Protein 2K8H (pdb70)

CATH classification: 3.10.20.90

Organism: Trypanosoma brucei brucei (strain 927/4 GUTat10.1) (NCBI:txid185431)

Nearest PDB structures (foldseek):
  2k8h-assembly1_A  TM=7.918E-01  e=1.621E-18  Trypanosoma brucei
  1wm2-assembly1_A  TM=7.786E-01  e=4.007E-08  Homo sapiens
  7k5j-assembly1_N  TM=7.526E-01  e=5.127E-06  Triticum aestivum
  3dbh-assembly2_I  TM=6.581E-01  e=3.694E-06  Homo sapiens
  6bi8-assembly2_D  TM=7.460E-01  e=2.316E-05  Homo sapiens

Solvent-accessible surface area: 7893 Å² total; per-residue (Å²): 243,112,145,157,72,56,144,119,65,108,135,53,48,156,39,76,164,62,113,120,182,145,104,119,42,138,10,34,1,89,0,31,34,86,146,41,63,94,55,142,127,199,42,96,13,29,59,5,3,76,129,5,20,59,47,24,2,160,172,106,62,64,72,175,108,43,34,88,2,42,35,132,63,33,68,50,45,22,7,65,49,4,34,130,102,24,172,100,72,93,6,57,2,58,10,77,102,110,71,102,66,123

Structure (mmCIF, N/CA/C/O backbone):
data_2K8H
#
_entry.id   2K8H
#
loop_
_atom_site.group_PDB
_atom_site.id
_atom_site.type_symbol
_atom_site.label_atom_id
_atom_site.label_alt_id
_atom_site.label_comp_id
_atom_site.label_asym_id
_atom_site.label_entity_id
_atom_site.label_seq_id
_atom_site.pdbx_PDB_ins_code
_atom_site.Cartn_x
_atom_site.Cartn_y
_atom_site.Cartn_z
_atom_site.occupancy
_atom_site.B_iso_or_equiv
_atom_site.auth_seq_id
_atom_site.auth_comp_id
_atom_site.auth_asym_id
_atom_site.auth_atom_id
_atom_site.pdbx_PDB_model_num
ATOM 1 N N . MET A 1 1 ? 1.329 0.000 0.000 1.00 0.00 1 MET A N 1
ATOM 2 C CA . MET A 1 1 ? 2.093 -0.001 -1.242 1.00 52.33 1 MET A CA 1
ATOM 3 C C . MET A 1 1 ? 3.550 0.368 -0.984 1.00 64.45 1 MET A C 1
ATOM 4 O O . MET A 1 1 ? 3.848 1.456 -0.492 1.00 73.02 1 MET A O 1
ATOM 18 N N . SER A 1 2 ? 4.455 -0.546 -1.320 1.00 24.41 2 SER A N 1
ATOM 19 C CA . SER A 1 2 ? 5.882 -0.319 -1.121 1.00 11.24 2 SER A CA 1
ATOM 20 C C . SER A 1 2 ? 6.709 -1.333 -1.905 1.00 54.24 2 SER A C 1
ATOM 21 O O . SER A 1 2 ? 6.269 -2.456 -2.145 1.00 34.44 2 SER A O 1
ATOM 29 N N . ASN A 1 3 ? 7.910 -0.926 -2.303 1.00 71.23 3 ASN A N 1
ATOM 30 C CA . ASN A 1 3 ? 8.799 -1.798 -3.062 1.00 23.21 3 ASN A CA 1
ATOM 31 C C . ASN A 1 3 ? 10.168 -1.150 -3.249 1.00 14.33 3 ASN A C 1
ATOM 32 O O . ASN A 1 3 ? 10.279 -0.065 -3.819 1.00 61.51 3 ASN A O 1
ATOM 43 N N . ASN A 1 4 ? 11.206 -1.823 -2.764 1.00 44.52 4 ASN A N 1
ATOM 44 C CA . ASN A 1 4 ? 12.568 -1.312 -2.878 1.00 32.23 4 ASN A CA 1
ATOM 45 C C . ASN A 1 4 ? 13.563 -2.453 -3.066 1.00 32.45 4 ASN A C 1
ATOM 46 O O . ASN A 1 4 ? 13.182 -3.623 -3.104 1.00 2.30 4 ASN A O 1
ATOM 57 N N . GLY A 1 5 ? 14.841 -2.104 -3.182 1.00 34.54 5 GLY A N 1
ATOM 58 C CA . GLY A 1 5 ? 15.871 -3.110 -3.363 1.00 73.44 5 GLY A CA 1
ATOM 59 C C . GLY A 1 5 ? 17.216 -2.506 -3.712 1.00 42.13 5 GLY A C 1
ATOM 60 O O . GLY A 1 5 ? 17.294 -1.360 -4.153 1.00 63.12 5 GLY A O 1
ATOM 64 N N . GLY A 1 6 ? 18.280 -3.278 -3.513 1.00 21.22 6 GLY A N 1
ATOM 65 C CA . GLY A 1 6 ? 19.615 -2.794 -3.813 1.00 31.22 6 GLY A CA 1
ATOM 66 C C . GLY A 1 6 ? 20.442 -3.810 -4.575 1.00 63.02 6 GLY A C 1
ATOM 67 O O . GLY A 1 6 ? 19.930 -4.847 -4.995 1.00 51.24 6 GLY A O 1
ATOM 71 N N . GLU A 1 7 ? 21.725 -3.511 -4.755 1.00 61.02 7 GLU A N 1
ATOM 72 C CA . GLU A 1 7 ? 22.624 -4.406 -5.475 1.00 14.01 7 GLU A CA 1
ATOM 73 C C . GLU A 1 7 ? 23.552 -5.137 -4.509 1.00 74.32 7 GLU A C 1
ATOM 74 O O . GLU A 1 7 ? 23.755 -4.721 -3.369 1.00 3.43 7 GLU A O 1
ATOM 86 N N . PRO A 1 8 ? 24.128 -6.255 -4.975 1.00 70.13 8 PRO A N 1
ATOM 87 C CA . PRO A 1 8 ? 25.044 -7.069 -4.170 1.00 14.31 8 PRO A CA 1
ATOM 88 C C . PRO A 1 8 ? 26.375 -6.369 -3.922 1.00 3.54 8 PRO A C 1
ATOM 89 O O . PRO A 1 8 ? 26.731 -5.423 -4.625 1.00 63.54 8 PRO A O 1
ATOM 100 N N . SER A 1 9 ? 27.108 -6.839 -2.917 1.00 14.32 9 SER A N 1
ATOM 101 C CA . SER A 1 9 ? 28.399 -6.255 -2.574 1.00 21.12 9 SER A CA 1
ATOM 102 C C . SER A 1 9 ? 29.066 -7.037 -1.446 1.00 64.15 9 SER A C 1
ATOM 103 O O . SER A 1 9 ? 29.362 -6.488 -0.386 1.00 62.11 9 SER A O 1
ATOM 111 N N . ASN A 1 10 ? 29.300 -8.324 -1.685 1.00 1.41 10 ASN A N 1
ATOM 112 C CA . ASN A 1 10 ? 29.932 -9.183 -0.690 1.00 51.12 10 ASN A CA 1
ATOM 113 C C . ASN A 1 10 ? 31.439 -8.948 -0.647 1.00 13.12 10 ASN A C 1
ATOM 114 O O . ASN A 1 10 ? 31.962 -8.082 -1.346 1.00 64.02 10 ASN A O 1
ATOM 125 N N . ASN A 1 11 ? 32.130 -9.726 0.180 1.00 71.23 11 ASN A N 1
ATOM 126 C CA . ASN A 1 11 ? 33.577 -9.603 0.315 1.00 72.23 11 ASN A CA 1
ATOM 127 C C . ASN A 1 11 ? 33.963 -8.199 0.768 1.00 4.32 11 ASN A C 1
ATOM 128 O O . ASN A 1 11 ? 34.562 -7.434 0.013 1.00 23.02 11 ASN A O 1
ATOM 139 N N . GLY A 1 12 ? 33.616 -7.866 2.008 1.00 24.41 12 GLY A N 1
ATOM 140 C CA . GLY A 1 12 ? 33.935 -6.555 2.541 1.00 4.14 12 GLY A CA 1
ATOM 141 C C . GLY A 1 12 ? 35.427 -6.347 2.715 1.00 12.22 12 GLY A C 1
ATOM 142 O O . GLY A 1 12 ? 36.074 -5.718 1.880 1.00 44.43 12 GLY A O 1
ATOM 146 N N . GLY A 1 13 ? 35.974 -6.876 3.806 1.00 54.22 13 GLY A N 1
ATOM 147 C CA . GLY A 1 13 ? 37.394 -6.732 4.068 1.00 73.22 13 GLY A CA 1
ATOM 148 C C . GLY A 1 13 ? 37.770 -7.161 5.472 1.00 4.52 13 GLY A C 1
ATOM 149 O O . GLY A 1 13 ? 38.124 -6.329 6.307 1.00 4.20 13 GLY A O 1
ATOM 153 N N . GLU A 1 14 ? 37.692 -8.462 5.734 1.00 44.35 14 GLU A N 1
ATOM 154 C CA . GLU A 1 14 ? 38.026 -8.997 7.048 1.00 32.41 14 GLU A CA 1
ATOM 155 C C . GLU A 1 14 ? 39.502 -8.777 7.367 1.00 13.32 14 GLU A C 1
ATOM 156 O O . GLU A 1 14 ? 40.243 -8.209 6.566 1.00 11.44 14 GLU A O 1
ATOM 168 N N . GLY A 1 15 ? 39.921 -9.230 8.545 1.00 71.43 15 GLY A N 1
ATOM 169 C CA . GLY A 1 15 ? 41.305 -9.073 8.950 1.00 4.21 15 GLY A CA 1
ATOM 170 C C . GLY A 1 15 ? 41.822 -10.268 9.725 1.00 22.45 15 GLY A C 1
ATOM 171 O O . GLY A 1 15 ? 42.368 -11.205 9.144 1.00 62.25 15 GLY A O 1
ATOM 175 N N . ALA A 1 16 ? 41.651 -10.236 11.043 1.00 23.00 16 ALA A N 1
ATOM 176 C CA . ALA A 1 16 ? 42.104 -11.325 11.899 1.00 22.31 16 ALA A CA 1
ATOM 177 C C . ALA A 1 16 ? 43.604 -11.557 11.746 1.00 54.02 16 ALA A C 1
ATOM 178 O O . ALA A 1 16 ? 44.030 -12.509 11.092 1.00 14.44 16 ALA A O 1
ATOM 185 N N . GLU A 1 17 ? 44.398 -10.680 12.352 1.00 62.31 17 GLU A N 1
ATOM 186 C CA . GLU A 1 17 ? 45.851 -10.790 12.280 1.00 15.03 17 GLU A CA 1
ATOM 187 C C . GLU A 1 17 ? 46.516 -9.894 13.321 1.00 33.13 17 GLU A C 1
ATOM 188 O O . GLU A 1 17 ? 46.720 -8.703 13.091 1.00 3.03 17 GLU A O 1
ATOM 200 N N . GLY A 1 18 ? 46.851 -10.477 14.468 1.00 34.34 18 GLY A N 1
ATOM 201 C CA . GLY A 1 18 ? 47.488 -9.718 15.528 1.00 2.01 18 GLY A CA 1
ATOM 202 C C . GLY A 1 18 ? 47.774 -10.562 16.755 1.00 52.43 18 GLY A C 1
ATOM 203 O O . GLY A 1 18 ? 47.061 -11.526 17.035 1.00 61.14 18 GLY A O 1
ATOM 207 N N . THR A 1 19 ? 48.821 -10.200 17.489 1.00 2.22 19 THR A N 1
ATOM 208 C CA . THR A 1 19 ? 49.201 -10.932 18.691 1.00 45.32 19 THR A CA 1
ATOM 209 C C . THR A 1 19 ? 48.292 -10.576 19.8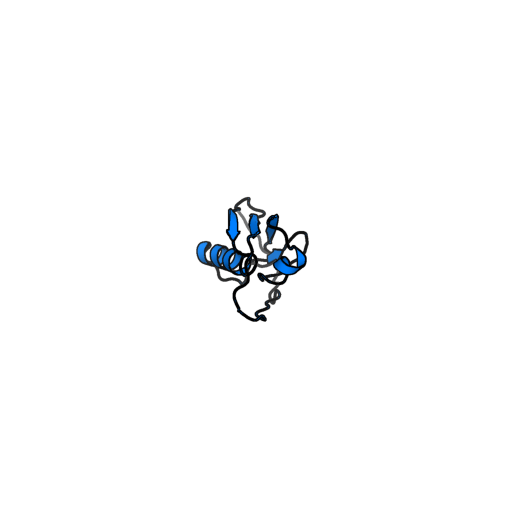62 1.00 64.53 19 THR A C 1
ATOM 210 O O . THR A 1 19 ? 47.326 -9.829 19.705 1.00 2.02 19 THR A O 1
ATOM 221 N N . CYS A 1 20 ? 48.608 -11.116 21.034 1.00 12.40 20 CYS A N 1
ATOM 222 C CA . CYS A 1 20 ? 47.818 -10.855 22.233 1.00 64.14 20 CYS A CA 1
ATOM 223 C C . CYS A 1 20 ? 48.685 -10.943 23.484 1.00 23.04 20 CYS A C 1
ATOM 224 O O . CYS A 1 20 ? 49.106 -12.028 23.887 1.00 43.14 20 CYS A O 1
ATOM 232 N N . LYS A 1 21 ? 48.950 -9.794 24.096 1.00 2.31 21 LYS A N 1
ATOM 233 C CA . LYS A 1 21 ? 49.768 -9.739 25.302 1.00 14.03 21 LYS A CA 1
ATOM 234 C C . LYS A 1 21 ? 48.968 -9.184 26.477 1.00 51.13 21 LYS A C 1
ATOM 235 O O . LYS A 1 21 ? 48.570 -9.926 27.374 1.00 71.34 21 LYS A O 1
ATOM 254 N N . GLU A 1 22 ? 48.736 -7.875 26.463 1.00 73.11 22 GLU A N 1
ATOM 255 C CA . GLU A 1 22 ? 47.983 -7.222 27.527 1.00 34.33 22 GLU A CA 1
ATOM 256 C C . GLU A 1 22 ? 47.814 -5.733 27.240 1.00 4.03 22 GLU A C 1
ATOM 257 O O . GLU A 1 22 ? 46.712 -5.267 26.954 1.00 2.33 22 GLU A O 1
ATOM 269 N N . GLU A 1 23 ? 48.916 -4.993 27.320 1.00 52.24 23 GLU A N 1
ATOM 270 C CA . GLU A 1 23 ? 48.890 -3.556 27.070 1.00 72.51 23 GLU A CA 1
ATOM 271 C C . GLU A 1 23 ? 48.013 -2.842 28.094 1.00 12.11 23 GLU A C 1
ATOM 272 O O . GLU A 1 23 ? 47.208 -3.468 28.785 1.00 62.10 23 GLU A O 1
ATOM 284 N N . THR A 1 24 ? 48.174 -1.526 28.187 1.00 3.42 24 THR A N 1
ATOM 285 C CA . THR A 1 24 ? 47.400 -0.725 29.127 1.00 31.12 24 THR A CA 1
ATOM 286 C C . THR A 1 24 ? 46.998 0.610 28.512 1.00 43.35 24 THR A C 1
ATOM 287 O O . THR A 1 24 ? 47.842 1.475 28.278 1.00 13.50 24 THR A O 1
ATOM 298 N N . ALA A 1 25 ? 45.705 0.772 28.251 1.00 20.44 25 ALA A N 1
ATOM 299 C CA . ALA A 1 25 ? 45.192 2.003 27.665 1.00 14.53 25 ALA A CA 1
ATOM 300 C C . ALA A 1 25 ? 43.669 2.051 27.733 1.00 71.52 25 ALA A C 1
ATOM 301 O O . ALA A 1 25 ? 43.012 1.020 27.883 1.00 73.41 25 ALA A O 1
ATOM 308 N N . LEU A 1 26 ? 43.113 3.252 27.622 1.00 44.12 26 LEU A N 1
ATOM 309 C CA . LEU A 1 26 ? 41.667 3.434 27.671 1.00 73.41 26 LEU A CA 1
ATOM 310 C C . LEU A 1 26 ? 41.197 4.370 26.562 1.00 64.43 26 LEU A C 1
ATOM 311 O O . LEU A 1 26 ? 41.627 5.520 26.483 1.00 44.53 26 LEU A O 1
ATOM 327 N N . VAL A 1 27 ? 40.311 3.869 25.707 1.00 32.33 27 VAL A N 1
ATOM 328 C CA . VAL A 1 27 ? 39.780 4.661 24.604 1.00 20.23 27 VAL A CA 1
ATOM 329 C C . VAL A 1 27 ? 38.271 4.483 24.476 1.00 24.20 27 VAL A C 1
ATOM 330 O O . VAL A 1 27 ? 37.763 3.363 24.516 1.00 73.12 27 VAL A O 1
ATOM 343 N N . ALA A 1 28 ? 37.561 5.595 24.321 1.00 12.24 28 ALA A N 1
ATOM 344 C CA . ALA A 1 28 ? 36.110 5.562 24.185 1.00 40.15 28 ALA A CA 1
ATOM 345 C C . ALA A 1 28 ? 35.698 5.492 22.718 1.00 64.11 28 ALA A C 1
ATOM 346 O O . ALA A 1 28 ? 36.257 6.190 21.872 1.00 65.34 28 ALA A O 1
ATOM 353 N N . VAL A 1 29 ? 34.718 4.644 22.423 1.00 13.32 29 VAL A N 1
ATOM 354 C CA . VAL A 1 29 ? 34.231 4.483 21.058 1.00 11.23 29 VAL A CA 1
ATOM 355 C C . VAL A 1 29 ? 32.735 4.764 20.972 1.00 71.43 29 VAL A C 1
ATOM 356 O O . VAL A 1 29 ? 31.973 4.415 21.874 1.00 41.11 29 VAL A O 1
ATOM 369 N N . LYS A 1 30 ? 32.319 5.396 19.879 1.00 24.43 30 LYS A N 1
ATOM 370 C CA . LYS A 1 30 ? 30.914 5.722 19.672 1.00 54.41 30 LYS A CA 1
ATOM 371 C C . LYS A 1 30 ? 30.452 5.285 18.285 1.00 2.23 30 LYS A C 1
ATOM 372 O O . LYS A 1 30 ? 30.889 5.833 17.273 1.00 2.32 30 LYS A O 1
ATOM 391 N N . VAL A 1 31 ? 29.565 4.296 18.246 1.00 25.32 31 VAL A N 1
ATOM 392 C CA . VAL A 1 31 ? 29.043 3.787 16.984 1.00 72.13 31 VAL A CA 1
ATOM 393 C C . VAL A 1 31 ? 27.697 4.421 16.651 1.00 42.35 31 VAL A C 1
ATOM 394 O O . VAL A 1 31 ? 26.739 4.309 17.415 1.00 21.24 31 VAL A O 1
ATOM 407 N N . VAL A 1 32 ? 27.632 5.089 15.503 1.00 73.33 32 VAL A N 1
ATOM 408 C CA . VAL A 1 32 ? 26.403 5.740 15.066 1.00 14.33 32 VAL A CA 1
ATOM 409 C C . VAL A 1 32 ? 25.833 5.064 13.824 1.00 2.22 32 VAL A C 1
ATOM 410 O O . VAL A 1 32 ? 26.536 4.338 13.123 1.00 4.01 32 VAL A O 1
ATOM 423 N N . ASN A 1 33 ? 24.554 5.309 13.558 1.00 63.23 33 ASN A N 1
ATOM 424 C CA . ASN A 1 33 ? 23.889 4.723 12.399 1.00 4.33 33 ASN A CA 1
ATOM 425 C C . ASN A 1 33 ? 23.078 5.775 11.649 1.00 60.14 33 ASN A C 1
ATOM 426 O O . ASN A 1 33 ? 22.628 6.760 12.233 1.00 44.21 33 ASN A O 1
ATOM 437 N N . ALA A 1 34 ? 22.895 5.557 10.350 1.00 14.35 34 ALA A N 1
ATOM 438 C CA . ALA A 1 34 ? 22.135 6.484 9.520 1.00 4.23 34 ALA A CA 1
ATOM 439 C C . ALA A 1 34 ? 20.692 6.594 10.000 1.00 50.54 34 ALA A C 1
ATOM 440 O O . ALA A 1 34 ? 20.017 7.591 9.742 1.00 52.21 34 ALA A O 1
ATOM 447 N N . ASP A 1 35 ? 20.225 5.565 10.697 1.00 72.21 35 ASP A N 1
ATOM 448 C CA . ASP A 1 35 ? 18.861 5.546 11.213 1.00 51.44 35 ASP A CA 1
ATOM 449 C C . ASP A 1 35 ? 18.759 6.346 12.508 1.00 52.03 35 ASP A C 1
ATOM 450 O O . ASP A 1 35 ? 17.689 6.841 12.861 1.00 45.43 35 ASP A O 1
ATOM 459 N N . GLY A 1 36 ? 19.880 6.467 13.213 1.00 74.40 36 GLY A N 1
ATOM 460 C CA . GLY A 1 36 ? 19.894 7.206 14.462 1.00 63.32 36 GLY A CA 1
ATOM 461 C C . GLY A 1 36 ? 20.442 6.387 15.614 1.00 64.13 36 GLY A C 1
ATOM 462 O O . GLY A 1 36 ? 21.148 6.910 16.475 1.00 2.13 36 GLY A O 1
ATOM 466 N N . ALA A 1 37 ? 20.116 5.099 15.630 1.00 35.22 37 ALA A N 1
ATOM 467 C CA . ALA A 1 37 ? 20.580 4.206 16.685 1.00 42.23 37 ALA A CA 1
ATOM 468 C C . ALA A 1 37 ? 22.092 4.305 16.861 1.00 14.13 37 ALA A C 1
ATOM 469 O O . ALA A 1 37 ? 22.852 4.060 15.925 1.00 12.22 37 ALA A O 1
ATOM 476 N N . GLU A 1 38 ? 22.520 4.666 18.067 1.00 54.20 38 GLU A N 1
ATOM 477 C CA . GLU A 1 38 ? 23.941 4.799 18.364 1.00 20.42 38 GLU A CA 1
ATOM 478 C C . GLU A 1 38 ? 24.227 4.446 19.821 1.00 4.11 38 GLU A C 1
ATOM 479 O O . GLU A 1 38 ? 23.331 4.468 20.664 1.00 53.24 38 GLU A O 1
ATOM 491 N N . MET A 1 39 ? 25.483 4.121 20.109 1.00 23.30 39 MET A N 1
ATOM 492 C CA . MET A 1 39 ? 25.888 3.764 21.464 1.00 65.12 39 MET A CA 1
ATOM 493 C C . MET A 1 39 ? 27.385 3.986 21.660 1.00 13.31 39 MET A C 1
ATOM 494 O O . MET A 1 39 ? 28.190 3.662 20.787 1.00 3.14 39 MET A O 1
ATOM 508 N N . PHE A 1 40 ? 27.750 4.542 22.811 1.00 71.51 40 PHE A N 1
ATOM 509 C CA . PHE A 1 40 ? 29.150 4.808 23.121 1.00 54.42 40 PHE A CA 1
ATOM 510 C C . PHE A 1 40 ? 29.549 4.154 24.440 1.00 61.51 40 PHE A C 1
ATOM 511 O O . PHE A 1 40 ? 28.738 4.036 25.358 1.00 13.04 40 PHE A O 1
ATOM 528 N N . PHE A 1 41 ? 30.805 3.728 24.526 1.00 41.02 41 PHE A N 1
ATOM 529 C CA . PHE A 1 41 ? 31.313 3.083 25.731 1.00 1.31 41 PHE A CA 1
ATOM 530 C C . PHE A 1 41 ? 32.836 3.154 25.785 1.00 64.44 41 PHE A C 1
ATOM 531 O O . PHE A 1 41 ? 33.501 3.239 24.752 1.00 62.30 41 PHE A O 1
ATOM 548 N N . ARG A 1 42 ? 33.382 3.118 26.996 1.00 41.11 42 ARG A N 1
ATOM 549 C CA . ARG A 1 42 ? 34.826 3.180 27.185 1.00 24.43 42 ARG A CA 1
ATOM 550 C C . ARG A 1 42 ? 35.423 1.778 27.274 1.00 2.15 42 ARG A C 1
ATOM 551 O O . ARG A 1 42 ? 35.037 0.982 28.130 1.00 34.43 42 ARG A O 1
ATOM 572 N N . ILE A 1 43 ? 36.366 1.484 26.385 1.00 12.43 43 ILE A N 1
ATOM 573 C CA . ILE A 1 43 ? 37.016 0.180 26.364 1.00 32.14 43 ILE A CA 1
ATOM 574 C C . ILE A 1 43 ? 38.502 0.311 26.052 1.00 45.43 43 ILE A C 1
ATOM 575 O O . ILE A 1 43 ? 38.927 1.256 25.386 1.00 4.01 43 ILE A O 1
ATOM 591 N N . LYS A 1 44 ? 39.290 -0.644 26.535 1.00 53.32 44 LYS A N 1
ATOM 592 C CA . LYS A 1 44 ? 40.730 -0.638 26.305 1.00 34.12 44 LYS A CA 1
ATOM 593 C C . LYS A 1 44 ? 41.043 -0.560 24.814 1.00 15.54 44 LYS A C 1
ATOM 594 O O . LYS A 1 44 ? 40.461 -1.286 24.009 1.00 33.42 44 LYS A O 1
ATOM 613 N N . SER A 1 45 ? 41.966 0.326 24.454 1.00 52.10 45 SER A N 1
ATOM 614 C CA . SER A 1 45 ? 42.354 0.501 23.059 1.00 23.24 45 SER A CA 1
ATOM 615 C C . SER A 1 45 ? 42.714 -0.839 22.424 1.00 52.33 45 SER A C 1
ATOM 616 O O . SER A 1 45 ? 42.495 -1.051 21.231 1.00 44.42 45 SE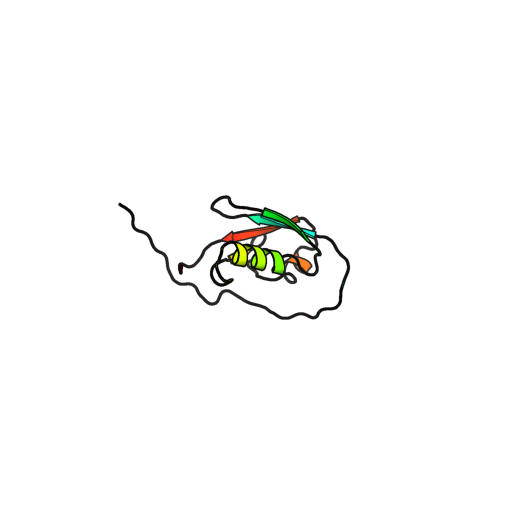R A O 1
ATOM 624 N N . ARG A 1 46 ? 43.267 -1.739 23.229 1.00 35.54 46 ARG A N 1
ATOM 625 C CA . ARG A 1 46 ? 43.658 -3.058 22.747 1.00 60.33 46 ARG A CA 1
ATOM 626 C C . ARG A 1 46 ? 42.506 -3.730 22.005 1.00 12.13 46 ARG A C 1
ATOM 627 O O . ARG A 1 46 ? 42.686 -4.271 20.914 1.00 43.02 46 ARG A O 1
ATOM 648 N N . THR A 1 47 ? 41.320 -3.692 22.606 1.00 63.12 47 THR A N 1
ATOM 649 C CA . THR A 1 47 ? 40.139 -4.298 22.004 1.00 2.02 47 THR A CA 1
ATOM 650 C C . THR A 1 47 ? 38.901 -3.440 22.239 1.00 42.14 47 THR A C 1
ATOM 651 O O . THR A 1 47 ? 38.288 -3.496 23.304 1.00 3.12 47 THR A O 1
ATOM 662 N N . ALA A 1 48 ? 38.538 -2.647 21.236 1.00 42.31 48 ALA A N 1
ATOM 663 C CA . ALA A 1 48 ? 37.371 -1.779 21.333 1.00 42.25 48 ALA A CA 1
ATOM 664 C C . ALA A 1 48 ? 36.430 -1.991 20.152 1.00 40.04 48 ALA A C 1
ATOM 665 O O . ALA A 1 48 ? 35.239 -2.247 20.332 1.00 32.11 48 ALA A O 1
ATOM 672 N N . LEU A 1 49 ? 36.971 -1.882 18.943 1.00 31.32 49 LEU A N 1
ATOM 673 C CA . LEU A 1 49 ? 36.179 -2.062 17.731 1.00 13.24 49 LEU A CA 1
ATOM 674 C C . LEU A 1 49 ? 35.693 -3.502 17.607 1.00 74.20 49 LEU A C 1
ATOM 675 O O . LEU A 1 49 ? 34.628 -3.764 17.047 1.00 13.42 49 LEU A O 1
ATOM 691 N N . LYS A 1 50 ? 36.479 -4.434 18.134 1.00 22.24 50 LYS A N 1
ATOM 692 C CA . LYS A 1 50 ? 36.129 -5.849 18.086 1.00 13.34 50 LYS A CA 1
ATOM 693 C C . LYS A 1 50 ? 34.859 -6.122 18.887 1.00 64.22 50 LYS A C 1
ATOM 694 O O . LYS A 1 50 ? 33.918 -6.738 18.386 1.00 13.54 50 LYS A O 1
ATOM 713 N N . LYS A 1 51 ? 34.840 -5.660 20.132 1.00 32.04 51 LYS A N 1
ATOM 714 C CA . LYS A 1 51 ? 33.685 -5.852 21.002 1.00 3.11 51 LYS A CA 1
ATOM 715 C C . LYS A 1 51 ? 32.522 -4.968 20.565 1.00 52.22 51 LYS A C 1
ATOM 716 O O . LYS A 1 51 ? 31.357 -5.310 20.772 1.00 13.21 51 LYS A O 1
ATOM 735 N N . LEU A 1 52 ? 32.844 -3.831 19.958 1.00 2.11 52 LEU A N 1
ATOM 736 C CA . LEU A 1 52 ? 31.825 -2.898 19.490 1.00 42.13 52 LEU A CA 1
ATOM 737 C C . LEU A 1 52 ? 31.003 -3.511 18.360 1.00 24.04 52 LEU A C 1
ATOM 738 O O . LEU A 1 52 ? 29.774 -3.545 18.422 1.00 20.22 52 LEU A O 1
ATOM 754 N N . ILE A 1 53 ? 31.690 -3.996 17.331 1.00 4.35 53 ILE A N 1
ATOM 755 C CA . ILE A 1 53 ? 31.024 -4.611 16.190 1.00 11.43 53 ILE A CA 1
ATOM 756 C C . ILE A 1 53 ? 30.454 -5.977 16.557 1.00 42.30 53 ILE A C 1
ATOM 757 O O . ILE A 1 53 ? 29.417 -6.388 16.037 1.00 13.02 53 ILE A O 1
ATOM 773 N N . ASP A 1 54 ? 31.139 -6.675 17.456 1.00 14.35 54 ASP A N 1
ATOM 774 C CA . ASP A 1 54 ? 30.700 -7.994 17.896 1.00 74.11 54 ASP A CA 1
ATOM 775 C C . ASP A 1 54 ? 29.446 -7.890 18.759 1.00 21.21 54 ASP A C 1
ATOM 776 O O . ASP A 1 54 ? 28.518 -8.688 18.624 1.00 32.25 54 ASP A O 1
ATOM 785 N N . THR A 1 55 ? 29.426 -6.901 19.648 1.00 72.53 55 THR A N 1
ATOM 786 C CA . THR A 1 55 ? 28.288 -6.694 20.535 1.00 62.23 55 THR A CA 1
ATOM 787 C C . THR A 1 55 ? 27.101 -6.109 19.778 1.00 31.25 55 THR A C 1
ATOM 788 O O . THR A 1 55 ? 25.951 -6.468 20.035 1.00 3.22 55 THR A O 1
ATOM 799 N N . TYR A 1 56 ? 27.386 -5.208 18.845 1.00 11.14 56 TYR A N 1
ATOM 800 C CA . TYR A 1 56 ? 26.341 -4.572 18.053 1.00 55.34 56 TYR A CA 1
ATOM 801 C C . TYR A 1 56 ? 25.683 -5.577 17.112 1.00 53.43 56 TYR A C 1
ATOM 802 O O . TYR A 1 56 ? 24.460 -5.600 16.968 1.00 72.45 56 TYR A O 1
ATOM 820 N N . CYS A 1 57 ? 26.503 -6.405 16.475 1.00 52.35 57 CYS A N 1
ATOM 821 C CA . CYS A 1 57 ? 26.002 -7.413 15.547 1.00 44.24 57 CYS A CA 1
ATOM 822 C C . CYS A 1 57 ? 25.259 -8.516 16.292 1.00 72.31 57 CYS A C 1
ATOM 823 O O . CYS A 1 57 ? 24.157 -8.908 15.906 1.00 22.01 57 CYS A O 1
ATOM 831 N N . LYS A 1 58 ? 25.869 -9.016 17.361 1.00 1.23 58 LYS A N 1
ATOM 832 C CA . LYS A 1 58 ? 25.266 -10.075 18.162 1.00 65.02 58 LYS A CA 1
ATOM 833 C C . LYS A 1 58 ? 23.950 -9.611 18.776 1.00 11.42 58 LYS A C 1
ATOM 834 O O . LYS A 1 58 ? 22.964 -10.348 18.788 1.00 11.11 58 LYS A O 1
ATOM 853 N N . LYS A 1 59 ? 23.940 -8.383 19.285 1.00 61.12 59 LYS A N 1
ATOM 854 C CA . LYS A 1 59 ? 22.744 -7.818 19.899 1.00 62.24 59 LYS A CA 1
ATOM 855 C C . LYS A 1 59 ? 21.641 -7.624 18.863 1.00 1.11 59 LYS A C 1
ATOM 856 O O . LYS A 1 59 ? 20.488 -7.986 19.096 1.00 25.34 59 LYS A O 1
ATOM 875 N N . GLN A 1 60 ? 22.003 -7.052 17.720 1.00 44.45 60 GLN A N 1
ATOM 876 C CA . GLN A 1 60 ? 21.043 -6.811 16.649 1.00 45.42 60 GLN A CA 1
ATOM 877 C C . GLN A 1 60 ? 20.463 -8.123 16.132 1.00 21.15 60 GLN A C 1
ATOM 878 O O . GLN A 1 60 ? 19.405 -8.141 15.506 1.00 74.52 60 GLN A O 1
ATOM 892 N N . GLY A 1 61 ? 21.164 -9.221 16.400 1.00 44.30 61 GLY A N 1
ATOM 893 C CA . GLY A 1 61 ? 20.703 -10.523 15.955 1.00 42.43 61 GLY A CA 1
ATOM 894 C C . GLY A 1 61 ? 21.128 -10.833 14.533 1.00 53.10 61 GLY A C 1
ATOM 895 O O . GLY A 1 61 ? 20.467 -11.603 13.835 1.00 52.40 61 GLY A O 1
ATOM 899 N N . ILE A 1 62 ? 22.232 -10.232 14.102 1.00 32.14 62 ILE A N 1
ATOM 900 C CA . ILE A 1 62 ? 22.742 -10.448 12.754 1.00 25.44 62 ILE A CA 1
ATOM 901 C C . ILE A 1 62 ? 24.258 -10.621 12.762 1.00 54.53 62 ILE A C 1
ATOM 902 O O . ILE A 1 62 ? 24.973 -9.883 13.440 1.00 62.24 62 ILE A O 1
ATOM 918 N N . SER A 1 63 ? 24.740 -11.598 12.001 1.00 23.13 63 SER A N 1
ATOM 919 C CA . SER A 1 63 ? 26.171 -11.869 11.921 1.00 11.13 63 SER A CA 1
ATOM 920 C C . SER A 1 63 ? 26.930 -10.639 11.432 1.00 70.20 63 SER A C 1
ATOM 921 O O . SER A 1 63 ? 26.328 -9.643 11.031 1.00 75.33 63 SER A O 1
ATOM 929 N N . ARG A 1 64 ? 28.256 -10.717 11.469 1.00 42.04 64 ARG A N 1
ATOM 930 C CA . ARG A 1 64 ? 29.099 -9.611 11.030 1.00 12.24 64 ARG A CA 1
ATOM 931 C C . ARG A 1 64 ? 29.342 -9.676 9.525 1.00 3.25 64 ARG A C 1
ATOM 932 O O . ARG A 1 64 ? 30.483 -9.620 9.069 1.00 61.45 64 ARG A O 1
ATOM 953 N N . ASN A 1 65 ? 28.262 -9.794 8.761 1.00 75.20 65 ASN A N 1
ATOM 954 C CA . ASN A 1 65 ? 28.358 -9.868 7.308 1.00 52.04 65 ASN A CA 1
ATOM 955 C C . ASN A 1 65 ? 27.279 -9.015 6.647 1.00 73.40 65 ASN A C 1
ATOM 956 O O . ASN A 1 65 ? 26.593 -9.465 5.729 1.00 31.53 65 ASN A O 1
ATOM 967 N N . SER A 1 66 ? 27.135 -7.782 7.120 1.00 11.42 66 SER A N 1
ATOM 968 C CA . SER A 1 66 ? 26.137 -6.866 6.578 1.00 64.50 66 SER A CA 1
ATOM 969 C C . SER A 1 66 ? 26.199 -5.516 7.284 1.00 12.43 66 SER A C 1
ATOM 970 O O . SER A 1 66 ? 25.175 -4.865 7.496 1.00 71.51 66 SER A O 1
ATOM 978 N N . VAL A 1 67 ? 27.408 -5.099 7.647 1.00 12.03 67 VAL A N 1
ATOM 979 C CA . VAL A 1 67 ? 27.605 -3.825 8.329 1.00 32.30 67 VAL A CA 1
ATOM 980 C C . VAL A 1 67 ? 28.997 -3.267 8.059 1.00 65.01 67 VAL A C 1
ATOM 981 O O . VAL A 1 67 ? 30.004 -3.898 8.383 1.00 52.04 67 VAL A O 1
ATOM 994 N N . ARG A 1 68 ? 29.048 -2.080 7.464 1.00 12.41 68 ARG A N 1
ATOM 995 C CA . ARG A 1 68 ? 30.318 -1.436 7.149 1.00 15.05 68 ARG A CA 1
ATOM 996 C C . ARG A 1 68 ? 30.714 -0.452 8.246 1.00 44.43 68 ARG A C 1
ATOM 997 O O . ARG A 1 68 ? 30.084 0.592 8.416 1.00 53.04 68 ARG A O 1
ATOM 1018 N N . PHE A 1 69 ? 31.763 -0.791 8.988 1.00 63.45 69 PHE A N 1
ATOM 1019 C CA . PHE A 1 69 ? 32.244 0.061 10.069 1.00 54.44 69 PHE A CA 1
ATOM 1020 C C . PHE A 1 69 ? 33.407 0.930 9.600 1.00 50.41 69 PHE A C 1
ATOM 1021 O O . PHE A 1 69 ? 34.531 0.451 9.442 1.00 13.31 69 PHE A O 1
ATOM 1038 N N . LEU A 1 70 ? 33.129 2.210 9.378 1.00 4.53 70 LEU A N 1
ATOM 1039 C CA . LEU A 1 70 ? 34.152 3.148 8.927 1.00 52.11 70 LEU A CA 1
ATOM 1040 C C . LEU A 1 70 ? 34.391 4.236 9.968 1.00 15.55 70 LEU A C 1
ATOM 1041 O O . LEU A 1 70 ? 33.499 4.570 10.749 1.00 55.02 70 LEU A O 1
ATOM 1057 N N . PHE A 1 71 ? 35.599 4.788 9.974 1.00 44.34 71 PHE A N 1
ATOM 1058 C CA . PHE A 1 71 ? 35.955 5.841 10.918 1.00 25.54 71 PHE A CA 1
ATOM 1059 C C . PHE A 1 71 ? 36.536 7.050 10.192 1.00 43.11 71 PHE A C 1
ATOM 1060 O O . PHE A 1 71 ? 37.677 7.022 9.730 1.00 22.51 71 PHE A O 1
ATOM 1077 N N . ASP A 1 72 ? 35.743 8.111 10.094 1.00 12.14 72 ASP A N 1
ATOM 1078 C CA . ASP A 1 72 ? 36.177 9.332 9.425 1.00 60.42 72 ASP A CA 1
ATOM 1079 C C . ASP A 1 72 ? 36.630 9.037 7.998 1.00 1.02 72 ASP A C 1
ATOM 1080 O O . ASP A 1 72 ? 37.519 9.702 7.469 1.00 41.34 72 ASP A O 1
ATOM 1089 N N . GLY A 1 73 ? 36.013 8.034 7.382 1.00 75.24 73 GLY A N 1
ATOM 1090 C CA . GLY A 1 73 ? 36.367 7.668 6.023 1.00 73.23 73 GLY A CA 1
ATOM 1091 C C . GLY A 1 73 ? 37.282 6.461 5.967 1.00 33.41 73 GLY A C 1
ATOM 1092 O O . GLY A 1 73 ? 37.812 6.121 4.909 1.00 40.44 73 GLY A O 1
ATOM 1096 N N . THR A 1 74 ? 37.470 5.809 7.111 1.00 50.42 74 THR A N 1
ATOM 1097 C CA . THR A 1 74 ? 38.329 4.635 7.189 1.00 24.01 74 THR A CA 1
ATOM 1098 C C . THR A 1 74 ? 37.511 3.368 7.408 1.00 14.03 74 THR A C 1
ATOM 1099 O O . THR A 1 74 ? 37.339 2.898 8.533 1.00 33.11 74 THR A O 1
ATOM 1110 N N . PRO A 1 75 ? 36.993 2.800 6.309 1.00 34.33 75 PRO A N 1
ATOM 1111 C CA . PRO A 1 75 ? 36.184 1.578 6.356 1.00 12.01 75 PRO A CA 1
ATOM 1112 C C . PRO A 1 75 ? 37.010 0.349 6.721 1.00 1.51 75 PRO A C 1
ATOM 1113 O O . PRO A 1 75 ? 37.639 -0.266 5.859 1.00 13.42 75 PRO A O 1
ATOM 1124 N N . ILE A 1 76 ? 37.004 -0.002 8.002 1.00 21.53 76 ILE A N 1
ATOM 1125 C CA . ILE A 1 76 ? 37.752 -1.159 8.480 1.00 41.22 76 ILE A CA 1
ATOM 1126 C C . ILE A 1 76 ? 37.048 -1.820 9.660 1.00 41.11 76 ILE A C 1
ATOM 1127 O O . ILE A 1 76 ? 36.340 -1.161 10.422 1.00 61.22 76 ILE A O 1
ATOM 1143 N N . ASP A 1 77 ? 37.249 -3.125 9.806 1.00 52.12 77 ASP A N 1
ATOM 1144 C CA . ASP A 1 77 ? 36.636 -3.876 10.895 1.00 13.33 77 ASP A CA 1
ATOM 1145 C C . ASP A 1 77 ? 37.700 -4.541 11.763 1.00 75.01 77 ASP A C 1
ATOM 1146 O O . ASP A 1 77 ? 38.095 -5.679 11.512 1.00 11.04 77 ASP A O 1
ATOM 1155 N N . GLU A 1 78 ? 38.159 -3.822 12.783 1.00 72.43 78 GLU A N 1
ATOM 1156 C CA . GLU A 1 78 ? 39.178 -4.343 13.686 1.00 64.44 78 GLU A CA 1
ATOM 1157 C C . GLU A 1 78 ? 39.513 -3.326 14.773 1.00 63.41 78 GLU A C 1
ATOM 1158 O O . GLU A 1 78 ? 39.174 -2.148 14.663 1.00 15.35 78 GLU A O 1
ATOM 1170 N N . THR A 1 79 ? 40.182 -3.791 15.824 1.00 40.01 79 THR A N 1
ATOM 1171 C CA . THR A 1 79 ? 40.562 -2.924 16.932 1.00 33.23 79 THR A CA 1
ATOM 1172 C C . THR A 1 79 ? 42.045 -2.578 16.877 1.00 63.44 79 THR A C 1
ATOM 1173 O O . THR A 1 79 ? 42.625 -2.123 17.863 1.00 60.13 79 THR A O 1
ATOM 1184 N N . LYS A 1 80 ? 42.656 -2.797 15.717 1.00 53.33 80 LYS A N 1
ATOM 1185 C CA . LYS A 1 80 ? 44.072 -2.506 15.531 1.00 65.44 80 LYS A CA 1
ATOM 1186 C C . LYS A 1 80 ? 44.270 -1.389 14.511 1.00 34.02 80 LYS A C 1
ATOM 1187 O O . LYS A 1 80 ? 45.103 -0.502 14.699 1.00 21.23 80 LYS A O 1
ATOM 1206 N N . THR A 1 81 ? 43.496 -1.436 13.431 1.00 62.32 81 THR A N 1
ATOM 1207 C CA . THR A 1 81 ? 43.586 -0.428 12.382 1.00 33.31 81 THR A CA 1
ATOM 1208 C C . THR A 1 81 ? 43.226 0.954 12.916 1.00 70.43 81 THR A C 1
ATOM 1209 O O . THR A 1 81 ? 44.034 1.883 12.897 1.00 72.54 81 THR A O 1
ATOM 1220 N N . PRO A 1 82 ? 41.985 1.095 13.405 1.00 40.54 82 PRO A N 1
ATOM 1221 C CA . PRO A 1 82 ? 41.491 2.361 13.954 1.00 13.32 82 PRO A CA 1
ATOM 1222 C C . PRO A 1 82 ? 42.158 2.719 15.278 1.00 64.23 82 PRO A C 1
ATOM 1223 O O . PRO A 1 82 ? 42.144 3.875 15.697 1.00 2.34 82 PRO A O 1
ATOM 1234 N N . GLU A 1 83 ? 42.743 1.718 15.930 1.00 53.43 83 GLU A N 1
ATOM 1235 C CA . GLU A 1 83 ? 43.415 1.929 17.206 1.00 4.12 83 GLU A CA 1
ATOM 1236 C C . GLU A 1 83 ? 44.756 2.630 17.006 1.00 50.04 83 GLU A C 1
ATOM 1237 O O . GLU A 1 83 ? 45.034 3.650 17.634 1.00 1.44 83 GLU A O 1
ATOM 1249 N N . GLU A 1 84 ? 45.582 2.074 16.125 1.00 22.53 84 GLU A N 1
ATOM 1250 C CA . GLU A 1 84 ? 46.894 2.644 15.843 1.00 50.40 84 GLU A CA 1
ATOM 1251 C C . GLU A 1 84 ? 46.771 3.875 14.949 1.00 72.00 84 GLU A C 1
ATOM 1252 O O . GLU A 1 84 ? 47.640 4.748 14.951 1.00 22.32 84 GLU A O 1
ATOM 1264 N N . LEU A 1 85 ? 45.686 3.938 14.185 1.00 32.42 85 LEU A N 1
ATOM 1265 C CA . LEU A 1 85 ? 45.448 5.061 13.285 1.00 74.41 85 LEU A CA 1
ATOM 1266 C C . LEU A 1 85 ? 44.845 6.243 14.037 1.00 60.02 85 LEU A C 1
ATOM 1267 O O . LEU A 1 85 ? 45.119 7.399 13.718 1.00 4.24 85 LEU A O 1
ATOM 1283 N N . GLY A 1 86 ? 44.023 5.944 15.039 1.00 42.25 86 GLY A N 1
ATOM 1284 C CA . GLY A 1 86 ? 43.396 6.993 15.822 1.00 64.13 86 GLY A CA 1
ATOM 1285 C C . GLY A 1 86 ? 44.224 7.389 17.028 1.00 21.23 86 GLY A C 1
ATOM 1286 O O . GLY A 1 86 ? 44.624 8.545 17.162 1.00 22.24 86 GLY A O 1
ATOM 1290 N N . MET A 1 87 ? 44.480 6.428 17.910 1.00 60.54 87 MET A N 1
ATOM 1291 C CA . MET A 1 87 ? 45.265 6.683 19.112 1.00 62.33 87 MET A CA 1
ATOM 1292 C C . MET A 1 87 ? 44.559 7.685 20.019 1.00 4.14 87 MET A C 1
ATOM 1293 O O . MET A 1 87 ? 45.199 8.370 20.817 1.00 33.01 87 MET A O 1
ATOM 1307 N N . GLU A 1 88 ? 43.239 7.765 19.891 1.00 13.23 88 GLU A N 1
ATOM 1308 C CA . GLU A 1 88 ? 42.448 8.685 20.700 1.00 12.42 88 GLU A CA 1
ATOM 1309 C C . GLU A 1 88 ? 41.273 7.963 21.353 1.00 12.55 88 GLU A C 1
ATOM 1310 O O . GLU A 1 88 ? 40.846 6.905 20.891 1.00 53.51 88 GLU A O 1
ATOM 1322 N N . ASP A 1 89 ? 40.756 8.543 22.431 1.00 32.33 89 ASP A N 1
ATOM 1323 C CA . ASP A 1 89 ? 39.630 7.956 23.149 1.00 51.01 89 ASP A CA 1
ATOM 1324 C C . ASP A 1 89 ? 38.304 8.419 22.552 1.00 25.12 89 ASP A C 1
ATOM 1325 O O . ASP A 1 89 ? 37.243 8.221 23.144 1.00 42.00 89 ASP A O 1
ATOM 1334 N N . ASP A 1 90 ? 38.374 9.037 21.378 1.00 32.32 90 ASP A N 1
ATOM 1335 C CA . ASP A 1 90 ? 37.179 9.528 20.701 1.00 4.11 90 ASP A CA 1
ATOM 1336 C C . ASP A 1 90 ? 36.999 8.841 19.351 1.00 51.51 90 ASP A C 1
ATOM 1337 O O . ASP A 1 90 ? 36.673 9.486 18.354 1.00 14.31 90 ASP A O 1
ATOM 1346 N N . ASP A 1 91 ? 37.214 7.531 19.326 1.00 22.10 91 ASP A N 1
ATOM 1347 C CA . ASP A 1 91 ? 37.075 6.756 18.098 1.00 4.33 91 ASP A CA 1
ATOM 1348 C C . ASP A 1 91 ? 35.606 6.587 17.726 1.00 52.45 91 ASP A C 1
ATOM 1349 O O . ASP A 1 91 ? 34.828 5.998 18.476 1.00 71.12 91 ASP A O 1
ATOM 1358 N N . VAL A 1 92 ? 35.232 7.110 16.562 1.00 72.12 92 VAL A N 1
ATOM 1359 C CA . VAL A 1 92 ? 33.856 7.017 16.089 1.00 13.12 92 VAL A CA 1
ATOM 1360 C C . VAL A 1 92 ? 33.739 6.037 14.927 1.00 15.13 92 VAL A C 1
ATOM 1361 O O . VAL A 1 92 ? 34.652 5.916 14.110 1.00 33.32 92 VAL A O 1
ATOM 1374 N N . ILE A 1 93 ? 32.609 5.340 14.860 1.00 41.43 93 ILE A N 1
ATOM 1375 C CA . ILE A 1 93 ? 32.372 4.372 13.797 1.00 60.15 93 ILE A CA 1
ATOM 1376 C C . ILE A 1 93 ? 30.960 4.505 13.236 1.00 1.42 93 ILE A C 1
ATOM 1377 O O . ILE A 1 93 ? 29.978 4.249 13.933 1.00 71.22 93 ILE A O 1
ATOM 1393 N N . ASP A 1 94 ? 30.866 4.907 11.973 1.00 23.53 94 ASP A N 1
ATOM 1394 C CA . ASP A 1 94 ? 29.574 5.071 11.317 1.00 3.33 94 ASP A CA 1
ATOM 1395 C C . ASP A 1 94 ? 29.196 3.815 10.538 1.00 2.34 94 ASP A C 1
ATOM 1396 O O . ASP A 1 94 ? 29.749 3.544 9.473 1.00 52.11 94 ASP A O 1
ATOM 1405 N N . ALA A 1 95 ? 28.252 3.052 11.079 1.00 52.14 95 ALA A N 1
ATOM 1406 C CA . ALA A 1 95 ? 27.799 1.826 10.434 1.00 24.40 95 ALA A CA 1
ATOM 1407 C C . ALA A 1 95 ? 26.905 2.132 9.237 1.00 20.15 95 ALA A C 1
ATOM 1408 O O . ALA A 1 95 ? 25.834 2.720 9.386 1.00 63.04 95 ALA A O 1
ATOM 1415 N N . MET A 1 96 ? 27.352 1.730 8.052 1.00 21.12 96 MET A N 1
ATOM 1416 C CA . MET A 1 96 ? 26.591 1.962 6.830 1.00 31.41 96 MET A CA 1
ATOM 1417 C C . MET A 1 96 ? 26.204 0.641 6.172 1.00 41.01 96 MET A C 1
ATOM 1418 O O . MET A 1 96 ? 26.876 -0.374 6.352 1.00 24.44 96 MET A O 1
ATOM 1432 N N . VAL A 1 97 ? 25.116 0.662 5.408 1.00 22.32 97 VAL A N 1
ATOM 1433 C CA . VAL A 1 97 ? 24.641 -0.534 4.723 1.00 54.14 97 VAL A CA 1
ATOM 1434 C C . VAL A 1 97 ? 24.937 -0.465 3.229 1.00 75.04 97 VAL A C 1
ATOM 1435 O O . VAL A 1 97 ? 24.649 0.537 2.575 1.00 11.00 97 VAL A O 1
ATOM 1448 N N . GLU A 1 98 ? 25.513 -1.538 2.695 1.00 55.32 98 GLU A N 1
ATOM 1449 C CA . GLU A 1 98 ? 25.848 -1.598 1.277 1.00 74.01 98 GLU A CA 1
ATOM 1450 C C . GLU A 1 98 ? 25.481 -2.958 0.689 1.00 42.43 98 GLU A C 1
ATOM 1451 O O . GLU A 1 98 ? 26.085 -3.406 -0.285 1.00 73.15 98 GLU A O 1
ATOM 1463 N N . GLN A 1 99 ? 24.489 -3.607 1.289 1.00 60.44 99 GLN A N 1
ATOM 1464 C CA . GLN A 1 99 ? 24.043 -4.916 0.825 1.00 22.02 99 GLN A CA 1
ATOM 1465 C C . GLN A 1 99 ? 22.787 -5.358 1.569 1.00 62.01 99 GLN A C 1
ATOM 1466 O O . GLN A 1 99 ? 22.623 -5.074 2.756 1.00 73.00 99 GLN A O 1
ATOM 1480 N N . THR A 1 100 ? 21.902 -6.055 0.863 1.00 31.13 100 THR A N 1
ATOM 1481 C CA . THR A 1 100 ? 20.660 -6.535 1.456 1.00 71.12 100 THR A CA 1
ATOM 1482 C C . THR A 1 100 ? 20.665 -8.054 1.589 1.00 41.31 100 THR A C 1
ATOM 1483 O O . THR A 1 100 ? 20.940 -8.770 0.627 1.00 2.12 100 THR A O 1
ATOM 1494 N N . GLY A 1 101 ? 20.358 -8.539 2.788 1.00 23.31 101 GLY A N 1
ATOM 1495 C CA . GLY A 1 101 ? 20.333 -9.971 3.024 1.00 0.14 101 GLY A CA 1
ATOM 1496 C C . GLY A 1 101 ? 19.114 -10.407 3.813 1.00 4.14 101 GLY A C 1
ATOM 1497 O O . GLY A 1 101 ? 18.209 -11.040 3.272 1.00 64.23 101 GLY A O 1
ATOM 1501 N N . GLY A 1 102 ? 19.091 -10.068 5.099 1.00 22.41 102 GLY A N 1
ATOM 1502 C CA . GLY A 1 102 ? 17.971 -10.439 5.944 1.00 52.04 102 GLY A CA 1
ATOM 1503 C C . GLY A 1 102 ? 16.748 -9.579 5.695 1.00 52.31 102 GLY A C 1
ATOM 1504 O O . GLY A 1 102 ? 16.820 -8.578 4.982 1.00 15.53 102 GLY A O 1
ATOM 1508 N N . MET A 1 1 ? 43.290 -34.470 -13.731 1.00 45.14 1 MET A N 2
ATOM 1509 C CA . MET A 1 1 ? 42.031 -34.790 -13.069 1.00 3.41 1 MET A CA 2
ATOM 1510 C C . MET A 1 1 ? 41.582 -33.641 -12.172 1.00 52.50 1 MET A C 2
ATOM 1511 O O . MET A 1 1 ? 41.872 -33.624 -10.976 1.00 45.10 1 MET A O 2
ATOM 1525 N N . SER A 1 2 ? 40.872 -32.681 -12.758 1.00 31.44 2 SER A N 2
ATOM 1526 C CA . SER A 1 2 ? 40.386 -31.526 -12.012 1.00 20.41 2 SER A CA 2
ATOM 1527 C C . SER A 1 2 ? 38.865 -31.434 -12.084 1.00 32.12 2 SER A C 2
ATOM 1528 O O . SER A 1 2 ? 38.277 -31.528 -13.160 1.00 73.31 2 SER A O 2
ATOM 1536 N N . ASN A 1 3 ? 38.234 -31.249 -10.928 1.00 63.15 3 ASN A N 2
ATOM 1537 C CA . ASN A 1 3 ? 36.781 -31.144 -10.859 1.00 23.40 3 ASN A CA 2
ATOM 1538 C C . ASN A 1 3 ? 36.335 -30.686 -9.474 1.00 54.22 3 ASN A C 2
ATOM 1539 O O . ASN A 1 3 ? 36.947 -31.036 -8.466 1.00 53.41 3 ASN A O 2
ATOM 1550 N N . ASN A 1 4 ? 35.263 -29.901 -9.434 1.00 13.11 4 ASN A N 2
ATOM 1551 C CA . ASN A 1 4 ? 34.733 -29.394 -8.173 1.00 64.10 4 ASN A CA 2
ATOM 1552 C C . ASN A 1 4 ? 33.369 -30.007 -7.870 1.00 44.12 4 ASN A C 2
ATOM 1553 O O . ASN A 1 4 ? 32.487 -30.039 -8.727 1.00 43.41 4 ASN A O 2
ATOM 1564 N N . GLY A 1 5 ? 33.204 -30.493 -6.643 1.00 51.45 5 GLY A N 2
ATOM 1565 C CA . GLY A 1 5 ? 31.945 -31.097 -6.249 1.00 22.44 5 GLY A CA 2
ATOM 1566 C C . GLY A 1 5 ? 30.847 -30.072 -6.048 1.00 51.03 5 GLY A C 2
ATOM 1567 O O . GLY A 1 5 ? 31.025 -28.893 -6.352 1.00 64.44 5 GLY A O 2
ATOM 1571 N N . GLY A 1 6 ? 29.705 -30.522 -5.536 1.00 4.11 6 GLY A N 2
ATOM 1572 C CA . GLY A 1 6 ? 28.590 -29.622 -5.306 1.00 70.40 6 GLY A CA 2
ATOM 1573 C C . GLY A 1 6 ? 27.720 -30.062 -4.145 1.00 23.10 6 GLY A C 2
ATOM 1574 O O . GLY A 1 6 ? 26.988 -31.046 -4.248 1.00 4.21 6 GLY A O 2
ATOM 1578 N N . GLU A 1 7 ? 27.802 -29.332 -3.037 1.00 31.22 7 GLU A N 2
ATOM 1579 C CA . GLU A 1 7 ? 27.017 -29.655 -1.851 1.00 22.11 7 GLU A CA 2
ATOM 1580 C C . GLU A 1 7 ? 26.033 -28.534 -1.528 1.00 21.50 7 GLU A C 2
ATOM 1581 O O . GLU A 1 7 ? 26.183 -27.396 -1.971 1.00 10.40 7 GLU A O 2
ATOM 1593 N N . PRO A 1 8 ? 25.001 -28.864 -0.737 1.00 53.25 8 PRO A N 2
ATOM 1594 C CA . PRO A 1 8 ? 23.971 -27.900 -0.337 1.00 63.02 8 PRO A CA 2
ATOM 1595 C C . PRO A 1 8 ? 24.505 -26.850 0.632 1.00 61.54 8 PRO A C 2
ATOM 1596 O O . PRO A 1 8 ? 25.136 -27.182 1.635 1.00 23.20 8 PRO A O 2
ATOM 1607 N N . SER A 1 9 ? 24.247 -25.583 0.325 1.00 63.11 9 SER A N 2
ATOM 1608 C CA . SER A 1 9 ? 24.705 -24.484 1.167 1.00 21.44 9 SER A CA 2
ATOM 1609 C C . SER A 1 9 ? 23.863 -23.234 0.935 1.00 53.13 9 SER A C 2
ATOM 1610 O O . SER A 1 9 ? 24.041 -22.528 -0.057 1.00 4.44 9 SER A O 2
ATOM 1618 N N . ASN A 1 10 ? 22.943 -22.967 1.857 1.00 63.42 10 ASN A N 2
ATOM 1619 C CA . ASN A 1 10 ? 22.072 -21.803 1.753 1.00 53.31 10 ASN A CA 2
ATOM 1620 C C . ASN A 1 10 ? 22.606 -20.647 2.593 1.00 1.21 10 ASN A C 2
ATOM 1621 O O . ASN A 1 10 ? 23.496 -20.829 3.423 1.00 13.10 10 ASN A O 2
ATOM 1632 N N . ASN A 1 11 ? 22.056 -19.457 2.371 1.00 33.44 11 ASN A N 2
ATOM 1633 C CA . ASN A 1 11 ? 22.477 -18.271 3.108 1.00 33.21 11 ASN A CA 2
ATOM 1634 C C . ASN A 1 11 ? 21.417 -17.176 3.027 1.00 23.45 11 ASN A C 2
ATOM 1635 O O . ASN A 1 11 ? 20.963 -16.816 1.942 1.00 31.34 11 ASN A O 2
ATOM 1646 N N . GLY A 1 12 ? 21.028 -16.650 4.185 1.00 25.00 12 GLY A N 2
ATOM 1647 C CA . GLY A 1 12 ? 20.026 -15.601 4.224 1.00 61.34 12 GLY A CA 2
ATOM 1648 C C . GLY A 1 12 ? 20.633 -14.216 4.125 1.00 14.42 12 GLY A C 2
ATOM 1649 O O . GLY A 1 12 ? 20.037 -13.309 3.545 1.00 73.33 12 GLY A O 2
ATOM 1653 N N . GLY A 1 13 ? 21.822 -14.050 4.696 1.00 10.22 13 GLY A N 2
ATOM 1654 C CA . GLY A 1 13 ? 22.489 -12.761 4.661 1.00 73.35 13 GLY A CA 2
ATOM 1655 C C . GLY A 1 13 ? 23.640 -12.677 5.643 1.00 13.32 13 GLY A C 2
ATOM 1656 O O . GLY A 1 13 ? 23.798 -11.674 6.338 1.00 12.51 13 GLY A O 2
ATOM 1660 N N . GLU A 1 14 ? 24.444 -13.733 5.702 1.00 23.35 14 GLU A N 2
ATOM 1661 C CA . GLU A 1 14 ? 25.585 -13.774 6.610 1.00 70.11 14 GLU A CA 2
ATOM 1662 C C . GLU A 1 14 ? 26.801 -13.095 5.986 1.00 11.13 14 GLU A C 2
ATOM 1663 O O . GLU A 1 14 ? 26.889 -12.953 4.767 1.00 25.55 14 GLU A O 2
ATOM 1675 N N . GLY A 1 15 ? 27.736 -12.675 6.833 1.00 24.50 15 GLY A N 2
ATOM 1676 C CA . GLY A 1 15 ? 28.934 -12.015 6.348 1.00 62.54 15 GLY A CA 2
ATOM 1677 C C . GLY A 1 15 ? 30.021 -11.939 7.401 1.00 3.31 15 GLY A C 2
ATOM 1678 O O . GLY A 1 15 ? 29.734 -11.899 8.597 1.00 2.11 15 GLY A O 2
ATOM 1682 N N . ALA A 1 16 ? 31.274 -11.919 6.957 1.00 73.54 16 ALA A N 2
ATOM 1683 C CA . ALA A 1 16 ? 32.407 -11.847 7.870 1.00 44.21 16 ALA A CA 2
ATOM 1684 C C . ALA A 1 16 ? 33.643 -11.295 7.168 1.00 43.52 16 ALA A C 2
ATOM 1685 O O . ALA A 1 16 ? 33.673 -11.181 5.943 1.00 41.20 16 ALA A O 2
ATOM 1692 N N . GLU A 1 17 ? 34.661 -10.952 7.952 1.00 34.43 17 GLU A N 2
ATOM 1693 C CA . GLU A 1 17 ? 35.898 -10.410 7.404 1.00 23.31 17 GLU A CA 2
ATOM 1694 C C . GLU A 1 17 ? 37.070 -11.351 7.671 1.00 74.42 17 GLU A C 2
ATOM 1695 O O . GLU A 1 17 ? 37.999 -11.445 6.871 1.00 64.12 17 GLU A O 2
ATOM 1707 N N . GLY A 1 18 ? 37.017 -12.047 8.803 1.00 54.01 18 GLY A N 2
ATOM 1708 C CA . GLY A 1 18 ? 38.078 -12.971 9.156 1.00 23.02 18 GLY A CA 2
ATOM 1709 C C . GLY A 1 18 ? 39.390 -12.266 9.438 1.00 64.22 18 GLY A C 2
ATOM 1710 O O . GLY A 1 18 ? 40.043 -11.763 8.523 1.00 65.43 18 GLY A O 2
ATOM 1714 N N . THR A 1 19 ? 39.779 -12.227 10.709 1.00 55.12 19 THR A N 2
ATOM 1715 C CA . THR A 1 19 ? 41.019 -11.576 11.109 1.00 5.02 19 THR A CA 2
ATOM 1716 C C . THR A 1 19 ? 41.734 -12.374 12.194 1.00 15.33 19 THR A C 2
ATOM 1717 O O . THR A 1 19 ? 41.115 -13.170 12.902 1.00 54.33 19 THR A O 2
ATOM 1728 N N . CYS A 1 20 ? 43.038 -12.155 12.321 1.00 34.41 20 CYS A N 2
ATOM 1729 C CA . CYS A 1 20 ? 43.836 -12.855 13.321 1.00 3.12 20 CYS A CA 2
ATOM 1730 C C . CYS A 1 20 ? 44.266 -11.906 14.435 1.00 14.32 20 CYS A C 2
ATOM 1731 O O . CYS A 1 20 ? 44.056 -10.695 14.350 1.00 61.51 20 CYS A O 2
ATOM 1739 N N . LYS A 1 21 ? 44.866 -12.463 15.481 1.00 1.14 21 LYS A N 2
ATOM 1740 C CA . LYS A 1 21 ? 45.325 -11.667 16.614 1.00 62.41 21 LYS A CA 2
ATOM 1741 C C . LYS A 1 21 ? 46.733 -12.080 17.033 1.00 14.44 21 LYS A C 2
ATOM 1742 O O . LYS A 1 21 ? 47.131 -13.230 16.854 1.00 41.22 21 LYS A O 2
ATOM 1761 N N . GLU A 1 22 ? 47.479 -11.133 17.594 1.00 62.20 22 GLU A N 2
ATOM 1762 C CA . GLU A 1 22 ? 48.842 -11.400 18.039 1.00 11.03 22 GLU A CA 2
ATOM 1763 C C . GLU A 1 22 ? 49.238 -10.459 19.174 1.00 54.15 22 GLU A C 2
ATOM 1764 O O . GLU A 1 22 ? 49.630 -10.902 20.252 1.00 15.05 22 GLU A O 2
ATOM 1776 N N . GLU A 1 23 ? 49.132 -9.158 18.920 1.00 62.34 23 GLU A N 2
ATOM 1777 C CA . GLU A 1 23 ? 49.480 -8.155 19.919 1.00 44.13 23 GLU A CA 2
ATOM 1778 C C . GLU A 1 23 ? 48.479 -8.163 21.070 1.00 21.21 23 GLU A C 2
ATOM 1779 O O . GLU A 1 23 ? 47.429 -8.801 20.991 1.00 73.31 23 GLU A O 2
ATOM 1791 N N . THR A 1 24 ? 48.812 -7.450 22.142 1.00 42.04 24 THR A N 2
ATOM 1792 C CA . THR A 1 24 ? 47.945 -7.376 23.310 1.00 14.13 24 THR A CA 2
ATOM 1793 C C . THR A 1 24 ? 47.863 -5.951 23.845 1.00 55.54 24 THR A C 2
ATOM 1794 O O . THR A 1 24 ? 48.877 -5.350 24.196 1.00 25.13 24 THR A O 2
ATOM 1805 N N . ALA A 1 25 ? 46.648 -5.415 23.903 1.00 12.43 25 ALA A N 2
ATOM 1806 C CA . ALA A 1 25 ? 46.433 -4.060 24.398 1.00 65.33 25 ALA A CA 2
ATOM 1807 C C . ALA A 1 25 ? 44.958 -3.811 24.693 1.00 44.30 25 ALA A C 2
ATOM 1808 O O . ALA A 1 25 ? 44.083 -4.489 24.154 1.00 62.23 25 ALA A O 2
ATOM 1815 N N . LEU A 1 26 ? 44.689 -2.834 25.553 1.00 60.35 26 LEU A N 2
ATOM 1816 C CA . LEU A 1 26 ? 43.319 -2.495 25.920 1.00 33.34 26 LEU A CA 2
ATOM 1817 C C . LEU A 1 26 ? 43.007 -1.041 25.580 1.00 24.33 26 LEU A C 2
ATOM 1818 O O . LEU A 1 26 ? 43.754 -0.134 25.946 1.00 1.52 26 LEU A O 2
ATOM 1834 N N . VAL A 1 27 ? 41.898 -0.827 24.880 1.00 63.25 27 VAL A N 2
ATOM 1835 C CA . VAL A 1 27 ? 41.486 0.517 24.493 1.00 72.31 27 VAL A CA 2
ATOM 1836 C C . VAL A 1 27 ? 39.993 0.722 24.726 1.00 62.21 27 VAL A C 2
ATOM 1837 O O . VAL A 1 27 ? 39.177 -0.130 24.375 1.00 40.43 27 VAL A O 2
ATOM 1850 N N . ALA A 1 28 ? 39.643 1.858 25.320 1.00 23.23 28 ALA A N 2
ATOM 1851 C CA . ALA A 1 28 ? 38.248 2.177 25.598 1.00 24.51 28 ALA A CA 2
ATOM 1852 C C . ALA A 1 28 ? 37.624 2.959 24.448 1.00 44.14 28 ALA A C 2
ATOM 1853 O O . ALA A 1 28 ? 38.234 3.884 23.910 1.00 71.32 28 ALA A O 2
ATOM 1860 N N . VAL A 1 29 ? 36.406 2.582 24.074 1.00 54.31 29 VAL A N 2
ATOM 1861 C CA . VAL A 1 29 ? 35.699 3.249 22.987 1.00 12.31 29 VAL A CA 2
ATOM 1862 C C . VAL A 1 29 ? 34.406 3.887 23.482 1.00 12.33 29 VAL A C 2
ATOM 1863 O O . VAL A 1 29 ? 33.729 3.347 24.358 1.00 5.51 29 VAL A O 2
ATOM 1876 N N . LYS A 1 30 ? 34.067 5.040 22.916 1.00 54.24 30 LYS A N 2
ATOM 1877 C CA . LYS A 1 30 ? 32.853 5.753 23.297 1.00 2.01 30 LYS A CA 2
ATOM 1878 C C . LYS A 1 30 ? 32.060 6.176 22.065 1.00 62.34 30 LYS A C 2
ATOM 1879 O O . LYS A 1 30 ? 32.481 7.058 21.316 1.00 73.22 30 LYS A O 2
ATOM 1898 N N . VAL A 1 31 ? 30.910 5.542 21.860 1.00 31.43 31 VAL A N 2
ATOM 1899 C CA . VAL A 1 31 ? 30.057 5.854 20.720 1.00 33.10 31 VAL A CA 2
ATOM 1900 C C . VAL A 1 31 ? 28.957 6.836 21.109 1.00 63.12 31 VAL A C 2
ATOM 1901 O O . VAL A 1 31 ? 28.168 6.574 22.016 1.00 20.44 31 VAL A O 2
ATOM 1914 N N . VAL A 1 32 ? 28.911 7.969 20.415 1.00 1.03 32 VAL A N 2
ATOM 1915 C CA . VAL A 1 32 ? 27.907 8.991 20.686 1.00 21.15 32 VAL A CA 2
ATOM 1916 C C . VAL A 1 32 ? 27.005 9.209 19.477 1.00 13.33 32 VAL A C 2
ATOM 1917 O O . VAL A 1 32 ? 27.428 9.038 18.335 1.00 21.51 32 VAL A O 2
ATOM 1930 N N . ASN A 1 33 ? 25.758 9.590 19.737 1.00 20.23 33 ASN A N 2
ATOM 1931 C CA . ASN A 1 33 ? 24.794 9.832 18.670 1.00 65.04 33 ASN A CA 2
ATOM 1932 C C . ASN A 1 33 ? 24.238 11.250 18.750 1.00 4.43 33 ASN A C 2
ATOM 1933 O O . ASN A 1 33 ? 24.188 11.848 19.825 1.00 74.11 33 ASN A O 2
ATOM 1944 N N . ALA A 1 34 ? 23.822 11.783 17.606 1.00 71.20 34 ALA A N 2
ATOM 1945 C CA . ALA A 1 34 ? 23.267 13.129 17.547 1.00 0.32 34 ALA A CA 2
ATOM 1946 C C . ALA A 1 34 ? 21.960 13.219 18.328 1.00 5.33 34 ALA A C 2
ATOM 1947 O O . ALA A 1 34 ? 21.570 14.295 18.782 1.00 5.14 34 ALA A O 2
ATOM 1954 N N . ASP A 1 35 ? 21.288 12.084 18.480 1.00 22.33 35 ASP A N 2
ATOM 1955 C CA . ASP A 1 35 ? 20.025 12.034 19.207 1.00 11.41 35 ASP A CA 2
ATOM 1956 C C . ASP A 1 35 ? 20.265 12.015 20.713 1.00 1.35 35 ASP A C 2
ATOM 1957 O O . ASP A 1 35 ? 19.407 12.424 21.494 1.00 33.24 35 ASP A O 2
ATOM 1966 N N . GLY A 1 36 ? 21.439 11.536 21.115 1.00 51.43 36 GLY A N 2
ATOM 1967 C CA . GLY A 1 36 ? 21.770 11.472 22.526 1.00 24.40 36 GLY A CA 2
ATOM 1968 C C . GLY A 1 36 ? 22.276 10.104 22.941 1.00 74.13 36 GLY A C 2
ATOM 1969 O O . GLY A 1 36 ? 23.168 9.993 23.781 1.00 42.14 36 GLY A O 2
ATOM 1973 N N . ALA A 1 37 ? 21.703 9.059 22.352 1.00 55.53 37 ALA A N 2
ATOM 1974 C CA . ALA A 1 37 ? 22.101 7.693 22.665 1.00 75.44 37 ALA A CA 2
ATOM 1975 C C . ALA A 1 37 ? 23.611 7.520 22.545 1.00 31.35 37 ALA A C 2
ATOM 1976 O O . ALA A 1 37 ? 24.189 7.749 21.484 1.00 53.24 37 ALA A O 2
ATOM 1983 N N . GLU A 1 38 ? 24.244 7.114 23.642 1.00 51.50 38 GLU A N 2
ATOM 1984 C CA . GLU A 1 38 ? 25.688 6.913 23.659 1.00 30.21 38 GLU A CA 2
ATOM 1985 C C . GLU A 1 38 ? 26.082 5.894 24.724 1.00 24.41 38 GLU A C 2
ATOM 1986 O O . GLU A 1 38 ? 25.333 5.645 25.668 1.00 73.33 38 GLU A O 2
ATOM 1998 N N . MET A 1 39 ? 27.264 5.307 24.564 1.00 22.04 39 MET A N 2
ATOM 1999 C CA . MET A 1 39 ? 27.759 4.315 25.512 1.00 11.11 39 MET A CA 2
ATOM 2000 C C . MET A 1 39 ? 29.252 4.071 25.314 1.00 14.22 39 MET A C 2
ATOM 2001 O O . MET A 1 39 ? 29.765 4.172 24.200 1.00 73.15 39 MET A O 2
ATOM 2015 N N . PHE A 1 40 ? 29.944 3.750 26.402 1.00 14.44 40 PHE A N 2
ATOM 2016 C CA . PHE A 1 40 ? 31.378 3.493 26.348 1.00 0.40 40 PHE A CA 2
ATOM 2017 C C . PHE A 1 40 ? 31.717 2.159 27.007 1.00 51.34 40 PHE A C 2
ATOM 2018 O O . PHE A 1 40 ? 31.038 1.723 27.936 1.00 74.30 40 PHE A O 2
ATOM 2035 N N . PHE A 1 41 ? 32.772 1.516 26.518 1.00 40.12 41 PHE A N 2
ATOM 2036 C CA . PHE A 1 41 ? 33.201 0.231 27.057 1.00 62.11 41 PHE A CA 2
ATOM 2037 C C . PHE A 1 41 ? 34.660 -0.046 26.706 1.00 3.15 41 PHE A C 2
ATOM 2038 O O . PHE A 1 41 ? 35.159 0.407 25.676 1.00 71.21 41 PHE A O 2
ATOM 2055 N N . ARG A 1 42 ? 35.339 -0.792 27.572 1.00 41.01 42 ARG A N 2
ATOM 2056 C CA . ARG A 1 42 ? 36.741 -1.128 27.356 1.00 62.14 42 ARG A CA 2
ATOM 2057 C C . ARG A 1 42 ? 36.874 -2.451 26.606 1.00 11.35 42 ARG A C 2
ATOM 2058 O O . ARG A 1 42 ? 36.334 -3.473 27.031 1.00 12.31 42 ARG A O 2
ATOM 2079 N N . ILE A 1 43 ? 37.595 -2.423 25.491 1.00 51.02 43 ILE A N 2
ATOM 2080 C CA . ILE A 1 43 ? 37.799 -3.619 24.683 1.00 34.45 43 ILE A CA 2
ATOM 2081 C C . ILE A 1 43 ? 39.176 -3.613 24.030 1.00 62.53 43 ILE A C 2
ATOM 2082 O O . ILE A 1 43 ? 39.749 -2.555 23.771 1.00 53.40 43 ILE A O 2
ATOM 2098 N N . LYS A 1 44 ? 39.703 -4.804 23.763 1.00 45.51 44 LYS A N 2
ATOM 2099 C CA . LYS A 1 44 ? 41.013 -4.938 23.136 1.00 40.51 44 LYS A CA 2
ATOM 2100 C C . LYS A 1 44 ? 41.081 -4.134 21.841 1.00 70.41 44 LYS A C 2
ATOM 2101 O O . LYS A 1 44 ? 40.171 -4.194 21.014 1.00 41.00 44 LYS A O 2
ATOM 2120 N N . SER A 1 45 ? 42.166 -3.385 21.671 1.00 55.12 45 SER A N 2
ATOM 2121 C CA . SER A 1 45 ? 42.351 -2.568 20.477 1.00 32.21 45 SER A CA 2
ATOM 2122 C C . SER A 1 45 ? 42.225 -3.415 19.214 1.00 23.24 45 SER A C 2
ATOM 2123 O O . SER A 1 45 ? 41.792 -2.930 18.169 1.00 32.41 45 SER A O 2
ATOM 2131 N N . ARG A 1 46 ? 42.608 -4.684 19.320 1.00 40.50 46 ARG A N 2
ATOM 2132 C CA . ARG A 1 46 ? 42.540 -5.599 18.187 1.00 0.22 46 ARG A CA 2
ATOM 2133 C C . ARG A 1 46 ? 41.118 -5.682 17.640 1.00 30.43 46 ARG A C 2
ATOM 2134 O O . ARG A 1 46 ? 40.907 -6.039 16.481 1.00 55.24 46 ARG A O 2
ATOM 2155 N N . THR A 1 47 ? 40.145 -5.352 18.483 1.00 13.25 47 THR A N 2
ATOM 2156 C CA . THR A 1 47 ? 38.743 -5.391 18.086 1.00 41.10 47 THR A CA 2
ATOM 2157 C C . THR A 1 47 ? 37.871 -4.616 19.068 1.00 63.24 47 THR A C 2
ATOM 2158 O O . THR A 1 47 ? 37.453 -5.149 20.095 1.00 5.23 47 THR A O 2
ATOM 2169 N N . ALA A 1 48 ? 37.600 -3.356 18.744 1.00 60.11 48 ALA A N 2
ATOM 2170 C CA . ALA A 1 48 ? 36.775 -2.509 19.596 1.00 3.05 48 ALA A CA 2
ATOM 2171 C C . ALA A 1 48 ? 35.656 -1.850 18.798 1.00 73.44 48 ALA A C 2
ATOM 2172 O O . ALA A 1 48 ? 34.480 -1.963 19.147 1.00 20.45 48 ALA A O 2
ATOM 2179 N N . LEU A 1 49 ? 36.027 -1.162 17.724 1.00 23.10 49 LEU A N 2
ATOM 2180 C CA . LEU A 1 49 ? 35.054 -0.484 16.875 1.00 32.10 49 LEU A CA 2
ATOM 2181 C C . LEU A 1 49 ? 34.151 -1.491 16.170 1.00 31.42 49 LEU A C 2
ATOM 2182 O O . LEU A 1 49 ? 32.993 -1.200 15.869 1.00 43.12 49 LEU A O 2
ATOM 2198 N N . LYS A 1 50 ? 34.687 -2.679 15.912 1.00 63.33 50 LYS A N 2
ATOM 2199 C CA . LYS A 1 50 ? 33.930 -3.733 15.246 1.00 43.53 50 LYS A CA 2
ATOM 2200 C C . LYS A 1 50 ? 32.770 -4.203 16.117 1.00 1.12 50 LYS A C 2
ATOM 2201 O O . LYS A 1 50 ? 31.626 -4.264 15.666 1.00 0.22 50 LYS A O 2
ATOM 2220 N N . LYS A 1 51 ? 33.072 -4.533 17.368 1.00 31.42 51 LYS A N 2
ATOM 2221 C CA . LYS A 1 51 ? 32.054 -4.996 18.305 1.00 44.43 51 LYS A CA 2
ATOM 2222 C C . LYS A 1 51 ? 31.153 -3.845 18.740 1.00 74.00 51 LYS A C 2
ATOM 2223 O O . LYS A 1 51 ? 29.983 -4.049 19.067 1.00 33.12 51 LYS A O 2
ATOM 2242 N N . LEU A 1 52 ? 31.703 -2.636 18.740 1.00 13.14 52 LEU A N 2
ATOM 2243 C CA . LEU A 1 52 ? 30.947 -1.452 19.134 1.00 41.31 52 LEU A CA 2
ATOM 2244 C C . LEU A 1 52 ? 29.844 -1.150 18.125 1.00 12.50 52 LEU A C 2
ATOM 2245 O O . LEU A 1 52 ? 28.679 -0.996 18.492 1.00 14.14 52 LEU A O 2
ATOM 2261 N N . ILE A 1 53 ? 30.219 -1.068 16.853 1.00 54.11 53 ILE A N 2
ATOM 2262 C CA . ILE A 1 53 ? 29.260 -0.788 15.791 1.00 2.21 53 ILE A CA 2
ATOM 2263 C C . ILE A 1 53 ? 28.359 -1.991 15.532 1.00 2.54 53 ILE A C 2
ATOM 2264 O O . ILE A 1 53 ? 27.196 -1.839 15.159 1.00 12.23 53 ILE A O 2
ATOM 2280 N N . ASP A 1 54 ? 28.904 -3.185 15.735 1.00 71.12 54 ASP A N 2
ATOM 2281 C CA . ASP A 1 54 ? 28.149 -4.415 15.527 1.00 73.15 54 ASP A CA 2
ATOM 2282 C C . ASP A 1 54 ? 27.017 -4.537 16.543 1.00 44.24 54 ASP A C 2
ATOM 2283 O O . ASP A 1 54 ? 25.876 -4.829 16.185 1.00 14.14 54 ASP A O 2
ATOM 2292 N N . THR A 1 55 ? 27.342 -4.312 17.812 1.00 21.11 55 THR A N 2
ATOM 2293 C CA . THR A 1 55 ? 26.355 -4.399 18.880 1.00 14.34 55 THR A CA 2
ATOM 2294 C C . THR A 1 55 ? 25.433 -3.184 18.877 1.00 23.24 55 THR A C 2
ATOM 2295 O O . THR A 1 55 ? 24.257 -3.284 19.228 1.00 61.25 55 THR A O 2
ATOM 2306 N N . TYR A 1 56 ? 25.974 -2.038 18.480 1.00 64.24 56 TYR A N 2
ATOM 2307 C CA . TYR A 1 56 ? 25.201 -0.803 18.433 1.00 74.34 56 TYR A CA 2
ATOM 2308 C C . TYR A 1 56 ? 24.091 -0.895 17.389 1.00 1.15 56 TYR A C 2
ATOM 2309 O O . TYR A 1 56 ? 22.927 -0.613 17.678 1.00 24.33 56 TYR A O 2
ATOM 2327 N N . CYS A 1 57 ? 24.460 -1.291 16.177 1.00 61.15 57 CYS A N 2
ATOM 2328 C CA . CYS A 1 57 ? 23.497 -1.420 15.089 1.00 62.45 57 CYS A CA 2
ATOM 2329 C C . CYS A 1 57 ? 22.563 -2.602 15.327 1.00 33.01 57 CYS A C 2
ATOM 2330 O O . CYS A 1 57 ? 21.347 -2.487 15.173 1.00 14.04 57 CYS A O 2
ATOM 2338 N N . LYS A 1 58 ? 23.139 -3.739 15.702 1.00 0.13 58 LYS A N 2
ATOM 2339 C CA . LYS A 1 58 ? 22.359 -4.943 15.962 1.00 22.21 58 LYS A CA 2
ATOM 2340 C C . LYS A 1 58 ? 21.318 -4.693 17.048 1.00 30.44 58 LYS A C 2
ATOM 2341 O O . LYS A 1 58 ? 20.156 -5.077 16.910 1.00 63.23 58 LYS A O 2
ATOM 2360 N N . LYS A 1 59 ? 21.741 -4.047 18.129 1.00 12.43 59 LYS A N 2
ATOM 2361 C CA . LYS A 1 59 ? 20.845 -3.742 19.239 1.00 60.42 59 LYS A CA 2
ATOM 2362 C C . LYS A 1 59 ? 19.773 -2.743 18.815 1.00 64.24 59 LYS A C 2
ATOM 2363 O O . LYS A 1 59 ? 18.589 -2.936 19.089 1.00 24.31 59 LYS A O 2
ATOM 2382 N N . GLN A 1 60 ? 20.197 -1.677 18.144 1.00 62.04 60 GLN A N 2
ATOM 2383 C CA . GLN A 1 60 ? 19.273 -0.649 17.681 1.00 15.34 60 GLN A CA 2
ATOM 2384 C C . GLN A 1 60 ? 18.254 -1.231 16.707 1.00 12.20 60 GLN A C 2
ATOM 2385 O O . GLN A 1 60 ? 17.197 -0.646 16.475 1.00 12.32 60 GLN A O 2
ATOM 2399 N N . GLY A 1 61 ? 18.580 -2.388 16.138 1.00 11.33 61 GLY A N 2
ATOM 2400 C CA . GLY A 1 61 ? 17.683 -3.029 15.195 1.00 61.40 61 GLY A CA 2
ATOM 2401 C C . GLY A 1 61 ? 17.819 -2.470 13.793 1.00 43.22 61 GLY A C 2
ATOM 2402 O O . GLY A 1 61 ? 16.837 -2.376 13.057 1.00 74.02 61 GLY A O 2
ATOM 2406 N N . ILE A 1 62 ? 19.039 -2.096 13.423 1.00 44.32 62 ILE A N 2
ATOM 2407 C CA . ILE A 1 62 ? 19.300 -1.542 12.100 1.00 53.11 62 ILE A CA 2
ATOM 2408 C C . ILE A 1 62 ? 20.653 -2.001 11.568 1.00 3.14 62 ILE A C 2
ATOM 2409 O O . ILE A 1 62 ? 21.651 -1.990 12.289 1.00 10.42 62 ILE A O 2
ATOM 2425 N N . SER A 1 63 ? 20.680 -2.403 10.302 1.00 41.23 63 SER A N 2
ATOM 2426 C CA . SER A 1 63 ? 21.911 -2.868 9.673 1.00 0.32 63 SER A CA 2
ATOM 2427 C C . SER A 1 63 ? 22.986 -1.786 9.717 1.00 54.42 63 SER A C 2
ATOM 2428 O O . SER A 1 63 ? 22.722 -0.649 10.109 1.00 55.34 63 SER A O 2
ATOM 2436 N N . ARG A 1 64 ? 24.198 -2.148 9.312 1.00 63.12 64 ARG A N 2
ATOM 2437 C CA . ARG A 1 64 ? 25.314 -1.210 9.305 1.00 0.34 64 ARG A CA 2
ATOM 2438 C C . ARG A 1 64 ? 25.338 -0.403 8.011 1.00 42.35 64 ARG A C 2
ATOM 2439 O O . ARG A 1 64 ? 26.363 -0.327 7.334 1.00 72.21 64 ARG A O 2
ATOM 2460 N N . ASN A 1 65 ? 24.202 0.198 7.672 1.00 11.25 65 ASN A N 2
ATOM 2461 C CA . ASN A 1 65 ? 24.092 0.999 6.458 1.00 25.43 65 ASN A CA 2
ATOM 2462 C C . ASN A 1 65 ? 23.181 2.202 6.680 1.00 21.22 65 ASN A C 2
ATOM 2463 O O . ASN A 1 65 ? 22.419 2.588 5.794 1.00 32.01 65 ASN A O 2
ATOM 2474 N N . SER A 1 66 ? 23.266 2.790 7.869 1.00 40.40 66 SER A N 2
ATOM 2475 C CA . SER A 1 66 ? 22.447 3.948 8.209 1.00 30.12 66 SER A CA 2
ATOM 2476 C C . SER A 1 66 ? 23.073 4.739 9.353 1.00 3.24 66 SER A C 2
ATOM 2477 O O . SER A 1 66 ? 22.385 5.462 10.074 1.00 35.51 66 SER A O 2
ATOM 2485 N N . VAL A 1 67 ? 24.385 4.597 9.514 1.00 1.22 67 VAL A N 2
ATOM 2486 C CA . VAL A 1 67 ? 25.106 5.299 10.569 1.00 24.35 67 VAL A CA 2
ATOM 2487 C C . VAL A 1 67 ? 26.578 5.469 10.210 1.00 61.31 67 VAL A C 2
ATOM 2488 O O . VAL A 1 67 ? 27.297 4.489 10.016 1.00 25.41 67 VAL A O 2
ATOM 2501 N N . ARG A 1 68 ? 27.020 6.719 10.123 1.00 54.21 68 ARG A N 2
ATOM 2502 C CA . ARG A 1 68 ? 28.406 7.018 9.786 1.00 41.21 68 ARG A CA 2
ATOM 2503 C C . ARG A 1 68 ? 29.200 7.395 11.033 1.00 31.35 68 ARG A C 2
ATOM 2504 O O . ARG A 1 68 ? 28.995 8.461 11.614 1.00 44.11 68 ARG A O 2
ATOM 2525 N N . PHE A 1 69 ? 30.106 6.512 11.441 1.00 72.11 69 PHE A N 2
ATOM 2526 C CA . PHE A 1 69 ? 30.929 6.751 12.620 1.00 24.44 69 PHE A CA 2
ATOM 2527 C C . PHE A 1 69 ? 32.209 7.495 12.249 1.00 15.10 69 PHE A C 2
ATOM 2528 O O . PHE A 1 69 ? 33.065 6.965 11.540 1.00 4.42 69 PHE A O 2
ATOM 2545 N N . LEU A 1 70 ? 32.330 8.727 12.732 1.00 63.40 70 LEU A N 2
ATOM 2546 C CA . LEU A 1 70 ? 33.504 9.546 12.451 1.00 23.12 70 LEU A CA 2
ATOM 2547 C C . LEU A 1 70 ? 34.194 9.970 13.744 1.00 63.41 70 LEU A C 2
ATOM 2548 O O . LEU A 1 70 ? 33.556 10.094 14.789 1.00 34.41 70 LEU A O 2
ATOM 2564 N N . PHE A 1 71 ? 35.502 10.193 13.665 1.00 60.42 71 PHE A N 2
ATOM 2565 C CA . PHE A 1 71 ? 36.279 10.604 14.828 1.00 1.01 71 PHE A CA 2
ATOM 2566 C C . PHE A 1 71 ? 36.937 11.960 14.591 1.00 43.04 71 PHE A C 2
ATOM 2567 O O . PHE A 1 71 ? 37.950 12.058 13.897 1.00 31.42 71 PHE A O 2
ATOM 2584 N N . ASP A 1 72 ? 36.354 13.003 15.170 1.00 3.44 72 ASP A N 2
ATOM 2585 C CA . ASP A 1 72 ? 36.883 14.354 15.023 1.00 3.31 72 ASP A CA 2
ATOM 2586 C C . ASP A 1 72 ? 37.026 14.724 13.550 1.00 0.41 72 ASP A C 2
ATOM 2587 O O . ASP A 1 72 ? 37.859 15.553 13.186 1.00 62.14 72 ASP A O 2
ATOM 2596 N N . GLY A 1 73 ? 36.207 14.103 12.707 1.00 61.13 73 GLY A N 2
ATOM 2597 C CA . GLY A 1 73 ? 36.259 14.379 11.283 1.00 1.20 73 GLY A CA 2
ATOM 2598 C C . GLY A 1 73 ? 36.812 13.214 10.486 1.00 1.41 73 GLY A C 2
ATOM 2599 O O . GLY A 1 73 ? 37.056 13.333 9.285 1.00 54.33 73 GLY A O 2
ATOM 2603 N N . THR A 1 74 ? 37.013 12.084 11.156 1.00 63.43 74 THR A N 2
ATOM 2604 C CA . THR A 1 74 ? 37.544 10.893 10.503 1.00 11.24 74 THR A CA 2
ATOM 2605 C C . THR A 1 74 ? 36.475 9.814 10.374 1.00 12.33 74 THR A C 2
ATOM 2606 O O . THR A 1 74 ? 36.374 8.905 11.198 1.00 34.11 74 THR A O 2
ATOM 2617 N N . PRO A 1 75 ? 35.657 9.914 9.316 1.00 52.21 75 PRO A N 2
ATOM 2618 C CA . PRO A 1 75 ? 34.581 8.954 9.054 1.00 71.25 75 PRO A CA 2
ATOM 2619 C C . PRO A 1 75 ? 35.113 7.587 8.637 1.00 71.20 75 PRO A C 2
ATOM 2620 O O . PRO A 1 75 ? 35.441 7.367 7.471 1.00 43.53 75 PRO A O 2
ATOM 2631 N N . ILE A 1 76 ? 35.195 6.672 9.597 1.00 71.54 76 ILE A N 2
ATOM 2632 C CA . ILE A 1 76 ? 35.686 5.326 9.328 1.00 74.41 76 ILE A CA 2
ATOM 2633 C C . ILE A 1 76 ? 34.995 4.300 10.221 1.00 51.23 76 ILE A C 2
ATOM 2634 O O . ILE A 1 76 ? 34.711 4.569 11.388 1.00 51.50 76 ILE A O 2
ATOM 2650 N N . ASP A 1 77 ? 34.729 3.124 9.665 1.00 62.55 77 ASP A N 2
ATOM 2651 C CA . ASP A 1 77 ? 34.074 2.055 10.411 1.00 43.51 77 ASP A CA 2
ATOM 2652 C C . ASP A 1 77 ? 34.950 0.807 10.455 1.00 50.15 77 ASP A C 2
ATOM 2653 O O . ASP A 1 77 ? 34.876 -0.045 9.570 1.00 33.21 77 ASP A O 2
ATOM 2662 N N . GLU A 1 78 ? 35.779 0.708 11.489 1.00 61.31 78 GLU A N 2
ATOM 2663 C CA . GLU A 1 78 ? 36.670 -0.436 11.646 1.00 42.14 78 GLU A CA 2
ATOM 2664 C C . GLU A 1 78 ? 37.473 -0.327 12.939 1.00 34.10 78 GLU A C 2
ATOM 2665 O O . GLU A 1 78 ? 37.514 0.729 13.571 1.00 4.10 78 GLU A O 2
ATOM 2677 N N . THR A 1 79 ? 38.109 -1.428 13.328 1.00 1.41 79 THR A N 2
ATOM 2678 C CA . THR A 1 79 ? 38.909 -1.458 14.546 1.00 12.31 79 THR A CA 2
ATOM 2679 C C . THR A 1 79 ? 40.398 -1.499 14.225 1.00 64.20 79 THR A C 2
ATOM 2680 O O . THR A 1 79 ? 41.217 -1.863 15.070 1.00 74.21 79 THR A O 2
ATOM 2691 N N . LYS A 1 80 ? 40.745 -1.123 12.999 1.00 62.54 80 LYS A N 2
ATOM 2692 C CA . LYS A 1 80 ? 42.137 -1.115 12.565 1.00 23.42 80 LYS A CA 2
ATOM 2693 C C . LYS A 1 80 ? 42.563 0.283 12.129 1.00 62.34 80 LYS A C 2
ATOM 2694 O O . LYS A 1 80 ? 43.677 0.723 12.417 1.00 72.30 80 LYS A O 2
ATOM 2713 N N . THR A 1 81 ? 41.669 0.978 11.433 1.00 44.55 81 THR A N 2
ATOM 2714 C CA . THR A 1 81 ? 41.953 2.327 10.957 1.00 74.42 81 THR A CA 2
ATOM 2715 C C . THR A 1 81 ? 42.146 3.291 12.121 1.00 10.31 81 THR A C 2
ATOM 2716 O O . THR A 1 81 ? 43.211 3.884 12.297 1.00 14.04 81 THR A O 2
ATOM 2727 N N . PRO A 1 82 ? 41.094 3.454 12.937 1.00 32.20 82 PRO A N 2
ATOM 2728 C CA . PRO A 1 82 ? 41.124 4.345 14.100 1.00 3.42 82 PRO A CA 2
ATOM 2729 C C . PRO A 1 82 ? 42.028 3.820 15.210 1.00 22.41 82 PRO A C 2
ATOM 2730 O O . PRO A 1 82 ? 42.465 4.576 16.077 1.00 33.32 82 PRO A O 2
ATOM 2741 N N . GLU A 1 83 ? 42.305 2.520 15.176 1.00 70.22 83 GLU A N 2
ATOM 2742 C CA . GLU A 1 83 ? 43.157 1.894 16.180 1.00 1.22 83 GLU A CA 2
ATOM 2743 C C . GLU A 1 83 ? 44.625 2.235 15.938 1.00 54.35 83 GLU A C 2
ATOM 2744 O O . GLU A 1 83 ? 45.333 2.656 16.851 1.00 24.22 83 GLU A O 2
ATOM 2756 N N . GLU A 1 84 ? 45.072 2.050 14.700 1.00 43.24 84 GLU A N 2
ATOM 2757 C CA . GLU A 1 84 ? 46.455 2.337 14.337 1.00 23.13 84 GLU A CA 2
ATOM 2758 C C . GLU A 1 84 ? 46.687 3.841 14.221 1.00 33.23 84 GLU A C 2
ATOM 2759 O O . GLU A 1 84 ? 47.768 4.340 14.535 1.00 1.13 84 GLU A O 2
ATOM 2771 N N . LEU A 1 85 ? 45.664 4.557 13.768 1.00 42.33 85 LEU A N 2
ATOM 2772 C CA . LEU A 1 85 ? 45.755 6.005 13.609 1.00 31.41 85 LEU A CA 2
ATOM 2773 C C . LEU A 1 85 ? 45.655 6.708 14.959 1.00 20.30 85 LEU A C 2
ATOM 2774 O O . LEU A 1 85 ? 46.282 7.743 15.179 1.00 12.20 85 LEU A O 2
ATOM 2790 N N . GLY A 1 86 ? 44.863 6.136 15.861 1.00 24.25 86 GLY A N 2
ATOM 2791 C CA . GLY A 1 86 ? 44.698 6.720 17.179 1.00 13.25 86 GLY A CA 2
ATOM 2792 C C . GLY A 1 86 ? 45.709 6.194 18.178 1.00 4.23 86 GLY A C 2
ATOM 2793 O O . GLY A 1 86 ? 46.496 6.959 18.736 1.00 34.14 86 GLY A O 2
ATOM 2797 N N . MET A 1 87 ? 45.689 4.885 18.405 1.00 33.14 87 MET A N 2
ATOM 2798 C CA . MET A 1 87 ? 46.611 4.258 19.345 1.00 64.03 87 MET A CA 2
ATOM 2799 C C . MET A 1 87 ? 46.371 4.765 20.763 1.00 21.12 87 MET A C 2
ATOM 2800 O O . MET A 1 87 ? 47.316 5.015 21.510 1.00 2.32 87 MET A O 2
ATOM 2814 N N . GLU A 1 88 ? 45.101 4.914 21.127 1.00 60.15 88 GLU A N 2
ATOM 2815 C CA . GLU A 1 88 ? 44.738 5.392 22.455 1.00 5.25 88 GLU A CA 2
ATOM 2816 C C . GLU A 1 88 ? 43.493 4.677 22.970 1.00 34.11 88 GLU A C 2
ATOM 2817 O O . GLU A 1 88 ? 42.706 4.139 22.191 1.00 64.45 88 GLU A O 2
ATOM 2829 N N . ASP A 1 89 ? 43.320 4.675 24.287 1.00 4.33 89 ASP A N 2
ATOM 2830 C CA . ASP A 1 89 ? 42.171 4.027 24.907 1.00 14.03 89 ASP A CA 2
ATOM 2831 C C . ASP A 1 89 ? 40.981 4.979 24.975 1.00 51.41 89 ASP A C 2
ATOM 2832 O O . ASP A 1 89 ? 39.986 4.699 25.643 1.00 12.04 89 ASP A O 2
ATOM 2841 N N . ASP A 1 90 ? 41.091 6.106 24.280 1.00 63.04 90 ASP A N 2
ATOM 2842 C CA . ASP A 1 90 ? 40.025 7.100 24.261 1.00 53.44 90 ASP A CA 2
ATOM 2843 C C . ASP A 1 90 ? 39.472 7.277 22.850 1.00 40.42 90 ASP A C 2
ATOM 2844 O O . ASP A 1 90 ? 39.240 8.400 22.400 1.00 60.44 90 ASP A O 2
ATOM 2853 N N . ASP A 1 91 ? 39.265 6.163 22.157 1.00 15.01 91 ASP A N 2
ATOM 2854 C CA . ASP A 1 91 ? 38.739 6.195 20.797 1.00 21.31 91 ASP A CA 2
ATOM 2855 C C . ASP A 1 91 ? 37.243 6.493 20.799 1.00 1.04 91 ASP A C 2
ATOM 2856 O O . ASP A 1 91 ? 36.443 5.707 21.307 1.00 23.31 91 ASP A O 2
ATOM 2865 N N . VAL A 1 92 ? 36.872 7.635 20.229 1.00 34.12 92 VAL A N 2
ATOM 2866 C CA . VAL A 1 92 ? 35.472 8.038 20.165 1.00 32.43 92 VAL A CA 2
ATOM 2867 C C . VAL A 1 92 ? 34.936 7.939 18.741 1.00 30.25 92 VAL A C 2
ATOM 2868 O O . VAL A 1 92 ? 35.681 8.103 17.775 1.00 73.14 92 VAL A O 2
ATOM 2881 N N . ILE A 1 93 ? 33.640 7.670 18.620 1.00 4.21 93 ILE A N 2
ATOM 2882 C CA . ILE A 1 93 ? 33.005 7.551 17.314 1.00 55.21 93 ILE A CA 2
ATOM 2883 C C . ILE A 1 93 ? 31.586 8.109 17.340 1.00 13.53 93 ILE A C 2
ATOM 2884 O O . ILE A 1 93 ? 30.727 7.616 18.072 1.00 41.22 93 ILE A O 2
ATOM 2900 N N . ASP A 1 94 ? 31.346 9.140 16.537 1.00 63.45 94 ASP A N 2
ATOM 2901 C CA . ASP A 1 94 ? 30.030 9.764 16.465 1.00 63.11 94 ASP A CA 2
ATOM 2902 C C . ASP A 1 94 ? 29.264 9.278 15.238 1.00 23.05 94 ASP A C 2
ATOM 2903 O O . ASP A 1 94 ? 29.702 9.471 14.105 1.00 61.54 94 ASP A O 2
ATOM 2912 N N . ALA A 1 95 ? 28.119 8.646 15.474 1.00 1.23 95 ALA A N 2
ATOM 2913 C CA . ALA A 1 95 ? 27.292 8.133 14.389 1.00 10.52 95 ALA A CA 2
ATOM 2914 C C . ALA A 1 95 ? 26.301 9.188 13.909 1.00 43.45 95 ALA A C 2
ATOM 2915 O O . ALA A 1 95 ? 25.378 9.561 14.631 1.00 33.14 95 ALA A O 2
ATOM 2922 N N . MET A 1 96 ? 26.500 9.666 12.684 1.00 4.35 96 MET A N 2
ATOM 2923 C CA . MET A 1 96 ? 25.623 10.679 12.108 1.00 62.53 96 MET A CA 2
ATOM 2924 C C . MET A 1 96 ? 24.876 10.125 10.899 1.00 54.12 96 MET A C 2
ATOM 2925 O O . MET A 1 96 ? 25.343 9.197 10.239 1.00 43.24 96 MET A O 2
ATOM 2939 N N . VAL A 1 97 ? 23.711 10.700 10.614 1.00 4.22 97 VAL A N 2
ATOM 2940 C CA . VAL A 1 97 ? 22.900 10.265 9.484 1.00 34.21 97 VAL A CA 2
ATOM 2941 C C . VAL A 1 97 ? 23.297 10.997 8.207 1.00 0.14 97 VAL A C 2
ATOM 2942 O O . VAL A 1 97 ? 23.372 12.225 8.183 1.00 41.11 97 VAL A O 2
ATOM 2955 N N . GLU A 1 98 ? 23.550 10.234 7.148 1.00 0.44 98 GLU A N 2
ATOM 2956 C CA . GLU A 1 98 ? 23.940 10.812 5.868 1.00 63.04 98 GLU A CA 2
ATOM 2957 C C . GLU A 1 98 ? 22.727 10.990 4.959 1.00 64.42 98 GLU A C 2
ATOM 2958 O O . GLU A 1 98 ? 22.732 10.552 3.809 1.00 43.25 98 GLU A O 2
ATOM 2970 N N . GLN A 1 99 ? 21.691 11.634 5.485 1.00 75.23 99 GLN A N 2
ATOM 2971 C CA . GLN A 1 99 ? 20.470 11.868 4.722 1.00 44.05 99 GLN A CA 2
ATOM 2972 C C . GLN A 1 99 ? 19.883 10.554 4.218 1.00 75.01 99 GLN A C 2
ATOM 2973 O O . GLN A 1 99 ? 19.927 10.258 3.023 1.00 0.32 99 GLN A O 2
ATOM 2987 N N . THR A 1 100 ? 19.331 9.767 5.137 1.00 65.01 100 THR A N 2
ATOM 2988 C CA . THR A 1 100 ? 18.736 8.484 4.787 1.00 62.33 100 THR A CA 2
ATOM 2989 C C . THR A 1 100 ? 17.980 7.888 5.968 1.00 34.34 100 THR A C 2
ATOM 2990 O O . THR A 1 100 ? 17.903 6.669 6.118 1.00 4.13 100 THR A O 2
ATOM 3001 N N . GLY A 1 101 ? 17.420 8.756 6.806 1.00 63.11 101 GLY A N 2
ATOM 3002 C CA . GLY A 1 101 ? 16.676 8.296 7.964 1.00 61.33 101 GLY A CA 2
ATOM 3003 C C . GLY A 1 101 ? 15.179 8.295 7.728 1.00 72.03 101 GLY A C 2
ATOM 3004 O O . GLY A 1 101 ? 14.723 8.196 6.589 1.00 12.14 101 GLY A O 2
ATOM 3008 N N . GLY A 1 102 ? 14.411 8.404 8.808 1.00 52.13 102 GLY A N 2
ATOM 3009 C CA . GLY A 1 102 ? 12.964 8.412 8.692 1.00 63.35 102 GLY A CA 2
ATOM 3010 C C . GLY A 1 102 ? 12.274 8.234 10.029 1.00 22.34 102 GLY A C 2
ATOM 3011 O O . GLY A 1 102 ? 11.426 9.041 10.410 1.00 22.30 102 GLY A O 2
ATOM 3015 N N . MET A 1 1 ? 15.597 0.035 -21.943 1.00 70.51 1 MET A N 3
ATOM 3016 C CA . MET A 1 1 ? 15.927 -0.631 -20.688 1.00 14.21 1 MET A CA 3
ATOM 3017 C C . MET A 1 1 ? 15.806 -2.145 -20.827 1.00 42.03 1 MET A C 3
ATOM 3018 O O . MET A 1 1 ? 14.721 -2.707 -20.682 1.00 14.24 1 MET A O 3
ATOM 3032 N N . SER A 1 2 ? 16.928 -2.800 -21.110 1.00 53.23 2 SER A N 3
ATOM 3033 C CA . SER A 1 2 ? 16.946 -4.249 -21.273 1.00 45.24 2 SER A CA 3
ATOM 3034 C C . SER A 1 2 ? 18.321 -4.816 -20.933 1.00 22.04 2 SER A C 3
ATOM 3035 O O . SER A 1 2 ? 19.027 -5.326 -21.802 1.00 1.33 2 SER A O 3
ATOM 3043 N N . ASN A 1 3 ? 18.694 -4.723 -19.660 1.00 51.12 3 ASN A N 3
ATOM 3044 C CA . ASN A 1 3 ? 19.984 -5.226 -19.203 1.00 42.11 3 ASN A CA 3
ATOM 3045 C C . ASN A 1 3 ? 19.802 -6.390 -18.234 1.00 71.43 3 ASN A C 3
ATOM 3046 O O . ASN A 1 3 ? 18.798 -6.472 -17.528 1.00 2.33 3 ASN A O 3
ATOM 3057 N N . ASN A 1 4 ? 20.780 -7.289 -18.207 1.00 65.34 4 ASN A N 3
ATOM 3058 C CA . ASN A 1 4 ? 20.728 -8.450 -17.325 1.00 43.35 4 ASN A CA 3
ATOM 3059 C C . ASN A 1 4 ? 21.880 -8.425 -16.326 1.00 24.24 4 ASN A C 3
ATOM 3060 O O . ASN A 1 4 ? 22.860 -7.704 -16.509 1.00 62.20 4 ASN A O 3
ATOM 3071 N N . GLY A 1 5 ? 21.755 -9.219 -15.267 1.00 30.54 5 GLY A N 3
ATOM 3072 C CA . GLY A 1 5 ? 22.793 -9.274 -14.253 1.00 74.45 5 GLY A CA 3
ATOM 3073 C C . GLY A 1 5 ? 22.358 -10.040 -13.019 1.00 40.14 5 GLY A C 3
ATOM 3074 O O . GLY A 1 5 ? 21.167 -10.128 -12.722 1.00 65.13 5 GLY A O 3
ATOM 3078 N N . GLY A 1 6 ? 23.327 -10.597 -12.299 1.00 34.22 6 GLY A N 3
ATOM 3079 C CA . GLY A 1 6 ? 23.017 -11.354 -11.100 1.00 4.35 6 GLY A CA 3
ATOM 3080 C C . GLY A 1 6 ? 23.960 -12.523 -10.893 1.00 15.04 6 GLY A C 3
ATOM 3081 O O . GLY A 1 6 ? 23.556 -13.680 -11.003 1.00 33.03 6 GLY A O 3
ATOM 3085 N N . GLU A 1 7 ? 25.219 -12.220 -10.593 1.00 60.55 7 GLU A N 3
ATOM 3086 C CA . GLU A 1 7 ? 26.221 -13.257 -10.374 1.00 2.44 7 GLU A CA 3
ATOM 3087 C C . GLU A 1 7 ? 26.151 -13.787 -8.944 1.00 50.14 7 GLU A C 3
ATOM 3088 O O . GLU A 1 7 ? 25.606 -13.148 -8.044 1.00 53.24 7 GLU A O 3
ATOM 3100 N N . PRO A 1 8 ? 26.715 -14.985 -8.730 1.00 3.42 8 PRO A N 3
ATOM 3101 C CA . PRO A 1 8 ? 26.730 -15.628 -7.413 1.00 21.13 8 PRO A CA 3
ATOM 3102 C C . PRO A 1 8 ? 27.646 -14.911 -6.427 1.00 41.42 8 PRO A C 3
ATOM 3103 O O . PRO A 1 8 ? 28.804 -14.628 -6.734 1.00 41.44 8 PRO A O 3
ATOM 3114 N N . SER A 1 9 ? 27.120 -14.619 -5.242 1.00 22.43 9 SER A N 3
ATOM 3115 C CA . SER A 1 9 ? 27.890 -13.932 -4.212 1.00 1.40 9 SER A CA 3
ATOM 3116 C C . SER A 1 9 ? 27.445 -14.367 -2.819 1.00 63.21 9 SER A C 3
ATOM 3117 O O . SER A 1 9 ? 26.612 -13.716 -2.190 1.00 24.31 9 SER A O 3
ATOM 3125 N N . ASN A 1 10 ? 28.008 -15.474 -2.344 1.00 51.23 10 ASN A N 3
ATOM 3126 C CA . ASN A 1 10 ? 27.670 -15.998 -1.026 1.00 74.22 10 ASN A CA 3
ATOM 3127 C C . ASN A 1 10 ? 28.438 -15.261 0.066 1.00 1.12 10 ASN A C 3
ATOM 3128 O O . ASN A 1 10 ? 27.968 -15.140 1.196 1.00 14.04 10 ASN A O 3
ATOM 3139 N N . ASN A 1 11 ? 29.623 -14.769 -0.281 1.00 23.45 11 ASN A N 3
ATOM 3140 C CA . ASN A 1 11 ? 30.458 -14.044 0.670 1.00 14.53 11 ASN A CA 3
ATOM 3141 C C . ASN A 1 11 ? 30.756 -14.900 1.897 1.00 63.52 11 ASN A C 3
ATOM 3142 O O . ASN A 1 11 ? 29.995 -14.907 2.863 1.00 11.10 11 ASN A O 3
ATOM 3153 N N . GLY A 1 12 ? 31.872 -15.623 1.850 1.00 54.00 12 GLY A N 3
ATOM 3154 C CA . GLY A 1 12 ? 32.252 -16.473 2.963 1.00 70.22 12 GLY A CA 3
ATOM 3155 C C . GLY A 1 12 ? 32.594 -15.680 4.208 1.00 2.42 12 GLY A C 3
ATOM 3156 O O . GLY A 1 12 ? 32.441 -16.169 5.326 1.00 33.04 12 GLY A O 3
ATOM 3160 N N . GLY A 1 13 ? 33.062 -14.450 4.015 1.00 53.12 13 GLY A N 3
ATOM 3161 C CA . GLY A 1 13 ? 33.421 -13.607 5.140 1.00 23.54 13 GLY A CA 3
ATOM 3162 C C . GLY A 1 13 ? 34.719 -12.859 4.913 1.00 45.22 13 GLY A C 3
ATOM 3163 O O . GLY A 1 13 ? 34.903 -11.754 5.423 1.00 41.05 13 GLY A O 3
ATOM 3167 N N . GLU A 1 14 ? 35.623 -13.462 4.146 1.00 34.45 14 GLU A N 3
ATOM 3168 C CA . GLU A 1 14 ? 36.911 -12.846 3.855 1.00 4.54 14 GLU A CA 3
ATOM 3169 C C . GLU A 1 14 ? 37.714 -12.632 5.136 1.00 61.54 14 GLU A C 3
ATOM 3170 O O . GLU A 1 14 ? 38.068 -11.505 5.479 1.00 31.42 14 GLU A O 3
ATOM 3182 N N . GLY A 1 15 ? 37.998 -13.725 5.838 1.00 35.14 15 GLY A N 3
ATOM 3183 C CA . GLY A 1 15 ? 38.755 -13.637 7.073 1.00 64.31 15 GLY A CA 3
ATOM 3184 C C . GLY A 1 15 ? 40.247 -13.785 6.849 1.00 23.21 15 GLY A C 3
ATOM 3185 O O . GLY A 1 15 ? 40.817 -14.847 7.100 1.00 1.41 15 GLY A O 3
ATOM 3189 N N . ALA A 1 16 ? 40.881 -12.718 6.374 1.00 64.21 16 ALA A N 3
ATOM 3190 C CA . ALA A 1 16 ? 42.316 -12.734 6.117 1.00 50.15 16 ALA A CA 3
ATOM 3191 C C . ALA A 1 16 ? 43.079 -12.003 7.216 1.00 20.11 16 ALA A C 3
ATOM 3192 O O . ALA A 1 16 ? 43.634 -10.928 6.989 1.00 32.43 16 ALA A O 3
ATOM 3199 N N . GLU A 1 17 ? 43.102 -12.593 8.407 1.00 34.21 17 GLU A N 3
ATOM 3200 C CA . GLU A 1 17 ? 43.796 -11.996 9.542 1.00 51.22 17 GLU A CA 3
ATOM 3201 C C . GLU A 1 17 ? 44.430 -13.071 10.419 1.00 63.20 17 GLU A C 3
ATOM 3202 O O . GLU A 1 17 ? 44.337 -14.262 10.125 1.00 20.21 17 GLU A O 3
ATOM 3214 N N . GLY A 1 18 ? 45.077 -12.641 11.498 1.00 31.03 18 GLY A N 3
ATOM 3215 C CA . GLY A 1 18 ? 45.718 -13.578 12.402 1.00 62.53 18 GLY A CA 3
ATOM 3216 C C . GLY A 1 18 ? 46.982 -13.015 13.020 1.00 21.14 18 GLY A C 3
ATOM 3217 O O . GLY A 1 18 ? 48.086 -13.472 12.722 1.00 2.01 18 GLY A O 3
ATOM 3221 N N . THR A 1 19 ? 46.822 -12.018 13.885 1.00 44.43 19 THR A N 3
ATOM 3222 C CA . THR A 1 19 ? 47.959 -11.389 14.545 1.00 45.01 19 THR A CA 3
ATOM 3223 C C . THR A 1 19 ? 47.658 -11.112 16.013 1.00 4.04 19 THR A C 3
ATOM 3224 O O . THR A 1 19 ? 46.518 -10.824 16.379 1.00 3.15 19 THR A O 3
ATOM 3235 N N . CYS A 1 20 ? 48.686 -11.200 16.850 1.00 65.11 20 CYS A N 3
ATOM 3236 C CA . CYS A 1 20 ? 48.531 -10.959 18.280 1.00 4.31 20 CYS A CA 3
ATOM 3237 C C . CYS A 1 20 ? 49.827 -10.428 18.885 1.00 13.15 20 CYS A C 3
ATOM 3238 O O . CYS A 1 20 ? 50.374 -11.014 19.820 1.00 43.14 20 CYS A O 3
ATOM 3246 N N . LYS A 1 21 ? 50.313 -9.315 18.346 1.00 23.32 21 LYS A N 3
ATOM 3247 C CA . LYS A 1 21 ? 51.545 -8.704 18.832 1.00 72.22 21 LYS A CA 3
ATOM 3248 C C . LYS A 1 21 ? 51.492 -7.187 18.689 1.00 44.55 21 LYS A C 3
ATOM 3249 O O . LYS A 1 21 ? 51.584 -6.655 17.582 1.00 24.54 21 LYS A O 3
ATOM 3268 N N . GLU A 1 22 ? 51.345 -6.495 19.814 1.00 4.03 22 GLU A N 3
ATOM 3269 C CA . GLU A 1 22 ? 51.282 -5.038 19.812 1.00 33.24 22 GLU A CA 3
ATOM 3270 C C . GLU A 1 22 ? 51.682 -4.474 21.173 1.00 72.32 22 GLU A C 3
ATOM 3271 O O . GLU A 1 22 ? 52.071 -5.217 22.073 1.00 31.13 22 GLU A O 3
ATOM 3283 N N . GLU A 1 23 ? 51.583 -3.156 21.313 1.00 44.04 23 GLU A N 3
ATOM 3284 C CA . GLU A 1 23 ? 51.936 -2.493 22.562 1.00 5.52 23 GLU A CA 3
ATOM 3285 C C . GLU A 1 23 ? 50.731 -2.412 23.495 1.00 63.02 23 GLU A C 3
ATOM 3286 O O . GLU A 1 23 ? 49.656 -2.927 23.186 1.00 63.42 23 GLU A O 3
ATOM 3298 N N . THR A 1 24 ? 50.918 -1.762 24.639 1.00 4.23 24 THR A N 3
ATOM 3299 C CA . THR A 1 24 ? 49.849 -1.615 25.618 1.00 11.33 24 THR A CA 3
ATOM 3300 C C . THR A 1 24 ? 49.377 -0.168 25.704 1.00 4.43 24 THR A C 3
ATOM 3301 O O . THR A 1 24 ? 50.187 0.754 25.808 1.00 34.44 24 THR A O 3
ATOM 3312 N N . ALA A 1 25 ? 48.063 0.025 25.661 1.00 42.24 25 ALA A N 3
ATOM 3313 C CA . ALA A 1 25 ? 47.484 1.361 25.736 1.00 21.33 25 ALA A CA 3
ATOM 3314 C C . ALA A 1 25 ? 45.999 1.297 26.076 1.00 30.35 25 ALA A C 3
ATOM 3315 O O . ALA A 1 25 ? 45.370 0.244 25.963 1.00 63.54 25 ALA A O 3
ATOM 3322 N N . LEU A 1 26 ? 45.443 2.428 26.495 1.00 44.40 26 LEU A N 3
ATOM 3323 C CA . LEU A 1 26 ? 44.031 2.501 26.853 1.00 60.12 26 LEU A CA 3
ATOM 3324 C C . LEU A 1 26 ? 43.317 3.574 26.038 1.00 42.44 26 LEU A C 3
ATOM 3325 O O . LEU A 1 26 ? 43.767 4.718 25.969 1.00 40.32 26 LEU A O 3
ATOM 3341 N N . VAL A 1 27 ? 42.200 3.198 25.423 1.00 43.43 27 VAL A N 3
ATOM 3342 C CA . VAL A 1 27 ? 41.422 4.130 24.615 1.00 73.42 27 VAL A CA 3
ATOM 3343 C C . VAL A 1 27 ? 39.931 3.991 24.901 1.00 54.51 27 VAL A C 3
ATOM 3344 O O . VAL A 1 27 ? 39.401 2.883 24.967 1.00 70.41 27 VAL A O 3
ATOM 3357 N N . ALA A 1 28 ? 39.259 5.126 25.070 1.00 74.54 28 ALA A N 3
ATOM 3358 C CA . ALA A 1 28 ? 37.827 5.132 25.346 1.00 25.51 28 ALA A CA 3
ATOM 3359 C C . ALA A 1 28 ? 37.019 5.220 24.056 1.00 64.31 28 ALA A C 3
ATOM 3360 O O . ALA A 1 28 ? 37.340 6.004 23.163 1.00 42.11 28 ALA A O 3
ATOM 3367 N N . VAL A 1 29 ? 35.970 4.409 23.964 1.00 53.31 29 VAL A N 3
ATOM 3368 C CA . VAL A 1 29 ? 35.115 4.396 22.783 1.00 42.14 29 VAL A CA 3
ATOM 3369 C C . VAL A 1 29 ? 33.690 4.809 23.131 1.00 74.30 29 VAL A C 3
ATOM 3370 O O . VAL A 1 29 ? 33.181 4.481 24.203 1.00 34.20 29 VAL A O 3
ATOM 3383 N N . LYS A 1 30 ? 33.048 5.530 22.218 1.00 45.23 30 LYS A N 3
ATOM 3384 C CA . LYS A 1 30 ? 31.680 5.987 22.426 1.00 54.31 30 LYS A CA 3
ATOM 3385 C C . LYS A 1 30 ? 30.810 5.673 21.213 1.00 65.44 30 LYS A C 3
ATOM 3386 O O . LYS A 1 30 ? 30.917 6.325 20.174 1.00 62.11 30 LYS A O 3
ATOM 3405 N N . VAL A 1 31 ? 29.949 4.670 21.351 1.00 31.14 31 VAL A N 3
ATOM 3406 C CA . VAL A 1 31 ? 29.059 4.271 20.267 1.00 23.35 31 VAL A CA 3
ATOM 3407 C C . VAL A 1 31 ? 27.718 4.989 20.364 1.00 3.32 31 VAL A C 3
ATOM 3408 O O . VAL A 1 31 ? 27.001 4.858 21.356 1.00 22.23 31 VAL A O 3
ATOM 3421 N N . VAL A 1 32 ? 27.385 5.750 19.326 1.00 15.05 32 VAL A N 3
ATOM 3422 C CA . VAL A 1 32 ? 26.128 6.489 19.293 1.00 2.20 32 VAL A CA 3
ATOM 3423 C C . VAL A 1 32 ? 25.248 6.025 18.138 1.00 42.22 32 VAL A C 3
ATOM 3424 O O . VAL A 1 32 ? 25.739 5.475 17.153 1.00 53.33 32 VAL A O 3
ATOM 3437 N N . ASN A 1 33 ? 23.945 6.251 18.266 1.00 12.41 33 ASN A N 3
ATOM 3438 C CA . ASN A 1 33 ? 22.995 5.856 17.232 1.00 1.42 33 ASN A CA 3
ATOM 3439 C C . ASN A 1 33 ? 21.976 6.963 16.979 1.00 75.33 33 ASN A C 3
ATOM 3440 O O . ASN A 1 33 ? 21.683 7.766 17.864 1.00 32.20 33 ASN A O 3
ATOM 3451 N N . ALA A 1 34 ? 21.438 6.997 15.764 1.00 51.32 34 ALA A N 3
ATOM 3452 C CA . ALA A 1 34 ? 20.449 8.003 15.394 1.00 23.33 34 ALA A CA 3
ATOM 3453 C C . ALA A 1 34 ? 19.168 7.836 16.204 1.00 73.15 34 ALA A C 3
ATOM 3454 O O . ALA A 1 34 ? 18.397 8.782 16.366 1.00 40.23 34 ALA A O 3
ATOM 3461 N N . ASP A 1 35 ? 18.946 6.627 16.708 1.00 14.45 35 ASP A N 3
ATOM 3462 C CA . ASP A 1 35 ? 17.757 6.337 17.502 1.00 72.34 35 ASP A CA 3
ATOM 3463 C C . ASP A 1 35 ? 17.886 6.917 18.907 1.00 73.24 35 ASP A C 3
ATOM 3464 O O . ASP A 1 35 ? 16.887 7.196 19.568 1.00 34.31 35 ASP A O 3
ATOM 3473 N N . GLY A 1 36 ? 19.124 7.095 19.357 1.00 62.13 36 GLY A N 3
ATOM 3474 C CA . GLY A 1 36 ? 19.361 7.639 20.681 1.00 50.51 36 GLY A CA 3
ATOM 3475 C C . GLY A 1 36 ? 20.265 6.757 21.518 1.00 65.44 36 GLY A C 3
ATOM 3476 O O . GLY A 1 36 ? 21.019 7.247 22.358 1.00 53.52 36 GLY A O 3
ATOM 3480 N N . ALA A 1 37 ? 20.190 5.450 21.289 1.00 62.51 37 ALA A N 3
ATOM 3481 C CA . ALA A 1 37 ? 21.009 4.496 22.028 1.00 52.41 37 ALA A CA 3
ATOM 3482 C C . ALA A 1 37 ? 22.482 4.889 21.986 1.00 14.20 37 ALA A C 3
ATOM 3483 O O . ALA A 1 37 ? 23.072 5.005 20.912 1.00 15.44 37 ALA A O 3
ATOM 3490 N N . GLU A 1 38 ? 23.069 5.093 23.161 1.00 13.12 38 GLU A N 3
ATOM 3491 C CA . GLU A 1 38 ? 24.473 5.475 23.257 1.00 72.41 38 GLU A CA 3
ATOM 3492 C C . GLU A 1 38 ? 25.145 4.785 24.441 1.00 73.45 38 GLU A C 3
ATOM 3493 O O . GLU A 1 38 ? 24.551 4.644 25.509 1.00 31.02 38 GLU A O 3
ATOM 3505 N N . MET A 1 39 ? 26.387 4.356 24.241 1.00 74.42 39 MET A N 3
ATOM 3506 C CA . MET A 1 39 ? 27.140 3.681 25.291 1.00 31.34 39 MET A CA 3
ATOM 3507 C C . MET A 1 39 ? 28.640 3.784 25.037 1.00 43.13 39 MET A C 3
ATOM 3508 O O . MET A 1 39 ? 29.116 3.485 23.941 1.00 21.02 39 MET A O 3
ATOM 3522 N N . PHE A 1 40 ? 29.381 4.210 26.055 1.00 72.33 40 PHE A N 3
ATOM 3523 C CA . PHE A 1 40 ? 30.827 4.354 25.940 1.00 25.32 40 PHE A CA 3
ATOM 3524 C C . PHE A 1 40 ? 31.538 3.631 27.081 1.00 70.12 40 PHE A C 3
ATOM 3525 O O . PHE A 1 40 ? 30.987 3.474 28.170 1.00 34.04 40 PHE A O 3
ATOM 3542 N N . PHE A 1 41 ? 32.765 3.192 26.822 1.00 43.04 41 PHE A N 3
ATOM 3543 C CA . PHE A 1 41 ? 33.552 2.484 27.825 1.00 12.10 41 PHE A CA 3
ATOM 3544 C C . PHE A 1 41 ? 35.039 2.534 27.485 1.00 14.33 41 PHE A C 3
ATOM 3545 O O . PHE A 1 41 ? 35.416 2.689 26.324 1.00 71.13 41 PHE A O 3
ATOM 3562 N N . ARG A 1 42 ? 35.878 2.403 28.508 1.00 53.04 42 ARG A N 3
ATOM 3563 C CA . ARG A 1 42 ? 37.323 2.435 28.319 1.00 51.14 42 ARG A CA 3
ATOM 3564 C C . ARG A 1 42 ? 37.874 1.029 28.098 1.00 53.20 42 ARG A C 3
ATOM 3565 O O . ARG A 1 42 ? 37.721 0.152 28.948 1.00 22.24 42 ARG A O 3
ATOM 3586 N N . ILE A 1 43 ? 38.513 0.823 26.952 1.00 42.13 43 ILE A N 3
ATOM 3587 C CA . ILE A 1 43 ? 39.087 -0.475 26.620 1.00 34.32 43 ILE A CA 3
ATOM 3588 C C . ILE A 1 43 ? 40.430 -0.319 25.915 1.00 33.21 43 ILE A C 3
ATOM 3589 O O . ILE A 1 43 ? 40.667 0.667 25.218 1.00 53.34 43 ILE A O 3
ATOM 3605 N N . LYS A 1 44 ? 41.306 -1.301 26.100 1.00 2.50 44 LYS A N 3
ATOM 3606 C CA . LYS A 1 44 ? 42.626 -1.276 25.480 1.00 54.52 44 LYS A CA 3
ATOM 3607 C C . LYS A 1 44 ? 42.515 -1.063 23.973 1.00 33.14 44 LYS A C 3
ATOM 3608 O O . LYS A 1 44 ? 41.713 -1.713 23.303 1.00 53.02 44 LYS A O 3
ATOM 3627 N N . SER A 1 45 ? 43.326 -0.151 23.448 1.00 53.43 45 SER A N 3
ATOM 3628 C CA . SER A 1 45 ? 43.317 0.149 22.021 1.00 73.45 45 SER A CA 3
ATOM 3629 C C . SER A 1 45 ? 43.485 -1.125 21.197 1.00 4.24 45 SER A C 3
ATOM 3630 O O . SER A 1 45 ? 42.927 -1.251 20.107 1.00 3.23 45 SER A O 3
ATOM 3638 N N . ARG A 1 46 ? 44.259 -2.066 21.728 1.00 61.35 46 ARG A N 3
ATOM 3639 C CA . ARG A 1 46 ? 44.503 -3.330 21.042 1.00 2.14 46 ARG A CA 3
ATOM 3640 C C . ARG A 1 46 ? 43.190 -3.984 20.624 1.00 33.22 46 ARG A C 3
ATOM 3641 O O . ARG A 1 46 ? 43.136 -4.722 19.640 1.00 63.13 46 ARG A O 3
ATOM 3662 N N . THR A 1 47 ? 42.131 -3.709 21.379 1.00 34.24 47 THR A N 3
ATOM 3663 C CA . THR A 1 47 ? 40.818 -4.272 21.089 1.00 50.32 47 THR A CA 3
ATOM 3664 C C . THR A 1 47 ? 39.714 -3.473 21.772 1.00 51.55 47 THR A C 3
ATOM 3665 O O . THR A 1 47 ? 39.710 -3.320 22.993 1.00 52.44 47 THR A O 3
ATOM 3676 N N . ALA A 1 48 ? 38.778 -2.965 20.976 1.00 63.24 48 ALA A N 3
ATOM 3677 C CA . ALA A 1 48 ? 37.667 -2.184 21.504 1.00 1.13 48 ALA A CA 3
ATOM 3678 C C . ALA A 1 48 ? 36.443 -2.289 20.601 1.00 42.13 48 ALA A C 3
ATOM 3679 O O . ALA A 1 48 ? 35.389 -2.768 21.020 1.00 54.32 48 ALA A O 3
ATOM 3686 N N . LEU A 1 49 ? 36.590 -1.838 19.360 1.00 74.23 49 LEU A N 3
ATOM 3687 C CA . LEU A 1 49 ? 35.495 -1.881 18.396 1.00 1.12 49 LEU A CA 3
ATOM 3688 C C . LEU A 1 49 ? 34.963 -3.302 18.239 1.00 11.32 49 LEU A C 3
ATOM 3689 O O . LEU A 1 49 ? 33.810 -3.506 17.858 1.00 22.20 49 LEU A O 3
ATOM 3705 N N . LYS A 1 50 ? 35.809 -4.281 18.538 1.00 64.43 50 LYS A N 3
ATOM 3706 C CA . LYS A 1 50 ? 35.425 -5.684 18.434 1.00 53.13 50 LYS A CA 3
ATOM 3707 C C . LYS A 1 50 ? 34.314 -6.018 19.425 1.00 63.45 50 LYS A C 3
ATOM 3708 O O . LYS A 1 50 ? 33.240 -6.479 19.037 1.00 23.42 50 LYS A O 3
ATOM 3727 N N . LYS A 1 51 ? 34.579 -5.782 20.705 1.00 62.11 51 LYS A N 3
ATOM 3728 C CA . LYS A 1 51 ? 33.602 -6.055 21.752 1.00 31.30 51 LYS A CA 3
ATOM 3729 C C . LYS A 1 51 ? 32.426 -5.087 21.665 1.00 62.51 51 LYS A C 3
ATOM 3730 O O . LYS A 1 51 ? 31.307 -5.417 22.061 1.00 3.51 51 LYS A O 3
ATOM 3749 N N . LEU A 1 52 ? 32.686 -3.894 21.143 1.00 0.22 52 LEU A N 3
ATOM 3750 C CA . LEU A 1 52 ? 31.648 -2.878 21.002 1.00 5.04 52 LEU A CA 3
ATOM 3751 C C . LEU A 1 52 ? 30.581 -3.324 20.008 1.00 2.01 52 LEU A C 3
ATOM 3752 O O . LEU A 1 52 ? 29.389 -3.312 20.316 1.00 52.25 52 LEU A O 3
ATOM 3768 N N . ILE A 1 53 ? 31.018 -3.719 18.817 1.00 52.21 53 ILE A N 3
ATOM 3769 C CA . ILE A 1 53 ? 30.100 -4.172 17.779 1.00 10.02 53 ILE A CA 3
ATOM 3770 C C . ILE A 1 53 ? 29.522 -5.542 18.116 1.00 23.44 53 ILE A C 3
ATOM 3771 O O . ILE A 1 53 ? 28.387 -5.854 17.757 1.00 71.31 53 ILE A O 3
ATOM 3787 N N . ASP A 1 54 ? 30.311 -6.356 18.810 1.00 34.01 54 ASP A N 3
ATOM 3788 C CA . ASP A 1 54 ? 29.877 -7.693 19.199 1.00 12.22 54 ASP A CA 3
ATOM 3789 C C . ASP A 1 54 ? 28.831 -7.624 20.308 1.00 42.32 54 ASP A C 3
ATOM 3790 O O . ASP A 1 54 ? 27.850 -8.367 20.298 1.00 34.33 54 ASP A O 3
ATOM 3799 N N . THR A 1 55 ? 29.048 -6.726 21.264 1.00 24.13 55 THR A N 3
ATOM 3800 C CA . THR A 1 55 ? 28.127 -6.561 22.381 1.00 32.12 55 THR A CA 3
ATOM 3801 C C . THR A 1 55 ? 26.853 -5.848 21.942 1.00 3.54 55 THR A C 3
ATOM 3802 O O . THR A 1 55 ? 25.757 -6.180 22.394 1.00 50.23 55 THR A O 3
ATOM 3813 N N . TYR A 1 56 ? 27.005 -4.866 21.060 1.00 32.30 56 TYR A N 3
ATOM 3814 C CA . TYR A 1 56 ? 25.866 -4.104 20.561 1.00 21.34 56 TYR A CA 3
ATOM 3815 C C . TYR A 1 56 ? 24.993 -4.963 19.651 1.00 14.55 56 TYR A C 3
ATOM 3816 O O . TYR A 1 56 ? 23.765 -4.928 19.739 1.00 75.53 56 TYR A O 3
ATOM 3834 N N . CYS A 1 57 ? 25.635 -5.731 18.779 1.00 21.55 57 CYS A N 3
ATOM 3835 C CA . CYS A 1 57 ? 24.918 -6.600 17.852 1.00 2.32 57 CYS A CA 3
ATOM 3836 C C . CYS A 1 57 ? 24.263 -7.762 18.591 1.00 1.15 57 CYS A C 3
ATOM 3837 O O . CYS A 1 57 ? 23.107 -8.101 18.338 1.00 12.53 57 CYS A O 3
ATOM 3845 N N . LYS A 1 58 ? 25.010 -8.371 19.506 1.00 44.11 58 LYS A N 3
ATOM 3846 C CA . LYS A 1 58 ? 24.504 -9.496 20.283 1.00 70.02 58 LYS A CA 3
ATOM 3847 C C . LYS A 1 58 ? 23.360 -9.058 21.192 1.00 22.42 58 LYS A C 3
ATOM 3848 O O . LYS A 1 58 ? 22.357 -9.760 21.328 1.00 45.14 58 LYS A O 3
ATOM 3867 N N . LYS A 1 59 ? 23.516 -7.894 21.813 1.00 43.02 59 LYS A N 3
ATOM 3868 C CA . LYS A 1 59 ? 22.496 -7.360 22.707 1.00 31.44 59 LYS A CA 3
ATOM 3869 C C . LYS A 1 59 ? 21.226 -7.012 21.938 1.00 41.52 59 LYS A C 3
ATOM 3870 O O . LYS A 1 59 ? 20.122 -7.361 22.354 1.00 21.03 59 LYS A O 3
ATOM 3889 N N . GLN A 1 60 ? 21.391 -6.322 20.813 1.00 25.35 60 GLN A N 3
ATOM 3890 C CA . GLN A 1 60 ? 20.258 -5.928 19.986 1.00 15.41 60 GLN A CA 3
ATOM 3891 C C . GLN A 1 60 ? 19.525 -7.152 19.446 1.00 3.23 60 GLN A C 3
ATOM 3892 O O . GLN A 1 60 ? 18.369 -7.065 19.036 1.00 14.04 60 GLN A O 3
ATOM 3906 N N . GLY A 1 61 ? 20.208 -8.293 19.449 1.00 1.20 61 GLY A N 3
ATOM 3907 C CA . GLY A 1 61 ? 19.607 -9.518 18.957 1.00 74.32 61 GLY A CA 3
ATOM 3908 C C . GLY A 1 61 ? 19.707 -9.649 17.450 1.00 50.21 61 GLY A C 3
ATOM 3909 O O . GLY A 1 61 ? 18.848 -10.261 16.815 1.00 60.41 61 GLY A O 3
ATOM 3913 N N . ILE A 1 62 ? 20.757 -9.071 16.876 1.00 12.32 62 ILE A N 3
ATOM 3914 C CA . ILE A 1 62 ? 20.965 -9.125 15.435 1.00 62.24 62 ILE A CA 3
ATOM 3915 C C . ILE A 1 62 ? 22.443 -9.291 15.099 1.00 43.23 62 ILE A C 3
ATOM 3916 O O . ILE A 1 62 ? 23.303 -8.642 15.695 1.00 34.04 62 ILE A O 3
ATOM 3932 N N . SER A 1 63 ? 22.732 -10.163 14.138 1.00 2.20 63 SER A N 3
ATOM 3933 C CA . SER A 1 63 ? 24.107 -10.416 13.723 1.00 1.42 63 SER A CA 3
ATOM 3934 C C . SER A 1 63 ? 24.774 -9.131 13.242 1.00 4.33 63 SER A C 3
ATOM 3935 O O . SER A 1 63 ? 24.125 -8.093 13.111 1.00 44.21 63 SER A O 3
ATOM 3943 N N . ARG A 1 64 ? 26.075 -9.209 12.982 1.00 42.25 64 ARG A N 3
ATOM 3944 C CA . ARG A 1 64 ? 26.832 -8.053 12.516 1.00 10.44 64 ARG A CA 3
ATOM 3945 C C . ARG A 1 64 ? 26.719 -7.902 11.002 1.00 30.22 64 ARG A C 3
ATOM 3946 O O . ARG A 1 64 ? 27.725 -7.789 10.303 1.00 12.52 64 ARG A O 3
ATOM 3967 N N . ASN A 1 65 ? 25.487 -7.903 10.503 1.00 62.21 65 ASN A N 3
ATOM 3968 C CA . ASN A 1 65 ? 25.243 -7.768 9.072 1.00 54.05 65 ASN A CA 3
ATOM 3969 C C . ASN A 1 65 ? 24.084 -6.812 8.806 1.00 73.04 65 ASN A C 3
ATOM 3970 O O . ASN A 1 65 ? 23.224 -7.081 7.966 1.00 0.45 65 ASN A O 3
ATOM 3981 N N . SER A 1 66 ? 24.068 -5.695 9.526 1.00 71.11 66 SER A N 3
ATOM 3982 C CA . SER A 1 66 ? 23.013 -4.700 9.370 1.00 22.14 66 SER A CA 3
ATOM 3983 C C . SER A 1 66 ? 23.303 -3.464 10.217 1.00 62.31 66 SER A C 3
ATOM 3984 O O . SER A 1 66 ? 22.390 -2.836 10.753 1.00 71.50 66 SER A O 3
ATOM 3992 N N . VAL A 1 67 ? 24.582 -3.121 10.332 1.00 1.34 67 VAL A N 3
ATOM 3993 C CA . VAL A 1 67 ? 24.994 -1.960 11.112 1.00 3.23 67 VAL A CA 3
ATOM 3994 C C . VAL A 1 67 ? 26.309 -1.388 10.594 1.00 61.22 67 VAL A C 3
ATOM 3995 O O . VAL A 1 67 ? 27.334 -2.070 10.586 1.00 71.34 67 VAL A O 3
ATOM 4008 N N . ARG A 1 68 ? 26.272 -0.132 10.162 1.00 4.21 68 ARG A N 3
ATOM 4009 C CA . ARG A 1 68 ? 27.461 0.532 9.641 1.00 2.10 68 ARG A CA 3
ATOM 4010 C C . ARG A 1 68 ? 28.144 1.356 10.728 1.00 4.14 68 ARG A C 3
ATOM 4011 O O . ARG A 1 68 ? 27.627 2.388 11.158 1.00 70.52 68 ARG A O 3
ATOM 4032 N N . PHE A 1 69 ? 29.309 0.894 11.170 1.00 23.40 69 PHE A N 3
ATOM 4033 C CA . PHE A 1 69 ? 30.063 1.587 12.208 1.00 30.44 69 PHE A CA 3
ATOM 4034 C C . PHE A 1 69 ? 31.165 2.448 11.598 1.00 73.12 69 PHE A C 3
ATOM 4035 O O . PHE A 1 69 ? 32.194 1.937 11.155 1.00 43.12 69 PHE A O 3
ATOM 4052 N N . LEU A 1 70 ? 30.941 3.757 11.577 1.00 13.12 70 LEU A N 3
ATOM 4053 C CA . LEU A 1 70 ? 31.913 4.691 11.021 1.00 43.13 70 LEU A CA 3
ATOM 4054 C C . LEU A 1 70 ? 32.461 5.616 12.103 1.00 53.33 70 LEU A C 3
ATOM 4055 O O . LEU A 1 70 ? 31.816 5.839 13.128 1.00 44.42 70 LEU A O 3
ATOM 4071 N N . PHE A 1 71 ? 33.653 6.154 11.867 1.00 52.14 71 PHE A N 3
ATOM 4072 C CA . PHE A 1 71 ? 34.287 7.057 12.820 1.00 32.24 71 PHE A CA 3
ATOM 4073 C C . PHE A 1 71 ? 34.797 8.314 12.123 1.00 52.42 71 PHE A C 3
ATOM 4074 O O . PHE A 1 71 ? 35.807 8.281 11.420 1.00 1.01 71 PHE A O 3
ATOM 4091 N N . ASP A 1 72 ? 34.090 9.422 12.322 1.00 63.41 72 ASP A N 3
ATOM 4092 C CA . ASP A 1 72 ? 34.470 10.691 11.713 1.00 5.00 72 ASP A CA 3
ATOM 4093 C C . ASP A 1 72 ? 34.525 10.570 10.193 1.00 1.03 72 ASP A C 3
ATOM 4094 O O . ASP A 1 72 ? 35.227 11.327 9.525 1.00 44.31 72 ASP A O 3
ATOM 4103 N N . GLY A 1 73 ? 33.779 9.611 9.654 1.00 61.33 73 GLY A N 3
ATOM 4104 C CA . GLY A 1 73 ? 33.758 9.407 8.217 1.00 51.10 73 GLY A CA 3
ATOM 4105 C C . GLY A 1 73 ? 34.513 8.162 7.797 1.00 71.33 73 GLY A C 3
ATOM 4106 O O . GLY A 1 73 ? 34.702 7.913 6.605 1.00 25.05 73 GLY A O 3
ATOM 4110 N N . THR A 1 74 ? 34.948 7.376 8.777 1.00 73.10 74 THR A N 3
ATOM 4111 C CA . THR A 1 74 ? 35.689 6.151 8.503 1.00 11.31 74 THR A CA 3
ATOM 4112 C C . THR A 1 74 ? 34.844 4.918 8.804 1.00 42.53 74 THR A C 3
ATOM 4113 O O . THR A 1 74 ? 34.869 4.373 9.907 1.00 0.33 74 THR A O 3
ATOM 4124 N N . PRO A 1 75 ? 34.078 4.466 7.800 1.00 10.10 75 PRO A N 3
ATOM 4125 C CA . PRO A 1 75 ? 33.212 3.291 7.933 1.00 13.01 75 PRO A CA 3
ATOM 4126 C C . PRO A 1 75 ? 34.007 1.994 8.041 1.00 15.23 75 PRO A C 3
ATOM 4127 O O . PRO A 1 75 ? 34.320 1.362 7.032 1.00 23.24 75 PRO A O 3
ATOM 4138 N N . ILE A 1 76 ? 34.328 1.604 9.270 1.00 65.22 76 ILE A N 3
ATOM 4139 C CA . ILE A 1 76 ? 35.085 0.381 9.509 1.00 43.14 76 ILE A CA 3
ATOM 4140 C C . ILE A 1 76 ? 34.735 -0.226 10.863 1.00 63.53 76 ILE A C 3
ATOM 4141 O O . ILE A 1 76 ? 34.608 0.485 11.860 1.00 63.34 76 ILE A O 3
ATOM 4157 N N . ASP A 1 77 ? 34.582 -1.546 10.891 1.00 4.31 77 ASP A N 3
ATOM 4158 C CA . ASP A 1 77 ? 34.250 -2.251 12.124 1.00 50.43 77 ASP A CA 3
ATOM 4159 C C . ASP A 1 77 ? 35.447 -3.046 12.634 1.00 20.53 77 ASP A C 3
ATOM 4160 O O . ASP A 1 77 ? 35.611 -4.220 12.302 1.00 42.33 77 ASP A O 3
ATOM 4169 N N . GLU A 1 78 ? 36.280 -2.399 13.443 1.00 23.20 78 GLU A N 3
ATOM 4170 C CA . GLU A 1 78 ? 37.463 -3.047 13.997 1.00 22.04 78 GLU A CA 3
ATOM 4171 C C . GLU A 1 78 ? 38.238 -2.088 14.896 1.00 11.34 78 GLU A C 3
ATOM 4172 O O . GLU A 1 78 ? 37.928 -0.898 14.968 1.00 31.05 78 GLU A O 3
ATOM 4184 N N . THR A 1 79 ? 39.248 -2.614 15.582 1.00 43.11 79 THR A N 3
ATOM 4185 C CA . THR A 1 79 ? 40.067 -1.807 16.478 1.00 53.44 79 THR A CA 3
ATOM 4186 C C . THR A 1 79 ? 41.518 -1.768 16.012 1.00 73.40 79 THR A C 3
ATOM 4187 O O . THR A 1 79 ? 42.441 -1.720 16.825 1.00 12.42 79 THR A O 3
ATOM 4198 N N . LYS A 1 80 ? 41.713 -1.790 14.698 1.00 62.21 80 LYS A N 3
ATOM 4199 C CA . LYS A 1 80 ? 43.052 -1.756 14.122 1.00 5.15 80 LYS A CA 3
ATOM 4200 C C . LYS A 1 80 ? 43.218 -0.552 13.201 1.00 2.42 80 LYS A C 3
ATOM 4201 O O . LYS A 1 80 ? 44.163 0.226 13.342 1.00 70.14 80 LYS A O 3
ATOM 4220 N N . THR A 1 81 ? 42.293 -0.401 12.258 1.00 31.54 81 THR A N 3
ATOM 4221 C CA . THR A 1 81 ? 42.336 0.708 11.315 1.00 45.25 81 THR A CA 3
ATOM 4222 C C . THR A 1 81 ? 42.185 2.045 12.031 1.00 51.34 81 THR A C 3
ATOM 4223 O O . THR A 1 81 ? 43.063 2.907 11.979 1.00 15.35 81 THR A O 3
ATOM 4234 N N . PRO A 1 82 ? 41.046 2.225 12.716 1.00 72.23 82 PRO A N 3
ATOM 4235 C CA . PRO A 1 82 ? 40.753 3.455 13.457 1.00 43.32 82 PRO A CA 3
ATOM 4236 C C . PRO A 1 82 ? 41.635 3.612 14.691 1.00 42.31 82 PRO A C 3
ATOM 4237 O O . PRO A 1 82 ? 41.795 4.714 15.214 1.00 13.51 82 PRO A O 3
ATOM 4248 N N . GLU A 1 83 ? 42.206 2.503 15.150 1.00 33.20 83 GLU A N 3
ATOM 4249 C CA . GLU A 1 83 ? 43.071 2.519 16.323 1.00 4.13 83 GLU A CA 3
ATOM 4250 C C . GLU A 1 83 ? 44.437 3.109 15.984 1.00 63.54 83 GLU A C 3
ATOM 4251 O O . GLU A 1 83 ? 44.933 3.993 16.680 1.00 0.34 83 GLU A O 3
ATOM 4263 N N . GLU A 1 84 ? 45.039 2.610 14.908 1.00 5.41 84 GLU A N 3
ATOM 4264 C CA . GLU A 1 84 ? 46.348 3.087 14.477 1.00 65.30 84 GLU A CA 3
ATOM 4265 C C . GLU A 1 84 ? 46.236 4.452 13.805 1.00 4.44 84 GLU A C 3
ATOM 4266 O O . GLU A 1 84 ? 47.138 5.285 13.912 1.00 53.21 84 GLU A O 3
ATOM 4278 N N . LEU A 1 85 ? 45.125 4.675 13.113 1.00 14.13 85 LEU A N 3
ATOM 4279 C CA . LEU A 1 85 ? 44.893 5.939 12.423 1.00 4.41 85 LEU A CA 3
ATOM 4280 C C . LEU A 1 85 ? 44.504 7.035 13.410 1.00 54.20 85 LEU A C 3
ATOM 4281 O O . LEU A 1 85 ? 44.850 8.201 13.227 1.00 3.33 85 LEU A O 3
ATOM 4297 N N . GLY A 1 86 ? 43.781 6.651 14.458 1.00 5.14 86 GLY A N 3
ATOM 4298 C CA . GLY A 1 86 ? 43.358 7.612 15.460 1.00 44.31 86 GLY A CA 3
ATOM 4299 C C . GLY A 1 86 ? 44.362 7.754 16.587 1.00 15.44 86 GLY A C 3
ATOM 4300 O O . GLY A 1 86 ? 44.891 8.840 16.822 1.00 1.15 86 GLY A O 3
ATOM 4304 N N . MET A 1 87 ? 44.622 6.655 17.288 1.00 40.34 87 MET A N 3
ATOM 4305 C CA . MET A 1 87 ? 45.568 6.663 18.397 1.00 23.12 87 MET A CA 3
ATOM 4306 C C . MET A 1 87 ? 45.090 7.586 19.513 1.00 1.42 87 MET A C 3
ATOM 4307 O O . MET A 1 87 ? 45.897 8.169 20.236 1.00 0.15 87 MET A O 3
ATOM 4321 N N . GLU A 1 88 ? 43.774 7.715 19.646 1.00 75.40 88 GLU A N 3
ATOM 4322 C CA . GLU A 1 88 ? 43.190 8.569 20.674 1.00 73.44 88 GLU A CA 3
ATOM 4323 C C . GLU A 1 88 ? 42.187 7.792 21.521 1.00 34.34 88 GLU A C 3
ATOM 4324 O O . GLU A 1 88 ? 41.594 6.816 21.062 1.00 74.43 88 GLU A O 3
ATOM 4336 N N . ASP A 1 89 ? 42.003 8.232 22.761 1.00 31.33 89 ASP A N 3
ATOM 4337 C CA . ASP A 1 89 ? 41.072 7.579 23.674 1.00 32.12 89 ASP A CA 3
ATOM 4338 C C . ASP A 1 89 ? 39.660 8.130 23.496 1.00 23.44 89 ASP A C 3
ATOM 4339 O O . ASP A 1 89 ? 38.769 7.850 24.298 1.00 75.43 89 ASP A O 3
ATOM 4348 N N . ASP A 1 90 ? 39.466 8.915 22.443 1.00 74.55 90 ASP A N 3
ATOM 4349 C CA . ASP A 1 90 ? 38.163 9.505 22.159 1.00 34.03 90 ASP A CA 3
ATOM 4350 C C . ASP A 1 90 ? 37.601 8.977 20.843 1.00 63.13 90 ASP A C 3
ATOM 4351 O O . ASP A 1 90 ? 37.064 9.736 20.036 1.00 3.53 90 ASP A O 3
ATOM 4360 N N . ASP A 1 91 ? 37.730 7.672 20.632 1.00 64.32 91 ASP A N 3
ATOM 4361 C CA . ASP A 1 91 ? 37.236 7.042 19.413 1.00 61.40 91 ASP A CA 3
ATOM 4362 C C . ASP A 1 91 ? 35.717 6.905 19.449 1.00 22.04 91 ASP A C 3
ATOM 4363 O O . ASP A 1 91 ? 35.166 6.217 20.308 1.00 33.33 91 ASP A O 3
ATOM 4372 N N . VAL A 1 92 ? 35.046 7.566 18.512 1.00 51.23 92 VAL A N 3
ATOM 4373 C CA . VAL A 1 92 ? 33.591 7.519 18.436 1.00 33.23 92 VAL A CA 3
ATOM 4374 C C . VAL A 1 92 ? 33.129 6.695 17.239 1.00 20.04 92 VAL A C 3
ATOM 4375 O O . VAL A 1 92 ? 33.808 6.638 16.214 1.00 71.34 92 VAL A O 3
ATOM 4388 N N . ILE A 1 93 ? 31.971 6.059 17.377 1.00 14.04 93 ILE A N 3
ATOM 4389 C CA . ILE A 1 93 ? 31.417 5.239 16.306 1.00 3.55 93 ILE A CA 3
ATOM 4390 C C . ILE A 1 93 ? 29.927 5.504 16.126 1.00 55.43 93 ILE A C 3
ATOM 4391 O O . ILE A 1 93 ? 29.117 5.175 16.993 1.00 24.12 93 ILE A O 3
ATOM 4407 N N . ASP A 1 94 ? 29.570 6.100 14.993 1.00 62.31 94 ASP A N 3
ATOM 4408 C CA . ASP A 1 94 ? 28.176 6.406 14.696 1.00 12.51 94 ASP A CA 3
ATOM 4409 C C . ASP A 1 94 ? 27.534 5.287 13.882 1.00 24.23 94 ASP A C 3
ATOM 4410 O O . ASP A 1 94 ? 27.757 5.177 12.677 1.00 73.40 94 ASP A O 3
ATOM 4419 N N . ALA A 1 95 ? 26.739 4.458 14.550 1.00 32.11 95 ALA A N 3
ATOM 4420 C CA . ALA A 1 95 ? 26.065 3.348 13.889 1.00 74.51 95 ALA A CA 3
ATOM 4421 C C . ALA A 1 95 ? 24.894 3.840 13.045 1.00 50.10 95 ALA A C 3
ATOM 4422 O O . ALA A 1 95 ? 23.952 4.439 13.563 1.00 2.41 95 ALA A O 3
ATOM 4429 N N . MET A 1 96 ? 24.960 3.584 11.743 1.00 44.14 96 MET A N 3
ATOM 4430 C CA . MET A 1 96 ? 23.905 4.002 10.827 1.00 33.33 96 MET A CA 3
ATOM 4431 C C . MET A 1 96 ? 23.339 2.806 10.068 1.00 62.13 96 MET A C 3
ATOM 4432 O O . MET A 1 96 ? 24.022 1.799 9.878 1.00 13.01 96 MET A O 3
ATOM 4446 N N . VAL A 1 97 ? 22.088 2.923 9.635 1.00 13.11 97 VAL A N 3
ATOM 4447 C CA . VAL A 1 97 ? 21.431 1.852 8.896 1.00 71.15 97 VAL A CA 3
ATOM 4448 C C . VAL A 1 97 ? 21.451 2.127 7.396 1.00 30.21 97 VAL A C 3
ATOM 4449 O O . VAL A 1 97 ? 21.188 3.246 6.957 1.00 24.03 97 VAL A O 3
ATOM 4462 N N . GLU A 1 98 ? 21.764 1.097 6.615 1.00 0.43 98 GLU A N 3
ATOM 4463 C CA . GLU A 1 98 ? 21.818 1.229 5.164 1.00 4.11 98 GLU A CA 3
ATOM 4464 C C . GLU A 1 98 ? 20.984 0.145 4.488 1.00 52.32 98 GLU A C 3
ATOM 4465 O O . GLU A 1 98 ? 21.286 -1.043 4.596 1.00 3.42 98 GLU A O 3
ATOM 4477 N N . GLN A 1 99 ? 19.933 0.565 3.791 1.00 34.21 99 GLN A N 3
ATOM 4478 C CA . GLN A 1 99 ? 19.053 -0.370 3.098 1.00 5.14 99 GLN A CA 3
ATOM 4479 C C . GLN A 1 99 ? 18.396 -1.331 4.083 1.00 2.15 99 GLN A C 3
ATOM 4480 O O . GLN A 1 99 ? 18.772 -1.390 5.255 1.00 54.01 99 GLN A O 3
ATOM 4494 N N . THR A 1 100 ? 17.412 -2.083 3.601 1.00 32.34 100 THR A N 3
ATOM 4495 C CA . THR A 1 100 ? 16.701 -3.041 4.439 1.00 11.43 100 THR A CA 3
ATOM 4496 C C . THR A 1 100 ? 17.666 -4.024 5.092 1.00 43.43 100 THR A C 3
ATOM 4497 O O . THR A 1 100 ? 18.800 -4.185 4.643 1.00 24.12 100 THR A O 3
ATOM 4508 N N . GLY A 1 101 ? 17.208 -4.679 6.154 1.00 63.52 101 GLY A N 3
ATOM 4509 C CA . GLY A 1 101 ? 18.045 -5.639 6.850 1.00 34.34 101 GLY A CA 3
ATOM 4510 C C . GLY A 1 101 ? 17.254 -6.512 7.805 1.00 1.22 101 GLY A C 3
ATOM 4511 O O . GLY A 1 101 ? 16.645 -6.015 8.752 1.00 40.05 101 GLY A O 3
ATOM 4515 N N . GLY A 1 102 ? 17.262 -7.818 7.556 1.00 40.14 102 GLY A N 3
ATOM 4516 C CA . GLY A 1 102 ? 16.535 -8.740 8.408 1.00 22.42 102 GLY A CA 3
ATOM 4517 C C . GLY A 1 102 ? 17.451 -9.527 9.325 1.00 41.21 102 GLY A C 3
ATOM 4518 O O . GLY A 1 102 ? 17.423 -9.349 10.543 1.00 42.24 102 GLY A O 3
ATOM 4522 N N . MET A 1 1 ? 12.074 -32.345 -30.721 1.00 25.44 1 MET A N 4
ATOM 4523 C CA . MET A 1 1 ? 11.248 -32.629 -29.553 1.00 52.41 1 MET A CA 4
ATOM 4524 C C . MET A 1 1 ? 12.107 -33.074 -28.374 1.00 11.22 1 MET A C 4
ATOM 4525 O O . MET A 1 1 ? 12.141 -34.255 -28.030 1.00 65.20 1 MET A O 4
ATOM 4539 N N . SER A 1 2 ? 12.799 -32.120 -27.758 1.00 70.43 2 SER A N 4
ATOM 4540 C CA . SER A 1 2 ? 13.661 -32.416 -26.620 1.00 42.50 2 SER A CA 4
ATOM 4541 C C . SER A 1 2 ? 14.166 -31.129 -25.973 1.00 63.32 2 SER A C 4
ATOM 4542 O O . SER A 1 2 ? 14.373 -30.122 -26.648 1.00 64.14 2 SER A O 4
ATOM 4550 N N . ASN A 1 3 ? 14.362 -31.173 -24.659 1.00 42.54 3 ASN A N 4
ATOM 4551 C CA . ASN A 1 3 ? 14.842 -30.011 -23.920 1.00 25.04 3 ASN A CA 4
ATOM 4552 C C . ASN A 1 3 ? 16.062 -30.370 -23.076 1.00 11.42 3 ASN A C 4
ATOM 4553 O O . ASN A 1 3 ? 16.464 -31.530 -23.009 1.00 75.52 3 ASN A O 4
ATOM 4564 N N . ASN A 1 4 ? 16.646 -29.364 -22.432 1.00 51.13 4 ASN A N 4
ATOM 4565 C CA . ASN A 1 4 ? 17.820 -29.573 -21.592 1.00 54.13 4 ASN A CA 4
ATOM 4566 C C . ASN A 1 4 ? 17.627 -28.934 -20.220 1.00 63.02 4 ASN A C 4
ATOM 4567 O O . ASN A 1 4 ? 17.413 -29.626 -19.226 1.00 75.31 4 ASN A O 4
ATOM 4578 N N . GLY A 1 5 ? 17.706 -27.607 -20.175 1.00 35.43 5 GLY A N 4
ATOM 4579 C CA . GLY A 1 5 ? 17.537 -26.897 -18.920 1.00 64.14 5 GLY A CA 4
ATOM 4580 C C . GLY A 1 5 ? 18.828 -26.272 -18.431 1.00 5.33 5 GLY A C 4
ATOM 4581 O O . GLY A 1 5 ? 19.908 -26.586 -18.931 1.00 34.54 5 GLY A O 4
ATOM 4585 N N . GLY A 1 6 ? 18.718 -25.381 -17.450 1.00 1.31 6 GLY A N 4
ATOM 4586 C CA . GLY A 1 6 ? 19.893 -24.722 -16.910 1.00 63.12 6 GLY A CA 4
ATOM 4587 C C . GLY A 1 6 ? 19.646 -24.128 -15.538 1.00 23.44 6 GLY A C 4
ATOM 4588 O O . GLY A 1 6 ? 18.702 -23.363 -15.347 1.00 0.21 6 GLY A O 4
ATOM 4592 N N . GLU A 1 7 ? 20.496 -24.484 -14.579 1.00 43.51 7 GLU A N 4
ATOM 4593 C CA . GLU A 1 7 ? 20.363 -23.982 -13.216 1.00 50.35 7 GLU A CA 4
ATOM 4594 C C . GLU A 1 7 ? 21.056 -22.631 -13.064 1.00 2.11 7 GLU A C 4
ATOM 4595 O O . GLU A 1 7 ? 21.914 -22.251 -13.862 1.00 32.25 7 GLU A O 4
ATOM 4607 N N . PRO A 1 8 ? 20.676 -21.887 -12.015 1.00 4.44 8 PRO A N 4
ATOM 4608 C CA . PRO A 1 8 ? 21.248 -20.567 -11.732 1.00 2.21 8 PRO A CA 4
ATOM 4609 C C . PRO A 1 8 ? 22.700 -20.650 -11.272 1.00 73.31 8 PRO A C 4
ATOM 4610 O O . PRO A 1 8 ? 23.309 -21.720 -11.298 1.00 54.24 8 PRO A O 4
ATOM 4621 N N . SER A 1 9 ? 23.248 -19.515 -10.851 1.00 23.35 9 SER A N 4
ATOM 4622 C CA . SER A 1 9 ? 24.630 -19.460 -10.388 1.00 1.13 9 SER A CA 4
ATOM 4623 C C . SER A 1 9 ? 24.866 -18.221 -9.529 1.00 61.02 9 SER A C 4
ATOM 4624 O O . SER A 1 9 ? 25.549 -17.286 -9.944 1.00 51.25 9 SER A O 4
ATOM 4632 N N . ASN A 1 10 ? 24.295 -18.223 -8.329 1.00 24.21 10 ASN A N 4
ATOM 4633 C CA . ASN A 1 10 ? 24.442 -17.100 -7.411 1.00 5.43 10 ASN A CA 4
ATOM 4634 C C . ASN A 1 10 ? 25.500 -17.397 -6.352 1.00 61.11 10 ASN A C 4
ATOM 4635 O O . ASN A 1 10 ? 25.645 -18.535 -5.908 1.00 0.04 10 ASN A O 4
ATOM 4646 N N . ASN A 1 11 ? 26.236 -16.365 -5.953 1.00 22.14 11 ASN A N 4
ATOM 4647 C CA . ASN A 1 11 ? 27.281 -16.515 -4.946 1.00 72.50 11 ASN A CA 4
ATOM 4648 C C . ASN A 1 11 ? 27.418 -15.246 -4.111 1.00 22.12 11 ASN A C 4
ATOM 4649 O O . ASN A 1 11 ? 27.526 -15.305 -2.887 1.00 2.43 11 ASN A O 4
ATOM 4660 N N . GLY A 1 12 ? 27.413 -14.099 -4.782 1.00 55.54 12 GLY A N 4
ATOM 4661 C CA . GLY A 1 12 ? 27.537 -12.831 -4.087 1.00 34.15 12 GLY A CA 4
ATOM 4662 C C . GLY A 1 12 ? 28.978 -12.479 -3.776 1.00 51.33 12 GLY A C 4
ATOM 4663 O O . GLY A 1 12 ? 29.678 -11.907 -4.611 1.00 21.30 12 GLY A O 4
ATOM 4667 N N . GLY A 1 13 ? 29.423 -12.819 -2.570 1.00 75.02 13 GLY A N 4
ATOM 4668 C CA . GLY A 1 13 ? 30.787 -12.525 -2.173 1.00 31.35 13 GLY A CA 4
ATOM 4669 C C . GLY A 1 13 ? 31.082 -12.959 -0.750 1.00 43.43 13 GLY A C 4
ATOM 4670 O O . GLY A 1 13 ? 31.329 -12.125 0.120 1.00 14.33 13 GLY A O 4
ATOM 4674 N N . GLU A 1 14 ? 31.056 -14.267 -0.514 1.00 51.41 14 GLU A N 4
ATOM 4675 C CA . GLU A 1 14 ? 31.321 -14.808 0.814 1.00 54.22 14 GLU A CA 4
ATOM 4676 C C . GLU A 1 14 ? 32.819 -14.841 1.099 1.00 3.31 14 GLU A C 4
ATOM 4677 O O . GLU A 1 14 ? 33.638 -14.691 0.193 1.00 22.51 14 GLU A O 4
ATOM 4689 N N . GLY A 1 15 ? 33.171 -15.037 2.366 1.00 14.14 15 GLY A N 4
ATOM 4690 C CA . GLY A 1 15 ? 34.570 -15.085 2.750 1.00 75.15 15 GLY A CA 4
ATOM 4691 C C . GLY A 1 15 ? 34.840 -14.354 4.049 1.00 2.24 15 GLY A C 4
ATOM 4692 O O . GLY A 1 15 ? 34.375 -13.232 4.247 1.00 55.03 15 GLY A O 4
ATOM 4696 N N . ALA A 1 16 ? 35.594 -14.991 4.939 1.00 21.12 16 ALA A N 4
ATOM 4697 C CA . ALA A 1 16 ? 35.926 -14.394 6.227 1.00 42.24 16 ALA A CA 4
ATOM 4698 C C . ALA A 1 16 ? 36.841 -15.307 7.036 1.00 44.44 16 ALA A C 4
ATOM 4699 O O . ALA A 1 16 ? 36.674 -16.526 7.036 1.00 51.35 16 ALA A O 4
ATOM 4706 N N . GLU A 1 17 ? 37.809 -14.708 7.723 1.00 20.22 17 GLU A N 4
ATOM 4707 C CA . GLU A 1 17 ? 38.751 -15.469 8.535 1.00 24.20 17 GLU A CA 4
ATOM 4708 C C . GLU A 1 17 ? 39.597 -14.540 9.401 1.00 23.32 17 GLU A C 4
ATOM 4709 O O . GLU A 1 17 ? 39.400 -13.326 9.404 1.00 2.01 17 GLU A O 4
ATOM 4721 N N . GLY A 1 18 ? 40.540 -15.122 10.136 1.00 3.24 18 GLY A N 4
ATOM 4722 C CA . GLY A 1 18 ? 41.402 -14.333 10.997 1.00 12.43 18 GLY A CA 4
ATOM 4723 C C . GLY A 1 18 ? 41.037 -14.466 12.462 1.00 32.34 18 GLY A C 4
ATOM 4724 O O . GLY A 1 18 ? 39.925 -14.125 12.867 1.00 31.24 18 GLY A O 4
ATOM 4728 N N . THR A 1 19 ? 41.975 -14.966 13.261 1.00 12.03 19 THR A N 4
ATOM 4729 C CA . THR A 1 19 ? 41.746 -15.147 14.689 1.00 14.11 19 THR A CA 4
ATOM 4730 C C . THR A 1 19 ? 43.063 -15.262 15.447 1.00 2.01 19 THR A C 4
ATOM 4731 O O . THR A 1 19 ? 43.692 -16.321 15.461 1.00 72.01 19 THR A O 4
ATOM 4742 N N . CYS A 1 20 ? 43.475 -14.167 16.077 1.00 64.52 20 CYS A N 4
ATOM 4743 C CA . CYS A 1 20 ? 44.720 -14.146 16.838 1.00 54.02 20 CYS A CA 4
ATOM 4744 C C . CYS A 1 20 ? 44.625 -13.172 18.008 1.00 53.25 20 CYS A C 4
ATOM 4745 O O . CYS A 1 20 ? 43.800 -12.258 18.003 1.00 10.43 20 CYS A O 4
ATOM 4753 N N . LYS A 1 21 ? 45.473 -13.374 19.010 1.00 64.34 21 LYS A N 4
ATOM 4754 C CA . LYS A 1 21 ? 45.486 -12.515 20.187 1.00 23.05 21 LYS A CA 4
ATOM 4755 C C . LYS A 1 21 ? 46.802 -12.652 20.947 1.00 62.05 21 LYS A C 4
ATOM 4756 O O . LYS A 1 21 ? 47.237 -13.760 21.258 1.00 75.43 21 LYS A O 4
ATOM 4775 N N . GLU A 1 22 ? 47.431 -11.518 21.242 1.00 34.42 22 GLU A N 4
ATOM 4776 C CA . GLU A 1 22 ? 48.697 -11.514 21.966 1.00 54.24 22 GLU A CA 4
ATOM 4777 C C . GLU A 1 22 ? 49.161 -10.086 22.241 1.00 34.42 22 GLU A C 4
ATOM 4778 O O . GLU A 1 22 ? 48.420 -9.129 22.021 1.00 35.11 22 GLU A O 4
ATOM 4790 N N . GLU A 1 23 ? 50.392 -9.953 22.725 1.00 71.54 23 GLU A N 4
ATOM 4791 C CA . GLU A 1 23 ? 50.954 -8.643 23.032 1.00 70.54 23 GLU A CA 4
ATOM 4792 C C . GLU A 1 23 ? 50.145 -7.946 24.121 1.00 32.03 23 GLU A C 4
ATOM 4793 O O . GLU A 1 23 ? 49.083 -8.423 24.525 1.00 44.13 23 GLU A O 4
ATOM 4805 N N . THR A 1 24 ? 50.654 -6.813 24.595 1.00 61.00 24 THR A N 4
ATOM 4806 C CA . THR A 1 24 ? 49.981 -6.050 25.639 1.00 63.13 24 THR A CA 4
ATOM 4807 C C . THR A 1 24 ? 49.498 -4.704 25.111 1.00 4.10 24 THR A C 4
ATOM 4808 O O . THR A 1 24 ? 50.257 -3.964 24.485 1.00 13.34 24 THR A O 4
ATOM 4819 N N . ALA A 1 25 ? 48.232 -4.393 25.368 1.00 3.52 25 ALA A N 4
ATOM 4820 C CA . ALA A 1 25 ? 47.649 -3.134 24.921 1.00 3.42 25 ALA A CA 4
ATOM 4821 C C . ALA A 1 25 ? 46.486 -2.719 25.816 1.00 70.03 25 ALA A C 4
ATOM 4822 O O . ALA A 1 25 ? 45.621 -3.533 26.144 1.00 42.50 25 ALA A O 4
ATOM 4829 N N . LEU A 1 26 ? 46.471 -1.450 26.208 1.00 55.11 26 LEU A N 4
ATOM 4830 C CA . LEU A 1 26 ? 45.413 -0.927 27.066 1.00 71.11 26 LEU A CA 4
ATOM 4831 C C . LEU A 1 26 ? 44.987 0.467 26.617 1.00 74.12 26 LEU A C 4
ATOM 4832 O O . LEU A 1 26 ? 45.761 1.420 26.696 1.00 3.35 26 LEU A O 4
ATOM 4848 N N . VAL A 1 27 ? 43.748 0.579 26.146 1.00 24.43 27 VAL A N 4
ATOM 4849 C CA . VAL A 1 27 ? 43.217 1.857 25.688 1.00 62.44 27 VAL A CA 4
ATOM 4850 C C . VAL A 1 27 ? 41.725 1.968 25.980 1.00 41.32 27 VAL A C 4
ATOM 4851 O O . VAL A 1 27 ? 40.989 0.987 25.885 1.00 14.01 27 VAL A O 4
ATOM 4864 N N . ALA A 1 28 ? 41.286 3.171 26.335 1.00 52.21 28 ALA A N 4
ATOM 4865 C CA . ALA A 1 28 ? 39.881 3.412 26.639 1.00 53.34 28 ALA A CA 4
ATOM 4866 C C . ALA A 1 28 ? 39.167 4.058 25.456 1.00 15.42 28 ALA A C 4
ATOM 4867 O O . ALA A 1 28 ? 39.709 4.949 24.802 1.00 54.12 28 ALA A O 4
ATOM 4874 N N . VAL A 1 29 ? 37.947 3.603 25.187 1.00 51.41 29 VAL A N 4
ATOM 4875 C CA . VAL A 1 29 ? 37.158 4.138 24.083 1.00 21.51 29 VAL A CA 4
ATOM 4876 C C . VAL A 1 29 ? 35.846 4.731 24.582 1.00 34.04 29 VAL A C 4
ATOM 4877 O O . VAL A 1 29 ? 35.243 4.226 25.530 1.00 61.43 29 VAL A O 4
ATOM 4890 N N . LYS A 1 30 ? 35.406 5.807 23.938 1.00 4.04 30 LYS A N 4
ATOM 4891 C CA . LYS A 1 30 ? 34.164 6.470 24.315 1.00 54.34 30 LYS A CA 4
ATOM 4892 C C . LYS A 1 30 ? 33.284 6.712 23.092 1.00 61.31 30 LYS A C 4
ATOM 4893 O O . LYS A 1 30 ? 33.628 7.504 22.214 1.00 35.23 30 LYS A O 4
ATOM 4912 N N . VAL A 1 31 ? 32.147 6.025 23.041 1.00 21.24 31 VAL A N 4
ATOM 4913 C CA . VAL A 1 31 ? 31.217 6.167 21.928 1.00 60.24 31 VAL A CA 4
ATOM 4914 C C . VAL A 1 31 ? 30.109 7.160 22.260 1.00 62.01 31 VAL A C 4
ATOM 4915 O O . VAL A 1 31 ? 29.385 6.993 23.241 1.00 13.12 31 VAL A O 4
ATOM 4928 N N . VAL A 1 32 ? 29.982 8.195 21.435 1.00 24.31 32 VAL A N 4
ATOM 4929 C CA . VAL A 1 32 ? 28.961 9.215 21.640 1.00 4.10 32 VAL A CA 4
ATOM 4930 C C . VAL A 1 32 ? 27.972 9.243 20.481 1.00 74.32 32 VAL A C 4
ATOM 4931 O O . VAL A 1 32 ? 28.274 8.780 19.382 1.00 63.01 32 VAL A O 4
ATOM 4944 N N . ASN A 1 33 ? 26.787 9.789 20.734 1.00 11.23 33 ASN A N 4
ATOM 4945 C CA . ASN A 1 33 ? 25.751 9.877 19.711 1.00 2.43 33 ASN A CA 4
ATOM 4946 C C . ASN A 1 33 ? 25.134 11.272 19.681 1.00 41.42 33 ASN A C 4
ATOM 4947 O O . ASN A 1 33 ? 25.117 11.977 20.690 1.00 63.23 33 ASN A O 4
ATOM 4958 N N . ALA A 1 34 ? 24.628 11.664 18.516 1.00 15.02 34 ALA A N 4
ATOM 4959 C CA . ALA A 1 34 ? 24.007 12.973 18.355 1.00 40.04 34 ALA A CA 4
ATOM 4960 C C . ALA A 1 34 ? 22.786 13.117 19.256 1.00 34.42 34 ALA A C 4
ATOM 4961 O O . ALA A 1 34 ? 22.386 14.228 19.603 1.00 12.14 34 ALA A O 4
ATOM 4968 N N . ASP A 1 35 ? 22.197 11.986 19.631 1.00 12.41 35 ASP A N 4
ATOM 4969 C CA . ASP A 1 35 ? 21.020 11.986 20.493 1.00 4.50 35 ASP A CA 4
ATOM 4970 C C . ASP A 1 35 ? 21.411 12.242 21.945 1.00 11.14 35 ASP A C 4
ATOM 4971 O O . ASP A 1 35 ? 20.605 12.725 22.740 1.00 70.32 35 ASP A O 4
ATOM 4980 N N . GLY A 1 36 ? 22.654 11.914 22.286 1.00 73.34 36 GLY A N 4
ATOM 4981 C CA . GLY A 1 36 ? 23.129 12.114 23.642 1.00 31.21 36 GLY A CA 4
ATOM 4982 C C . GLY A 1 36 ? 23.683 10.843 24.256 1.00 53.23 36 GLY A C 4
ATOM 4983 O O . GLY A 1 36 ? 24.674 10.879 24.985 1.00 74.35 36 GLY A O 4
ATOM 4987 N N . ALA A 1 37 ? 23.040 9.717 23.962 1.00 45.41 37 ALA A N 4
ATOM 4988 C CA . ALA A 1 37 ? 23.475 8.430 24.490 1.00 40.03 37 ALA A CA 4
ATOM 4989 C C . ALA A 1 37 ? 24.959 8.199 24.222 1.00 15.52 37 ALA A C 4
ATOM 4990 O O . ALA A 1 37 ? 25.399 8.207 23.073 1.00 22.24 37 ALA A O 4
ATOM 4997 N N . GLU A 1 38 ? 25.723 7.996 25.290 1.00 22.04 38 GLU A N 4
ATOM 4998 C CA . GLU A 1 38 ? 27.158 7.765 25.169 1.00 11.02 38 GLU A CA 4
ATOM 4999 C C . GLU A 1 38 ? 27.660 6.861 26.291 1.00 21.40 38 GLU A C 4
ATOM 5000 O O . GLU A 1 38 ? 27.047 6.775 27.354 1.00 32.55 38 GLU A O 4
ATOM 5012 N N . MET A 1 39 ? 28.779 6.188 26.044 1.00 24.15 39 MET A N 4
ATOM 5013 C CA . MET A 1 39 ? 29.365 5.290 27.034 1.00 53.33 39 MET A CA 4
ATOM 5014 C C . MET A 1 39 ? 30.841 5.044 26.738 1.00 12.13 39 MET A C 4
ATOM 5015 O O . MET A 1 39 ? 31.228 4.837 25.588 1.00 53.31 39 MET A O 4
ATOM 5029 N N . PHE A 1 40 ? 31.661 5.068 27.784 1.00 71.13 40 PHE A N 4
ATOM 5030 C CA . PHE A 1 40 ? 33.095 4.848 27.636 1.00 51.54 40 PHE A CA 4
ATOM 5031 C C . PHE A 1 40 ? 33.581 3.763 28.592 1.00 13.30 40 PHE A C 4
ATOM 5032 O O . PHE A 1 40 ? 33.056 3.613 29.696 1.00 62.54 40 PHE A O 4
ATOM 5049 N N . PHE A 1 41 ? 34.586 3.009 28.160 1.00 1.32 41 PHE A N 4
ATOM 5050 C CA . PHE A 1 41 ? 35.143 1.937 28.976 1.00 34.54 41 PHE A CA 4
ATOM 5051 C C . PHE A 1 41 ? 36.551 1.576 28.514 1.00 62.13 41 PHE A C 4
ATOM 5052 O O . PHE A 1 41 ? 36.951 1.902 27.396 1.00 63.31 41 PHE A O 4
ATOM 5069 N N . ARG A 1 42 ? 37.298 0.902 29.382 1.00 63.21 42 ARG A N 4
ATOM 5070 C CA . ARG A 1 42 ? 38.663 0.498 29.064 1.00 53.21 42 ARG A CA 4
ATOM 5071 C C . ARG A 1 42 ? 38.689 -0.905 28.464 1.00 12.34 42 ARG A C 4
ATOM 5072 O O . ARG A 1 42 ? 37.967 -1.796 28.913 1.00 12.42 42 ARG A O 4
ATOM 5093 N N . ILE A 1 43 ? 39.525 -1.093 27.449 1.00 54.13 43 ILE A N 4
ATOM 5094 C CA . ILE A 1 43 ? 39.645 -2.387 26.789 1.00 53.03 43 ILE A CA 4
ATOM 5095 C C . ILE A 1 43 ? 40.957 -2.492 26.019 1.00 52.43 43 ILE A C 4
ATOM 5096 O O . ILE A 1 43 ? 41.580 -1.481 25.691 1.00 30.44 43 ILE A O 4
ATOM 5112 N N . LYS A 1 44 ? 41.371 -3.721 25.730 1.00 13.22 44 LYS A N 4
ATOM 5113 C CA . LYS A 1 44 ? 42.607 -3.960 24.995 1.00 2.53 44 LYS A CA 4
ATOM 5114 C C . LYS A 1 44 ? 42.591 -3.235 23.653 1.00 72.41 44 LYS A C 4
ATOM 5115 O O . LYS A 1 44 ? 41.615 -3.313 22.907 1.00 14.11 44 LYS A O 4
ATOM 5134 N N . SER A 1 45 ? 43.678 -2.533 23.351 1.00 22.11 45 SER A N 4
ATOM 5135 C CA . SER A 1 45 ? 43.787 -1.793 22.099 1.00 24.42 45 SER A CA 4
ATOM 5136 C C . SER A 1 45 ? 43.485 -2.696 20.907 1.00 52.22 45 SER A C 4
ATOM 5137 O O . SER A 1 45 ? 42.786 -2.298 19.975 1.00 42.34 45 SER A O 4
ATOM 5145 N N . ARG A 1 46 ? 44.016 -3.913 20.945 1.00 61.55 46 ARG A N 4
ATOM 5146 C CA . ARG A 1 46 ? 43.805 -4.873 19.867 1.00 13.14 46 ARG A CA 4
ATOM 5147 C C . ARG A 1 46 ? 42.320 -5.003 19.538 1.00 4.43 46 ARG A C 4
ATOM 5148 O O . ARG A 1 46 ? 41.947 -5.265 18.394 1.00 11.44 46 ARG A O 4
ATOM 5169 N N . THR A 1 47 ? 41.477 -4.818 20.549 1.00 11.13 47 THR A N 4
ATOM 5170 C CA . THR A 1 47 ? 40.034 -4.916 20.368 1.00 1.25 47 THR A CA 4
ATOM 5171 C C . THR A 1 47 ? 39.304 -3.861 21.192 1.00 50.12 47 THR A C 4
ATOM 5172 O O . THR A 1 47 ? 39.158 -3.999 22.406 1.00 45.10 47 THR A O 4
ATOM 5183 N N . ALA A 1 48 ? 38.846 -2.808 20.523 1.00 10.42 48 ALA A N 4
ATOM 5184 C CA . ALA A 1 48 ? 38.128 -1.730 21.193 1.00 22.54 48 ALA A CA 4
ATOM 5185 C C . ALA A 1 48 ? 36.928 -1.276 20.370 1.00 13.55 48 ALA A C 4
ATOM 5186 O O . ALA A 1 48 ? 35.780 -1.424 20.793 1.00 62.21 48 ALA A O 4
ATOM 5193 N N . LEU A 1 49 ? 37.199 -0.720 19.195 1.00 72.34 49 LEU A N 4
ATOM 5194 C CA . LEU A 1 49 ? 36.140 -0.242 18.312 1.00 61.52 49 LEU A CA 4
ATOM 5195 C C . LEU A 1 49 ? 35.285 -1.402 17.811 1.00 55.43 49 LEU A C 4
ATOM 5196 O O . LEU A 1 49 ? 34.121 -1.219 17.451 1.00 43.11 49 LEU A O 4
ATOM 5212 N N . LYS A 1 50 ? 35.867 -2.595 17.792 1.00 64.43 50 LYS A N 4
ATOM 5213 C CA . LYS A 1 50 ? 35.159 -3.786 17.338 1.00 33.35 50 LYS A CA 4
ATOM 5214 C C . LYS A 1 50 ? 34.044 -4.159 18.310 1.00 14.33 50 LYS A C 4
ATOM 5215 O O . LYS A 1 50 ? 32.889 -4.318 17.915 1.00 74.42 50 LYS A O 4
ATOM 5234 N N . LYS A 1 51 ? 34.396 -4.294 19.584 1.00 20.23 51 LYS A N 4
ATOM 5235 C CA . LYS A 1 51 ? 33.425 -4.645 20.614 1.00 2.21 51 LYS A CA 4
ATOM 5236 C C . LYS A 1 51 ? 32.493 -3.473 20.904 1.00 11.05 51 LYS A C 4
ATOM 5237 O O . LYS A 1 51 ? 31.343 -3.665 21.303 1.00 23.00 51 LYS A O 4
ATOM 5256 N N . LEU A 1 52 ? 32.994 -2.260 20.701 1.00 2.33 52 LEU A N 4
ATOM 5257 C CA . LEU A 1 52 ? 32.205 -1.056 20.940 1.00 63.11 52 LEU A CA 4
ATOM 5258 C C . LEU A 1 52 ? 31.070 -0.940 19.928 1.00 14.13 52 LEU A C 4
ATOM 5259 O O . LEU A 1 52 ? 29.909 -0.765 20.301 1.00 41.22 52 LEU A O 4
ATOM 5275 N N . ILE A 1 53 ? 31.412 -1.041 18.648 1.00 12.34 53 ILE A N 4
ATOM 5276 C CA . ILE A 1 53 ? 30.420 -0.950 17.584 1.00 63.33 53 ILE A CA 4
ATOM 5277 C C . ILE A 1 53 ? 29.552 -2.203 17.533 1.00 24.00 53 ILE A C 4
ATOM 5278 O O . ILE A 1 53 ? 28.378 -2.143 17.168 1.00 41.20 53 ILE A O 4
ATOM 5294 N N . ASP A 1 54 ? 30.137 -3.337 17.903 1.00 5.32 54 ASP A N 4
ATOM 5295 C CA . ASP A 1 54 ? 29.417 -4.605 17.903 1.00 10.40 54 ASP A CA 4
ATOM 5296 C C . ASP A 1 54 ? 28.423 -4.665 19.059 1.00 23.10 54 ASP A C 4
ATOM 5297 O O . ASP A 1 54 ? 27.260 -5.026 18.875 1.00 65.52 54 ASP A O 4
ATOM 5306 N N . THR A 1 55 ? 28.889 -4.310 20.252 1.00 2.15 55 THR A N 4
ATOM 5307 C CA . THR A 1 55 ? 28.043 -4.326 21.439 1.00 50.11 55 THR A CA 4
ATOM 5308 C C . THR A 1 55 ? 26.985 -3.231 21.374 1.00 13.43 55 THR A C 4
ATOM 5309 O O . THR A 1 55 ? 25.842 -3.432 21.787 1.00 25.43 55 THR A O 4
ATOM 5320 N N . TYR A 1 56 ? 27.371 -2.071 20.853 1.00 20.42 56 TYR A N 4
ATOM 5321 C CA . TYR A 1 56 ? 26.455 -0.943 20.736 1.00 21.01 56 TYR A CA 4
ATOM 5322 C C . TYR A 1 56 ? 25.388 -1.215 19.681 1.00 73.05 56 TYR A C 4
ATOM 5323 O O . TYR A 1 56 ? 24.190 -1.131 19.956 1.00 23.04 56 TYR A O 4
ATOM 5341 N N . CYS A 1 57 ? 25.831 -1.542 18.472 1.00 54.34 57 CYS A N 4
ATOM 5342 C CA . CYS A 1 57 ? 24.915 -1.827 17.373 1.00 55.42 57 CYS A CA 4
ATOM 5343 C C . CYS A 1 57 ? 23.980 -2.978 17.729 1.00 63.54 57 CYS A C 4
ATOM 5344 O O . CYS A 1 57 ? 22.763 -2.874 17.578 1.00 72.20 57 CYS A O 4
ATOM 5352 N N . LYS A 1 58 ? 24.558 -4.078 18.200 1.00 23.00 58 LYS A N 4
ATOM 5353 C CA . LYS A 1 58 ? 23.779 -5.251 18.577 1.00 32.13 58 LYS A CA 4
ATOM 5354 C C . LYS A 1 58 ? 22.805 -4.918 19.703 1.00 22.34 58 LYS A C 4
ATOM 5355 O O . LYS A 1 58 ? 21.734 -5.516 19.809 1.00 20.11 58 LYS A O 4
ATOM 5374 N N . LYS A 1 59 ? 23.183 -3.960 20.542 1.00 3.13 59 LYS A N 4
ATOM 5375 C CA . LYS A 1 59 ? 22.343 -3.545 21.659 1.00 1.33 59 LYS A CA 4
ATOM 5376 C C . LYS A 1 59 ? 21.112 -2.792 21.164 1.00 63.00 59 LYS A C 4
ATOM 5377 O O . LYS A 1 59 ? 19.993 -3.064 21.596 1.00 14.12 59 LYS A O 4
ATOM 5396 N N . GLN A 1 60 ? 21.328 -1.847 20.255 1.00 44.12 60 GLN A N 4
ATOM 5397 C CA . GLN A 1 60 ? 20.236 -1.056 19.701 1.00 75.41 60 GLN A CA 4
ATOM 5398 C C . GLN A 1 60 ? 19.224 -1.949 18.990 1.00 71.12 60 GLN A C 4
ATOM 5399 O O . GLN A 1 60 ? 18.082 -1.552 18.764 1.00 74.22 60 GLN A O 4
ATOM 5413 N N . GLY A 1 61 ? 19.652 -3.158 18.639 1.00 43.13 61 GLY A N 4
ATOM 5414 C CA . GLY A 1 61 ? 18.772 -4.088 17.956 1.00 13.22 61 GLY A CA 4
ATOM 5415 C C . GLY A 1 61 ? 18.652 -3.792 16.474 1.00 25.13 61 GLY A C 4
ATOM 5416 O O . GLY A 1 61 ? 17.633 -4.096 15.854 1.00 22.40 61 GLY A O 4
ATOM 5420 N N . ILE A 1 62 ? 19.695 -3.196 15.906 1.00 61.12 62 ILE A N 4
ATOM 5421 C CA . ILE A 1 62 ? 19.702 -2.859 14.488 1.00 40.22 62 ILE A CA 4
ATOM 5422 C C . ILE A 1 62 ? 20.933 -3.430 13.793 1.00 43.01 62 ILE A C 4
ATOM 5423 O O . ILE A 1 62 ? 22.007 -3.524 14.388 1.00 72.22 62 ILE A O 4
ATOM 5439 N N . SER A 1 63 ? 20.771 -3.808 12.529 1.00 34.41 63 SER A N 4
ATOM 5440 C CA . SER A 1 63 ? 21.869 -4.372 11.753 1.00 74.43 63 SER A CA 4
ATOM 5441 C C . SER A 1 63 ? 23.042 -3.400 11.685 1.00 51.40 63 SER A C 4
ATOM 5442 O O . SER A 1 63 ? 22.925 -2.240 12.083 1.00 60.43 63 SER A O 4
ATOM 5450 N N . ARG A 1 64 ? 24.173 -3.880 11.178 1.00 35.43 64 ARG A N 4
ATOM 5451 C CA . ARG A 1 64 ? 25.368 -3.055 11.059 1.00 3.11 64 ARG A CA 4
ATOM 5452 C C . ARG A 1 64 ? 25.358 -2.268 9.751 1.00 32.55 64 ARG A C 4
ATOM 5453 O O . ARG A 1 64 ? 26.323 -2.300 8.989 1.00 33.30 64 ARG A O 4
ATOM 5474 N N . ASN A 1 65 ? 24.259 -1.564 9.499 1.00 4.25 65 ASN A N 4
ATOM 5475 C CA . ASN A 1 65 ? 24.123 -0.770 8.284 1.00 72.03 65 ASN A CA 4
ATOM 5476 C C . ASN A 1 65 ? 23.279 0.475 8.539 1.00 73.11 65 ASN A C 4
ATOM 5477 O O . ASN A 1 65 ? 22.290 0.720 7.847 1.00 23.12 65 ASN A O 4
ATOM 5488 N N . SER A 1 66 ? 23.676 1.258 9.536 1.00 0.44 66 SER A N 4
ATOM 5489 C CA . SER A 1 66 ? 22.955 2.477 9.885 1.00 33.34 66 SER A CA 4
ATOM 5490 C C . SER A 1 66 ? 23.664 3.224 11.011 1.00 54.33 66 SER A C 4
ATOM 5491 O O . SER A 1 66 ? 23.025 3.867 11.844 1.00 55.02 66 SER A O 4
ATOM 5499 N N . VAL A 1 67 ? 24.990 3.135 11.028 1.00 12.04 67 VAL A N 4
ATOM 5500 C CA . VAL A 1 67 ? 25.787 3.803 12.050 1.00 45.02 67 VAL A CA 4
ATOM 5501 C C . VAL A 1 67 ? 27.194 4.100 11.542 1.00 71.22 67 VAL A C 4
ATOM 5502 O O . VAL A 1 67 ? 27.945 3.188 11.195 1.00 31.01 67 VAL A O 4
ATOM 5515 N N . ARG A 1 68 ? 27.544 5.381 11.501 1.00 42.21 68 ARG A N 4
ATOM 5516 C CA . ARG A 1 68 ? 28.861 5.799 11.035 1.00 71.35 68 ARG A CA 4
ATOM 5517 C C . ARG A 1 68 ? 29.689 6.369 12.183 1.00 72.44 68 ARG A C 4
ATOM 5518 O O . ARG A 1 68 ? 29.414 7.462 12.677 1.00 50.21 68 ARG A O 4
ATOM 5539 N N . PHE A 1 69 ? 30.703 5.620 12.602 1.00 21.35 69 PHE A N 4
ATOM 5540 C CA . PHE A 1 69 ? 31.570 6.049 13.693 1.00 4.33 69 PHE A CA 4
ATOM 5541 C C . PHE A 1 69 ? 32.780 6.810 13.159 1.00 42.12 69 PHE A C 4
ATOM 5542 O O . PHE A 1 69 ? 33.610 6.253 12.439 1.00 24.14 69 PHE A O 4
ATOM 5559 N N . LEU A 1 70 ? 32.873 8.087 13.515 1.00 23.50 70 LEU A N 4
ATOM 5560 C CA . LEU A 1 70 ? 33.981 8.926 13.072 1.00 60.24 70 LEU A CA 4
ATOM 5561 C C . LEU A 1 70 ? 34.729 9.515 14.263 1.00 30.34 70 LEU A C 4
ATOM 5562 O O . LEU A 1 70 ? 34.149 9.734 15.327 1.00 30.10 70 LEU A O 4
ATOM 5578 N N . PHE A 1 71 ? 36.020 9.771 14.077 1.00 33.25 71 PHE A N 4
ATOM 5579 C CA . PHE A 1 71 ? 36.847 10.336 15.137 1.00 63.12 71 PHE A CA 4
ATOM 5580 C C . PHE A 1 71 ? 37.451 11.669 14.703 1.00 31.51 71 PHE A C 4
ATOM 5581 O O . PHE A 1 71 ? 38.405 11.706 13.926 1.00 1.52 71 PHE A O 4
ATOM 5598 N N . ASP A 1 72 ? 36.887 12.759 15.210 1.00 2.23 72 ASP A N 4
ATOM 5599 C CA . ASP A 1 72 ? 37.369 14.095 14.877 1.00 70.44 72 ASP A CA 4
ATOM 5600 C C . ASP A 1 72 ? 37.383 14.305 13.366 1.00 43.33 72 ASP A C 4
ATOM 5601 O O . ASP A 1 72 ? 38.193 15.070 12.843 1.00 14.31 72 ASP A O 4
ATOM 5610 N N . GLY A 1 73 ? 36.482 13.620 12.669 1.00 72.21 73 GLY A N 4
ATOM 5611 C CA . GLY A 1 73 ? 36.409 13.745 11.225 1.00 72.31 73 GLY A CA 4
ATOM 5612 C C . GLY A 1 73 ? 36.965 12.530 10.509 1.00 22.00 73 GLY A C 4
ATOM 5613 O O . GLY A 1 73 ? 37.117 12.535 9.287 1.00 72.32 73 GLY A O 4
ATOM 5617 N N . THR A 1 74 ? 37.273 11.485 11.271 1.00 32.02 74 THR A N 4
ATOM 5618 C CA . THR A 1 74 ? 37.818 10.259 10.703 1.00 64.20 74 THR A CA 4
ATOM 5619 C C . THR A 1 74 ? 36.800 9.126 10.760 1.00 60.15 74 THR A C 4
ATOM 5620 O O . THR A 1 74 ? 36.795 8.309 11.680 1.00 23.52 74 THR A O 4
ATOM 5631 N N . PRO A 1 75 ? 35.916 9.073 9.752 1.00 12.23 75 PRO A N 4
ATOM 5632 C CA . PRO A 1 75 ? 34.877 8.043 9.664 1.00 15.15 75 PRO A CA 4
ATOM 5633 C C . PRO A 1 75 ? 35.452 6.664 9.362 1.00 74.32 75 PRO A C 4
ATOM 5634 O O . PRO A 1 75 ? 35.734 6.338 8.208 1.00 12.22 75 PRO A O 4
ATOM 5645 N N . ILE A 1 76 ? 35.622 5.857 10.404 1.00 44.31 76 ILE A N 4
ATOM 5646 C CA . ILE A 1 76 ? 36.162 4.512 10.248 1.00 4.42 76 ILE A CA 4
ATOM 5647 C C . ILE A 1 76 ? 35.576 3.561 11.286 1.00 70.15 76 ILE A C 4
ATOM 5648 O O . ILE A 1 76 ? 35.403 3.925 12.449 1.00 61.31 76 ILE A O 4
ATOM 5664 N N . ASP A 1 77 ? 35.273 2.341 10.857 1.00 65.44 77 ASP A N 4
ATOM 5665 C CA . ASP A 1 77 ? 34.709 1.335 11.749 1.00 70.42 77 ASP A CA 4
ATOM 5666 C C . ASP A 1 77 ? 35.664 0.157 11.913 1.00 22.32 77 ASP A C 4
ATOM 5667 O O . ASP A 1 77 ? 35.591 -0.822 11.170 1.00 2.53 77 ASP A O 4
ATOM 5676 N N . GLU A 1 78 ? 36.560 0.259 12.891 1.00 54.25 78 GLU A N 4
ATOM 5677 C CA . GLU A 1 78 ? 37.530 -0.798 13.150 1.00 3.52 78 GLU A CA 4
ATOM 5678 C C . GLU A 1 78 ? 38.446 -0.421 14.311 1.00 23.53 78 GLU A C 4
ATOM 5679 O O . GLU A 1 78 ? 38.432 0.715 14.787 1.00 71.45 78 GLU A O 4
ATOM 5691 N N . THR A 1 79 ? 39.243 -1.384 14.765 1.00 61.43 79 THR A N 4
ATOM 5692 C CA . THR A 1 79 ? 40.165 -1.156 15.871 1.00 75.44 79 THR A CA 4
ATOM 5693 C C . THR A 1 79 ? 41.612 -1.182 15.394 1.00 23.22 79 THR A C 4
ATOM 5694 O O . THR A 1 79 ? 42.512 -1.587 16.131 1.00 43.52 79 THR A O 4
ATOM 5705 N N . LYS A 1 80 ? 41.831 -0.748 14.158 1.00 42.42 80 LYS A N 4
ATOM 5706 C CA . LYS A 1 80 ? 43.171 -0.719 13.582 1.00 13.45 80 LYS A CA 4
ATOM 5707 C C . LYS A 1 80 ? 43.562 0.702 13.187 1.00 62.42 80 LYS A C 4
ATOM 5708 O O . LYS A 1 80 ? 44.576 1.229 13.646 1.00 30.43 80 LYS A O 4
ATOM 5727 N N . THR A 1 81 ? 42.751 1.318 12.332 1.00 24.03 81 THR A N 4
ATOM 5728 C CA . THR A 1 81 ? 43.013 2.677 11.875 1.00 32.13 81 THR A CA 4
ATOM 5729 C C . THR A 1 81 ? 43.047 3.653 13.045 1.00 10.44 81 THR A C 4
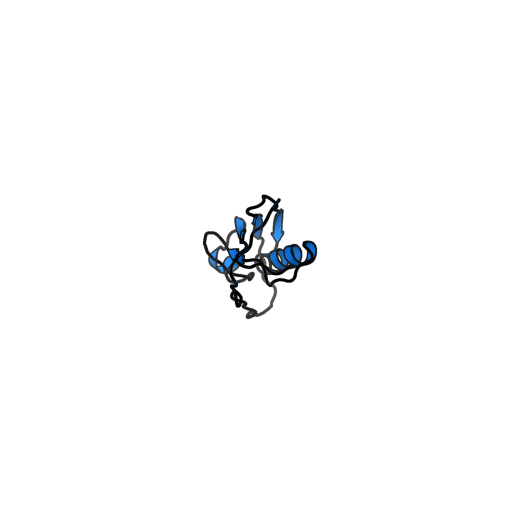ATOM 5730 O O . THR A 1 81 ? 44.049 4.322 13.298 1.00 43.42 81 THR A O 4
ATOM 5741 N N . PRO A 1 82 ? 41.927 3.739 13.779 1.00 62.13 82 PRO A N 4
ATOM 5742 C CA . PRO A 1 82 ? 41.805 4.631 14.936 1.00 72.42 82 PRO A CA 4
ATOM 5743 C C . PRO A 1 82 ? 42.658 4.173 16.114 1.00 61.55 82 PRO A C 4
ATOM 5744 O O . PRO A 1 82 ? 42.963 4.956 17.012 1.00 11.00 82 PRO A O 4
ATOM 5755 N N . GLU A 1 83 ? 43.041 2.899 16.102 1.00 54.43 83 GLU A N 4
ATOM 5756 C CA . GLU A 1 83 ? 43.859 2.338 17.170 1.00 11.32 83 GLU A CA 4
ATOM 5757 C C . GLU A 1 83 ? 45.303 2.820 17.060 1.00 14.21 83 GLU A C 4
ATOM 5758 O O . GLU A 1 83 ? 45.878 3.314 18.029 1.00 10.02 83 GLU A O 4
ATOM 5770 N N . GLU A 1 84 ? 45.881 2.672 15.872 1.00 31.23 84 GLU A N 4
ATOM 5771 C CA . GLU A 1 84 ? 47.258 3.090 15.636 1.00 14.41 84 GLU A CA 4
ATOM 5772 C C . GLU A 1 84 ? 47.344 4.604 15.464 1.00 50.20 84 GLU A C 4
ATOM 5773 O O . GLU A 1 84 ? 48.396 5.207 15.684 1.00 72.54 84 GLU A O 4
ATOM 5785 N N . LEU A 1 85 ? 46.231 5.213 15.069 1.00 3.12 85 LEU A N 4
ATOM 5786 C CA . LEU A 1 85 ? 46.180 6.657 14.866 1.00 32.15 85 LEU A CA 4
ATOM 5787 C C . LEU A 1 85 ? 45.966 7.385 16.190 1.00 50.25 85 LEU A C 4
ATOM 5788 O O . LEU A 1 85 ? 46.474 8.487 16.392 1.00 12.23 85 LEU A O 4
ATOM 5804 N N . GLY A 1 86 ? 45.212 6.760 17.089 1.00 72.25 86 GLY A N 4
ATOM 5805 C CA . GLY A 1 86 ? 44.946 7.362 18.382 1.00 51.23 86 GLY A CA 4
ATOM 5806 C C . GLY A 1 86 ? 46.202 7.525 19.215 1.00 52.34 86 GLY A C 4
ATOM 5807 O O . GLY A 1 86 ? 46.469 8.605 19.741 1.00 22.24 86 GLY A O 4
ATOM 5811 N N . MET A 1 87 ? 46.974 6.450 19.335 1.00 14.14 87 MET A N 4
ATOM 5812 C CA . MET A 1 87 ? 48.208 6.479 20.111 1.00 2.31 87 MET A CA 4
ATOM 5813 C C . MET A 1 87 ? 47.934 6.890 21.554 1.00 11.42 87 MET A C 4
ATOM 5814 O O . MET A 1 87 ? 48.824 7.380 22.249 1.00 70.51 87 MET A O 4
ATOM 5828 N N . GLU A 1 88 ? 46.697 6.689 21.998 1.00 71.35 88 GLU A N 4
ATOM 5829 C CA . GLU A 1 88 ? 46.307 7.040 23.358 1.00 50.21 88 GLU A CA 4
ATOM 5830 C C . GLU A 1 88 ? 45.157 6.160 23.839 1.00 24.41 88 GLU A C 4
ATOM 5831 O O . GLU A 1 88 ? 44.639 5.333 23.089 1.00 73.42 88 GLU A O 4
ATOM 5843 N N . ASP A 1 89 ? 44.765 6.343 25.095 1.00 42.11 89 ASP A N 4
ATOM 5844 C CA . ASP A 1 89 ? 43.677 5.566 25.677 1.00 11.53 89 ASP A CA 4
ATOM 5845 C C . ASP A 1 89 ? 42.395 6.391 25.743 1.00 3.32 89 ASP A C 4
ATOM 5846 O O . ASP A 1 89 ? 41.483 6.080 26.509 1.00 24.54 89 ASP A O 4
ATOM 5855 N N . ASP A 1 90 ? 42.334 7.445 24.936 1.00 31.24 90 ASP A N 4
ATOM 5856 C CA . ASP A 1 90 ? 41.164 8.315 24.903 1.00 61.02 90 ASP A CA 4
ATOM 5857 C C . ASP A 1 90 ? 40.553 8.350 23.506 1.00 72.14 90 ASP A C 4
ATOM 5858 O O . ASP A 1 90 ? 40.179 9.412 23.007 1.00 32.23 90 ASP A O 4
ATOM 5867 N N . ASP A 1 91 ? 40.455 7.183 22.879 1.00 64.22 91 ASP A N 4
ATOM 5868 C CA . ASP A 1 91 ? 39.890 7.079 21.539 1.00 55.43 91 ASP A CA 4
ATOM 5869 C C . ASP A 1 91 ? 38.378 7.281 21.570 1.00 33.43 91 ASP A C 4
ATOM 5870 O O . ASP A 1 91 ? 37.652 6.514 22.203 1.00 32.41 91 ASP A O 4
ATOM 5879 N N . VAL A 1 92 ? 37.909 8.318 20.884 1.00 43.12 92 VAL A N 4
ATOM 5880 C CA . VAL A 1 92 ? 36.484 8.621 20.833 1.00 31.40 92 VAL A CA 4
ATOM 5881 C C . VAL A 1 92 ? 35.903 8.299 19.461 1.00 54.52 92 VAL A C 4
ATOM 5882 O O . VAL A 1 92 ? 36.610 8.329 18.453 1.00 23.35 92 VAL A O 4
ATOM 5895 N N . ILE A 1 93 ? 34.610 7.994 19.429 1.00 71.22 93 ILE A N 4
ATOM 5896 C CA . ILE A 1 93 ? 33.933 7.669 18.179 1.00 30.25 93 ILE A CA 4
ATOM 5897 C C . ILE A 1 93 ? 32.469 8.095 18.220 1.00 24.13 93 ILE A C 4
ATOM 5898 O O . ILE A 1 93 ? 31.698 7.623 19.056 1.00 10.40 93 ILE A O 4
ATOM 5914 N N . ASP A 1 94 ? 32.093 8.988 17.312 1.00 65.15 94 ASP A N 4
ATOM 5915 C CA . ASP A 1 94 ? 30.721 9.476 17.241 1.00 1.02 94 ASP A CA 4
ATOM 5916 C C . ASP A 1 94 ? 29.936 8.736 16.163 1.00 52.02 94 ASP A C 4
ATOM 5917 O O . ASP A 1 94 ? 30.283 8.787 14.983 1.00 13.22 94 ASP A O 4
ATOM 5926 N N . ALA A 1 95 ? 28.877 8.048 16.576 1.00 32.33 95 ALA A N 4
ATOM 5927 C CA . ALA A 1 95 ? 28.042 7.298 15.646 1.00 40.11 95 ALA A CA 4
ATOM 5928 C C . ALA A 1 95 ? 26.872 8.144 15.154 1.00 64.21 95 ALA A C 4
ATOM 5929 O O . ALA A 1 95 ? 25.926 8.402 15.896 1.00 14.14 95 ALA A O 4
ATOM 5936 N N . MET A 1 96 ? 26.945 8.573 13.898 1.00 23.41 96 MET A N 4
ATOM 5937 C CA . MET A 1 96 ? 25.891 9.389 13.307 1.00 2.35 96 MET A CA 4
ATOM 5938 C C . MET A 1 96 ? 25.090 8.587 12.287 1.00 15.42 96 MET A C 4
ATOM 5939 O O . MET A 1 96 ? 25.593 7.628 11.703 1.00 71.21 96 MET A O 4
ATOM 5953 N N . VAL A 1 97 ? 23.839 8.987 12.078 1.00 61.34 97 VAL A N 4
ATOM 5954 C CA . VAL A 1 97 ? 22.968 8.306 11.127 1.00 21.42 97 VAL A CA 4
ATOM 5955 C C . VAL A 1 97 ? 23.029 8.967 9.755 1.00 72.42 97 VAL A C 4
ATOM 5956 O O . VAL A 1 97 ? 22.730 10.152 9.613 1.00 62.23 97 VAL A O 4
ATOM 5969 N N . GLU A 1 98 ? 23.417 8.191 8.747 1.00 1.31 98 GLU A N 4
ATOM 5970 C CA . GLU A 1 98 ? 23.517 8.703 7.385 1.00 21.23 98 GLU A CA 4
ATOM 5971 C C . GLU A 1 98 ? 23.271 7.592 6.368 1.00 44.53 98 GLU A C 4
ATOM 5972 O O . GLU A 1 98 ? 23.914 6.544 6.411 1.00 21.15 98 GLU A O 4
ATOM 5984 N N . GLN A 1 99 ? 22.337 7.832 5.454 1.00 74.23 99 GLN A N 4
ATOM 5985 C CA . GLN A 1 99 ? 22.005 6.852 4.426 1.00 31.11 99 GLN A CA 4
ATOM 5986 C C . GLN A 1 99 ? 21.555 5.536 5.053 1.00 2.53 99 GLN A C 4
ATOM 5987 O O . GLN A 1 99 ? 22.377 4.683 5.390 1.00 40.12 99 GLN A O 4
ATOM 6001 N N . THR A 1 100 ? 20.244 5.378 5.209 1.00 44.13 100 THR A N 4
ATOM 6002 C CA . THR A 1 100 ? 19.685 4.168 5.797 1.00 61.41 100 THR A CA 4
ATOM 6003 C C . THR A 1 100 ? 19.053 3.280 4.731 1.00 23.30 100 THR A C 4
ATOM 6004 O O . THR A 1 100 ? 18.327 3.758 3.861 1.00 44.42 100 THR A O 4
ATOM 6015 N N . GLY A 1 101 ? 19.334 1.982 4.806 1.00 50.04 101 GLY A N 4
ATOM 6016 C CA . GLY A 1 101 ? 18.784 1.048 3.841 1.00 62.40 101 GLY A CA 4
ATOM 6017 C C . GLY A 1 101 ? 19.223 -0.380 4.101 1.00 3.31 101 GLY A C 4
ATOM 6018 O O . GLY A 1 101 ? 20.289 -0.615 4.670 1.00 73.04 101 GLY A O 4
ATOM 6022 N N . GLY A 1 102 ? 18.399 -1.336 3.685 1.00 32.41 102 GLY A N 4
ATOM 6023 C CA . GLY A 1 102 ? 18.725 -2.736 3.887 1.00 74.00 102 GLY A CA 4
ATOM 6024 C C . GLY A 1 102 ? 17.531 -3.646 3.674 1.00 11.31 102 GLY A C 4
ATOM 6025 O O . GLY A 1 102 ? 16.849 -4.019 4.628 1.00 15.22 102 GLY A O 4
ATOM 6029 N N . MET A 1 1 ? 3.156 11.762 -3.478 1.00 11.13 1 MET A N 5
ATOM 6030 C CA . MET A 1 1 ? 4.049 12.259 -4.518 1.00 52.20 1 MET A CA 5
ATOM 6031 C C . MET A 1 1 ? 5.248 12.978 -3.908 1.00 31.24 1 MET A C 5
ATOM 6032 O O . MET A 1 1 ? 5.160 14.149 -3.538 1.00 74.33 1 MET A O 5
ATOM 6046 N N . SER A 1 2 ? 6.367 12.269 -3.804 1.00 65.24 2 SER A N 5
ATOM 6047 C CA . SER A 1 2 ? 7.583 12.838 -3.235 1.00 1.32 2 SER A CA 5
ATOM 6048 C C . SER A 1 2 ? 8.761 11.883 -3.402 1.00 33.20 2 SER A C 5
ATOM 6049 O O . SER A 1 2 ? 8.577 10.677 -3.566 1.00 45.40 2 SER A O 5
ATOM 6057 N N . ASN A 1 3 ? 9.970 12.431 -3.359 1.00 45.50 3 ASN A N 5
ATOM 6058 C CA . ASN A 1 3 ? 11.179 11.629 -3.506 1.00 43.02 3 ASN A CA 5
ATOM 6059 C C . ASN A 1 3 ? 12.427 12.497 -3.376 1.00 25.31 3 ASN A C 5
ATOM 6060 O O . ASN A 1 3 ? 12.532 13.549 -4.004 1.00 44.14 3 ASN A O 5
ATOM 6071 N N . ASN A 1 4 ? 13.371 12.047 -2.556 1.00 25.43 4 ASN A N 5
ATOM 6072 C CA . ASN A 1 4 ? 14.613 12.782 -2.343 1.00 30.43 4 ASN A CA 5
ATOM 6073 C C . ASN A 1 4 ? 15.563 11.996 -1.444 1.00 62.54 4 ASN A C 5
ATOM 6074 O O . ASN A 1 4 ? 15.170 11.014 -0.815 1.00 42.04 4 ASN A O 5
ATOM 6085 N N . GLY A 1 5 ? 16.817 12.435 -1.389 1.00 52.45 5 GLY A N 5
ATOM 6086 C CA . GLY A 1 5 ? 17.804 11.762 -0.566 1.00 13.25 5 GLY A CA 5
ATOM 6087 C C . GLY A 1 5 ? 19.225 12.075 -0.991 1.00 13.25 5 GLY A C 5
ATOM 6088 O O . GLY A 1 5 ? 19.446 12.725 -2.011 1.00 72.05 5 GLY A O 5
ATOM 6092 N N . GLY A 1 6 ? 20.192 11.613 -0.204 1.00 33.32 6 GLY A N 5
ATOM 6093 C CA . GLY A 1 6 ? 21.587 11.859 -0.520 1.00 34.21 6 GLY A CA 5
ATOM 6094 C C . GLY A 1 6 ? 22.406 12.210 0.706 1.00 32.42 6 GLY A C 5
ATOM 6095 O O . GLY A 1 6 ? 22.153 13.221 1.360 1.00 44.01 6 GLY A O 5
ATOM 6099 N N . GLU A 1 7 ? 23.389 11.371 1.019 1.00 35.14 7 GLU A N 5
ATOM 6100 C CA . GLU A 1 7 ? 24.245 11.597 2.177 1.00 4.53 7 GLU A CA 5
ATOM 6101 C C . GLU A 1 7 ? 25.713 11.664 1.764 1.00 53.34 7 GLU A C 5
ATOM 6102 O O . GLU A 1 7 ? 26.104 11.200 0.692 1.00 14.14 7 GLU A O 5
ATOM 6114 N N . PRO A 1 8 ? 26.546 12.256 2.632 1.00 15.45 8 PRO A N 5
ATOM 6115 C CA . PRO A 1 8 ? 27.983 12.399 2.380 1.00 35.31 8 PRO A CA 5
ATOM 6116 C C . PRO A 1 8 ? 28.716 11.063 2.437 1.00 40.04 8 PRO A C 5
ATOM 6117 O O . PRO A 1 8 ? 28.101 10.014 2.630 1.00 4.23 8 PRO A O 5
ATOM 6128 N N . SER A 1 9 ? 30.034 11.109 2.267 1.00 75.12 9 SER A N 5
ATOM 6129 C CA . SER A 1 9 ? 30.850 9.901 2.295 1.00 5.42 9 SER A CA 5
ATOM 6130 C C . SER A 1 9 ? 32.238 10.197 2.857 1.00 51.34 9 SER A C 5
ATOM 6131 O O . SER A 1 9 ? 33.087 10.767 2.173 1.00 65.51 9 SER A O 5
ATOM 6139 N N . ASN A 1 10 ? 32.459 9.806 4.107 1.00 20.14 10 ASN A N 5
ATOM 6140 C CA . ASN A 1 10 ? 33.743 10.029 4.762 1.00 12.25 10 ASN A CA 5
ATOM 6141 C C . ASN A 1 10 ? 34.844 9.210 4.095 1.00 14.14 10 ASN A C 5
ATOM 6142 O O . ASN A 1 10 ? 34.584 8.152 3.524 1.00 41.35 10 ASN A O 5
ATOM 6153 N N . ASN A 1 11 ? 36.074 9.707 4.174 1.00 53.31 11 ASN A N 5
ATOM 6154 C CA . ASN A 1 11 ? 37.215 9.022 3.578 1.00 73.21 11 ASN A CA 5
ATOM 6155 C C . ASN A 1 11 ? 38.518 9.459 4.240 1.00 61.43 11 ASN A C 5
ATOM 6156 O O . ASN A 1 11 ? 39.530 9.661 3.569 1.00 15.12 11 ASN A O 5
ATOM 6167 N N . GLY A 1 12 ? 38.486 9.601 5.561 1.00 12.43 12 GLY A N 5
ATOM 6168 C CA . GLY A 1 12 ? 39.670 10.013 6.292 1.00 22.31 12 GLY A CA 5
ATOM 6169 C C . GLY A 1 12 ? 40.338 8.858 7.012 1.00 72.54 12 GLY A C 5
ATOM 6170 O O . GLY A 1 12 ? 40.878 9.026 8.104 1.00 44.43 12 GLY A O 5
ATOM 6174 N N . GLY A 1 13 ? 40.299 7.678 6.398 1.00 11.34 13 GLY A N 5
ATOM 6175 C CA . GLY A 1 13 ? 40.907 6.507 7.003 1.00 14.41 13 GLY A CA 5
ATOM 6176 C C . GLY A 1 13 ? 42.414 6.490 6.846 1.00 2.45 13 GLY A C 5
ATOM 6177 O O . GLY A 1 13 ? 43.144 6.354 7.827 1.00 25.23 13 GLY A O 5
ATOM 6181 N N . GLU A 1 14 ? 42.881 6.628 5.609 1.00 32.12 14 GLU A N 5
ATOM 6182 C CA . GLU A 1 14 ? 44.312 6.625 5.328 1.00 13.14 14 GLU A CA 5
ATOM 6183 C C . GLU A 1 14 ? 44.958 5.330 5.812 1.00 44.23 14 GLU A C 5
ATOM 6184 O O . GLU A 1 14 ? 44.293 4.467 6.382 1.00 24.34 14 GLU A O 5
ATOM 6196 N N . GLY A 1 15 ? 46.261 5.203 5.578 1.00 61.22 15 GLY A N 5
ATOM 6197 C CA . GLY A 1 15 ? 46.977 4.011 5.994 1.00 34.15 15 GLY A CA 5
ATOM 6198 C C . GLY A 1 15 ? 47.889 4.266 7.177 1.00 2.34 15 GLY A C 5
ATOM 6199 O O . GLY A 1 15 ? 48.496 5.332 7.283 1.00 20.31 15 GLY A O 5
ATOM 6203 N N . ALA A 1 16 ? 47.986 3.287 8.071 1.00 53.13 16 ALA A N 5
ATOM 6204 C CA . ALA A 1 16 ? 48.831 3.411 9.252 1.00 71.12 16 ALA A CA 5
ATOM 6205 C C . ALA A 1 16 ? 49.597 2.119 9.517 1.00 54.13 16 ALA A C 5
ATOM 6206 O O . ALA A 1 16 ? 49.420 1.127 8.811 1.00 71.21 16 ALA A O 5
ATOM 6213 N N . GLU A 1 17 ? 50.448 2.140 10.538 1.00 73.32 17 GLU A N 5
ATOM 6214 C CA . GLU A 1 17 ? 51.241 0.969 10.894 1.00 42.33 17 GLU A CA 5
ATOM 6215 C C . GLU A 1 17 ? 50.768 0.373 12.217 1.00 45.34 17 GLU A C 5
ATOM 6216 O O . GLU A 1 17 ? 49.861 0.901 12.859 1.00 62.34 17 GLU A O 5
ATOM 6228 N N . GLY A 1 18 ? 51.391 -0.731 12.618 1.00 70.25 18 GLY A N 5
ATOM 6229 C CA . GLY A 1 18 ? 51.020 -1.382 13.861 1.00 45.23 18 GLY A CA 5
ATOM 6230 C C . GLY A 1 18 ? 52.114 -1.297 14.908 1.00 75.25 18 GLY A C 5
ATOM 6231 O O . GLY A 1 18 ? 53.292 -1.487 14.603 1.00 12.14 18 GLY A O 5
ATOM 6235 N N . THR A 1 19 ? 51.724 -1.010 16.146 1.00 42.32 19 THR A N 5
ATOM 6236 C CA . THR A 1 19 ? 52.679 -0.897 17.241 1.00 64.33 19 THR A CA 5
ATOM 6237 C C . THR A 1 19 ? 52.093 -1.439 18.540 1.00 42.44 19 THR A C 5
ATOM 6238 O O . THR A 1 19 ? 50.874 -1.505 18.701 1.00 21.40 19 THR A O 5
ATOM 6249 N N . CYS A 1 20 ? 52.968 -1.823 19.463 1.00 74.04 20 CYS A N 5
ATOM 6250 C CA . CYS A 1 20 ? 52.536 -2.359 20.749 1.00 52.03 20 CYS A CA 5
ATOM 6251 C C . CYS A 1 20 ? 52.586 -1.285 21.830 1.00 1.50 20 CYS A C 5
ATOM 6252 O O . CYS A 1 20 ? 53.113 -0.193 21.612 1.00 30.25 20 CYS A O 5
ATOM 6260 N N . LYS A 1 21 ? 52.033 -1.600 22.996 1.00 1.03 21 LYS A N 5
ATOM 6261 C CA . LYS A 1 21 ? 52.014 -0.663 24.113 1.00 53.51 21 LYS A CA 5
ATOM 6262 C C . LYS A 1 21 ? 51.723 -1.385 25.425 1.00 44.34 21 LYS A C 5
ATOM 6263 O O . LYS A 1 21 ? 51.411 -2.575 25.432 1.00 50.12 21 LYS A O 5
ATOM 6282 N N . GLU A 1 22 ? 51.827 -0.656 26.532 1.00 65.32 22 GLU A N 5
ATOM 6283 C CA . GLU A 1 22 ? 51.575 -1.229 27.849 1.00 61.02 22 GLU A CA 5
ATOM 6284 C C . GLU A 1 22 ? 50.080 -1.435 28.075 1.00 21.11 22 GLU A C 5
ATOM 6285 O O . GLU A 1 22 ? 49.279 -1.306 27.150 1.00 11.12 22 GLU A O 5
ATOM 6297 N N . GLU A 1 23 ? 49.713 -1.757 29.312 1.00 45.13 23 GLU A N 5
ATOM 6298 C CA . GLU A 1 23 ? 48.315 -1.982 29.659 1.00 63.30 23 GLU A CA 5
ATOM 6299 C C . GLU A 1 23 ? 47.574 -0.658 29.817 1.00 33.05 23 GLU A C 5
ATOM 6300 O O . GLU A 1 23 ? 47.131 -0.307 30.912 1.00 22.50 23 GLU A O 5
ATOM 6312 N N . THR A 1 24 ? 47.442 0.075 28.716 1.00 11.23 24 THR A N 5
ATOM 6313 C CA . THR A 1 24 ? 46.756 1.361 28.732 1.00 43.20 24 THR A CA 5
ATOM 6314 C C . THR A 1 24 ? 46.368 1.795 27.323 1.00 62.41 24 THR A C 5
ATOM 6315 O O . THR A 1 24 ? 47.207 1.838 26.424 1.00 41.13 24 THR A O 5
ATOM 6326 N N . ALA A 1 25 ? 45.092 2.115 27.138 1.00 52.01 25 ALA A N 5
ATOM 6327 C CA . ALA A 1 25 ? 44.594 2.548 25.838 1.00 35.13 25 ALA A CA 5
ATOM 6328 C C . ALA A 1 25 ? 43.180 3.109 25.951 1.00 21.13 25 ALA A C 5
ATOM 6329 O O . ALA A 1 25 ? 42.369 2.623 26.741 1.00 63.41 25 ALA A O 5
ATOM 6336 N N . LEU A 1 26 ? 42.891 4.135 25.159 1.00 73.35 26 LEU A N 5
ATOM 6337 C CA . LEU A 1 26 ? 41.574 4.763 25.170 1.00 22.00 26 LEU A CA 5
ATOM 6338 C C . LEU A 1 26 ? 41.119 5.100 23.754 1.00 44.43 26 LEU A C 5
ATOM 6339 O O . LEU A 1 26 ? 41.702 5.959 23.091 1.00 23.11 26 LEU A O 5
ATOM 6355 N N . VAL A 1 27 ? 40.073 4.420 23.296 1.00 50.42 27 VAL A N 5
ATOM 6356 C CA . VAL A 1 27 ? 39.537 4.650 21.959 1.00 3.24 27 VAL A CA 5
ATOM 6357 C C . VAL A 1 27 ? 38.025 4.461 21.934 1.00 72.04 27 VAL A C 5
ATOM 6358 O O . VAL A 1 27 ? 37.491 3.555 22.573 1.00 24.01 27 VAL A O 5
ATOM 6371 N N . ALA A 1 28 ? 37.339 5.322 21.189 1.00 11.33 28 ALA A N 5
ATOM 6372 C CA . ALA A 1 28 ? 35.887 5.249 21.078 1.00 64.33 28 ALA A CA 5
ATOM 6373 C C . ALA A 1 28 ? 35.471 4.544 19.791 1.00 32.43 28 ALA A C 5
ATOM 6374 O O . ALA A 1 28 ? 36.045 4.780 18.728 1.00 31.42 28 ALA A O 5
ATOM 6381 N N . VAL A 1 29 ? 34.469 3.676 19.895 1.00 13.31 29 VAL A N 5
ATOM 6382 C CA . VAL A 1 29 ? 33.975 2.937 18.740 1.00 71.14 29 VAL A CA 5
ATOM 6383 C C . VAL A 1 29 ? 32.465 3.090 18.594 1.00 61.43 29 VAL A C 5
ATOM 6384 O O . VAL A 1 29 ? 31.725 3.018 19.575 1.00 73.23 29 VAL A O 5
ATOM 6397 N N . LYS A 1 30 ? 32.014 3.300 17.362 1.00 53.41 30 LYS A N 5
ATOM 6398 C CA . LYS A 1 30 ? 30.591 3.462 17.085 1.00 63.30 30 LYS A CA 5
ATOM 6399 C C . LYS A 1 30 ? 30.126 2.464 16.029 1.00 32.24 30 LYS A C 5
ATOM 6400 O O . LYS A 1 30 ? 30.654 2.429 14.918 1.00 55.53 30 LYS A O 5
ATOM 6419 N N . VAL A 1 31 ? 29.133 1.654 16.384 1.00 24.31 31 VAL A N 5
ATOM 6420 C CA . VAL A 1 31 ? 28.595 0.657 15.466 1.00 21.24 31 VAL A CA 5
ATOM 6421 C C . VAL A 1 31 ? 27.279 1.126 14.856 1.00 61.40 31 VAL A C 5
ATOM 6422 O O . VAL A 1 31 ? 26.334 1.458 15.571 1.00 0.33 31 VAL A O 5
ATOM 6435 N N . VAL A 1 32 ? 27.224 1.149 13.528 1.00 2.20 32 VAL A N 5
ATOM 6436 C CA . VAL A 1 32 ? 26.023 1.576 12.820 1.00 61.20 32 VAL A CA 5
ATOM 6437 C C . VAL A 1 32 ? 25.410 0.422 12.034 1.00 15.43 32 VAL A C 5
ATOM 6438 O O . VAL A 1 32 ? 26.111 -0.494 11.608 1.00 31.01 32 VAL A O 5
ATOM 6451 N N . ASN A 1 33 ? 24.095 0.475 11.846 1.00 11.11 33 ASN A N 5
ATOM 6452 C CA . ASN A 1 33 ? 23.386 -0.566 11.111 1.00 13.01 33 ASN A CA 5
ATOM 6453 C C . ASN A 1 33 ? 22.562 0.035 9.976 1.00 61.52 33 ASN A C 5
ATOM 6454 O O . ASN A 1 33 ? 22.143 1.190 10.043 1.00 22.30 33 ASN A O 5
ATOM 6465 N N . ALA A 1 34 ? 22.334 -0.759 8.934 1.00 14.42 34 ALA A N 5
ATOM 6466 C CA . ALA A 1 34 ? 21.558 -0.307 7.786 1.00 41.23 34 ALA A CA 5
ATOM 6467 C C . ALA A 1 34 ? 20.202 0.239 8.219 1.00 31.04 34 ALA A C 5
ATOM 6468 O O . ALA A 1 34 ? 19.725 1.240 7.685 1.00 42.33 34 ALA A O 5
ATOM 6475 N N . ASP A 1 35 ? 19.585 -0.426 9.190 1.00 1.52 35 ASP A N 5
ATOM 6476 C CA . ASP A 1 35 ? 18.283 -0.007 9.696 1.00 0.51 35 ASP A CA 5
ATOM 6477 C C . ASP A 1 35 ? 18.382 1.345 10.398 1.00 72.54 35 ASP A C 5
ATOM 6478 O O . ASP A 1 35 ? 17.401 2.082 10.488 1.00 61.23 35 ASP A O 5
ATOM 6487 N N . GLY A 1 36 ? 19.574 1.662 10.895 1.00 55.15 36 GLY A N 5
ATOM 6488 C CA . GLY A 1 36 ? 19.778 2.923 11.583 1.00 41.32 36 GLY A CA 5
ATOM 6489 C C . GLY A 1 36 ? 20.253 2.735 13.010 1.00 64.42 36 GLY A C 5
ATOM 6490 O O . GLY A 1 36 ? 21.030 3.539 13.524 1.00 64.43 36 GLY A O 5
ATOM 6494 N N . ALA A 1 37 ? 19.784 1.670 13.652 1.00 24.21 37 ALA A N 5
ATOM 6495 C CA . ALA A 1 37 ? 20.167 1.378 15.028 1.00 13.01 37 ALA A CA 5
ATOM 6496 C C . ALA A 1 37 ? 21.683 1.385 15.190 1.00 51.40 37 ALA A C 5
ATOM 6497 O O . ALA A 1 37 ? 22.379 0.537 14.634 1.00 62.11 37 ALA A O 5
ATOM 6504 N N . GLU A 1 38 ? 22.187 2.349 15.954 1.00 3.22 38 GLU A N 5
ATOM 6505 C CA . GLU A 1 38 ? 23.622 2.467 16.187 1.00 70.41 38 GLU A CA 5
ATOM 6506 C C . GLU A 1 38 ? 23.912 2.780 17.652 1.00 54.50 38 GLU A C 5
ATOM 6507 O O . GLU A 1 38 ? 23.024 3.197 18.396 1.00 72.34 38 GLU A O 5
ATOM 6519 N N . MET A 1 39 ? 25.160 2.577 18.059 1.00 63.01 39 MET A N 5
ATOM 6520 C CA . MET A 1 39 ? 25.568 2.839 19.435 1.00 74.35 39 MET A CA 5
ATOM 6521 C C . MET A 1 39 ? 27.085 2.961 19.539 1.00 75.45 39 MET A C 5
ATOM 6522 O O . MET A 1 39 ? 27.822 2.126 19.013 1.00 13.12 39 MET A O 5
ATOM 6536 N N . PHE A 1 40 ? 27.544 4.005 20.219 1.00 5.20 40 PHE A N 5
ATOM 6537 C CA . PHE A 1 40 ? 28.974 4.237 20.391 1.00 60.45 40 PHE A CA 5
ATOM 6538 C C . PHE A 1 40 ? 29.344 4.282 21.870 1.00 20.52 40 PHE A C 5
ATOM 6539 O O . PHE A 1 40 ? 28.519 4.624 22.718 1.00 63.12 40 PHE A O 5
ATOM 6556 N N . PHE A 1 41 ? 30.590 3.933 22.173 1.00 20.32 41 PHE A N 5
ATOM 6557 C CA . PHE A 1 41 ? 31.070 3.931 23.550 1.00 2.21 41 PHE A CA 5
ATOM 6558 C C . PHE A 1 41 ? 32.594 4.003 23.595 1.00 73.21 41 PHE A C 5
ATOM 6559 O O . PHE A 1 41 ? 33.270 3.678 22.619 1.00 50.12 41 PHE A O 5
ATOM 6576 N N . ARG A 1 42 ? 33.127 4.431 24.735 1.00 73.04 42 ARG A N 5
ATOM 6577 C CA . ARG A 1 42 ? 34.570 4.547 24.907 1.00 53.31 42 ARG A CA 5
ATOM 6578 C C . ARG A 1 42 ? 35.126 3.343 25.662 1.00 50.54 42 ARG A C 5
ATOM 6579 O O . ARG A 1 42 ? 34.601 2.957 26.707 1.00 45.33 42 ARG A O 5
ATOM 6600 N N . ILE A 1 43 ? 36.190 2.755 25.125 1.00 54.21 43 ILE A N 5
ATOM 6601 C CA . ILE A 1 43 ? 36.817 1.596 25.748 1.00 54.10 43 ILE A CA 5
ATOM 6602 C C . ILE A 1 43 ? 38.241 1.402 25.240 1.00 3.51 43 ILE A C 5
ATOM 6603 O O . ILE A 1 43 ? 38.620 1.939 24.199 1.00 54.24 43 ILE A O 5
ATOM 6619 N N . LYS A 1 44 ? 39.028 0.630 25.982 1.00 41.32 44 LYS A N 5
ATOM 6620 C CA . LYS A 1 44 ? 40.411 0.362 25.607 1.00 62.35 44 LYS A CA 5
ATOM 6621 C C . LYS A 1 44 ? 40.484 -0.293 24.231 1.00 63.12 44 LYS A C 5
ATOM 6622 O O . LYS A 1 44 ? 39.751 -1.239 23.943 1.00 14.23 44 LYS A O 5
ATOM 6641 N N . SER A 1 45 ? 41.375 0.215 23.385 1.00 12.10 45 SER A N 5
ATOM 6642 C CA . SER A 1 45 ? 41.542 -0.319 22.039 1.00 71.24 45 SER A CA 5
ATOM 6643 C C . SER A 1 45 ? 41.763 -1.828 22.077 1.00 62.34 45 SER A C 5
ATOM 6644 O O . SER A 1 45 ? 41.411 -2.542 21.138 1.00 74.23 45 SER A O 5
ATOM 6652 N N . ARG A 1 46 ? 42.350 -2.307 23.169 1.00 51.40 46 ARG A N 5
ATOM 6653 C CA . ARG A 1 46 ? 42.620 -3.730 23.330 1.00 30.11 46 ARG A CA 5
ATOM 6654 C C . ARG A 1 46 ? 41.339 -4.546 23.187 1.00 73.34 46 ARG A C 5
ATOM 6655 O O . ARG A 1 46 ? 41.377 -5.728 22.841 1.00 10.21 46 ARG A O 5
ATOM 6676 N N . THR A 1 47 ? 40.203 -3.908 23.455 1.00 65.33 47 THR A N 5
ATOM 6677 C CA . THR A 1 47 ? 38.911 -4.575 23.357 1.00 10.43 47 THR A CA 5
ATOM 6678 C C . THR A 1 47 ? 37.791 -3.569 23.113 1.00 23.41 47 THR A C 5
ATOM 6679 O O . THR A 1 47 ? 37.441 -2.789 23.998 1.00 72.31 47 THR A O 5
ATOM 6690 N N . ALA A 1 48 ? 37.233 -3.594 21.907 1.00 31.03 48 ALA A N 5
ATOM 6691 C CA . ALA A 1 48 ? 36.150 -2.686 21.548 1.00 25.30 48 ALA A CA 5
ATOM 6692 C C . ALA A 1 48 ? 35.214 -3.325 20.528 1.00 62.02 48 ALA A C 5
ATOM 6693 O O . ALA A 1 48 ? 34.025 -3.509 20.791 1.00 50.10 48 ALA A O 5
ATOM 6700 N N . LEU A 1 49 ? 35.757 -3.661 19.363 1.00 50.12 49 LEU A N 5
ATOM 6701 C CA . LEU A 1 49 ? 34.969 -4.279 18.302 1.00 64.03 49 LEU A CA 5
ATOM 6702 C C . LEU A 1 49 ? 34.487 -5.665 18.719 1.00 53.45 49 LEU A C 5
ATOM 6703 O O . LEU A 1 49 ? 33.459 -6.146 18.241 1.00 41.13 49 LEU A O 5
ATOM 6719 N N . LYS A 1 50 ? 35.234 -6.301 19.614 1.00 13.03 50 LYS A N 5
ATOM 6720 C CA . LYS A 1 50 ? 34.881 -7.630 20.099 1.00 24.15 50 LYS A CA 5
ATOM 6721 C C . LYS A 1 50 ? 33.631 -7.577 20.971 1.00 33.21 50 LYS A C 5
ATOM 6722 O O . LYS A 1 50 ? 32.690 -8.346 20.772 1.00 32.15 50 LYS A O 5
ATOM 6741 N N . LYS A 1 51 ? 33.626 -6.664 21.936 1.00 21.35 51 LYS A N 5
ATOM 6742 C CA . LYS A 1 51 ? 32.490 -6.508 22.837 1.00 22.43 51 LYS A CA 5
ATOM 6743 C C . LYS A 1 51 ? 31.305 -5.878 22.114 1.00 53.50 51 LYS A C 5
ATOM 6744 O O . LYS A 1 51 ? 30.149 -6.120 22.466 1.00 43.33 51 LYS A O 5
ATOM 6763 N N . LEU A 1 52 ? 31.598 -5.069 21.101 1.00 35.14 52 LEU A N 5
ATOM 6764 C CA . LEU A 1 52 ? 30.555 -4.404 20.327 1.00 62.42 52 LEU A CA 5
ATOM 6765 C C . LEU A 1 52 ? 29.794 -5.407 19.465 1.00 2.11 52 LEU A C 5
ATOM 6766 O O . LEU A 1 52 ? 28.565 -5.465 19.503 1.00 53.04 52 LEU A O 5
ATOM 6782 N N . ILE A 1 53 ? 30.533 -6.195 18.692 1.00 70.24 53 ILE A N 5
ATOM 6783 C CA . ILE A 1 53 ? 29.928 -7.197 17.824 1.00 74.45 53 ILE A CA 5
ATOM 6784 C C . ILE A 1 53 ? 29.332 -8.342 18.637 1.00 45.12 53 ILE A C 5
ATOM 6785 O O . ILE A 1 53 ? 28.334 -8.945 18.241 1.00 5.43 53 ILE A O 5
ATOM 6801 N N . ASP A 1 54 ? 29.950 -8.635 19.776 1.00 45.24 54 ASP A N 5
ATOM 6802 C CA . ASP A 1 54 ? 29.480 -9.705 20.647 1.00 24.32 54 ASP A CA 5
ATOM 6803 C C . ASP A 1 54 ? 28.145 -9.338 21.287 1.00 22.13 54 ASP A C 5
ATOM 6804 O O . ASP A 1 54 ? 27.216 -10.146 21.319 1.00 10.40 54 ASP A O 5
ATOM 6813 N N . THR A 1 55 ? 28.056 -8.114 21.798 1.00 3.22 55 THR A N 5
ATOM 6814 C CA . THR A 1 55 ? 26.836 -7.640 22.440 1.00 64.14 55 THR A CA 5
ATOM 6815 C C . THR A 1 55 ? 25.739 -7.385 21.413 1.00 32.20 55 THR A C 5
ATOM 6816 O O . THR A 1 55 ? 24.563 -7.644 21.670 1.00 12.32 55 THR A O 5
ATOM 6827 N N . TYR A 1 56 ? 26.130 -6.878 20.250 1.00 51.45 56 TYR A N 5
ATOM 6828 C CA . TYR A 1 56 ? 25.178 -6.586 19.184 1.00 21.12 56 TYR A CA 5
ATOM 6829 C C . TYR A 1 56 ? 24.550 -7.869 18.649 1.00 71.23 56 TYR A C 5
ATOM 6830 O O . TYR A 1 56 ? 23.336 -7.946 18.458 1.00 73.44 56 TYR A O 5
ATOM 6848 N N . CYS A 1 57 ? 25.385 -8.874 18.410 1.00 44.24 57 CYS A N 5
ATOM 6849 C CA . CYS A 1 57 ? 24.914 -10.155 17.896 1.00 54.11 57 CYS A CA 5
ATOM 6850 C C . CYS A 1 57 ? 24.112 -10.903 18.956 1.00 74.45 57 CYS A C 5
ATOM 6851 O O . CYS A 1 57 ? 23.077 -11.502 18.659 1.00 24.33 57 CYS A O 5
ATOM 6859 N N . LYS A 1 58 ? 24.596 -10.867 20.192 1.00 0.32 58 LYS A N 5
ATOM 6860 C CA . LYS A 1 58 ? 23.926 -11.541 21.297 1.00 33.44 58 LYS A CA 5
ATOM 6861 C C . LYS A 1 58 ? 22.593 -10.871 21.616 1.00 21.12 58 LYS A C 5
ATOM 6862 O O . LYS A 1 58 ? 21.595 -11.543 21.876 1.00 74.03 58 LYS A O 5
ATOM 6881 N N . LYS A 1 59 ? 22.584 -9.543 21.594 1.00 50.44 59 LYS A N 5
ATOM 6882 C CA . LYS A 1 59 ? 21.374 -8.780 21.877 1.00 32.42 59 LYS A CA 5
ATOM 6883 C C . LYS A 1 59 ? 20.327 -8.998 20.790 1.00 54.54 59 LYS A C 5
ATOM 6884 O O . LYS A 1 59 ? 19.156 -9.241 21.083 1.00 44.32 59 LYS A O 5
ATOM 6903 N N . GLN A 1 60 ? 20.756 -8.909 19.535 1.00 60.31 60 GLN A N 5
ATOM 6904 C CA . GLN A 1 60 ? 19.854 -9.097 18.404 1.00 24.24 60 GLN A CA 5
ATOM 6905 C C . GLN A 1 60 ? 19.272 -10.507 18.401 1.00 41.31 60 GLN A C 5
ATOM 6906 O O . GLN A 1 60 ? 18.247 -10.764 17.771 1.00 63.30 60 GLN A O 5
ATOM 6920 N N . GLY A 1 61 ? 19.934 -11.417 19.109 1.00 33.12 61 GLY A N 5
ATOM 6921 C CA . GLY A 1 61 ? 19.467 -12.790 19.174 1.00 50.42 61 GLY A CA 5
ATOM 6922 C C . GLY A 1 61 ? 19.934 -13.617 17.993 1.00 51.04 61 GLY A C 5
ATOM 6923 O O . GLY A 1 61 ? 19.271 -14.577 17.598 1.00 23.02 61 GLY A O 5
ATOM 6927 N N . ILE A 1 62 ? 21.076 -13.244 17.426 1.00 63.02 62 ILE A N 5
ATOM 6928 C CA . ILE A 1 62 ? 21.630 -13.958 16.282 1.00 22.54 62 ILE A CA 5
ATOM 6929 C C . ILE A 1 62 ? 23.149 -14.054 16.377 1.00 41.32 62 ILE A C 5
ATOM 6930 O O . ILE A 1 62 ? 23.823 -13.078 16.708 1.00 21.41 62 ILE A O 5
ATOM 6946 N N . SER A 1 63 ? 23.682 -15.235 16.082 1.00 60.12 63 SER A N 5
ATOM 6947 C CA . SER A 1 63 ? 25.122 -15.459 16.135 1.00 10.02 63 SER A CA 5
ATOM 6948 C C . SER A 1 63 ? 25.856 -14.501 15.202 1.00 13.40 63 SER A C 5
ATOM 6949 O O . SER A 1 63 ? 25.234 -13.774 14.426 1.00 30.33 63 SER A O 5
ATOM 6957 N N . ARG A 1 64 ? 27.182 -14.505 15.284 1.00 42.24 64 ARG A N 5
ATOM 6958 C CA . ARG A 1 64 ? 28.002 -13.635 14.448 1.00 32.51 64 ARG A CA 5
ATOM 6959 C C . ARG A 1 64 ? 28.285 -14.288 13.098 1.00 21.23 64 ARG A C 5
ATOM 6960 O O . ARG A 1 64 ? 29.435 -14.377 12.670 1.00 52.33 64 ARG A O 5
ATOM 6981 N N . ASN A 1 65 ? 27.228 -14.744 12.434 1.00 62.22 65 ASN A N 5
ATOM 6982 C CA . ASN A 1 65 ? 27.363 -15.390 11.133 1.00 3.12 65 ASN A CA 5
ATOM 6983 C C . ASN A 1 65 ? 26.371 -14.808 10.131 1.00 32.02 65 ASN A C 5
ATOM 6984 O O . ASN A 1 65 ? 25.920 -15.497 9.216 1.00 25.41 65 ASN A O 5
ATOM 6995 N N . SER A 1 66 ? 26.035 -13.535 10.311 1.00 52.42 66 SER A N 5
ATOM 6996 C CA . SER A 1 66 ? 25.093 -12.860 9.425 1.00 63.23 66 SER A CA 5
ATOM 6997 C C . SER A 1 66 ? 25.228 -11.345 9.541 1.00 42.13 66 SER A C 5
ATOM 6998 O O . SER A 1 66 ? 24.255 -10.609 9.376 1.00 42.14 66 SER A O 5
ATOM 7006 N N . VAL A 1 67 ? 26.442 -10.885 9.826 1.00 24.31 67 VAL A N 5
ATOM 7007 C CA . VAL A 1 67 ? 26.707 -9.458 9.963 1.00 31.15 67 VAL A CA 5
ATOM 7008 C C . VAL A 1 67 ? 28.167 -9.138 9.663 1.00 31.31 67 VAL A C 5
ATOM 7009 O O . VAL A 1 67 ? 29.072 -9.622 10.344 1.00 54.30 67 VAL A O 5
ATOM 7022 N N . ARG A 1 68 ? 28.389 -8.320 8.640 1.00 63.34 68 ARG A N 5
ATOM 7023 C CA . ARG A 1 68 ? 29.740 -7.936 8.248 1.00 21.02 68 ARG A CA 5
ATOM 7024 C C . ARG A 1 68 ? 30.058 -6.518 8.713 1.00 41.21 68 ARG A C 5
ATOM 7025 O O . ARG A 1 68 ? 29.503 -5.546 8.200 1.00 70.03 68 ARG A O 5
ATOM 7046 N N . PHE A 1 69 ? 30.954 -6.407 9.688 1.00 64.13 69 PHE A N 5
ATOM 7047 C CA . PHE A 1 69 ? 31.345 -5.108 10.223 1.00 63.20 69 PHE A CA 5
ATOM 7048 C C . PHE A 1 69 ? 32.559 -4.557 9.481 1.00 64.11 69 PHE A C 5
ATOM 7049 O O . PHE A 1 69 ? 33.672 -5.067 9.622 1.00 11.55 69 PHE A O 5
ATOM 7066 N N . LEU A 1 70 ? 32.338 -3.514 8.689 1.00 54.10 70 LEU A N 5
ATOM 7067 C CA . LEU A 1 70 ? 33.413 -2.893 7.923 1.00 15.40 70 LEU A CA 5
ATOM 7068 C C . LEU A 1 70 ? 33.683 -1.475 8.416 1.00 40.42 70 LEU A C 5
ATOM 7069 O O . LEU A 1 70 ? 32.784 -0.797 8.914 1.00 53.03 70 LEU A O 5
ATOM 7085 N N . PHE A 1 71 ? 34.927 -1.031 8.272 1.00 64.02 71 PHE A N 5
ATOM 7086 C CA . PHE A 1 71 ? 35.316 0.307 8.701 1.00 5.20 71 PHE A CA 5
ATOM 7087 C C . PHE A 1 71 ? 35.971 1.077 7.557 1.00 35.31 71 PHE A C 5
ATOM 7088 O O . PHE A 1 71 ? 37.103 0.789 7.169 1.00 72.14 71 PHE A O 5
ATOM 7105 N N . ASP A 1 72 ? 35.249 2.055 7.022 1.00 1.40 72 ASP A N 5
ATOM 7106 C CA . ASP A 1 72 ? 35.758 2.867 5.923 1.00 41.41 72 ASP A CA 5
ATOM 7107 C C . ASP A 1 72 ? 36.106 1.997 4.720 1.00 60.43 72 ASP A C 5
ATOM 7108 O O . ASP A 1 72 ? 36.898 2.389 3.865 1.00 45.54 72 ASP A O 5
ATOM 7117 N N . GLY A 1 73 ? 35.508 0.810 4.661 1.00 1.41 73 GLY A N 5
ATOM 7118 C CA . GLY A 1 73 ? 35.768 -0.098 3.560 1.00 64.12 73 GLY A CA 5
ATOM 7119 C C . GLY A 1 73 ? 36.608 -1.289 3.977 1.00 74.51 73 GLY A C 5
ATOM 7120 O O . GLY A 1 73 ? 37.042 -2.078 3.137 1.00 42.14 73 GLY A O 5
ATOM 7124 N N . THR A 1 74 ? 36.839 -1.422 5.280 1.00 54.25 74 THR A N 5
ATOM 7125 C CA . THR A 1 74 ? 37.634 -2.524 5.807 1.00 53.43 74 THR A CA 5
ATOM 7126 C C . THR A 1 74 ? 36.759 -3.526 6.551 1.00 70.13 74 THR A C 5
ATOM 7127 O O . THR A 1 74 ? 36.574 -3.444 7.765 1.00 12.41 74 THR A O 5
ATOM 7138 N N . PRO A 1 75 ? 36.208 -4.497 5.808 1.00 74.31 75 PRO A N 5
ATOM 7139 C CA . PRO A 1 75 ? 35.344 -5.536 6.377 1.00 12.25 75 PRO A CA 5
ATOM 7140 C C . PRO A 1 75 ? 36.115 -6.513 7.258 1.00 2.43 75 PRO A C 5
ATOM 7141 O O . PRO A 1 75 ? 36.725 -7.461 6.763 1.00 51.11 75 PRO A O 5
ATOM 7152 N N . ILE A 1 76 ? 36.084 -6.275 8.565 1.00 31.32 76 ILE A N 5
ATOM 7153 C CA . ILE A 1 76 ? 36.779 -7.136 9.514 1.00 1.23 76 ILE A CA 5
ATOM 7154 C C . ILE A 1 76 ? 36.067 -7.155 10.863 1.00 62.14 76 ILE A C 5
ATOM 7155 O O . ILE A 1 76 ? 35.509 -6.147 11.296 1.00 73.02 76 ILE A O 5
ATOM 7171 N N . ASP A 1 77 ? 36.093 -8.308 11.522 1.00 13.23 77 ASP A N 5
ATOM 7172 C CA . ASP A 1 77 ? 35.452 -8.458 12.824 1.00 62.32 77 ASP A CA 5
ATOM 7173 C C . ASP A 1 77 ? 36.488 -8.728 13.911 1.00 34.30 77 ASP A C 5
ATOM 7174 O O . ASP A 1 77 ? 36.818 -9.879 14.194 1.00 61.30 77 ASP A O 5
ATOM 7183 N N . GLU A 1 78 ? 36.996 -7.659 14.516 1.00 61.04 78 GLU A N 5
ATOM 7184 C CA . GLU A 1 78 ? 37.996 -7.782 15.570 1.00 15.33 78 GLU A CA 5
ATOM 7185 C C . GLU A 1 78 ? 38.376 -6.411 16.121 1.00 2.43 78 GLU A C 5
ATOM 7186 O O . GLU A 1 78 ? 38.061 -5.379 15.526 1.00 20.52 78 GLU A O 5
ATOM 7198 N N . THR A 1 79 ? 39.056 -6.406 17.264 1.00 61.32 79 THR A N 5
ATOM 7199 C CA . THR A 1 79 ? 39.479 -5.164 17.897 1.00 14.51 79 THR A CA 5
ATOM 7200 C C . THR A 1 79 ? 40.993 -5.003 17.836 1.00 3.34 79 THR A C 5
ATOM 7201 O O . THR A 1 79 ? 41.609 -4.466 18.758 1.00 32.40 79 THR A O 5
ATOM 7212 N N . LYS A 1 80 ? 41.590 -5.470 16.745 1.00 51.01 80 LYS A N 5
ATOM 7213 C CA . LYS A 1 80 ? 43.033 -5.377 16.562 1.00 44.40 80 LYS A CA 5
ATOM 7214 C C . LYS A 1 80 ? 43.375 -4.958 15.136 1.00 41.34 80 LYS A C 5
ATOM 7215 O O . LYS A 1 80 ? 44.283 -4.156 14.913 1.00 22.20 80 LYS A O 5
ATOM 7234 N N . THR A 1 81 ? 42.641 -5.504 14.171 1.00 11.22 81 THR A N 5
ATOM 7235 C CA . THR A 1 81 ? 42.866 -5.187 12.767 1.00 51.44 81 THR A CA 5
ATOM 7236 C C . THR A 1 81 ? 42.458 -3.751 12.455 1.00 61.31 81 THR A C 5
ATOM 7237 O O . THR A 1 81 ? 43.259 -2.940 11.989 1.00 33.21 81 THR A O 5
ATOM 7248 N N . PRO A 1 82 ? 41.183 -3.427 12.718 1.00 63.14 82 PRO A N 5
ATOM 7249 C CA . PRO A 1 82 ? 40.641 -2.087 12.474 1.00 72.33 82 PRO A CA 5
ATOM 7250 C C . PRO A 1 82 ? 41.206 -1.049 13.437 1.00 50.13 82 PRO A C 5
ATOM 7251 O O . PRO A 1 82 ? 41.303 0.131 13.103 1.00 45.41 82 PRO A O 5
ATOM 7262 N N . GLU A 1 83 ? 41.577 -1.497 14.632 1.00 1.10 83 GLU A N 5
ATOM 7263 C CA . GLU A 1 83 ? 42.132 -0.605 15.643 1.00 43.31 83 GLU A CA 5
ATOM 7264 C C . GLU A 1 83 ? 43.572 -0.228 15.305 1.00 71.05 83 GLU A C 5
ATOM 7265 O O . GLU A 1 83 ? 43.990 0.911 15.509 1.00 23.25 83 GLU A O 5
ATOM 7277 N N . GLU A 1 84 ? 44.324 -1.194 14.786 1.00 51.10 84 GLU A N 5
ATOM 7278 C CA . GLU A 1 84 ? 45.717 -0.964 14.421 1.00 53.12 84 GLU A CA 5
ATOM 7279 C C . GLU A 1 84 ? 45.816 -0.259 13.071 1.00 70.21 84 GLU A C 5
ATOM 7280 O O . GLU A 1 84 ? 46.799 0.425 12.786 1.00 45.51 84 GLU A O 5
ATOM 7292 N N . LEU A 1 85 ? 44.791 -0.432 12.243 1.00 24.23 85 LEU A N 5
ATOM 7293 C CA . LEU A 1 85 ? 44.762 0.186 10.922 1.00 11.24 85 LEU A CA 5
ATOM 7294 C C . LEU A 1 85 ? 44.260 1.624 11.005 1.00 3.34 85 LEU A C 5
ATOM 7295 O O . LEU A 1 85 ? 44.695 2.489 10.246 1.00 4.24 85 LEU A O 5
ATOM 7311 N N . GLY A 1 86 ? 43.343 1.873 11.935 1.00 13.01 86 GLY A N 5
ATOM 7312 C CA . GLY A 1 86 ? 42.799 3.208 12.102 1.00 74.00 86 GLY A CA 5
ATOM 7313 C C . GLY A 1 86 ? 43.666 4.081 12.986 1.00 2.44 86 GLY A C 5
ATOM 7314 O O . GLY A 1 86 ? 43.996 5.210 12.623 1.00 14.14 86 GLY A O 5
ATOM 7318 N N . MET A 1 87 ? 44.036 3.559 14.151 1.00 32.02 87 MET A N 5
ATOM 7319 C CA . MET A 1 87 ? 44.870 4.300 15.090 1.00 21.21 87 MET A CA 5
ATOM 7320 C C . MET A 1 87 ? 44.183 5.590 15.527 1.00 30.44 87 MET A C 5
ATOM 7321 O O . MET A 1 87 ? 44.784 6.663 15.501 1.00 61.14 87 MET A O 5
ATOM 7335 N N . GLU A 1 88 ? 42.921 5.476 15.929 1.00 32.21 88 GLU A N 5
ATOM 7336 C CA . GLU A 1 88 ? 42.153 6.634 16.371 1.00 41.13 88 GLU A CA 5
ATOM 7337 C C . GLU A 1 88 ? 41.036 6.216 17.323 1.00 61.24 88 GLU A C 5
ATOM 7338 O O . GLU A 1 88 ? 40.700 5.036 17.422 1.00 71.44 88 GLU A O 5
ATOM 7350 N N . ASP A 1 89 ? 40.466 7.191 18.021 1.00 52.42 89 ASP A N 5
ATOM 7351 C CA . ASP A 1 89 ? 39.386 6.926 18.965 1.00 64.12 89 ASP A CA 5
ATOM 7352 C C . ASP A 1 89 ? 38.026 7.078 18.291 1.00 30.34 89 ASP A C 5
ATOM 7353 O O . ASP A 1 89 ? 36.998 7.174 18.962 1.00 72.24 89 ASP A O 5
ATOM 7362 N N . ASP A 1 90 ? 38.028 7.100 16.963 1.00 24.42 90 ASP A N 5
ATOM 7363 C CA . ASP A 1 90 ? 36.795 7.240 16.199 1.00 75.24 90 ASP A CA 5
ATOM 7364 C C . ASP A 1 90 ? 36.586 6.040 15.279 1.00 15.44 90 ASP A C 5
ATOM 7365 O O . ASP A 1 90 ? 36.199 6.194 14.121 1.00 61.34 90 ASP A O 5
ATOM 7374 N N . ASP A 1 91 ? 36.844 4.848 15.804 1.00 64.33 91 ASP A N 5
ATOM 7375 C CA . ASP A 1 91 ? 36.685 3.622 15.031 1.00 72.45 91 ASP A CA 5
ATOM 7376 C C . ASP A 1 91 ? 35.209 3.311 14.803 1.00 73.01 91 ASP A C 5
ATOM 7377 O O . ASP A 1 91 ? 34.479 2.990 15.741 1.00 21.11 91 ASP A O 5
ATOM 7386 N N . VAL A 1 92 ? 34.775 3.410 13.550 1.00 34.13 92 VAL A N 5
ATOM 7387 C CA . VAL A 1 92 ? 33.386 3.140 13.199 1.00 74.30 92 VAL A CA 5
ATOM 7388 C C . VAL A 1 92 ? 33.258 1.828 12.433 1.00 71.04 92 VAL A C 5
ATOM 7389 O O . VAL A 1 92 ? 34.107 1.496 11.604 1.00 15.24 92 VAL A O 5
ATOM 7402 N N . ILE A 1 93 ? 32.192 1.086 12.714 1.00 0.21 93 ILE A N 5
ATOM 7403 C CA . ILE A 1 93 ? 31.952 -0.189 12.050 1.00 44.12 93 ILE A CA 5
ATOM 7404 C C . ILE A 1 93 ? 30.485 -0.341 11.664 1.00 11.41 93 ILE A C 5
ATOM 7405 O O . ILE A 1 93 ? 29.602 -0.317 12.521 1.00 35.43 93 ILE A O 5
ATOM 7421 N N . ASP A 1 94 ? 30.232 -0.497 10.369 1.00 25.43 94 ASP A N 5
ATOM 7422 C CA . ASP A 1 94 ? 28.872 -0.656 9.869 1.00 32.23 94 ASP A CA 5
ATOM 7423 C C . ASP A 1 94 ? 28.580 -2.117 9.542 1.00 21.54 94 ASP A C 5
ATOM 7424 O O . ASP A 1 94 ? 29.264 -2.729 8.722 1.00 41.40 94 ASP A O 5
ATOM 7433 N N . ALA A 1 95 ? 27.561 -2.672 10.191 1.00 52.54 95 ALA A N 5
ATOM 7434 C CA . ALA A 1 95 ? 27.178 -4.060 9.968 1.00 22.32 95 ALA A CA 5
ATOM 7435 C C . ALA A 1 95 ? 26.205 -4.181 8.800 1.00 21.33 95 ALA A C 5
ATOM 7436 O O . ALA A 1 95 ? 25.081 -3.684 8.863 1.00 43.53 95 ALA A O 5
ATOM 7443 N N . MET A 1 96 ? 26.645 -4.845 7.736 1.00 13.11 96 MET A N 5
ATOM 7444 C CA . MET A 1 96 ? 25.811 -5.031 6.554 1.00 22.11 96 MET A CA 5
ATOM 7445 C C . MET A 1 96 ? 25.520 -6.510 6.321 1.00 24.45 96 MET A C 5
ATOM 7446 O O . MET A 1 96 ? 26.292 -7.377 6.733 1.00 72.12 96 MET A O 5
ATOM 7460 N N . VAL A 1 97 ? 24.402 -6.792 5.660 1.00 65.32 97 VAL A N 5
ATOM 7461 C CA . VAL A 1 97 ? 24.010 -8.167 5.372 1.00 45.21 97 VAL A CA 5
ATOM 7462 C C . VAL A 1 97 ? 24.375 -8.555 3.943 1.00 2.34 97 VAL A C 5
ATOM 7463 O O . VAL A 1 97 ? 24.156 -7.787 3.007 1.00 71.32 97 VAL A O 5
ATOM 7476 N N . GLU A 1 98 ? 24.933 -9.751 3.785 1.00 73.03 98 GLU A N 5
ATOM 7477 C CA . GLU A 1 98 ? 25.328 -10.240 2.469 1.00 21.32 98 GLU A CA 5
ATOM 7478 C C . GLU A 1 98 ? 24.181 -10.993 1.801 1.00 21.34 98 GLU A C 5
ATOM 7479 O O . GLU A 1 98 ? 24.181 -12.223 1.747 1.00 44.31 98 GLU A O 5
ATOM 7491 N N . GLN A 1 99 ? 23.205 -10.246 1.296 1.00 44.33 99 GLN A N 5
ATOM 7492 C CA . GLN A 1 99 ? 22.052 -10.842 0.633 1.00 71.42 99 GLN A CA 5
ATOM 7493 C C . GLN A 1 99 ? 21.252 -11.705 1.603 1.00 24.45 99 GLN A C 5
ATOM 7494 O O . GLN A 1 99 ? 21.588 -11.806 2.784 1.00 2.51 99 GLN A O 5
ATOM 7508 N N . THR A 1 100 ? 20.192 -12.328 1.099 1.00 54.23 100 THR A N 5
ATOM 7509 C CA . THR A 1 100 ? 19.343 -13.181 1.921 1.00 61.01 100 THR A CA 5
ATOM 7510 C C . THR A 1 100 ? 20.025 -14.512 2.218 1.00 11.42 100 THR A C 5
ATOM 7511 O O . THR A 1 100 ? 20.809 -15.012 1.413 1.00 31.11 100 THR A O 5
ATOM 7522 N N . GLY A 1 101 ? 19.720 -15.081 3.381 1.00 41.14 101 GLY A N 5
ATOM 7523 C CA . GLY A 1 101 ? 20.312 -16.349 3.763 1.00 23.41 101 GLY A CA 5
ATOM 7524 C C . GLY A 1 101 ? 20.313 -16.560 5.264 1.00 1.43 101 GLY A C 5
ATOM 7525 O O . GLY A 1 101 ? 21.319 -16.973 5.840 1.00 51.03 101 GLY A O 5
ATOM 7529 N N . GLY A 1 102 ? 19.182 -16.273 5.901 1.00 12.54 102 GLY A N 5
ATOM 7530 C CA . GLY A 1 102 ? 19.078 -16.437 7.339 1.00 21.15 102 GLY A CA 5
ATOM 7531 C C . GLY A 1 102 ? 18.224 -15.364 7.986 1.00 71.54 102 GLY A C 5
ATOM 7532 O O . GLY A 1 102 ? 17.366 -14.769 7.334 1.00 35.34 102 GLY A O 5
ATOM 7536 N N . MET A 1 1 ? 20.184 -40.470 12.568 1.00 63.22 1 MET A N 6
ATOM 7537 C CA . MET A 1 1 ? 20.230 -39.149 11.952 1.00 60.12 1 MET A CA 6
ATOM 7538 C C . MET A 1 1 ? 20.045 -38.055 12.998 1.00 12.32 1 MET A C 6
ATOM 7539 O O . MET A 1 1 ? 19.075 -38.065 13.756 1.00 20.52 1 MET A O 6
ATOM 7553 N N . SER A 1 2 ? 20.981 -37.112 13.034 1.00 52.32 2 SER A N 6
ATOM 7554 C CA . SER A 1 2 ? 20.922 -36.012 13.990 1.00 24.52 2 SER A CA 6
ATOM 7555 C C . SER A 1 2 ? 22.099 -35.061 13.796 1.00 12.44 2 SER A C 6
ATOM 7556 O O . SER A 1 2 ? 23.221 -35.352 14.207 1.00 63.33 2 SER A O 6
ATOM 7564 N N . ASN A 1 3 ? 21.832 -33.921 13.167 1.00 10.55 3 ASN A N 6
ATOM 7565 C CA . ASN A 1 3 ? 22.868 -32.925 12.918 1.00 51.32 3 ASN A CA 6
ATOM 7566 C C . ASN A 1 3 ? 22.798 -31.798 13.944 1.00 54.33 3 ASN A C 6
ATOM 7567 O O . ASN A 1 3 ? 21.919 -30.939 13.879 1.00 73.45 3 ASN A O 6
ATOM 7578 N N . ASN A 1 4 ? 23.731 -31.807 14.890 1.00 33.42 4 ASN A N 6
ATOM 7579 C CA . ASN A 1 4 ? 23.775 -30.786 15.930 1.00 31.03 4 ASN A CA 6
ATOM 7580 C C . ASN A 1 4 ? 24.442 -29.514 15.416 1.00 71.03 4 ASN A C 6
ATOM 7581 O O . ASN A 1 4 ? 25.203 -29.547 14.450 1.00 4.11 4 ASN A O 6
ATOM 7592 N N . GLY A 1 5 ? 24.150 -28.393 16.069 1.00 70.22 5 GLY A N 6
ATOM 7593 C CA . GLY A 1 5 ? 24.730 -27.126 15.664 1.00 73.05 5 GLY A CA 6
ATOM 7594 C C . GLY A 1 5 ? 25.982 -26.785 16.446 1.00 2.21 5 GLY A C 6
ATOM 7595 O O . GLY A 1 5 ? 26.375 -27.518 17.353 1.00 43.34 5 GLY A O 6
ATOM 7599 N N . GLY A 1 6 ? 26.613 -25.668 16.094 1.00 74.20 6 GLY A N 6
ATOM 7600 C CA . GLY A 1 6 ? 27.823 -25.252 16.779 1.00 55.04 6 GLY A CA 6
ATOM 7601 C C . GLY A 1 6 ? 27.533 -24.438 18.024 1.00 41.52 6 GLY A C 6
ATOM 7602 O O . GLY A 1 6 ? 26.397 -24.023 18.251 1.00 21.14 6 GLY A O 6
ATOM 7606 N N . GLU A 1 7 ? 28.563 -24.209 18.833 1.00 63.25 7 GLU A N 6
ATOM 7607 C CA . GLU A 1 7 ? 28.412 -23.441 20.063 1.00 42.03 7 GLU A CA 6
ATOM 7608 C C . GLU A 1 7 ? 29.286 -22.190 20.034 1.00 71.21 7 GLU A C 6
ATOM 7609 O O . GLU A 1 7 ? 30.243 -22.089 19.266 1.00 3.44 7 GLU A O 6
ATOM 7621 N N . PRO A 1 8 ? 28.949 -21.214 20.890 1.00 42.12 8 PRO A N 6
ATOM 7622 C CA . PRO A 1 8 ? 29.690 -19.952 20.982 1.00 34.13 8 PRO A CA 6
ATOM 7623 C C . PRO A 1 8 ? 31.077 -20.137 21.586 1.00 24.24 8 PRO A C 6
ATOM 7624 O O . PRO A 1 8 ? 31.398 -21.202 22.114 1.00 62.23 8 PRO A O 6
ATOM 7635 N N . SER A 1 9 ? 31.897 -19.094 21.506 1.00 13.43 9 SER A N 6
ATOM 7636 C CA . SER A 1 9 ? 33.252 -19.143 22.042 1.00 11.25 9 SER A CA 6
ATOM 7637 C C . SER A 1 9 ? 33.640 -17.803 22.661 1.00 22.32 9 SER A C 6
ATOM 7638 O O . SER A 1 9 ? 34.430 -17.051 22.093 1.00 51.51 9 SER A O 6
ATOM 7646 N N . ASN A 1 10 ? 33.078 -17.514 23.830 1.00 2.43 10 ASN A N 6
ATOM 7647 C CA . ASN A 1 10 ? 33.364 -16.265 24.527 1.00 3.13 10 ASN A CA 6
ATOM 7648 C C . ASN A 1 10 ? 34.495 -16.451 25.534 1.00 1.14 10 ASN A C 6
ATOM 7649 O O . ASN A 1 10 ? 34.939 -17.570 25.784 1.00 25.51 10 ASN A O 6
ATOM 7660 N N . ASN A 1 11 ? 34.955 -15.345 26.110 1.00 4.20 11 ASN A N 6
ATOM 7661 C CA . ASN A 1 11 ? 36.034 -15.386 27.090 1.00 4.44 11 ASN A CA 6
ATOM 7662 C C . ASN A 1 11 ? 37.288 -16.019 26.494 1.00 52.42 11 ASN A C 6
ATOM 7663 O O . ASN A 1 11 ? 37.519 -17.218 26.639 1.00 63.12 11 ASN A O 6
ATOM 7674 N N . GLY A 1 12 ? 38.094 -15.202 25.822 1.00 23.30 12 GLY A N 6
ATOM 7675 C CA . GLY A 1 12 ? 39.314 -15.700 25.214 1.00 44.11 12 GLY A CA 6
ATOM 7676 C C . GLY A 1 12 ? 40.541 -15.415 26.058 1.00 32.42 12 GLY A C 6
ATOM 7677 O O . GLY A 1 12 ? 41.506 -16.178 26.041 1.00 72.34 12 GLY A O 6
ATOM 7681 N N . GLY A 1 13 ? 40.505 -14.312 26.799 1.00 15.12 13 GLY A N 6
ATOM 7682 C CA . GLY A 1 13 ? 41.628 -13.947 27.642 1.00 62.10 13 GLY A CA 6
ATOM 7683 C C . GLY A 1 13 ? 41.761 -12.447 27.813 1.00 3.14 13 GLY A C 6
ATOM 7684 O O . GLY A 1 13 ? 42.566 -11.808 27.136 1.00 11.14 13 GLY A O 6
ATOM 7688 N N . GLU A 1 14 ? 40.969 -11.884 28.720 1.00 12.31 14 GLU A N 6
ATOM 7689 C CA . GLU A 1 14 ? 41.001 -10.448 28.976 1.00 72.44 14 GLU A CA 6
ATOM 7690 C C . GLU A 1 14 ? 42.404 -9.997 29.370 1.00 22.21 14 GLU A C 6
ATOM 7691 O O . GLU A 1 14 ? 42.984 -10.503 30.330 1.00 71.31 14 GLU A O 6
ATOM 7703 N N . GLY A 1 15 ? 42.945 -9.041 28.621 1.00 73.03 15 GLY A N 6
ATOM 7704 C CA . GLY A 1 15 ? 44.276 -8.538 28.907 1.00 55.34 15 GLY A CA 6
ATOM 7705 C C . GLY A 1 15 ? 44.552 -7.211 28.227 1.00 30.13 15 GLY A C 6
ATOM 7706 O O . GLY A 1 15 ? 43.635 -6.428 27.984 1.00 54.22 15 GLY A O 6
ATOM 7710 N N . ALA A 1 16 ? 45.820 -6.957 27.922 1.00 23.41 16 ALA A N 6
ATOM 7711 C CA . ALA A 1 16 ? 46.215 -5.717 27.267 1.00 52.42 16 ALA A CA 6
ATOM 7712 C C . ALA A 1 16 ? 47.441 -5.927 26.385 1.00 22.14 16 ALA A C 6
ATOM 7713 O O . ALA A 1 16 ? 48.265 -5.027 26.228 1.00 51.42 16 ALA A O 6
ATOM 7720 N N . GLU A 1 17 ? 47.556 -7.122 25.814 1.00 12.01 17 GLU A N 6
ATOM 7721 C CA . GLU A 1 17 ? 48.684 -7.450 24.950 1.00 55.22 17 GLU A CA 6
ATOM 7722 C C . GLU A 1 17 ? 48.237 -7.570 23.495 1.00 25.14 17 GLU A C 6
ATOM 7723 O O . GLU A 1 17 ? 47.141 -8.049 23.209 1.00 41.35 17 GLU A O 6
ATOM 7735 N N . GLY A 1 18 ? 49.097 -7.131 22.581 1.00 53.24 18 GLY A N 6
ATOM 7736 C CA . GLY A 1 18 ? 48.774 -7.197 21.167 1.00 13.13 18 GLY A CA 6
ATOM 7737 C C . GLY A 1 18 ? 49.998 -7.056 20.285 1.00 5.45 18 GLY A C 6
ATOM 7738 O O . GLY A 1 18 ? 50.268 -5.979 19.751 1.00 23.24 18 GLY A O 6
ATOM 7742 N N . THR A 1 19 ? 50.745 -8.145 20.132 1.00 33.25 19 THR A N 6
ATOM 7743 C CA . THR A 1 19 ? 51.949 -8.138 19.312 1.00 41.31 19 THR A CA 6
ATOM 7744 C C . THR A 1 19 ? 51.795 -9.050 18.100 1.00 13.23 19 THR A C 6
ATOM 7745 O O . THR A 1 19 ? 52.355 -10.146 18.061 1.00 4.31 19 THR A O 6
ATOM 7756 N N . CYS A 1 20 ? 51.033 -8.591 17.114 1.00 74.11 20 CYS A N 6
ATOM 7757 C CA . CYS A 1 20 ? 50.805 -9.367 15.900 1.00 54.22 20 CYS A CA 6
ATOM 7758 C C . CYS A 1 20 ? 50.189 -10.723 16.229 1.00 54.34 20 CYS A C 6
ATOM 7759 O O . CYS A 1 20 ? 49.888 -11.016 17.386 1.00 60.31 20 CYS A O 6
ATOM 7767 N N . LYS A 1 21 ? 50.001 -11.546 15.203 1.00 63.03 21 LYS A N 6
ATOM 7768 C CA . LYS A 1 21 ? 49.421 -12.872 15.381 1.00 55.51 21 LYS A CA 6
ATOM 7769 C C . LYS A 1 21 ? 48.060 -12.782 16.064 1.00 12.14 21 LYS A C 6
ATOM 7770 O O . LYS A 1 21 ? 47.544 -11.690 16.298 1.00 11.41 21 LYS A O 6
ATOM 7789 N N . GLU A 1 22 ? 47.485 -13.938 16.383 1.00 5.43 22 GLU A N 6
ATOM 7790 C CA . GLU A 1 22 ? 46.185 -13.988 17.041 1.00 51.31 22 GLU A CA 6
ATOM 7791 C C . GLU A 1 22 ? 46.320 -13.711 18.536 1.00 70.35 22 GLU A C 6
ATOM 7792 O O . GLU A 1 22 ? 47.291 -14.125 19.168 1.00 60.01 22 GLU A O 6
ATOM 7804 N N . GLU A 1 23 ? 45.339 -13.008 19.092 1.00 35.55 23 GLU A N 6
ATOM 7805 C CA . GLU A 1 23 ? 45.349 -12.675 20.512 1.00 32.51 23 GLU A CA 6
ATOM 7806 C C . GLU A 1 23 ? 43.992 -12.135 20.954 1.00 72.00 23 GLU A C 6
ATOM 7807 O O . GLU A 1 23 ? 43.105 -11.903 20.132 1.00 52.22 23 GLU A O 6
ATOM 7819 N N . THR A 1 24 ? 43.837 -11.937 22.259 1.00 33.25 24 THR A N 6
ATOM 7820 C CA . THR A 1 24 ? 42.589 -11.426 22.812 1.00 33.21 24 THR A CA 6
ATOM 7821 C C . THR A 1 24 ? 42.757 -10.000 23.324 1.00 22.31 24 THR A C 6
ATOM 7822 O O . THR A 1 24 ? 43.785 -9.658 23.908 1.00 51.32 24 THR A O 6
ATOM 7833 N N . ALA A 1 25 ? 41.741 -9.173 23.102 1.00 1.11 25 ALA A N 6
ATOM 7834 C CA . ALA A 1 25 ? 41.776 -7.784 23.544 1.00 62.32 25 ALA A CA 6
ATOM 7835 C C . ALA A 1 25 ? 40.379 -7.173 23.546 1.00 31.52 25 ALA A C 6
ATOM 7836 O O . ALA A 1 25 ? 39.450 -7.721 22.951 1.00 51.23 25 ALA A O 6
ATOM 7843 N N . LEU A 1 26 ? 40.236 -6.037 24.220 1.00 62.52 26 LEU A N 6
ATOM 7844 C CA . LEU A 1 26 ? 38.951 -5.352 24.300 1.00 0.03 26 LEU A CA 6
ATOM 7845 C C . LEU A 1 26 ? 39.098 -3.876 23.945 1.00 72.04 26 LEU A C 6
ATOM 7846 O O . LEU A 1 26 ? 39.953 -3.177 24.489 1.00 61.51 26 LEU A O 6
ATOM 7862 N N . VAL A 1 27 ? 38.256 -3.407 23.029 1.00 43.41 27 VAL A N 6
ATOM 7863 C CA . VAL A 1 27 ? 38.290 -2.013 22.603 1.00 51.32 27 VAL A CA 6
ATOM 7864 C C . VAL A 1 27 ? 36.890 -1.410 22.585 1.00 11.41 27 VAL A C 6
ATOM 7865 O O . VAL A 1 27 ? 35.951 -2.011 22.064 1.00 14.54 27 VAL A O 6
ATOM 7878 N N . ALA A 1 28 ? 36.758 -0.217 23.157 1.00 31.43 28 ALA A N 6
ATOM 7879 C CA . ALA A 1 28 ? 35.473 0.469 23.205 1.00 32.02 28 ALA A CA 6
ATOM 7880 C C . ALA A 1 28 ? 35.263 1.329 21.964 1.00 42.05 28 ALA A C 6
ATOM 7881 O O . ALA A 1 28 ? 36.173 2.031 21.522 1.00 52.15 28 ALA A O 6
ATOM 7888 N N . VAL A 1 29 ? 34.059 1.269 21.404 1.00 11.11 29 VAL A N 6
ATOM 7889 C CA . VAL A 1 29 ? 33.730 2.043 20.213 1.00 32.01 29 VAL A CA 6
ATOM 7890 C C . VAL A 1 29 ? 32.614 3.042 20.498 1.00 43.41 29 VAL A C 6
ATOM 7891 O O . VAL A 1 29 ? 31.698 2.764 21.272 1.00 62.31 29 VAL A O 6
ATOM 7904 N N . LYS A 1 30 ? 32.697 4.209 19.867 1.00 61.32 30 LYS A N 6
ATOM 7905 C CA . LYS A 1 30 ? 31.694 5.251 20.050 1.00 41.12 30 LYS A CA 6
ATOM 7906 C C . LYS A 1 30 ? 31.351 5.916 18.720 1.00 22.53 30 LYS A C 6
ATOM 7907 O O . LYS A 1 30 ? 32.169 6.632 18.144 1.00 45.04 30 LYS A O 6
ATOM 7926 N N . VAL A 1 31 ? 30.136 5.674 18.239 1.00 14.24 31 VAL A N 6
ATOM 7927 C CA . VAL A 1 31 ? 29.684 6.251 16.979 1.00 14.52 31 VAL A CA 6
ATOM 7928 C C . VAL A 1 31 ? 28.737 7.422 17.219 1.00 34.21 31 VAL A C 6
ATOM 7929 O O . VAL A 1 31 ? 27.773 7.309 17.977 1.00 53.44 31 VAL A O 6
ATOM 7942 N N . VAL A 1 32 ? 29.017 8.546 16.568 1.00 3.20 32 VAL A N 6
ATOM 7943 C CA . VAL A 1 32 ? 28.190 9.738 16.709 1.00 54.31 32 VAL A CA 6
ATOM 7944 C C . VAL A 1 32 ? 27.727 10.250 15.349 1.00 21.13 32 VAL A C 6
ATOM 7945 O O . VAL A 1 32 ? 28.357 9.982 14.327 1.00 33.10 32 VAL A O 6
ATOM 7958 N N . ASN A 1 33 ? 26.622 10.989 15.346 1.00 64.12 33 ASN A N 6
ATOM 7959 C CA . ASN A 1 33 ? 26.075 11.539 14.111 1.00 33.01 33 ASN A CA 6
ATOM 7960 C C . ASN A 1 33 ? 25.778 13.028 14.263 1.00 20.24 33 ASN A C 6
ATOM 7961 O O . ASN A 1 33 ? 25.521 13.510 15.366 1.00 54.11 33 ASN A O 6
ATOM 7972 N N . ALA A 1 34 ? 25.816 13.750 13.148 1.00 13.15 34 ALA A N 6
ATOM 7973 C CA . ALA A 1 34 ? 25.548 15.183 13.157 1.00 24.12 34 ALA A CA 6
ATOM 7974 C C . ALA A 1 34 ? 24.125 15.473 13.622 1.00 5.15 34 ALA A C 6
ATOM 7975 O O . ALA A 1 34 ? 23.834 16.562 14.119 1.00 63.43 34 ALA A O 6
ATOM 7982 N N . ASP A 1 35 ? 23.243 14.494 13.458 1.00 22.34 35 ASP A N 6
ATOM 7983 C CA . ASP A 1 35 ? 21.850 14.644 13.862 1.00 11.11 35 ASP A CA 6
ATOM 7984 C C . ASP A 1 35 ? 21.695 14.441 15.366 1.00 1.21 35 ASP A C 6
ATOM 7985 O O . ASP A 1 35 ? 20.755 14.948 15.978 1.00 65.24 35 ASP A O 6
ATOM 7994 N N . GLY A 1 36 ? 22.624 13.695 15.956 1.00 0.04 36 GLY A N 6
ATOM 7995 C CA . GLY A 1 36 ? 22.572 13.437 17.384 1.00 52.14 36 GLY A CA 6
ATOM 7996 C C . GLY A 1 36 ? 22.648 11.959 17.709 1.00 63.53 36 GLY A C 6
ATOM 7997 O O . GLY A 1 36 ? 23.228 11.568 18.722 1.00 40.15 36 GLY A O 6
ATOM 8001 N N . ALA A 1 37 ? 22.060 11.134 16.848 1.00 24.22 37 ALA A N 6
ATOM 8002 C CA . ALA A 1 37 ? 22.065 9.690 17.049 1.00 51.11 37 ALA A CA 6
ATOM 8003 C C . ALA A 1 37 ? 23.479 9.174 17.293 1.00 40.21 37 ALA A C 6
ATOM 8004 O O . ALA A 1 37 ? 24.369 9.361 16.464 1.00 74.35 37 ALA A O 6
ATOM 8011 N N . GLU A 1 38 ? 23.678 8.526 18.436 1.00 25.31 38 GLU A N 6
ATOM 8012 C CA . GLU A 1 38 ? 24.986 7.985 18.789 1.00 71.34 38 GLU A CA 6
ATOM 8013 C C . GLU A 1 38 ? 24.846 6.803 19.745 1.00 42.54 38 GLU A C 6
ATOM 8014 O O . GLU A 1 38 ? 23.791 6.598 20.343 1.00 20.24 38 GLU A O 6
ATOM 8026 N N . MET A 1 39 ? 25.919 6.030 19.881 1.00 14.42 39 MET A N 6
ATOM 8027 C CA . MET A 1 39 ? 25.916 4.870 20.764 1.00 1.05 39 MET A CA 6
ATOM 8028 C C . MET A 1 39 ? 27.328 4.321 20.945 1.00 72.15 39 MET A C 6
ATOM 8029 O O . MET A 1 39 ? 28.132 4.332 20.013 1.00 44.13 39 MET A O 6
ATOM 8043 N N . PHE A 1 40 ? 27.622 3.841 22.148 1.00 2.13 40 PHE A N 6
ATOM 8044 C CA . PHE A 1 40 ? 28.938 3.289 22.450 1.00 34.24 40 PHE A CA 6
ATOM 8045 C C . PHE A 1 40 ? 28.815 1.900 23.072 1.00 51.53 40 PHE A C 6
ATOM 8046 O O . PHE A 1 40 ? 27.862 1.615 23.798 1.00 64.24 40 PHE A O 6
ATOM 8063 N N . PHE A 1 41 ? 29.785 1.041 22.781 1.00 65.35 41 PHE A N 6
ATOM 8064 C CA . PHE A 1 41 ? 29.786 -0.319 23.309 1.00 45.45 41 PHE A CA 6
ATOM 8065 C C . PHE A 1 41 ? 31.189 -0.917 23.267 1.00 65.21 41 PHE A C 6
ATOM 8066 O O . PHE A 1 41 ? 31.982 -0.607 22.377 1.00 31.32 41 PHE A O 6
ATOM 8083 N N . ARG A 1 42 ? 31.489 -1.776 24.236 1.00 11.21 42 ARG A N 6
ATOM 8084 C CA . A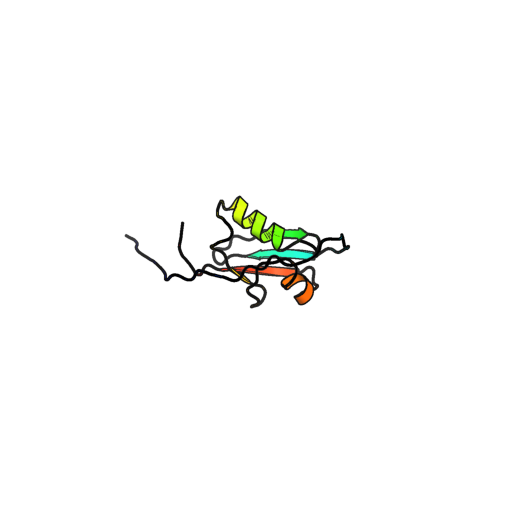RG A 1 42 ? 32.796 -2.417 24.312 1.00 42.20 42 ARG A CA 6
ATOM 8085 C C . ARG A 1 42 ? 32.796 -3.743 23.558 1.00 32.52 42 ARG A C 6
ATOM 8086 O O . ARG A 1 42 ? 32.027 -4.650 23.878 1.00 33.25 42 ARG A O 6
ATOM 8107 N N . ILE A 1 43 ? 33.662 -3.849 22.556 1.00 11.21 43 ILE A N 6
ATOM 8108 C CA . ILE A 1 43 ? 33.761 -5.064 21.758 1.00 64.33 43 ILE A CA 6
ATOM 8109 C C . ILE A 1 43 ? 35.213 -5.376 21.410 1.00 70.13 43 ILE A C 6
ATOM 8110 O O . ILE A 1 43 ? 36.055 -4.480 21.349 1.00 1.12 43 ILE A O 6
ATOM 8126 N N . LYS A 1 44 ? 35.499 -6.653 21.180 1.00 63.03 44 LYS A N 6
ATOM 8127 C CA . LYS A 1 44 ? 36.848 -7.085 20.834 1.00 3.10 44 LYS A CA 6
ATOM 8128 C C . LYS A 1 44 ? 37.366 -6.329 19.615 1.00 50.15 44 LYS A C 6
ATOM 8129 O O . LYS A 1 44 ? 36.665 -6.196 18.611 1.00 10.45 44 LYS A O 6
ATOM 8148 N N . SER A 1 45 ? 38.597 -5.837 19.707 1.00 24.24 45 SER A N 6
ATOM 8149 C CA . SER A 1 45 ? 39.208 -5.093 18.612 1.00 12.42 45 SER A CA 6
ATOM 8150 C C . SER A 1 45 ? 39.094 -5.864 17.301 1.00 54.01 45 SER A C 6
ATOM 8151 O O . SER A 1 45 ? 38.993 -5.272 16.226 1.00 12.44 45 SER A O 6
ATOM 8159 N N . ARG A 1 46 ? 39.110 -7.189 17.398 1.00 63.31 46 ARG A N 6
ATOM 8160 C CA . ARG A 1 46 ? 39.010 -8.043 16.220 1.00 10.13 46 ARG A CA 6
ATOM 8161 C C . ARG A 1 46 ? 37.805 -7.654 15.368 1.00 25.20 46 ARG A C 6
ATOM 8162 O O . ARG A 1 46 ? 37.818 -7.812 14.147 1.00 74.43 46 ARG A O 6
ATOM 8183 N N . THR A 1 47 ? 36.765 -7.145 16.020 1.00 10.13 47 THR A N 6
ATOM 8184 C CA . THR A 1 47 ? 35.552 -6.735 15.324 1.00 62.24 47 THR A CA 6
ATOM 8185 C C . THR A 1 47 ? 34.780 -5.696 16.129 1.00 70.33 47 THR A C 6
ATOM 8186 O O . THR A 1 47 ? 34.459 -5.915 17.296 1.00 22.14 47 THR A O 6
ATOM 8197 N N . ALA A 1 48 ? 34.484 -4.565 15.497 1.00 73.33 48 ALA A N 6
ATOM 8198 C CA . ALA A 1 48 ? 33.746 -3.494 16.154 1.00 43.51 48 ALA A CA 6
ATOM 8199 C C . ALA A 1 48 ? 33.120 -2.551 15.132 1.00 41.02 48 ALA A C 6
ATOM 8200 O O . ALA A 1 48 ? 31.904 -2.353 15.118 1.00 44.32 48 ALA A O 6
ATOM 8207 N N . LEU A 1 49 ? 33.957 -1.972 14.278 1.00 13.50 49 LEU A N 6
ATOM 8208 C CA . LEU A 1 49 ? 33.485 -1.048 13.252 1.00 71.32 49 LEU A CA 6
ATOM 8209 C C . LEU A 1 49 ? 32.557 -1.755 12.269 1.00 42.14 49 LEU A C 6
ATOM 8210 O O . LEU A 1 49 ? 31.671 -1.136 11.679 1.00 3.41 49 LEU A O 6
ATOM 8226 N N . LYS A 1 50 ? 32.765 -3.056 12.098 1.00 61.13 50 LYS A N 6
ATOM 8227 C CA . LYS A 1 50 ? 31.946 -3.849 11.189 1.00 20.51 50 LYS A CA 6
ATOM 8228 C C . LYS A 1 50 ? 30.497 -3.898 11.664 1.00 24.12 50 LYS A C 6
ATOM 8229 O O . LYS A 1 50 ? 29.581 -3.513 10.937 1.00 23.13 50 LYS A O 6
ATOM 8248 N N . LYS A 1 51 ? 30.297 -4.372 12.889 1.00 31.31 51 LYS A N 6
ATOM 8249 C CA . LYS A 1 51 ? 28.960 -4.469 13.463 1.00 2.14 51 LYS A CA 6
ATOM 8250 C C . LYS A 1 51 ? 28.380 -3.083 13.726 1.00 34.13 51 LYS A C 6
ATOM 8251 O O . LYS A 1 51 ? 27.163 -2.894 13.702 1.00 53.33 51 LYS A O 6
ATOM 8270 N N . LEU A 1 52 ? 29.256 -2.117 13.976 1.00 25.03 52 LEU A N 6
ATOM 8271 C CA . LEU A 1 52 ? 28.831 -0.747 14.242 1.00 33.31 52 LEU A CA 6
ATOM 8272 C C . LEU A 1 52 ? 28.186 -0.128 13.006 1.00 3.22 52 LEU A C 6
ATOM 8273 O O . LEU A 1 52 ? 27.074 0.397 13.071 1.00 30.50 52 LEU A O 6
ATOM 8289 N N . ILE A 1 53 ? 28.891 -0.194 11.882 1.00 42.22 53 ILE A N 6
ATOM 8290 C CA . ILE A 1 53 ? 28.386 0.358 10.631 1.00 61.33 53 ILE A CA 6
ATOM 8291 C C . ILE A 1 53 ? 27.234 -0.480 10.086 1.00 10.12 53 ILE A C 6
ATOM 8292 O O . ILE A 1 53 ? 26.322 0.042 9.445 1.00 43.55 53 ILE A O 6
ATOM 8308 N N . ASP A 1 54 ? 27.281 -1.781 10.348 1.00 71.41 54 ASP A N 6
ATOM 8309 C CA . ASP A 1 54 ? 26.239 -2.692 9.887 1.00 64.12 54 ASP A CA 6
ATOM 8310 C C . ASP A 1 54 ? 24.949 -2.484 10.673 1.00 33.41 54 ASP A C 6
ATOM 8311 O O . ASP A 1 54 ? 23.864 -2.396 10.096 1.00 3.42 54 ASP A O 6
ATOM 8320 N N . THR A 1 55 ? 25.072 -2.409 11.995 1.00 44.43 55 THR A N 6
ATOM 8321 C CA . THR A 1 55 ? 23.916 -2.214 12.861 1.00 45.24 55 THR A CA 6
ATOM 8322 C C . THR A 1 55 ? 23.340 -0.812 12.701 1.00 52.22 55 THR A C 6
ATOM 8323 O O . THR A 1 55 ? 22.123 -0.625 12.720 1.00 50.33 55 THR A O 6
ATOM 8334 N N . TYR A 1 56 ? 24.220 0.170 12.543 1.00 41.32 56 TYR A N 6
ATOM 8335 C CA . TYR A 1 56 ? 23.798 1.556 12.381 1.00 12.53 56 TYR A CA 6
ATOM 8336 C C . TYR A 1 56 ? 23.058 1.750 11.061 1.00 45.41 56 TYR A C 6
ATOM 8337 O O . TYR A 1 56 ? 21.953 2.292 11.030 1.00 74.25 56 TYR A O 6
ATOM 8355 N N . CYS A 1 57 ? 23.677 1.304 9.973 1.00 12.13 57 CYS A N 6
ATOM 8356 C CA . CYS A 1 57 ? 23.079 1.428 8.649 1.00 72.23 57 CYS A CA 6
ATOM 8357 C C . CYS A 1 57 ? 21.779 0.634 8.563 1.00 50.52 57 CYS A C 6
ATOM 8358 O O . CYS A 1 57 ? 20.792 1.098 7.991 1.00 43.23 57 CYS A O 6
ATOM 8366 N N . LYS A 1 58 ? 21.785 -0.565 9.134 1.00 64.34 58 LYS A N 6
ATOM 8367 C CA . LYS A 1 58 ? 20.608 -1.425 9.122 1.00 13.01 58 LYS A CA 6
ATOM 8368 C C . LYS A 1 58 ? 19.502 -0.845 9.998 1.00 51.41 58 LYS A C 6
ATOM 8369 O O . LYS A 1 58 ? 18.326 -0.877 9.634 1.00 1.21 58 LYS A O 6
ATOM 8388 N N . LYS A 1 59 ? 19.886 -0.313 11.153 1.00 2.13 59 LYS A N 6
ATOM 8389 C CA . LYS A 1 59 ? 18.928 0.278 12.080 1.00 23.35 59 LYS A CA 6
ATOM 8390 C C . LYS A 1 59 ? 18.221 1.471 11.446 1.00 61.24 59 LYS A C 6
ATOM 8391 O O . LYS A 1 59 ? 16.999 1.592 11.524 1.00 70.04 59 LYS A O 6
ATOM 8410 N N . GLN A 1 60 ? 18.998 2.347 10.817 1.00 54.31 60 GLN A N 6
ATOM 8411 C CA . GLN A 1 60 ? 18.444 3.530 10.168 1.00 30.11 60 GLN A CA 6
ATOM 8412 C C . GLN A 1 60 ? 17.554 3.140 8.992 1.00 22.35 60 GLN A C 6
ATOM 8413 O O . GLN A 1 60 ? 16.726 3.928 8.539 1.00 0.42 60 GLN A O 6
ATOM 8427 N N . GLY A 1 61 ? 17.732 1.916 8.503 1.00 53.34 61 GLY A N 6
ATOM 8428 C CA . GLY A 1 61 ? 16.938 1.443 7.384 1.00 62.05 61 GLY A CA 6
ATOM 8429 C C . GLY A 1 61 ? 17.524 1.847 6.045 1.00 23.22 61 GLY A C 6
ATOM 8430 O O . GLY A 1 61 ? 16.794 2.034 5.072 1.00 61.14 61 GLY A O 6
ATOM 8434 N N . ILE A 1 62 ? 18.845 1.983 5.996 1.00 21.05 62 ILE A N 6
ATOM 8435 C CA . ILE A 1 62 ? 19.528 2.368 4.768 1.00 60.13 62 ILE A CA 6
ATOM 8436 C C . ILE A 1 62 ? 20.820 1.578 4.586 1.00 74.10 62 ILE A C 6
ATOM 8437 O O . ILE A 1 62 ? 21.581 1.388 5.534 1.00 65.51 62 ILE A O 6
ATOM 8453 N N . SER A 1 63 ? 21.060 1.122 3.361 1.00 65.40 63 SER A N 6
ATOM 8454 C CA . SER A 1 63 ? 22.259 0.350 3.055 1.00 45.34 63 SER A CA 6
ATOM 8455 C C . SER A 1 63 ? 23.517 1.145 3.392 1.00 25.33 63 SER A C 6
ATOM 8456 O O . SER A 1 63 ? 23.446 2.325 3.734 1.00 3.21 63 SER A O 6
ATOM 8464 N N . ARG A 1 64 ? 24.669 0.488 3.294 1.00 74.22 64 ARG A N 6
ATOM 8465 C CA . ARG A 1 64 ? 25.943 1.131 3.590 1.00 40.13 64 ARG A CA 6
ATOM 8466 C C . ARG A 1 64 ? 26.452 1.911 2.381 1.00 62.52 64 ARG A C 6
ATOM 8467 O O . ARG A 1 64 ? 27.591 1.733 1.950 1.00 32.11 64 ARG A O 6
ATOM 8488 N N . ASN A 1 65 ? 25.600 2.774 1.838 1.00 31.10 65 ASN A N 6
ATOM 8489 C CA . ASN A 1 65 ? 25.963 3.580 0.678 1.00 20.20 65 ASN A CA 6
ATOM 8490 C C . ASN A 1 65 ? 25.480 5.018 0.842 1.00 70.32 65 ASN A C 6
ATOM 8491 O O . ASN A 1 65 ? 25.252 5.723 -0.141 1.00 64.32 65 ASN A O 6
ATOM 8502 N N . SER A 1 66 ? 25.326 5.446 2.091 1.00 63.13 66 SER A N 6
ATOM 8503 C CA . SER A 1 66 ? 24.867 6.799 2.384 1.00 24.40 66 SER A CA 6
ATOM 8504 C C . SER A 1 66 ? 25.353 7.251 3.758 1.00 41.23 66 SER A C 6
ATOM 8505 O O . SER A 1 66 ? 24.760 8.133 4.379 1.00 33.44 66 SER A O 6
ATOM 8513 N N . VAL A 1 67 ? 26.437 6.641 4.226 1.00 62.13 67 VAL A N 6
ATOM 8514 C CA . VAL A 1 67 ? 27.005 6.980 5.525 1.00 12.51 67 VAL A CA 6
ATOM 8515 C C . VAL A 1 67 ? 28.525 6.873 5.506 1.00 64.43 67 VAL A C 6
ATOM 8516 O O . VAL A 1 67 ? 29.079 5.813 5.212 1.00 60.01 67 VAL A O 6
ATOM 8529 N N . ARG A 1 68 ? 29.195 7.976 5.821 1.00 4.21 68 ARG A N 6
ATOM 8530 C CA . ARG A 1 68 ? 30.653 8.006 5.839 1.00 11.14 68 ARG A CA 6
ATOM 8531 C C . ARG A 1 68 ? 31.180 7.970 7.271 1.00 14.00 68 ARG A C 6
ATOM 8532 O O . ARG A 1 68 ? 31.051 8.942 8.016 1.00 44.25 68 ARG A O 6
ATOM 8553 N N . PHE A 1 69 ? 31.772 6.842 7.650 1.00 50.42 69 PHE A N 6
ATOM 8554 C CA . PHE A 1 69 ? 32.317 6.679 8.993 1.00 72.45 69 PHE A CA 6
ATOM 8555 C C . PHE A 1 69 ? 33.801 7.031 9.024 1.00 10.50 69 PHE A C 6
ATOM 8556 O O . PHE A 1 69 ? 34.641 6.279 8.528 1.00 55.25 69 PHE A O 6
ATOM 8573 N N . LEU A 1 70 ? 34.117 8.181 9.610 1.00 22.23 70 LEU A N 6
ATOM 8574 C CA . LEU A 1 70 ? 35.500 8.635 9.707 1.00 0.30 70 LEU A CA 6
ATOM 8575 C C . LEU A 1 70 ? 35.927 8.775 11.165 1.00 54.22 70 LEU A C 6
ATOM 8576 O O . LEU A 1 70 ? 35.118 9.112 12.030 1.00 73.33 70 LEU A O 6
ATOM 8592 N N . PHE A 1 71 ? 37.203 8.517 11.430 1.00 71.42 71 PHE A N 6
ATOM 8593 C CA . PHE A 1 71 ? 37.738 8.615 12.783 1.00 71.22 71 PHE A CA 6
ATOM 8594 C C . PHE A 1 71 ? 38.812 9.695 12.866 1.00 43.12 71 PHE A C 6
ATOM 8595 O O . PHE A 1 71 ? 39.936 9.505 12.399 1.00 12.45 71 PHE A O 6
ATOM 8612 N N . ASP A 1 72 ? 38.458 10.828 13.462 1.00 44.31 72 ASP A N 6
ATOM 8613 C CA . ASP A 1 72 ? 39.391 11.940 13.607 1.00 24.31 72 ASP A CA 6
ATOM 8614 C C . ASP A 1 72 ? 39.941 12.369 12.250 1.00 33.21 72 ASP A C 6
ATOM 8615 O O . ASP A 1 72 ? 41.028 12.938 12.161 1.00 71.41 72 ASP A O 6
ATOM 8624 N N . GLY A 1 73 ? 39.181 12.091 11.195 1.00 70.12 73 GLY A N 6
ATOM 8625 C CA . GLY A 1 73 ? 39.609 12.454 9.857 1.00 72.05 73 GLY A CA 6
ATOM 8626 C C . GLY A 1 73 ? 40.003 11.248 9.027 1.00 52.23 73 GLY A C 6
ATOM 8627 O O . GLY A 1 73 ? 40.539 11.389 7.927 1.00 1.40 73 GLY A O 6
ATOM 8631 N N . THR A 1 74 ? 39.738 10.057 9.554 1.00 63.31 74 THR A N 6
ATOM 8632 C CA . THR A 1 74 ? 40.071 8.821 8.856 1.00 2.32 74 THR A CA 6
ATOM 8633 C C . THR A 1 74 ? 38.815 8.112 8.364 1.00 52.33 74 THR A C 6
ATOM 8634 O O . THR A 1 74 ? 38.286 7.211 9.015 1.00 61.25 74 THR A O 6
ATOM 8645 N N . PRO A 1 75 ? 38.324 8.526 7.186 1.00 12.42 75 PRO A N 6
ATOM 8646 C CA . PRO A 1 75 ? 37.124 7.943 6.580 1.00 73.34 75 PRO A CA 6
ATOM 8647 C C . PRO A 1 75 ? 37.355 6.516 6.093 1.00 44.44 75 PRO A C 6
ATOM 8648 O O . PRO A 1 75 ? 37.872 6.302 4.996 1.00 72.45 75 PRO A O 6
ATOM 8659 N N . ILE A 1 76 ? 36.970 5.546 6.914 1.00 24.31 76 ILE A N 6
ATOM 8660 C CA . ILE A 1 76 ? 37.135 4.140 6.565 1.00 2.13 76 ILE A CA 6
ATOM 8661 C C . ILE A 1 76 ? 36.032 3.287 7.183 1.00 40.43 76 ILE A C 6
ATOM 8662 O O . ILE A 1 76 ? 35.595 3.538 8.306 1.00 23.43 76 ILE A O 6
ATOM 8678 N N . ASP A 1 77 ? 35.587 2.279 6.442 1.00 70.33 77 ASP A N 6
ATOM 8679 C CA . ASP A 1 77 ? 34.536 1.386 6.917 1.00 4.12 77 ASP A CA 6
ATOM 8680 C C . ASP A 1 77 ? 35.067 -0.033 7.093 1.00 64.25 77 ASP A C 6
ATOM 8681 O O . ASP A 1 77 ? 35.014 -0.844 6.169 1.00 74.24 77 ASP A O 6
ATOM 8690 N N . GLU A 1 78 ? 35.581 -0.325 8.284 1.00 55.23 78 GLU A N 6
ATOM 8691 C CA . GLU A 1 78 ? 36.123 -1.646 8.578 1.00 10.14 78 GLU A CA 6
ATOM 8692 C C . GLU A 1 78 ? 36.630 -1.718 10.016 1.00 14.31 78 GLU A C 6
ATOM 8693 O O . GLU A 1 78 ? 36.863 -0.692 10.657 1.00 63.23 78 GLU A O 6
ATOM 8705 N N . THR A 1 79 ? 36.797 -2.937 10.518 1.00 30.32 79 THR A N 6
ATOM 8706 C CA . THR A 1 79 ? 37.274 -3.144 11.880 1.00 73.43 79 THR A CA 6
ATOM 8707 C C . THR A 1 79 ? 38.730 -3.596 11.890 1.00 53.13 79 THR A C 6
ATOM 8708 O O . THR A 1 79 ? 39.226 -4.106 12.895 1.00 53.14 79 THR A O 6
ATOM 8719 N N . LYS A 1 80 ? 39.411 -3.405 10.765 1.00 2.12 80 LYS A N 6
ATOM 8720 C CA . LYS A 1 80 ? 40.812 -3.791 10.644 1.00 1.52 80 LYS A CA 6
ATOM 8721 C C . LYS A 1 80 ? 41.686 -2.578 10.339 1.00 12.12 80 LYS A C 6
ATOM 8722 O O . LYS A 1 80 ? 42.820 -2.483 10.808 1.00 4.25 80 LYS A O 6
ATOM 8741 N N . THR A 1 81 ? 41.150 -1.651 9.551 1.00 71.11 81 THR A N 6
ATOM 8742 C CA . THR A 1 81 ? 41.880 -0.445 9.184 1.00 43.42 81 THR A CA 6
ATOM 8743 C C . THR A 1 81 ? 42.108 0.450 10.397 1.00 43.55 81 THR A C 6
ATOM 8744 O O . THR A 1 81 ? 43.242 0.729 10.788 1.00 13.23 81 THR A O 6
ATOM 8755 N N . PRO A 1 82 ? 41.007 0.913 11.007 1.00 21.53 82 PRO A N 6
ATOM 8756 C CA . PRO A 1 82 ? 41.062 1.782 12.186 1.00 13.40 82 PRO A CA 6
ATOM 8757 C C . PRO A 1 82 ? 41.560 1.048 13.426 1.00 42.01 82 PRO A C 6
ATOM 8758 O O . PRO A 1 82 ? 42.041 1.668 14.374 1.00 52.22 82 PRO A O 6
ATOM 8769 N N . GLU A 1 83 ? 41.443 -0.276 13.411 1.00 34.12 83 GLU A N 6
ATOM 8770 C CA . GLU A 1 83 ? 41.882 -1.094 14.536 1.00 53.21 83 GLU A CA 6
ATOM 8771 C C . GLU A 1 83 ? 43.401 -1.234 14.546 1.00 62.10 83 GLU A C 6
ATOM 8772 O O . GLU A 1 83 ? 44.044 -1.059 15.581 1.00 54.23 83 GLU A O 6
ATOM 8784 N N . GLU A 1 84 ? 43.968 -1.552 13.386 1.00 21.03 84 GLU A N 6
ATOM 8785 C CA . GLU A 1 84 ? 45.412 -1.717 13.262 1.00 34.43 84 GLU A CA 6
ATOM 8786 C C . GLU A 1 84 ? 46.118 -0.365 13.287 1.00 22.11 84 GLU A C 6
ATOM 8787 O O . GLU A 1 84 ? 47.219 -0.237 13.825 1.00 41.34 84 GLU A O 6
ATOM 8799 N N . LEU A 1 85 ? 45.478 0.641 12.701 1.00 22.14 85 LEU A N 6
ATOM 8800 C CA . LEU A 1 85 ? 46.044 1.985 12.655 1.00 24.51 85 LEU A CA 6
ATOM 8801 C C . LEU A 1 85 ? 45.877 2.693 13.996 1.00 72.43 85 LEU A C 6
ATOM 8802 O O . LEU A 1 85 ? 46.730 3.478 14.406 1.00 65.15 85 LEU A O 6
ATOM 8818 N N . GLY A 1 86 ? 44.770 2.407 14.676 1.00 45.11 86 GLY A N 6
ATOM 8819 C CA . GLY A 1 86 ? 44.512 3.023 15.964 1.00 0.22 86 GLY A CA 6
ATOM 8820 C C . GLY A 1 86 ? 45.065 2.210 17.117 1.00 30.44 86 GLY A C 6
ATOM 8821 O O . GLY A 1 86 ? 45.957 2.663 17.834 1.00 71.11 86 GLY A O 6
ATOM 8825 N N . MET A 1 87 ? 44.533 1.005 17.298 1.00 3.12 87 MET A N 6
ATOM 8826 C CA . MET A 1 87 ? 44.980 0.127 18.373 1.00 35.25 87 MET A CA 6
ATOM 8827 C C . MET A 1 87 ? 44.664 0.733 19.737 1.00 12.21 87 MET A C 6
ATOM 8828 O O . MET A 1 87 ? 45.529 0.806 20.609 1.00 43.24 87 MET A O 6
ATOM 8842 N N . GLU A 1 88 ? 43.419 1.167 19.913 1.00 25.44 88 GLU A N 6
ATOM 8843 C CA . GLU A 1 88 ? 42.992 1.768 21.171 1.00 33.42 88 GLU A CA 6
ATOM 8844 C C . GLU A 1 88 ? 41.537 1.418 21.474 1.00 5.13 88 GLU A C 6
ATOM 8845 O O . GLU A 1 88 ? 40.773 1.065 20.577 1.00 73.25 88 GLU A O 6
ATOM 8857 N N . ASP A 1 89 ? 41.164 1.519 22.745 1.00 34.10 89 ASP A N 6
ATOM 8858 C CA . ASP A 1 89 ? 39.802 1.214 23.168 1.00 54.32 89 ASP A CA 6
ATOM 8859 C C . ASP A 1 89 ? 38.901 2.437 23.021 1.00 73.44 89 ASP A C 6
ATOM 8860 O O . ASP A 1 89 ? 37.773 2.452 23.514 1.00 21.03 89 ASP A O 6
ATOM 8869 N N . ASP A 1 90 ? 39.406 3.459 22.340 1.00 43.13 90 ASP A N 6
ATOM 8870 C CA . ASP A 1 90 ? 38.648 4.686 22.127 1.00 15.24 90 ASP A CA 6
ATOM 8871 C C . ASP A 1 90 ? 38.379 4.909 20.642 1.00 31.13 90 ASP A C 6
ATOM 8872 O O . ASP A 1 90 ? 38.510 6.024 20.138 1.00 13.41 90 ASP A O 6
ATOM 8881 N N . ASP A 1 91 ? 38.004 3.841 19.948 1.00 71.54 91 ASP A N 6
ATOM 8882 C CA . ASP A 1 91 ? 37.717 3.919 18.520 1.00 72.10 91 ASP A CA 6
ATOM 8883 C C . ASP A 1 91 ? 36.380 4.611 18.272 1.00 71.53 91 ASP A C 6
ATOM 8884 O O . ASP A 1 91 ? 35.318 4.024 18.478 1.00 34.40 91 ASP A O 6
ATOM 8893 N N . VAL A 1 92 ? 36.440 5.862 17.829 1.00 42.35 92 VAL A N 6
ATOM 8894 C CA . VAL A 1 92 ? 35.235 6.634 17.552 1.00 13.41 92 VAL A CA 6
ATOM 8895 C C . VAL A 1 92 ? 35.032 6.818 16.052 1.00 13.23 92 VAL A C 6
ATOM 8896 O O . VAL A 1 92 ? 35.991 6.814 15.281 1.00 45.41 92 VAL A O 6
ATOM 8909 N N . ILE A 1 93 ? 33.777 6.979 15.646 1.00 11.52 93 ILE A N 6
ATOM 8910 C CA . ILE A 1 93 ? 33.448 7.167 14.238 1.00 22.45 93 ILE A CA 6
ATOM 8911 C C . ILE A 1 93 ? 32.274 8.125 14.071 1.00 71.22 93 ILE A C 6
ATOM 8912 O O . ILE A 1 93 ? 31.187 7.890 14.600 1.00 63.23 93 ILE A O 6
ATOM 8928 N N . ASP A 1 94 ? 32.500 9.204 13.330 1.00 13.33 94 ASP A N 6
ATOM 8929 C CA . ASP A 1 94 ? 31.459 10.198 13.090 1.00 64.33 94 ASP A CA 6
ATOM 8930 C C . ASP A 1 94 ? 30.827 10.000 11.716 1.00 53.02 94 ASP A C 6
ATOM 8931 O O . ASP A 1 94 ? 31.443 10.290 10.691 1.00 75.45 94 ASP A O 6
ATOM 8940 N N . ALA A 1 95 ? 29.594 9.504 11.704 1.00 53.14 95 ALA A N 6
ATOM 8941 C CA . ALA A 1 95 ? 28.877 9.269 10.456 1.00 24.42 95 ALA A CA 6
ATOM 8942 C C . ALA A 1 95 ? 28.393 10.579 9.846 1.00 53.14 95 ALA A C 6
ATOM 8943 O O . ALA A 1 95 ? 27.575 11.284 10.436 1.00 51.44 95 ALA A O 6
ATOM 8950 N N . MET A 1 96 ? 28.903 10.899 8.661 1.00 2.20 96 MET A N 6
ATOM 8951 C CA . MET A 1 96 ? 28.521 12.126 7.971 1.00 62.42 96 MET A CA 6
ATOM 8952 C C . MET A 1 96 ? 27.881 11.813 6.622 1.00 42.52 96 MET A C 6
ATOM 8953 O O . MET A 1 96 ? 28.147 10.771 6.024 1.00 65.05 96 MET A O 6
ATOM 8967 N N . VAL A 1 97 ? 27.036 12.723 6.148 1.00 13.31 97 VAL A N 6
ATOM 8968 C CA . VAL A 1 97 ? 26.358 12.545 4.869 1.00 5.13 97 VAL A CA 6
ATOM 8969 C C . VAL A 1 97 ? 27.080 13.296 3.756 1.00 64.52 97 VAL A C 6
ATOM 8970 O O . VAL A 1 97 ? 27.169 14.523 3.778 1.00 71.44 97 VAL A O 6
ATOM 8983 N N . GLU A 1 98 ? 27.595 12.549 2.783 1.00 14.22 98 GLU A N 6
ATOM 8984 C CA . GLU A 1 98 ? 28.309 13.145 1.661 1.00 64.04 98 GLU A CA 6
ATOM 8985 C C . GLU A 1 98 ? 28.119 12.317 0.393 1.00 32.01 98 GLU A C 6
ATOM 8986 O O . GLU A 1 98 ? 28.978 12.306 -0.488 1.00 2.13 98 GLU A O 6
ATOM 8998 N N . GLN A 1 99 ? 26.987 11.625 0.310 1.00 41.00 99 GLN A N 6
ATOM 8999 C CA . GLN A 1 99 ? 26.684 10.793 -0.849 1.00 3.23 99 GLN A CA 6
ATOM 9000 C C . GLN A 1 99 ? 25.182 10.748 -1.109 1.00 21.14 99 GLN A C 6
ATOM 9001 O O . GLN A 1 99 ? 24.380 11.111 -0.247 1.00 44.22 99 GLN A O 6
ATOM 9015 N N . THR A 1 100 ? 24.806 10.300 -2.303 1.00 22.35 100 THR A N 6
ATOM 9016 C CA . THR A 1 100 ? 23.401 10.208 -2.677 1.00 13.42 100 THR A CA 6
ATOM 9017 C C . THR A 1 100 ? 23.109 8.900 -3.403 1.00 41.43 100 THR A C 6
ATOM 9018 O O . THR A 1 100 ? 23.456 8.738 -4.572 1.00 60.53 100 THR A O 6
ATOM 9029 N N . GLY A 1 101 ? 22.468 7.970 -2.703 1.00 21.53 101 GLY A N 6
ATOM 9030 C CA . GLY A 1 101 ? 22.140 6.687 -3.298 1.00 41.52 101 GLY A CA 6
ATOM 9031 C C . GLY A 1 101 ? 20.797 6.159 -2.834 1.00 4.02 101 GLY A C 6
ATOM 9032 O O . GLY A 1 101 ? 19.779 6.367 -3.492 1.00 1.30 101 GLY A O 6
ATOM 9036 N N . GLY A 1 102 ? 20.795 5.471 -1.696 1.00 61.31 102 GLY A N 6
ATOM 9037 C CA . GLY A 1 102 ? 19.562 4.920 -1.165 1.00 21.21 102 GLY A CA 6
ATOM 9038 C C . GLY A 1 102 ? 19.390 5.204 0.314 1.00 21.11 102 GLY A C 6
ATOM 9039 O O . GLY A 1 102 ? 18.339 5.681 0.743 1.00 25.52 102 GLY A O 6
ATOM 9043 N N . MET A 1 1 ? 11.882 27.358 30.265 1.00 34.52 1 MET A N 7
ATOM 9044 C CA . MET A 1 1 ? 11.217 26.987 29.021 1.00 10.11 1 MET A CA 7
ATOM 9045 C C . MET A 1 1 ? 12.140 27.204 27.826 1.00 20.12 1 MET A C 7
ATOM 9046 O O . MET A 1 1 ? 12.101 28.252 27.182 1.00 51.11 1 MET A O 7
ATOM 9060 N N . SER A 1 2 ? 12.970 26.207 27.536 1.00 33.23 2 SER A N 7
ATOM 9061 C CA . SER A 1 2 ? 13.906 26.291 26.421 1.00 35.31 2 SER A CA 7
ATOM 9062 C C . SER A 1 2 ? 13.765 25.081 25.502 1.00 43.10 2 SER A C 7
ATOM 9063 O O . SER A 1 2 ? 13.704 23.942 25.962 1.00 32.04 2 SER A O 7
ATOM 9071 N N . ASN A 1 3 ? 13.715 25.339 24.199 1.00 22.50 3 ASN A N 7
ATOM 9072 C CA . ASN A 1 3 ? 13.582 24.272 23.214 1.00 74.43 3 ASN A CA 7
ATOM 9073 C C . ASN A 1 3 ? 14.863 23.447 23.127 1.00 14.43 3 ASN A C 7
ATOM 9074 O O . ASN A 1 3 ? 15.954 23.993 22.969 1.00 31.33 3 ASN A O 7
ATOM 9085 N N . ASN A 1 4 ? 14.720 22.130 23.231 1.00 3.15 4 ASN A N 7
ATOM 9086 C CA . ASN A 1 4 ? 15.866 21.230 23.165 1.00 31.00 4 ASN A CA 7
ATOM 9087 C C . ASN A 1 4 ? 16.212 20.896 21.717 1.00 1.21 4 ASN A C 7
ATOM 9088 O O . ASN A 1 4 ? 15.454 20.215 21.028 1.00 42.22 4 ASN A O 7
ATOM 9099 N N . GLY A 1 5 ? 17.364 21.381 21.263 1.00 71.12 5 GLY A N 7
ATOM 9100 C CA . GLY A 1 5 ? 17.791 21.123 19.900 1.00 41.30 5 GLY A CA 7
ATOM 9101 C C . GLY A 1 5 ? 19.261 21.425 19.686 1.00 0.22 5 GLY A C 7
ATOM 9102 O O . GLY A 1 5 ? 19.862 22.188 20.442 1.00 33.41 5 GLY A O 7
ATOM 9106 N N . GLY A 1 6 ? 19.843 20.824 18.653 1.00 22.21 6 GLY A N 7
ATOM 9107 C CA . GLY A 1 6 ? 21.248 21.044 18.362 1.00 72.32 6 GLY A CA 7
ATOM 9108 C C . GLY A 1 6 ? 21.502 21.293 16.889 1.00 43.35 6 GLY A C 7
ATOM 9109 O O . GLY A 1 6 ? 20.592 21.184 16.068 1.00 31.51 6 GLY A O 7
ATOM 9113 N N . GLU A 1 7 ? 22.743 21.632 16.553 1.00 63.31 7 GLU A N 7
ATOM 9114 C CA . GLU A 1 7 ? 23.113 21.900 15.168 1.00 1.11 7 GLU A CA 7
ATOM 9115 C C . GLU A 1 7 ? 23.656 20.642 14.496 1.00 11.03 7 GLU A C 7
ATOM 9116 O O . GLU A 1 7 ? 24.074 19.688 15.153 1.00 1.30 7 GLU A O 7
ATOM 9128 N N . PRO A 1 8 ? 23.649 20.638 13.155 1.00 1.20 8 PRO A N 7
ATOM 9129 C CA . PRO A 1 8 ? 24.137 19.504 12.364 1.00 0.52 8 PRO A CA 7
ATOM 9130 C C . PRO A 1 8 ? 25.651 19.343 12.455 1.00 53.24 8 PRO A C 7
ATOM 9131 O O . PRO A 1 8 ? 26.364 20.279 12.816 1.00 53.31 8 PRO A O 7
ATOM 9142 N N . SER A 1 9 ? 26.135 18.150 12.124 1.00 50.53 9 SER A N 7
ATOM 9143 C CA . SER A 1 9 ? 27.564 17.866 12.171 1.00 64.11 9 SER A CA 7
ATOM 9144 C C . SER A 1 9 ? 27.882 16.560 11.449 1.00 44.11 9 SER A C 7
ATOM 9145 O O . SER A 1 9 ? 27.401 15.494 11.830 1.00 53.30 9 SER A O 7
ATOM 9153 N N . ASN A 1 10 ? 28.698 16.653 10.403 1.00 33.23 10 ASN A N 7
ATOM 9154 C CA . ASN A 1 10 ? 29.081 15.480 9.626 1.00 33.53 10 ASN A CA 7
ATOM 9155 C C . ASN A 1 10 ? 30.294 14.791 10.243 1.00 21.35 10 ASN A C 7
ATOM 9156 O O . ASN A 1 10 ? 30.185 13.697 10.795 1.00 23.43 10 ASN A O 7
ATOM 9167 N N . ASN A 1 11 ? 31.450 15.440 10.146 1.00 15.31 11 ASN A N 7
ATOM 9168 C CA . ASN A 1 11 ? 32.684 14.891 10.695 1.00 70.43 11 ASN A CA 7
ATOM 9169 C C . ASN A 1 11 ? 33.003 13.537 10.067 1.00 51.10 11 ASN A C 7
ATOM 9170 O O . ASN A 1 11 ? 32.501 12.503 10.506 1.00 10.44 11 ASN A O 7
ATOM 9181 N N . GLY A 1 12 ? 33.842 13.552 9.036 1.00 64.01 12 GLY A N 7
ATOM 9182 C CA . GLY A 1 12 ? 34.215 12.320 8.365 1.00 53.44 12 GLY A CA 7
ATOM 9183 C C . GLY A 1 12 ? 35.680 12.292 7.976 1.00 34.20 12 GLY A C 7
ATOM 9184 O O . GLY A 1 12 ? 36.014 12.242 6.793 1.00 4.13 12 GLY A O 7
ATOM 9188 N N . GLY A 1 13 ? 36.556 12.325 8.975 1.00 23.12 13 GLY A N 7
ATOM 9189 C CA . GLY A 1 13 ? 37.983 12.304 8.711 1.00 21.41 13 GLY A CA 7
ATOM 9190 C C . GLY A 1 13 ? 38.808 12.536 9.962 1.00 53.34 13 GLY A C 7
ATOM 9191 O O . GLY A 1 13 ? 39.298 11.588 10.574 1.00 11.52 13 GLY A O 7
ATOM 9195 N N . GLU A 1 14 ? 38.962 13.801 10.340 1.00 41.41 14 GLU A N 7
ATOM 9196 C CA . GLU A 1 14 ? 39.736 14.155 11.524 1.00 32.33 14 GLU A CA 7
ATOM 9197 C C . GLU A 1 14 ? 41.173 13.656 11.404 1.00 0.11 14 GLU A C 7
ATOM 9198 O O . GLU A 1 14 ? 41.558 13.079 10.388 1.00 24.35 14 GLU A O 7
ATOM 9210 N N . GLY A 1 15 ? 41.962 13.885 12.450 1.00 61.33 15 GLY A N 7
ATOM 9211 C CA . GLY A 1 15 ? 43.348 13.454 12.442 1.00 73.44 15 GLY A CA 7
ATOM 9212 C C . GLY A 1 15 ? 43.587 12.255 13.338 1.00 3.01 15 GLY A C 7
ATOM 9213 O O . GLY A 1 15 ? 42.960 12.122 14.388 1.00 32.33 15 GLY A O 7
ATOM 9217 N N . ALA A 1 16 ? 44.497 11.380 12.923 1.00 72.44 16 ALA A N 7
ATOM 9218 C CA . ALA A 1 16 ? 44.818 10.186 13.696 1.00 53.33 16 ALA A CA 7
ATOM 9219 C C . ALA A 1 16 ? 46.289 10.172 14.097 1.00 33.44 16 ALA A C 7
ATOM 9220 O O . ALA A 1 16 ? 47.136 9.664 13.364 1.00 42.55 16 ALA A O 7
ATOM 9227 N N . GLU A 1 17 ? 46.584 10.732 15.266 1.00 31.43 17 GLU A N 7
ATOM 9228 C CA . GLU A 1 17 ? 47.954 10.783 15.764 1.00 53.45 17 GLU A CA 7
ATOM 9229 C C . GLU A 1 17 ? 48.000 10.492 17.261 1.00 45.52 17 GLU A C 7
ATOM 9230 O O . GLU A 1 17 ? 47.118 10.905 18.012 1.00 30.22 17 GLU A O 7
ATOM 9242 N N . GLY A 1 18 ? 49.038 9.778 17.687 1.00 73.21 18 GLY A N 7
ATOM 9243 C CA . GLY A 1 18 ? 49.181 9.443 19.092 1.00 73.24 18 GLY A CA 7
ATOM 9244 C C . GLY A 1 18 ? 48.825 7.998 19.382 1.00 5.12 18 GLY A C 7
ATOM 9245 O O . GLY A 1 18 ? 48.128 7.352 18.599 1.00 64.10 18 GLY A O 7
ATOM 9249 N N . THR A 1 19 ? 49.307 7.487 20.511 1.00 12.33 19 THR A N 7
ATOM 9250 C CA . THR A 1 19 ? 49.039 6.109 20.902 1.00 13.11 19 THR A CA 7
ATOM 9251 C C . THR A 1 19 ? 48.599 6.026 22.359 1.00 4.45 19 THR A C 7
ATOM 9252 O O . THR A 1 19 ? 47.451 5.691 22.653 1.00 3.35 19 THR A O 7
ATOM 9263 N N . CYS A 1 20 ? 49.519 6.334 23.268 1.00 55.12 20 CYS A N 7
ATOM 9264 C CA . CYS A 1 20 ? 49.225 6.294 24.696 1.00 3.41 20 CYS A CA 7
ATOM 9265 C C . CYS A 1 20 ? 48.693 4.924 25.104 1.00 5.30 20 CYS A C 7
ATOM 9266 O O . CYS A 1 20 ? 47.483 4.702 25.144 1.00 41.44 20 CYS A O 7
ATOM 9274 N N . LYS A 1 21 ? 49.606 4.007 25.405 1.00 22.03 21 LYS A N 7
ATOM 9275 C CA . LYS A 1 21 ? 49.231 2.657 25.810 1.00 12.40 21 LYS A CA 7
ATOM 9276 C C . LYS A 1 21 ? 48.778 2.632 27.266 1.00 0.34 21 LYS A C 7
ATOM 9277 O O . LYS A 1 21 ? 49.246 3.423 28.084 1.00 1.34 21 LYS A O 7
ATOM 9296 N N . GLU A 1 22 ? 47.866 1.718 27.582 1.00 23.24 22 GLU A N 7
ATOM 9297 C CA . GLU A 1 22 ? 47.352 1.591 28.941 1.00 60.51 22 GLU A CA 7
ATOM 9298 C C . GLU A 1 22 ? 46.675 2.882 29.390 1.00 43.52 22 GLU A C 7
ATOM 9299 O O . GLU A 1 22 ? 47.218 3.629 30.203 1.00 25.14 22 GLU A O 7
ATOM 9311 N N . GLU A 1 23 ? 45.487 3.139 28.852 1.00 33.23 23 GLU A N 7
ATOM 9312 C CA . GLU A 1 23 ? 44.737 4.341 29.196 1.00 34.05 23 GLU A CA 7
ATOM 9313 C C . GLU A 1 23 ? 43.263 4.187 28.830 1.00 65.24 23 GLU A C 7
ATOM 9314 O O . GLU A 1 23 ? 42.814 3.103 28.456 1.00 23.41 23 GLU A O 7
ATOM 9326 N N . THR A 1 24 ? 42.515 5.280 28.939 1.00 33.13 24 THR A N 7
ATOM 9327 C CA . THR A 1 24 ? 41.092 5.267 28.621 1.00 5.34 24 THR A CA 7
ATOM 9328 C C . THR A 1 24 ? 40.809 6.037 27.337 1.00 43.52 24 THR A C 7
ATOM 9329 O O . THR A 1 24 ? 41.172 7.207 27.210 1.00 22.51 24 THR A O 7
ATOM 9340 N N . ALA A 1 25 ? 40.158 5.375 26.386 1.00 24.13 25 ALA A N 7
ATOM 9341 C CA . ALA A 1 25 ? 39.824 5.999 25.112 1.00 22.21 25 ALA A CA 7
ATOM 9342 C C . ALA A 1 25 ? 38.459 5.536 24.615 1.00 32.35 25 ALA A C 7
ATOM 9343 O O . ALA A 1 25 ? 37.915 4.541 25.099 1.00 44.52 25 ALA A O 7
ATOM 9350 N N . LEU A 1 26 ? 37.909 6.262 23.649 1.00 73.02 26 LEU A N 7
ATOM 9351 C CA . LEU A 1 26 ? 36.605 5.926 23.087 1.00 62.34 26 LEU A CA 7
ATOM 9352 C C . LEU A 1 26 ? 36.645 5.957 21.562 1.00 1.01 26 LEU A C 7
ATOM 9353 O O . LEU A 1 26 ? 37.138 6.913 20.963 1.00 60.10 26 LEU A O 7
ATOM 9369 N N . VAL A 1 27 ? 36.121 4.906 20.940 1.00 60.22 27 VAL A N 7
ATOM 9370 C CA . VAL A 1 27 ? 36.094 4.814 19.485 1.00 54.11 27 VAL A CA 7
ATOM 9371 C C . VAL A 1 27 ? 34.714 4.397 18.986 1.00 4.45 27 VAL A C 7
ATOM 9372 O O . VAL A 1 27 ? 34.111 3.460 19.509 1.00 45.33 27 VAL A O 7
ATOM 9385 N N . ALA A 1 28 ? 34.221 5.100 17.972 1.00 13.12 28 ALA A N 7
ATOM 9386 C CA . ALA A 1 28 ? 32.913 4.802 17.401 1.00 63.41 28 ALA A CA 7
ATOM 9387 C C . ALA A 1 28 ? 33.032 3.813 16.246 1.00 74.10 28 ALA A C 7
ATOM 9388 O O . ALA A 1 28 ? 33.945 3.907 15.426 1.00 54.55 28 ALA A O 7
ATOM 9395 N N . VAL A 1 29 ? 32.103 2.864 16.188 1.00 31.41 29 VAL A N 7
ATOM 9396 C CA . VAL A 1 29 ? 32.103 1.857 15.133 1.00 1.21 29 VAL A CA 7
ATOM 9397 C C . VAL A 1 29 ? 30.828 1.933 14.301 1.00 11.20 29 VAL A C 7
ATOM 9398 O O . VAL A 1 29 ? 29.752 2.234 14.819 1.00 42.43 29 VAL A O 7
ATOM 9411 N N . LYS A 1 30 ? 30.955 1.657 13.007 1.00 11.54 30 LYS A N 7
ATOM 9412 C CA . LYS A 1 30 ? 29.813 1.692 12.102 1.00 50.35 30 LYS A CA 7
ATOM 9413 C C . LYS A 1 30 ? 29.766 0.437 11.237 1.00 61.43 30 LYS A C 7
ATOM 9414 O O . LYS A 1 30 ? 30.610 0.241 10.362 1.00 50.31 30 LYS A O 7
ATOM 9433 N N . VAL A 1 31 ? 28.773 -0.412 11.486 1.00 4.42 31 VAL A N 7
ATOM 9434 C CA . VAL A 1 31 ? 28.615 -1.647 10.729 1.00 61.25 31 VAL A CA 7
ATOM 9435 C C . VAL A 1 31 ? 27.621 -1.468 9.587 1.00 73.12 31 VAL A C 7
ATOM 9436 O O . VAL A 1 31 ? 26.458 -1.129 9.809 1.00 44.41 31 VAL A O 7
ATOM 9449 N N . VAL A 1 32 ? 28.085 -1.699 8.363 1.00 63.30 32 VAL A N 7
ATOM 9450 C CA . VAL A 1 32 ? 27.236 -1.565 7.185 1.00 25.21 32 VAL A CA 7
ATOM 9451 C C . VAL A 1 32 ? 27.018 -2.914 6.509 1.00 50.01 32 VAL A C 7
ATOM 9452 O O . VAL A 1 32 ? 27.778 -3.857 6.722 1.00 24.14 32 VAL A O 7
ATOM 9465 N N . ASN A 1 33 ? 25.973 -2.998 5.691 1.00 3.44 33 ASN A N 7
ATOM 9466 C CA . ASN A 1 33 ? 25.654 -4.232 4.983 1.00 41.31 33 ASN A CA 7
ATOM 9467 C C . ASN A 1 33 ? 25.043 -3.933 3.617 1.00 0.54 33 ASN A C 7
ATOM 9468 O O . ASN A 1 33 ? 24.451 -2.874 3.409 1.00 2.24 33 ASN A O 7
ATOM 9479 N N . ALA A 1 34 ? 25.191 -4.873 2.690 1.00 34.22 34 ALA A N 7
ATOM 9480 C CA . ALA A 1 34 ? 24.651 -4.712 1.346 1.00 44.13 34 ALA A CA 7
ATOM 9481 C C . ALA A 1 34 ? 23.129 -4.620 1.372 1.00 64.10 34 ALA A C 7
ATOM 9482 O O . ALA A 1 34 ? 22.505 -4.226 0.387 1.00 13.11 34 ALA A O 7
ATOM 9489 N N . ASP A 1 35 ? 22.539 -4.987 2.504 1.00 51.01 35 ASP A N 7
ATOM 9490 C CA . ASP A 1 35 ? 21.089 -4.946 2.658 1.00 4.44 35 ASP A CA 7
ATOM 9491 C C . ASP A 1 35 ? 20.576 -3.511 2.584 1.00 74.22 35 ASP A C 7
ATOM 9492 O O . ASP A 1 35 ? 19.418 -3.273 2.242 1.00 1.51 35 ASP A O 7
ATOM 9501 N N . GLY A 1 36 ? 21.445 -2.559 2.907 1.00 3.33 36 GLY A N 7
ATOM 9502 C CA . GLY A 1 36 ? 21.061 -1.160 2.872 1.00 54.22 36 GLY A CA 7
ATOM 9503 C C . GLY A 1 36 ? 20.869 -0.576 4.257 1.00 1.24 36 GLY A C 7
ATOM 9504 O O . GLY A 1 36 ? 20.381 0.544 4.404 1.00 12.21 36 GLY A O 7
ATOM 9508 N N . ALA A 1 37 ? 21.253 -1.337 5.277 1.00 42.01 37 ALA A N 7
ATOM 9509 C CA . ALA A 1 37 ? 21.121 -0.888 6.657 1.00 24.24 37 ALA A CA 7
ATOM 9510 C C . ALA A 1 37 ? 22.486 -0.604 7.275 1.00 44.32 37 ALA A C 7
ATOM 9511 O O . ALA A 1 37 ? 23.519 -0.962 6.711 1.00 64.45 37 ALA A O 7
ATOM 9518 N N . GLU A 1 38 ? 22.482 0.044 8.436 1.00 24.40 38 GLU A N 7
ATOM 9519 C CA . GLU A 1 38 ? 23.722 0.377 9.128 1.00 13.12 38 GLU A CA 7
ATOM 9520 C C . GLU A 1 38 ? 23.458 0.682 10.600 1.00 31.51 38 GLU A C 7
ATOM 9521 O O . GLU A 1 38 ? 22.439 1.278 10.948 1.00 5.13 38 GLU A O 7
ATOM 9533 N N . MET A 1 39 ? 24.383 0.266 11.459 1.00 1.42 39 MET A N 7
ATOM 9534 C CA . MET A 1 39 ? 24.251 0.495 12.893 1.00 1.04 39 MET A CA 7
ATOM 9535 C C . MET A 1 39 ? 25.554 1.026 13.481 1.00 5.34 39 MET A C 7
ATOM 9536 O O . MET A 1 39 ? 26.607 0.403 13.347 1.00 64.42 39 MET A O 7
ATOM 9550 N N . PHE A 1 40 ? 25.477 2.182 14.133 1.00 33.22 40 PHE A N 7
ATOM 9551 C CA . PHE A 1 40 ? 26.651 2.797 14.741 1.00 51.44 40 PHE A CA 7
ATOM 9552 C C . PHE A 1 40 ? 26.536 2.803 16.262 1.00 24.22 40 PHE A C 7
ATOM 9553 O O . PHE A 1 40 ? 25.442 2.928 16.813 1.00 5.03 40 PHE A O 7
ATOM 9570 N N . PHE A 1 41 ? 27.674 2.665 16.936 1.00 53.54 41 PHE A N 7
ATOM 9571 C CA . PHE A 1 41 ? 27.702 2.653 18.394 1.00 62.24 41 PHE A CA 7
ATOM 9572 C C . PHE A 1 41 ? 29.095 2.997 18.913 1.00 11.33 41 PHE A C 7
ATOM 9573 O O . PHE A 1 41 ? 30.102 2.554 18.361 1.00 2.25 41 PHE A O 7
ATOM 9590 N N . ARG A 1 42 ? 29.143 3.791 19.978 1.00 12.12 42 ARG A N 7
ATOM 9591 C CA . ARG A 1 42 ? 30.411 4.197 20.572 1.00 51.11 42 ARG A CA 7
ATOM 9592 C C . ARG A 1 42 ? 30.836 3.222 21.666 1.00 62.34 42 ARG A C 7
ATOM 9593 O O . ARG A 1 42 ? 30.030 2.832 22.511 1.00 2.31 42 ARG A O 7
ATOM 9614 N N . ILE A 1 43 ? 32.106 2.831 21.642 1.00 50.23 43 ILE A N 7
ATOM 9615 C CA . ILE A 1 43 ? 32.638 1.902 22.631 1.00 13.21 43 ILE A CA 7
ATOM 9616 C C . ILE A 1 43 ? 34.159 1.980 22.696 1.00 22.22 43 ILE A C 7
ATOM 9617 O O . ILE A 1 43 ? 34.817 2.332 21.717 1.00 53.43 43 ILE A O 7
ATOM 9633 N N . LYS A 1 44 ? 34.714 1.646 23.856 1.00 0.25 44 LYS A N 7
ATOM 9634 C CA . LYS A 1 44 ? 36.159 1.674 24.050 1.00 11.44 44 LYS A CA 7
ATOM 9635 C C . LYS A 1 44 ? 36.872 0.914 22.937 1.00 22.32 44 LYS A C 7
ATOM 9636 O O . LYS A 1 44 ? 36.477 -0.196 22.579 1.00 5.11 44 LYS A O 7
ATOM 9655 N N . SER A 1 45 ? 37.925 1.517 22.395 1.00 41.11 45 SER A N 7
ATOM 9656 C CA . SER A 1 45 ? 38.692 0.897 21.321 1.00 41.23 45 SER A CA 7
ATOM 9657 C C . SER A 1 45 ? 39.133 -0.510 21.711 1.00 64.23 45 SER A C 7
ATOM 9658 O O . SER A 1 45 ? 39.271 -1.388 20.858 1.00 33.05 45 SER A O 7
ATOM 9666 N N . ARG A 1 46 ? 39.354 -0.717 23.005 1.00 42.02 46 ARG A N 7
ATOM 9667 C CA . ARG A 1 46 ? 39.781 -2.017 23.509 1.00 43.40 46 ARG A CA 7
ATOM 9668 C C . ARG A 1 46 ? 38.862 -3.125 23.003 1.00 44.30 46 ARG A C 7
ATOM 9669 O O . ARG A 1 46 ? 39.285 -4.269 22.834 1.00 3.02 46 ARG A O 7
ATOM 9690 N N . THR A 1 47 ? 37.602 -2.778 22.763 1.00 53.32 47 THR A N 7
ATOM 9691 C CA . THR A 1 47 ? 36.622 -3.742 22.278 1.00 25.21 47 THR A CA 7
ATOM 9692 C C . THR A 1 47 ? 35.496 -3.049 21.520 1.00 3.31 47 THR A C 7
ATOM 9693 O O . THR A 1 47 ? 34.845 -2.147 22.046 1.00 34.11 47 THR A O 7
ATOM 9704 N N . ALA A 1 48 ? 35.272 -3.476 20.282 1.00 42.33 48 ALA A N 7
ATOM 9705 C CA . ALA A 1 48 ? 34.222 -2.897 19.452 1.00 24.23 48 ALA A CA 7
ATOM 9706 C C . ALA A 1 48 ? 33.741 -3.893 18.402 1.00 3.41 48 ALA A C 7
ATOM 9707 O O . ALA A 1 48 ? 32.559 -4.236 18.353 1.00 64.13 48 ALA A O 7
ATOM 9714 N N . LEU A 1 49 ? 34.663 -4.352 17.563 1.00 22.44 49 LEU A N 7
ATOM 9715 C CA . LEU A 1 49 ? 34.333 -5.309 16.513 1.00 52.24 49 LEU A CA 7
ATOM 9716 C C . LEU A 1 49 ? 33.893 -6.642 17.109 1.00 60.25 49 LEU A C 7
ATOM 9717 O O . LEU A 1 49 ? 33.101 -7.371 16.511 1.00 52.12 49 LEU A O 7
ATOM 9733 N N . LYS A 1 50 ? 34.411 -6.955 18.292 1.00 73.04 50 LYS A N 7
ATOM 9734 C CA . LYS A 1 50 ? 34.070 -8.199 18.972 1.00 53.13 50 LYS A CA 7
ATOM 9735 C C . LYS A 1 50 ? 32.614 -8.189 19.427 1.00 52.15 50 LYS A C 7
ATOM 9736 O O . LYS A 1 50 ? 31.868 -9.136 19.176 1.00 55.52 50 LYS A O 7
ATOM 9755 N N . LYS A 1 51 ? 32.215 -7.112 20.095 1.00 30.23 51 LYS A N 7
ATOM 9756 C CA . LYS A 1 51 ? 30.848 -6.977 20.583 1.00 54.20 51 LYS A CA 7
ATOM 9757 C C . LYS A 1 51 ? 29.881 -6.729 19.430 1.00 53.33 51 LYS A C 7
ATOM 9758 O O . LYS A 1 51 ? 28.705 -7.091 19.503 1.00 45.55 51 LYS A O 7
ATOM 9777 N N . LEU A 1 52 ? 30.382 -6.111 18.366 1.00 62.22 52 LEU A N 7
ATOM 9778 C CA . LEU A 1 52 ? 29.563 -5.816 17.195 1.00 32.24 52 LEU A CA 7
ATOM 9779 C C . LEU A 1 52 ? 29.206 -7.095 16.444 1.00 1.20 52 LEU A C 7
ATOM 9780 O O . LEU A 1 52 ? 28.035 -7.360 16.172 1.00 31.31 52 LEU A O 7
ATOM 9796 N N . ILE A 1 53 ? 30.223 -7.884 16.114 1.00 51.25 53 ILE A N 7
ATOM 9797 C CA . ILE A 1 53 ? 30.016 -9.136 15.397 1.00 72.01 53 ILE A CA 7
ATOM 9798 C C . ILE A 1 53 ? 29.324 -10.168 16.281 1.00 13.43 53 ILE A C 7
ATOM 9799 O O . ILE A 1 53 ? 28.559 -11.003 15.797 1.00 4.52 53 ILE A O 7
ATOM 9815 N N . ASP A 1 54 ? 29.595 -10.103 17.580 1.00 44.30 54 ASP A N 7
ATOM 9816 C CA . ASP A 1 54 ? 28.997 -11.029 18.534 1.00 75.33 54 ASP A CA 7
ATOM 9817 C C . ASP A 1 54 ? 27.522 -10.706 18.752 1.00 33.42 54 ASP A C 7
ATOM 9818 O O . ASP A 1 54 ? 26.677 -11.602 18.784 1.00 14.31 54 ASP A O 7
ATOM 9827 N N . THR A 1 55 ? 27.219 -9.421 18.904 1.00 55.14 55 THR A N 7
ATOM 9828 C CA . THR A 1 55 ? 25.847 -8.980 19.122 1.00 53.45 55 THR A CA 7
ATOM 9829 C C . THR A 1 55 ? 25.000 -9.178 17.870 1.00 71.13 55 THR A C 7
ATOM 9830 O O . THR A 1 55 ? 23.841 -9.586 17.951 1.00 60.14 55 THR A O 7
ATOM 9841 N N . TYR A 1 56 ? 25.585 -8.888 16.713 1.00 2.12 56 TYR A N 7
ATOM 9842 C CA . TYR A 1 56 ? 24.883 -9.033 15.444 1.00 61.15 56 TYR A CA 7
ATOM 9843 C C . TYR A 1 56 ? 24.632 -10.504 15.125 1.00 42.22 56 TYR A C 7
ATOM 9844 O O . TYR A 1 56 ? 23.497 -10.912 14.875 1.00 2.41 56 TYR A O 7
ATOM 9862 N N . CYS A 1 57 ? 25.699 -11.295 15.136 1.00 42.10 57 CYS A N 7
ATOM 9863 C CA . CYS A 1 57 ? 25.597 -12.721 14.848 1.00 33.21 57 CYS A CA 7
ATOM 9864 C C . CYS A 1 57 ? 24.644 -13.405 15.823 1.00 73.42 57 CYS A C 7
ATOM 9865 O O . CYS A 1 57 ? 23.840 -14.252 15.432 1.00 60.05 57 CYS A O 7
ATOM 9873 N N . LYS A 1 58 ? 24.740 -13.034 17.095 1.00 71.11 58 LYS A N 7
ATOM 9874 C CA . LYS A 1 58 ? 23.887 -13.611 18.127 1.00 24.44 58 LYS A CA 7
ATOM 9875 C C . LYS A 1 58 ? 22.455 -13.103 17.997 1.00 21.14 58 LYS A C 7
ATOM 9876 O O . LYS A 1 58 ? 21.503 -13.801 18.348 1.00 3.24 58 LYS A O 7
ATOM 9895 N N . LYS A 1 59 ? 22.309 -11.884 17.489 1.00 34.14 59 LYS A N 7
ATOM 9896 C CA . LYS A 1 59 ? 20.993 -11.283 17.310 1.00 55.32 59 LYS A CA 7
ATOM 9897 C C . LYS A 1 59 ? 20.208 -12.006 16.220 1.00 32.21 59 LYS A C 7
ATOM 9898 O O . LYS A 1 59 ? 19.037 -12.337 16.403 1.00 54.12 59 LYS A O 7
ATOM 9917 N N . GLN A 1 60 ? 20.862 -12.249 15.089 1.00 75.42 60 GLN A N 7
ATOM 9918 C CA . GLN A 1 60 ? 20.224 -12.935 13.971 1.00 51.32 60 GLN A CA 7
ATOM 9919 C C . GLN A 1 60 ? 19.976 -14.403 14.302 1.00 44.21 60 GLN A C 7
ATOM 9920 O O . GLN A 1 60 ? 19.154 -15.062 13.668 1.00 72.31 60 GLN A O 7
ATOM 9934 N N . GLY A 1 61 ? 20.695 -14.909 15.300 1.00 51.23 61 GLY A N 7
ATOM 9935 C CA . GLY A 1 61 ? 20.539 -16.296 15.697 1.00 11.21 61 GLY A CA 7
ATOM 9936 C C . GLY A 1 61 ? 21.445 -17.228 14.917 1.00 1.24 61 GLY A C 7
ATOM 9937 O O . GLY A 1 61 ? 21.105 -18.390 14.692 1.00 4.32 61 GLY A O 7
ATOM 9941 N N . ILE A 1 62 ? 22.600 -16.718 14.503 1.00 10.21 62 ILE A N 7
ATOM 9942 C CA . ILE A 1 62 ? 23.557 -17.513 13.744 1.00 52.14 62 ILE A CA 7
ATOM 9943 C C . ILE A 1 62 ? 24.982 -17.272 14.231 1.00 55.53 62 ILE A C 7
ATOM 9944 O O . ILE A 1 62 ? 25.370 -16.137 14.507 1.00 0.33 62 ILE A O 7
ATOM 9960 N N . SER A 1 63 ? 25.757 -18.347 14.332 1.00 53.53 63 SER A N 7
ATOM 9961 C CA . SER A 1 63 ? 27.139 -18.252 14.787 1.00 33.33 63 SER A CA 7
ATOM 9962 C C . SER A 1 63 ? 27.945 -17.320 13.888 1.00 71.32 63 SER A C 7
ATOM 9963 O O . SER A 1 63 ? 27.460 -16.867 12.851 1.00 33.30 63 SER A O 7
ATOM 9971 N N . ARG A 1 64 ? 29.179 -17.038 14.293 1.00 71.41 64 ARG A N 7
ATOM 9972 C CA . ARG A 1 64 ? 30.053 -16.160 13.525 1.00 10.44 64 ARG A CA 7
ATOM 9973 C C . ARG A 1 64 ? 30.774 -16.935 12.427 1.00 44.23 64 ARG A C 7
ATOM 9974 O O . ARG A 1 64 ? 31.997 -16.872 12.310 1.00 44.11 64 ARG A O 7
ATOM 9995 N N . ASN A 1 65 ? 30.008 -17.666 11.624 1.00 15.32 65 ASN A N 7
ATOM 9996 C CA . ASN A 1 65 ? 30.574 -18.454 10.536 1.00 74.24 65 ASN A CA 7
ATOM 9997 C C . ASN A 1 65 ? 29.733 -18.317 9.270 1.00 52.40 65 ASN A C 7
ATOM 9998 O O . ASN A 1 65 ? 29.458 -19.302 8.585 1.00 51.30 65 ASN A O 7
ATOM 10009 N N . SER A 1 66 ? 29.328 -17.088 8.966 1.00 41.34 66 SER A N 7
ATOM 10010 C CA . SER A 1 66 ? 28.516 -16.821 7.784 1.00 10.02 66 SER A CA 7
ATOM 10011 C C . SER A 1 66 ? 28.527 -15.334 7.442 1.00 62.34 66 SER A C 7
ATOM 10012 O O . SER A 1 66 ? 27.571 -14.810 6.871 1.00 14.53 66 SER A O 7
ATOM 10020 N N . VAL A 1 67 ? 29.617 -14.660 7.794 1.00 24.41 67 VAL A N 7
ATOM 10021 C CA . VAL A 1 67 ? 29.755 -13.234 7.524 1.00 65.32 67 VAL A CA 7
ATOM 10022 C C . VAL A 1 67 ? 31.201 -12.780 7.692 1.00 21.54 67 VAL A C 7
ATOM 10023 O O . VAL A 1 67 ? 31.844 -13.082 8.698 1.00 13.12 67 VAL A O 7
ATOM 10036 N N . ARG A 1 68 ? 31.707 -12.054 6.701 1.00 13.43 68 ARG A N 7
ATOM 10037 C CA . ARG A 1 68 ? 33.077 -11.558 6.739 1.00 23.23 68 ARG A CA 7
ATOM 10038 C C . ARG A 1 68 ? 33.104 -10.033 6.731 1.00 4.43 68 ARG A C 7
ATOM 10039 O O . ARG A 1 68 ? 32.762 -9.400 5.732 1.00 75.40 68 ARG A O 7
ATOM 10060 N N . PHE A 1 69 ? 33.514 -9.447 7.852 1.00 73.30 69 PHE A N 7
ATOM 10061 C CA . PHE A 1 69 ? 33.584 -7.996 7.975 1.00 41.12 69 PHE A CA 7
ATOM 10062 C C . PHE A 1 69 ? 34.915 -7.469 7.446 1.00 71.33 69 PHE A C 7
ATOM 10063 O O . PHE A 1 69 ? 35.980 -7.987 7.785 1.00 12.01 69 PHE A O 7
ATOM 10080 N N . LEU A 1 70 ? 34.846 -6.437 6.612 1.00 62.41 70 LEU A N 7
ATOM 10081 C CA . LEU A 1 70 ? 36.045 -5.839 6.034 1.00 31.52 70 LEU A CA 7
ATOM 10082 C C . LEU A 1 70 ? 36.015 -4.320 6.169 1.00 22.54 70 LEU A C 7
ATOM 10083 O O . LEU A 1 70 ? 34.991 -3.684 5.919 1.00 22.41 70 LEU A O 7
ATOM 10099 N N . PHE A 1 71 ? 37.146 -3.745 6.565 1.00 14.40 71 PHE A N 7
ATOM 10100 C CA . PHE A 1 71 ? 37.250 -2.300 6.732 1.00 13.33 71 PHE A CA 7
ATOM 10101 C C . PHE A 1 71 ? 38.287 -1.715 5.779 1.00 64.15 71 PHE A C 7
ATOM 10102 O O . PHE A 1 71 ? 39.420 -2.192 5.708 1.00 22.33 71 PHE A O 7
ATOM 10119 N N . ASP A 1 72 ? 37.892 -0.680 5.046 1.00 51.10 72 ASP A N 7
ATOM 10120 C CA . ASP A 1 72 ? 38.787 -0.029 4.096 1.00 13.12 72 ASP A CA 7
ATOM 10121 C C . ASP A 1 72 ? 39.209 -0.998 2.996 1.00 4.31 72 ASP A C 7
ATOM 10122 O O . ASP A 1 72 ? 40.190 -0.763 2.291 1.00 10.22 72 ASP A O 7
ATOM 10131 N N . GLY A 1 73 ? 38.462 -2.089 2.856 1.00 45.20 73 GLY A N 7
ATOM 10132 C CA . GLY A 1 73 ? 38.776 -3.077 1.841 1.00 64.30 73 GLY A CA 7
ATOM 10133 C C . GLY A 1 73 ? 39.648 -4.198 2.373 1.00 40.33 73 GLY A C 7
ATOM 10134 O O . GLY A 1 73 ? 40.221 -4.969 1.602 1.00 10.31 73 GLY A O 7
ATOM 10138 N N . THR A 1 74 ? 39.751 -4.289 3.695 1.00 2.41 74 THR A N 7
ATOM 10139 C CA . THR A 1 74 ? 40.561 -5.321 4.329 1.00 5.43 74 THR A CA 7
ATOM 10140 C C . THR A 1 74 ? 39.702 -6.249 5.179 1.00 20.53 74 THR A C 7
ATOM 10141 O O . THR A 1 74 ? 39.123 -5.848 6.189 1.00 25.22 74 THR A O 7
ATOM 10152 N N . PRO A 1 75 ? 39.615 -7.522 4.764 1.00 43.22 75 PRO A N 7
ATOM 10153 C CA . PRO A 1 75 ? 38.829 -8.535 5.474 1.00 1.33 75 PRO A CA 7
ATOM 10154 C C . PRO A 1 75 ? 39.447 -8.912 6.816 1.00 22.22 75 PRO A C 7
ATOM 10155 O O . PRO A 1 75 ? 40.436 -9.644 6.871 1.00 73.44 75 PRO A O 7
ATOM 10166 N N . ILE A 1 76 ? 38.859 -8.409 7.896 1.00 52.42 76 ILE A N 7
ATOM 10167 C CA . ILE A 1 76 ? 39.352 -8.695 9.237 1.00 14.14 76 ILE A CA 7
ATOM 10168 C C . ILE A 1 76 ? 38.217 -8.675 10.256 1.00 72.12 76 ILE A C 7
ATOM 10169 O O . ILE A 1 76 ? 37.379 -7.773 10.249 1.00 33.31 76 ILE A O 7
ATOM 10185 N N . ASP A 1 77 ? 38.197 -9.674 11.131 1.00 63.41 77 ASP A N 7
ATOM 10186 C CA . ASP A 1 77 ? 37.167 -9.771 12.158 1.00 10.24 77 ASP A CA 7
ATOM 10187 C C . ASP A 1 77 ? 37.788 -9.783 13.552 1.00 44.04 77 ASP A C 7
ATOM 10188 O O . ASP A 1 77 ? 38.140 -10.840 14.075 1.00 14.31 77 ASP A O 7
ATOM 10197 N N . GLU A 1 78 ? 37.922 -8.601 14.145 1.00 15.11 78 GLU A N 7
ATOM 10198 C CA . GLU A 1 78 ? 38.503 -8.477 15.477 1.00 54.43 78 GLU A CA 7
ATOM 10199 C C . GLU A 1 78 ? 38.522 -7.019 15.928 1.00 35.12 78 GLU A C 7
ATOM 10200 O O . GLU A 1 78 ? 38.334 -6.105 15.124 1.00 21.04 78 GLU A O 7
ATOM 10212 N N . THR A 1 79 ? 38.749 -6.809 17.221 1.00 32.02 79 THR A N 7
ATOM 10213 C CA . THR A 1 79 ? 38.791 -5.464 17.781 1.00 34.22 79 THR A CA 7
ATOM 10214 C C . THR A 1 79 ? 40.219 -5.052 18.117 1.00 65.53 79 THR A C 7
ATOM 10215 O O . THR A 1 79 ? 40.443 -4.116 18.884 1.00 21.35 79 THR A O 7
ATOM 10226 N N . LYS A 1 80 ? 41.185 -5.757 17.536 1.00 31.03 80 LYS A N 7
ATOM 10227 C CA . LYS A 1 80 ? 42.594 -5.464 17.772 1.00 72.14 80 LYS A CA 7
ATOM 10228 C C . LYS A 1 80 ? 43.300 -5.105 16.468 1.00 11.11 80 LYS A C 7
ATOM 10229 O O . LYS A 1 80 ? 44.145 -4.209 16.433 1.00 33.43 80 LYS A O 7
ATOM 10248 N N . THR A 1 81 ? 42.948 -5.808 15.396 1.00 33.01 81 THR A N 7
ATOM 10249 C CA . THR A 1 81 ? 43.547 -5.563 14.091 1.00 62.05 81 THR A CA 7
ATOM 10250 C C . THR A 1 81 ? 43.203 -4.168 13.580 1.00 32.53 81 THR A C 7
ATOM 10251 O O . THR A 1 81 ? 44.077 -3.333 13.346 1.00 33.43 81 THR A O 7
ATOM 10262 N N . PRO A 1 82 ? 41.899 -3.907 13.404 1.00 61.55 82 PRO A N 7
ATOM 10263 C CA . PRO A 1 82 ? 41.409 -2.613 12.920 1.00 23.12 82 PRO A CA 7
ATOM 10264 C C . PRO A 1 82 ? 41.592 -1.503 13.949 1.00 4.04 82 PRO A C 7
ATOM 10265 O O . PRO A 1 82 ? 41.593 -0.321 13.607 1.00 63.23 82 PRO A O 7
ATOM 10276 N N . GLU A 1 83 ? 41.748 -1.892 15.211 1.00 14.32 83 GLU A N 7
ATOM 10277 C CA . GLU A 1 83 ? 41.931 -0.928 16.290 1.00 43.43 83 GLU A CA 7
ATOM 10278 C C . GLU A 1 83 ? 43.345 -0.354 16.272 1.00 62.02 83 GLU A C 7
ATOM 10279 O O . GLU A 1 83 ? 43.534 0.861 16.329 1.00 75.44 83 GLU A O 7
ATOM 10291 N N . GLU A 1 84 ? 44.335 -1.238 16.193 1.00 2.12 84 GLU A N 7
ATOM 10292 C CA . GLU A 1 84 ? 45.732 -0.819 16.169 1.00 32.44 84 GLU A CA 7
ATOM 10293 C C . GLU A 1 84 ? 46.104 -0.244 14.806 1.00 3.00 84 GLU A C 7
ATOM 10294 O O . GLU A 1 84 ? 46.916 0.677 14.709 1.00 10.40 84 GLU A O 7
ATOM 10306 N N . LEU A 1 85 ? 45.506 -0.794 13.755 1.00 1.01 85 LEU A N 7
ATOM 10307 C CA . LEU A 1 85 ? 45.774 -0.337 12.396 1.00 4.30 85 LEU A CA 7
ATOM 10308 C C . LEU A 1 85 ? 45.063 0.983 12.115 1.00 5.33 85 LEU A C 7
ATOM 10309 O O . LEU A 1 85 ? 45.572 1.830 11.382 1.00 53.21 85 LEU A O 7
ATOM 10325 N N . GLY A 1 86 ? 43.884 1.152 12.706 1.00 3.13 86 GLY A N 7
ATOM 10326 C CA . GLY A 1 86 ? 43.124 2.372 12.509 1.00 13.12 86 GLY A CA 7
ATOM 10327 C C . GLY A 1 86 ? 43.452 3.433 13.541 1.00 52.10 86 GLY A C 7
ATOM 10328 O O . GLY A 1 86 ? 43.918 4.519 13.197 1.00 15.15 86 GLY A O 7
ATOM 10332 N N . MET A 1 87 ? 43.207 3.119 14.809 1.00 71.01 87 MET A N 7
ATOM 10333 C CA . MET A 1 87 ? 43.479 4.055 15.894 1.00 63.41 87 MET A CA 7
ATOM 10334 C C . MET A 1 87 ? 42.609 5.301 15.768 1.00 33.25 87 MET A C 7
ATOM 10335 O O . MET A 1 87 ? 43.073 6.418 15.996 1.00 75.41 87 MET A O 7
ATOM 10349 N N . GLU A 1 88 ? 41.346 5.101 15.405 1.00 34.11 88 GLU A N 7
ATOM 10350 C CA . GLU A 1 88 ? 40.412 6.210 15.249 1.00 71.01 88 GLU A CA 7
ATOM 10351 C C . GLU A 1 88 ? 39.022 5.826 15.749 1.00 23.21 88 GLU A C 7
ATOM 10352 O O . GLU A 1 88 ? 38.708 4.644 15.896 1.00 44.42 88 GLU A O 7
ATOM 10364 N N . ASP A 1 89 ? 38.195 6.832 16.010 1.00 71.15 89 ASP A N 7
ATOM 10365 C CA . ASP A 1 89 ? 36.839 6.601 16.493 1.00 75.21 89 ASP A CA 7
ATOM 10366 C C . ASP A 1 89 ? 35.866 6.445 15.328 1.00 13.12 89 ASP A C 7
ATOM 10367 O O . ASP A 1 89 ? 34.652 6.557 15.501 1.00 11.10 89 ASP A O 7
ATOM 10376 N N . ASP A 1 90 ? 36.407 6.188 14.143 1.00 72.44 90 ASP A N 7
ATOM 10377 C CA . ASP A 1 90 ? 35.587 6.017 12.949 1.00 71.52 90 ASP A CA 7
ATOM 10378 C C . ASP A 1 90 ? 35.829 4.650 12.315 1.00 51.45 90 ASP A C 7
ATOM 10379 O O . ASP A 1 90 ? 35.949 4.534 11.095 1.00 70.22 90 ASP A O 7
ATOM 10388 N N . ASP A 1 91 ? 35.900 3.620 13.150 1.00 3.32 91 ASP A N 7
ATOM 10389 C CA . ASP A 1 91 ? 36.128 2.262 12.672 1.00 61.35 91 ASP A CA 7
ATOM 10390 C C . ASP A 1 91 ? 34.876 1.705 12.000 1.00 4.04 91 ASP A C 7
ATOM 10391 O O . ASP A 1 91 ? 33.866 1.456 12.657 1.00 33.54 91 ASP A O 7
ATOM 10400 N N . VAL A 1 92 ? 34.951 1.513 10.687 1.00 13.50 92 VAL A N 7
ATOM 10401 C CA . VAL A 1 92 ? 33.824 0.986 9.926 1.00 10.44 92 VAL A CA 7
ATOM 10402 C C . VAL A 1 92 ? 34.082 -0.450 9.486 1.00 44.04 92 VAL A C 7
ATOM 10403 O O . VAL A 1 92 ? 35.231 -0.867 9.336 1.00 44.45 92 VAL A O 7
ATOM 10416 N N . ILE A 1 93 ? 33.007 -1.202 9.279 1.00 33.23 93 ILE A N 7
ATOM 10417 C CA . ILE A 1 93 ? 33.117 -2.592 8.854 1.00 42.01 93 ILE A CA 7
ATOM 10418 C C . ILE A 1 93 ? 31.913 -3.008 8.015 1.00 3.44 93 ILE A C 7
ATOM 10419 O O . ILE A 1 93 ? 30.777 -2.990 8.490 1.00 25.21 93 ILE A O 7
ATOM 10435 N N . ASP A 1 94 ? 32.170 -3.383 6.767 1.00 11.32 94 ASP A N 7
ATOM 10436 C CA . ASP A 1 94 ? 31.108 -3.806 5.862 1.00 35.34 94 ASP A CA 7
ATOM 10437 C C . ASP A 1 94 ? 31.021 -5.328 5.800 1.00 21.04 94 ASP A C 7
ATOM 10438 O O . ASP A 1 94 ? 31.939 -5.993 5.322 1.00 45.34 94 ASP A O 7
ATOM 10447 N N . ALA A 1 95 ? 29.912 -5.873 6.289 1.00 72.01 95 ALA A N 7
ATOM 10448 C CA . ALA A 1 95 ? 29.705 -7.316 6.288 1.00 2.11 95 ALA A CA 7
ATOM 10449 C C . ALA A 1 95 ? 29.376 -7.823 4.888 1.00 44.31 95 ALA A C 7
ATOM 10450 O O . ALA A 1 95 ? 28.416 -7.372 4.264 1.00 2.32 95 ALA A O 7
ATOM 10457 N N . MET A 1 96 ? 30.180 -8.762 4.400 1.00 40.13 96 MET A N 7
ATOM 10458 C CA . MET A 1 96 ? 29.973 -9.330 3.073 1.00 42.14 96 MET A CA 7
ATOM 10459 C C . MET A 1 96 ? 29.885 -10.851 3.140 1.00 23.20 96 MET A C 7
ATOM 10460 O O . MET A 1 96 ? 30.429 -11.475 4.052 1.00 50.42 96 MET A O 7
ATOM 10474 N N . VAL A 1 97 ? 29.197 -11.443 2.169 1.00 31.52 97 VAL A N 7
ATOM 10475 C CA . VAL A 1 97 ? 29.039 -12.892 2.118 1.00 13.03 97 VAL A CA 7
ATOM 10476 C C . VAL A 1 97 ? 30.272 -13.559 1.520 1.00 40.24 97 VAL A C 7
ATOM 10477 O O . VAL A 1 97 ? 30.467 -13.548 0.305 1.00 51.12 97 VAL A O 7
ATOM 10490 N N . GLU A 1 98 ? 31.101 -14.139 2.381 1.00 24.14 98 GLU A N 7
ATOM 10491 C CA . GLU A 1 98 ? 32.317 -14.811 1.937 1.00 72.04 98 GLU A CA 7
ATOM 10492 C C . GLU A 1 98 ? 31.987 -16.129 1.243 1.00 73.45 98 GLU A C 7
ATOM 10493 O O . GLU A 1 98 ? 31.240 -16.951 1.773 1.00 30.21 98 GLU A O 7
ATOM 10505 N N . GLN A 1 99 ? 32.548 -16.322 0.054 1.00 64.25 99 GLN A N 7
ATOM 10506 C CA . GLN A 1 99 ? 32.313 -17.539 -0.714 1.00 32.53 99 GLN A CA 7
ATOM 10507 C C . GLN A 1 99 ? 33.367 -18.595 -0.396 1.00 74.45 99 GLN A C 7
ATOM 10508 O O . GLN A 1 99 ? 34.559 -18.297 -0.324 1.00 41.42 99 GLN A O 7
ATOM 10522 N N . THR A 1 100 ? 32.919 -19.833 -0.207 1.00 40.11 100 THR A N 7
ATOM 10523 C CA . THR A 1 100 ? 33.823 -20.933 0.104 1.00 33.21 100 THR A CA 7
ATOM 10524 C C . THR A 1 100 ? 33.490 -22.169 -0.724 1.00 41.14 100 THR A C 7
ATOM 10525 O O . THR A 1 100 ? 32.370 -22.319 -1.211 1.00 21.34 100 THR A O 7
ATOM 10536 N N . GLY A 1 101 ? 34.471 -23.053 -0.881 1.00 2.41 101 GLY A N 7
ATOM 10537 C CA . GLY A 1 101 ? 34.262 -24.265 -1.651 1.00 51.30 101 GLY A CA 7
ATOM 10538 C C . GLY A 1 101 ? 35.515 -24.716 -2.374 1.00 44.01 101 GLY A C 7
ATOM 10539 O O . GLY A 1 101 ? 36.276 -25.536 -1.861 1.00 14.34 101 GLY A O 7
ATOM 10543 N N . GLY A 1 102 ? 35.731 -24.180 -3.572 1.00 24.32 102 GLY A N 7
ATOM 10544 C CA . GLY A 1 102 ? 36.902 -24.546 -4.348 1.00 33.40 102 GLY A CA 7
ATOM 10545 C C . GLY A 1 102 ? 37.285 -23.482 -5.356 1.00 51.54 102 GLY A C 7
ATOM 10546 O O . GLY A 1 102 ? 38.301 -22.805 -5.199 1.00 22.21 102 GLY A O 7
ATOM 10550 N N . MET A 1 1 ? 6.020 0.988 -18.666 1.00 72.53 1 MET A N 8
ATOM 10551 C CA . MET A 1 1 ? 7.467 1.158 -18.601 1.00 54.02 1 MET A CA 8
ATOM 10552 C C . MET A 1 1 ? 7.887 1.720 -17.247 1.00 25.21 1 MET A C 8
ATOM 10553 O O . MET A 1 1 ? 7.140 2.467 -16.615 1.00 25.31 1 MET A O 8
ATOM 10567 N N . SER A 1 2 ? 9.088 1.355 -16.807 1.00 54.30 2 SER A N 8
ATOM 10568 C CA . SER A 1 2 ? 9.606 1.820 -15.526 1.00 33.15 2 SER A CA 8
ATOM 10569 C C . SER A 1 2 ? 11.090 1.496 -15.390 1.00 64.11 2 SER A C 8
ATOM 10570 O O . SER A 1 2 ? 11.580 0.525 -15.966 1.00 50.42 2 SER A O 8
ATOM 10578 N N . ASN A 1 3 ? 11.801 2.317 -14.624 1.00 22.22 3 ASN A N 8
ATOM 10579 C CA . ASN A 1 3 ? 13.231 2.119 -14.412 1.00 54.12 3 ASN A CA 8
ATOM 10580 C C . ASN A 1 3 ? 13.521 1.762 -12.958 1.00 32.34 3 ASN A C 8
ATOM 10581 O O . ASN A 1 3 ? 12.618 1.736 -12.122 1.00 70.54 3 ASN A O 8
ATOM 10592 N N . ASN A 1 4 ? 14.787 1.488 -12.663 1.00 25.42 4 ASN A N 8
ATOM 10593 C CA . ASN A 1 4 ? 15.197 1.132 -11.309 1.00 63.21 4 ASN A CA 8
ATOM 10594 C C . ASN A 1 4 ? 16.707 0.923 -11.235 1.00 12.00 4 ASN A C 8
ATOM 10595 O O . ASN A 1 4 ? 17.401 0.970 -12.249 1.00 61.35 4 ASN A O 8
ATOM 10606 N N . GLY A 1 5 ? 17.208 0.692 -10.025 1.00 63.23 5 GLY A N 8
ATOM 10607 C CA . GLY A 1 5 ? 18.632 0.479 -9.841 1.00 32.22 5 GLY A CA 8
ATOM 10608 C C . GLY A 1 5 ? 18.939 -0.357 -8.614 1.00 13.32 5 GLY A C 8
ATOM 10609 O O . GLY A 1 5 ? 18.055 -0.627 -7.801 1.00 45.22 5 GLY A O 8
ATOM 10613 N N . GLY A 1 6 ? 20.196 -0.769 -8.480 1.00 33.24 6 GLY A N 8
ATOM 10614 C CA . GLY A 1 6 ? 20.594 -1.576 -7.341 1.00 60.53 6 GLY A CA 8
ATOM 10615 C C . GLY A 1 6 ? 21.535 -0.840 -6.409 1.00 1.31 6 GLY A C 8
ATOM 10616 O O . GLY A 1 6 ? 22.061 0.217 -6.756 1.00 62.14 6 GLY A O 8
ATOM 10620 N N . GLU A 1 7 ? 21.746 -1.398 -5.221 1.00 10.10 7 GLU A N 8
ATOM 10621 C CA . GLU A 1 7 ? 22.628 -0.784 -4.235 1.00 62.43 7 GLU A CA 8
ATOM 10622 C C . GLU A 1 7 ? 23.917 -1.588 -4.083 1.00 74.05 7 GLU A C 8
ATOM 10623 O O . GLU A 1 7 ? 23.992 -2.762 -4.445 1.00 73.52 7 GLU A O 8
ATOM 10635 N N . PRO A 1 8 ? 24.956 -0.941 -3.536 1.00 0.21 8 PRO A N 8
ATOM 10636 C CA . PRO A 1 8 ? 26.260 -1.575 -3.323 1.00 44.04 8 PRO A CA 8
ATOM 10637 C C . PRO A 1 8 ? 26.218 -2.635 -2.228 1.00 70.45 8 PRO A C 8
ATOM 10638 O O . PRO A 1 8 ? 25.180 -2.855 -1.604 1.00 4.24 8 PRO A O 8
ATOM 10649 N N . SER A 1 9 ? 27.352 -3.290 -2.001 1.00 21.30 9 SER A N 8
ATOM 10650 C CA . SER A 1 9 ? 27.443 -4.331 -0.983 1.00 41.51 9 SER A CA 8
ATOM 10651 C C . SER A 1 9 ? 28.619 -4.073 -0.046 1.00 43.53 9 SER A C 8
ATOM 10652 O O . SER A 1 9 ? 28.458 -4.031 1.173 1.00 64.34 9 SER A O 8
ATOM 10660 N N . ASN A 1 10 ? 29.803 -3.899 -0.626 1.00 74.53 10 ASN A N 8
ATOM 10661 C CA . ASN A 1 10 ? 31.007 -3.646 0.156 1.00 42.13 10 ASN A CA 8
ATOM 10662 C C . ASN A 1 10 ? 31.278 -4.793 1.125 1.00 40.31 10 ASN A C 8
ATOM 10663 O O . ASN A 1 10 ? 30.536 -5.773 1.165 1.00 60.11 10 ASN A O 8
ATOM 10674 N N . ASN A 1 11 ? 32.346 -4.661 1.905 1.00 61.31 11 ASN A N 8
ATOM 10675 C CA . ASN A 1 11 ? 32.715 -5.686 2.874 1.00 23.44 11 ASN A CA 8
ATOM 10676 C C . ASN A 1 11 ? 32.851 -7.049 2.201 1.00 53.42 11 ASN A C 8
ATOM 10677 O O . ASN A 1 11 ? 31.902 -7.832 2.164 1.00 45.52 11 ASN A O 8
ATOM 10688 N N . GLY A 1 12 ? 34.038 -7.325 1.669 1.00 12.33 12 GLY A N 8
ATOM 10689 C CA . GLY A 1 12 ? 34.276 -8.593 1.005 1.00 43.53 12 GLY A CA 8
ATOM 10690 C C . GLY A 1 12 ? 34.780 -9.660 1.956 1.00 44.13 12 GLY A C 8
ATOM 10691 O O . GLY A 1 12 ? 34.228 -10.757 2.017 1.00 21.42 12 GLY A O 8
ATOM 10695 N N . GLY A 1 13 ? 35.835 -9.338 2.699 1.00 12.01 13 GLY A N 8
ATOM 10696 C CA . GLY A 1 13 ? 36.397 -10.289 3.640 1.00 10.12 13 GLY A CA 8
ATOM 10697 C C . GLY A 1 13 ? 37.821 -9.946 4.030 1.00 11.35 13 GLY A C 8
ATOM 10698 O O . GLY A 1 13 ? 38.772 -10.501 3.482 1.00 60.21 13 GLY A O 8
ATOM 10702 N N . GLU A 1 14 ? 37.968 -9.027 4.980 1.00 53.43 14 GLU A N 8
ATOM 10703 C CA . GLU A 1 14 ? 39.287 -8.609 5.440 1.00 13.21 14 GLU A CA 8
ATOM 10704 C C . GLU A 1 14 ? 39.666 -9.330 6.730 1.00 1.45 14 GLU A C 8
ATOM 10705 O O . GLU A 1 14 ? 38.814 -9.606 7.574 1.00 50.52 14 GLU A O 8
ATOM 10717 N N . GLY A 1 15 ? 40.953 -9.633 6.876 1.00 14.52 15 GLY A N 8
ATOM 10718 C CA . GLY A 1 15 ? 41.423 -10.319 8.065 1.00 20.10 15 GLY A CA 8
ATOM 10719 C C . GLY A 1 15 ? 42.639 -9.652 8.676 1.00 24.54 15 GLY A C 8
ATOM 10720 O O . GLY A 1 15 ? 42.595 -8.477 9.038 1.00 21.23 15 GLY A O 8
ATOM 10724 N N . ALA A 1 16 ? 43.729 -10.405 8.793 1.00 35.14 16 ALA A N 8
ATOM 10725 C CA . ALA A 1 16 ? 44.962 -9.880 9.365 1.00 42.11 16 ALA A CA 8
ATOM 10726 C C . ALA A 1 16 ? 44.731 -9.349 10.776 1.00 42.35 16 ALA A C 8
ATOM 10727 O O . ALA A 1 16 ? 44.449 -8.166 10.964 1.00 1.11 16 ALA A O 8
ATOM 10734 N N . GLU A 1 17 ? 44.852 -10.231 11.763 1.00 61.15 17 GLU A N 8
ATOM 10735 C CA . GLU A 1 17 ? 44.654 -9.849 13.156 1.00 64.41 17 GLU A CA 8
ATOM 10736 C C . GLU A 1 17 ? 45.954 -9.981 13.946 1.00 53.35 17 GLU A C 8
ATOM 10737 O O . GLU A 1 17 ? 46.662 -10.981 13.835 1.00 14.21 17 GLU A O 8
ATOM 10749 N N . GLY A 1 18 ? 46.261 -8.962 14.743 1.00 54.44 18 GLY A N 8
ATOM 10750 C CA . GLY A 1 18 ? 47.474 -8.982 15.539 1.00 51.35 18 GLY A CA 8
ATOM 10751 C C . GLY A 1 18 ? 47.237 -9.496 16.944 1.00 34.34 18 GLY A C 8
ATOM 10752 O O . GLY A 1 18 ? 46.130 -9.918 17.282 1.00 55.44 18 GLY A O 8
ATOM 10756 N N . THR A 1 19 ? 48.279 -9.464 17.769 1.00 63.53 19 THR A N 8
ATOM 10757 C CA . THR A 1 19 ? 48.180 -9.934 19.145 1.00 43.31 19 THR A CA 8
ATOM 10758 C C . THR A 1 19 ? 49.397 -9.509 19.959 1.00 33.05 19 THR A C 8
ATOM 10759 O O . THR A 1 19 ? 49.815 -10.212 20.881 1.00 53.53 19 THR A O 8
ATOM 10770 N N . CYS A 1 20 ? 49.960 -8.356 19.615 1.00 22.42 20 CYS A N 8
ATOM 10771 C CA . CYS A 1 20 ? 51.130 -7.838 20.315 1.00 20.05 20 CYS A CA 8
ATOM 10772 C C . CYS A 1 20 ? 50.724 -6.804 21.360 1.00 1.33 20 CYS A C 8
ATOM 10773 O O . CYS A 1 20 ? 49.637 -6.230 21.293 1.00 72.14 20 CYS A O 8
ATOM 10781 N N . LYS A 1 21 ? 51.605 -6.571 22.328 1.00 54.11 21 LYS A N 8
ATOM 10782 C CA . LYS A 1 21 ? 51.339 -5.606 23.389 1.00 63.25 21 LYS A CA 8
ATOM 10783 C C . LYS A 1 21 ? 52.584 -4.780 23.696 1.00 21.14 21 LYS A C 8
ATOM 10784 O O . LYS A 1 21 ? 53.704 -5.287 23.645 1.00 21.11 21 LYS A O 8
ATOM 10803 N N . GLU A 1 22 ? 52.379 -3.506 24.017 1.00 22.44 22 GLU A N 8
ATOM 10804 C CA . GLU A 1 22 ? 53.486 -2.612 24.334 1.00 1.41 22 GLU A CA 8
ATOM 10805 C C . GLU A 1 22 ? 52.978 -1.325 24.978 1.00 42.42 22 GLU A C 8
ATOM 10806 O O . GLU A 1 22 ? 51.972 -0.760 24.550 1.00 71.41 22 GLU A O 8
ATOM 10818 N N . GLU A 1 23 ? 53.682 -0.867 26.009 1.00 62.54 23 GLU A N 8
ATOM 10819 C CA . GLU A 1 23 ? 53.302 0.352 26.712 1.00 32.21 23 GLU A CA 8
ATOM 10820 C C . GLU A 1 23 ? 51.892 0.232 27.284 1.00 2.45 23 GLU A C 8
ATOM 10821 O O . GLU A 1 23 ? 51.239 -0.802 27.147 1.00 72.41 23 GLU A O 8
ATOM 10833 N N . THR A 1 24 ? 51.429 1.299 27.928 1.00 11.24 24 THR A N 8
ATOM 10834 C CA . THR A 1 24 ? 50.099 1.315 28.524 1.00 74.34 24 THR A CA 8
ATOM 10835 C C . THR A 1 24 ? 49.325 2.561 28.109 1.00 42.13 24 THR A C 8
ATOM 10836 O O . THR A 1 24 ? 49.840 3.676 28.185 1.00 14.44 24 THR A O 8
ATOM 10847 N N . ALA A 1 25 ? 48.086 2.364 27.670 1.00 43.32 25 ALA A N 8
ATOM 10848 C CA . ALA A 1 25 ? 47.241 3.473 27.245 1.00 10.35 25 ALA A CA 8
ATOM 10849 C C . ALA A 1 25 ? 45.779 3.048 27.160 1.00 1.05 25 ALA A C 8
ATOM 10850 O O . ALA A 1 25 ? 45.471 1.857 27.088 1.00 3.52 25 ALA A O 8
ATOM 10857 N N . LEU A 1 26 ? 44.881 4.027 27.170 1.00 5.33 26 LEU A N 8
ATOM 10858 C CA . LEU A 1 26 ? 43.450 3.754 27.095 1.00 44.21 26 LEU A CA 8
ATOM 10859 C C . LEU A 1 26 ? 42.811 4.516 25.939 1.00 51.04 26 LEU A C 8
ATOM 10860 O O . LEU A 1 26 ? 43.160 5.666 25.670 1.00 63.52 26 LEU A O 8
ATOM 10876 N N . VAL A 1 27 ? 41.870 3.868 25.258 1.00 3.41 27 VAL A N 8
ATOM 10877 C CA . VAL A 1 27 ? 41.179 4.486 24.133 1.00 60.34 27 VAL A CA 8
ATOM 10878 C C . VAL A 1 27 ? 39.668 4.451 24.330 1.00 73.11 27 VAL A C 8
ATOM 10879 O O . VAL A 1 27 ? 39.106 3.429 24.725 1.00 45.50 27 VAL A O 8
ATOM 10892 N N . ALA A 1 28 ? 39.014 5.574 24.052 1.00 42.15 28 ALA A N 8
ATOM 10893 C CA . ALA A 1 28 ? 37.567 5.672 24.196 1.00 60.31 28 ALA A CA 8
ATOM 10894 C C . ALA A 1 28 ? 36.869 5.515 22.849 1.00 22.11 28 ALA A C 8
ATOM 10895 O O . ALA A 1 28 ? 37.270 6.123 21.856 1.00 21.43 28 ALA A O 8
ATOM 10902 N N . VAL A 1 29 ? 35.823 4.695 22.822 1.00 50.34 29 VAL A N 8
ATOM 10903 C CA . VAL A 1 29 ? 35.069 4.459 21.596 1.00 31.14 29 VAL A CA 8
ATOM 10904 C C . VAL A 1 29 ? 33.597 4.809 21.781 1.00 34.41 29 VAL A C 8
ATOM 10905 O O . VAL A 1 29 ? 33.049 4.681 22.876 1.00 20.24 29 VAL A O 8
ATOM 10918 N N . LYS A 1 30 ? 32.959 5.251 20.702 1.00 23.51 30 LYS A N 8
ATOM 10919 C CA . LYS A 1 30 ? 31.549 5.618 20.743 1.00 72.32 30 LYS A CA 8
ATOM 10920 C C . LYS A 1 30 ? 30.821 5.122 19.497 1.00 24.32 30 LYS A C 8
ATOM 10921 O O . LYS A 1 30 ? 31.044 5.623 18.395 1.00 11.11 30 LYS A O 8
ATOM 10940 N N . VAL A 1 31 ? 29.950 4.135 19.680 1.00 71.30 31 VAL A N 8
ATOM 10941 C CA . VAL A 1 31 ? 29.188 3.573 18.571 1.00 34.13 31 VAL A CA 8
ATOM 10942 C C . VAL A 1 31 ? 27.816 4.230 18.459 1.00 65.35 31 VAL A C 8
ATOM 10943 O O . VAL A 1 31 ? 27.028 4.213 19.404 1.00 23.20 31 VAL A O 8
ATOM 10956 N N . VAL A 1 32 ? 27.537 4.808 17.295 1.00 44.23 32 VAL A N 8
ATOM 10957 C CA . VAL A 1 32 ? 26.260 5.470 17.057 1.00 62.13 32 VAL A CA 8
ATOM 10958 C C . VAL A 1 32 ? 25.493 4.793 15.926 1.00 11.24 32 VAL A C 8
ATOM 10959 O O . VAL A 1 32 ? 26.084 4.152 15.059 1.00 73.33 32 VAL A O 8
ATOM 10972 N N . ASN A 1 33 ? 24.172 4.942 15.943 1.00 22.42 33 ASN A N 8
ATOM 10973 C CA . ASN A 1 33 ? 23.323 4.344 14.919 1.00 11.51 33 ASN A CA 8
ATOM 10974 C C . ASN A 1 33 ? 22.368 5.380 14.333 1.00 35.31 33 ASN A C 8
ATOM 10975 O O . ASN A 1 33 ? 22.010 6.354 14.995 1.00 73.43 33 ASN A O 8
ATOM 10986 N N . ALA A 1 34 ? 21.958 5.161 13.088 1.00 70.11 34 ALA A N 8
ATOM 10987 C CA . ALA A 1 34 ? 21.042 6.073 12.414 1.00 63.35 34 ALA A CA 8
ATOM 10988 C C . ALA A 1 34 ? 19.714 6.167 13.157 1.00 24.23 34 ALA A C 8
ATOM 10989 O O . ALA A 1 34 ? 18.985 7.149 13.023 1.00 51.34 34 ALA A O 8
ATOM 10996 N N . ASP A 1 35 ? 19.407 5.139 13.941 1.00 53.30 35 ASP A N 8
ATOM 10997 C CA . ASP A 1 35 ? 18.166 5.106 14.707 1.00 50.43 35 ASP A CA 8
ATOM 10998 C C . ASP A 1 35 ? 18.290 5.940 15.979 1.00 61.54 35 ASP A C 8
ATOM 10999 O O . ASP A 1 35 ? 17.294 6.421 16.517 1.00 23.01 35 ASP A O 8
ATOM 11008 N N . GLY A 1 36 ? 19.521 6.104 16.454 1.00 13.54 36 GLY A N 8
ATOM 11009 C CA . GLY A 1 36 ? 19.752 6.878 17.660 1.00 44.51 36 GLY A CA 8
ATOM 11010 C C . GLY A 1 36 ? 20.510 6.096 18.714 1.00 12.35 36 GLY A C 8
ATOM 11011 O O . GLY A 1 36 ? 21.360 6.647 19.414 1.00 70.53 36 GLY A O 8
ATOM 11015 N N . ALA A 1 37 ? 20.200 4.809 18.831 1.00 50.14 37 ALA A N 8
ATOM 11016 C CA . ALA A 1 37 ? 20.858 3.950 19.807 1.00 11.13 37 ALA A CA 8
ATOM 11017 C C . ALA A 1 37 ? 22.375 4.056 19.698 1.00 62.04 37 ALA A C 8
ATOM 11018 O O . ALA A 1 37 ? 22.950 3.786 18.644 1.00 62.22 37 ALA A O 8
ATOM 11025 N N . GLU A 1 38 ? 23.017 4.451 20.793 1.00 41.35 38 GLU A N 8
ATOM 11026 C CA . GLU A 1 38 ? 24.468 4.594 20.817 1.00 20.01 38 GLU A CA 8
ATOM 11027 C C . GLU A 1 38 ? 25.018 4.317 22.213 1.00 4.42 38 GLU A C 8
ATOM 11028 O O . GLU A 1 38 ? 24.282 4.343 23.199 1.00 55.25 38 GLU A O 8
ATOM 11040 N N . MET A 1 39 ? 26.319 4.052 22.289 1.00 54.55 39 MET A N 8
ATOM 11041 C CA . MET A 1 39 ? 26.968 3.772 23.564 1.00 62.44 39 MET A CA 8
ATOM 11042 C C . MET A 1 39 ? 28.474 3.997 23.468 1.00 72.01 39 MET A C 8
ATOM 11043 O O . MET A 1 39 ? 29.101 3.648 22.468 1.00 64.22 39 MET A O 8
ATOM 11057 N N . PHE A 1 40 ? 29.048 4.583 24.514 1.00 74.24 40 PHE A N 8
ATOM 11058 C CA . PHE A 1 40 ? 30.480 4.856 24.546 1.00 33.14 40 PHE A CA 8
ATOM 11059 C C . PHE A 1 40 ? 31.129 4.210 25.767 1.00 72.53 40 PHE A C 8
ATOM 11060 O O . PHE A 1 40 ? 30.517 4.111 26.831 1.00 52.35 40 PHE A O 8
ATOM 11077 N N . PHE A 1 41 ? 32.372 3.770 25.605 1.00 62.54 41 PHE A N 8
ATOM 11078 C CA . PHE A 1 41 ? 33.105 3.131 26.692 1.00 60.14 41 PHE A CA 8
ATOM 11079 C C . PHE A 1 41 ? 34.609 3.182 26.438 1.00 52.32 41 PHE A C 8
ATOM 11080 O O . PHE A 1 41 ? 35.055 3.201 25.291 1.00 61.14 41 PHE A O 8
ATOM 11097 N N . ARG A 1 42 ? 35.384 3.206 27.517 1.00 65.33 42 ARG A N 8
ATOM 11098 C CA . ARG A 1 42 ? 36.838 3.257 27.412 1.00 73.12 42 ARG A CA 8
ATOM 11099 C C . ARG A 1 42 ? 37.452 1.891 27.704 1.00 3.24 42 ARG A C 8
ATOM 11100 O O . ARG A 1 42 ? 37.071 1.221 28.665 1.00 44.23 42 ARG A O 8
ATOM 11121 N N . ILE A 1 43 ? 38.404 1.486 26.870 1.00 32.53 43 ILE A N 8
ATOM 11122 C CA . ILE A 1 43 ? 39.071 0.201 27.040 1.00 31.31 43 ILE A CA 8
ATOM 11123 C C . ILE A 1 43 ? 40.400 0.168 26.293 1.00 0.53 43 ILE A C 8
ATOM 11124 O O . ILE A 1 43 ? 40.741 1.104 25.569 1.00 3.15 43 ILE A O 8
ATOM 11140 N N . LYS A 1 44 ? 41.147 -0.916 26.472 1.00 12.25 44 LYS A N 8
ATOM 11141 C CA . LYS A 1 44 ? 42.438 -1.073 25.814 1.00 60.52 44 LYS A CA 8
ATOM 11142 C C . LYS A 1 44 ? 42.280 -1.061 24.297 1.00 60.33 44 LYS A C 8
ATOM 11143 O O . LYS A 1 44 ? 41.354 -1.665 23.755 1.00 64.23 44 LYS A O 8
ATOM 11162 N N . SER A 1 45 ? 43.190 -0.371 23.617 1.00 61.01 45 SER A N 8
ATOM 11163 C CA . SER A 1 45 ? 43.150 -0.279 22.162 1.00 10.32 45 SER A CA 8
ATOM 11164 C C . SER A 1 45 ? 43.431 -1.636 21.524 1.00 55.32 45 SER A C 8
ATOM 11165 O O . SER A 1 45 ? 43.220 -1.826 20.326 1.00 53.11 45 SER A O 8
ATOM 11173 N N . ARG A 1 46 ? 43.907 -2.576 22.333 1.00 4.10 46 ARG A N 8
ATOM 11174 C CA . ARG A 1 46 ? 44.218 -3.915 21.848 1.00 25.23 46 ARG A CA 8
ATOM 11175 C C . ARG A 1 46 ? 42.962 -4.779 21.793 1.00 53.13 46 ARG A C 8
ATOM 11176 O O . ARG A 1 46 ? 43.023 -5.963 21.460 1.00 75.00 46 ARG A O 8
ATOM 11197 N N . THR A 1 47 ? 41.822 -4.178 22.122 1.00 61.44 47 THR A N 8
ATOM 11198 C CA . THR A 1 47 ? 40.551 -4.892 22.111 1.00 4.01 47 THR A CA 8
ATOM 11199 C C . THR A 1 47 ? 39.399 -3.967 22.485 1.00 35.50 47 THR A C 8
ATOM 11200 O O . THR A 1 47 ? 39.220 -3.623 23.653 1.00 22.50 47 THR A O 8
ATOM 11211 N N . ALA A 1 48 ? 38.618 -3.569 21.486 1.00 12.11 48 ALA A N 8
ATOM 11212 C CA . ALA A 1 48 ? 37.480 -2.686 21.711 1.00 31.23 48 ALA A CA 8
ATOM 11213 C C . ALA A 1 48 ? 36.386 -2.926 20.676 1.00 10.22 48 ALA A C 8
ATOM 11214 O O . ALA A 1 48 ? 35.323 -3.461 20.994 1.00 70.02 48 ALA A O 8
ATOM 11221 N N . LEU A 1 49 ? 36.652 -2.526 19.438 1.00 63.03 49 LEU A N 8
ATOM 11222 C CA . LEU A 1 49 ? 35.690 -2.697 18.355 1.00 14.20 49 LEU A CA 8
ATOM 11223 C C . LEU A 1 49 ? 35.225 -4.147 18.263 1.00 44.23 49 LEU A C 8
ATOM 11224 O O . LEU A 1 49 ? 34.092 -4.424 17.869 1.00 43.34 49 LEU A O 8
ATOM 11240 N N . LYS A 1 50 ? 36.108 -5.070 18.631 1.00 53.42 50 LYS A N 8
ATOM 11241 C CA . LYS A 1 50 ? 35.789 -6.492 18.594 1.00 53.15 50 LYS A CA 8
ATOM 11242 C C . LYS A 1 50 ? 34.645 -6.818 19.548 1.00 31.14 50 LYS A C 8
ATOM 11243 O O . LYS A 1 50 ? 33.673 -7.472 19.169 1.00 10.02 50 LYS A O 8
ATOM 11262 N N . LYS A 1 51 ? 34.766 -6.358 20.789 1.00 41.52 51 LYS A N 8
ATOM 11263 C CA . LYS A 1 51 ? 33.742 -6.597 21.798 1.00 34.51 51 LYS A CA 8
ATOM 11264 C C . LYS A 1 51 ? 32.493 -5.769 21.514 1.00 51.23 51 LYS A C 8
ATOM 11265 O O . LYS A 1 51 ? 31.381 -6.162 21.868 1.00 55.03 51 LYS A O 8
ATOM 11284 N N . LEU A 1 52 ? 32.683 -4.622 20.872 1.00 45.44 52 LEU A N 8
ATOM 11285 C CA . LEU A 1 52 ? 31.572 -3.738 20.538 1.00 51.22 52 LEU A CA 8
ATOM 11286 C C . LEU A 1 52 ? 30.652 -4.385 19.507 1.00 44.20 52 LEU A C 8
ATOM 11287 O O . LEU A 1 52 ? 29.446 -4.502 19.724 1.00 51.32 52 LEU A O 8
ATOM 11303 N N . ILE A 1 53 ? 31.231 -4.805 18.387 1.00 32.10 53 ILE A N 8
ATOM 11304 C CA . ILE A 1 53 ? 30.464 -5.443 17.325 1.00 73.34 53 ILE A CA 8
ATOM 11305 C C . ILE A 1 53 ? 29.993 -6.832 17.744 1.00 2.23 53 ILE A C 8
ATOM 11306 O O . ILE A 1 53 ? 28.932 -7.292 17.324 1.00 74.21 53 ILE A O 8
ATOM 11322 N N . ASP A 1 54 ? 30.789 -7.493 18.577 1.00 63.51 54 ASP A N 8
ATOM 11323 C CA . ASP A 1 54 ? 30.453 -8.829 19.057 1.00 43.03 54 ASP A CA 8
ATOM 11324 C C . ASP A 1 54 ? 29.248 -8.784 19.991 1.00 51.44 54 ASP A C 8
ATOM 11325 O O . ASP A 1 54 ? 28.358 -9.631 19.915 1.00 35.12 54 ASP A O 8
ATOM 11334 N N . THR A 1 55 ? 29.226 -7.789 20.873 1.00 70.04 55 THR A N 8
ATOM 11335 C CA . THR A 1 55 ? 28.132 -7.634 21.823 1.00 71.12 55 THR A CA 8
ATOM 11336 C C . THR A 1 55 ? 26.872 -7.124 21.132 1.00 20.44 55 THR A C 8
ATOM 11337 O O . THR A 1 55 ? 25.762 -7.556 21.447 1.00 44.51 55 THR A O 8
ATOM 11348 N N . TYR A 1 56 ? 27.050 -6.205 20.190 1.00 62.51 56 TYR A N 8
ATOM 11349 C CA . TYR A 1 56 ? 25.927 -5.636 19.456 1.00 53.32 56 TYR A CA 8
ATOM 11350 C C . TYR A 1 56 ? 25.243 -6.696 18.597 1.00 1.34 56 TYR A C 8
ATOM 11351 O O . TYR A 1 56 ? 24.015 -6.784 18.561 1.00 42.20 56 TYR A O 8
ATOM 11369 N N . CYS A 1 57 ? 26.047 -7.498 17.909 1.00 71.32 57 CYS A N 8
ATOM 11370 C CA . CYS A 1 57 ? 25.521 -8.553 17.050 1.00 61.32 57 CYS A CA 8
ATOM 11371 C C . CYS A 1 57 ? 24.904 -9.674 17.880 1.00 11.34 57 CYS A C 8
ATOM 11372 O O . CYS A 1 57 ? 23.826 -10.176 17.562 1.00 70.30 57 CYS A O 8
ATOM 11380 N N . LYS A 1 58 ? 25.595 -10.062 18.946 1.00 22.45 58 LYS A N 8
ATOM 11381 C CA . LYS A 1 58 ? 25.117 -11.124 19.824 1.00 54.00 58 LYS A CA 8
ATOM 11382 C C . LYS A 1 58 ? 23.846 -10.697 20.552 1.00 4.44 58 LYS A C 8
ATOM 11383 O O . LYS A 1 58 ? 22.905 -11.478 20.691 1.00 1.14 58 LYS A O 8
ATOM 11402 N N . LYS A 1 59 ? 23.826 -9.451 21.015 1.00 74.03 59 LYS A N 8
ATOM 11403 C CA . LYS A 1 59 ? 22.670 -8.918 21.726 1.00 2.24 59 LYS A CA 8
ATOM 11404 C C . LYS A 1 59 ? 21.462 -8.815 20.802 1.00 55.33 59 LYS A C 8
ATOM 11405 O O . LYS A 1 59 ? 20.359 -9.228 21.159 1.00 12.45 59 LYS A O 8
ATOM 11424 N N . GLN A 1 60 ? 21.678 -8.263 19.612 1.00 14.10 60 GLN A N 8
ATOM 11425 C CA . GLN A 1 60 ? 20.605 -8.107 18.637 1.00 61.14 60 GLN A CA 8
ATOM 11426 C C . GLN A 1 60 ? 20.050 -9.464 18.216 1.00 23.12 60 GLN A C 8
ATOM 11427 O O . GLN A 1 60 ? 18.942 -9.557 17.691 1.00 51.04 60 GLN A O 8
ATOM 11441 N N . GLY A 1 61 ? 20.830 -10.515 18.451 1.00 33.52 61 GLY A N 8
ATOM 11442 C CA . GLY A 1 61 ? 20.399 -11.854 18.090 1.00 2.52 61 GLY A CA 8
ATOM 11443 C C . GLY A 1 61 ? 20.660 -12.173 16.632 1.00 41.35 61 GLY A C 8
ATOM 11444 O O . GLY A 1 61 ? 19.926 -12.947 16.018 1.00 74.50 61 GLY A O 8
ATOM 11448 N N . ILE A 1 62 ? 21.707 -11.573 16.075 1.00 61.55 62 ILE A N 8
ATOM 11449 C CA . ILE A 1 62 ? 22.062 -11.798 14.679 1.00 71.13 62 ILE A CA 8
ATOM 11450 C C . ILE A 1 62 ? 23.575 -11.798 14.489 1.00 10.02 62 ILE A C 8
ATOM 11451 O O . ILE A 1 62 ? 24.282 -10.966 15.058 1.00 21.53 62 ILE A O 8
ATOM 11467 N N . SER A 1 63 ? 24.065 -12.735 13.684 1.00 21.33 63 SER A N 8
ATOM 11468 C CA . SER A 1 63 ? 25.495 -12.845 13.421 1.00 61.14 63 SER A CA 8
ATOM 11469 C C . SER A 1 63 ? 26.040 -11.547 12.834 1.00 45.34 63 SER A C 8
ATOM 11470 O O . SER A 1 63 ? 25.283 -10.629 12.518 1.00 0.13 63 SER A O 8
ATOM 11478 N N . ARG A 1 64 ? 27.360 -11.478 12.690 1.00 11.11 64 ARG A N 8
ATOM 11479 C CA . ARG A 1 64 ? 28.008 -10.292 12.142 1.00 21.45 64 ARG A CA 8
ATOM 11480 C C . ARG A 1 64 ? 27.992 -10.320 10.617 1.00 50.31 64 ARG A C 8
ATOM 11481 O O . ARG A 1 64 ? 29.028 -10.162 9.973 1.00 51.34 64 ARG A O 8
ATOM 11502 N N . ASN A 1 65 ? 26.809 -10.522 10.046 1.00 13.13 65 ASN A N 8
ATOM 11503 C CA . ASN A 1 65 ? 26.658 -10.571 8.597 1.00 73.04 65 ASN A CA 8
ATOM 11504 C C . ASN A 1 65 ? 25.480 -9.714 8.143 1.00 41.31 65 ASN A C 8
ATOM 11505 O O . ASN A 1 65 ? 24.888 -9.960 7.092 1.00 1.02 65 ASN A O 8
ATOM 11516 N N . SER A 1 66 ? 25.146 -8.706 8.942 1.00 5.44 66 SER A N 8
ATOM 11517 C CA . SER A 1 66 ? 24.038 -7.813 8.625 1.00 32.12 66 SER A CA 8
ATOM 11518 C C . SER A 1 66 ? 24.230 -6.452 9.287 1.00 14.02 66 SER A C 8
ATOM 11519 O O . SER A 1 66 ? 23.261 -5.760 9.602 1.00 44.43 66 SER A O 8
ATOM 11527 N N . VAL A 1 67 ? 25.487 -6.074 9.496 1.00 31.41 67 VAL A N 8
ATOM 11528 C CA . VAL A 1 67 ? 25.808 -4.796 10.120 1.00 73.14 67 VAL A CA 8
ATOM 11529 C C . VAL A 1 67 ? 27.156 -4.273 9.638 1.00 41.31 67 VAL A C 8
ATOM 11530 O O . VAL A 1 67 ? 28.190 -4.909 9.843 1.00 73.41 67 VAL A O 8
ATOM 11543 N N . ARG A 1 68 ? 27.138 -3.109 8.997 1.00 42.31 68 ARG A N 8
ATOM 11544 C CA . ARG A 1 68 ? 28.360 -2.499 8.485 1.00 32.40 68 ARG A CA 8
ATOM 11545 C C . ARG A 1 68 ? 28.913 -1.478 9.474 1.00 44.41 68 ARG A C 8
ATOM 11546 O O . ARG A 1 68 ? 28.253 -0.491 9.798 1.00 14.40 68 ARG A O 8
ATOM 11567 N N . PHE A 1 69 ? 30.130 -1.722 9.950 1.00 13.32 69 PHE A N 8
ATOM 11568 C CA . PHE A 1 69 ? 30.772 -0.824 10.903 1.00 31.13 69 PHE A CA 8
ATOM 11569 C C . PHE A 1 69 ? 31.812 0.051 10.210 1.00 10.22 69 PHE A C 8
ATOM 11570 O O . PHE A 1 69 ? 32.905 -0.409 9.876 1.00 33.15 69 PHE A O 8
ATOM 11587 N N . LEU A 1 70 ? 31.464 1.315 9.996 1.00 4.42 70 LEU A N 8
ATOM 11588 C CA . LEU A 1 70 ? 32.367 2.257 9.342 1.00 32.23 70 LEU A CA 8
ATOM 11589 C C . LEU A 1 70 ? 32.641 3.460 10.239 1.00 42.25 70 LEU A C 8
ATOM 11590 O O . LEU A 1 70 ? 31.762 3.917 10.969 1.00 74.01 70 LEU A O 8
ATOM 11606 N N . PHE A 1 71 ? 33.867 3.971 10.176 1.00 35.31 71 PHE A N 8
ATOM 11607 C CA . PHE A 1 71 ? 34.257 5.122 10.981 1.00 12.31 71 PHE A CA 8
ATOM 11608 C C . PHE A 1 71 ? 34.887 6.206 10.111 1.00 73.12 71 PHE A C 8
ATOM 11609 O O . PHE A 1 71 ? 35.828 5.946 9.361 1.00 23.14 71 PHE A O 8
ATOM 11626 N N . ASP A 1 72 ? 34.360 7.421 10.215 1.00 32.25 72 ASP A N 8
ATOM 11627 C CA . ASP A 1 72 ? 34.870 8.545 9.439 1.00 33.10 72 ASP A CA 8
ATOM 11628 C C . ASP A 1 72 ? 34.911 8.205 7.953 1.00 75.45 72 ASP A C 8
ATOM 11629 O O . ASP A 1 72 ? 35.753 8.711 7.212 1.00 33.23 72 ASP A O 8
ATOM 11638 N N . GLY A 1 73 ? 33.995 7.342 7.523 1.00 74.15 73 GLY A N 8
ATOM 11639 C CA . GLY A 1 73 ? 33.944 6.948 6.127 1.00 63.42 73 GLY A CA 8
ATOM 11640 C C . GLY A 1 73 ? 34.884 5.800 5.814 1.00 5.42 73 GLY A C 8
ATOM 11641 O O . GLY A 1 73 ? 35.329 5.644 4.676 1.00 22.25 73 GLY A O 8
ATOM 11645 N N . THR A 1 74 ? 35.191 4.995 6.827 1.00 54.31 74 THR A N 8
ATOM 11646 C CA . THR A 1 74 ? 36.086 3.858 6.656 1.00 43.44 74 THR A CA 8
ATOM 11647 C C . THR A 1 74 ? 35.447 2.573 7.167 1.00 31.32 74 THR A C 8
ATOM 11648 O O . THR A 1 74 ? 35.532 2.236 8.348 1.00 12.04 74 THR A O 8
ATOM 11659 N N . PRO A 1 75 ? 34.791 1.835 6.259 1.00 21.11 75 PRO A N 8
ATOM 11660 C CA . PRO A 1 75 ? 34.125 0.573 6.596 1.00 44.12 75 PRO A CA 8
ATOM 11661 C C . PRO A 1 75 ? 35.118 -0.537 6.924 1.00 3.45 75 PRO A C 8
ATOM 11662 O O . PRO A 1 75 ? 35.761 -1.091 6.033 1.00 70.25 75 PRO A O 8
ATOM 11673 N N . ILE A 1 76 ? 35.238 -0.856 8.209 1.00 42.53 76 ILE A N 8
ATOM 11674 C CA . ILE A 1 76 ? 36.152 -1.900 8.654 1.00 60.32 76 ILE A CA 8
ATOM 11675 C C . ILE A 1 76 ? 35.636 -2.581 9.917 1.00 54.12 76 ILE A C 8
ATOM 11676 O O . ILE A 1 76 ? 35.013 -1.944 10.767 1.00 74.52 76 ILE A O 8
ATOM 11692 N N . ASP A 1 77 ? 35.900 -3.877 10.034 1.00 62.41 77 ASP A N 8
ATOM 11693 C CA . ASP A 1 77 ? 35.465 -4.645 11.195 1.00 51.10 77 ASP A CA 8
ATOM 11694 C C . ASP A 1 77 ? 36.663 -5.154 11.990 1.00 61.20 77 ASP A C 8
ATOM 11695 O O . ASP A 1 77 ? 37.159 -6.254 11.747 1.00 53.13 77 ASP A O 8
ATOM 11704 N N . GLU A 1 78 ? 37.124 -4.346 12.940 1.00 74.12 78 GLU A N 8
ATOM 11705 C CA . GLU A 1 78 ? 38.265 -4.715 13.769 1.00 60.23 78 GLU A CA 8
ATOM 11706 C C . GLU A 1 78 ? 38.576 -3.620 14.785 1.00 32.44 78 GLU A C 8
ATOM 11707 O O . GLU A 1 78 ? 38.016 -2.525 14.727 1.00 31.11 78 GLU A O 8
ATOM 11719 N N . THR A 1 79 ? 39.473 -3.925 15.718 1.00 13.35 79 THR A N 8
ATOM 11720 C CA . THR A 1 79 ? 39.857 -2.969 16.749 1.00 3.03 79 THR A CA 8
ATOM 11721 C C . THR A 1 79 ? 41.368 -2.767 16.776 1.00 40.04 79 THR A C 8
ATOM 11722 O O . THR A 1 79 ? 41.907 -2.153 17.697 1.00 61.31 79 THR A O 8
ATOM 11733 N N . LYS A 1 80 ? 42.047 -3.286 15.759 1.00 65.33 80 LYS A N 8
ATOM 11734 C CA . LYS A 1 80 ? 43.497 -3.162 15.663 1.00 0.42 80 LYS A CA 8
ATOM 11735 C C . LYS A 1 80 ? 43.902 -2.521 14.339 1.00 20.42 80 LYS A C 8
ATOM 11736 O O . LYS A 1 80 ? 44.676 -1.564 14.311 1.00 24.21 80 LYS A O 8
ATOM 11755 N N . THR A 1 81 ? 43.373 -3.055 13.243 1.00 55.15 81 THR A N 8
ATOM 11756 C CA . THR A 1 81 ? 43.679 -2.536 11.916 1.00 55.44 81 THR A CA 8
ATOM 11757 C C . THR A 1 81 ? 43.099 -1.139 11.725 1.00 53.23 81 THR A C 8
ATOM 11758 O O . THR A 1 81 ? 43.820 -0.165 11.509 1.00 4.11 81 THR A O 8
ATOM 11769 N N . PRO A 1 82 ? 41.764 -1.035 11.806 1.00 72.23 82 PRO A N 8
ATOM 11770 C CA . PRO A 1 82 ? 41.058 0.239 11.646 1.00 54.42 82 PRO A CA 8
ATOM 11771 C C . PRO A 1 82 ? 41.300 1.187 12.815 1.00 2.34 82 PRO A C 8
ATOM 11772 O O . PRO A 1 82 ? 41.128 2.399 12.689 1.00 11.13 82 PRO A O 8
ATOM 11783 N N . GLU A 1 83 ? 41.701 0.627 13.952 1.00 24.22 83 GLU A N 8
ATOM 11784 C CA . GLU A 1 83 ? 41.967 1.424 15.144 1.00 61.11 83 GLU A CA 8
ATOM 11785 C C . GLU A 1 83 ? 43.315 2.131 15.036 1.00 1.01 83 GLU A C 8
ATOM 11786 O O . GLU A 1 83 ? 43.410 3.341 15.238 1.00 51.25 83 GLU A O 8
ATOM 11798 N N . GLU A 1 84 ? 44.354 1.366 14.718 1.00 64.24 84 GLU A N 8
ATOM 11799 C CA . GLU A 1 84 ? 45.697 1.919 14.585 1.00 61.15 84 GLU A CA 8
ATOM 11800 C C . GLU A 1 84 ? 45.826 2.730 13.298 1.00 4.05 84 GLU A C 8
ATOM 11801 O O . GLU A 1 84 ? 46.518 3.749 13.260 1.00 33.23 84 GLU A O 8
ATOM 11813 N N . LEU A 1 85 ? 45.157 2.271 12.247 1.00 62.12 85 LEU A N 8
ATOM 11814 C CA . LEU A 1 85 ? 45.197 2.953 10.958 1.00 73.54 85 LEU A CA 8
ATOM 11815 C C . LEU A 1 85 ? 44.275 4.168 10.956 1.00 73.44 85 LEU A C 8
ATOM 11816 O O . LEU A 1 85 ? 44.564 5.178 10.316 1.00 11.02 85 LEU A O 8
ATOM 11832 N N . GLY A 1 86 ? 43.163 4.062 11.678 1.00 4.31 86 GLY A N 8
ATOM 11833 C CA . GLY A 1 86 ? 42.217 5.160 11.748 1.00 50.23 86 GLY A CA 8
ATOM 11834 C C . GLY A 1 86 ? 42.604 6.194 12.786 1.00 1.41 86 GLY A C 8
ATOM 11835 O O . GLY A 1 86 ? 43.128 7.256 12.449 1.00 32.22 86 GLY A O 8
ATOM 11839 N N . MET A 1 87 ? 42.344 5.885 14.052 1.00 4.33 87 MET A N 8
ATOM 11840 C CA . MET A 1 87 ? 42.669 6.797 15.143 1.00 1.01 87 MET A CA 8
ATOM 11841 C C . MET A 1 87 ? 42.316 6.178 16.492 1.00 1.40 87 MET A C 8
ATOM 11842 O O . MET A 1 87 ? 41.929 5.013 16.567 1.00 34.04 87 MET A O 8
ATOM 11856 N N . GLU A 1 88 ? 42.453 6.966 17.554 1.00 44.52 88 GLU A N 8
ATOM 11857 C CA . GLU A 1 88 ? 42.150 6.494 18.899 1.00 34.14 88 GLU A CA 8
ATOM 11858 C C . GLU A 1 88 ? 41.601 7.626 19.763 1.00 41.32 88 GLU A C 8
ATOM 11859 O O . GLU A 1 88 ? 41.255 8.695 19.258 1.00 61.51 88 GLU A O 8
ATOM 11871 N N . ASP A 1 89 ? 41.524 7.384 21.067 1.00 44.03 89 ASP A N 8
ATOM 11872 C CA . ASP A 1 89 ? 41.019 8.383 22.001 1.00 34.45 89 ASP A CA 8
ATOM 11873 C C . ASP A 1 89 ? 39.510 8.550 21.854 1.00 54.12 89 ASP A C 8
ATOM 11874 O O . ASP A 1 89 ? 38.742 8.157 22.733 1.00 64.54 89 ASP A O 8
ATOM 11883 N N . ASP A 1 90 ? 39.091 9.137 20.738 1.00 1.20 90 ASP A N 8
ATOM 11884 C CA . ASP A 1 90 ? 37.674 9.357 20.475 1.00 53.10 90 ASP A CA 8
ATOM 11885 C C . ASP A 1 90 ? 37.219 8.567 19.252 1.00 30.40 90 ASP A C 8
ATOM 11886 O O . ASP A 1 90 ? 36.491 9.082 18.403 1.00 31.43 90 ASP A O 8
ATOM 11895 N N . ASP A 1 91 ? 37.654 7.314 19.168 1.00 11.33 91 ASP A N 8
ATOM 11896 C CA . ASP A 1 91 ? 37.292 6.452 18.049 1.00 13.31 91 ASP A CA 8
ATOM 11897 C C . ASP A 1 91 ? 35.777 6.305 17.945 1.00 50.03 91 ASP A C 8
ATOM 11898 O O . ASP A 1 91 ? 35.116 5.886 18.895 1.00 4.34 91 ASP A O 8
ATOM 11907 N N . VAL A 1 92 ? 35.232 6.653 16.783 1.00 3.32 92 VAL A N 8
ATOM 11908 C CA . VAL A 1 92 ? 33.795 6.560 16.554 1.00 4.01 92 VAL A CA 8
ATOM 11909 C C . VAL A 1 92 ? 33.462 5.406 15.615 1.00 4.02 92 VAL A C 8
ATOM 11910 O O . VAL A 1 92 ? 34.282 5.011 14.786 1.00 64.01 92 VAL A O 8
ATOM 11923 N N . ILE A 1 93 ? 32.254 4.870 15.751 1.00 62.10 93 ILE A N 8
ATOM 11924 C CA . ILE A 1 93 ? 31.812 3.762 14.913 1.00 22.14 93 ILE A CA 8
ATOM 11925 C C . ILE A 1 93 ? 30.335 3.895 14.560 1.00 51.53 93 ILE A C 8
ATOM 11926 O O . ILE A 1 93 ? 29.463 3.680 15.401 1.00 34.43 93 ILE A O 8
ATOM 11942 N N . ASP A 1 94 ? 30.061 4.251 13.309 1.00 25.13 94 ASP A N 8
ATOM 11943 C CA . ASP A 1 94 ? 28.689 4.410 12.842 1.00 2.54 94 ASP A CA 8
ATOM 11944 C C . ASP A 1 94 ? 28.185 3.128 12.188 1.00 21.24 94 ASP A C 8
ATOM 11945 O O . ASP A 1 94 ? 28.692 2.709 11.148 1.00 22.03 94 ASP A O 8
ATOM 11954 N N . ALA A 1 95 ? 27.185 2.508 12.806 1.00 14.31 95 ALA A N 8
ATOM 11955 C CA . ALA A 1 95 ? 26.612 1.274 12.284 1.00 55.13 95 ALA A CA 8
ATOM 11956 C C . ALA A 1 95 ? 25.560 1.565 11.219 1.00 74.03 95 ALA A C 8
ATOM 11957 O O . ALA A 1 95 ? 24.708 2.435 11.396 1.00 51.41 95 ALA A O 8
ATOM 11964 N N . MET A 1 96 ? 25.625 0.831 10.113 1.00 45.45 96 MET A N 8
ATOM 11965 C CA . MET A 1 96 ? 24.677 1.011 9.019 1.00 5.21 96 MET A CA 8
ATOM 11966 C C . MET A 1 96 ? 24.095 -0.328 8.579 1.00 14.10 96 MET A C 8
ATOM 11967 O O . MET A 1 96 ? 24.727 -1.373 8.735 1.00 51.32 96 MET A O 8
ATOM 11981 N N . VAL A 1 97 ? 22.885 -0.290 8.029 1.00 41.10 97 VAL A N 8
ATOM 11982 C CA . VAL A 1 97 ? 22.217 -1.500 7.566 1.00 65.53 97 VAL A CA 8
ATOM 11983 C C . VAL A 1 97 ? 22.061 -1.496 6.049 1.00 11.33 97 VAL A C 8
ATOM 11984 O O . VAL A 1 97 ? 21.982 -0.437 5.427 1.00 14.15 97 VAL A O 8
ATOM 11997 N N . GLU A 1 98 ? 22.017 -2.687 5.461 1.00 54.24 98 GLU A N 8
ATOM 11998 C CA . GLU A 1 98 ? 21.870 -2.819 4.016 1.00 74.11 98 GLU A CA 8
ATOM 11999 C C . GLU A 1 98 ? 21.382 -4.217 3.644 1.00 0.43 98 GLU A C 8
ATOM 12000 O O . GLU A 1 98 ? 22.162 -5.167 3.608 1.00 24.42 98 GLU A O 8
ATOM 12012 N N . GLN A 1 99 ? 20.087 -4.331 3.370 1.00 73.32 99 GLN A N 8
ATOM 12013 C CA . GLN A 1 99 ? 19.495 -5.612 3.002 1.00 33.24 99 GLN A CA 8
ATOM 12014 C C . GLN A 1 99 ? 19.628 -6.620 4.140 1.00 41.34 99 GLN A C 8
ATOM 12015 O O . GLN A 1 99 ? 20.381 -6.404 5.090 1.00 65.33 99 GLN A O 8
ATOM 12029 N N . THR A 1 100 ? 18.891 -7.722 4.037 1.00 2.42 100 THR A N 8
ATOM 12030 C CA . THR A 1 100 ? 18.926 -8.762 5.057 1.00 12.33 100 THR A CA 8
ATOM 12031 C C . THR A 1 100 ? 19.465 -10.070 4.490 1.00 34.24 100 THR A C 8
ATOM 12032 O O . THR A 1 100 ? 19.300 -10.360 3.306 1.00 14.51 100 THR A O 8
ATOM 12043 N N . GLY A 1 101 ? 20.110 -10.859 5.345 1.00 73.03 101 GLY A N 8
ATOM 12044 C CA . GLY A 1 101 ? 20.662 -12.128 4.910 1.00 65.43 101 GLY A CA 8
ATOM 12045 C C . GLY A 1 101 ? 19.926 -13.314 5.501 1.00 64.42 101 GLY A C 8
ATOM 12046 O O . GLY A 1 101 ? 18.765 -13.559 5.175 1.00 44.51 101 GLY A O 8
ATOM 12050 N N . GLY A 1 102 ? 20.604 -14.055 6.372 1.00 21.43 102 GLY A N 8
ATOM 12051 C CA . GLY A 1 102 ? 19.992 -15.215 6.995 1.00 53.44 102 GLY A CA 8
ATOM 12052 C C . GLY A 1 102 ? 20.949 -16.384 7.109 1.00 32.53 102 GLY A C 8
ATOM 12053 O O . GLY A 1 102 ? 20.529 -17.518 7.340 1.00 33.23 102 GLY A O 8
ATOM 12057 N N . MET A 1 1 ? -6.765 20.190 13.534 1.00 2.01 1 MET A N 9
ATOM 12058 C CA . MET A 1 1 ? -6.014 20.114 12.286 1.00 2.14 1 MET A CA 9
ATOM 12059 C C . MET A 1 1 ? -4.579 20.592 12.485 1.00 11.43 1 MET A C 9
ATOM 12060 O O . MET A 1 1 ? -4.249 21.738 12.179 1.00 64.23 1 MET A O 9
ATOM 12074 N N . SER A 1 2 ? -3.731 19.708 13.001 1.00 51.04 2 SER A N 9
ATOM 12075 C CA . SER A 1 2 ? -2.333 20.042 13.244 1.00 23.12 2 SER A CA 9
ATOM 12076 C C . SER A 1 2 ? -1.455 18.796 13.167 1.00 14.12 2 SER A C 9
ATOM 12077 O O . SER A 1 2 ? -1.949 17.671 13.230 1.00 12.13 2 SER A O 9
ATOM 12085 N N . ASN A 1 3 ? -0.150 19.007 13.030 1.00 33.31 3 ASN A N 9
ATOM 12086 C CA . ASN A 1 3 ? 0.797 17.902 12.944 1.00 64.54 3 ASN A CA 9
ATOM 12087 C C . ASN A 1 3 ? 2.233 18.417 12.918 1.00 22.20 3 ASN A C 9
ATOM 12088 O O . ASN A 1 3 ? 2.575 19.291 12.123 1.00 4.12 3 ASN A O 9
ATOM 12099 N N . ASN A 1 4 ? 3.069 17.867 13.793 1.00 11.55 4 ASN A N 9
ATOM 12100 C CA . ASN A 1 4 ? 4.468 18.271 13.872 1.00 41.35 4 ASN A CA 9
ATOM 12101 C C . ASN A 1 4 ? 5.331 17.139 14.419 1.00 65.45 4 ASN A C 9
ATOM 12102 O O . ASN A 1 4 ? 4.862 16.015 14.595 1.00 54.41 4 ASN A O 9
ATOM 12113 N N . GLY A 1 5 ? 6.598 17.443 14.686 1.00 70.13 5 GLY A N 9
ATOM 12114 C CA . GLY A 1 5 ? 7.507 16.441 15.210 1.00 30.33 5 GLY A CA 9
ATOM 12115 C C . GLY A 1 5 ? 8.958 16.757 14.904 1.00 34.34 5 GLY A C 9
ATOM 12116 O O . GLY A 1 5 ? 9.278 17.851 14.442 1.00 73.33 5 GLY A O 9
ATOM 12120 N N . GLY A 1 6 ? 9.839 15.796 15.165 1.00 31.30 6 GLY A N 9
ATOM 12121 C CA . GLY A 1 6 ? 11.253 15.997 14.910 1.00 2.31 6 GLY A CA 9
ATOM 12122 C C . GLY A 1 6 ? 12.092 14.802 15.317 1.00 72.11 6 GLY A C 9
ATOM 12123 O O . GLY A 1 6 ? 11.840 14.183 16.350 1.00 24.21 6 GLY A O 9
ATOM 12127 N N . GLU A 1 7 ? 13.090 14.476 14.501 1.00 31.15 7 GLU A N 9
ATOM 12128 C CA . GLU A 1 7 ? 13.966 13.345 14.782 1.00 61.41 7 GLU A CA 9
ATOM 12129 C C . GLU A 1 7 ? 15.268 13.811 15.427 1.00 12.42 7 GLU A C 9
ATOM 12130 O O . GLU A 1 7 ? 15.649 14.979 15.341 1.00 63.23 7 GLU A O 9
ATOM 12142 N N . PRO A 1 8 ? 15.966 12.878 16.091 1.00 44.50 8 PRO A N 9
ATOM 12143 C CA . PRO A 1 8 ? 17.236 13.170 16.764 1.00 34.22 8 PRO A CA 9
ATOM 12144 C C . PRO A 1 8 ? 18.363 13.453 15.778 1.00 64.02 8 PRO A C 9
ATOM 12145 O O . PRO A 1 8 ? 18.177 13.363 14.564 1.00 12.14 8 PRO A O 9
ATOM 12156 N N . SER A 1 9 ? 19.534 13.795 16.307 1.00 60.05 9 SER A N 9
ATOM 12157 C CA . SER A 1 9 ? 20.692 14.095 15.472 1.00 75.42 9 SER A CA 9
ATOM 12158 C C . SER A 1 9 ? 21.978 14.048 16.290 1.00 2.44 9 SER A C 9
ATOM 12159 O O . SER A 1 9 ? 22.411 15.058 16.843 1.00 5.40 9 SER A O 9
ATOM 12167 N N . ASN A 1 10 ? 22.584 12.868 16.363 1.00 71.42 10 ASN A N 9
ATOM 12168 C CA . ASN A 1 10 ? 23.821 12.688 17.114 1.00 31.02 10 ASN A CA 9
ATOM 12169 C C . ASN A 1 10 ? 25.037 12.871 16.211 1.00 21.14 10 ASN A C 9
ATOM 12170 O O . ASN A 1 10 ? 24.909 13.266 15.053 1.00 22.23 10 ASN A O 9
ATOM 12181 N N . ASN A 1 11 ? 26.217 12.580 16.751 1.00 54.24 11 ASN A N 9
ATOM 12182 C CA . ASN A 1 11 ? 27.456 12.713 15.994 1.00 24.50 11 ASN A CA 9
ATOM 12183 C C . ASN A 1 11 ? 27.684 14.161 15.572 1.00 23.13 11 ASN A C 9
ATOM 12184 O O . ASN A 1 11 ? 27.107 14.632 14.593 1.00 31.42 11 ASN A O 9
ATOM 12195 N N . GLY A 1 12 ? 28.532 14.863 16.319 1.00 74.20 12 GLY A N 9
ATOM 12196 C CA . GLY A 1 12 ? 28.822 16.250 16.007 1.00 53.03 12 GLY A CA 9
ATOM 12197 C C . GLY A 1 12 ? 30.247 16.452 15.533 1.00 62.34 12 GLY A C 9
ATOM 12198 O O . GLY A 1 12 ? 30.488 17.141 14.542 1.00 32.41 12 GLY A O 9
ATOM 12202 N N . GLY A 1 13 ? 31.197 15.850 16.243 1.00 14.01 13 GLY A N 9
ATOM 12203 C CA . GLY A 1 13 ? 32.594 15.981 15.875 1.00 62.12 13 GLY A CA 9
ATOM 12204 C C . GLY A 1 13 ? 33.514 15.973 17.079 1.00 3.13 13 GLY A C 9
ATOM 12205 O O . GLY A 1 13 ? 33.992 17.022 17.509 1.00 4.23 13 GLY A O 9
ATOM 12209 N N . GLU A 1 14 ? 33.761 14.787 17.626 1.00 65.32 14 GLU A N 9
ATOM 12210 C CA . GLU A 1 14 ? 34.629 14.648 18.790 1.00 54.31 14 GLU A CA 9
ATOM 12211 C C . GLU A 1 14 ? 35.824 13.753 18.475 1.00 52.43 14 GLU A C 9
ATOM 12212 O O . GLU A 1 14 ? 35.936 13.214 17.375 1.00 61.40 14 GLU A O 9
ATOM 12224 N N . GLY A 1 15 ? 36.715 13.602 19.449 1.00 25.44 15 GLY A N 9
ATOM 12225 C CA . GLY A 1 15 ? 37.891 12.773 19.257 1.00 71.51 15 GLY A CA 9
ATOM 12226 C C . GLY A 1 15 ? 38.968 13.046 20.287 1.00 4.23 15 GLY A C 9
ATOM 12227 O O . GLY A 1 15 ? 39.302 14.200 20.554 1.00 5.04 15 GLY A O 9
ATOM 12231 N N . ALA A 1 16 ? 39.513 11.982 20.869 1.00 53.31 16 ALA A N 9
ATOM 12232 C CA . ALA A 1 16 ? 40.559 12.113 21.876 1.00 53.45 16 ALA A CA 9
ATOM 12233 C C . ALA A 1 16 ? 41.907 11.657 21.329 1.00 60.31 16 ALA A C 9
ATOM 12234 O O . ALA A 1 16 ? 42.002 11.198 20.191 1.00 31.11 16 ALA A O 9
ATOM 12241 N N . GLU A 1 17 ? 42.947 11.787 22.147 1.00 72.51 17 GLU A N 9
ATOM 12242 C CA . GLU A 1 17 ? 44.290 11.388 21.743 1.00 1.00 17 GLU A CA 9
ATOM 12243 C C . GLU A 1 17 ? 45.075 10.840 22.931 1.00 4.22 17 GLU A C 9
ATOM 12244 O O . GLU A 1 17 ? 44.857 11.243 24.073 1.00 53.12 17 GLU A O 9
ATOM 12256 N N . GLY A 1 18 ? 45.992 9.917 22.653 1.00 55.41 18 GLY A N 9
ATOM 12257 C CA . GLY A 1 18 ? 46.795 9.328 23.708 1.00 42.21 18 GLY A CA 9
ATOM 12258 C C . GLY A 1 18 ? 47.232 7.914 23.383 1.00 61.34 18 GLY A C 9
ATOM 12259 O O . GLY A 1 18 ? 46.403 7.051 23.091 1.00 63.31 18 GLY A O 9
ATOM 12263 N N . THR A 1 19 ? 48.539 7.674 23.431 1.00 72.53 19 THR A N 9
ATOM 12264 C CA . THR A 1 19 ? 49.085 6.355 23.136 1.00 30.10 19 THR A CA 9
ATOM 12265 C C . THR A 1 19 ? 50.354 6.093 23.939 1.00 12.23 19 THR A C 9
ATOM 12266 O O . THR A 1 19 ? 51.265 5.409 23.473 1.00 61.43 19 THR A O 9
ATOM 12277 N N . CYS A 1 20 ? 50.406 6.641 25.148 1.00 4.12 20 CYS A N 9
ATOM 12278 C CA . CYS A 1 20 ? 51.565 6.467 26.017 1.00 20.40 20 CYS A CA 9
ATOM 12279 C C . CYS A 1 20 ? 51.390 5.249 26.919 1.00 13.20 20 CYS A C 9
ATOM 12280 O O . CYS A 1 20 ? 50.422 4.499 26.787 1.00 1.35 20 CYS A O 9
ATOM 12288 N N . LYS A 1 21 ? 52.333 5.057 27.835 1.00 41.22 21 LYS A N 9
ATOM 12289 C CA . LYS A 1 21 ? 52.285 3.931 28.759 1.00 33.24 21 LYS A CA 9
ATOM 12290 C C . LYS A 1 21 ? 51.232 4.159 29.840 1.00 65.31 21 LYS A C 9
ATOM 12291 O O . LYS A 1 21 ? 51.488 4.838 30.833 1.00 12.43 21 LYS A O 9
ATOM 12310 N N . GLU A 1 22 ? 50.050 3.585 29.639 1.00 63.30 22 GLU A N 9
ATOM 12311 C CA . GLU A 1 22 ? 48.961 3.726 30.598 1.00 74.24 22 GLU A CA 9
ATOM 12312 C C . GLU A 1 22 ? 48.159 2.431 30.705 1.00 44.51 22 GLU A C 9
ATOM 12313 O O . GLU A 1 22 ? 48.369 1.495 29.935 1.00 73.12 22 GLU A O 9
ATOM 12325 N N . GLU A 1 23 ? 47.242 2.388 31.666 1.00 50.20 23 GLU A N 9
ATOM 12326 C CA . GLU A 1 23 ? 46.411 1.209 31.875 1.00 74.41 23 GLU A CA 9
ATOM 12327 C C . GLU A 1 23 ? 44.950 1.507 31.547 1.00 3.24 23 GLU A C 9
ATOM 12328 O O . GLU A 1 23 ? 44.047 1.164 32.311 1.00 24.03 23 GLU A O 9
ATOM 12340 N N . THR A 1 24 ? 44.725 2.150 30.406 1.00 44.14 24 THR A N 9
ATOM 12341 C CA . THR A 1 24 ? 43.377 2.497 29.977 1.00 55.22 24 THR A CA 9
ATOM 12342 C C . THR A 1 24 ? 43.206 2.289 28.476 1.00 10.14 24 THR A C 9
ATOM 12343 O O . THR A 1 24 ? 44.186 2.191 27.739 1.00 71.45 24 THR A O 9
ATOM 12354 N N . ALA A 1 25 ? 41.955 2.224 28.031 1.00 25.31 25 ALA A N 9
ATOM 12355 C CA . ALA A 1 25 ? 41.657 2.030 26.618 1.00 40.24 25 ALA A CA 9
ATOM 12356 C C . ALA A 1 25 ? 40.199 2.358 26.314 1.00 31.04 25 ALA A C 9
ATOM 12357 O O . ALA A 1 25 ? 39.287 1.685 26.798 1.00 42.51 25 ALA A O 9
ATOM 12364 N N . LEU A 1 26 ? 39.985 3.395 25.512 1.00 1.03 26 LEU A N 9
ATOM 12365 C CA . LEU A 1 26 ? 38.637 3.813 25.145 1.00 74.11 26 LEU A CA 9
ATOM 12366 C C . LEU A 1 26 ? 38.570 4.205 23.672 1.00 3.55 26 LEU A C 9
ATOM 12367 O O . LEU A 1 26 ? 39.179 5.190 23.254 1.00 42.04 26 LEU A O 9
ATOM 12383 N N . VAL A 1 27 ? 37.825 3.430 22.891 1.00 31.14 27 VAL A N 9
ATOM 12384 C CA . VAL A 1 27 ? 37.676 3.698 21.466 1.00 12.31 27 VAL A CA 9
ATOM 12385 C C . VAL A 1 27 ? 36.278 3.330 20.981 1.00 64.33 27 VAL A C 9
ATOM 12386 O O . VAL A 1 27 ? 35.687 2.355 21.443 1.00 71.41 27 VAL A O 9
ATOM 12399 N N . ALA A 1 28 ? 35.756 4.116 20.045 1.00 3.23 28 ALA A N 9
ATOM 12400 C CA . ALA A 1 28 ? 34.429 3.871 19.495 1.00 41.22 28 ALA A CA 9
ATOM 12401 C C . ALA A 1 28 ? 34.517 3.277 18.093 1.00 22.54 28 ALA A C 9
ATOM 12402 O O . ALA A 1 28 ? 35.386 3.648 17.304 1.00 73.01 28 ALA A O 9
ATOM 12409 N N . VAL A 1 29 ? 33.613 2.350 17.791 1.00 50.45 29 VAL A N 9
ATOM 12410 C CA . VAL A 1 29 ? 33.588 1.704 16.484 1.00 45.33 29 VAL A CA 9
ATOM 12411 C C . VAL A 1 29 ? 32.222 1.852 15.823 1.00 24.23 29 VAL A C 9
ATOM 12412 O O . VAL A 1 29 ? 31.193 1.875 16.498 1.00 20.03 29 VAL A O 9
ATOM 12425 N N . LYS A 1 30 ? 32.220 1.951 14.498 1.00 34.13 30 LYS A N 9
ATOM 12426 C CA . LYS A 1 30 ? 30.980 2.094 13.744 1.00 42.42 30 LYS A CA 9
ATOM 12427 C C . LYS A 1 30 ? 30.969 1.165 12.534 1.00 33.14 30 LYS A C 9
ATOM 12428 O O . LYS A 1 30 ? 31.731 1.354 11.587 1.00 63.44 30 LYS A O 9
ATOM 12447 N N . VAL A 1 31 ? 30.098 0.162 12.573 1.00 34.40 31 VAL A N 9
ATOM 12448 C CA . VAL A 1 31 ? 29.985 -0.796 11.479 1.00 0.40 31 VAL A CA 9
ATOM 12449 C C . VAL A 1 31 ? 28.885 -0.390 10.504 1.00 2.55 31 VAL A C 9
ATOM 12450 O O . VAL A 1 31 ? 27.732 -0.205 10.894 1.00 2.04 31 VAL A O 9
ATOM 12463 N N . VAL A 1 32 ? 29.249 -0.252 9.233 1.00 24.24 32 VAL A N 9
ATOM 12464 C CA . VAL A 1 32 ? 28.293 0.131 8.201 1.00 24.43 32 VAL A CA 9
ATOM 12465 C C . VAL A 1 32 ? 28.141 -0.970 7.158 1.00 61.33 32 VAL A C 9
ATOM 12466 O O . VAL A 1 32 ? 29.036 -1.795 6.976 1.00 53.24 32 VAL A O 9
ATOM 12479 N N . ASN A 1 33 ? 27.001 -0.977 6.474 1.00 2.52 33 ASN A N 9
ATOM 12480 C CA . ASN A 1 33 ? 26.731 -1.977 5.448 1.00 41.32 33 ASN A CA 9
ATOM 12481 C C . ASN A 1 33 ? 26.202 -1.321 4.176 1.00 60.44 33 ASN A C 9
ATOM 12482 O O . ASN A 1 33 ? 25.597 -0.251 4.222 1.00 10.12 33 ASN A O 9
ATOM 12493 N N . ALA A 1 34 ? 26.434 -1.972 3.041 1.00 63.55 34 ALA A N 9
ATOM 12494 C CA . ALA A 1 34 ? 25.979 -1.455 1.756 1.00 22.02 34 ALA A CA 9
ATOM 12495 C C . ALA A 1 34 ? 24.456 -1.412 1.690 1.00 23.30 34 ALA A C 9
ATOM 12496 O O . ALA A 1 34 ? 23.880 -0.650 0.913 1.00 23.42 34 ALA A O 9
ATOM 12503 N N . ASP A 1 35 ? 23.810 -2.235 2.509 1.00 60.14 35 ASP A N 9
ATOM 12504 C CA . ASP A 1 35 ? 22.353 -2.291 2.543 1.00 2.12 35 ASP A CA 9
ATOM 12505 C C . ASP A 1 35 ? 21.786 -1.163 3.399 1.00 3.42 35 ASP A C 9
ATOM 12506 O O . ASP A 1 35 ? 20.645 -0.742 3.213 1.00 3.14 35 ASP A O 9
ATOM 12515 N N . GLY A 1 36 ? 22.592 -0.677 4.339 1.00 20.42 36 GLY A N 9
ATOM 12516 C CA . GLY A 1 36 ? 22.153 0.397 5.211 1.00 73.43 36 GLY A CA 9
ATOM 12517 C C . GLY A 1 36 ? 22.326 0.060 6.678 1.00 23.15 36 GLY A C 9
ATOM 12518 O O . GLY A 1 36 ? 22.656 0.928 7.486 1.00 35.24 36 GLY A O 9
ATOM 12522 N N . ALA A 1 37 ? 22.103 -1.204 7.025 1.00 52.44 37 ALA A N 9
ATOM 12523 C CA . ALA A 1 37 ? 22.237 -1.653 8.405 1.00 52.32 37 ALA A CA 9
ATOM 12524 C C . ALA A 1 37 ? 23.584 -1.241 8.988 1.00 64.03 37 ALA A C 9
ATOM 12525 O O . ALA A 1 37 ? 24.630 -1.730 8.562 1.00 60.05 37 ALA A O 9
ATOM 12532 N N . GLU A 1 38 ? 23.551 -0.339 9.964 1.00 43.14 38 GLU A N 9
ATOM 12533 C CA . GLU A 1 38 ? 24.772 0.139 10.603 1.00 73.10 38 GLU A CA 9
ATOM 12534 C C . GLU A 1 38 ? 24.533 0.428 12.082 1.00 4.32 38 GLU A C 9
ATOM 12535 O O . GLU A 1 38 ? 23.395 0.600 12.516 1.00 12.51 38 GLU A O 9
ATOM 12547 N N . MET A 1 39 ? 25.616 0.479 12.851 1.00 43.40 39 MET A N 9
ATOM 12548 C CA . MET A 1 39 ? 25.526 0.748 14.281 1.00 14.44 39 MET A CA 9
ATOM 12549 C C . MET A 1 39 ? 26.897 1.080 14.860 1.00 24.44 39 MET A C 9
ATOM 12550 O O . MET A 1 39 ? 27.892 0.429 14.538 1.00 52.33 39 MET A O 9
ATOM 12564 N N . PHE A 1 40 ? 26.944 2.095 15.717 1.00 71.14 40 PHE A N 9
ATOM 12565 C CA . PHE A 1 40 ? 28.194 2.513 16.339 1.00 24.05 40 PHE A CA 9
ATOM 12566 C C . PHE A 1 40 ? 28.045 2.596 17.856 1.00 45.32 40 PHE A C 9
ATOM 12567 O O . PHE A 1 40 ? 26.977 2.931 18.369 1.00 44.15 40 PHE A O 9
ATOM 12584 N N . PHE A 1 41 ? 29.124 2.289 18.568 1.00 24.30 41 PHE A N 9
ATOM 12585 C CA . PHE A 1 41 ? 29.115 2.327 20.026 1.00 73.03 41 PHE A CA 9
ATOM 12586 C C . PHE A 1 41 ? 30.533 2.438 20.576 1.00 24.54 41 PHE A C 9
ATOM 12587 O O . PHE A 1 41 ? 31.506 2.145 19.880 1.00 54.42 41 PHE A O 9
ATOM 12604 N N . ARG A 1 42 ? 30.643 2.862 21.831 1.00 23.00 42 ARG A N 9
ATOM 12605 C CA . ARG A 1 42 ? 31.942 3.013 22.475 1.00 4.33 42 ARG A CA 9
ATOM 12606 C C . ARG A 1 42 ? 32.278 1.785 23.316 1.00 5.23 42 ARG A C 9
ATOM 12607 O O . ARG A 1 42 ? 31.410 1.220 23.982 1.00 61.14 42 ARG A O 9
ATOM 12628 N N . ILE A 1 43 ? 33.543 1.378 23.281 1.00 52.23 43 ILE A N 9
ATOM 12629 C CA . ILE A 1 43 ? 33.993 0.218 24.040 1.00 51.03 43 ILE A CA 9
ATOM 12630 C C . ILE A 1 43 ? 35.506 0.239 24.229 1.00 31.44 43 ILE A C 9
ATOM 12631 O O . ILE A 1 43 ? 36.224 0.933 23.510 1.00 71.14 43 ILE A O 9
ATOM 12647 N N . LYS A 1 44 ? 35.985 -0.529 25.202 1.00 10.15 44 LYS A N 9
ATOM 12648 C CA . LYS A 1 44 ? 37.413 -0.603 25.486 1.00 2.35 44 LYS A CA 9
ATOM 12649 C C . LYS A 1 44 ? 38.195 -1.011 24.242 1.00 41.21 44 LYS A C 9
ATOM 12650 O O . LYS A 1 44 ? 37.827 -1.960 23.550 1.00 25.20 44 LYS A O 9
ATOM 12669 N N . SER A 1 45 ? 39.276 -0.288 23.964 1.00 75.20 45 SER A N 9
ATOM 12670 C CA . SER A 1 45 ? 40.108 -0.574 22.801 1.00 30.13 45 SER A CA 9
ATOM 12671 C C . SER A 1 45 ? 40.629 -2.008 22.845 1.00 15.51 45 SER A C 9
ATOM 12672 O O . SER A 1 45 ? 40.966 -2.589 21.814 1.00 43.43 45 SER A O 9
ATOM 12680 N N . ARG A 1 46 ? 40.690 -2.571 24.047 1.00 64.40 46 ARG A N 9
ATOM 12681 C CA . ARG A 1 46 ? 41.171 -3.936 24.227 1.00 73.12 46 ARG A CA 9
ATOM 12682 C C . ARG A 1 46 ? 40.249 -4.933 23.531 1.00 60.15 46 ARG A C 9
ATOM 12683 O O . ARG A 1 46 ? 40.643 -6.064 23.242 1.00 0.32 46 ARG A O 9
ATOM 12704 N N . THR A 1 47 ? 39.018 -4.507 23.263 1.00 45.30 47 THR A N 9
ATOM 12705 C CA . THR A 1 47 ? 38.040 -5.361 22.603 1.00 61.55 47 THR A CA 9
ATOM 12706 C C . THR A 1 47 ? 36.900 -4.539 22.014 1.00 52.22 47 THR A C 9
ATOM 12707 O O . THR A 1 47 ? 36.214 -3.810 22.730 1.00 51.24 47 THR A O 9
ATOM 12718 N N . ALA A 1 48 ? 36.702 -4.661 20.705 1.00 23.22 48 ALA A N 9
ATOM 12719 C CA . ALA A 1 48 ? 35.643 -3.931 20.021 1.00 13.40 48 ALA A CA 9
ATOM 12720 C C . ALA A 1 48 ? 35.156 -4.692 18.792 1.00 2.44 48 ALA A C 9
ATOM 12721 O O . ALA A 1 48 ? 33.978 -5.035 18.688 1.00 12.22 48 ALA A O 9
ATOM 12728 N N . LEU A 1 49 ? 36.070 -4.952 17.864 1.00 74.13 49 LEU A N 9
ATOM 12729 C CA . LEU A 1 49 ? 35.733 -5.673 16.641 1.00 43.44 49 LEU A CA 9
ATOM 12730 C C . LEU A 1 49 ? 35.271 -7.092 16.954 1.00 1.03 49 LEU A C 9
ATOM 12731 O O . LEU A 1 49 ? 34.538 -7.704 16.177 1.00 23.21 49 LEU A O 9
ATOM 12747 N N . LYS A 1 50 ? 35.703 -7.610 18.099 1.00 13.44 50 LYS A N 9
ATOM 12748 C CA . LYS A 1 50 ? 35.331 -8.956 18.519 1.00 2.43 50 LYS A CA 9
ATOM 12749 C C . LYS A 1 50 ? 33.833 -9.048 18.788 1.00 14.52 50 LYS A C 9
ATOM 12750 O O . LYS A 1 50 ? 33.135 -9.875 18.201 1.00 64.20 50 LYS A O 9
ATOM 12769 N N . LYS A 1 51 ? 33.342 -8.192 19.678 1.00 3.44 51 LYS A N 9
ATOM 12770 C CA . LYS A 1 51 ? 31.926 -8.174 20.024 1.00 52.44 51 LYS A CA 9
ATOM 12771 C C . LYS A 1 51 ? 31.094 -7.608 18.877 1.00 15.13 51 LYS A C 9
ATOM 12772 O O . LYS A 1 51 ? 29.922 -7.953 18.718 1.00 32.00 51 LYS A O 9
ATOM 12791 N N . LEU A 1 52 ? 31.706 -6.739 18.081 1.00 53.04 52 LEU A N 9
ATOM 12792 C CA . LEU A 1 52 ? 31.021 -6.126 16.947 1.00 24.51 52 LEU A CA 9
ATOM 12793 C C . LEU A 1 52 ? 30.670 -7.172 15.894 1.00 75.03 52 LEU A C 9
ATOM 12794 O O . LEU A 1 52 ? 29.515 -7.288 15.482 1.00 32.43 52 LEU A O 9
ATOM 12810 N N . ILE A 1 53 ? 31.671 -7.931 15.463 1.00 25.24 53 ILE A N 9
ATOM 12811 C CA . ILE A 1 53 ? 31.467 -8.969 14.461 1.00 73.22 53 ILE A CA 9
ATOM 12812 C C . ILE A 1 53 ? 30.722 -10.162 15.049 1.00 34.51 53 ILE A C 9
ATOM 12813 O O . ILE A 1 53 ? 29.961 -10.837 14.354 1.00 4.21 53 ILE A O 9
ATOM 12829 N N . ASP A 1 54 ? 30.944 -10.416 16.334 1.00 34.30 54 ASP A N 9
ATOM 12830 C CA . ASP A 1 54 ? 30.291 -11.527 17.018 1.00 50.21 54 ASP A CA 9
ATOM 12831 C C . ASP A 1 54 ? 28.808 -11.239 17.228 1.00 33.13 54 ASP A C 9
ATOM 12832 O O . ASP A 1 54 ? 27.961 -12.113 17.037 1.00 10.24 54 ASP A O 9
ATOM 12841 N N . THR A 1 55 ? 28.499 -10.008 17.624 1.00 20.01 55 THR A N 9
ATOM 12842 C CA . THR A 1 55 ? 27.119 -9.605 17.863 1.00 72.51 55 THR A CA 9
ATOM 12843 C C . THR A 1 55 ? 26.362 -9.430 16.551 1.00 23.51 55 THR A C 9
ATOM 12844 O O . THR A 1 55 ? 25.187 -9.784 16.449 1.00 2.50 55 THR A O 9
ATOM 12855 N N . TYR A 1 56 ? 27.043 -8.884 15.550 1.00 71.44 56 TYR A N 9
ATOM 12856 C CA . TYR A 1 56 ? 26.434 -8.661 14.244 1.00 71.13 56 TYR A CA 9
ATOM 12857 C C . TYR A 1 56 ? 26.156 -9.985 13.538 1.00 25.24 56 TYR A C 9
ATOM 12858 O O . TYR A 1 56 ? 25.090 -10.178 12.954 1.00 34.51 56 TYR A O 9
ATOM 12876 N N . CYS A 1 57 ? 27.124 -10.894 13.598 1.00 12.52 57 CYS A N 9
ATOM 12877 C CA . CYS A 1 57 ? 26.986 -12.200 12.965 1.00 35.55 57 CYS A CA 9
ATOM 12878 C C . CYS A 1 57 ? 25.959 -13.055 13.702 1.00 61.11 57 CYS A C 9
ATOM 12879 O O . CYS A 1 57 ? 25.139 -13.732 13.082 1.00 70.34 57 CYS A O 9
ATOM 12887 N N . LYS A 1 58 ? 26.011 -13.020 15.029 1.00 21.51 58 LYS A N 9
ATOM 12888 C CA . LYS A 1 58 ? 25.087 -13.792 15.852 1.00 52.41 58 LYS A CA 9
ATOM 12889 C C . LYS A 1 58 ? 23.664 -13.258 15.718 1.00 61.10 58 LYS A C 9
ATOM 12890 O O . LYS A 1 58 ? 22.706 -14.027 15.636 1.00 64.44 58 LYS A O 9
ATOM 12909 N N . LYS A 1 59 ? 23.533 -11.936 15.695 1.00 34.15 59 LYS A N 9
ATOM 12910 C CA . LYS A 1 59 ? 22.227 -11.299 15.569 1.00 44.44 59 LYS A CA 9
ATOM 12911 C C . LYS A 1 59 ? 21.613 -11.585 14.202 1.00 14.13 59 LYS A C 9
ATOM 12912 O O . LYS A 1 59 ? 20.439 -11.943 14.103 1.00 3.20 59 LYS A O 9
ATOM 12931 N N . GLN A 1 60 ? 22.413 -11.426 13.153 1.00 20.12 60 GLN A N 9
ATOM 12932 C CA . GLN A 1 60 ? 21.946 -11.669 11.793 1.00 4.32 60 GLN A CA 9
ATOM 12933 C C . GLN A 1 60 ? 21.543 -13.128 11.608 1.00 13.24 60 GLN A C 9
ATOM 12934 O O . GLN A 1 60 ? 20.804 -13.466 10.684 1.00 5.21 60 GLN A O 9
ATOM 12948 N N . GLY A 1 61 ? 22.033 -13.989 12.495 1.00 72.43 61 GLY A N 9
ATOM 12949 C CA . GLY A 1 61 ? 21.712 -15.402 12.411 1.00 25.32 61 GLY A CA 9
ATOM 12950 C C . GLY A 1 61 ? 22.625 -16.148 11.458 1.00 72.32 61 GLY A C 9
ATOM 12951 O O . GLY A 1 61 ? 22.224 -17.146 10.858 1.00 21.53 61 GLY A O 9
ATOM 12955 N N . ILE A 1 62 ? 23.854 -15.663 11.316 1.00 75.02 62 ILE A N 9
ATOM 12956 C CA . ILE A 1 62 ? 24.824 -16.291 10.428 1.00 43.41 62 ILE A CA 9
ATOM 12957 C C . ILE A 1 62 ? 26.225 -16.254 11.031 1.00 75.34 62 ILE A C 9
ATOM 12958 O O . ILE A 1 62 ? 26.651 -15.236 11.575 1.00 50.12 62 ILE A O 9
ATOM 12974 N N . SER A 1 63 ? 26.936 -17.372 10.928 1.00 22.32 63 SER A N 9
ATOM 12975 C CA . SER A 1 63 ? 28.288 -17.469 11.465 1.00 65.51 63 SER A CA 9
ATOM 12976 C C . SER A 1 63 ? 29.198 -16.416 10.840 1.00 10.22 63 SER A C 9
ATOM 12977 O O . SER A 1 63 ? 28.806 -15.718 9.905 1.00 42.31 63 SER A O 9
ATOM 12985 N N . ARG A 1 64 ? 30.414 -16.307 11.365 1.00 63.24 64 ARG A N 9
ATOM 12986 C CA . ARG A 1 64 ? 31.380 -15.338 10.860 1.00 20.51 64 ARG A CA 9
ATOM 12987 C C . ARG A 1 64 ? 32.150 -15.907 9.672 1.00 42.22 64 ARG A C 9
ATOM 12988 O O . ARG A 1 64 ? 33.380 -15.887 9.650 1.00 40.53 64 ARG A O 9
ATOM 13009 N N . ASN A 1 65 ? 31.417 -16.414 8.686 1.00 41.21 65 ASN A N 9
ATOM 13010 C CA . ASN A 1 65 ? 32.031 -16.989 7.495 1.00 42.14 65 ASN A CA 9
ATOM 13011 C C . ASN A 1 65 ? 31.353 -16.472 6.229 1.00 2.25 65 ASN A C 9
ATOM 13012 O O . ASN A 1 65 ? 31.264 -17.180 5.227 1.00 73.31 65 ASN A O 9
ATOM 13023 N N . SER A 1 66 ? 30.878 -15.232 6.284 1.00 12.31 66 SER A N 9
ATOM 13024 C CA . SER A 1 66 ? 30.205 -14.620 5.144 1.00 30.10 66 SER A CA 9
ATOM 13025 C C . SER A 1 66 ? 30.117 -13.106 5.313 1.00 33.53 66 SER A C 9
ATOM 13026 O O . SER A 1 66 ? 29.154 -12.476 4.876 1.00 34.34 66 SER A O 9
ATOM 13034 N N . VAL A 1 67 ? 31.130 -12.529 5.951 1.00 13.43 67 VAL A N 9
ATOM 13035 C CA . VAL A 1 67 ? 31.169 -11.089 6.178 1.00 14.13 67 VAL A CA 9
ATOM 13036 C C . VAL A 1 67 ? 32.605 -10.588 6.283 1.00 14.34 67 VAL A C 9
ATOM 13037 O O . VAL A 1 67 ? 33.351 -10.993 7.175 1.00 15.10 67 VAL A O 9
ATOM 13050 N N . ARG A 1 68 ? 32.985 -9.704 5.367 1.00 4.41 68 ARG A N 9
ATOM 13051 C CA . ARG A 1 68 ? 34.333 -9.147 5.356 1.00 31.11 68 ARG A CA 9
ATOM 13052 C C . ARG A 1 68 ? 34.370 -7.798 6.069 1.00 71.40 68 ARG A C 9
ATOM 13053 O O . ARG A 1 68 ? 33.731 -6.838 5.637 1.00 23.42 68 ARG A O 9
ATOM 13074 N N . PHE A 1 69 ? 35.121 -7.734 7.163 1.00 4.21 69 PHE A N 9
ATOM 13075 C CA . PHE A 1 69 ? 35.241 -6.504 7.937 1.00 13.40 69 PHE A CA 9
ATOM 13076 C C . PHE A 1 69 ? 36.522 -5.757 7.577 1.00 13.23 69 PHE A C 9
ATOM 13077 O O . PHE A 1 69 ? 37.617 -6.150 7.980 1.00 3.24 69 PHE A O 9
ATOM 13094 N N . LEU A 1 70 ? 36.376 -4.678 6.816 1.00 63.13 70 LEU A N 9
ATOM 13095 C CA . LEU A 1 70 ? 37.521 -3.875 6.400 1.00 1.01 70 LEU A CA 9
ATOM 13096 C C . LEU A 1 70 ? 37.417 -2.455 6.946 1.00 1.35 70 LEU A C 9
ATOM 13097 O O . LEU A 1 70 ? 36.327 -1.980 7.267 1.00 43.11 70 LEU A O 9
ATOM 13113 N N . PHE A 1 71 ? 38.558 -1.780 7.048 1.00 33.42 71 PHE A N 9
ATOM 13114 C CA . PHE A 1 71 ? 38.595 -0.413 7.555 1.00 61.45 71 PHE A CA 9
ATOM 13115 C C . PHE A 1 71 ? 39.427 0.482 6.641 1.00 1.33 71 PHE A C 9
ATOM 13116 O O . PHE A 1 71 ? 40.656 0.409 6.634 1.00 0.22 71 PHE A O 9
ATOM 13133 N N . ASP A 1 72 ? 38.748 1.326 5.872 1.00 1.22 72 ASP A N 9
ATOM 13134 C CA . ASP A 1 72 ? 39.423 2.237 4.955 1.00 63.11 72 ASP A CA 9
ATOM 13135 C C . ASP A 1 72 ? 40.247 1.464 3.930 1.00 61.12 72 ASP A C 9
ATOM 13136 O O . ASP A 1 72 ? 41.171 2.006 3.324 1.00 14.02 72 ASP A O 9
ATOM 13145 N N . GLY A 1 73 ? 39.906 0.192 3.741 1.00 5.44 73 GLY A N 9
ATOM 13146 C CA . GLY A 1 73 ? 40.625 -0.635 2.790 1.00 1.01 73 GLY A CA 9
ATOM 13147 C C . GLY A 1 73 ? 41.488 -1.681 3.467 1.00 32.33 73 GLY A C 9
ATOM 13148 O O . GLY A 1 73 ? 42.239 -2.401 2.807 1.00 13.44 73 GLY A O 9
ATOM 13152 N N . THR A 1 74 ? 41.383 -1.767 4.790 1.00 40.11 74 THR A N 9
ATOM 13153 C CA . THR A 1 74 ? 42.162 -2.731 5.557 1.00 14.45 74 THR A CA 9
ATOM 13154 C C . THR A 1 74 ? 41.293 -3.893 6.023 1.00 33.23 74 THR A C 9
ATOM 13155 O O . THR A 1 74 ? 40.608 -3.818 7.044 1.00 61.11 74 THR A O 9
ATOM 13166 N N . PRO A 1 75 ? 41.319 -4.996 5.260 1.00 41.32 75 PRO A N 9
ATOM 13167 C CA . PRO A 1 75 ? 40.540 -6.196 5.576 1.00 73.31 75 PRO A CA 9
ATOM 13168 C C . PRO A 1 75 ? 41.065 -6.920 6.811 1.00 64.22 75 PRO A C 9
ATOM 13169 O O . PRO A 1 75 ? 41.995 -7.723 6.722 1.00 31.03 75 PRO A O 9
ATOM 13180 N N . ILE A 1 76 ? 40.465 -6.631 7.960 1.00 20.54 76 ILE A N 9
ATOM 13181 C CA . ILE A 1 76 ? 40.872 -7.257 9.213 1.00 45.35 76 ILE A CA 9
ATOM 13182 C C . ILE A 1 76 ? 39.695 -7.381 10.174 1.00 41.43 76 ILE A C 9
ATOM 13183 O O . ILE A 1 76 ? 38.868 -6.475 10.278 1.00 13.01 76 ILE A O 9
ATOM 13199 N N . ASP A 1 77 ? 39.627 -8.507 10.875 1.00 4.32 77 ASP A N 9
ATOM 13200 C CA . ASP A 1 77 ? 38.553 -8.749 11.831 1.00 11.40 77 ASP A CA 9
ATOM 13201 C C . ASP A 1 77 ? 39.114 -9.008 13.226 1.00 43.34 77 ASP A C 9
ATOM 13202 O O . ASP A 1 77 ? 39.355 -10.153 13.605 1.00 62.35 77 ASP A O 9
ATOM 13211 N N . GLU A 1 78 ? 39.321 -7.935 13.984 1.00 71.24 78 GLU A N 9
ATOM 13212 C CA . GLU A 1 78 ? 39.856 -8.048 15.335 1.00 11.34 78 GLU A CA 9
ATOM 13213 C C . GLU A 1 78 ? 40.017 -6.671 15.973 1.00 15.33 78 GLU A C 9
ATOM 13214 O O . GLU A 1 78 ? 39.814 -5.645 15.323 1.00 10.52 78 GLU A O 9
ATOM 13226 N N . THR A 1 79 ? 40.382 -6.656 17.252 1.00 53.05 79 THR A N 9
ATOM 13227 C CA . THR A 1 79 ? 40.568 -5.407 17.979 1.00 50.22 79 THR A CA 9
ATOM 13228 C C . THR A 1 79 ? 42.021 -5.229 18.403 1.00 22.34 79 THR A C 9
ATOM 13229 O O . THR A 1 79 ? 42.304 -4.729 19.492 1.00 24.23 79 THR A O 9
ATOM 13240 N N . LYS A 1 80 ? 42.940 -5.641 17.537 1.00 64.40 80 LYS A N 9
ATOM 13241 C CA . LYS A 1 80 ? 44.366 -5.526 17.821 1.00 60.44 80 LYS A CA 9
ATOM 13242 C C . LYS A 1 80 ? 45.097 -4.844 16.669 1.00 55.43 80 LYS A C 9
ATOM 13243 O O . LYS A 1 80 ? 45.818 -3.866 16.869 1.00 14.43 80 LYS A O 9
ATOM 13262 N N . THR A 1 81 ? 44.905 -5.364 15.461 1.00 74.15 81 THR A N 9
ATOM 13263 C CA . THR A 1 81 ? 45.545 -4.805 14.277 1.00 53.42 81 THR A CA 9
ATOM 13264 C C . THR A 1 81 ? 45.009 -3.411 13.968 1.00 34.44 81 THR A C 9
ATOM 13265 O O . THR A 1 81 ? 45.749 -2.428 13.936 1.00 71.22 81 THR A O 9
ATOM 13276 N N . PRO A 1 82 ? 43.690 -3.322 13.737 1.00 4.50 82 PRO A N 9
ATOM 13277 C CA . PRO A 1 82 ? 43.026 -2.052 13.428 1.00 34.04 82 PRO A CA 9
ATOM 13278 C C . PRO A 1 82 ? 42.978 -1.115 14.631 1.00 73.43 82 PRO A C 9
ATOM 13279 O O . PRO A 1 82 ? 42.853 0.099 14.478 1.00 40.14 82 PRO A O 9
ATOM 13290 N N . GLU A 1 83 ? 43.078 -1.689 15.826 1.00 0.50 83 GLU A N 9
ATOM 13291 C CA . GLU A 1 83 ? 43.046 -0.903 17.054 1.00 34.12 83 GLU A CA 9
ATOM 13292 C C . GLU A 1 83 ? 44.374 -0.186 17.277 1.00 23.50 83 GLU A C 9
ATOM 13293 O O . GLU A 1 83 ? 44.405 1.007 17.574 1.00 14.20 83 GLU A O 9
ATOM 13305 N N . GLU A 1 84 ? 45.470 -0.925 17.132 1.00 60.13 84 GLU A N 9
ATOM 13306 C CA . GLU A 1 84 ? 46.801 -0.360 17.319 1.00 64.55 84 GLU A CA 9
ATOM 13307 C C . GLU A 1 84 ? 47.183 0.533 16.142 1.00 3.31 84 GLU A C 9
ATOM 13308 O O . GLU A 1 84 ? 47.867 1.544 16.312 1.00 71.14 84 GLU A O 9
ATOM 13320 N N . LEU A 1 85 ? 46.738 0.154 14.950 1.00 72.34 85 LEU A N 9
ATOM 13321 C CA . LEU A 1 85 ? 47.033 0.920 13.743 1.00 35.44 85 LEU A CA 9
ATOM 13322 C C . LEU A 1 85 ? 46.160 2.168 13.665 1.00 44.53 85 LEU A C 9
ATOM 13323 O O . LEU A 1 85 ? 46.590 3.208 13.166 1.00 61.20 85 LEU A O 9
ATOM 13339 N N . GLY A 1 86 ? 44.932 2.059 14.163 1.00 44.10 86 GLY A N 9
ATOM 13340 C CA . GLY A 1 86 ? 44.020 3.187 14.141 1.00 12.32 86 GLY A CA 9
ATOM 13341 C C . GLY A 1 86 ? 44.440 4.291 15.092 1.00 74.03 86 GLY A C 9
ATOM 13342 O O . GLY A 1 86 ? 44.619 5.437 14.682 1.00 53.34 86 GLY A O 9
ATOM 13346 N N . MET A 1 87 ? 44.595 3.945 16.365 1.00 3.34 87 MET A N 9
ATOM 13347 C CA . MET A 1 87 ? 44.996 4.916 17.377 1.00 42.51 87 MET A CA 9
ATOM 13348 C C . MET A 1 87 ? 43.939 6.005 17.534 1.00 3.04 87 MET A C 9
ATOM 13349 O O . MET A 1 87 ? 44.240 7.115 17.971 1.00 42.42 87 MET A O 9
ATOM 13363 N N . GLU A 1 88 ? 42.702 5.678 17.176 1.00 55.42 88 GLU A N 9
ATOM 13364 C CA . GLU A 1 88 ? 41.601 6.630 17.277 1.00 44.10 88 GLU A CA 9
ATOM 13365 C C . GLU A 1 88 ? 40.331 5.943 17.771 1.00 4.20 88 GLU A C 9
ATOM 13366 O O . GLU A 1 88 ? 40.220 4.718 17.730 1.00 33.23 88 GLU A O 9
ATOM 13378 N N . ASP A 1 89 ? 39.378 6.741 18.238 1.00 53.43 89 ASP A N 9
ATOM 13379 C CA . ASP A 1 89 ? 38.115 6.212 18.740 1.00 60.34 89 ASP A CA 9
ATOM 13380 C C . ASP A 1 89 ? 37.035 6.271 17.664 1.00 51.40 89 ASP A C 9
ATOM 13381 O O . ASP A 1 89 ? 35.848 6.118 17.953 1.00 60.41 89 ASP A O 9
ATOM 13390 N N . ASP A 1 90 ? 37.454 6.497 16.424 1.00 61.42 90 ASP A N 9
ATOM 13391 C CA . ASP A 1 90 ? 36.523 6.577 15.305 1.00 73.15 90 ASP A CA 9
ATOM 13392 C C . ASP A 1 90 ? 36.788 5.464 14.296 1.00 70.51 90 ASP A C 9
ATOM 13393 O O . ASP A 1 90 ? 36.771 5.691 13.086 1.00 1.32 90 ASP A O 9
ATOM 13402 N N . ASP A 1 91 ? 37.034 4.260 14.802 1.00 14.11 91 ASP A N 9
ATOM 13403 C CA . ASP A 1 91 ? 37.303 3.111 13.946 1.00 73.23 91 ASP A CA 9
ATOM 13404 C C . ASP A 1 91 ? 36.038 2.668 13.217 1.00 52.44 91 ASP A C 9
ATOM 13405 O O . ASP A 1 91 ? 35.044 2.301 13.843 1.00 13.42 91 ASP A O 9
ATOM 13414 N N . VAL A 1 92 ? 36.082 2.707 11.889 1.00 61.14 92 VAL A N 9
ATOM 13415 C CA . VAL A 1 92 ? 34.940 2.310 11.074 1.00 50.12 92 VAL A CA 9
ATOM 13416 C C . VAL A 1 92 ? 35.194 0.974 10.384 1.00 4.52 92 VAL A C 9
ATOM 13417 O O . VAL A 1 92 ? 36.326 0.663 10.011 1.00 53.14 92 VAL A O 9
ATOM 13430 N N . ILE A 1 93 ? 34.135 0.189 10.218 1.00 4.42 93 ILE A N 9
ATOM 13431 C CA . ILE A 1 93 ? 34.244 -1.112 9.572 1.00 60.52 93 ILE A CA 9
ATOM 13432 C C . ILE A 1 93 ? 33.112 -1.326 8.573 1.00 61.24 93 ILE A C 9
ATOM 13433 O O . ILE A 1 93 ? 31.945 -1.424 8.952 1.00 1.54 93 ILE A O 9
ATOM 13449 N N . ASP A 1 94 ? 33.465 -1.400 7.294 1.00 22.11 94 ASP A N 9
ATOM 13450 C CA . ASP A 1 94 ? 32.479 -1.606 6.239 1.00 5.32 94 ASP A CA 9
ATOM 13451 C C . ASP A 1 94 ? 32.341 -3.088 5.907 1.00 55.03 94 ASP A C 9
ATOM 13452 O O . ASP A 1 94 ? 33.220 -3.679 5.281 1.00 3.03 94 ASP A O 9
ATOM 13461 N N . ALA A 1 95 ? 31.230 -3.683 6.330 1.00 0.33 95 ALA A N 9
ATOM 13462 C CA . ALA A 1 95 ? 30.976 -5.095 6.077 1.00 74.32 95 ALA A CA 9
ATOM 13463 C C . ALA A 1 95 ? 30.582 -5.330 4.622 1.00 14.34 95 ALA A C 9
ATOM 13464 O O . ALA A 1 95 ? 29.550 -4.841 4.163 1.00 42.45 95 ALA A O 9
ATOM 13471 N N . MET A 1 96 ? 31.410 -6.080 3.903 1.00 32.24 96 MET A N 9
ATOM 13472 C CA . MET A 1 96 ? 31.147 -6.379 2.501 1.00 74.44 96 MET A CA 9
ATOM 13473 C C . MET A 1 96 ? 30.883 -7.869 2.302 1.00 2.25 96 MET A C 9
ATOM 13474 O O . MET A 1 96 ? 31.348 -8.701 3.082 1.00 14.43 96 MET A O 9
ATOM 13488 N N . VAL A 1 97 ? 30.135 -8.199 1.254 1.00 10.35 97 VAL A N 9
ATOM 13489 C CA . VAL A 1 97 ? 29.811 -9.588 0.954 1.00 54.02 97 VAL A CA 9
ATOM 13490 C C . VAL A 1 97 ? 30.567 -10.075 -0.277 1.00 50.21 97 VAL A C 9
ATOM 13491 O O . VAL A 1 97 ? 30.711 -9.345 -1.257 1.00 62.23 97 VAL A O 9
ATOM 13504 N N . GLU A 1 98 ? 31.047 -11.313 -0.218 1.00 44.04 98 GLU A N 9
ATOM 13505 C CA . GLU A 1 98 ? 31.790 -11.897 -1.329 1.00 73.14 98 GLU A CA 9
ATOM 13506 C C . GLU A 1 98 ? 31.202 -13.248 -1.726 1.00 31.42 98 GLU A C 9
ATOM 13507 O O . GLU A 1 98 ? 31.312 -14.225 -0.985 1.00 71.13 98 GLU A O 9
ATOM 13519 N N . GLN A 1 99 ? 30.578 -13.294 -2.898 1.00 75.52 99 GLN A N 9
ATOM 13520 C CA . GLN A 1 99 ? 29.971 -14.525 -3.392 1.00 62.04 99 GLN A CA 9
ATOM 13521 C C . GLN A 1 99 ? 30.517 -14.886 -4.770 1.00 4.11 99 GLN A C 9
ATOM 13522 O O . GLN A 1 99 ? 30.671 -14.023 -5.635 1.00 2.12 99 GLN A O 9
ATOM 13536 N N . THR A 1 100 ? 30.810 -16.168 -4.968 1.00 52.40 100 THR A N 9
ATOM 13537 C CA . THR A 1 100 ? 31.340 -16.643 -6.240 1.00 3.25 100 THR A CA 9
ATOM 13538 C C . THR A 1 100 ? 30.217 -16.977 -7.214 1.00 35.13 100 THR A C 9
ATOM 13539 O O . THR A 1 100 ? 29.669 -18.079 -7.191 1.00 2.40 100 THR A O 9
ATOM 13550 N N . GLY A 1 101 ? 29.877 -16.018 -8.070 1.00 61.33 101 GLY A N 9
ATOM 13551 C CA . GLY A 1 101 ? 28.820 -16.231 -9.041 1.00 71.44 101 GLY A CA 9
ATOM 13552 C C . GLY A 1 101 ? 29.272 -17.080 -10.213 1.00 53.24 101 GLY A C 9
ATOM 13553 O O . GLY A 1 101 ? 29.982 -16.603 -11.097 1.00 5.41 101 GLY A O 9
ATOM 13557 N N . GLY A 1 102 ? 28.859 -18.344 -10.221 1.00 3.11 102 GLY A N 9
ATOM 13558 C CA . GLY A 1 102 ? 29.237 -19.241 -11.297 1.00 64.20 102 GLY A CA 9
ATOM 13559 C C . GLY A 1 102 ? 28.058 -20.023 -11.841 1.00 24.51 102 GLY A C 9
ATOM 13560 O O . GLY A 1 102 ? 27.445 -20.814 -11.124 1.00 4.15 102 GLY A O 9
ATOM 13564 N N . MET A 1 1 ? 43.271 -33.167 -2.499 1.00 33.35 1 MET A N 10
ATOM 13565 C CA . MET A 1 1 ? 42.150 -32.406 -3.037 1.00 51.43 1 MET A CA 10
ATOM 13566 C C . MET A 1 1 ? 41.111 -32.128 -1.955 1.00 43.33 1 MET A C 10
ATOM 13567 O O . MET A 1 1 ? 40.242 -32.957 -1.689 1.00 31.44 1 MET A O 10
ATOM 13581 N N . SER A 1 2 ? 41.208 -30.956 -1.335 1.00 60.02 2 SER A N 10
ATOM 13582 C CA . SER A 1 2 ? 40.279 -30.571 -0.279 1.00 61.02 2 SER A CA 10
ATOM 13583 C C . SER A 1 2 ? 40.166 -29.053 -0.182 1.00 53.43 2 SER A C 10
ATOM 13584 O O . SER A 1 2 ? 40.858 -28.321 -0.889 1.00 70.40 2 SER A O 10
ATOM 13592 N N . ASN A 1 3 ? 39.287 -28.586 0.699 1.00 73.22 3 ASN A N 10
ATOM 13593 C CA . ASN A 1 3 ? 39.081 -27.155 0.889 1.00 40.02 3 ASN A CA 10
ATOM 13594 C C . ASN A 1 3 ? 38.455 -26.872 2.251 1.00 52.51 3 ASN A C 10
ATOM 13595 O O . ASN A 1 3 ? 37.402 -27.413 2.586 1.00 41.31 3 ASN A O 10
ATOM 13606 N N . ASN A 1 4 ? 39.110 -26.019 3.032 1.00 44.35 4 ASN A N 10
ATOM 13607 C CA . ASN A 1 4 ? 38.618 -25.663 4.357 1.00 1.24 4 ASN A CA 10
ATOM 13608 C C . ASN A 1 4 ? 39.035 -24.243 4.730 1.00 64.33 4 ASN A C 10
ATOM 13609 O O . ASN A 1 4 ? 40.060 -23.744 4.266 1.00 74.33 4 ASN A O 10
ATOM 13620 N N . GLY A 1 5 ? 38.234 -23.598 5.572 1.00 72.11 5 GLY A N 10
ATOM 13621 C CA . GLY A 1 5 ? 38.537 -22.243 5.993 1.00 54.20 5 GLY A CA 10
ATOM 13622 C C . GLY A 1 5 ? 37.758 -21.832 7.227 1.00 4.51 5 GLY A C 10
ATOM 13623 O O . GLY A 1 5 ? 36.742 -21.146 7.129 1.00 53.14 5 GLY A O 10
ATOM 13627 N N . GLY A 1 6 ? 38.236 -22.253 8.394 1.00 4.02 6 GLY A N 10
ATOM 13628 C CA . GLY A 1 6 ? 37.565 -21.916 9.636 1.00 61.11 6 GLY A CA 10
ATOM 13629 C C . GLY A 1 6 ? 38.06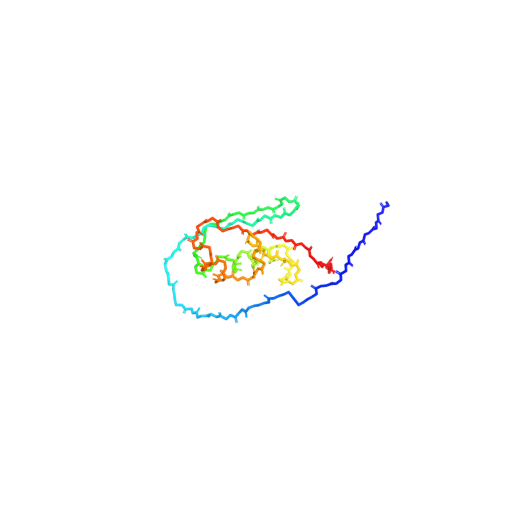8 -22.736 10.808 1.00 51.33 6 GLY A C 10
ATOM 13630 O O . GLY A 1 6 ? 38.748 -23.744 10.621 1.00 74.30 6 GLY A O 10
ATOM 13634 N N . GLU A 1 7 ? 37.735 -22.301 12.019 1.00 55.52 7 GLU A N 10
ATOM 13635 C CA . GLU A 1 7 ? 38.160 -23.001 13.225 1.00 12.41 7 GLU A CA 10
ATOM 13636 C C . GLU A 1 7 ? 36.961 -23.584 13.967 1.00 15.10 7 GLU A C 10
ATOM 13637 O O . GLU A 1 7 ? 35.825 -23.135 13.812 1.00 75.30 7 GLU A O 10
ATOM 13649 N N . PRO A 1 8 ? 37.218 -24.609 14.793 1.00 73.12 8 PRO A N 10
ATOM 13650 C CA . PRO A 1 8 ? 36.173 -25.276 15.575 1.00 21.44 8 PRO A CA 10
ATOM 13651 C C . PRO A 1 8 ? 35.627 -24.389 16.689 1.00 73.04 8 PRO A C 10
ATOM 13652 O O . PRO A 1 8 ? 34.483 -24.546 17.115 1.00 13.23 8 PRO A O 10
ATOM 13663 N N . SER A 1 9 ? 36.451 -23.457 17.155 1.00 45.34 9 SER A N 10
ATOM 13664 C CA . SER A 1 9 ? 36.051 -22.546 18.221 1.00 25.11 9 SER A CA 10
ATOM 13665 C C . SER A 1 9 ? 36.516 -21.124 17.924 1.00 43.33 9 SER A C 10
ATOM 13666 O O . SER A 1 9 ? 37.633 -20.739 18.269 1.00 73.25 9 SER A O 10
ATOM 13674 N N . ASN A 1 10 ? 35.650 -20.347 17.281 1.00 62.23 10 ASN A N 10
ATOM 13675 C CA . ASN A 1 10 ? 35.971 -18.967 16.936 1.00 70.04 10 ASN A CA 10
ATOM 13676 C C . ASN A 1 10 ? 36.020 -18.091 18.184 1.00 74.31 10 ASN A C 10
ATOM 13677 O O . ASN A 1 10 ? 35.141 -18.167 19.042 1.00 51.54 10 ASN A O 10
ATOM 13688 N N . ASN A 1 11 ? 37.053 -17.261 18.278 1.00 51.34 11 ASN A N 10
ATOM 13689 C CA . ASN A 1 11 ? 37.216 -16.370 19.421 1.00 65.12 11 ASN A CA 10
ATOM 13690 C C . ASN A 1 11 ? 37.385 -17.167 20.711 1.00 1.41 11 ASN A C 10
ATOM 13691 O O . ASN A 1 11 ? 37.239 -18.388 20.723 1.00 71.14 11 ASN A O 10
ATOM 13702 N N . GLY A 1 12 ? 37.694 -16.465 21.798 1.00 55.24 12 GLY A N 10
ATOM 13703 C CA . GLY A 1 12 ? 37.876 -17.122 23.078 1.00 25.53 12 GLY A CA 10
ATOM 13704 C C . GLY A 1 12 ? 39.059 -16.571 23.850 1.00 51.34 12 GLY A C 10
ATOM 13705 O O . GLY A 1 12 ? 39.032 -16.505 25.078 1.00 53.32 12 GLY A O 10
ATOM 13709 N N . GLY A 1 13 ? 40.102 -16.174 23.127 1.00 63.21 13 GLY A N 10
ATOM 13710 C CA . GLY A 1 13 ? 41.286 -15.632 23.768 1.00 20.43 13 GLY A CA 10
ATOM 13711 C C . GLY A 1 13 ? 40.966 -14.477 24.696 1.00 55.04 13 GLY A C 10
ATOM 13712 O O . GLY A 1 13 ? 40.933 -14.642 25.914 1.00 31.45 13 GLY A O 10
ATOM 13716 N N . GLU A 1 14 ? 40.730 -13.304 24.117 1.00 11.50 14 GLU A N 10
ATOM 13717 C CA . GLU A 1 14 ? 40.413 -12.116 24.901 1.00 1.24 14 GLU A CA 10
ATOM 13718 C C . GLU A 1 14 ? 41.518 -11.820 25.911 1.00 4.21 14 GLU A C 10
ATOM 13719 O O . GLU A 1 14 ? 41.333 -11.981 27.116 1.00 33.34 14 GLU A O 10
ATOM 13731 N N . GLY A 1 15 ? 42.670 -11.386 25.409 1.00 43.55 15 GLY A N 10
ATOM 13732 C CA . GLY A 1 15 ? 43.789 -11.074 26.279 1.00 61.50 15 GLY A CA 10
ATOM 13733 C C . GLY A 1 15 ? 44.832 -10.212 25.597 1.00 63.14 15 GLY A C 10
ATOM 13734 O O . GLY A 1 15 ? 44.862 -10.115 24.370 1.00 32.52 15 GLY A O 10
ATOM 13738 N N . ALA A 1 16 ? 45.690 -9.582 26.393 1.00 71.21 16 ALA A N 10
ATOM 13739 C CA . ALA A 1 16 ? 46.740 -8.724 25.858 1.00 14.32 16 ALA A CA 10
ATOM 13740 C C . ALA A 1 16 ? 48.041 -9.497 25.674 1.00 74.34 16 ALA A C 10
ATOM 13741 O O . ALA A 1 16 ? 48.284 -10.491 26.358 1.00 44.35 16 ALA A O 10
ATOM 13748 N N . GLU A 1 17 ? 48.872 -9.035 24.745 1.00 73.45 17 GLU A N 10
ATOM 13749 C CA . GLU A 1 17 ? 50.147 -9.686 24.470 1.00 63.41 17 GLU A CA 10
ATOM 13750 C C . GLU A 1 17 ? 51.138 -8.704 23.852 1.00 53.23 17 GLU A C 10
ATOM 13751 O O . GLU A 1 17 ? 50.746 -7.747 23.185 1.00 15.25 17 GLU A O 10
ATOM 13763 N N . GLY A 1 18 ? 52.425 -8.948 24.079 1.00 71.13 18 GLY A N 10
ATOM 13764 C CA . GLY A 1 18 ? 53.452 -8.077 23.538 1.00 11.44 18 GLY A CA 10
ATOM 13765 C C . GLY A 1 18 ? 54.765 -8.799 23.310 1.00 35.52 18 GLY A C 10
ATOM 13766 O O . GLY A 1 18 ? 55.725 -8.610 24.057 1.00 3.30 18 GLY A O 10
ATOM 13770 N N . THR A 1 19 ? 54.807 -9.633 22.276 1.00 62.34 19 THR A N 10
ATOM 13771 C CA . THR A 1 19 ? 56.010 -10.390 21.953 1.00 44.43 19 THR A CA 10
ATOM 13772 C C . THR A 1 19 ? 55.929 -10.979 20.549 1.00 3.11 19 THR A C 10
ATOM 13773 O O . THR A 1 19 ? 54.998 -11.718 20.229 1.00 55.11 19 THR A O 10
ATOM 13784 N N . CYS A 1 20 ? 56.910 -10.648 19.716 1.00 31.33 20 CYS A N 10
ATOM 13785 C CA . CYS A 1 20 ? 56.949 -11.145 18.346 1.00 61.54 20 CYS A CA 10
ATOM 13786 C C . CYS A 1 20 ? 55.692 -10.738 17.583 1.00 23.34 20 CYS A C 10
ATOM 13787 O O . CYS A 1 20 ? 54.824 -10.048 18.119 1.00 64.23 20 CYS A O 10
ATOM 13795 N N . LYS A 1 21 ? 55.602 -11.169 16.330 1.00 54.44 21 LYS A N 10
ATOM 13796 C CA . LYS A 1 21 ? 54.452 -10.849 15.492 1.00 73.41 21 LYS A CA 10
ATOM 13797 C C . LYS A 1 21 ? 53.178 -11.468 16.058 1.00 34.20 21 LYS A C 10
ATOM 13798 O O . LYS A 1 21 ? 52.921 -12.658 15.876 1.00 4.12 21 LYS A O 10
ATOM 13817 N N . GLU A 1 22 ? 52.383 -10.652 16.743 1.00 35.32 22 GLU A N 10
ATOM 13818 C CA . GLU A 1 22 ? 51.135 -11.121 17.335 1.00 71.23 22 GLU A CA 10
ATOM 13819 C C . GLU A 1 22 ? 49.963 -10.896 16.383 1.00 3.32 22 GLU A C 10
ATOM 13820 O O . GLU A 1 22 ? 50.120 -10.295 15.321 1.00 5.31 22 GLU A O 10
ATOM 13832 N N . GLU A 1 23 ? 48.790 -11.383 16.773 1.00 34.12 23 GLU A N 10
ATOM 13833 C CA . GLU A 1 23 ? 47.592 -11.236 15.954 1.00 30.04 23 GLU A CA 10
ATOM 13834 C C . GLU A 1 23 ? 46.355 -11.048 16.828 1.00 2.02 23 GLU A C 10
ATOM 13835 O O . GLU A 1 23 ? 45.280 -11.567 16.524 1.00 44.31 23 GLU A O 10
ATOM 13847 N N . THR A 1 24 ? 46.515 -10.302 17.917 1.00 31.32 24 THR A N 10
ATOM 13848 C CA . THR A 1 24 ? 45.413 -10.047 18.837 1.00 45.53 24 THR A CA 10
ATOM 13849 C C . THR A 1 24 ? 45.527 -8.660 19.459 1.00 43.52 24 THR A C 10
ATOM 13850 O O . THR A 1 24 ? 46.627 -8.183 19.739 1.00 33.12 24 THR A O 10
ATOM 13861 N N . ALA A 1 25 ? 44.384 -8.016 19.673 1.00 61.44 25 ALA A N 10
ATOM 13862 C CA . ALA A 1 25 ? 44.356 -6.685 20.264 1.00 0.44 25 ALA A CA 10
ATOM 13863 C C . ALA A 1 25 ? 42.940 -6.295 20.674 1.00 75.45 25 ALA A C 10
ATOM 13864 O O . ALA A 1 25 ? 41.966 -6.915 20.244 1.00 73.14 25 ALA A O 10
ATOM 13871 N N . LEU A 1 26 ? 42.831 -5.267 21.507 1.00 41.53 26 LEU A N 10
ATOM 13872 C CA . LEU A 1 26 ? 41.532 -4.795 21.975 1.00 45.31 26 LEU A CA 10
ATOM 13873 C C . LEU A 1 26 ? 41.392 -3.290 21.766 1.00 71.32 26 LEU A C 10
ATOM 13874 O O . LEU A 1 26 ? 42.304 -2.522 22.071 1.00 25.53 26 LEU A O 10
ATOM 13890 N N . VAL A 1 27 ? 40.242 -2.875 21.245 1.00 75.31 27 VAL A N 10
ATOM 13891 C CA . VAL A 1 27 ? 39.980 -1.462 20.998 1.00 34.41 27 VAL A CA 10
ATOM 13892 C C . VAL A 1 27 ? 38.565 -1.083 21.423 1.00 63.44 27 VAL A C 10
ATOM 13893 O O . VAL A 1 27 ? 37.603 -1.784 21.109 1.00 43.34 27 VAL A O 10
ATOM 13906 N N . ALA A 1 28 ? 38.447 0.030 22.138 1.00 14.22 28 ALA A N 10
ATOM 13907 C CA . ALA A 1 28 ? 37.149 0.504 22.604 1.00 43.41 28 ALA A CA 10
ATOM 13908 C C . ALA A 1 28 ? 36.513 1.447 21.589 1.00 54.34 28 ALA A C 10
ATOM 13909 O O . ALA A 1 28 ? 37.161 2.366 21.088 1.00 41.13 28 ALA A O 10
ATOM 13916 N N . VAL A 1 29 ? 35.239 1.214 21.288 1.00 30.52 29 VAL A N 10
ATOM 13917 C CA . VAL A 1 29 ? 34.514 2.043 20.332 1.00 23.55 29 VAL A CA 10
ATOM 13918 C C . VAL A 1 29 ? 33.288 2.680 20.977 1.00 62.25 29 VAL A C 10
ATOM 13919 O O . VAL A 1 29 ? 32.546 2.024 21.708 1.00 54.32 29 VAL A O 10
ATOM 13932 N N . LYS A 1 30 ? 33.081 3.963 20.700 1.00 71.32 30 LYS A N 10
ATOM 13933 C CA . LYS A 1 30 ? 31.944 4.690 21.250 1.00 15.50 30 LYS A CA 10
ATOM 13934 C C . LYS A 1 30 ? 31.112 5.322 20.138 1.00 71.40 30 LYS A C 10
ATOM 13935 O O . LYS A 1 30 ? 31.601 6.163 19.384 1.00 24.20 30 LYS A O 10
ATOM 13954 N N . VAL A 1 31 ? 29.851 4.911 20.042 1.00 1.33 31 VAL A N 10
ATOM 13955 C CA . VAL A 1 31 ? 28.951 5.439 19.024 1.00 33.40 31 VAL A CA 10
ATOM 13956 C C . VAL A 1 31 ? 28.035 6.511 19.603 1.00 52.35 31 VAL A C 10
ATOM 13957 O O . VAL A 1 31 ? 27.295 6.264 20.555 1.00 71.32 31 VAL A O 10
ATOM 13970 N N . VAL A 1 32 ? 28.089 7.705 19.020 1.00 2.02 32 VAL A N 10
ATOM 13971 C CA . VAL A 1 32 ? 27.263 8.817 19.477 1.00 62.55 32 VAL A CA 10
ATOM 13972 C C . VAL A 1 32 ? 26.252 9.223 18.411 1.00 50.43 32 VAL A C 10
ATOM 13973 O O . VAL A 1 32 ? 26.510 9.095 17.215 1.00 73.52 32 VAL A O 10
ATOM 13986 N N . ASN A 1 33 ? 25.100 9.716 18.853 1.00 13.15 33 ASN A N 10
ATOM 13987 C CA . ASN A 1 33 ? 24.048 10.142 17.937 1.00 3.52 33 ASN A CA 10
ATOM 13988 C C . ASN A 1 33 ? 23.725 11.621 18.130 1.00 30.03 33 ASN A C 10
ATOM 13989 O O . ASN A 1 33 ? 23.910 12.170 19.216 1.00 54.52 33 ASN A O 10
ATOM 14000 N N . ALA A 1 34 ? 23.241 12.259 17.070 1.00 71.45 34 ALA A N 10
ATOM 14001 C CA . ALA A 1 34 ? 22.889 13.672 17.123 1.00 42.23 34 ALA A CA 10
ATOM 14002 C C . ALA A 1 34 ? 21.799 13.928 18.158 1.00 42.11 34 ALA A C 10
ATOM 14003 O O . ALA A 1 34 ? 21.682 15.032 18.690 1.00 52.33 34 ALA A O 10
ATOM 14010 N N . ASP A 1 35 ? 21.004 12.902 18.439 1.00 72.14 35 ASP A N 10
ATOM 14011 C CA . ASP A 1 35 ? 19.923 13.016 19.411 1.00 71.21 35 ASP A CA 10
ATOM 14012 C C . ASP A 1 35 ? 20.458 12.902 20.835 1.00 65.13 35 ASP A C 10
ATOM 14013 O O . ASP A 1 35 ? 19.851 13.404 21.779 1.00 2.43 35 ASP A O 10
ATOM 14022 N N . GLY A 1 36 ? 21.600 12.236 20.981 1.00 43.31 36 GLY A N 10
ATOM 14023 C CA . GLY A 1 36 ? 22.198 12.067 22.293 1.00 53.25 36 GLY A CA 10
ATOM 14024 C C . GLY A 1 36 ? 22.491 10.615 22.613 1.00 3.11 36 GLY A C 10
ATOM 14025 O O . GLY A 1 36 ? 23.508 10.302 23.231 1.00 4.42 36 GLY A O 10
ATOM 14029 N N . ALA A 1 37 ? 21.597 9.726 22.193 1.00 25.33 37 ALA A N 10
ATOM 14030 C CA . ALA A 1 37 ? 21.766 8.299 22.439 1.00 21.21 37 ALA A CA 10
ATOM 14031 C C . ALA A 1 37 ? 23.144 7.824 21.991 1.00 20.41 37 ALA A C 10
ATOM 14032 O O . ALA A 1 37 ? 23.501 7.944 20.820 1.00 40.13 37 ALA A O 10
ATOM 14039 N N . GLU A 1 38 ? 23.914 7.284 22.931 1.00 14.33 38 GLU A N 10
ATOM 14040 C CA . GLU A 1 38 ? 25.253 6.793 22.632 1.00 64.32 38 GLU A CA 10
ATOM 14041 C C . GLU A 1 38 ? 25.596 5.584 23.498 1.00 74.21 38 GLU A C 10
ATOM 14042 O O . GLU A 1 38 ? 24.947 5.331 24.513 1.00 62.33 38 GLU A O 10
ATOM 14054 N N . MET A 1 39 ? 26.619 4.841 23.088 1.00 35.45 39 MET A N 10
ATOM 14055 C CA . MET A 1 39 ? 27.048 3.659 23.827 1.00 74.51 39 MET A CA 10
ATOM 14056 C C . MET A 1 39 ? 28.457 3.244 23.418 1.00 44.02 39 MET A C 10
ATOM 14057 O O . MET A 1 39 ? 28.786 3.213 22.232 1.00 64.02 39 MET A O 10
ATOM 14071 N N . PHE A 1 40 ? 29.286 2.927 24.407 1.00 65.43 40 PHE A N 10
ATOM 14072 C CA . PHE A 1 40 ? 30.662 2.515 24.149 1.00 14.21 40 PHE A CA 10
ATOM 14073 C C . PHE A 1 40 ? 30.937 1.136 24.742 1.00 51.32 40 PHE A C 10
ATOM 14074 O O . PHE A 1 40 ? 30.340 0.750 25.747 1.00 72.32 40 PHE A O 10
ATOM 14091 N N . PHE A 1 41 ? 31.845 0.399 24.112 1.00 71.43 41 PHE A N 10
ATOM 14092 C CA . PHE A 1 41 ? 32.199 -0.938 24.575 1.00 61.13 41 PHE A CA 10
ATOM 14093 C C . PHE A 1 41 ? 33.564 -1.356 24.036 1.00 60.41 41 PHE A C 10
ATOM 14094 O O . PHE A 1 41 ? 34.005 -0.876 22.991 1.00 33.34 41 PHE A O 10
ATOM 14111 N N . ARG A 1 42 ? 34.228 -2.254 24.757 1.00 43.13 42 ARG A N 10
ATOM 14112 C CA . ARG A 1 42 ? 35.544 -2.736 24.353 1.00 54.00 42 ARG A CA 10
ATOM 14113 C C . ARG A 1 42 ? 35.424 -4.010 23.522 1.00 22.33 42 ARG A C 10
ATOM 14114 O O . ARG A 1 42 ? 34.921 -5.028 23.998 1.00 30.35 42 ARG A O 10
ATOM 14135 N N . ILE A 1 43 ? 35.889 -3.946 22.279 1.00 3.13 43 ILE A N 10
ATOM 14136 C CA . ILE A 1 43 ? 35.835 -5.094 21.383 1.00 31.34 43 ILE A CA 10
ATOM 14137 C C . ILE A 1 43 ? 37.098 -5.190 20.535 1.00 44.12 43 ILE A C 10
ATOM 14138 O O . ILE A 1 43 ? 37.761 -4.186 20.272 1.00 54.23 43 ILE A O 10
ATOM 14154 N N . LYS A 1 44 ? 37.427 -6.404 20.107 1.00 33.32 44 LYS A N 10
ATOM 14155 C CA . LYS A 1 44 ? 38.609 -6.633 19.285 1.00 0.30 44 LYS A CA 10
ATOM 14156 C C . LYS A 1 44 ? 38.604 -5.724 18.060 1.00 11.31 44 LYS A C 10
ATOM 14157 O O . LYS A 1 44 ? 37.591 -5.600 17.372 1.00 50.42 44 LYS A O 10
ATOM 14176 N N . SER A 1 45 ? 39.742 -5.091 17.793 1.00 21.34 45 SER A N 10
ATOM 14177 C CA . SER A 1 45 ? 39.868 -4.192 16.652 1.00 14.14 45 SER A CA 10
ATOM 14178 C C . SER A 1 45 ? 39.491 -4.903 15.356 1.00 24.01 45 SER A C 10
ATOM 14179 O O . SER A 1 45 ? 38.898 -4.306 14.457 1.00 23.15 45 SER A O 10
ATOM 14187 N N . ARG A 1 46 ? 39.841 -6.182 15.267 1.00 32.25 46 ARG A N 10
ATOM 14188 C CA . ARG A 1 46 ? 39.542 -6.975 14.081 1.00 34.55 46 ARG A CA 10
ATOM 14189 C C . ARG A 1 46 ? 38.065 -6.867 13.713 1.00 51.41 46 ARG A C 10
ATOM 14190 O O . ARG A 1 46 ? 37.702 -6.909 12.537 1.00 40.02 46 ARG A O 10
ATOM 14211 N N . THR A 1 47 ? 37.216 -6.726 14.726 1.00 31.44 47 THR A N 10
ATOM 14212 C CA . THR A 1 47 ? 35.779 -6.613 14.510 1.00 62.32 47 THR A CA 10
ATOM 14213 C C . THR A 1 47 ? 35.112 -5.839 15.641 1.00 71.21 47 THR A C 10
ATOM 14214 O O . THR A 1 47 ? 35.149 -6.257 16.798 1.00 74.33 47 THR A O 10
ATOM 14225 N N . ALA A 1 48 ? 34.502 -4.709 15.299 1.00 60.00 48 ALA A N 10
ATOM 14226 C CA . ALA A 1 48 ? 33.824 -3.878 16.286 1.00 71.10 48 ALA A CA 10
ATOM 14227 C C . ALA A 1 48 ? 32.702 -3.069 15.644 1.00 11.25 48 ALA A C 10
ATOM 14228 O O . ALA A 1 48 ? 31.523 -3.302 15.913 1.00 75.13 48 ALA A O 10
ATOM 14235 N N . LEU A 1 49 ? 33.076 -2.117 14.797 1.00 53.41 49 LEU A N 10
ATOM 14236 C CA . LEU A 1 49 ? 32.100 -1.271 14.117 1.00 22.40 49 LEU A CA 10
ATOM 14237 C C . LEU A 1 49 ? 31.111 -2.115 13.319 1.00 32.05 49 LEU A C 10
ATOM 14238 O O . LEU A 1 49 ? 29.994 -1.680 13.036 1.00 65.02 49 LEU A O 10
ATOM 14254 N N . LYS A 1 50 ? 31.527 -3.325 12.962 1.00 73.21 50 LYS A N 10
ATOM 14255 C CA . LYS A 1 50 ? 30.677 -4.233 12.200 1.00 0.22 50 LYS A CA 10
ATOM 14256 C C . LYS A 1 50 ? 29.457 -4.649 13.016 1.00 51.15 50 LYS A C 10
ATOM 14257 O O . LYS A 1 50 ? 28.318 -4.455 12.591 1.00 73.23 50 LYS A O 10
ATOM 14276 N N . LYS A 1 51 ? 29.702 -5.221 14.190 1.00 45.54 51 LYS A N 10
ATOM 14277 C CA . LYS A 1 51 ? 28.625 -5.662 15.067 1.00 55.34 51 LYS A CA 10
ATOM 14278 C C . LYS A 1 51 ? 27.907 -4.469 15.689 1.00 13.53 51 LYS A C 10
ATOM 14279 O O . LYS A 1 51 ? 26.722 -4.546 16.018 1.00 41.12 51 LYS A O 10
ATOM 14298 N N . LEU A 1 52 ? 28.630 -3.366 15.848 1.00 42.33 52 LEU A N 10
ATOM 14299 C CA . LEU A 1 52 ? 28.062 -2.155 16.430 1.00 53.23 52 LEU A CA 10
ATOM 14300 C C . LEU A 1 52 ? 26.976 -1.575 15.529 1.00 70.45 52 LEU A C 10
ATOM 14301 O O . LEU A 1 52 ? 25.851 -1.339 15.969 1.00 34.42 52 LEU A O 10
ATOM 14317 N N . ILE A 1 53 ? 27.321 -1.351 14.265 1.00 14.31 53 ILE A N 10
ATOM 14318 C CA . ILE A 1 53 ? 26.374 -0.802 13.302 1.00 62.54 53 ILE A CA 10
ATOM 14319 C C . ILE A 1 53 ? 25.322 -1.836 12.915 1.00 62.51 53 ILE A C 10
ATOM 14320 O O . ILE A 1 53 ? 24.175 -1.493 12.627 1.00 5.24 53 ILE A O 10
ATOM 14336 N N . ASP A 1 54 ? 25.720 -3.104 12.912 1.00 52.03 54 ASP A N 10
ATOM 14337 C CA . ASP A 1 54 ? 24.811 -4.190 12.563 1.00 14.43 54 ASP A CA 10
ATOM 14338 C C . ASP A 1 54 ? 23.776 -4.406 13.663 1.00 12.11 54 ASP A C 10
ATOM 14339 O O . ASP A 1 54 ? 22.600 -4.645 13.387 1.00 71.45 54 ASP A O 10
ATOM 14348 N N . THR A 1 55 ? 24.221 -4.321 14.913 1.00 63.01 55 THR A N 10
ATOM 14349 C CA . THR A 1 55 ? 23.335 -4.510 16.055 1.00 42.54 55 THR A CA 10
ATOM 14350 C C . THR A 1 55 ? 22.437 -3.295 16.260 1.00 61.11 55 THR A C 10
ATOM 14351 O O . THR A 1 55 ? 21.261 -3.431 16.597 1.00 54.24 55 THR A O 10
ATOM 14362 N N . TYR A 1 56 ? 22.998 -2.109 16.055 1.00 43.24 56 TYR A N 10
ATOM 14363 C CA . TYR A 1 56 ? 22.248 -0.870 16.219 1.00 12.41 56 TYR A CA 10
ATOM 14364 C C . TYR A 1 56 ? 21.177 -0.734 15.141 1.00 32.01 56 TYR A C 10
ATOM 14365 O O . TYR A 1 56 ? 20.035 -0.371 15.427 1.00 61.03 56 TYR A O 10
ATOM 14383 N N . CYS A 1 57 ? 21.554 -1.029 13.902 1.00 53.10 57 CYS A N 10
ATOM 14384 C CA . CYS A 1 57 ? 20.627 -0.940 12.779 1.00 33.43 57 CYS A CA 10
ATOM 14385 C C . CYS A 1 57 ? 19.571 -2.039 12.858 1.00 45.23 57 CYS A C 10
ATOM 14386 O O . CYS A 1 57 ? 18.387 -1.795 12.624 1.00 23.35 57 CYS A O 10
ATOM 14394 N N . LYS A 1 58 ? 20.009 -3.250 13.186 1.00 52.30 58 LYS A N 10
ATOM 14395 C CA . LYS A 1 58 ? 19.103 -4.387 13.295 1.00 23.30 58 LYS A CA 10
ATOM 14396 C C . LYS A 1 58 ? 18.132 -4.200 14.456 1.00 21.22 58 LYS A C 10
ATOM 14397 O O . LYS A 1 58 ? 16.943 -4.496 14.338 1.00 13.14 58 LYS A O 10
ATOM 14416 N N . LYS A 1 59 ? 18.646 -3.706 15.578 1.00 71.34 59 LYS A N 10
ATOM 14417 C CA . LYS A 1 59 ? 17.824 -3.477 16.760 1.00 3.40 59 LYS A CA 10
ATOM 14418 C C . LYS A 1 59 ? 16.802 -2.374 16.506 1.00 14.31 59 LYS A C 10
ATOM 14419 O O . LYS A 1 59 ? 15.622 -2.524 16.824 1.00 62.33 59 LYS A O 10
ATOM 14438 N N . GLN A 1 60 ? 17.262 -1.267 15.931 1.00 33.31 60 GLN A N 10
ATOM 14439 C CA . GLN A 1 60 ? 16.386 -0.140 15.634 1.00 35.23 60 GLN A CA 10
ATOM 14440 C C . GLN A 1 60 ? 15.305 -0.539 14.635 1.00 70.14 60 GLN A C 10
ATOM 14441 O O . GLN A 1 60 ? 14.277 0.127 14.518 1.00 60.42 60 GLN A O 10
ATOM 14455 N N . GLY A 1 61 ? 15.546 -1.631 13.914 1.00 14.35 61 GLY A N 10
ATOM 14456 C CA . GLY A 1 61 ? 14.584 -2.099 12.934 1.00 61.14 61 GLY A CA 10
ATOM 14457 C C . GLY A 1 61 ? 14.716 -1.383 11.604 1.00 0.43 61 GLY A C 10
ATOM 14458 O O . GLY A 1 61 ? 13.727 -1.184 10.898 1.00 0.32 61 GLY A O 10
ATOM 14462 N N . ILE A 1 62 ? 15.940 -0.993 11.263 1.00 14.31 62 ILE A N 10
ATOM 14463 C CA . ILE A 1 62 ? 16.196 -0.294 10.010 1.00 4.41 62 ILE A CA 10
ATOM 14464 C C . ILE A 1 62 ? 17.553 -0.682 9.432 1.00 10.10 62 ILE A C 10
ATOM 14465 O O . ILE A 1 62 ? 18.551 -0.740 10.150 1.00 45.44 62 ILE A O 10
ATOM 14481 N N . SER A 1 63 ? 17.582 -0.946 8.130 1.00 55.24 63 SER A N 10
ATOM 14482 C CA . SER A 1 63 ? 18.815 -1.331 7.454 1.00 4.45 63 SER A CA 10
ATOM 14483 C C . SER A 1 63 ? 19.883 -0.253 7.617 1.00 13.53 63 SER A C 10
ATOM 14484 O O . SER A 1 63 ? 19.610 0.834 8.129 1.00 63.33 63 SER A O 10
ATOM 14492 N N . ARG A 1 64 ? 21.099 -0.561 7.179 1.00 75.55 64 ARG A N 10
ATOM 14493 C CA . ARG A 1 64 ? 22.208 0.379 7.276 1.00 11.32 64 ARG A CA 10
ATOM 14494 C C . ARG A 1 64 ? 22.233 1.317 6.073 1.00 41.12 64 ARG A C 10
ATOM 14495 O O . ARG A 1 64 ? 23.261 1.471 5.415 1.00 60.34 64 ARG A O 10
ATOM 14516 N N . ASN A 1 65 ? 21.094 1.941 5.791 1.00 12.25 65 ASN A N 10
ATOM 14517 C CA . ASN A 1 65 ? 20.985 2.863 4.667 1.00 51.04 65 ASN A CA 10
ATOM 14518 C C . ASN A 1 65 ? 20.284 4.152 5.085 1.00 33.33 65 ASN A C 10
ATOM 14519 O O . ASN A 1 65 ? 19.522 4.735 4.314 1.00 33.31 65 ASN A O 10
ATOM 14530 N N . SER A 1 66 ? 20.547 4.591 6.312 1.00 63.21 66 SER A N 10
ATOM 14531 C CA . SER A 1 66 ? 19.939 5.809 6.835 1.00 65.31 66 SER A CA 10
ATOM 14532 C C . SER A 1 66 ? 20.740 6.352 8.015 1.00 74.31 66 SER A C 10
ATOM 14533 O O . SER A 1 66 ? 20.204 7.053 8.873 1.00 34.55 66 SER A O 10
ATOM 14541 N N . VAL A 1 67 ? 22.027 6.022 8.051 1.00 50.55 67 VAL A N 10
ATOM 14542 C CA . VAL A 1 67 ? 22.903 6.477 9.124 1.00 50.12 67 VAL A CA 10
ATOM 14543 C C . VAL A 1 67 ? 24.354 6.537 8.660 1.00 1.34 67 VAL A C 10
ATOM 14544 O O . VAL A 1 67 ? 24.939 5.521 8.284 1.00 11.40 67 VAL A O 10
ATOM 14557 N N . ARG A 1 68 ? 24.930 7.735 8.691 1.00 61.40 68 ARG A N 10
ATOM 14558 C CA . ARG A 1 68 ? 26.313 7.928 8.273 1.00 25.23 68 ARG A CA 10
ATOM 14559 C C . ARG A 1 68 ? 27.246 7.960 9.480 1.00 3.24 68 ARG A C 10
ATOM 14560 O O . ARG A 1 68 ? 27.243 8.917 10.256 1.00 74.34 68 ARG A O 10
ATOM 14581 N N . PHE A 1 69 ? 28.044 6.908 9.634 1.00 40.44 69 PHE A N 10
ATOM 14582 C CA . PHE A 1 69 ? 28.981 6.815 10.747 1.00 42.41 69 PHE A CA 10
ATOM 14583 C C . PHE A 1 69 ? 30.347 7.372 10.356 1.00 0.41 69 PHE A C 10
ATOM 14584 O O . PHE A 1 69 ? 31.072 6.771 9.562 1.00 33.33 69 PHE A O 10
ATOM 14601 N N . LEU A 1 70 ? 30.692 8.525 10.918 1.00 12.55 70 LEU A N 10
ATOM 14602 C CA . LEU A 1 70 ? 31.970 9.166 10.629 1.00 24.44 70 LEU A CA 10
ATOM 14603 C C . LEU A 1 70 ? 32.842 9.229 11.879 1.00 4.23 70 LEU A C 10
ATOM 14604 O O . LEU A 1 70 ? 32.336 9.322 12.998 1.00 45.21 70 LEU A O 10
ATOM 14620 N N . PHE A 1 71 ? 34.156 9.181 11.681 1.00 34.44 71 PHE A N 10
ATOM 14621 C CA . PHE A 1 71 ? 35.099 9.234 12.792 1.00 34.04 71 PHE A CA 10
ATOM 14622 C C . PHE A 1 71 ? 36.100 10.369 12.602 1.00 40.43 71 PHE A C 10
ATOM 14623 O O . PHE A 1 71 ? 37.003 10.282 11.770 1.00 62.43 71 PHE A O 10
ATOM 14640 N N . ASP A 1 72 ? 35.932 11.434 13.378 1.00 44.42 72 ASP A N 10
ATOM 14641 C CA . ASP A 1 72 ? 36.821 12.588 13.296 1.00 61.33 72 ASP A CA 10
ATOM 14642 C C . ASP A 1 72 ? 36.874 13.133 11.872 1.00 60.32 72 ASP A C 10
ATOM 14643 O O . ASP A 1 72 ? 37.901 13.646 11.431 1.00 42.23 72 ASP A O 10
ATOM 14652 N N . GLY A 1 73 ? 35.759 13.016 11.157 1.00 60.12 73 GLY A N 10
ATOM 14653 C CA . GLY A 1 73 ? 35.700 13.500 9.790 1.00 2.00 73 GLY A CA 10
ATOM 14654 C C . GLY A 1 73 ? 35.893 12.392 8.774 1.00 52.13 73 GLY A C 10
ATOM 14655 O O . GLY A 1 73 ? 36.046 12.653 7.580 1.00 45.20 73 GLY A O 10
ATOM 14659 N N . THR A 1 74 ? 35.887 11.150 9.247 1.00 74.55 74 THR A N 10
ATOM 14660 C CA . THR A 1 74 ? 36.065 9.998 8.371 1.00 32.24 74 THR A CA 10
ATOM 14661 C C . THR A 1 74 ? 34.768 9.208 8.231 1.00 44.44 74 THR A C 10
ATOM 14662 O O . THR A 1 74 ? 34.540 8.215 8.921 1.00 0.13 74 THR A O 10
ATOM 14673 N N . PRO A 1 75 ? 33.898 9.658 7.315 1.00 74.33 75 PRO A N 10
ATOM 14674 C CA . PRO A 1 75 ? 32.609 9.006 7.061 1.00 0.31 75 PRO A CA 10
ATOM 14675 C C . PRO A 1 75 ? 32.769 7.648 6.386 1.00 13.41 75 PRO A C 10
ATOM 14676 O O . PRO A 1 75 ? 32.920 7.565 5.167 1.00 74.11 75 PRO A O 10
ATOM 14687 N N . ILE A 1 76 ? 32.734 6.588 7.186 1.00 62.33 76 ILE A N 10
ATOM 14688 C CA . ILE A 1 76 ? 32.874 5.234 6.664 1.00 34.22 76 ILE A CA 10
ATOM 14689 C C . ILE A 1 76 ? 32.116 4.231 7.528 1.00 2.22 76 ILE A C 10
ATOM 14690 O O . ILE A 1 76 ? 32.031 4.386 8.747 1.00 63.33 76 ILE A O 10
ATOM 14706 N N . ASP A 1 77 ? 31.569 3.203 6.890 1.00 71.04 77 ASP A N 10
ATOM 14707 C CA . ASP A 1 77 ? 30.821 2.172 7.600 1.00 54.32 77 ASP A CA 10
ATOM 14708 C C . ASP A 1 77 ? 31.594 0.858 7.623 1.00 25.24 77 ASP A C 10
ATOM 14709 O O . ASP A 1 77 ? 31.446 0.024 6.731 1.00 33.53 77 ASP A O 10
ATOM 14718 N N . GLU A 1 78 ? 32.421 0.682 8.649 1.00 23.04 78 GLU A N 10
ATOM 14719 C CA . GLU A 1 78 ? 33.220 -0.530 8.787 1.00 33.41 78 GLU A CA 10
ATOM 14720 C C . GLU A 1 78 ? 34.065 -0.484 10.056 1.00 3.25 78 GLU A C 10
ATOM 14721 O O . GLU A 1 78 ? 34.117 0.536 10.745 1.00 23.22 78 GLU A O 10
ATOM 14733 N N . THR A 1 79 ? 34.727 -1.596 10.361 1.00 10.01 79 THR A N 10
ATOM 14734 C CA . THR A 1 79 ? 35.569 -1.684 11.548 1.00 53.15 79 THR A CA 10
ATOM 14735 C C . THR A 1 79 ? 37.029 -1.907 11.171 1.00 72.25 79 THR A C 10
ATOM 14736 O O . THR A 1 79 ? 37.860 -2.222 12.023 1.00 51.04 79 THR A O 10
ATOM 14747 N N . LYS A 1 80 ? 37.336 -1.742 9.888 1.00 12.14 80 LYS A N 10
ATOM 14748 C CA . LYS A 1 80 ? 38.697 -1.923 9.398 1.00 72.35 80 LYS A CA 10
ATOM 14749 C C . LYS A 1 80 ? 39.272 -0.605 8.889 1.00 71.21 80 LYS A C 10
ATOM 14750 O O . LYS A 1 80 ? 40.475 -0.360 8.990 1.00 55.00 80 LYS A O 10
ATOM 14769 N N . THR A 1 81 ? 38.405 0.242 8.343 1.00 41.13 81 THR A N 10
ATOM 14770 C CA . THR A 1 81 ? 38.827 1.535 7.819 1.00 52.10 81 THR A CA 10
ATOM 14771 C C . THR A 1 81 ? 39.262 2.468 8.943 1.00 10.20 81 THR A C 10
ATOM 14772 O O . THR A 1 81 ? 40.387 2.968 8.967 1.00 51.10 81 THR A O 10
ATOM 14783 N N . PRO A 1 82 ? 38.352 2.710 9.898 1.00 30.24 82 PRO A N 10
ATOM 14784 C CA . PRO A 1 82 ? 38.620 3.584 11.044 1.00 22.23 82 PRO A CA 10
ATOM 14785 C C . PRO A 1 82 ? 39.623 2.973 12.017 1.00 61.00 82 PRO A C 10
ATOM 14786 O O . PRO A 1 82 ? 40.338 3.690 12.716 1.00 23.10 82 PRO A O 10
ATOM 14797 N N . GLU A 1 83 ? 39.670 1.645 12.056 1.00 72.04 83 GLU A N 10
ATOM 14798 C CA . GLU A 1 83 ? 40.586 0.939 12.944 1.00 52.02 83 GLU A CA 10
ATOM 14799 C C . GLU A 1 83 ? 42.010 0.973 12.396 1.00 54.41 83 GLU A C 10
ATOM 14800 O O . GLU A 1 83 ? 42.974 1.070 13.154 1.00 64.15 83 GLU A O 10
ATOM 14812 N N . GLU A 1 84 ? 42.131 0.893 11.075 1.00 61.05 84 GLU A N 10
ATOM 14813 C CA . GLU A 1 84 ? 43.437 0.913 10.426 1.00 53.45 84 GLU A CA 10
ATOM 14814 C C . GLU A 1 84 ? 43.973 2.339 10.326 1.00 32.35 84 GLU A C 10
ATOM 14815 O O . GLU A 1 84 ? 45.184 2.557 10.286 1.00 4.14 84 GLU A O 10
ATOM 14827 N N . LEU A 1 85 ? 43.062 3.305 10.287 1.00 45.32 85 LEU A N 10
ATOM 14828 C CA . LEU A 1 85 ? 43.442 4.711 10.192 1.00 63.41 85 LEU A CA 10
ATOM 14829 C C . LEU A 1 85 ? 43.732 5.291 11.572 1.00 21.25 85 LEU A C 10
ATOM 14830 O O . LEU A 1 85 ? 44.599 6.150 11.727 1.00 51.15 85 LEU A O 10
ATOM 14846 N N . GLY A 1 86 ? 43.001 4.813 12.575 1.00 21.02 86 GLY A N 10
ATOM 14847 C CA . GLY A 1 86 ? 43.196 5.294 13.930 1.00 1.14 86 GLY A CA 10
ATOM 14848 C C . GLY A 1 86 ? 44.218 4.476 14.695 1.00 74.32 86 GLY A C 10
ATOM 14849 O O . GLY A 1 86 ? 45.182 5.020 15.232 1.00 33.33 86 GLY A O 10
ATOM 14853 N N . MET A 1 87 ? 44.006 3.165 14.745 1.00 75.31 87 MET A N 10
ATOM 14854 C CA . MET A 1 87 ? 44.916 2.270 15.450 1.00 1.11 87 MET A CA 10
ATOM 14855 C C . MET A 1 87 ? 44.940 2.585 16.942 1.00 23.15 87 MET A C 10
ATOM 14856 O O . MET A 1 87 ? 46.003 2.611 17.563 1.00 53.14 87 MET A O 10
ATOM 14870 N N . GLU A 1 88 ? 43.763 2.823 17.512 1.00 51.43 88 GLU A N 10
ATOM 14871 C CA . GLU A 1 88 ? 43.651 3.138 18.931 1.00 21.43 88 GLU A CA 10
ATOM 14872 C C . GLU A 1 88 ? 42.393 2.515 19.529 1.00 54.01 88 GLU A C 10
ATOM 14873 O O . GLU A 1 88 ? 41.478 2.121 18.805 1.00 62.01 88 GLU A O 10
ATOM 14885 N N . ASP A 1 89 ? 42.354 2.430 20.854 1.00 21.40 89 ASP A N 10
ATOM 14886 C CA . ASP A 1 89 ? 41.208 1.856 21.550 1.00 25.42 89 ASP A CA 10
ATOM 14887 C C . ASP A 1 89 ? 40.177 2.931 21.877 1.00 73.32 89 ASP A C 10
ATOM 14888 O O . ASP A 1 89 ? 39.337 2.751 22.759 1.00 12.50 89 ASP A O 10
ATOM 14897 N N . ASP A 1 90 ? 40.247 4.047 21.161 1.00 53.42 90 ASP A N 10
ATOM 14898 C CA . ASP A 1 90 ? 39.319 5.152 21.374 1.00 33.03 90 ASP A CA 10
ATOM 14899 C C . ASP A 1 90 ? 38.637 5.549 20.069 1.00 43.34 90 ASP A C 10
ATOM 14900 O O . ASP A 1 90 ? 38.504 6.734 19.762 1.00 41.21 90 ASP A O 10
ATOM 14909 N N . ASP A 1 91 ? 38.209 4.551 19.303 1.00 11.54 91 ASP A N 10
ATOM 14910 C CA . ASP A 1 91 ? 37.541 4.796 18.030 1.00 2.43 91 ASP A CA 10
ATOM 14911 C C . ASP A 1 91 ? 36.111 5.278 18.251 1.00 53.31 91 ASP A C 10
ATOM 14912 O O . ASP A 1 91 ? 35.270 4.544 18.771 1.00 5.21 91 ASP A O 10
ATOM 14921 N N . VAL A 1 92 ? 35.841 6.517 17.853 1.00 51.45 92 VAL A N 10
ATOM 14922 C CA . VAL A 1 92 ? 34.512 7.098 18.006 1.00 23.25 92 VAL A CA 10
ATOM 14923 C C . VAL A 1 92 ? 33.816 7.241 16.658 1.00 13.40 92 VAL A C 10
ATOM 14924 O O . VAL A 1 92 ? 34.448 7.567 15.653 1.00 63.41 92 VAL A O 10
ATOM 14937 N N . ILE A 1 93 ? 32.510 6.997 16.644 1.00 13.41 93 ILE A N 10
ATOM 14938 C CA . ILE A 1 93 ? 31.727 7.101 15.419 1.00 13.30 93 ILE A CA 10
ATOM 14939 C C . ILE A 1 93 ? 30.398 7.805 15.674 1.00 42.23 93 ILE A C 10
ATOM 14940 O O . ILE A 1 93 ? 29.583 7.344 16.473 1.00 50.31 93 ILE A O 10
ATOM 14956 N N . ASP A 1 94 ? 30.186 8.923 14.988 1.00 63.12 94 ASP A N 10
ATOM 14957 C CA . ASP A 1 94 ? 28.955 9.690 15.137 1.00 31.21 94 ASP A CA 10
ATOM 14958 C C . ASP A 1 94 ? 28.021 9.454 13.954 1.00 21.11 94 ASP A C 10
ATOM 14959 O O . ASP A 1 94 ? 28.390 9.686 12.803 1.00 1.54 94 ASP A O 10
ATOM 14968 N N . ALA A 1 95 ? 26.810 8.990 14.246 1.00 64.42 95 ALA A N 10
ATOM 14969 C CA . ALA A 1 95 ? 25.824 8.723 13.207 1.00 54.13 95 ALA A CA 10
ATOM 14970 C C . ALA A 1 95 ? 25.006 9.972 12.892 1.00 24.44 95 ALA A C 10
ATOM 14971 O O . ALA A 1 95 ? 24.284 10.483 13.747 1.00 0.22 95 ALA A O 10
ATOM 14978 N N . MET A 1 96 ? 25.126 10.457 11.661 1.00 4.21 96 MET A N 10
ATOM 14979 C CA . MET A 1 96 ? 24.398 11.646 11.235 1.00 53.33 96 MET A CA 10
ATOM 14980 C C . MET A 1 96 ? 23.446 11.319 10.088 1.00 23.22 96 MET A C 10
ATOM 14981 O O . MET A 1 96 ? 23.669 10.370 9.335 1.00 12.44 96 MET A O 10
ATOM 14995 N N . VAL A 1 97 ? 22.385 12.109 9.961 1.00 2.42 97 VAL A N 10
ATOM 14996 C CA . VAL A 1 97 ? 21.400 11.904 8.906 1.00 65.31 97 VAL A CA 10
ATOM 14997 C C . VAL A 1 97 ? 21.788 12.657 7.639 1.00 54.45 97 VAL A C 10
ATOM 14998 O O . VAL A 1 97 ? 22.104 13.846 7.684 1.00 75.20 97 VAL A O 10
ATOM 15011 N N . GLU A 1 98 ? 21.760 11.958 6.509 1.00 71.35 98 GLU A N 10
ATOM 15012 C CA . GLU A 1 98 ? 22.109 12.562 5.228 1.00 34.20 98 GLU A CA 10
ATOM 15013 C C . GLU A 1 98 ? 21.011 12.320 4.196 1.00 50.43 98 GLU A C 10
ATOM 15014 O O . GLU A 1 98 ? 21.272 12.289 2.994 1.00 63.14 98 GLU A O 10
ATOM 15026 N N . GLN A 1 99 ? 19.783 12.150 4.675 1.00 1.31 99 GLN A N 10
ATOM 15027 C CA . GLN A 1 99 ? 18.646 11.910 3.794 1.00 1.42 99 GLN A CA 10
ATOM 15028 C C . GLN A 1 99 ? 17.337 12.283 4.482 1.00 52.54 99 GLN A C 10
ATOM 15029 O O . GLN A 1 99 ? 17.309 12.557 5.682 1.00 34.10 99 GLN A O 10
ATOM 15043 N N . THR A 1 100 ? 16.252 12.293 3.713 1.00 42.54 100 THR A N 10
ATOM 15044 C CA . THR A 1 100 ? 14.940 12.634 4.247 1.00 52.53 100 THR A CA 10
ATOM 15045 C C . THR A 1 100 ? 13.877 11.656 3.759 1.00 11.55 100 THR A C 10
ATOM 15046 O O . THR A 1 100 ? 14.026 11.036 2.707 1.00 14.25 100 THR A O 10
ATOM 15057 N N . GLY A 1 101 ? 12.803 11.524 4.532 1.00 74.32 101 GLY A N 10
ATOM 15058 C CA . GLY A 1 101 ? 11.730 10.619 4.161 1.00 12.42 101 GLY A CA 10
ATOM 15059 C C . GLY A 1 101 ? 12.003 9.190 4.586 1.00 4.31 101 GLY A C 10
ATOM 15060 O O . GLY A 1 101 ? 11.869 8.848 5.760 1.00 74.30 101 GLY A O 10
ATOM 15064 N N . GLY A 1 102 ? 12.388 8.353 3.628 1.00 73.43 102 GLY A N 10
ATOM 15065 C CA . GLY A 1 102 ? 12.673 6.962 3.928 1.00 31.25 102 GLY A CA 10
ATOM 15066 C C . GLY A 1 102 ? 12.340 6.039 2.773 1.00 23.20 102 GLY A C 10
ATOM 15067 O O . GLY A 1 102 ? 11.202 6.004 2.305 1.00 2.14 102 GLY A O 10
ATOM 15071 N N . MET A 1 1 ? 9.779 -11.672 -8.820 1.00 70.21 1 MET A N 11
ATOM 15072 C CA . MET A 1 1 ? 11.119 -11.268 -8.411 1.00 20.25 1 MET A CA 11
ATOM 15073 C C . MET A 1 1 ? 11.167 -9.775 -8.104 1.00 52.44 1 MET A C 11
ATOM 15074 O O . MET A 1 1 ? 10.523 -8.972 -8.780 1.00 63.04 1 MET A O 11
ATOM 15088 N N . SER A 1 2 ? 11.933 -9.409 -7.081 1.00 53.14 2 SER A N 11
ATOM 15089 C CA . SER A 1 2 ? 12.061 -8.012 -6.684 1.00 13.15 2 SER A CA 11
ATOM 15090 C C . SER A 1 2 ? 13.473 -7.499 -6.949 1.00 53.41 2 SER A C 11
ATOM 15091 O O . SER A 1 2 ? 14.452 -8.069 -6.472 1.00 23.25 2 SER A O 11
ATOM 15099 N N . ASN A 1 3 ? 13.568 -6.417 -7.715 1.00 52.42 3 ASN A N 11
ATOM 15100 C CA . ASN A 1 3 ? 14.859 -5.825 -8.046 1.00 24.42 3 ASN A CA 11
ATOM 15101 C C . ASN A 1 3 ? 14.866 -4.330 -7.746 1.00 12.45 3 ASN A C 11
ATOM 15102 O O . ASN A 1 3 ? 14.846 -3.503 -8.657 1.00 31.43 3 ASN A O 11
ATOM 15113 N N . ASN A 1 4 ? 14.894 -3.990 -6.461 1.00 4.40 4 ASN A N 11
ATOM 15114 C CA . ASN A 1 4 ? 14.904 -2.593 -6.040 1.00 34.30 4 ASN A CA 11
ATOM 15115 C C . ASN A 1 4 ? 16.247 -2.221 -5.419 1.00 72.24 4 ASN A C 11
ATOM 15116 O O . ASN A 1 4 ? 16.346 -2.003 -4.213 1.00 31.23 4 ASN A O 11
ATOM 15127 N N . GLY A 1 5 ? 17.279 -2.150 -6.255 1.00 1.35 5 GLY A N 11
ATOM 15128 C CA . GLY A 1 5 ? 18.602 -1.803 -5.770 1.00 65.31 5 GLY A CA 11
ATOM 15129 C C . GLY A 1 5 ? 19.625 -1.719 -6.886 1.00 73.22 5 GLY A C 11
ATOM 15130 O O . GLY A 1 5 ? 19.360 -2.136 -8.013 1.00 54.30 5 GLY A O 11
ATOM 15134 N N . GLY A 1 6 ? 20.798 -1.177 -6.573 1.00 13.10 6 GLY A N 11
ATOM 15135 C CA . GLY A 1 6 ? 21.845 -1.048 -7.569 1.00 51.53 6 GLY A CA 11
ATOM 15136 C C . GLY A 1 6 ? 23.110 -0.432 -7.005 1.00 14.34 6 GLY A C 11
ATOM 15137 O O . GLY A 1 6 ? 23.655 0.512 -7.575 1.00 2.55 6 GLY A O 11
ATOM 15141 N N . GLU A 1 7 ? 23.575 -0.967 -5.880 1.00 45.52 7 GLU A N 11
ATOM 15142 C CA . GLU A 1 7 ? 24.783 -0.461 -5.237 1.00 53.24 7 GLU A CA 11
ATOM 15143 C C . GLU A 1 7 ? 25.791 -1.584 -5.014 1.00 44.10 7 GLU A C 11
ATOM 15144 O O . GLU A 1 7 ? 25.452 -2.767 -5.017 1.00 73.34 7 GLU A O 11
ATOM 15156 N N . PRO A 1 8 ? 27.063 -1.206 -4.816 1.00 11.34 8 PRO A N 11
ATOM 15157 C CA . PRO A 1 8 ? 28.148 -2.165 -4.587 1.00 15.01 8 PRO A CA 11
ATOM 15158 C C . PRO A 1 8 ? 28.037 -2.852 -3.230 1.00 62.22 8 PRO A C 11
ATOM 15159 O O . PRO A 1 8 ? 27.351 -2.366 -2.331 1.00 42.23 8 PRO A O 11
ATOM 15170 N N . SER A 1 9 ? 28.717 -3.985 -3.089 1.00 23.51 9 SER A N 11
ATOM 15171 C CA . SER A 1 9 ? 28.693 -4.741 -1.842 1.00 73.42 9 SER A CA 11
ATOM 15172 C C . SER A 1 9 ? 29.906 -5.661 -1.740 1.00 41.33 9 SER A C 11
ATOM 15173 O O . SER A 1 9 ? 29.835 -6.738 -1.150 1.00 15.41 9 SER A O 11
ATOM 15181 N N . ASN A 1 10 ? 31.020 -5.226 -2.321 1.00 20.42 10 ASN A N 11
ATOM 15182 C CA . ASN A 1 10 ? 32.250 -6.010 -2.297 1.00 10.35 10 ASN A CA 11
ATOM 15183 C C . ASN A 1 10 ? 33.260 -5.407 -1.324 1.00 74.23 10 ASN A C 11
ATOM 15184 O O . ASN A 1 10 ? 33.155 -4.240 -0.949 1.00 33.42 10 ASN A O 11
ATOM 15195 N N . ASN A 1 11 ? 34.238 -6.212 -0.921 1.00 54.12 11 ASN A N 11
ATOM 15196 C CA . ASN A 1 11 ? 35.267 -5.758 0.007 1.00 33.44 11 ASN A CA 11
ATOM 15197 C C . ASN A 1 11 ? 34.650 -5.325 1.334 1.00 72.31 11 ASN A C 11
ATOM 15198 O O . ASN A 1 11 ? 33.438 -5.417 1.526 1.00 1.52 11 ASN A O 11
ATOM 15209 N N . GLY A 1 12 ? 35.493 -4.853 2.247 1.00 45.24 12 GLY A N 11
ATOM 15210 C CA . GLY A 1 12 ? 35.013 -4.412 3.543 1.00 21.12 12 GLY A CA 11
ATOM 15211 C C . GLY A 1 12 ? 35.474 -5.315 4.670 1.00 71.42 12 GLY A C 11
ATOM 15212 O O . GLY A 1 12 ? 35.859 -4.841 5.738 1.00 53.24 12 GLY A O 11
ATOM 15216 N N . GLY A 1 13 ? 35.433 -6.623 4.432 1.00 23.14 13 GLY A N 11
ATOM 15217 C CA . GLY A 1 13 ? 35.851 -7.574 5.446 1.00 70.33 13 GLY A CA 11
ATOM 15218 C C . GLY A 1 13 ? 37.359 -7.671 5.564 1.00 61.14 13 GLY A C 11
ATOM 15219 O O . GLY A 1 13 ? 37.958 -7.069 6.454 1.00 52.41 13 GLY A O 11
ATOM 15223 N N . GLU A 1 14 ? 37.974 -8.433 4.664 1.00 11.21 14 GLU A N 11
ATOM 15224 C CA . GLU A 1 14 ? 39.421 -8.608 4.674 1.00 45.11 14 GLU A CA 11
ATOM 15225 C C . GLU A 1 14 ? 39.881 -9.266 5.972 1.00 42.32 14 GLU A C 11
ATOM 15226 O O . GLU A 1 14 ? 39.092 -9.461 6.895 1.00 0.32 14 GLU A O 11
ATOM 15238 N N . GLY A 1 15 ? 41.165 -9.606 6.034 1.00 61.35 15 GLY A N 11
ATOM 15239 C CA . GLY A 1 15 ? 41.708 -10.239 7.221 1.00 24.21 15 GLY A CA 11
ATOM 15240 C C . GLY A 1 15 ? 43.200 -10.011 7.369 1.00 73.53 15 GLY A C 11
ATOM 15241 O O . GLY A 1 15 ? 44.005 -10.721 6.767 1.00 22.45 15 GLY A O 11
ATOM 15245 N N . ALA A 1 16 ? 43.568 -9.017 8.170 1.00 65.23 16 ALA A N 11
ATOM 15246 C CA . ALA A 1 16 ? 44.973 -8.698 8.394 1.00 31.04 16 ALA A CA 11
ATOM 15247 C C . ALA A 1 16 ? 45.314 -8.738 9.880 1.00 20.01 16 ALA A C 11
ATOM 15248 O O . ALA A 1 16 ? 44.425 -8.790 10.729 1.00 75.02 16 ALA A O 11
ATOM 15255 N N . GLU A 1 17 ? 46.607 -8.714 10.187 1.00 64.14 17 GLU A N 11
ATOM 15256 C CA . GLU A 1 17 ? 47.065 -8.749 11.571 1.00 75.32 17 GLU A CA 11
ATOM 15257 C C . GLU A 1 17 ? 46.626 -10.041 12.256 1.00 43.52 17 GLU A C 11
ATOM 15258 O O . GLU A 1 17 ? 45.853 -10.820 11.700 1.00 43.41 17 GLU A O 11
ATOM 15270 N N . GLY A 1 18 ? 47.127 -10.260 13.468 1.00 62.22 18 GLY A N 11
ATOM 15271 C CA . GLY A 1 18 ? 46.777 -11.458 14.209 1.00 4.22 18 GLY A CA 11
ATOM 15272 C C . GLY A 1 18 ? 46.707 -11.215 15.704 1.00 51.43 18 GLY A C 11
ATOM 15273 O O . GLY A 1 18 ? 46.480 -10.089 16.148 1.00 53.42 18 GLY A O 11
ATOM 15277 N N . THR A 1 19 ? 46.901 -12.274 16.484 1.00 54.51 19 THR A N 11
ATOM 15278 C CA . THR A 1 19 ? 46.855 -12.171 17.937 1.00 41.20 19 THR A CA 11
ATOM 15279 C C . THR A 1 19 ? 48.180 -11.663 18.494 1.00 0.00 19 THR A C 11
ATOM 15280 O O . THR A 1 19 ? 49.181 -12.381 18.492 1.00 40.53 19 THR A O 11
ATOM 15291 N N . CYS A 1 20 ? 48.179 -10.423 18.971 1.00 24.31 20 CYS A N 11
ATOM 15292 C CA . CYS A 1 20 ? 49.383 -9.819 19.532 1.00 72.21 20 CYS A CA 11
ATOM 15293 C C . CYS A 1 20 ? 49.028 -8.799 20.608 1.00 12.24 20 CYS A C 11
ATOM 15294 O O . CYS A 1 20 ? 48.609 -7.681 20.306 1.00 21.12 20 CYS A O 11
ATOM 15302 N N . LYS A 1 21 ? 49.196 -9.191 21.867 1.00 63.13 21 LYS A N 11
ATOM 15303 C CA . LYS A 1 21 ? 48.894 -8.312 22.990 1.00 52.22 21 LYS A CA 11
ATOM 15304 C C . LYS A 1 21 ? 50.155 -7.994 23.787 1.00 51.43 21 LYS A C 11
ATOM 15305 O O . LYS A 1 21 ? 51.012 -8.855 23.978 1.00 63.20 21 LYS A O 11
ATOM 15324 N N . GLU A 1 22 ? 50.259 -6.752 24.250 1.00 44.12 22 GLU A N 11
ATOM 15325 C CA . GLU A 1 22 ? 51.416 -6.322 25.027 1.00 40.13 22 GLU A CA 11
ATOM 15326 C C . GLU A 1 22 ? 51.115 -5.030 25.782 1.00 73.43 22 GLU A C 11
ATOM 15327 O O . GLU A 1 22 ? 50.652 -4.052 25.197 1.00 50.31 22 GLU A O 11
ATOM 15339 N N . GLU A 1 23 ? 51.381 -5.037 27.084 1.00 35.52 23 GLU A N 11
ATOM 15340 C CA . GLU A 1 23 ? 51.136 -3.867 27.919 1.00 24.33 23 GLU A CA 11
ATOM 15341 C C . GLU A 1 23 ? 49.651 -3.520 27.948 1.00 52.52 23 GLU A C 11
ATOM 15342 O O . GLU A 1 23 ? 48.820 -4.245 27.399 1.00 4.12 23 GLU A O 11
ATOM 15354 N N . THR A 1 24 ? 49.322 -2.404 28.592 1.00 23.14 24 THR A N 11
ATOM 15355 C CA . THR A 1 24 ? 47.938 -1.960 28.695 1.00 60.02 24 THR A CA 11
ATOM 15356 C C . THR A 1 24 ? 47.699 -0.708 27.858 1.00 33.51 24 THR A C 11
ATOM 15357 O O . THR A 1 24 ? 48.644 -0.043 27.435 1.00 34.04 24 THR A O 11
ATOM 15368 N N . ALA A 1 25 ? 46.429 -0.393 27.623 1.00 22.21 25 ALA A N 11
ATOM 15369 C CA . ALA A 1 25 ? 46.066 0.781 26.839 1.00 61.40 25 ALA A CA 11
ATOM 15370 C C . ALA A 1 25 ? 44.700 1.317 27.253 1.00 21.35 25 ALA A C 11
ATOM 15371 O O . ALA A 1 25 ? 43.893 0.598 27.845 1.00 3.33 25 ALA A O 11
ATOM 15378 N N . LEU A 1 26 ? 44.447 2.582 26.940 1.00 14.52 26 LEU A N 11
ATOM 15379 C CA . LEU A 1 26 ? 43.177 3.216 27.281 1.00 63.41 26 LEU A CA 11
ATOM 15380 C C . LEU A 1 26 ? 42.691 4.107 26.143 1.00 75.13 26 LEU A C 11
ATOM 15381 O O . LEU A 1 26 ? 43.309 5.124 25.828 1.00 23.41 26 LEU A O 11
ATOM 15397 N N . VAL A 1 27 ? 41.576 3.720 25.530 1.00 64.33 27 VAL A N 11
ATOM 15398 C CA . VAL A 1 27 ? 41.004 4.485 24.429 1.00 40.13 27 VAL A CA 11
ATOM 15399 C C . VAL A 1 27 ? 39.481 4.427 24.452 1.00 32.31 27 VAL A C 11
ATOM 15400 O O . VAL A 1 27 ? 38.894 3.382 24.731 1.00 72.44 27 VAL A O 11
ATOM 15413 N N . ALA A 1 28 ? 38.846 5.557 24.157 1.00 22.43 28 ALA A N 11
ATOM 15414 C CA . ALA A 1 28 ? 37.391 5.634 24.142 1.00 73.40 28 ALA A CA 11
ATOM 15415 C C . ALA A 1 28 ? 36.848 5.486 22.724 1.00 1.55 28 ALA A C 11
ATOM 15416 O O . ALA A 1 28 ? 37.397 6.050 21.777 1.00 14.13 28 ALA A O 11
ATOM 15423 N N . VAL A 1 29 ? 35.768 4.725 22.585 1.00 34.24 29 VAL A N 11
ATOM 15424 C CA . VAL A 1 29 ? 35.150 4.504 21.283 1.00 25.21 29 VAL A CA 11
ATOM 15425 C C . VAL A 1 29 ? 33.656 4.802 21.325 1.00 1.34 29 VAL A C 11
ATOM 15426 O O . VAL A 1 29 ? 32.966 4.442 22.280 1.00 42.45 29 VAL A O 11
ATOM 15439 N N . LYS A 1 30 ? 33.161 5.463 20.284 1.00 34.33 30 LYS A N 11
ATOM 15440 C CA . LYS A 1 30 ? 31.747 5.809 20.200 1.00 52.23 30 LYS A CA 11
ATOM 15441 C C . LYS A 1 30 ? 31.128 5.262 18.918 1.00 61.54 30 LYS A C 11
ATOM 15442 O O . LYS A 1 30 ? 31.545 5.615 17.815 1.00 43.53 30 LYS A O 11
ATOM 15461 N N . VAL A 1 31 ? 30.130 4.397 19.070 1.00 52.12 31 VAL A N 11
ATOM 15462 C CA . VAL A 1 31 ? 29.452 3.803 17.924 1.00 72.20 31 VAL A CA 11
ATOM 15463 C C . VAL A 1 31 ? 28.079 4.431 17.711 1.00 42.21 31 VAL A C 11
ATOM 15464 O O . VAL A 1 31 ? 27.198 4.328 18.564 1.00 10.14 31 VAL A O 11
ATOM 15477 N N . VAL A 1 32 ? 27.904 5.083 16.566 1.00 60.34 32 VAL A N 11
ATOM 15478 C CA . VAL A 1 32 ? 26.638 5.727 16.239 1.00 53.14 32 VAL A CA 11
ATOM 15479 C C . VAL A 1 32 ? 25.919 4.988 15.115 1.00 11.15 32 VAL A C 11
ATOM 15480 O O . VAL A 1 32 ? 26.551 4.354 14.272 1.00 22.21 32 VAL A O 11
ATOM 15493 N N . ASN A 1 33 ? 24.593 5.075 15.111 1.00 13.30 33 ASN A N 11
ATOM 15494 C CA . ASN A 1 33 ? 23.787 4.414 14.091 1.00 53.51 33 ASN A CA 11
ATOM 15495 C C . ASN A 1 33 ? 23.112 5.438 13.183 1.00 0.30 33 ASN A C 11
ATOM 15496 O O . ASN A 1 33 ? 22.851 6.569 13.592 1.00 1.12 33 ASN A O 11
ATOM 15507 N N . ALA A 1 34 ? 22.832 5.033 11.949 1.00 60.23 34 ALA A N 11
ATOM 15508 C CA . ALA A 1 34 ? 22.186 5.913 10.984 1.00 55.33 34 ALA A CA 11
ATOM 15509 C C . ALA A 1 34 ? 20.850 6.424 11.515 1.00 64.12 34 ALA A C 11
ATOM 15510 O O . ALA A 1 34 ? 20.364 7.473 11.093 1.00 40.23 34 ALA A O 11
ATOM 15517 N N . ASP A 1 35 ? 20.263 5.676 12.442 1.00 74.54 35 ASP A N 11
ATOM 15518 C CA . ASP A 1 35 ? 18.983 6.053 13.031 1.00 61.02 35 ASP A CA 11
ATOM 15519 C C . ASP A 1 35 ? 19.175 7.106 14.117 1.00 11.44 35 ASP A C 11
ATOM 15520 O O . ASP A 1 35 ? 18.265 7.879 14.415 1.00 72.13 35 ASP A O 11
ATOM 15529 N N . GLY A 1 36 ? 20.366 7.130 14.708 1.00 50.30 36 GLY A N 11
ATOM 15530 C CA . GLY A 1 36 ? 20.655 8.092 15.756 1.00 61.31 36 GLY A CA 11
ATOM 15531 C C . GLY A 1 36 ? 21.220 7.439 17.002 1.00 73.20 36 GLY A C 11
ATOM 15532 O O . GLY A 1 36 ? 22.035 8.032 17.707 1.00 44.54 36 GLY A O 11
ATOM 15536 N N . ALA A 1 37 ? 20.784 6.214 17.275 1.00 34.55 37 ALA A N 11
ATOM 15537 C CA . ALA A 1 37 ? 21.251 5.480 18.445 1.00 61.42 37 ALA A CA 11
ATOM 15538 C C . ALA A 1 37 ? 22.775 5.443 18.497 1.00 14.11 37 ALA A C 11
ATOM 15539 O O . ALA A 1 37 ? 23.419 4.830 17.647 1.00 72.31 37 ALA A O 11
ATOM 15546 N N . GLU A 1 38 ? 23.344 6.104 19.500 1.00 11.40 38 GLU A N 11
ATOM 15547 C CA . GLU A 1 38 ? 24.793 6.148 19.661 1.00 75.13 38 GLU A CA 11
ATOM 15548 C C . GLU A 1 38 ? 25.189 5.853 21.105 1.00 52.43 38 GLU A C 11
ATOM 15549 O O . GLU A 1 38 ? 24.479 6.219 22.041 1.00 73.31 38 GLU A O 11
ATOM 15561 N N . MET A 1 39 ? 26.327 5.190 21.276 1.00 65.31 39 MET A N 11
ATOM 15562 C CA . MET A 1 39 ? 26.819 4.846 22.605 1.00 11.43 39 MET A CA 11
ATOM 15563 C C . MET A 1 39 ? 28.342 4.773 22.620 1.00 45.34 39 MET A C 11
ATOM 15564 O O . MET A 1 39 ? 28.950 4.105 21.782 1.00 14.15 39 MET A O 11
ATOM 15578 N N . PHE A 1 40 ? 28.955 5.465 23.575 1.00 33.42 40 PHE A N 11
ATOM 15579 C CA . PHE A 1 40 ? 30.408 5.479 23.697 1.00 33.22 40 PHE A CA 11
ATOM 15580 C C . PHE A 1 40 ? 30.844 4.951 25.061 1.00 62.03 40 PHE A C 11
ATOM 15581 O O . PHE A 1 40 ? 30.105 5.045 26.041 1.00 43.20 40 PHE A O 11
ATOM 15598 N N . PHE A 1 41 ? 32.050 4.395 25.115 1.00 71.32 41 PHE A N 11
ATOM 15599 C CA . PHE A 1 41 ? 32.585 3.850 26.357 1.00 64.10 41 PHE A CA 11
ATOM 15600 C C . PHE A 1 41 ? 34.107 3.751 26.296 1.00 71.40 41 PHE A C 11
ATOM 15601 O O . PHE A 1 41 ? 34.702 3.831 25.221 1.00 22.33 41 PHE A O 11
ATOM 15618 N N . ARG A 1 42 ? 34.729 3.576 27.457 1.00 5.41 42 ARG A N 11
ATOM 15619 C CA . ARG A 1 42 ? 36.181 3.468 27.537 1.00 42.01 42 ARG A CA 11
ATOM 15620 C C . ARG A 1 42 ? 36.616 2.006 27.580 1.00 33.10 42 ARG A C 11
ATOM 15621 O O . ARG A 1 42 ? 36.035 1.197 28.305 1.00 45.12 42 ARG A O 11
ATOM 15642 N N . ILE A 1 43 ? 37.639 1.675 26.799 1.00 35.23 43 ILE A N 11
ATOM 15643 C CA . ILE A 1 43 ? 38.150 0.311 26.749 1.00 4.01 43 ILE A CA 11
ATOM 15644 C C . ILE A 1 43 ? 39.567 0.276 26.186 1.00 22.12 43 ILE A C 11
ATOM 15645 O O . ILE A 1 43 ? 39.975 1.170 25.444 1.00 31.22 43 ILE A O 11
ATOM 15661 N N . LYS A 1 44 ? 40.314 -0.764 26.542 1.00 11.35 44 LYS A N 11
ATOM 15662 C CA . LYS A 1 44 ? 41.685 -0.919 26.071 1.00 11.02 44 LYS A CA 11
ATOM 15663 C C . LYS A 1 44 ? 41.739 -0.926 24.547 1.00 51.31 44 LYS A C 11
ATOM 15664 O O . LYS A 1 44 ? 40.952 -1.609 23.892 1.00 40.25 44 LYS A O 11
ATOM 15683 N N . SER A 1 45 ? 42.673 -0.162 23.989 1.00 71.21 45 SER A N 11
ATOM 15684 C CA . SER A 1 45 ? 42.828 -0.079 22.541 1.00 13.33 45 SER A CA 11
ATOM 15685 C C . SER A 1 45 ? 42.921 -1.471 21.924 1.00 52.32 45 SER A C 11
ATOM 15686 O O . SER A 1 45 ? 42.457 -1.698 20.806 1.00 32.34 45 SER A O 11
ATOM 15694 N N . ARG A 1 46 ? 43.524 -2.398 22.660 1.00 61.43 46 ARG A N 11
ATOM 15695 C CA . ARG A 1 46 ? 43.680 -3.768 22.185 1.00 30.10 46 ARG A CA 11
ATOM 15696 C C . ARG A 1 46 ? 42.344 -4.336 21.715 1.00 31.03 46 ARG A C 11
ATOM 15697 O O . ARG A 1 46 ? 42.284 -5.093 20.746 1.00 65.12 46 ARG A O 11
ATOM 15718 N N . THR A 1 47 ? 41.272 -3.966 22.410 1.00 43.23 47 THR A N 11
ATOM 15719 C CA . THR A 1 47 ? 39.938 -4.439 22.066 1.00 75.05 47 THR A CA 11
ATOM 15720 C C . THR A 1 47 ? 38.895 -3.349 22.283 1.00 15.20 47 THR A C 11
ATOM 15721 O O . THR A 1 47 ? 38.725 -2.852 23.396 1.00 32.31 47 THR A O 11
ATOM 15732 N N . ALA A 1 48 ? 38.198 -2.981 21.213 1.00 74.12 48 ALA A N 11
ATOM 15733 C CA . ALA A 1 48 ? 37.169 -1.951 21.288 1.00 71.21 48 ALA A CA 11
ATOM 15734 C C . ALA A 1 48 ? 36.066 -2.202 20.265 1.00 13.44 48 ALA A C 11
ATOM 15735 O O . ALA A 1 48 ? 34.929 -2.508 20.626 1.00 34.41 48 ALA A O 11
ATOM 15742 N N . LEU A 1 49 ? 36.408 -2.068 18.989 1.00 74.33 49 LEU A N 11
ATOM 15743 C CA . LEU A 1 49 ? 35.445 -2.280 17.913 1.00 43.42 49 LEU A CA 11
ATOM 15744 C C . LEU A 1 49 ? 34.964 -3.727 17.889 1.00 10.22 49 LEU A C 11
ATOM 15745 O O . LEU A 1 49 ? 33.867 -4.020 17.413 1.00 62.31 49 LEU A O 11
ATOM 15761 N N . LYS A 1 50 ? 35.790 -4.628 18.409 1.00 64.34 50 LYS A N 11
ATOM 15762 C CA . LYS A 1 50 ? 35.449 -6.045 18.451 1.00 21.21 50 LYS A CA 11
ATOM 15763 C C . LYS A 1 50 ? 34.259 -6.291 19.373 1.00 2.34 50 LYS A C 11
ATOM 15764 O O . LYS A 1 50 ? 33.258 -6.882 18.969 1.00 61.25 50 LYS A O 11
ATOM 15783 N N . LYS A 1 51 ? 34.374 -5.832 20.615 1.00 41.51 51 LYS A N 11
ATOM 15784 C CA . LYS A 1 51 ? 33.307 -5.998 21.595 1.00 63.33 51 LYS A CA 11
ATOM 15785 C C . LYS A 1 51 ? 32.125 -5.090 21.272 1.00 60.23 51 LYS A C 11
ATOM 15786 O O . LYS A 1 51 ? 30.980 -5.405 21.598 1.00 72.31 51 LYS A O 11
ATOM 15805 N N . LEU A 1 52 ? 32.409 -3.963 20.628 1.00 21.41 52 LEU A N 11
ATOM 15806 C CA . LEU A 1 52 ? 31.368 -3.010 20.259 1.00 5.11 52 LEU A CA 11
ATOM 15807 C C . LEU A 1 52 ? 30.426 -3.608 19.220 1.00 54.22 52 LEU A C 11
ATOM 15808 O O . LEU A 1 52 ? 29.208 -3.619 19.405 1.00 3.14 52 LEU A O 11
ATOM 15824 N N . ILE A 1 53 ? 30.996 -4.106 18.128 1.00 41.40 53 ILE A N 11
ATOM 15825 C CA . ILE A 1 53 ? 30.207 -4.708 17.061 1.00 35.32 53 ILE A CA 11
ATOM 15826 C C . ILE A 1 53 ? 29.647 -6.061 17.489 1.00 55.33 53 ILE A C 11
ATOM 15827 O O . ILE A 1 53 ? 28.563 -6.458 17.061 1.00 34.53 53 ILE A O 11
ATOM 15843 N N . ASP A 1 54 ? 30.391 -6.762 18.336 1.00 65.22 54 ASP A N 11
ATOM 15844 C CA . ASP A 1 54 ? 29.968 -8.069 18.824 1.00 24.54 54 ASP A CA 11
ATOM 15845 C C . ASP A 1 54 ? 28.810 -7.933 19.808 1.00 61.33 54 ASP A C 11
ATOM 15846 O O . ASP A 1 54 ? 27.863 -8.720 19.781 1.00 12.24 54 ASP A O 11
ATOM 15855 N N . THR A 1 55 ? 28.893 -6.930 20.676 1.00 35.23 55 THR A N 11
ATOM 15856 C CA . THR A 1 55 ? 27.853 -6.692 21.670 1.00 61.03 55 THR A CA 11
ATOM 15857 C C . THR A 1 55 ? 26.604 -6.100 21.027 1.00 31.03 55 THR A C 11
ATOM 15858 O O . THR A 1 55 ? 25.481 -6.450 21.392 1.00 2.33 55 THR A O 11
ATOM 15869 N N . TYR A 1 56 ? 26.806 -5.203 20.069 1.00 12.30 56 TYR A N 11
ATOM 15870 C CA . TYR A 1 56 ? 25.695 -4.561 19.377 1.00 52.33 56 TYR A CA 11
ATOM 15871 C C . TYR A 1 56 ? 24.955 -5.559 18.491 1.00 42.42 56 TYR A C 11
ATOM 15872 O O . TYR A 1 56 ? 23.725 -5.571 18.444 1.00 55.12 56 TYR A O 11
ATOM 15890 N N . CYS A 1 57 ? 25.714 -6.394 17.791 1.00 45.13 57 CYS A N 11
ATOM 15891 C CA . CYS A 1 57 ? 25.133 -7.397 16.905 1.00 13.44 57 CYS A CA 11
ATOM 15892 C C . CYS A 1 57 ? 24.443 -8.496 17.707 1.00 2.43 57 CYS A C 11
ATOM 15893 O O . CYS A 1 57 ? 23.347 -8.936 17.362 1.00 34.44 57 CYS A O 11
ATOM 15901 N N . LYS A 1 58 ? 25.094 -8.936 18.779 1.00 50.31 58 LYS A N 11
ATOM 15902 C CA . LYS A 1 58 ? 24.545 -9.984 19.631 1.00 41.10 58 LYS A CA 11
ATOM 15903 C C . LYS A 1 58 ? 23.312 -9.487 20.379 1.00 3.12 58 LYS A C 11
ATOM 15904 O O . LYS A 1 58 ? 22.325 -10.209 20.520 1.00 63.43 58 LYS A O 11
ATOM 15923 N N . LYS A 1 59 ? 23.375 -8.249 20.857 1.00 51.42 59 LYS A N 11
ATOM 15924 C CA . LYS A 1 59 ? 22.263 -7.653 21.588 1.00 21.03 59 LYS A CA 11
ATOM 15925 C C . LYS A 1 59 ? 21.058 -7.450 20.676 1.00 73.51 59 LYS A C 11
ATOM 15926 O O . LYS A 1 59 ? 19.933 -7.798 21.034 1.00 54.51 59 LYS A O 11
ATOM 15945 N N . GLN A 1 60 ? 21.302 -6.889 19.496 1.00 12.55 60 GLN A N 11
ATOM 15946 C CA . GLN A 1 60 ? 20.235 -6.641 18.533 1.00 23.33 60 GLN A CA 11
ATOM 15947 C C . GLN A 1 60 ? 19.582 -7.949 18.097 1.00 11.51 60 GLN A C 11
ATOM 15948 O O . GLN A 1 60 ? 18.466 -7.954 17.580 1.00 13.10 60 GLN A O 11
ATOM 15962 N N . GLY A 1 61 ? 20.286 -9.056 18.309 1.00 22.32 61 GLY A N 11
ATOM 15963 C CA . GLY A 1 61 ? 19.759 -10.354 17.932 1.00 73.45 61 GLY A CA 11
ATOM 15964 C C . GLY A 1 61 ? 19.955 -10.654 16.459 1.00 44.03 61 GLY A C 11
ATOM 15965 O O . GLY A 1 61 ? 19.146 -11.352 15.847 1.00 12.40 61 GLY A O 11
ATOM 15969 N N . ILE A 1 62 ? 21.032 -10.125 15.888 1.00 40.34 62 ILE A N 11
ATOM 15970 C CA . ILE A 1 62 ? 21.331 -10.339 14.477 1.00 25.23 62 ILE A CA 11
ATOM 15971 C C . ILE A 1 62 ? 22.824 -10.568 14.261 1.00 55.33 62 ILE A C 11
ATOM 15972 O O . ILE A 1 62 ? 23.658 -9.857 14.820 1.00 25.33 62 ILE A O 11
ATOM 15988 N N . SER A 1 63 ? 23.152 -11.563 13.443 1.00 34.21 63 SER A N 11
ATOM 15989 C CA . SER A 1 63 ? 24.543 -11.887 13.153 1.00 25.14 63 SER A CA 11
ATOM 15990 C C . SER A 1 63 ? 25.265 -10.688 12.545 1.00 71.53 63 SER A C 11
ATOM 15991 O O . SER A 1 63 ? 24.646 -9.672 12.230 1.00 10.21 63 SER A O 11
ATOM 15999 N N . ARG A 1 64 ? 26.578 -10.816 12.382 1.00 73.21 64 ARG A N 11
ATOM 16000 C CA . ARG A 1 64 ? 27.385 -9.744 11.812 1.00 13.13 64 ARG A CA 11
ATOM 16001 C C . ARG A 1 64 ? 27.402 -9.827 10.289 1.00 54.33 64 ARG A C 11
ATOM 16002 O O . ARG A 1 64 ? 28.464 -9.810 9.668 1.00 33.43 64 ARG A O 11
ATOM 16023 N N . ASN A 1 65 ? 26.217 -9.916 9.693 1.00 71.10 65 ASN A N 11
ATOM 16024 C CA . ASN A 1 65 ? 26.096 -10.003 8.242 1.00 14.32 65 ASN A CA 11
ATOM 16025 C C . ASN A 1 65 ? 25.000 -9.072 7.731 1.00 1.34 65 ASN A C 11
ATOM 16026 O O . ASN A 1 65 ? 24.184 -9.457 6.894 1.00 21.23 65 ASN A O 11
ATOM 16037 N N . SER A 1 66 ? 24.989 -7.844 8.241 1.00 62.10 66 SER A N 11
ATOM 16038 C CA . SER A 1 66 ? 23.993 -6.859 7.839 1.00 15.51 66 SER A CA 11
ATOM 16039 C C . SER A 1 66 ? 24.264 -5.511 8.501 1.00 51.35 66 SER A C 11
ATOM 16040 O O . SER A 1 66 ? 23.338 -4.764 8.817 1.00 51.54 66 SER A O 11
ATOM 16048 N N . VAL A 1 67 ? 25.541 -5.206 8.707 1.00 23.51 67 VAL A N 11
ATOM 16049 C CA . VAL A 1 67 ? 25.937 -3.949 9.330 1.00 53.22 67 VAL A CA 11
ATOM 16050 C C . VAL A 1 67 ? 27.355 -3.559 8.929 1.00 22.55 67 VAL A C 11
ATOM 16051 O O . VAL A 1 67 ? 28.301 -4.319 9.139 1.00 30.23 67 VAL A O 11
ATOM 16064 N N . ARG A 1 68 ? 27.496 -2.371 8.352 1.00 1.44 68 ARG A N 11
ATOM 16065 C CA . ARG A 1 68 ? 28.800 -1.880 7.922 1.00 73.03 68 ARG A CA 11
ATOM 16066 C C . ARG A 1 68 ? 29.353 -0.862 8.915 1.00 73.12 68 ARG A C 11
ATOM 16067 O O . ARG A 1 68 ? 28.760 0.195 9.131 1.00 42.31 68 ARG A O 11
ATOM 16088 N N . PHE A 1 69 ? 30.492 -1.189 9.517 1.00 54.33 69 PHE A N 11
ATOM 16089 C CA . PHE A 1 69 ? 31.124 -0.304 10.488 1.00 1.01 69 PHE A CA 11
ATOM 16090 C C . PHE A 1 69 ? 32.296 0.444 9.860 1.00 43.20 69 PHE A C 11
ATOM 16091 O O . PHE A 1 69 ? 33.340 -0.143 9.571 1.00 32.35 69 PHE A O 11
ATOM 16108 N N . LEU A 1 70 ? 32.117 1.744 9.650 1.00 34.41 70 LEU A N 11
ATOM 16109 C CA . LEU A 1 70 ? 33.158 2.574 9.055 1.00 24.25 70 LEU A CA 11
ATOM 16110 C C . LEU A 1 70 ? 33.625 3.646 10.034 1.00 12.55 70 LEU A C 11
ATOM 16111 O O . LEU A 1 70 ? 32.888 4.038 10.940 1.00 24.33 70 LEU A O 11
ATOM 16127 N N . PHE A 1 71 ? 34.852 4.120 9.845 1.00 70.11 71 PHE A N 11
ATOM 16128 C CA . PHE A 1 71 ? 35.417 5.149 10.710 1.00 34.24 71 PHE A CA 11
ATOM 16129 C C . PHE A 1 71 ? 35.945 6.321 9.889 1.00 63.24 71 PHE A C 11
ATOM 16130 O O . PHE A 1 71 ? 37.018 6.239 9.290 1.00 1.31 71 PHE A O 11
ATOM 16147 N N . ASP A 1 72 ? 35.184 7.409 9.865 1.00 43.45 72 ASP A N 11
ATOM 16148 C CA . ASP A 1 72 ? 35.575 8.599 9.117 1.00 1.01 72 ASP A CA 11
ATOM 16149 C C . ASP A 1 72 ? 35.846 8.258 7.655 1.00 21.42 72 ASP A C 11
ATOM 16150 O O . ASP A 1 72 ? 36.636 8.924 6.988 1.00 70.04 72 ASP A O 11
ATOM 16159 N N . GLY A 1 73 ? 35.185 7.213 7.164 1.00 5.31 73 GLY A N 11
ATOM 16160 C CA . GLY A 1 73 ? 35.370 6.801 5.785 1.00 73.20 73 GLY A CA 11
ATOM 16161 C C . GLY A 1 73 ? 36.167 5.517 5.665 1.00 12.04 73 GLY A C 11
ATOM 16162 O O . GLY A 1 73 ? 36.538 5.107 4.565 1.00 52.21 73 GLY A O 11
ATOM 16166 N N . THR A 1 74 ? 36.433 4.880 6.801 1.00 23.42 74 THR A N 11
ATOM 16167 C CA . THR A 1 74 ? 37.194 3.637 6.820 1.00 60.43 74 THR A CA 11
ATOM 16168 C C . THR A 1 74 ? 36.302 2.451 7.171 1.00 40.34 74 THR A C 11
ATOM 16169 O O . THR A 1 74 ? 36.216 2.028 8.324 1.00 52.34 74 THR A O 11
ATOM 16180 N N . PRO A 1 75 ? 35.622 1.900 6.154 1.00 11.23 75 PRO A N 11
ATOM 16181 C CA . PRO A 1 75 ? 34.725 0.754 6.331 1.00 11.42 75 PRO A CA 11
ATOM 16182 C C . PRO A 1 75 ? 35.482 -0.530 6.650 1.00 34.42 75 PRO A C 11
ATOM 16183 O O . PRO A 1 75 ? 35.926 -1.240 5.748 1.00 61.24 75 PRO A O 11
ATOM 16194 N N . ILE A 1 76 ? 35.624 -0.823 7.938 1.00 32.44 76 ILE A N 11
ATOM 16195 C CA . ILE A 1 76 ? 36.326 -2.024 8.375 1.00 15.03 76 ILE A CA 11
ATOM 16196 C C . ILE A 1 76 ? 35.741 -2.559 9.678 1.00 4.44 76 ILE A C 11
ATOM 16197 O O . ILE A 1 76 ? 35.316 -1.790 10.541 1.00 33.42 76 ILE A O 11
ATOM 16213 N N . ASP A 1 77 ? 35.726 -3.880 9.815 1.00 11.11 77 ASP A N 11
ATOM 16214 C CA . ASP A 1 77 ? 35.197 -4.518 11.015 1.00 72.43 77 ASP A CA 11
ATOM 16215 C C . ASP A 1 77 ? 36.325 -5.085 11.871 1.00 32.12 77 ASP A C 11
ATOM 16216 O O . ASP A 1 77 ? 36.708 -6.245 11.721 1.00 40.44 77 ASP A O 11
ATOM 16225 N N . GLU A 1 78 ? 36.852 -4.258 12.769 1.00 62.43 78 GLU A N 11
ATOM 16226 C CA . GLU A 1 78 ? 37.938 -4.678 13.647 1.00 12.34 78 GLU A CA 11
ATOM 16227 C C . GLU A 1 78 ? 38.352 -3.543 14.580 1.00 42.12 78 GLU A C 11
ATOM 16228 O O . GLU A 1 78 ? 37.935 -2.397 14.407 1.00 71.22 78 GLU A O 11
ATOM 16240 N N . THR A 1 79 ? 39.176 -3.870 15.570 1.00 4.24 79 THR A N 11
ATOM 16241 C CA . THR A 1 79 ? 39.647 -2.880 16.532 1.00 75.34 79 THR A CA 11
ATOM 16242 C C . THR A 1 79 ? 41.159 -2.708 16.448 1.00 52.20 79 THR A C 11
ATOM 16243 O O . THR A 1 79 ? 41.792 -2.222 17.386 1.00 53.13 79 THR A O 11
ATOM 16254 N N . LYS A 1 80 ? 41.734 -3.108 15.319 1.00 53.01 80 LYS A N 11
ATOM 16255 C CA . LYS A 1 80 ? 43.173 -2.996 15.111 1.00 74.10 80 LYS A CA 11
ATOM 16256 C C . LYS A 1 80 ? 43.488 -1.969 14.028 1.00 15.34 80 LYS A C 11
ATOM 16257 O O . LYS A 1 80 ? 44.410 -1.165 14.169 1.00 23.33 80 LYS A O 11
ATOM 16276 N N . THR A 1 81 ? 42.714 -1.998 12.947 1.00 22.44 81 THR A N 11
ATOM 16277 C CA . THR A 1 81 ? 42.911 -1.070 11.841 1.00 15.14 81 THR A CA 11
ATOM 16278 C C . THR A 1 81 ? 42.737 0.374 12.298 1.00 31.02 81 THR A C 11
ATOM 16279 O O . THR A 1 81 ? 43.647 1.197 12.194 1.00 33.14 81 THR A O 11
ATOM 16290 N N . PRO A 1 82 ? 41.542 0.692 12.817 1.00 34.42 82 PRO A N 11
ATOM 16291 C CA . PRO A 1 82 ? 41.221 2.038 13.302 1.00 64.52 82 PRO A CA 11
ATOM 16292 C C . PRO A 1 82 ? 41.978 2.390 14.578 1.00 64.33 82 PRO A C 11
ATOM 16293 O O . PRO A 1 82 ? 42.144 3.564 14.908 1.00 72.55 82 PRO A O 11
ATOM 16304 N N . GLU A 1 83 ? 42.436 1.365 15.291 1.00 41.33 83 GLU A N 11
ATOM 16305 C CA . GLU A 1 83 ? 43.176 1.568 16.531 1.00 54.50 83 GLU A CA 11
ATOM 16306 C C . GLU A 1 83 ? 44.576 2.104 16.248 1.00 40.41 83 GLU A C 11
ATOM 16307 O O . GLU A 1 83 ? 44.986 3.122 16.806 1.00 63.35 83 GLU A O 11
ATOM 16319 N N . GLU A 1 84 ? 45.304 1.411 15.378 1.00 50.20 84 GLU A N 11
ATOM 16320 C CA . GLU A 1 84 ? 46.659 1.817 15.022 1.00 33.31 84 GLU A CA 11
ATOM 16321 C C . GLU A 1 84 ? 46.637 3.000 14.058 1.00 21.52 84 GLU A C 11
ATOM 16322 O O . GLU A 1 84 ? 47.599 3.765 13.975 1.00 72.35 84 GLU A O 11
ATOM 16334 N N . LEU A 1 85 ? 45.534 3.143 13.332 1.00 61.22 85 LEU A N 11
ATOM 16335 C CA . LEU A 1 85 ? 45.386 4.232 12.372 1.00 31.25 85 LEU A CA 11
ATOM 16336 C C . LEU A 1 85 ? 45.014 5.532 13.078 1.00 75.01 85 LEU A C 11
ATOM 16337 O O . LEU A 1 85 ? 45.417 6.616 12.658 1.00 71.42 85 LEU A O 11
ATOM 16353 N N . GLY A 1 86 ? 44.242 5.415 14.155 1.00 42.33 86 GLY A N 11
ATOM 16354 C CA . GLY A 1 86 ? 43.830 6.589 14.903 1.00 61.34 86 GLY A CA 11
ATOM 16355 C C . GLY A 1 86 ? 44.811 6.951 16.000 1.00 31.53 86 GLY A C 11
ATOM 16356 O O . GLY A 1 86 ? 45.198 8.111 16.138 1.00 32.53 86 GLY A O 11
ATOM 16360 N N . MET A 1 87 ? 45.213 5.955 16.784 1.00 13.43 87 MET A N 11
ATOM 16361 C CA . MET A 1 87 ? 46.154 6.176 17.876 1.00 21.50 87 MET A CA 11
ATOM 16362 C C . MET A 1 87 ? 45.612 7.205 18.862 1.00 0.40 87 MET A C 11
ATOM 16363 O O . MET A 1 87 ? 46.377 7.921 19.508 1.00 14.00 87 MET A O 11
ATOM 16377 N N . GLU A 1 88 ? 44.289 7.274 18.972 1.00 51.24 88 GLU A N 11
ATOM 16378 C CA . GLU A 1 88 ? 43.646 8.218 19.879 1.00 43.04 88 GLU A CA 11
ATOM 16379 C C . GLU A 1 88 ? 42.556 7.531 20.696 1.00 24.22 88 GLU A C 11
ATOM 16380 O O . GLU A 1 88 ? 42.230 6.367 20.462 1.00 64.12 88 GLU A O 11
ATOM 16392 N N . ASP A 1 89 ? 41.998 8.259 21.656 1.00 14.13 89 ASP A N 11
ATOM 16393 C CA . ASP A 1 89 ? 40.944 7.721 22.509 1.00 0.11 89 ASP A CA 11
ATOM 16394 C C . ASP A 1 89 ? 39.573 8.212 22.054 1.00 21.23 89 ASP A C 11
ATOM 16395 O O . ASP A 1 89 ? 38.594 8.123 22.795 1.00 73.51 89 ASP A O 11
ATOM 16404 N N . ASP A 1 90 ? 39.512 8.731 20.833 1.00 35.21 90 ASP A N 11
ATOM 16405 C CA . ASP A 1 90 ? 38.261 9.236 20.279 1.00 13.11 90 ASP A CA 11
ATOM 16406 C C . ASP A 1 90 ? 37.890 8.488 19.003 1.00 61.53 90 ASP A C 11
ATOM 16407 O O . ASP A 1 90 ? 37.467 9.092 18.017 1.00 3.31 90 ASP A O 11
ATOM 16416 N N . ASP A 1 91 ? 38.052 7.169 19.028 1.00 44.32 91 ASP A N 11
ATOM 16417 C CA . ASP A 1 91 ? 37.735 6.338 17.873 1.00 70.33 91 ASP A CA 11
ATOM 16418 C C . ASP A 1 91 ? 36.226 6.236 17.675 1.00 52.15 91 ASP A C 11
ATOM 16419 O O . ASP A 1 91 ? 35.509 5.728 18.537 1.00 73.04 91 ASP A O 11
ATOM 16428 N N . VAL A 1 92 ? 35.750 6.724 16.533 1.00 13.14 92 VAL A N 11
ATOM 16429 C CA . VAL A 1 92 ? 34.326 6.688 16.222 1.00 52.43 92 VAL A CA 11
ATOM 16430 C C . VAL A 1 92 ? 34.026 5.661 15.136 1.00 25.53 92 VAL A C 11
ATOM 16431 O O . VAL A 1 92 ? 34.885 5.346 14.312 1.00 62.51 92 VAL A O 11
ATOM 16444 N N . ILE A 1 93 ? 32.803 5.141 15.142 1.00 43.51 93 ILE A N 11
ATOM 16445 C CA . ILE A 1 93 ? 32.390 4.150 14.157 1.00 42.15 93 ILE A CA 11
ATOM 16446 C C . ILE A 1 93 ? 30.893 4.238 13.883 1.00 53.14 93 ILE A C 11
ATOM 16447 O O . ILE A 1 93 ? 30.087 4.339 14.808 1.00 72.11 93 ILE A O 11
ATOM 16463 N N . ASP A 1 94 ? 30.527 4.198 12.606 1.00 21.31 94 ASP A N 11
ATOM 16464 C CA . ASP A 1 94 ? 29.126 4.270 12.210 1.00 74.15 94 ASP A CA 11
ATOM 16465 C C . ASP A 1 94 ? 28.655 2.939 11.631 1.00 22.13 94 ASP A C 11
ATOM 16466 O O . ASP A 1 94 ? 29.258 2.409 10.698 1.00 34.23 94 ASP A O 11
ATOM 16475 N N . ALA A 1 95 ? 27.576 2.404 12.193 1.00 51.12 95 ALA A N 11
ATOM 16476 C CA . ALA A 1 95 ? 27.024 1.136 11.732 1.00 23.25 95 ALA A CA 11
ATOM 16477 C C . ALA A 1 95 ? 25.809 1.358 10.839 1.00 33.20 95 ALA A C 11
ATOM 16478 O O . ALA A 1 95 ? 24.710 1.623 11.325 1.00 33.22 95 ALA A O 11
ATOM 16485 N N . MET A 1 96 ? 26.014 1.249 9.531 1.00 60.45 96 MET A N 11
ATOM 16486 C CA . MET A 1 96 ? 24.933 1.437 8.569 1.00 5.25 96 MET A CA 11
ATOM 16487 C C . MET A 1 96 ? 24.261 0.108 8.239 1.00 4.34 96 MET A C 11
ATOM 16488 O O . MET A 1 96 ? 24.879 -0.952 8.338 1.00 35.34 96 MET A O 11
ATOM 16502 N N . VAL A 1 97 ? 22.993 0.173 7.847 1.00 70.00 97 VAL A N 11
ATOM 16503 C CA . VAL A 1 97 ? 22.238 -1.025 7.502 1.00 75.34 97 VAL A CA 11
ATOM 16504 C C . VAL A 1 97 ? 21.694 -0.942 6.080 1.00 45.35 97 VAL A C 11
ATOM 16505 O O . VAL A 1 97 ? 21.220 0.108 5.647 1.00 11.01 97 VAL A O 11
ATOM 16518 N N . GLU A 1 98 ? 21.768 -2.056 5.357 1.00 14.55 98 GLU A N 11
ATOM 16519 C CA . GLU A 1 98 ? 21.283 -2.107 3.983 1.00 21.31 98 GLU A CA 11
ATOM 16520 C C . GLU A 1 98 ? 20.134 -3.103 3.848 1.00 4.23 98 GLU A C 11
ATOM 16521 O O . GLU A 1 98 ? 20.195 -4.029 3.040 1.00 54.20 98 GLU A O 11
ATOM 16533 N N . GLN A 1 99 ? 19.090 -2.904 4.646 1.00 23.24 99 GLN A N 11
ATOM 16534 C CA . GLN A 1 99 ? 17.929 -3.785 4.617 1.00 33.01 99 GLN A CA 11
ATOM 16535 C C . GLN A 1 99 ? 16.984 -3.403 3.482 1.00 24.10 99 GLN A C 11
ATOM 16536 O O . GLN A 1 99 ? 16.864 -2.230 3.128 1.00 42.24 99 GLN A O 11
ATOM 16550 N N . THR A 1 100 ? 16.315 -4.402 2.914 1.00 43.41 100 THR A N 11
ATOM 16551 C CA . THR A 1 100 ? 15.383 -4.171 1.818 1.00 51.11 100 THR A CA 11
ATOM 16552 C C . THR A 1 100 ? 16.065 -3.455 0.658 1.00 54.14 100 THR A C 11
ATOM 16553 O O . THR A 1 100 ? 15.450 -2.639 -0.028 1.00 61.25 100 THR A O 11
ATOM 16564 N N . GLY A 1 101 ? 17.339 -3.766 0.443 1.00 64.02 101 GLY A N 11
ATOM 16565 C CA . GLY A 1 101 ? 18.083 -3.143 -0.636 1.00 64.34 101 GLY A CA 11
ATOM 16566 C C . GLY A 1 101 ? 19.033 -4.108 -1.318 1.00 70.22 101 GLY A C 11
ATOM 16567 O O . GLY A 1 101 ? 19.989 -3.692 -1.972 1.00 34.12 101 GLY A O 11
ATOM 16571 N N . GLY A 1 102 ? 18.771 -5.403 -1.164 1.00 53.43 102 GLY A N 11
ATOM 16572 C CA . GLY A 1 102 ? 19.620 -6.409 -1.775 1.00 34.24 102 GLY A CA 11
ATOM 16573 C C . GLY A 1 102 ? 20.958 -6.540 -1.075 1.00 61.24 102 GLY A C 11
ATOM 16574 O O . GLY A 1 102 ? 21.841 -5.700 -1.247 1.00 54.54 102 GLY A O 11
ATOM 16578 N N . MET A 1 1 ? 14.157 15.125 2.135 1.00 74.04 1 MET A N 12
ATOM 16579 C CA . MET A 1 1 ? 15.260 15.865 1.534 1.00 3.53 1 MET A CA 12
ATOM 16580 C C . MET A 1 1 ? 16.580 15.525 2.220 1.00 52.33 1 MET A C 12
ATOM 16581 O O . MET A 1 1 ? 17.205 16.383 2.843 1.00 23.32 1 MET A O 12
ATOM 16595 N N . SER A 1 2 ? 16.997 14.269 2.100 1.00 30.13 2 SER A N 12
ATOM 16596 C CA . SER A 1 2 ? 18.240 13.815 2.712 1.00 23.21 2 SER A CA 12
ATOM 16597 C C . SER A 1 2 ? 18.553 12.378 2.305 1.00 42.22 2 SER A C 12
ATOM 16598 O O . SER A 1 2 ? 18.343 11.443 3.076 1.00 2.21 2 SER A O 12
ATOM 16606 N N . ASN A 1 3 ? 19.057 12.212 1.086 1.00 20.22 3 ASN A N 12
ATOM 16607 C CA . ASN A 1 3 ? 19.399 10.890 0.575 1.00 71.54 3 ASN A CA 12
ATOM 16608 C C . ASN A 1 3 ? 20.650 10.950 -0.296 1.00 43.01 3 ASN A C 12
ATOM 16609 O O . ASN A 1 3 ? 20.575 10.829 -1.518 1.00 11.40 3 ASN A O 12
ATOM 16620 N N . ASN A 1 4 ? 21.801 11.137 0.343 1.00 54.21 4 ASN A N 12
ATOM 16621 C CA . ASN A 1 4 ? 23.069 11.214 -0.373 1.00 71.40 4 ASN A CA 12
ATOM 16622 C C . ASN A 1 4 ? 24.146 10.401 0.340 1.00 52.41 4 ASN A C 12
ATOM 16623 O O . ASN A 1 4 ? 24.178 10.336 1.568 1.00 33.10 4 ASN A O 12
ATOM 16634 N N . GLY A 1 5 ? 25.028 9.784 -0.440 1.00 73.24 5 GLY A N 12
ATOM 16635 C CA . GLY A 1 5 ? 26.094 8.984 0.134 1.00 43.55 5 GLY A CA 12
ATOM 16636 C C . GLY A 1 5 ? 25.890 7.499 -0.089 1.00 51.11 5 GLY A C 12
ATOM 16637 O O . GLY A 1 5 ? 25.170 7.094 -1.001 1.00 1.21 5 GLY A O 12
ATOM 16641 N N . GLY A 1 6 ? 26.527 6.684 0.746 1.00 33.32 6 GLY A N 12
ATOM 16642 C CA . GLY A 1 6 ? 26.400 5.244 0.618 1.00 34.22 6 GLY A CA 12
ATOM 16643 C C . GLY A 1 6 ? 27.238 4.686 -0.515 1.00 1.13 6 GLY A C 12
ATOM 16644 O O . GLY A 1 6 ? 26.910 3.645 -1.083 1.00 44.22 6 GLY A O 12
ATOM 16648 N N . GLU A 1 7 ? 28.322 5.381 -0.844 1.00 43.34 7 GLU A N 12
ATOM 16649 C CA . GLU A 1 7 ? 29.208 4.950 -1.919 1.00 62.32 7 GLU A CA 12
ATOM 16650 C C . GLU A 1 7 ? 30.492 4.346 -1.357 1.00 33.43 7 GLU A C 12
ATOM 16651 O O . GLU A 1 7 ? 30.859 4.569 -0.203 1.00 62.11 7 GLU A O 12
ATOM 16663 N N . PRO A 1 8 ? 31.191 3.561 -2.190 1.00 75.13 8 PRO A N 12
ATOM 16664 C CA . PRO A 1 8 ? 32.443 2.908 -1.799 1.00 44.01 8 PRO A CA 12
ATOM 16665 C C . PRO A 1 8 ? 33.585 3.903 -1.622 1.00 10.31 8 PRO A C 12
ATOM 16666 O O . PRO A 1 8 ? 33.441 5.088 -1.926 1.00 24.54 8 PRO A O 12
ATOM 16677 N N . SER A 1 9 ? 34.719 3.415 -1.129 1.00 73.11 9 SER A N 12
ATOM 16678 C CA . SER A 1 9 ? 35.884 4.263 -0.908 1.00 63.14 9 SER A CA 12
ATOM 16679 C C . SER A 1 9 ? 37.152 3.590 -1.427 1.00 54.11 9 SER A C 12
ATOM 16680 O O . SER A 1 9 ? 37.704 3.989 -2.451 1.00 62.34 9 SER A O 12
ATOM 16688 N N . ASN A 1 10 ? 37.606 2.567 -0.711 1.00 61.31 10 ASN A N 12
ATOM 16689 C CA . ASN A 1 10 ? 38.809 1.838 -1.098 1.00 34.23 10 ASN A CA 12
ATOM 16690 C C . ASN A 1 10 ? 38.891 0.499 -0.370 1.00 54.14 10 ASN A C 12
ATOM 16691 O O . ASN A 1 10 ? 39.564 0.377 0.652 1.00 62.13 10 ASN A O 12
ATOM 16702 N N . ASN A 1 11 ? 38.200 -0.502 -0.906 1.00 62.40 11 ASN A N 12
ATOM 16703 C CA . ASN A 1 11 ? 38.195 -1.833 -0.308 1.00 52.33 11 ASN A CA 12
ATOM 16704 C C . ASN A 1 11 ? 38.474 -2.903 -1.360 1.00 13.44 11 ASN A C 12
ATOM 16705 O O . ASN A 1 11 ? 37.585 -3.666 -1.734 1.00 71.22 11 ASN A O 12
ATOM 16716 N N . GLY A 1 12 ? 39.716 -2.952 -1.831 1.00 52.55 12 GLY A N 12
ATOM 16717 C CA . GLY A 1 12 ? 40.090 -3.931 -2.834 1.00 62.25 12 GLY A CA 12
ATOM 16718 C C . GLY A 1 12 ? 40.896 -5.076 -2.254 1.00 63.31 12 GLY A C 12
ATOM 16719 O O . GLY A 1 12 ? 40.990 -6.146 -2.855 1.00 3.31 12 GLY A O 12
ATOM 16723 N N . GLY A 1 13 ? 41.482 -4.852 -1.081 1.00 54.55 13 GLY A N 12
ATOM 16724 C CA . GLY A 1 13 ? 42.278 -5.882 -0.440 1.00 52.53 13 GLY A CA 12
ATOM 16725 C C . GLY A 1 13 ? 41.472 -6.711 0.539 1.00 21.45 13 GLY A C 12
ATOM 16726 O O . GLY A 1 13 ? 40.717 -7.597 0.138 1.00 4.43 13 GLY A O 12
ATOM 16730 N N . GLU A 1 14 ? 41.634 -6.426 1.828 1.00 53.33 14 GLU A N 12
ATOM 16731 C CA . GLU A 1 14 ? 40.917 -7.155 2.867 1.00 55.10 14 GLU A CA 12
ATOM 16732 C C . GLU A 1 14 ? 41.203 -6.562 4.244 1.00 71.42 14 GLU A C 12
ATOM 16733 O O . GLU A 1 14 ? 40.299 -6.077 4.923 1.00 43.32 14 GLU A O 12
ATOM 16745 N N . GLY A 1 15 ? 42.468 -6.607 4.649 1.00 24.24 15 GLY A N 12
ATOM 16746 C CA . GLY A 1 15 ? 42.852 -6.073 5.943 1.00 42.31 15 GLY A CA 12
ATOM 16747 C C . GLY A 1 15 ? 43.288 -7.155 6.911 1.00 13.42 15 GLY A C 12
ATOM 16748 O O . GLY A 1 15 ? 42.669 -8.216 6.986 1.00 43.14 15 GLY A O 12
ATOM 16752 N N . ALA A 1 16 ? 44.356 -6.886 7.654 1.00 25.22 16 ALA A N 12
ATOM 16753 C CA . ALA A 1 16 ? 44.874 -7.845 8.623 1.00 51.14 16 ALA A CA 12
ATOM 16754 C C . ALA A 1 16 ? 46.042 -7.257 9.407 1.00 62.04 16 ALA A C 12
ATOM 16755 O O . ALA A 1 16 ? 46.857 -6.515 8.860 1.00 41.14 16 ALA A O 12
ATOM 16762 N N . GLU A 1 17 ? 46.116 -7.593 10.691 1.00 63.54 17 GLU A N 12
ATOM 16763 C CA . GLU A 1 17 ? 47.185 -7.097 11.549 1.00 10.43 17 GLU A CA 12
ATOM 16764 C C . GLU A 1 17 ? 47.146 -7.776 12.915 1.00 15.43 17 GLU A C 12
ATOM 16765 O O . GLU A 1 17 ? 46.222 -8.529 13.220 1.00 54.41 17 GLU A O 12
ATOM 16777 N N . GLY A 1 18 ? 48.157 -7.503 13.735 1.00 72.44 18 GLY A N 12
ATOM 16778 C CA . GLY A 1 18 ? 48.220 -8.096 15.058 1.00 54.11 18 GLY A CA 12
ATOM 16779 C C . GLY A 1 18 ? 49.497 -7.741 15.792 1.00 4.11 18 GLY A C 12
ATOM 16780 O O . GLY A 1 18 ? 50.539 -7.524 15.172 1.00 3.25 18 GLY A O 12
ATOM 16784 N N . THR A 1 19 ? 49.419 -7.680 17.118 1.00 51.42 19 THR A N 12
ATOM 16785 C CA . THR A 1 19 ? 50.577 -7.346 17.937 1.00 11.53 19 THR A CA 12
ATOM 16786 C C . THR A 1 19 ? 50.375 -7.790 19.381 1.00 22.14 19 THR A C 12
ATOM 16787 O O . THR A 1 19 ? 49.284 -8.215 19.763 1.00 10.45 19 THR A O 12
ATOM 16798 N N . CYS A 1 20 ? 51.432 -7.689 20.179 1.00 22.45 20 CYS A N 12
ATOM 16799 C CA . CYS A 1 20 ? 51.371 -8.082 21.583 1.00 13.31 20 CYS A CA 12
ATOM 16800 C C . CYS A 1 20 ? 52.106 -7.075 22.462 1.00 53.33 20 CYS A C 12
ATOM 16801 O O . CYS A 1 20 ? 53.217 -6.651 22.143 1.00 21.24 20 CYS A O 12
ATOM 16809 N N . LYS A 1 21 ? 51.477 -6.694 23.569 1.00 43.45 21 LYS A N 12
ATOM 16810 C CA . LYS A 1 21 ? 52.070 -5.736 24.494 1.00 1.24 21 LYS A CA 12
ATOM 16811 C C . LYS A 1 21 ? 52.480 -4.459 23.768 1.00 52.33 21 LYS A C 12
ATOM 16812 O O . LYS A 1 21 ? 53.618 -4.328 23.319 1.00 1.33 21 LYS A O 12
ATOM 16831 N N . GLU A 1 22 ? 51.545 -3.520 23.657 1.00 72.20 22 GLU A N 12
ATOM 16832 C CA . GLU A 1 22 ? 51.811 -2.254 22.985 1.00 13.42 22 GLU A CA 12
ATOM 16833 C C . GLU A 1 22 ? 51.779 -1.094 23.977 1.00 22.42 22 GLU A C 12
ATOM 16834 O O . GLU A 1 22 ? 52.819 -0.545 24.338 1.00 44.24 22 GLU A O 12
ATOM 16846 N N . GLU A 1 23 ? 50.578 -0.729 24.413 1.00 13.13 23 GLU A N 12
ATOM 16847 C CA . GLU A 1 23 ? 50.411 0.366 25.362 1.00 33.42 23 GLU A CA 12
ATOM 16848 C C . GLU A 1 23 ? 48.948 0.511 25.773 1.00 23.23 23 GLU A C 12
ATOM 16849 O O . GLU A 1 23 ? 48.109 -0.323 25.431 1.00 11.04 23 GLU A O 12
ATOM 16861 N N . THR A 1 24 ? 48.650 1.576 26.510 1.00 12.25 24 THR A N 12
ATOM 16862 C CA . THR A 1 24 ? 47.291 1.831 26.970 1.00 14.03 24 THR A CA 12
ATOM 16863 C C . THR A 1 24 ? 46.703 3.063 26.292 1.00 14.10 24 THR A C 12
ATOM 16864 O O . THR A 1 24 ? 47.416 4.022 25.999 1.00 62.34 24 THR A O 12
ATOM 16875 N N . ALA A 1 25 ? 45.397 3.031 26.046 1.00 11.02 25 ALA A N 12
ATOM 16876 C CA . ALA A 1 25 ? 44.713 4.147 25.405 1.00 73.11 25 ALA A CA 12
ATOM 16877 C C . ALA A 1 25 ? 43.199 4.005 25.526 1.00 42.44 25 ALA A C 12
ATOM 16878 O O . ALA A 1 25 ? 42.687 2.922 25.813 1.00 45.41 25 ALA A O 12
ATOM 16885 N N . LEU A 1 26 ? 42.488 5.105 25.305 1.00 15.34 26 LEU A N 12
ATOM 16886 C CA . LEU A 1 26 ? 41.031 5.104 25.390 1.00 2.02 26 LEU A CA 12
ATOM 16887 C C . LEU A 1 26 ? 40.411 5.658 24.112 1.00 52.52 26 LEU A C 12
ATOM 16888 O O . LEU A 1 26 ? 40.760 6.750 23.663 1.00 52.33 26 LEU A O 12
ATOM 16904 N N . VAL A 1 27 ? 39.487 4.899 23.531 1.00 50.41 27 VAL A N 12
ATOM 16905 C CA . VAL A 1 27 ? 38.815 5.316 22.306 1.00 51.11 27 VAL A CA 12
ATOM 16906 C C . VAL A 1 27 ? 37.311 5.083 22.398 1.00 61.25 27 VAL A C 12
ATOM 16907 O O . VAL A 1 27 ? 36.863 4.017 22.819 1.00 55.13 27 VAL A O 12
ATOM 16920 N N . ALA A 1 28 ? 36.537 6.087 22.000 1.00 72.14 28 ALA A N 12
ATOM 16921 C CA . ALA A 1 28 ? 35.083 5.991 22.034 1.00 32.52 28 ALA A CA 12
ATOM 16922 C C . ALA A 1 28 ? 34.538 5.442 20.720 1.00 55.21 28 ALA A C 12
ATOM 16923 O O . ALA A 1 28 ? 34.972 5.843 19.640 1.00 5.12 28 ALA A O 12
ATOM 16930 N N . VAL A 1 29 ? 33.583 4.522 20.818 1.00 12.53 29 VAL A N 12
ATOM 16931 C CA . VAL A 1 29 ? 32.978 3.919 19.637 1.00 53.21 29 VAL A CA 12
ATOM 16932 C C . VAL A 1 29 ? 31.480 4.201 19.582 1.00 64.31 29 VAL A C 12
ATOM 16933 O O . VAL A 1 29 ? 30.797 4.188 20.606 1.00 74.53 29 VAL A O 12
ATOM 16946 N N . LYS A 1 30 ? 30.976 4.455 18.379 1.00 34.14 30 LYS A N 12
ATOM 16947 C CA . LYS A 1 30 ? 29.558 4.738 18.188 1.00 2.24 30 LYS A CA 12
ATOM 16948 C C . LYS A 1 30 ? 28.959 3.824 17.124 1.00 22.25 30 LYS A C 12
ATOM 16949 O O . LYS A 1 30 ? 29.235 3.976 15.934 1.00 31.23 30 LYS A O 12
ATOM 16968 N N . VAL A 1 31 ? 28.137 2.875 17.561 1.00 60.22 31 VAL A N 12
ATOM 16969 C CA . VAL A 1 31 ? 27.497 1.938 16.646 1.00 71.35 31 VAL A CA 12
ATOM 16970 C C . VAL A 1 31 ? 26.093 2.402 16.277 1.00 54.34 31 VAL A C 12
ATOM 16971 O O . VAL A 1 31 ? 25.219 2.518 17.136 1.00 2.25 31 VAL A O 12
ATOM 16984 N N . VAL A 1 32 ? 25.881 2.667 14.991 1.00 4.21 32 VAL A N 12
ATOM 16985 C CA . VAL A 1 32 ? 24.582 3.118 14.507 1.00 62.02 32 VAL A CA 12
ATOM 16986 C C . VAL A 1 32 ? 23.930 2.063 13.620 1.00 42.33 32 VAL A C 12
ATOM 16987 O O . VAL A 1 32 ? 24.602 1.173 13.101 1.00 71.11 32 VAL A O 12
ATOM 17000 N N . ASN A 1 33 ? 22.616 2.171 13.450 1.00 44.03 33 ASN A N 12
ATOM 17001 C CA . ASN A 1 33 ? 21.873 1.226 12.625 1.00 55.02 33 ASN A CA 12
ATOM 17002 C C . ASN A 1 33 ? 20.926 1.958 11.678 1.00 1.01 33 ASN A C 12
ATOM 17003 O O . ASN A 1 33 ? 20.480 3.068 11.966 1.00 35.11 33 ASN A O 12
ATOM 17014 N N . ALA A 1 34 ? 20.624 1.328 10.548 1.00 65.24 34 ALA A N 12
ATOM 17015 C CA . ALA A 1 34 ? 19.729 1.917 9.560 1.00 44.33 34 ALA A CA 12
ATOM 17016 C C . ALA A 1 34 ? 18.334 2.127 10.139 1.00 63.33 34 ALA A C 12
ATOM 17017 O O . ALA A 1 34 ? 17.576 2.974 9.666 1.00 5.22 34 ALA A O 12
ATOM 17024 N N . ASP A 1 35 ? 18.001 1.349 11.163 1.00 3.31 35 ASP A N 12
ATOM 17025 C CA . ASP A 1 35 ? 16.697 1.450 11.807 1.00 33.00 35 ASP A CA 12
ATOM 17026 C C . ASP A 1 35 ? 16.636 2.667 12.724 1.00 11.52 35 ASP A C 12
ATOM 17027 O O . ASP A 1 35 ? 15.560 3.199 12.997 1.00 44.15 35 ASP A O 12
ATOM 17036 N N . GLY A 1 36 ? 17.799 3.104 13.199 1.00 70.53 36 GLY A N 12
ATOM 17037 C CA . GLY A 1 36 ? 17.856 4.254 14.081 1.00 14.22 36 GLY A CA 12
ATOM 17038 C C . GLY A 1 36 ? 18.549 3.945 15.393 1.00 2.11 36 GLY A C 12
ATOM 17039 O O . GLY A 1 36 ? 19.345 4.744 15.886 1.00 52.45 36 GLY A O 12
ATOM 17043 N N . ALA A 1 37 ? 18.246 2.783 15.961 1.00 30.35 37 ALA A N 12
ATOM 17044 C CA . ALA A 1 37 ? 18.846 2.370 17.224 1.00 3.10 37 ALA A CA 12
ATOM 17045 C C . ALA A 1 37 ? 20.366 2.478 17.170 1.00 5.13 37 ALA A C 12
ATOM 17046 O O . ALA A 1 37 ? 21.012 1.856 16.327 1.00 0.14 37 ALA A O 12
ATOM 17053 N N . GLU A 1 38 ? 20.931 3.272 18.075 1.00 62.12 38 GLU A N 12
ATOM 17054 C CA . GLU A 1 38 ? 22.376 3.462 18.128 1.00 70.40 38 GLU A CA 12
ATOM 17055 C C . GLU A 1 38 ? 22.856 3.585 19.571 1.00 32.44 38 GLU A C 12
ATOM 17056 O O . GLU A 1 38 ? 22.097 3.977 20.457 1.00 2.13 38 GLU A O 12
ATOM 17068 N N . MET A 1 39 ? 24.120 3.245 19.799 1.00 5.42 39 MET A N 12
ATOM 17069 C CA . MET A 1 39 ? 24.702 3.318 21.134 1.00 1.35 39 MET A CA 12
ATOM 17070 C C . MET A 1 39 ? 26.221 3.436 21.060 1.00 21.01 39 MET A C 12
ATOM 17071 O O . MET A 1 39 ? 26.867 2.764 20.256 1.00 21.51 39 MET A O 12
ATOM 17085 N N . PHE A 1 40 ? 26.786 4.295 21.903 1.00 74.51 40 PHE A N 12
ATOM 17086 C CA . PHE A 1 40 ? 28.229 4.501 21.931 1.00 31.03 40 PHE A CA 12
ATOM 17087 C C . PHE A 1 40 ? 28.771 4.360 23.351 1.00 73.52 40 PHE A C 12
ATOM 17088 O O . PHE A 1 40 ? 28.041 4.537 24.326 1.00 1.44 40 PHE A O 12
ATOM 17105 N N . PHE A 1 41 ? 30.056 4.038 23.458 1.00 74.31 41 PHE A N 12
ATOM 17106 C CA . PHE A 1 41 ? 30.696 3.870 24.757 1.00 0.43 41 PHE A CA 12
ATOM 17107 C C . PHE A 1 41 ? 32.211 4.007 24.638 1.00 1.35 41 PHE A C 12
ATOM 17108 O O . PHE A 1 41 ? 32.787 3.749 23.582 1.00 44.14 41 PHE A O 12
ATOM 17125 N N . ARG A 1 42 ? 32.850 4.416 25.730 1.00 33.31 42 ARG A N 12
ATOM 17126 C CA . ARG A 1 42 ? 34.297 4.589 25.749 1.00 62.04 42 ARG A CA 12
ATOM 17127 C C . ARG A 1 42 ? 34.993 3.307 26.197 1.00 75.33 42 ARG A C 12
ATOM 17128 O O . ARG A 1 42 ? 34.780 2.832 27.313 1.00 65.42 42 ARG A O 12
ATOM 17149 N N . ILE A 1 43 ? 35.822 2.752 25.319 1.00 1.24 43 ILE A N 12
ATOM 17150 C CA . ILE A 1 43 ? 36.548 1.526 25.625 1.00 24.01 43 ILE A CA 12
ATOM 17151 C C . ILE A 1 43 ? 37.970 1.578 25.076 1.00 70.53 43 ILE A C 12
ATOM 17152 O O . ILE A 1 43 ? 38.244 2.269 24.094 1.00 33.42 43 ILE A O 12
ATOM 17168 N N . LYS A 1 44 ? 38.872 0.840 25.714 1.00 2.22 44 LYS A N 12
ATOM 17169 C CA . LYS A 1 44 ? 40.266 0.798 25.289 1.00 43.11 44 LYS A CA 12
ATOM 17170 C C . LYS A 1 44 ? 40.372 0.476 23.802 1.00 51.13 44 LYS A C 12
ATOM 17171 O O . LYS A 1 44 ? 39.695 -0.422 23.302 1.00 61.51 44 LYS A O 12
ATOM 17190 N N . SER A 1 45 ? 41.226 1.214 23.100 1.00 10.42 45 SER A N 12
ATOM 17191 C CA . SER A 1 45 ? 41.418 1.009 21.669 1.00 23.44 45 SER A CA 12
ATOM 17192 C C . SER A 1 45 ? 41.825 -0.433 21.378 1.00 41.42 45 SER A C 12
ATOM 17193 O O . SER A 1 45 ? 41.439 -1.004 20.358 1.00 14.00 45 SER A O 12
ATOM 17201 N N . ARG A 1 46 ? 42.608 -1.014 22.281 1.00 73.22 46 ARG A N 12
ATOM 17202 C CA . ARG A 1 46 ? 43.069 -2.388 22.121 1.00 74.10 46 ARG A CA 12
ATOM 17203 C C . ARG A 1 46 ? 41.897 -3.325 21.842 1.00 24.50 46 ARG A C 12
ATOM 17204 O O . ARG A 1 46 ? 42.048 -4.339 21.159 1.00 31.55 46 ARG A O 12
ATOM 17225 N N . THR A 1 47 ? 40.730 -2.980 22.375 1.00 35.13 47 THR A N 12
ATOM 17226 C CA . THR A 1 47 ? 39.533 -3.791 22.186 1.00 42.43 47 THR A CA 12
ATOM 17227 C C . THR A 1 47 ? 38.270 -2.969 22.418 1.00 62.41 47 THR A C 12
ATOM 17228 O O . THR A 1 47 ? 38.063 -2.425 23.502 1.00 42.21 47 THR A O 12
ATOM 17239 N N . ALA A 1 48 ? 37.428 -2.885 21.393 1.00 1.12 48 ALA A N 12
ATOM 17240 C CA . ALA A 1 48 ? 36.184 -2.132 21.487 1.00 35.03 48 ALA A CA 12
ATOM 17241 C C . ALA A 1 48 ? 35.128 -2.695 20.541 1.00 24.34 48 ALA A C 12
ATOM 17242 O O . ALA A 1 48 ? 34.020 -3.031 20.960 1.00 32.05 48 ALA A O 12
ATOM 17249 N N . LEU A 1 49 ? 35.479 -2.796 19.264 1.00 10.30 49 LEU A N 12
ATOM 17250 C CA . LEU A 1 49 ? 34.561 -3.318 18.258 1.00 62.25 49 LEU A CA 12
ATOM 17251 C C . LEU A 1 49 ? 34.253 -4.790 18.513 1.00 13.15 49 LEU A C 12
ATOM 17252 O O . LEU A 1 49 ? 33.173 -5.277 18.178 1.00 13.31 49 LEU A O 12
ATOM 17268 N N . LYS A 1 50 ? 35.208 -5.494 19.112 1.00 53.22 50 LYS A N 12
ATOM 17269 C CA . LYS A 1 50 ? 35.038 -6.909 19.417 1.00 61.50 50 LYS A CA 12
ATOM 17270 C C . LYS A 1 50 ? 34.027 -7.106 20.542 1.00 25.33 50 LYS A C 12
ATOM 17271 O O . LYS A 1 50 ? 33.105 -7.914 20.429 1.00 42.15 50 LYS A O 12
ATOM 17290 N N . LYS A 1 51 ? 34.206 -6.362 21.629 1.00 60.15 51 LYS A N 12
ATOM 17291 C CA . LYS A 1 51 ? 33.309 -6.452 22.774 1.00 34.02 51 LYS A CA 12
ATOM 17292 C C . LYS A 1 51 ? 31.938 -5.873 22.438 1.00 32.43 51 LYS A C 12
ATOM 17293 O O . LYS A 1 51 ? 30.924 -6.285 23.003 1.00 14.24 51 LYS A O 12
ATOM 17312 N N . LEU A 1 52 ? 31.914 -4.919 21.515 1.00 51.21 52 LEU A N 12
ATOM 17313 C CA . LEU A 1 52 ? 30.667 -4.285 21.102 1.00 13.52 52 LEU A CA 12
ATOM 17314 C C . LEU A 1 52 ? 29.840 -5.225 20.231 1.00 13.13 52 LEU A C 12
ATOM 17315 O O . LEU A 1 52 ? 28.675 -5.495 20.525 1.00 53.31 52 LEU A O 12
ATOM 17331 N N . ILE A 1 53 ? 30.450 -5.722 19.161 1.00 4.10 53 ILE A N 12
ATOM 17332 C CA . ILE A 1 53 ? 29.771 -6.635 18.250 1.00 44.22 53 ILE A CA 12
ATOM 17333 C C . ILE A 1 53 ? 29.445 -7.956 18.938 1.00 55.14 53 ILE A C 12
ATOM 17334 O O . ILE A 1 53 ? 28.483 -8.634 18.576 1.00 33.24 53 ILE A O 12
ATOM 17350 N N . ASP A 1 54 ? 30.250 -8.314 19.931 1.00 20.32 54 ASP A N 12
ATOM 17351 C CA . ASP A 1 54 ? 30.045 -9.553 20.673 1.00 62.34 54 ASP A CA 12
ATOM 17352 C C . ASP A 1 54 ? 28.822 -9.449 21.578 1.00 53.12 54 ASP A C 12
ATOM 17353 O O . ASP A 1 54 ? 27.987 -10.354 21.620 1.00 5.11 54 ASP A O 12
ATOM 17362 N N . THR A 1 55 ? 28.721 -8.339 22.303 1.00 51.14 55 THR A N 12
ATOM 17363 C CA . THR A 1 55 ? 27.601 -8.117 23.209 1.00 44.21 55 THR A CA 12
ATOM 17364 C C . THR A 1 55 ? 26.320 -7.821 22.438 1.00 42.13 55 THR A C 12
ATOM 17365 O O . THR A 1 55 ? 25.226 -8.180 22.872 1.00 35.12 55 THR A O 12
ATOM 17376 N N . TYR A 1 56 ? 26.463 -7.165 21.292 1.00 43.04 56 TYR A N 12
ATOM 17377 C CA . TYR A 1 56 ? 25.316 -6.819 20.460 1.00 24.34 56 TYR A CA 12
ATOM 17378 C C . TYR A 1 56 ? 24.768 -8.052 19.748 1.00 22.23 56 TYR A C 12
ATOM 17379 O O . TYR A 1 56 ? 23.556 -8.263 19.692 1.00 40.51 56 TYR A O 12
ATOM 17397 N N . CYS A 1 57 ? 25.670 -8.864 19.207 1.00 55.10 57 CYS A N 12
ATOM 17398 C CA . CYS A 1 57 ? 25.278 -10.077 18.498 1.00 50.12 57 CYS A CA 12
ATOM 17399 C C . CYS A 1 57 ? 24.740 -11.124 19.468 1.00 52.14 57 CYS A C 12
ATOM 17400 O O . CYS A 1 57 ? 23.784 -11.837 19.161 1.00 11.13 57 CYS A O 12
ATOM 17408 N N . LYS A 1 58 ? 25.361 -11.213 20.639 1.00 50.42 58 LYS A N 12
ATOM 17409 C CA . LYS A 1 58 ? 24.946 -12.172 21.655 1.00 71.52 58 LYS A CA 12
ATOM 17410 C C . LYS A 1 58 ? 23.608 -11.772 22.267 1.00 14.03 58 LYS A C 12
ATOM 17411 O O . LYS A 1 58 ? 22.748 -12.618 22.515 1.00 24.25 58 LYS A O 12
ATOM 17430 N N . LYS A 1 59 ? 23.436 -10.477 22.508 1.00 42.52 59 LYS A N 12
ATOM 17431 C CA . LYS A 1 59 ? 22.202 -9.962 23.089 1.00 74.44 59 LYS A CA 12
ATOM 17432 C C . LYS A 1 59 ? 21.039 -10.108 22.112 1.00 70.10 59 LYS A C 12
ATOM 17433 O O . LYS A 1 59 ? 19.961 -10.572 22.482 1.00 30.21 59 LYS A O 12
ATOM 17452 N N . GLN A 1 60 ? 21.267 -9.710 20.864 1.00 34.15 60 GLN A N 12
ATOM 17453 C CA . GLN A 1 60 ? 20.237 -9.798 19.835 1.00 3.34 60 GLN A CA 12
ATOM 17454 C C . GLN A 1 60 ? 19.839 -11.249 19.586 1.00 12.42 60 GLN A C 12
ATOM 17455 O O . GLN A 1 60 ? 18.774 -11.525 19.036 1.00 14.41 60 GLN A O 12
ATOM 17469 N N . GLY A 1 61 ? 20.703 -12.173 19.995 1.00 74.20 61 GLY A N 12
ATOM 17470 C CA . GLY A 1 61 ? 20.423 -13.585 19.807 1.00 53.33 61 GLY A CA 12
ATOM 17471 C C . GLY A 1 61 ? 20.772 -14.064 18.412 1.00 52.14 61 GLY A C 12
ATOM 17472 O O . GLY A 1 61 ? 20.132 -14.974 17.883 1.00 44.32 61 GLY A O 12
ATOM 17476 N N . ILE A 1 62 ? 21.787 -13.450 17.814 1.00 41.13 62 ILE A N 12
ATOM 17477 C CA . ILE A 1 62 ? 22.219 -13.819 16.471 1.00 31.34 62 ILE A CA 12
ATOM 17478 C C . ILE A 1 62 ? 23.736 -13.735 16.339 1.00 13.12 62 ILE A C 12
ATOM 17479 O O . ILE A 1 62 ? 24.356 -12.774 16.794 1.00 42.35 62 ILE A O 12
ATOM 17495 N N . SER A 1 63 ? 24.327 -14.747 15.712 1.00 11.12 63 SER A N 12
ATOM 17496 C CA . SER A 1 63 ? 25.772 -14.789 15.521 1.00 11.53 63 SER A CA 12
ATOM 17497 C C . SER A 1 63 ? 26.253 -13.567 14.744 1.00 13.44 63 SER A C 12
ATOM 17498 O O . SER A 1 63 ? 25.449 -12.777 14.249 1.00 52.14 63 SER A O 12
ATOM 17506 N N . ARG A 1 64 ? 27.569 -13.418 14.643 1.00 25.21 64 ARG A N 12
ATOM 17507 C CA . ARG A 1 64 ? 28.159 -12.292 13.928 1.00 34.51 64 ARG A CA 12
ATOM 17508 C C . ARG A 1 64 ? 28.265 -12.592 12.436 1.00 41.03 64 ARG A C 12
ATOM 17509 O O . ARG A 1 64 ? 29.331 -12.449 11.839 1.00 40.35 64 ARG A O 12
ATOM 17530 N N . ASN A 1 65 ? 27.153 -13.009 11.840 1.00 35.12 65 ASN A N 12
ATOM 17531 C CA . ASN A 1 65 ? 27.121 -13.330 10.418 1.00 60.01 65 ASN A CA 12
ATOM 17532 C C . ASN A 1 65 ? 25.867 -12.763 9.760 1.00 51.31 65 ASN A C 12
ATOM 17533 O O . ASN A 1 65 ? 25.353 -13.324 8.792 1.00 44.40 65 ASN A O 12
ATOM 17544 N N . SER A 1 66 ? 25.379 -11.646 10.292 1.00 64.40 66 SER A N 12
ATOM 17545 C CA . SER A 1 66 ? 24.184 -11.004 9.759 1.00 73.22 66 SER A CA 12
ATOM 17546 C C . SER A 1 66 ? 24.213 -9.501 10.018 1.00 31.01 66 SER A C 12
ATOM 17547 O O . SER A 1 66 ? 23.169 -8.853 10.100 1.00 24.14 66 SER A O 12
ATOM 17555 N N . VAL A 1 67 ? 25.417 -8.952 10.146 1.00 32.21 67 VAL A N 12
ATOM 17556 C CA . VAL A 1 67 ? 25.584 -7.525 10.395 1.00 61.40 67 VAL A CA 12
ATOM 17557 C C . VAL A 1 67 ? 26.931 -7.032 9.880 1.00 5.11 67 VAL A C 12
ATOM 17558 O O . VAL A 1 67 ? 27.984 -7.487 10.329 1.00 14.35 67 VAL A O 12
ATOM 17571 N N . ARG A 1 68 ? 26.892 -6.098 8.935 1.00 33.31 68 ARG A N 12
ATOM 17572 C CA . ARG A 1 68 ? 28.110 -5.543 8.358 1.00 30.00 68 ARG A CA 12
ATOM 17573 C C . ARG A 1 68 ? 28.426 -4.179 8.964 1.00 11.22 68 ARG A C 12
ATOM 17574 O O . ARG A 1 68 ? 27.737 -3.194 8.696 1.00 24.10 68 ARG A O 12
ATOM 17595 N N . PHE A 1 69 ? 29.471 -4.129 9.783 1.00 3.22 69 PHE A N 12
ATOM 17596 C CA . PHE A 1 69 ? 29.878 -2.886 10.429 1.00 72.20 69 PHE A CA 12
ATOM 17597 C C . PHE A 1 69 ? 30.928 -2.158 9.595 1.00 24.43 69 PHE A C 12
ATOM 17598 O O . PHE A 1 69 ? 32.082 -2.583 9.521 1.00 3.15 69 PHE A O 12
ATOM 17615 N N . LEU A 1 70 ? 30.521 -1.060 8.968 1.00 33.45 70 LEU A N 12
ATOM 17616 C CA . LEU A 1 70 ? 31.426 -0.272 8.139 1.00 75.42 70 LEU A CA 12
ATOM 17617 C C . LEU A 1 70 ? 31.692 1.092 8.767 1.00 32.33 70 LEU A C 12
ATOM 17618 O O . LEU A 1 70 ? 30.834 1.650 9.451 1.00 33.25 70 LEU A O 12
ATOM 17634 N N . PHE A 1 71 ? 32.886 1.624 8.529 1.00 53.41 71 PHE A N 12
ATOM 17635 C CA . PHE A 1 71 ? 33.265 2.924 9.071 1.00 51.15 71 PHE A CA 12
ATOM 17636 C C . PHE A 1 71 ? 33.676 3.880 7.954 1.00 31.41 71 PHE A C 12
ATOM 17637 O O . PHE A 1 71 ? 34.745 3.734 7.360 1.00 14.42 71 PHE A O 12
ATOM 17654 N N . ASP A 1 72 ? 32.820 4.856 7.674 1.00 34.21 72 ASP A N 12
ATOM 17655 C CA . ASP A 1 72 ? 33.093 5.836 6.630 1.00 54.24 72 ASP A CA 12
ATOM 17656 C C . ASP A 1 72 ? 33.288 5.152 5.280 1.00 4.31 72 ASP A C 12
ATOM 17657 O O . ASP A 1 72 ? 33.899 5.713 4.371 1.00 13.31 72 ASP A O 12
ATOM 17666 N N . GLY A 1 73 ? 32.767 3.935 5.158 1.00 54.44 73 GLY A N 12
ATOM 17667 C CA . GLY A 1 73 ? 32.896 3.194 3.917 1.00 52.34 73 GLY A CA 12
ATOM 17668 C C . GLY A 1 73 ? 33.852 2.024 4.037 1.00 53.11 73 GLY A C 12
ATOM 17669 O O . GLY A 1 73 ? 34.185 1.379 3.042 1.00 12.10 73 GLY A O 12
ATOM 17673 N N . THR A 1 74 ? 34.297 1.749 5.259 1.00 70.30 74 THR A N 12
ATOM 17674 C CA . THR A 1 74 ? 35.223 0.650 5.506 1.00 54.43 74 THR A CA 12
ATOM 17675 C C . THR A 1 74 ? 34.532 -0.498 6.232 1.00 70.21 74 THR A C 12
ATOM 17676 O O . THR A 1 74 ? 34.541 -0.582 7.460 1.00 35.52 74 THR A O 12
ATOM 17687 N N . PRO A 1 75 ? 33.919 -1.406 5.457 1.00 1.34 75 PRO A N 12
ATOM 17688 C CA . PRO A 1 75 ? 33.213 -2.567 6.006 1.00 30.23 75 PRO A CA 12
ATOM 17689 C C . PRO A 1 75 ? 34.165 -3.589 6.618 1.00 5.45 75 PRO A C 12
ATOM 17690 O O . PRO A 1 75 ? 34.737 -4.420 5.912 1.00 53.31 75 PRO A O 12
ATOM 17701 N N . ILE A 1 76 ? 34.331 -3.521 7.935 1.00 25.00 76 ILE A N 12
ATOM 17702 C CA . ILE A 1 76 ? 35.214 -4.441 8.641 1.00 33.55 76 ILE A CA 12
ATOM 17703 C C . ILE A 1 76 ? 34.689 -4.740 10.042 1.00 43.11 76 ILE A C 12
ATOM 17704 O O . ILE A 1 76 ? 34.118 -3.870 10.700 1.00 22.44 76 ILE A O 12
ATOM 17720 N N . ASP A 1 77 ? 34.888 -5.974 10.492 1.00 45.14 77 ASP A N 12
ATOM 17721 C CA . ASP A 1 77 ? 34.438 -6.387 11.816 1.00 64.13 77 ASP A CA 12
ATOM 17722 C C . ASP A 1 77 ? 35.622 -6.777 12.695 1.00 4.00 77 ASP A C 12
ATOM 17723 O O . ASP A 1 77 ? 36.066 -7.924 12.681 1.00 64.53 77 ASP A O 12
ATOM 17732 N N . GLU A 1 78 ? 36.129 -5.813 13.458 1.00 30.51 78 GLU A N 12
ATOM 17733 C CA . GLU A 1 78 ? 37.263 -6.057 14.342 1.00 11.30 78 GLU A CA 12
ATOM 17734 C C . GLU A 1 78 ? 37.626 -4.796 15.120 1.00 3.55 78 GLU A C 12
ATOM 17735 O O . GLU A 1 78 ? 37.143 -3.704 14.818 1.00 14.05 78 GLU A O 12
ATOM 17747 N N . THR A 1 79 ? 38.482 -4.953 16.126 1.00 61.44 79 THR A N 12
ATOM 17748 C CA . THR A 1 79 ? 38.910 -3.830 16.949 1.00 13.51 79 THR A CA 12
ATOM 17749 C C . THR A 1 79 ? 40.358 -3.453 16.657 1.00 74.14 79 THR A C 12
ATOM 17750 O O . THR A 1 79 ? 40.978 -2.700 17.407 1.00 40.40 79 THR A O 12
ATOM 17761 N N . LYS A 1 80 ? 40.892 -3.982 15.561 1.00 53.32 80 LYS A N 12
ATOM 17762 C CA . LYS A 1 80 ? 42.267 -3.700 15.167 1.00 70.11 80 LYS A CA 12
ATOM 17763 C C . LYS A 1 80 ? 42.313 -3.014 13.806 1.00 43.45 80 LYS A C 12
ATOM 17764 O O . LYS A 1 80 ? 43.166 -2.160 13.557 1.00 71.40 80 LYS A O 12
ATOM 17783 N N . THR A 1 81 ? 41.390 -3.390 12.926 1.00 11.11 81 THR A N 12
ATOM 17784 C CA . THR A 1 81 ? 41.325 -2.810 11.590 1.00 24.54 81 THR A CA 12
ATOM 17785 C C . THR A 1 81 ? 40.933 -1.339 11.648 1.00 1.40 81 THR A C 12
ATOM 17786 O O . THR A 1 81 ? 41.679 -0.455 11.224 1.00 72.53 81 THR A O 12
ATOM 17797 N N . PRO A 1 82 ? 39.735 -1.065 12.186 1.00 62.22 82 PRO A N 12
ATOM 17798 C CA . PRO A 1 82 ? 39.217 0.300 12.313 1.00 45.43 82 PRO A CA 12
ATOM 17799 C C . PRO A 1 82 ? 39.979 1.115 13.353 1.00 64.14 82 PRO A C 12
ATOM 17800 O O . PRO A 1 82 ? 39.993 2.344 13.302 1.00 11.23 82 PRO A O 12
ATOM 17811 N N . GLU A 1 83 ? 40.612 0.421 14.293 1.00 4.14 83 GLU A N 12
ATOM 17812 C CA . GLU A 1 83 ? 41.376 1.082 15.345 1.00 22.12 83 GLU A CA 12
ATOM 17813 C C . GLU A 1 83 ? 42.705 1.605 14.806 1.00 32.53 83 GLU A C 12
ATOM 17814 O O . GLU A 1 83 ? 43.070 2.756 15.039 1.00 51.43 83 GLU A O 12
ATOM 17826 N N . GLU A 1 84 ? 43.423 0.748 14.086 1.00 14.21 84 GLU A N 12
ATOM 17827 C CA . GLU A 1 84 ? 44.711 1.123 13.516 1.00 41.24 84 GLU A CA 12
ATOM 17828 C C . GLU A 1 84 ? 44.528 2.069 12.333 1.00 54.45 84 GLU A C 12
ATOM 17829 O O . GLU A 1 84 ? 45.340 2.968 12.110 1.00 40.13 84 GLU A O 12
ATOM 17841 N N . LEU A 1 85 ? 43.455 1.861 11.577 1.00 64.44 85 LEU A N 12
ATOM 17842 C CA . LEU A 1 85 ? 43.164 2.694 10.415 1.00 30.12 85 LEU A CA 12
ATOM 17843 C C . LEU A 1 85 ? 42.620 4.053 10.843 1.00 54.11 85 LEU A C 12
ATOM 17844 O O . LEU A 1 85 ? 42.876 5.068 10.196 1.00 70.51 85 LEU A O 12
ATOM 17860 N N . GLY A 1 86 ? 41.868 4.065 11.940 1.00 53.44 86 GLY A N 12
ATOM 17861 C CA . GLY A 1 86 ? 41.301 5.305 12.436 1.00 12.54 86 GLY A CA 12
ATOM 17862 C C . GLY A 1 86 ? 42.250 6.050 13.354 1.00 12.14 86 GLY A C 12
ATOM 17863 O O . GLY A 1 86 ? 42.601 7.200 13.094 1.00 44.25 86 GLY A O 12
ATOM 17867 N N . MET A 1 87 ? 42.664 5.394 14.433 1.00 21.41 87 MET A N 12
ATOM 17868 C CA . MET A 1 87 ? 43.578 6.002 15.393 1.00 31.32 87 MET A CA 12
ATOM 17869 C C . MET A 1 87 ? 42.938 7.216 16.059 1.00 60.20 87 MET A C 12
ATOM 17870 O O . MET A 1 87 ? 43.546 8.283 16.139 1.00 70.41 87 MET A O 12
ATOM 17884 N N . GLU A 1 88 ? 41.708 7.045 16.535 1.00 44.15 88 GLU A N 12
ATOM 17885 C CA . GLU A 1 88 ? 40.987 8.128 17.192 1.00 2.51 88 GLU A CA 12
ATOM 17886 C C . GLU A 1 88 ? 39.927 7.579 18.142 1.00 60.50 88 GLU A C 12
ATOM 17887 O O . GLU A 1 88 ? 39.545 6.411 18.054 1.00 2.43 88 GLU A O 12
ATOM 17899 N N . ASP A 1 89 ? 39.457 8.427 19.049 1.00 14.31 89 ASP A N 12
ATOM 17900 C CA . ASP A 1 89 ? 38.440 8.028 20.016 1.00 63.24 89 ASP A CA 12
ATOM 17901 C C . ASP A 1 89 ? 37.039 8.280 19.467 1.00 65.12 89 ASP A C 12
ATOM 17902 O O . ASP A 1 89 ? 36.073 8.373 20.224 1.00 40.42 89 ASP A O 12
ATOM 17911 N N . ASP A 1 90 ? 36.938 8.390 18.147 1.00 52.11 90 ASP A N 12
ATOM 17912 C CA . ASP A 1 90 ? 35.655 8.632 17.496 1.00 22.33 90 ASP A CA 12
ATOM 17913 C C . ASP A 1 90 ? 35.384 7.582 16.423 1.00 30.23 90 ASP A C 12
ATOM 17914 O O . ASP A 1 90 ? 34.930 7.905 15.325 1.00 25.03 90 ASP A O 12
ATOM 17923 N N . ASP A 1 91 ? 35.666 6.325 16.748 1.00 35.11 91 ASP A N 12
ATOM 17924 C CA . ASP A 1 91 ? 35.452 5.227 15.812 1.00 1.12 91 ASP A CA 12
ATOM 17925 C C . ASP A 1 91 ? 33.968 4.893 15.696 1.00 41.12 91 ASP A C 12
ATOM 17926 O O . ASP A 1 91 ? 33.359 4.388 16.639 1.00 70.43 91 ASP A O 12
ATOM 17935 N N . VAL A 1 92 ? 33.392 5.180 14.533 1.00 55.10 92 VAL A N 12
ATOM 17936 C CA . VAL A 1 92 ? 31.979 4.910 14.293 1.00 50.31 92 VAL A CA 12
ATOM 17937 C C . VAL A 1 92 ? 31.798 3.734 13.340 1.00 3.01 92 VAL A C 12
ATOM 17938 O O . VAL A 1 92 ? 32.633 3.496 12.467 1.00 61.03 92 VAL A O 12
ATOM 17951 N N . ILE A 1 93 ? 30.703 3.002 13.514 1.00 62.12 93 ILE A N 12
ATOM 17952 C CA . ILE A 1 93 ? 30.412 1.851 12.668 1.00 63.00 93 ILE A CA 12
ATOM 17953 C C . ILE A 1 93 ? 28.910 1.680 12.470 1.00 50.23 93 ILE A C 12
ATOM 17954 O O . ILE A 1 93 ? 28.156 1.555 13.435 1.00 3.52 93 ILE A O 12
ATOM 17970 N N . ASP A 1 94 ? 28.482 1.674 11.212 1.00 31.12 94 ASP A N 12
ATOM 17971 C CA . ASP A 1 94 ? 27.069 1.515 10.886 1.00 3.32 94 ASP A CA 12
ATOM 17972 C C . ASP A 1 94 ? 26.773 0.088 10.435 1.00 14.53 94 ASP A C 12
ATOM 17973 O O . ASP A 1 94 ? 27.220 -0.343 9.373 1.00 12.20 94 ASP A O 12
ATOM 17982 N N . ALA A 1 95 ? 26.017 -0.639 11.251 1.00 74.32 95 ALA A N 12
ATOM 17983 C CA . ALA A 1 95 ? 25.660 -2.017 10.935 1.00 14.23 95 ALA A CA 12
ATOM 17984 C C . ALA A 1 95 ? 24.531 -2.071 9.911 1.00 45.23 95 ALA A C 12
ATOM 17985 O O . ALA A 1 95 ? 23.427 -1.590 10.164 1.00 44.24 95 ALA A O 12
ATOM 17992 N N . MET A 1 96 ? 24.817 -2.658 8.753 1.00 21.55 96 MET A N 12
ATOM 17993 C CA . MET A 1 96 ? 23.825 -2.775 7.691 1.00 62.22 96 MET A CA 12
ATOM 17994 C C . MET A 1 96 ? 23.588 -4.237 7.326 1.00 23.33 96 MET A C 12
ATOM 17995 O O . MET A 1 96 ? 24.462 -5.084 7.514 1.00 2.35 96 MET A O 12
ATOM 18009 N N . VAL A 1 97 ? 22.401 -4.528 6.804 1.00 12.42 97 VAL A N 12
ATOM 18010 C CA . VAL A 1 97 ? 22.050 -5.887 6.413 1.00 74.53 97 VAL A CA 12
ATOM 18011 C C . VAL A 1 97 ? 22.573 -6.210 5.018 1.00 62.42 97 VAL A C 12
ATOM 18012 O O . VAL A 1 97 ? 22.060 -5.705 4.020 1.00 63.31 97 VAL A O 12
ATOM 18025 N N . GLU A 1 98 ? 23.597 -7.056 4.957 1.00 44.30 98 GLU A N 12
ATOM 18026 C CA . GLU A 1 98 ? 24.191 -7.446 3.683 1.00 14.42 98 GLU A CA 12
ATOM 18027 C C . GLU A 1 98 ? 24.410 -8.955 3.624 1.00 15.33 98 GLU A C 12
ATOM 18028 O O . GLU A 1 98 ? 25.463 -9.422 3.193 1.00 71.30 98 GLU A O 12
ATOM 18040 N N . GLN A 1 99 ? 23.407 -9.710 4.062 1.00 52.44 99 GLN A N 12
ATOM 18041 C CA . GLN A 1 99 ? 23.490 -11.165 4.060 1.00 62.32 99 GLN A CA 12
ATOM 18042 C C . GLN A 1 99 ? 22.828 -11.747 2.815 1.00 23.01 99 GLN A C 12
ATOM 18043 O O . GLN A 1 99 ? 22.188 -12.798 2.872 1.00 3.30 99 GLN A O 12
ATOM 18057 N N . THR A 1 100 ? 22.986 -11.057 1.690 1.00 72.04 100 THR A N 12
ATOM 18058 C CA . THR A 1 100 ? 22.402 -11.504 0.431 1.00 4.11 100 THR A CA 12
ATOM 18059 C C . THR A 1 100 ? 23.125 -12.735 -0.104 1.00 5.33 100 THR A C 12
ATOM 18060 O O . THR A 1 100 ? 24.353 -12.804 -0.080 1.00 65.33 100 THR A O 12
ATOM 18071 N N . GLY A 1 101 ? 22.355 -13.705 -0.587 1.00 1.12 101 GLY A N 12
ATOM 18072 C CA . GLY A 1 101 ? 22.941 -14.920 -1.121 1.00 73.35 101 GLY A CA 12
ATOM 18073 C C . GLY A 1 101 ? 22.251 -15.388 -2.387 1.00 74.14 101 GLY A C 12
ATOM 18074 O O . GLY A 1 101 ? 22.347 -14.743 -3.430 1.00 45.33 101 GLY A O 12
ATOM 18078 N N . GLY A 1 102 ? 21.552 -16.516 -2.297 1.00 64.11 102 GLY A N 12
ATOM 18079 C CA . GLY A 1 102 ? 20.855 -17.052 -3.452 1.00 3.52 102 GLY A CA 12
ATOM 18080 C C . GLY A 1 102 ? 19.494 -17.615 -3.097 1.00 74.21 102 GLY A C 12
ATOM 18081 O O . GLY A 1 102 ? 18.792 -17.071 -2.244 1.00 42.04 102 GLY A O 12
ATOM 18085 N N . MET A 1 1 ? 7.055 -8.900 -14.266 1.00 74.25 1 MET A N 13
ATOM 18086 C CA . MET A 1 1 ? 8.317 -8.175 -14.353 1.00 20.31 1 MET A CA 13
ATOM 18087 C C . MET A 1 1 ? 8.913 -7.953 -12.966 1.00 74.43 1 MET A C 13
ATOM 18088 O O . MET A 1 1 ? 8.219 -8.074 -11.956 1.00 43.22 1 MET A O 13
ATOM 18102 N N . SER A 1 2 ? 10.201 -7.629 -12.925 1.00 70.33 2 SER A N 13
ATOM 18103 C CA . SER A 1 2 ? 10.890 -7.395 -11.662 1.00 4.30 2 SER A CA 13
ATOM 18104 C C . SER A 1 2 ? 12.227 -6.697 -11.894 1.00 63.10 2 SER A C 13
ATOM 18105 O O . SER A 1 2 ? 12.652 -6.509 -13.033 1.00 51.11 2 SER A O 13
ATOM 18113 N N . ASN A 1 3 ? 12.886 -6.316 -10.804 1.00 55.32 3 ASN A N 13
ATOM 18114 C CA . ASN A 1 3 ? 14.174 -5.638 -10.888 1.00 22.14 3 ASN A CA 13
ATOM 18115 C C . ASN A 1 3 ? 14.776 -5.441 -9.500 1.00 10.25 3 ASN A C 13
ATOM 18116 O O . ASN A 1 3 ? 14.308 -4.611 -8.721 1.00 52.14 3 ASN A O 13
ATOM 18127 N N . ASN A 1 4 ? 15.817 -6.210 -9.197 1.00 41.42 4 ASN A N 13
ATOM 18128 C CA . ASN A 1 4 ? 16.483 -6.120 -7.903 1.00 45.50 4 ASN A CA 13
ATOM 18129 C C . ASN A 1 4 ? 17.908 -6.660 -7.986 1.00 11.21 4 ASN A C 13
ATOM 18130 O O . ASN A 1 4 ? 18.232 -7.451 -8.870 1.00 23.41 4 ASN A O 13
ATOM 18141 N N . GLY A 1 5 ? 18.755 -6.226 -7.057 1.00 53.21 5 GLY A N 13
ATOM 18142 C CA . GLY A 1 5 ? 20.134 -6.676 -7.042 1.00 62.43 5 GLY A CA 13
ATOM 18143 C C . GLY A 1 5 ? 21.048 -5.722 -6.299 1.00 72.03 5 GLY A C 13
ATOM 18144 O O . GLY A 1 5 ? 20.657 -4.600 -5.979 1.00 21.42 5 GLY A O 13
ATOM 18148 N N . GLY A 1 6 ? 22.269 -6.169 -6.023 1.00 3.13 6 GLY A N 13
ATOM 18149 C CA . GLY A 1 6 ? 23.221 -5.335 -5.313 1.00 3.31 6 GLY A CA 13
ATOM 18150 C C . GLY A 1 6 ? 24.658 -5.740 -5.577 1.00 73.52 6 GLY A C 13
ATOM 18151 O O . GLY A 1 6 ? 24.957 -6.925 -5.727 1.00 53.44 6 GLY A O 13
ATOM 18155 N N . GLU A 1 7 ? 25.548 -4.755 -5.636 1.00 23.23 7 GLU A N 13
ATOM 18156 C CA . GLU A 1 7 ? 26.961 -5.017 -5.887 1.00 14.04 7 GLU A CA 13
ATOM 18157 C C . GLU A 1 7 ? 27.751 -5.034 -4.581 1.00 41.34 7 GLU A C 13
ATOM 18158 O O . GLU A 1 7 ? 27.314 -4.512 -3.555 1.00 64.41 7 GLU A O 13
ATOM 18170 N N . PRO A 1 8 ? 28.943 -5.648 -4.620 1.00 10.42 8 PRO A N 13
ATOM 18171 C CA . PRO A 1 8 ? 29.820 -5.748 -3.449 1.00 50.24 8 PRO A CA 13
ATOM 18172 C C . PRO A 1 8 ? 30.417 -4.401 -3.055 1.00 54.02 8 PRO A C 13
ATOM 18173 O O . PRO A 1 8 ? 30.224 -3.400 -3.745 1.00 72.03 8 PRO A O 13
ATOM 18184 N N . SER A 1 9 ? 31.142 -4.384 -1.942 1.00 3.53 9 SER A N 13
ATOM 18185 C CA . SER A 1 9 ? 31.765 -3.158 -1.454 1.00 74.20 9 SER A CA 13
ATOM 18186 C C . SER A 1 9 ? 32.921 -3.475 -0.510 1.00 54.40 9 SER A C 13
ATOM 18187 O O . SER A 1 9 ? 32.721 -3.680 0.686 1.00 12.23 9 SER A O 13
ATOM 18195 N N . ASN A 1 10 ? 34.131 -3.512 -1.058 1.00 73.14 10 ASN A N 13
ATOM 18196 C CA . ASN A 1 10 ? 35.320 -3.804 -0.266 1.00 60.03 10 ASN A CA 13
ATOM 18197 C C . ASN A 1 10 ? 36.178 -2.555 -0.093 1.00 3.40 10 ASN A C 13
ATOM 18198 O O . ASN A 1 10 ? 36.271 -1.723 -0.995 1.00 24.30 10 ASN A O 13
ATOM 18209 N N . ASN A 1 11 ? 36.804 -2.430 1.073 1.00 61.40 11 ASN A N 13
ATOM 18210 C CA . ASN A 1 11 ? 37.655 -1.283 1.365 1.00 2.41 11 ASN A CA 13
ATOM 18211 C C . ASN A 1 11 ? 38.777 -1.668 2.325 1.00 42.45 11 ASN A C 13
ATOM 18212 O O . ASN A 1 11 ? 38.874 -2.816 2.754 1.00 31.23 11 ASN A O 13
ATOM 18223 N N . GLY A 1 12 ? 39.624 -0.697 2.657 1.00 74.43 12 GLY A N 13
ATOM 18224 C CA . GLY A 1 12 ? 40.727 -0.954 3.563 1.00 24.03 12 GLY A CA 13
ATOM 18225 C C . GLY A 1 12 ? 42.042 -0.405 3.046 1.00 1.42 12 GLY A C 13
ATOM 18226 O O . GLY A 1 12 ? 42.885 0.041 3.823 1.00 3.13 12 GLY A O 13
ATOM 18230 N N . GLY A 1 13 ? 42.219 -0.438 1.729 1.00 55.43 13 GLY A N 13
ATOM 18231 C CA . GLY A 1 13 ? 43.443 0.062 1.131 1.00 1.25 13 GLY A CA 13
ATOM 18232 C C . GLY A 1 13 ? 44.448 -1.040 0.861 1.00 2.23 13 GLY A C 13
ATOM 18233 O O . GLY A 1 13 ? 45.627 -0.907 1.188 1.00 11.34 13 GLY A O 13
ATOM 18237 N N . GLU A 1 14 ? 43.981 -2.132 0.264 1.00 12.30 14 GLU A N 13
ATOM 18238 C CA . GLU A 1 14 ? 44.848 -3.262 -0.047 1.00 51.00 14 GLU A CA 13
ATOM 18239 C C . GLU A 1 14 ? 45.296 -3.971 1.228 1.00 73.22 14 GLU A C 13
ATOM 18240 O O . GLU A 1 14 ? 44.801 -5.048 1.558 1.00 25.22 14 GLU A O 13
ATOM 18252 N N . GLY A 1 15 ? 46.236 -3.358 1.940 1.00 24.10 15 GLY A N 13
ATOM 18253 C CA . GLY A 1 15 ? 46.736 -3.945 3.170 1.00 41.32 15 GLY A CA 13
ATOM 18254 C C . GLY A 1 15 ? 47.350 -2.914 4.096 1.00 3.01 15 GLY A C 13
ATOM 18255 O O . GLY A 1 15 ? 47.784 -1.851 3.652 1.00 31.25 15 GLY A O 13
ATOM 18259 N N . ALA A 1 16 ? 47.386 -3.228 5.387 1.00 0.50 16 ALA A N 13
ATOM 18260 C CA . ALA A 1 16 ? 47.952 -2.321 6.378 1.00 13.41 16 ALA A CA 13
ATOM 18261 C C . ALA A 1 16 ? 48.881 -3.062 7.333 1.00 44.40 16 ALA A C 13
ATOM 18262 O O . ALA A 1 16 ? 48.444 -3.922 8.096 1.00 70.32 16 ALA A O 13
ATOM 18269 N N . GLU A 1 17 ? 50.166 -2.722 7.284 1.00 13.53 17 GLU A N 13
ATOM 18270 C CA . GLU A 1 17 ? 51.157 -3.357 8.145 1.00 54.01 17 GLU A CA 13
ATOM 18271 C C . GLU A 1 17 ? 51.111 -2.770 9.553 1.00 73.22 17 GLU A C 13
ATOM 18272 O O . GLU A 1 17 ? 50.612 -1.665 9.760 1.00 4.34 17 GLU A O 13
ATOM 18284 N N . GLY A 1 18 ? 51.634 -3.520 10.518 1.00 64.32 18 GLY A N 13
ATOM 18285 C CA . GLY A 1 18 ? 51.643 -3.059 11.894 1.00 72.32 18 GLY A CA 13
ATOM 18286 C C . GLY A 1 18 ? 51.776 -4.198 12.886 1.00 54.42 18 GLY A C 13
ATOM 18287 O O . GLY A 1 18 ? 52.842 -4.800 13.013 1.00 2.00 18 GLY A O 13
ATOM 18291 N N . THR A 1 19 ? 50.690 -4.494 13.594 1.00 53.35 19 THR A N 13
ATOM 18292 C CA . THR A 1 19 ? 50.690 -5.565 14.581 1.00 31.15 19 THR A CA 13
ATOM 18293 C C . THR A 1 19 ? 51.644 -5.255 15.729 1.00 2.40 19 THR A C 13
ATOM 18294 O O . THR A 1 19 ? 52.864 -5.326 15.571 1.00 34.24 19 THR A O 13
ATOM 18305 N N . CYS A 1 20 ? 51.083 -4.911 16.883 1.00 55.35 20 CYS A N 13
ATOM 18306 C CA . CYS A 1 20 ? 51.885 -4.589 18.058 1.00 74.14 20 CYS A CA 13
ATOM 18307 C C . CYS A 1 20 ? 51.476 -5.452 19.247 1.00 2.44 20 CYS A C 13
ATOM 18308 O O . CYS A 1 20 ? 50.290 -5.603 19.540 1.00 31.42 20 CYS A O 13
ATOM 18316 N N . LYS A 1 21 ? 52.467 -6.016 19.930 1.00 74.54 21 LYS A N 13
ATOM 18317 C CA . LYS A 1 21 ? 52.212 -6.865 21.088 1.00 50.21 21 LYS A CA 13
ATOM 18318 C C . LYS A 1 21 ? 52.432 -6.094 22.386 1.00 61.23 21 LYS A C 13
ATOM 18319 O O . LYS A 1 21 ? 53.388 -5.329 22.509 1.00 61.33 21 LYS A O 13
ATOM 18338 N N . GLU A 1 22 ? 51.542 -6.303 23.351 1.00 51.52 22 GLU A N 13
ATOM 18339 C CA . GLU A 1 22 ? 51.641 -5.627 24.639 1.00 10.02 22 GLU A CA 13
ATOM 18340 C C . GLU A 1 22 ? 50.521 -6.073 25.575 1.00 24.41 22 GLU A C 13
ATOM 18341 O O . GLU A 1 22 ? 49.422 -6.401 25.131 1.00 74.10 22 GLU A O 13
ATOM 18353 N N . GLU A 1 23 ? 50.811 -6.084 26.872 1.00 2.45 23 GLU A N 13
ATOM 18354 C CA . GLU A 1 23 ? 49.829 -6.491 27.871 1.00 64.14 23 GLU A CA 13
ATOM 18355 C C . GLU A 1 23 ? 49.146 -5.275 28.489 1.00 33.34 23 GLU A C 13
ATOM 18356 O O . GLU A 1 23 ? 48.673 -5.325 29.626 1.00 44.33 23 GLU A O 13
ATOM 18368 N N . THR A 1 24 ? 49.097 -4.183 27.734 1.00 52.45 24 THR A N 13
ATOM 18369 C CA . THR A 1 24 ? 48.473 -2.953 28.207 1.00 62.33 24 THR A CA 13
ATOM 18370 C C . THR A 1 24 ? 47.986 -2.100 27.041 1.00 2.12 24 THR A C 13
ATOM 18371 O O . THR A 1 24 ? 48.676 -1.960 26.032 1.00 54.15 24 THR A O 13
ATOM 18382 N N . ALA A 1 25 ? 46.794 -1.531 27.188 1.00 2.11 25 ALA A N 13
ATOM 18383 C CA . ALA A 1 25 ? 46.216 -0.689 26.148 1.00 4.31 25 ALA A CA 13
ATOM 18384 C C . ALA A 1 25 ? 44.996 0.064 26.667 1.00 51.25 25 ALA A C 13
ATOM 18385 O O . ALA A 1 25 ? 44.185 -0.486 27.413 1.00 2.12 25 ALA A O 13
ATOM 18392 N N . LEU A 1 26 ? 44.871 1.325 26.267 1.00 33.01 26 LEU A N 13
ATOM 18393 C CA . LEU A 1 26 ? 43.748 2.154 26.692 1.00 4.41 26 LEU A CA 13
ATOM 18394 C C . LEU A 1 26 ? 43.234 3.008 25.537 1.00 3.35 26 LEU A C 13
ATOM 18395 O O . LEU A 1 26 ? 43.927 3.908 25.060 1.00 35.44 26 LEU A O 13
ATOM 18411 N N . VAL A 1 27 ? 42.014 2.722 25.094 1.00 64.12 27 VAL A N 13
ATOM 18412 C CA . VAL A 1 27 ? 41.406 3.465 23.997 1.00 14.53 27 VAL A CA 13
ATOM 18413 C C . VAL A 1 27 ? 39.895 3.568 24.175 1.00 10.30 27 VAL A C 13
ATOM 18414 O O . VAL A 1 27 ? 39.243 2.613 24.594 1.00 33.31 27 VAL A O 13
ATOM 18427 N N . ALA A 1 28 ? 39.345 4.734 23.853 1.00 52.41 28 ALA A N 13
ATOM 18428 C CA . ALA A 1 28 ? 37.910 4.962 23.974 1.00 22.34 28 ALA A CA 13
ATOM 18429 C C . ALA A 1 28 ? 37.213 4.801 22.628 1.00 71.02 28 ALA A C 13
ATOM 18430 O O . ALA A 1 28 ? 37.717 5.251 21.599 1.00 53.42 28 ALA A O 13
ATOM 18437 N N . VAL A 1 29 ? 36.051 4.155 22.641 1.00 10.45 29 VAL A N 13
ATOM 18438 C CA . VAL A 1 29 ? 35.284 3.936 21.421 1.00 21.41 29 VAL A CA 13
ATOM 18439 C C . VAL A 1 29 ? 33.855 4.445 21.571 1.00 70.12 29 VAL A C 13
ATOM 18440 O O . VAL A 1 29 ? 33.222 4.256 22.610 1.00 42.21 29 VAL A O 13
ATOM 18453 N N . LYS A 1 30 ? 33.351 5.092 20.525 1.00 32.34 30 LYS A N 13
ATOM 18454 C CA . LYS A 1 30 ? 31.995 5.628 20.538 1.00 71.21 30 LYS A CA 13
ATOM 18455 C C . LYS A 1 30 ? 31.187 5.093 19.359 1.00 5.14 30 LYS A C 13
ATOM 18456 O O . LYS A 1 30 ? 31.547 5.304 18.201 1.00 13.30 30 LYS A O 13
ATOM 18475 N N . VAL A 1 31 ? 30.094 4.401 19.663 1.00 71.24 31 VAL A N 13
ATOM 18476 C CA . VAL A 1 31 ? 29.234 3.838 18.628 1.00 0.22 31 VAL A CA 13
ATOM 18477 C C . VAL A 1 31 ? 28.017 4.723 18.384 1.00 12.22 31 VAL A C 13
ATOM 18478 O O . VAL A 1 31 ? 27.262 5.028 19.308 1.00 44.31 31 VAL A O 13
ATOM 18491 N N . VAL A 1 32 ? 27.831 5.133 17.133 1.00 32.52 32 VAL A N 13
ATOM 18492 C CA . VAL A 1 32 ? 26.704 5.982 16.766 1.00 32.43 32 VAL A CA 13
ATOM 18493 C C . VAL A 1 32 ? 25.787 5.278 15.772 1.00 51.52 32 VAL A C 13
ATOM 18494 O O . VAL A 1 32 ? 26.249 4.555 14.891 1.00 72.32 32 VAL A O 13
ATOM 18507 N N . ASN A 1 33 ? 24.484 5.497 15.919 1.00 2.34 33 ASN A N 13
ATOM 18508 C CA . ASN A 1 33 ? 23.501 4.884 15.034 1.00 41.33 33 ASN A CA 13
ATOM 18509 C C . ASN A 1 33 ? 22.738 5.947 14.249 1.00 2.31 33 ASN A C 13
ATOM 18510 O O . ASN A 1 33 ? 22.586 7.080 14.705 1.00 44.20 33 ASN A O 13
ATOM 18521 N N . ALA A 1 34 ? 22.260 5.573 13.067 1.00 33.11 34 ALA A N 13
ATOM 18522 C CA . ALA A 1 34 ? 21.510 6.493 12.220 1.00 23.42 34 ALA A CA 13
ATOM 18523 C C . ALA A 1 34 ? 20.331 7.096 12.975 1.00 53.33 34 ALA A C 13
ATOM 18524 O O . ALA A 1 34 ? 20.004 8.270 12.799 1.00 41.24 34 ALA A O 13
ATOM 18531 N N . ASP A 1 35 ? 19.695 6.287 13.814 1.00 31.24 35 ASP A N 13
ATOM 18532 C CA . ASP A 1 35 ? 18.551 6.742 14.596 1.00 20.44 35 ASP A CA 13
ATOM 18533 C C . ASP A 1 35 ? 18.977 7.781 15.628 1.00 10.41 35 ASP A C 13
ATOM 18534 O O . ASP A 1 35 ? 18.174 8.608 16.060 1.00 61.43 35 ASP A O 13
ATOM 18543 N N . GLY A 1 36 ? 20.247 7.733 16.020 1.00 14.42 36 GLY A N 13
ATOM 18544 C CA . GLY A 1 36 ? 20.757 8.675 16.999 1.00 12.51 36 GLY A CA 13
ATOM 18545 C C . GLY A 1 36 ? 21.336 7.987 18.219 1.00 1.21 36 GLY A C 13
ATOM 18546 O O . GLY A 1 36 ? 22.315 8.457 18.799 1.00 74.00 36 GLY A O 13
ATOM 18550 N N . ALA A 1 37 ? 20.730 6.871 18.611 1.00 53.42 37 ALA A N 13
ATOM 18551 C CA . ALA A 1 37 ? 21.191 6.117 19.770 1.00 45.34 37 ALA A CA 13
ATOM 18552 C C . ALA A 1 37 ? 22.685 5.826 19.675 1.00 4.44 37 ALA A C 13
ATOM 18553 O O . ALA A 1 37 ? 23.129 5.091 18.794 1.00 40.41 37 ALA A O 13
ATOM 18560 N N . GLU A 1 38 ? 23.456 6.409 20.589 1.00 32.42 38 GLU A N 13
ATOM 18561 C CA . GLU A 1 38 ? 24.901 6.212 20.607 1.00 74.03 38 GLU A CA 13
ATOM 18562 C C . GLU A 1 38 ? 25.410 6.045 22.036 1.00 74.24 38 GLU A C 13
ATOM 18563 O O . GLU A 1 38 ? 24.710 6.364 22.996 1.00 11.41 38 GLU A O 13
ATOM 18575 N N . MET A 1 39 ? 26.632 5.541 22.167 1.00 44.23 39 MET A N 13
ATOM 18576 C CA . MET A 1 39 ? 27.236 5.332 23.478 1.00 72.13 39 MET A CA 13
ATOM 18577 C C . MET A 1 39 ? 28.742 5.122 23.356 1.00 52.51 39 MET A C 13
ATOM 18578 O O . MET A 1 39 ? 29.207 4.374 22.496 1.00 31.44 39 MET A O 13
ATOM 18592 N N . PHE A 1 40 ? 29.499 5.789 24.221 1.00 22.41 40 PHE A N 13
ATOM 18593 C CA . PHE A 1 40 ? 30.953 5.676 24.209 1.00 1.21 40 PHE A CA 13
ATOM 18594 C C . PHE A 1 40 ? 31.470 5.163 25.550 1.00 10.10 40 PHE A C 13
ATOM 18595 O O . PHE A 1 40 ? 30.849 5.378 26.591 1.00 74.10 40 PHE A O 13
ATOM 18612 N N . PHE A 1 41 ? 32.611 4.483 25.516 1.00 2.04 41 PHE A N 13
ATOM 18613 C CA . PHE A 1 41 ? 33.212 3.937 26.728 1.00 51.21 41 PHE A CA 13
ATOM 18614 C C . PHE A 1 41 ? 34.701 3.672 26.525 1.00 73.33 41 PHE A C 13
ATOM 18615 O O . PHE A 1 41 ? 35.160 3.478 25.399 1.00 54.52 41 PHE A O 13
ATOM 18632 N N . ARG A 1 42 ? 35.450 3.665 27.623 1.00 75.53 42 ARG A N 13
ATOM 18633 C CA . ARG A 1 42 ? 36.886 3.425 27.566 1.00 65.12 42 ARG A CA 13
ATOM 18634 C C . ARG A 1 42 ? 37.205 1.961 27.856 1.00 44.12 42 ARG A C 13
ATOM 18635 O O . ARG A 1 42 ? 36.700 1.385 28.819 1.00 31.24 42 ARG A O 13
ATOM 18656 N N . ILE A 1 43 ? 38.046 1.366 27.016 1.00 52.52 43 ILE A N 13
ATOM 18657 C CA . ILE A 1 43 ? 38.432 -0.029 27.183 1.00 60.14 43 ILE A CA 13
ATOM 18658 C C . ILE A 1 43 ? 39.719 -0.338 26.426 1.00 43.55 43 ILE A C 13
ATOM 18659 O O . ILE A 1 43 ? 40.127 0.414 25.539 1.00 31.42 43 ILE A O 13
ATOM 18675 N N . LYS A 1 44 ? 40.355 -1.449 26.779 1.00 24.14 44 LYS A N 13
ATOM 18676 C CA . LYS A 1 44 ? 41.595 -1.861 26.132 1.00 5.42 44 LYS A CA 13
ATOM 18677 C C . LYS A 1 44 ? 41.381 -2.087 24.639 1.00 33.42 44 LYS A C 13
ATOM 18678 O O . LYS A 1 44 ? 40.426 -2.750 24.233 1.00 21.35 44 LYS A O 13
ATOM 18697 N N . SER A 1 45 ? 42.275 -1.534 23.826 1.00 22.25 45 SER A N 13
ATOM 18698 C CA . SER A 1 45 ? 42.182 -1.675 22.378 1.00 11.50 45 SER A CA 13
ATOM 18699 C C . SER A 1 45 ? 42.048 -3.142 21.982 1.00 54.31 45 SER A C 13
ATOM 18700 O O . SER A 1 45 ? 41.451 -3.467 20.955 1.00 12.24 45 SER A O 13
ATOM 18708 N N . ARG A 1 46 ? 42.607 -4.024 22.804 1.00 43.52 46 ARG A N 13
ATOM 18709 C CA . ARG A 1 46 ? 42.552 -5.456 22.540 1.00 71.32 46 ARG A CA 13
ATOM 18710 C C . ARG A 1 46 ? 41.110 -5.920 22.355 1.00 51.31 46 ARG A C 13
ATOM 18711 O O . ARG A 1 46 ? 40.848 -6.922 21.689 1.00 24.32 46 ARG A O 13
ATOM 18732 N N . THR A 1 47 ? 40.176 -5.183 22.949 1.00 21.23 47 THR A N 13
ATOM 18733 C CA . THR A 1 47 ? 38.761 -5.519 22.852 1.00 3.10 47 THR A CA 13
ATOM 18734 C C . THR A 1 47 ? 37.888 -4.287 23.063 1.00 22.31 47 THR A C 13
ATOM 18735 O O . THR A 1 47 ? 37.872 -3.704 24.147 1.00 63.43 47 THR A O 13
ATOM 18746 N N . ALA A 1 48 ? 37.162 -3.897 22.021 1.00 43.44 48 ALA A N 13
ATOM 18747 C CA . ALA A 1 48 ? 36.284 -2.735 22.093 1.00 22.43 48 ALA A CA 13
ATOM 18748 C C . ALA A 1 48 ? 35.165 -2.828 21.061 1.00 4.34 48 ALA A C 13
ATOM 18749 O O . ALA A 1 48 ? 33.985 -2.872 21.412 1.00 4.31 48 ALA A O 13
ATOM 18756 N N . LEU A 1 49 ? 35.542 -2.856 19.788 1.00 44.01 49 LEU A N 13
ATOM 18757 C CA . LEU A 1 49 ? 34.570 -2.942 18.704 1.00 61.42 49 LEU A CA 13
ATOM 18758 C C . LEU A 1 49 ? 33.833 -4.278 18.738 1.00 4.42 49 LEU A C 13
ATOM 18759 O O . LEU A 1 49 ? 32.672 -4.369 18.341 1.00 53.30 49 LEU A O 13
ATOM 18775 N N . LYS A 1 50 ? 34.516 -5.312 19.218 1.00 41.24 50 LYS A N 13
ATOM 18776 C CA . LYS A 1 50 ? 33.927 -6.642 19.308 1.00 32.41 50 LYS A CA 13
ATOM 18777 C C . LYS A 1 50 ? 32.750 -6.651 20.278 1.00 31.44 50 LYS A C 13
ATOM 18778 O O . LYS A 1 50 ? 31.658 -7.110 19.942 1.00 53.42 50 LYS A O 13
ATOM 18797 N N . LYS A 1 51 ? 32.979 -6.141 21.484 1.00 73.23 51 LYS A N 13
ATOM 18798 C CA . LYS A 1 51 ? 31.937 -6.087 22.503 1.00 62.53 51 LYS A CA 13
ATOM 18799 C C . LYS A 1 51 ? 30.894 -5.029 22.159 1.00 73.42 51 LYS A C 13
ATOM 18800 O O . LYS A 1 51 ? 29.726 -5.149 22.533 1.00 24.24 51 LYS A O 13
ATOM 18819 N N . LEU A 1 52 ? 31.321 -3.995 21.443 1.00 15.22 52 LEU A N 13
ATOM 18820 C CA . LEU A 1 52 ? 30.422 -2.916 21.047 1.00 2.21 52 LEU A CA 13
ATOM 18821 C C . LEU A 1 52 ? 29.361 -3.420 20.074 1.00 63.00 52 LEU A C 13
ATOM 18822 O O . LEU A 1 52 ? 28.164 -3.231 20.293 1.00 24.30 52 LEU A O 13
ATOM 18838 N N . ILE A 1 53 ? 29.808 -4.063 19.001 1.00 63.23 53 ILE A N 13
ATOM 18839 C CA . ILE A 1 53 ? 28.897 -4.597 17.996 1.00 21.53 53 ILE A CA 13
ATOM 18840 C C . ILE A 1 53 ? 28.152 -5.819 18.524 1.00 1.21 53 ILE A C 13
ATOM 18841 O O . ILE A 1 53 ? 27.001 -6.062 18.161 1.00 41.44 53 ILE A O 13
ATOM 18857 N N . ASP A 1 54 ? 28.815 -6.583 19.384 1.00 24.34 54 ASP A N 13
ATOM 18858 C CA . ASP A 1 54 ? 28.215 -7.779 19.966 1.00 43.45 54 ASP A CA 13
ATOM 18859 C C . ASP A 1 54 ? 27.127 -7.408 20.968 1.00 53.21 54 ASP A C 13
ATOM 18860 O O . ASP A 1 54 ? 26.069 -8.037 21.014 1.00 0.01 54 ASP A O 13
ATOM 18869 N N . THR A 1 55 ? 27.393 -6.382 21.771 1.00 60.12 55 THR A N 13
ATOM 18870 C CA . THR A 1 55 ? 26.438 -5.929 22.774 1.00 51.31 55 THR A CA 13
ATOM 18871 C C . THR A 1 55 ? 25.278 -5.178 22.129 1.00 5.24 55 THR A C 13
ATOM 18872 O O . THR A 1 55 ? 24.129 -5.315 22.548 1.00 55.44 55 THR A O 13
ATOM 18883 N N . TYR A 1 56 ? 25.587 -4.385 21.109 1.00 24.31 56 TYR A N 13
ATOM 18884 C CA . TYR A 1 56 ? 24.570 -3.611 20.408 1.00 44.04 56 TYR A CA 13
ATOM 18885 C C . TYR A 1 56 ? 23.637 -4.525 19.619 1.00 3.12 56 TYR A C 13
ATOM 18886 O O . TYR A 1 56 ? 22.419 -4.341 19.625 1.00 24.40 56 TYR A O 13
ATOM 18904 N N . CYS A 1 57 ? 24.218 -5.510 18.942 1.00 15.35 57 CYS A N 13
ATOM 18905 C CA . CYS A 1 57 ? 23.439 -6.454 18.148 1.00 3.22 57 CYS A CA 13
ATOM 18906 C C . CYS A 1 57 ? 22.620 -7.374 19.047 1.00 74.12 57 CYS A C 13
ATOM 18907 O O . CYS A 1 57 ? 21.431 -7.592 18.812 1.00 71.35 57 CYS A O 13
ATOM 18915 N N . LYS A 1 58 ? 23.263 -7.913 20.077 1.00 71.22 58 LYS A N 13
ATOM 18916 C CA . LYS A 1 58 ? 22.595 -8.811 21.012 1.00 50.04 58 LYS A CA 13
ATOM 18917 C C . LYS A 1 58 ? 21.482 -8.086 21.762 1.00 43.23 58 LYS A C 13
ATOM 18918 O O . LYS A 1 58 ? 20.395 -8.630 21.959 1.00 5.42 58 LYS A O 13
ATOM 18937 N N . LYS A 1 59 ? 21.760 -6.854 22.177 1.00 73.45 59 LYS A N 13
ATOM 18938 C CA . LYS A 1 59 ? 20.782 -6.053 22.902 1.00 11.55 59 LYS A CA 13
ATOM 18939 C C . LYS A 1 59 ? 19.588 -5.715 22.015 1.00 63.02 59 LYS A C 13
ATOM 18940 O O . LYS A 1 59 ? 18.438 -5.852 22.429 1.00 34.40 59 LYS A O 13
ATOM 18959 N N . GLN A 1 60 ? 19.871 -5.275 20.793 1.00 10.30 60 GLN A N 13
ATOM 18960 C CA . GLN A 1 60 ? 18.820 -4.919 19.848 1.00 55.24 60 GLN A CA 13
ATOM 18961 C C . GLN A 1 60 ? 17.985 -6.140 19.476 1.00 21.23 60 GLN A C 13
ATOM 18962 O O . GLN A 1 60 ? 16.863 -6.013 18.988 1.00 42.23 60 GLN A O 13
ATOM 18976 N N . GLY A 1 61 ? 18.541 -7.325 19.711 1.00 4.24 61 GLY A N 13
ATOM 18977 C CA . GLY A 1 61 ? 17.835 -8.552 19.395 1.00 34.22 61 GLY A CA 13
ATOM 18978 C C . GLY A 1 61 ? 18.010 -8.966 17.948 1.00 44.15 61 GLY A C 13
ATOM 18979 O O . GLY A 1 61 ? 17.159 -9.655 17.384 1.00 1.33 61 GLY A O 13
ATOM 18983 N N . ILE A 1 62 ? 19.116 -8.544 17.343 1.00 21.14 62 ILE A N 13
ATOM 18984 C CA . ILE A 1 62 ? 19.400 -8.875 15.952 1.00 13.25 62 ILE A CA 13
ATOM 18985 C C . ILE A 1 62 ? 20.804 -9.448 15.799 1.00 24.11 62 ILE A C 13
ATOM 18986 O O . ILE A 1 62 ? 21.737 -9.024 16.482 1.00 50.15 62 ILE A O 13
ATOM 19002 N N . SER A 1 63 ? 20.948 -10.414 14.897 1.00 4.32 63 SER A N 13
ATOM 19003 C CA . SER A 1 63 ? 22.239 -11.047 14.655 1.00 63.11 63 SER A CA 13
ATOM 19004 C C . SER A 1 63 ? 23.282 -10.014 14.239 1.00 11.22 63 SER A C 13
ATOM 19005 O O . SER A 1 63 ? 22.959 -8.849 14.005 1.00 34.23 63 SER A O 13
ATOM 19013 N N . ARG A 1 64 ? 24.534 -10.449 14.150 1.00 64.33 64 ARG A N 13
ATOM 19014 C CA . ARG A 1 64 ? 25.626 -9.563 13.764 1.00 54.13 64 ARG A CA 13
ATOM 19015 C C . ARG A 1 64 ? 25.792 -9.534 12.247 1.00 23.22 64 ARG A C 13
ATOM 19016 O O . ARG A 1 64 ? 26.891 -9.729 11.730 1.00 23.40 64 ARG A O 13
ATOM 19037 N N . ASN A 1 65 ? 24.693 -9.290 11.541 1.00 43.02 65 ASN A N 13
ATOM 19038 C CA . ASN A 1 65 ? 24.717 -9.237 10.084 1.00 44.14 65 ASN A CA 13
ATOM 19039 C C . ASN A 1 65 ? 23.608 -8.334 9.554 1.00 53.14 65 ASN A C 13
ATOM 19040 O O . ASN A 1 65 ? 22.896 -8.693 8.616 1.00 50.03 65 ASN A O 13
ATOM 19051 N N . SER A 1 66 ? 23.467 -7.160 10.161 1.00 50.12 66 SER A N 13
ATOM 19052 C CA . SER A 1 66 ? 22.442 -6.206 9.753 1.00 61.24 66 SER A CA 13
ATOM 19053 C C . SER A 1 66 ? 22.849 -4.782 10.119 1.00 73.02 66 SER A C 13
ATOM 19054 O O . SER A 1 66 ? 22.005 -3.892 10.230 1.00 61.25 66 SER A O 13
ATOM 19062 N N . VAL A 1 67 ? 24.148 -4.574 10.306 1.00 42.22 67 VAL A N 13
ATOM 19063 C CA . VAL A 1 67 ? 24.669 -3.258 10.659 1.00 74.35 67 VAL A CA 13
ATOM 19064 C C . VAL A 1 67 ? 26.129 -3.116 10.244 1.00 53.34 67 VAL A C 13
ATOM 19065 O O . VAL A 1 67 ? 26.990 -3.868 10.699 1.00 43.03 67 VAL A O 13
ATOM 19078 N N . ARG A 1 68 ? 26.400 -2.145 9.377 1.00 34.11 68 ARG A N 13
ATOM 19079 C CA . ARG A 1 68 ? 27.756 -1.904 8.900 1.00 51.23 68 ARG A CA 13
ATOM 19080 C C . ARG A 1 68 ? 28.428 -0.799 9.709 1.00 44.42 68 ARG A C 13
ATOM 19081 O O . ARG A 1 68 ? 28.077 0.375 9.588 1.00 43.32 68 ARG A O 13
ATOM 19102 N N . PHE A 1 69 ? 29.397 -1.182 10.534 1.00 34.23 69 PHE A N 13
ATOM 19103 C CA . PHE A 1 69 ? 30.118 -0.224 11.365 1.00 75.54 69 PHE A CA 13
ATOM 19104 C C . PHE A 1 69 ? 31.362 0.289 10.647 1.00 50.54 69 PHE A C 13
ATOM 19105 O O . PHE A 1 69 ? 32.324 -0.451 10.441 1.00 64.34 69 PHE A O 13
ATOM 19122 N N . LEU A 1 70 ? 31.335 1.562 10.267 1.00 3.33 70 LEU A N 13
ATOM 19123 C CA . LEU A 1 70 ? 32.461 2.177 9.571 1.00 35.04 70 LEU A CA 13
ATOM 19124 C C . LEU A 1 70 ? 33.060 3.310 10.399 1.00 74.40 70 LEU A C 13
ATOM 19125 O O . LEU A 1 70 ? 32.360 3.966 11.171 1.00 30.30 70 LEU A O 13
ATOM 19141 N N . PHE A 1 71 ? 34.358 3.535 10.231 1.00 4.21 71 PHE A N 13
ATOM 19142 C CA . PHE A 1 71 ? 35.052 4.590 10.962 1.00 72.25 71 PHE A CA 13
ATOM 19143 C C . PHE A 1 71 ? 35.710 5.575 10.000 1.00 11.11 71 PHE A C 13
ATOM 19144 O O . PHE A 1 71 ? 36.719 5.262 9.368 1.00 52.23 71 PHE A O 13
ATOM 19161 N N . ASP A 1 72 ? 35.131 6.766 9.895 1.00 11.12 72 ASP A N 13
ATOM 19162 C CA . ASP A 1 72 ? 35.660 7.799 9.012 1.00 62.53 72 ASP A CA 13
ATOM 19163 C C . ASP A 1 72 ? 35.694 7.312 7.566 1.00 23.34 72 ASP A C 13
ATOM 19164 O O . ASP A 1 72 ? 36.434 7.843 6.739 1.00 30.31 72 ASP A O 13
ATOM 19173 N N . GLY A 1 73 ? 34.888 6.296 7.270 1.00 45.42 73 GLY A N 13
ATOM 19174 C CA . GLY A 1 73 ? 34.843 5.754 5.925 1.00 53.15 73 GLY A CA 13
ATOM 19175 C C . GLY A 1 73 ? 35.466 4.376 5.834 1.00 64.54 73 GLY A C 13
ATOM 19176 O O . GLY A 1 73 ? 35.630 3.830 4.742 1.00 74.32 73 GLY A O 13
ATOM 19180 N N . THR A 1 74 ? 35.819 3.810 6.984 1.00 35.21 74 THR A N 13
ATOM 19181 C CA . THR A 1 74 ? 36.431 2.488 7.030 1.00 74.00 74 THR A CA 13
ATOM 19182 C C . THR A 1 74 ? 35.464 1.454 7.595 1.00 31.32 74 THR A C 13
ATOM 19183 O O . THR A 1 74 ? 35.432 1.190 8.797 1.00 24.24 74 THR A O 13
ATOM 19194 N N . PRO A 1 75 ? 34.656 0.852 6.710 1.00 54.11 75 PRO A N 13
ATOM 19195 C CA . PRO A 1 75 ? 33.673 -0.164 7.098 1.00 23.52 75 PRO A CA 13
ATOM 19196 C C . PRO A 1 75 ? 34.331 -1.470 7.533 1.00 51.22 75 PRO A C 13
ATOM 19197 O O . PRO A 1 75 ? 34.730 -2.283 6.698 1.00 14.41 75 PRO A O 13
ATOM 19208 N N . ILE A 1 76 ? 34.441 -1.664 8.843 1.00 74.24 76 ILE A N 13
ATOM 19209 C CA . ILE A 1 76 ? 35.049 -2.872 9.387 1.00 74.02 76 ILE A CA 13
ATOM 19210 C C . ILE A 1 76 ? 34.449 -3.226 10.744 1.00 42.15 76 ILE A C 13
ATOM 19211 O O . ILE A 1 76 ? 34.106 -2.344 11.531 1.00 25.03 76 ILE A O 13
ATOM 19227 N N . ASP A 1 77 ? 34.327 -4.521 11.010 1.00 21.53 77 ASP A N 13
ATOM 19228 C CA . ASP A 1 77 ? 33.772 -4.993 12.274 1.00 52.03 77 ASP A CA 13
ATOM 19229 C C . ASP A 1 77 ? 34.805 -5.801 13.053 1.00 15.24 77 ASP A C 13
ATOM 19230 O O . ASP A 1 77 ? 34.897 -7.018 12.901 1.00 23.20 77 ASP A O 13
ATOM 19239 N N . GLU A 1 78 ? 35.579 -5.114 13.888 1.00 52.23 78 GLU A N 13
ATOM 19240 C CA . GLU A 1 78 ? 36.606 -5.768 14.689 1.00 20.34 78 GLU A CA 13
ATOM 19241 C C . GLU A 1 78 ? 37.332 -4.758 15.573 1.00 64.11 78 GLU A C 13
ATOM 19242 O O . GLU A 1 78 ? 37.219 -3.548 15.376 1.00 53.33 78 GLU A O 13
ATOM 19254 N N . THR A 1 79 ? 38.080 -5.264 16.549 1.00 15.03 79 THR A N 13
ATOM 19255 C CA . THR A 1 79 ? 38.823 -4.408 17.465 1.00 41.33 79 THR A CA 13
ATOM 19256 C C . THR A 1 79 ? 40.326 -4.555 17.257 1.00 21.20 79 THR A C 13
ATOM 19257 O O . THR A 1 79 ? 41.101 -4.533 18.214 1.00 72.43 79 THR A O 13
ATOM 19268 N N . LYS A 1 80 ? 40.733 -4.705 16.001 1.00 3.12 80 LYS A N 13
ATOM 19269 C CA . LYS A 1 80 ? 42.145 -4.854 15.666 1.00 35.15 80 LYS A CA 13
ATOM 19270 C C . LYS A 1 80 ? 42.485 -4.091 14.391 1.00 52.44 80 LYS A C 13
ATOM 19271 O O . LYS A 1 80 ? 43.528 -3.442 14.302 1.00 61.34 80 LYS A O 13
ATOM 19290 N N . THR A 1 81 ? 41.597 -4.170 13.404 1.00 62.20 81 THR A N 13
ATOM 19291 C CA . THR A 1 81 ? 41.803 -3.487 12.133 1.00 4.24 81 THR A CA 13
ATOM 19292 C C . THR A 1 81 ? 41.681 -1.976 12.296 1.00 44.04 81 THR A C 13
ATOM 19293 O O . THR A 1 81 ? 42.607 -1.219 12.001 1.00 75.03 81 THR A O 13
ATOM 19304 N N . PRO A 1 82 ? 40.514 -1.524 12.776 1.00 34.04 82 PRO A N 13
ATOM 19305 C CA . PRO A 1 82 ? 40.244 -0.099 12.990 1.00 73.11 82 PRO A CA 13
ATOM 19306 C C . PRO A 1 82 ? 41.055 0.478 14.145 1.00 33.32 82 PRO A C 13
ATOM 19307 O O . PRO A 1 82 ? 41.368 1.668 14.162 1.00 74.41 82 PRO A O 13
ATOM 19318 N N . GLU A 1 83 ? 41.392 -0.374 15.109 1.00 51.22 83 GLU A N 13
ATOM 19319 C CA . GLU A 1 83 ? 42.167 0.053 16.268 1.00 14.30 83 GLU A CA 13
ATOM 19320 C C . GLU A 1 83 ? 43.634 0.253 15.898 1.00 34.05 83 GLU A C 13
ATOM 19321 O O . GLU A 1 83 ? 44.283 1.182 16.376 1.00 1.52 83 GLU A O 13
ATOM 19333 N N . GLU A 1 84 ? 44.148 -0.627 15.045 1.00 20.12 84 GLU A N 13
ATOM 19334 C CA . GLU A 1 84 ? 45.538 -0.548 14.613 1.00 64.21 84 GLU A CA 13
ATOM 19335 C C . GLU A 1 84 ? 45.710 0.503 13.520 1.00 14.33 84 GLU A C 13
ATOM 19336 O O . GLU A 1 84 ? 46.795 1.058 13.341 1.00 73.11 84 GLU A O 13
ATOM 19348 N N . LEU A 1 85 ? 44.631 0.772 12.792 1.00 4.13 85 LEU A N 13
ATOM 19349 C CA . LEU A 1 85 ? 44.661 1.757 11.716 1.00 32.41 85 LEU A CA 13
ATOM 19350 C C . LEU A 1 85 ? 44.456 3.166 12.262 1.00 43.21 85 LEU A C 13
ATOM 19351 O O . LEU A 1 85 ? 45.016 4.131 11.743 1.00 53.12 85 LEU A O 13
ATOM 19367 N N . GLY A 1 86 ? 43.652 3.277 13.315 1.00 74.23 86 GLY A N 13
ATOM 19368 C CA . GLY A 1 86 ? 43.389 4.572 13.915 1.00 63.21 86 GLY A CA 13
ATOM 19369 C C . GLY A 1 86 ? 44.518 5.033 14.816 1.00 71.42 86 GLY A C 13
ATOM 19370 O O . GLY A 1 86 ? 44.997 6.160 14.694 1.00 21.42 86 GLY A O 13
ATOM 19374 N N . MET A 1 87 ? 44.942 4.160 15.724 1.00 64.34 87 MET A N 13
ATOM 19375 C CA . MET A 1 87 ? 46.022 4.484 16.649 1.00 13.11 87 MET A CA 13
ATOM 19376 C C . MET A 1 87 ? 45.636 5.658 17.544 1.00 61.31 87 MET A C 13
ATOM 19377 O O . MET A 1 87 ? 46.405 6.605 17.705 1.00 30.35 87 MET A O 13
ATOM 19391 N N . GLU A 1 88 ? 44.441 5.588 18.122 1.00 21.22 88 GLU A N 13
ATOM 19392 C CA . GLU A 1 88 ? 43.955 6.646 19.000 1.00 53.04 88 GLU A CA 13
ATOM 19393 C C . GLU A 1 88 ? 42.893 6.114 19.958 1.00 71.55 88 GLU A C 13
ATOM 19394 O O . GLU A 1 88 ? 42.454 4.969 19.841 1.00 50.24 88 GLU A O 13
ATOM 19406 N N . ASP A 1 89 ? 42.485 6.951 20.904 1.00 4.34 89 ASP A N 13
ATOM 19407 C CA . ASP A 1 89 ? 41.475 6.566 21.883 1.00 50.31 89 ASP A CA 13
ATOM 19408 C C . ASP A 1 89 ? 40.118 7.165 21.526 1.00 34.55 89 ASP A C 13
ATOM 19409 O O . ASP A 1 89 ? 39.217 7.228 22.364 1.00 42.34 89 ASP A O 13
ATOM 19418 N N . ASP A 1 90 ? 39.979 7.602 20.280 1.00 51.30 90 ASP A N 13
ATOM 19419 C CA . ASP A 1 90 ? 38.731 8.196 19.812 1.00 25.44 90 ASP A CA 13
ATOM 19420 C C . ASP A 1 90 ? 38.166 7.412 18.632 1.00 34.44 90 ASP A C 13
ATOM 19421 O O . ASP A 1 90 ? 37.704 7.995 17.651 1.00 34.44 90 ASP A O 13
ATOM 19430 N N . ASP A 1 91 ? 38.206 6.088 18.734 1.00 22.24 91 ASP A N 13
ATOM 19431 C CA . ASP A 1 91 ? 37.698 5.223 17.676 1.00 54.43 91 ASP A CA 13
ATOM 19432 C C . ASP A 1 91 ? 36.174 5.268 17.623 1.00 33.20 91 ASP A C 13
ATOM 19433 O O . ASP A 1 91 ? 35.496 4.772 18.524 1.00 41.25 91 ASP A O 13
ATOM 19442 N N . VAL A 1 92 ? 35.640 5.866 16.562 1.00 24.04 92 VAL A N 13
ATOM 19443 C CA . VAL A 1 92 ? 34.197 5.975 16.392 1.00 55.51 92 VAL A CA 13
ATOM 19444 C C . VAL A 1 92 ? 33.702 5.048 15.288 1.00 54.12 92 VAL A C 13
ATOM 19445 O O . VAL A 1 92 ? 34.368 4.870 14.268 1.00 41.12 92 VAL A O 13
ATOM 19458 N N . ILE A 1 93 ? 32.529 4.460 15.498 1.00 31.12 93 ILE A N 13
ATOM 19459 C CA . ILE A 1 93 ? 31.944 3.552 14.520 1.00 72.23 93 ILE A CA 13
ATOM 19460 C C . ILE A 1 93 ? 30.468 3.863 14.295 1.00 70.43 93 ILE A C 13
ATOM 19461 O O . ILE A 1 93 ? 29.651 3.739 15.207 1.00 11.24 93 ILE A O 13
ATOM 19477 N N . ASP A 1 94 ? 30.133 4.265 13.074 1.00 63.33 94 ASP A N 13
ATOM 19478 C CA . ASP A 1 94 ? 28.755 4.591 12.727 1.00 72.40 94 ASP A CA 13
ATOM 19479 C C . ASP A 1 94 ? 28.087 3.427 12.001 1.00 23.41 94 ASP A C 13
ATOM 19480 O O . ASP A 1 94 ? 28.454 3.092 10.875 1.00 24.02 94 ASP A O 13
ATOM 19489 N N . ALA A 1 95 ? 27.106 2.813 12.654 1.00 11.23 95 ALA A N 13
ATOM 19490 C CA . ALA A 1 95 ? 26.387 1.687 12.071 1.00 52.51 95 ALA A CA 13
ATOM 19491 C C . ALA A 1 95 ? 25.331 2.165 11.079 1.00 23.23 95 ALA A C 13
ATOM 19492 O O . ALA A 1 95 ? 24.421 2.911 11.439 1.00 43.33 95 ALA A O 13
ATOM 19499 N N . MET A 1 96 ? 25.460 1.730 9.830 1.00 32.31 96 MET A N 13
ATOM 19500 C CA . MET A 1 96 ? 24.516 2.113 8.787 1.00 73.12 96 MET A CA 13
ATOM 19501 C C . MET A 1 96 ? 23.893 0.881 8.138 1.00 70.11 96 MET A C 13
ATOM 19502 O O . MET A 1 96 ? 24.487 -0.197 8.132 1.00 20.34 96 MET A O 13
ATOM 19516 N N . VAL A 1 97 ? 22.693 1.048 7.592 1.00 54.01 97 VAL A N 13
ATOM 19517 C CA . VAL A 1 97 ? 21.990 -0.050 6.940 1.00 72.44 97 VAL A CA 13
ATOM 19518 C C . VAL A 1 97 ? 22.170 0.003 5.427 1.00 44.13 97 VAL A C 13
ATOM 19519 O O . VAL A 1 97 ? 22.000 1.053 4.809 1.00 42.43 97 VAL A O 13
ATOM 19532 N N . GLU A 1 98 ? 22.516 -1.137 4.837 1.00 73.13 98 GLU A N 13
ATOM 19533 C CA . GLU A 1 98 ? 22.720 -1.219 3.395 1.00 34.32 98 GLU A CA 13
ATOM 19534 C C . GLU A 1 98 ? 21.639 -2.075 2.741 1.00 61.52 98 GLU A C 13
ATOM 19535 O O . GLU A 1 98 ? 21.911 -2.827 1.805 1.00 23.23 98 GLU A O 13
ATOM 19547 N N . GLN A 1 99 ? 20.414 -1.955 3.241 1.00 74.31 99 GLN A N 13
ATOM 19548 C CA . GLN A 1 99 ? 19.292 -2.719 2.706 1.00 5.01 99 GLN A CA 13
ATOM 19549 C C . GLN A 1 99 ? 19.519 -4.216 2.885 1.00 21.52 99 GLN A C 13
ATOM 19550 O O . GLN A 1 99 ? 20.592 -4.647 3.310 1.00 32.02 99 GLN A O 13
ATOM 19564 N N . THR A 1 100 ? 18.502 -5.007 2.559 1.00 74.45 100 THR A N 13
ATOM 19565 C CA . THR A 1 100 ? 18.589 -6.457 2.685 1.00 51.43 100 THR A CA 13
ATOM 19566 C C . THR A 1 100 ? 18.198 -7.146 1.383 1.00 63.44 100 THR A C 13
ATOM 19567 O O . THR A 1 100 ? 17.249 -6.740 0.714 1.00 43.33 100 THR A O 13
ATOM 19578 N N . GLY A 1 101 ? 18.937 -8.194 1.028 1.00 35.15 101 GLY A N 13
ATOM 19579 C CA . GLY A 1 101 ? 18.651 -8.924 -0.193 1.00 32.23 101 GLY A CA 13
ATOM 19580 C C . GLY A 1 101 ? 17.833 -10.175 0.058 1.00 75.33 101 GLY A C 13
ATOM 19581 O O . GLY A 1 101 ? 18.154 -10.970 0.940 1.00 4.32 101 GLY A O 13
ATOM 19585 N N . GLY A 1 102 ? 16.769 -10.351 -0.721 1.00 12.24 102 GLY A N 13
ATOM 19586 C CA . GLY A 1 102 ? 15.917 -11.515 -0.562 1.00 24.23 102 GLY A CA 13
ATOM 19587 C C . GLY A 1 102 ? 15.417 -11.678 0.860 1.00 65.31 102 GLY A C 13
ATOM 19588 O O . GLY A 1 102 ? 14.216 -11.599 1.115 1.00 31.23 102 GLY A O 13
ATOM 19592 N N . MET A 1 1 ? 19.982 6.795 -17.846 1.00 53.33 1 MET A N 14
ATOM 19593 C CA . MET A 1 1 ? 19.988 7.435 -19.157 1.00 24.40 1 MET A CA 14
ATOM 19594 C C . MET A 1 1 ? 21.239 7.053 -19.942 1.00 24.42 1 MET A C 14
ATOM 19595 O O . MET A 1 1 ? 21.159 6.366 -20.960 1.00 61.31 1 MET A O 14
ATOM 19609 N N . SER A 1 2 ? 22.394 7.502 -19.461 1.00 43.45 2 SER A N 14
ATOM 19610 C CA . SER A 1 2 ? 23.662 7.211 -20.121 1.00 32.12 2 SER A CA 14
ATOM 19611 C C . SER A 1 2 ? 24.785 7.066 -19.099 1.00 22.03 2 SER A C 14
ATOM 19612 O O . SER A 1 2 ? 25.901 7.538 -19.315 1.00 75.41 2 SER A O 14
ATOM 19620 N N . ASN A 1 3 ? 24.481 6.410 -17.984 1.00 20.53 3 ASN A N 14
ATOM 19621 C CA . ASN A 1 3 ? 25.464 6.202 -16.927 1.00 1.24 3 ASN A CA 14
ATOM 19622 C C . ASN A 1 3 ? 25.130 4.958 -16.109 1.00 52.03 3 ASN A C 14
ATOM 19623 O O . ASN A 1 3 ? 24.096 4.899 -15.445 1.00 70.21 3 ASN A O 14
ATOM 19634 N N . ASN A 1 4 ? 26.013 3.966 -16.163 1.00 50.32 4 ASN A N 14
ATOM 19635 C CA . ASN A 1 4 ? 25.812 2.723 -15.428 1.00 31.11 4 ASN A CA 14
ATOM 19636 C C . ASN A 1 4 ? 27.130 1.975 -15.254 1.00 20.41 4 ASN A C 14
ATOM 19637 O O . ASN A 1 4 ? 27.870 1.768 -16.214 1.00 44.35 4 ASN A O 14
ATOM 19648 N N . GLY A 1 5 ? 27.416 1.570 -14.020 1.00 61.31 5 GLY A N 14
ATOM 19649 C CA . GLY A 1 5 ? 28.644 0.848 -13.742 1.00 43.41 5 GLY A CA 14
ATOM 19650 C C . GLY A 1 5 ? 28.415 -0.639 -13.564 1.00 63.41 5 GLY A C 14
ATOM 19651 O O . GLY A 1 5 ? 27.387 -1.171 -13.982 1.00 3.34 5 GLY A O 14
ATOM 19655 N N . GLY A 1 6 ? 29.378 -1.315 -12.943 1.00 13.20 6 GLY A N 14
ATOM 19656 C CA . GLY A 1 6 ? 29.258 -2.744 -12.723 1.00 73.34 6 GLY A CA 14
ATOM 19657 C C . GLY A 1 6 ? 28.782 -3.078 -11.323 1.00 45.12 6 GLY A C 14
ATOM 19658 O O . GLY A 1 6 ? 27.609 -2.899 -11.001 1.00 14.42 6 GLY A O 14
ATOM 19662 N N . GLU A 1 7 ? 29.696 -3.566 -10.490 1.00 63.13 7 GLU A N 14
ATOM 19663 C CA . GLU A 1 7 ? 29.362 -3.928 -9.118 1.00 2.12 7 GLU A CA 14
ATOM 19664 C C . GLU A 1 7 ? 29.804 -2.838 -8.145 1.00 73.21 7 GLU A C 14
ATOM 19665 O O . GLU A 1 7 ? 30.652 -2.001 -8.454 1.00 61.33 7 GLU A O 14
ATOM 19677 N N . PRO A 1 8 ? 29.214 -2.847 -6.940 1.00 64.02 8 PRO A N 14
ATOM 19678 C CA . PRO A 1 8 ? 29.530 -1.867 -5.897 1.00 44.42 8 PRO A CA 14
ATOM 19679 C C . PRO A 1 8 ? 30.929 -2.062 -5.323 1.00 5.30 8 PRO A C 14
ATOM 19680 O O . PRO A 1 8 ? 31.643 -1.094 -5.059 1.00 12.13 8 PRO A O 14
ATOM 19691 N N . SER A 1 9 ? 31.316 -3.319 -5.133 1.00 21.14 9 SER A N 14
ATOM 19692 C CA . SER A 1 9 ? 32.629 -3.641 -4.586 1.00 43.44 9 SER A CA 14
ATOM 19693 C C . SER A 1 9 ? 33.001 -5.090 -4.884 1.00 23.12 9 SER A C 14
ATOM 19694 O O . SER A 1 9 ? 32.222 -6.007 -4.629 1.00 72.02 9 SER A O 14
ATOM 19702 N N . ASN A 1 10 ? 34.199 -5.288 -5.425 1.00 40.20 10 ASN A N 14
ATOM 19703 C CA . ASN A 1 10 ? 34.676 -6.625 -5.758 1.00 73.24 10 ASN A CA 14
ATOM 19704 C C . ASN A 1 10 ? 35.408 -7.252 -4.576 1.00 32.32 10 ASN A C 14
ATOM 19705 O O . ASN A 1 10 ? 35.331 -8.460 -4.355 1.00 60.11 10 ASN A O 14
ATOM 19716 N N . ASN A 1 11 ? 36.117 -6.422 -3.818 1.00 40.02 11 ASN A N 14
ATOM 19717 C CA . ASN A 1 11 ? 36.863 -6.895 -2.658 1.00 1.33 11 ASN A CA 14
ATOM 19718 C C . ASN A 1 11 ? 37.960 -7.869 -3.076 1.00 72.32 11 ASN A C 14
ATOM 19719 O O . ASN A 1 11 ? 38.061 -8.242 -4.244 1.00 41.02 11 ASN A O 14
ATOM 19730 N N . GLY A 1 12 ? 38.780 -8.279 -2.113 1.00 15.14 12 GLY A N 14
ATOM 19731 C CA . GLY A 1 12 ? 39.858 -9.207 -2.400 1.00 53.45 12 GLY A CA 14
ATOM 19732 C C . GLY A 1 12 ? 40.004 -10.274 -1.335 1.00 33.54 12 GLY A C 14
ATOM 19733 O O . GLY A 1 12 ? 39.306 -11.287 -1.361 1.00 62.51 12 GLY A O 14
ATOM 19737 N N . GLY A 1 13 ? 40.915 -10.048 -0.393 1.00 64.54 13 GLY A N 14
ATOM 19738 C CA . GLY A 1 13 ? 41.136 -11.009 0.672 1.00 54.00 13 GLY A CA 14
ATOM 19739 C C . GLY A 1 13 ? 41.359 -10.344 2.015 1.00 10.45 13 GLY A C 14
ATOM 19740 O O . GLY A 1 13 ? 41.919 -10.949 2.929 1.00 50.21 13 GLY A O 14
ATOM 19744 N N . GLU A 1 14 ? 40.921 -9.094 2.135 1.00 25.04 14 GLU A N 14
ATOM 19745 C CA . GLU A 1 14 ? 41.080 -8.346 3.377 1.00 14.10 14 GLU A CA 14
ATOM 19746 C C . GLU A 1 14 ? 42.540 -7.961 3.598 1.00 33.54 14 GLU A C 14
ATOM 19747 O O . GLU A 1 14 ? 42.904 -6.789 3.515 1.00 31.40 14 GLU A O 14
ATOM 19759 N N . GLY A 1 15 ? 43.372 -8.959 3.882 1.00 70.12 15 GLY A N 14
ATOM 19760 C CA . GLY A 1 15 ? 44.782 -8.706 4.112 1.00 43.13 15 GLY A CA 14
ATOM 19761 C C . GLY A 1 15 ? 45.365 -9.605 5.184 1.00 4.31 15 GLY A C 14
ATOM 19762 O O . GLY A 1 15 ? 45.028 -10.785 5.265 1.00 72.31 15 GLY A O 14
ATOM 19766 N N . ALA A 1 16 ? 46.245 -9.045 6.009 1.00 72.42 16 ALA A N 14
ATOM 19767 C CA . ALA A 1 16 ? 46.876 -9.804 7.081 1.00 31.34 16 ALA A CA 14
ATOM 19768 C C . ALA A 1 16 ? 46.849 -9.027 8.393 1.00 34.22 16 ALA A C 14
ATOM 19769 O O . ALA A 1 16 ? 46.182 -7.999 8.502 1.00 51.34 16 ALA A O 14
ATOM 19776 N N . GLU A 1 17 ? 47.577 -9.527 9.387 1.00 51.31 17 GLU A N 14
ATOM 19777 C CA . GLU A 1 17 ? 47.634 -8.879 10.692 1.00 52.30 17 GLU A CA 14
ATOM 19778 C C . GLU A 1 17 ? 48.854 -9.348 11.479 1.00 11.55 17 GLU A C 14
ATOM 19779 O O . GLU A 1 17 ? 49.645 -10.156 10.996 1.00 21.22 17 GLU A O 14
ATOM 19791 N N . GLY A 1 18 ? 48.999 -8.832 12.697 1.00 64.34 18 GLY A N 14
ATOM 19792 C CA . GLY A 1 18 ? 50.125 -9.208 13.532 1.00 60.53 18 GLY A CA 14
ATOM 19793 C C . GLY A 1 18 ? 49.730 -9.411 14.981 1.00 75.51 18 GLY A C 14
ATOM 19794 O O . GLY A 1 18 ? 48.562 -9.260 15.341 1.00 13.14 18 GLY A O 14
ATOM 19798 N N . THR A 1 19 ? 50.704 -9.758 15.816 1.00 4.50 19 THR A N 14
ATOM 19799 C CA . THR A 1 19 ? 50.452 -9.985 17.233 1.00 11.33 19 THR A CA 14
ATOM 19800 C C . THR A 1 19 ? 51.731 -9.840 18.050 1.00 61.23 19 THR A C 14
ATOM 19801 O O . THR A 1 19 ? 52.720 -10.531 17.799 1.00 12.33 19 THR A O 14
ATOM 19812 N N . CYS A 1 20 ? 51.705 -8.940 19.026 1.00 25.34 20 CYS A N 14
ATOM 19813 C CA . CYS A 1 20 ? 52.864 -8.705 19.880 1.00 25.53 20 CYS A CA 14
ATOM 19814 C C . CYS A 1 20 ? 52.445 -8.563 21.340 1.00 54.24 20 CYS A C 14
ATOM 19815 O O . CYS A 1 20 ? 53.098 -9.091 22.240 1.00 75.43 20 CYS A O 14
ATOM 19823 N N . LYS A 1 21 ? 51.351 -7.843 21.567 1.00 30.45 21 LYS A N 14
ATOM 19824 C CA . LYS A 1 21 ? 50.843 -7.630 22.917 1.00 13.52 21 LYS A CA 14
ATOM 19825 C C . LYS A 1 21 ? 51.920 -7.031 23.816 1.00 50.32 21 LYS A C 14
ATOM 19826 O O . LYS A 1 21 ? 52.408 -7.686 24.736 1.00 74.21 21 LYS A O 14
ATOM 19845 N N . GLU A 1 22 ? 52.285 -5.782 23.543 1.00 10.21 22 GLU A N 14
ATOM 19846 C CA . GLU A 1 22 ? 53.304 -5.096 24.328 1.00 3.24 22 GLU A CA 14
ATOM 19847 C C . GLU A 1 22 ? 53.437 -3.639 23.894 1.00 52.01 22 GLU A C 14
ATOM 19848 O O . GLU A 1 22 ? 54.374 -3.276 23.184 1.00 10.41 22 GLU A O 14
ATOM 19860 N N . GLU A 1 23 ? 52.491 -2.810 24.325 1.00 31.44 23 GLU A N 14
ATOM 19861 C CA . GLU A 1 23 ? 52.501 -1.394 23.980 1.00 45.23 23 GLU A CA 14
ATOM 19862 C C . GLU A 1 23 ? 51.359 -0.656 24.672 1.00 22.35 23 GLU A C 14
ATOM 19863 O O . GLU A 1 23 ? 50.690 -1.206 25.549 1.00 43.54 23 GLU A O 14
ATOM 19875 N N . THR A 1 24 ? 51.141 0.593 24.274 1.00 42.13 24 THR A N 14
ATOM 19876 C CA . THR A 1 24 ? 50.082 1.408 24.856 1.00 21.51 24 THR A CA 14
ATOM 19877 C C . THR A 1 24 ? 48.945 1.622 23.864 1.00 33.40 24 THR A C 14
ATOM 19878 O O . THR A 1 24 ? 49.173 2.000 22.716 1.00 42.14 24 THR A O 14
ATOM 19889 N N . ALA A 1 25 ? 47.719 1.378 24.315 1.00 34.41 25 ALA A N 14
ATOM 19890 C CA . ALA A 1 25 ? 46.545 1.547 23.467 1.00 21.32 25 ALA A CA 14
ATOM 19891 C C . ALA A 1 25 ? 45.315 1.900 24.296 1.00 0.03 25 ALA A C 14
ATOM 19892 O O . ALA A 1 25 ? 44.800 1.070 25.046 1.00 34.22 25 ALA A O 14
ATOM 19899 N N . LEU A 1 26 ? 44.849 3.136 24.158 1.00 43.33 26 LEU A N 14
ATOM 19900 C CA . LEU A 1 26 ? 43.679 3.600 24.895 1.00 0.20 26 LEU A CA 14
ATOM 19901 C C . LEU A 1 26 ? 42.778 4.451 24.006 1.00 13.44 26 LEU A C 14
ATOM 19902 O O . LEU A 1 26 ? 43.158 5.543 23.583 1.00 53.10 26 LEU A O 14
ATOM 19918 N N . VAL A 1 27 ? 41.580 3.945 23.729 1.00 43.20 27 VAL A N 14
ATOM 19919 C CA . VAL A 1 27 ? 40.623 4.660 22.894 1.00 51.24 27 VAL A CA 14
ATOM 19920 C C . VAL A 1 27 ? 39.192 4.394 23.346 1.00 32.54 27 VAL A C 14
ATOM 19921 O O . VAL A 1 27 ? 38.871 3.302 23.815 1.00 64.54 27 VAL A O 14
ATOM 19934 N N . ALA A 1 28 ? 38.335 5.399 23.203 1.00 75.00 28 ALA A N 14
ATOM 19935 C CA . ALA A 1 28 ? 36.936 5.272 23.595 1.00 43.52 28 ALA A CA 14
ATOM 19936 C C . ALA A 1 28 ? 36.036 5.115 22.374 1.00 41.40 28 ALA A C 14
ATOM 19937 O O . ALA A 1 28 ? 36.242 5.767 21.350 1.00 2.21 28 ALA A O 14
ATOM 19944 N N . VAL A 1 29 ? 35.037 4.246 22.489 1.00 64.32 29 VAL A N 14
ATOM 19945 C CA . VAL A 1 29 ? 34.105 4.003 21.394 1.00 1.33 29 VAL A CA 14
ATOM 19946 C C . VAL A 1 29 ? 32.668 4.274 21.826 1.00 23.00 29 VAL A C 14
ATOM 19947 O O . VAL A 1 29 ? 32.301 4.048 22.979 1.00 24.33 29 VAL A O 14
ATOM 19960 N N . LYS A 1 30 ? 31.857 4.760 20.892 1.00 24.23 30 LYS A N 14
ATOM 19961 C CA . LYS A 1 30 ? 30.459 5.061 21.174 1.00 72.41 30 LYS A CA 14
ATOM 19962 C C . LYS A 1 30 ? 29.556 4.545 20.058 1.00 71.21 30 LYS A C 14
ATOM 19963 O O . LYS A 1 30 ? 29.635 5.006 18.919 1.00 34.31 30 LYS A O 14
ATOM 19982 N N . VAL A 1 31 ? 28.697 3.587 20.392 1.00 24.35 31 VAL A N 14
ATOM 19983 C CA . VAL A 1 31 ? 27.778 3.010 19.419 1.00 14.31 31 VAL A CA 14
ATOM 19984 C C . VAL A 1 31 ? 26.412 3.684 19.488 1.00 74.22 31 VAL A C 14
ATOM 19985 O O . VAL A 1 31 ? 25.785 3.735 20.546 1.00 4.54 31 VAL A O 14
ATOM 19998 N N . VAL A 1 32 ? 25.954 4.199 18.351 1.00 2.31 32 VAL A N 14
ATOM 19999 C CA . VAL A 1 32 ? 24.661 4.869 18.281 1.00 31.12 32 VAL A CA 14
ATOM 20000 C C . VAL A 1 32 ? 23.712 4.134 17.342 1.00 75.41 32 VAL A C 14
ATOM 20001 O O . VAL A 1 32 ? 24.145 3.439 16.424 1.00 60.11 32 VAL A O 14
ATOM 20014 N N . ASN A 1 33 ? 22.413 4.292 17.578 1.00 3.33 33 ASN A N 14
ATOM 20015 C CA . ASN A 1 33 ? 21.401 3.643 16.753 1.00 41.20 33 ASN A CA 14
ATOM 20016 C C . ASN A 1 33 ? 20.377 4.656 16.251 1.00 40.43 33 ASN A C 14
ATOM 20017 O O . ASN A 1 33 ? 20.145 5.686 16.884 1.00 62.21 33 ASN A O 14
ATOM 20028 N N . ALA A 1 34 ? 19.767 4.356 15.109 1.00 52.31 34 ALA A N 14
ATOM 20029 C CA . ALA A 1 34 ? 18.766 5.239 14.523 1.00 73.11 34 ALA A CA 14
ATOM 20030 C C . ALA A 1 34 ? 17.633 5.513 15.506 1.00 54.11 34 ALA A C 14
ATOM 20031 O O . ALA A 1 34 ? 16.951 6.534 15.413 1.00 72.11 34 ALA A O 14
ATOM 20038 N N . ASP A 1 35 ? 17.437 4.596 16.446 1.00 33.53 35 ASP A N 14
ATOM 20039 C CA . ASP A 1 35 ? 16.386 4.739 17.447 1.00 32.22 35 ASP A CA 14
ATOM 20040 C C . ASP A 1 35 ? 16.791 5.744 18.521 1.00 42.14 35 ASP A C 14
ATOM 20041 O O . ASP A 1 35 ? 15.941 6.350 19.171 1.00 54.00 35 ASP A O 14
ATOM 20050 N N . GLY A 1 36 ? 18.097 5.915 18.701 1.00 4.32 36 GLY A N 14
ATOM 20051 C CA . GLY A 1 36 ? 18.593 6.847 19.698 1.00 73.04 36 GLY A CA 14
ATOM 20052 C C . GLY A 1 36 ? 19.459 6.172 20.743 1.00 72.04 36 GLY A C 14
ATOM 20053 O O . GLY A 1 36 ? 20.461 6.733 21.184 1.00 64.32 36 GLY A O 14
ATOM 20057 N N . ALA A 1 37 ? 19.070 4.965 21.141 1.00 65.01 37 ALA A N 14
ATOM 20058 C CA . ALA A 1 37 ? 19.819 4.213 22.140 1.00 32.13 37 ALA A CA 14
ATOM 20059 C C . ALA A 1 37 ? 21.288 4.093 21.750 1.00 21.33 37 ALA A C 14
ATOM 20060 O O . ALA A 1 37 ? 21.616 3.566 20.687 1.00 10.45 37 ALA A O 14
ATOM 20067 N N . GLU A 1 38 ? 22.168 4.585 22.617 1.00 31.41 38 GLU A N 14
ATOM 20068 C CA . GLU A 1 38 ? 23.603 4.533 22.361 1.00 75.12 38 GLU A CA 14
ATOM 20069 C C . GLU A 1 38 ? 24.377 4.280 23.651 1.00 11.22 38 GLU A C 14
ATOM 20070 O O . GLU A 1 38 ? 23.845 4.445 24.749 1.00 44.43 38 GLU A O 14
ATOM 20082 N N . MET A 1 39 ? 25.636 3.878 23.510 1.00 73.03 39 MET A N 14
ATOM 20083 C CA . MET A 1 39 ? 26.484 3.603 24.664 1.00 71.23 39 MET A CA 14
ATOM 20084 C C . MET A 1 39 ? 27.950 3.863 24.335 1.00 65.12 39 MET A C 14
ATOM 20085 O O . MET A 1 39 ? 28.469 3.369 23.333 1.00 3.23 39 MET A O 14
ATOM 20099 N N . PHE A 1 40 ? 28.614 4.641 25.184 1.00 53.14 40 PHE A N 14
ATOM 20100 C CA . PHE A 1 40 ? 30.021 4.968 24.982 1.00 75.40 40 PHE A CA 14
ATOM 20101 C C . PHE A 1 40 ? 30.851 4.570 26.199 1.00 51.40 40 PHE A C 14
ATOM 20102 O O . PHE A 1 40 ? 30.414 4.723 27.340 1.00 54.23 40 PHE A O 14
ATOM 20119 N N . PHE A 1 41 ? 32.051 4.059 25.947 1.00 4.13 41 PHE A N 14
ATOM 20120 C CA . PHE A 1 41 ? 32.943 3.638 27.021 1.00 25.12 41 PHE A CA 14
ATOM 20121 C C . PHE A 1 41 ? 34.389 3.578 26.536 1.00 72.44 41 PHE A C 14
ATOM 20122 O O . PHE A 1 41 ? 34.649 3.513 25.334 1.00 11.10 41 PHE A O 14
ATOM 20139 N N . ARG A 1 42 ? 35.325 3.600 27.479 1.00 71.33 42 ARG A N 14
ATOM 20140 C CA . ARG A 1 42 ? 36.744 3.549 27.148 1.00 51.51 42 ARG A CA 14
ATOM 20141 C C . ARG A 1 42 ? 37.264 2.116 27.201 1.00 61.02 42 ARG A C 14
ATOM 20142 O O . ARG A 1 42 ? 36.860 1.330 28.058 1.00 11.02 42 ARG A O 14
ATOM 20163 N N . ILE A 1 43 ? 38.161 1.783 26.279 1.00 4.30 43 ILE A N 14
ATOM 20164 C CA . ILE A 1 43 ? 38.737 0.445 26.221 1.00 14.25 43 ILE A CA 14
ATOM 20165 C C . ILE A 1 43 ? 40.043 0.442 25.435 1.00 72.34 43 ILE A C 14
ATOM 20166 O O . ILE A 1 43 ? 40.310 1.351 24.649 1.00 52.13 43 ILE A O 14
ATOM 20182 N N . LYS A 1 44 ? 40.854 -0.589 25.650 1.00 52.54 44 LYS A N 14
ATOM 20183 C CA . LYS A 1 44 ? 42.132 -0.714 24.959 1.00 72.00 44 LYS A CA 14
ATOM 20184 C C . LYS A 1 44 ? 41.943 -0.638 23.447 1.00 0.22 44 LYS A C 14
ATOM 20185 O O . LYS A 1 44 ? 41.052 -1.278 22.890 1.00 34.55 44 LYS A O 14
ATOM 20204 N N . SER A 1 45 ? 42.789 0.148 22.789 1.00 54.33 45 SER A N 14
ATOM 20205 C CA . SER A 1 45 ? 42.713 0.310 21.341 1.00 21.44 45 SER A CA 14
ATOM 20206 C C . SER A 1 45 ? 42.835 -1.038 20.637 1.00 24.44 45 SER A C 14
ATOM 20207 O O . SER A 1 45 ? 42.188 -1.280 19.619 1.00 50.14 45 SER A O 14
ATOM 20215 N N . ARG A 1 46 ? 43.671 -1.913 21.189 1.00 54.03 46 ARG A N 14
ATOM 20216 C CA . ARG A 1 46 ? 43.880 -3.236 20.614 1.00 73.40 46 ARG A CA 14
ATOM 20217 C C . ARG A 1 46 ? 42.555 -3.977 20.457 1.00 13.33 46 ARG A C 14
ATOM 20218 O O . ARG A 1 46 ? 42.423 -4.866 19.616 1.00 61.40 46 ARG A O 14
ATOM 20239 N N . THR A 1 47 ? 41.574 -3.604 21.274 1.00 50.43 47 THR A N 14
ATOM 20240 C CA . THR A 1 47 ? 40.260 -4.233 21.227 1.00 1.54 47 THR A CA 14
ATOM 20241 C C . THR A 1 47 ? 39.175 -3.274 21.704 1.00 33.21 47 THR A C 14
ATOM 20242 O O . THR A 1 47 ? 39.082 -2.968 22.892 1.00 30.14 47 THR A O 14
ATOM 20253 N N . ALA A 1 48 ? 38.355 -2.804 20.770 1.00 71.03 48 ALA A N 14
ATOM 20254 C CA . ALA A 1 48 ? 37.274 -1.882 21.096 1.00 73.34 48 ALA A CA 14
ATOM 20255 C C . ALA A 1 48 ? 36.003 -2.235 20.331 1.00 55.23 48 ALA A C 14
ATOM 20256 O O . ALA A 1 48 ? 34.986 -2.592 20.927 1.00 33.11 48 ALA A O 14
ATOM 20263 N N . LEU A 1 49 ? 36.066 -2.132 19.008 1.00 51.52 49 LEU A N 14
ATOM 20264 C CA . LEU A 1 49 ? 34.919 -2.439 18.161 1.00 71.15 49 LEU A CA 14
ATOM 20265 C C . LEU A 1 49 ? 34.577 -3.924 18.225 1.00 33.12 49 LEU A C 14
ATOM 20266 O O . LEU A 1 49 ? 33.423 -4.315 18.046 1.00 61.22 49 LEU A O 14
ATOM 20282 N N . LYS A 1 50 ? 35.586 -4.748 18.485 1.00 45.23 50 LYS A N 14
ATOM 20283 C CA . LYS A 1 50 ? 35.394 -6.190 18.577 1.00 34.12 50 LYS A CA 14
ATOM 20284 C C . LYS A 1 50 ? 34.572 -6.551 19.811 1.00 60.24 50 LYS A C 14
ATOM 20285 O O . LYS A 1 50 ? 33.597 -7.298 19.723 1.00 13.52 50 LYS A O 14
ATOM 20304 N N . LYS A 1 51 ? 34.971 -6.016 20.959 1.00 24.03 51 LYS A N 14
ATOM 20305 C CA . LYS A 1 51 ? 34.271 -6.279 22.211 1.00 61.01 51 LYS A CA 14
ATOM 20306 C C . LYS A 1 51 ? 32.928 -5.558 22.245 1.00 54.44 51 LYS A C 14
ATOM 20307 O O . LYS A 1 51 ? 31.984 -6.010 22.895 1.00 64.21 51 LYS A O 14
ATOM 20326 N N . LEU A 1 52 ? 32.847 -4.435 21.540 1.00 54.44 52 LEU A N 14
ATOM 20327 C CA . LEU A 1 52 ? 31.617 -3.651 21.488 1.00 42.14 52 LEU A CA 14
ATOM 20328 C C . LEU A 1 52 ? 30.540 -4.380 20.690 1.00 3.42 52 LEU A C 14
ATOM 20329 O O . LEU A 1 52 ? 29.418 -4.559 21.164 1.00 21.33 52 LEU A O 14
ATOM 20345 N N . ILE A 1 53 ? 30.890 -4.799 19.479 1.00 41.52 53 ILE A N 14
ATOM 20346 C CA . ILE A 1 53 ? 29.954 -5.511 18.618 1.00 43.35 53 ILE A CA 14
ATOM 20347 C C . ILE A 1 53 ? 29.668 -6.909 19.154 1.00 22.03 53 ILE A C 14
ATOM 20348 O O . ILE A 1 53 ? 28.570 -7.438 18.983 1.00 60.45 53 ILE A O 14
ATOM 20364 N N . ASP A 1 54 ? 30.663 -7.501 19.806 1.00 34.24 54 ASP A N 14
ATOM 20365 C CA . ASP A 1 54 ? 30.517 -8.838 20.372 1.00 44.42 54 ASP A CA 14
ATOM 20366 C C . ASP A 1 54 ? 29.627 -8.810 21.610 1.00 3.24 54 ASP A C 14
ATOM 20367 O O . ASP A 1 54 ? 28.711 -9.621 21.748 1.00 15.43 54 ASP A O 14
ATOM 20376 N N . THR A 1 55 ? 29.904 -7.872 22.511 1.00 11.20 55 THR A N 14
ATOM 20377 C CA . THR A 1 55 ? 29.130 -7.740 23.739 1.00 4.41 55 THR A CA 14
ATOM 20378 C C . THR A 1 55 ? 27.709 -7.273 23.446 1.00 21.02 55 THR A C 14
ATOM 20379 O O . THR A 1 55 ? 26.754 -7.730 24.074 1.00 55.00 55 THR A O 14
ATOM 20390 N N . TYR A 1 56 ? 27.576 -6.362 22.489 1.00 2.40 56 TYR A N 14
ATOM 20391 C CA . TYR A 1 56 ? 26.271 -5.832 22.114 1.00 15.11 56 TYR A CA 14
ATOM 20392 C C . TYR A 1 56 ? 25.419 -6.906 21.444 1.00 12.22 56 TYR A C 14
ATOM 20393 O O . TYR A 1 56 ? 24.292 -7.172 21.865 1.00 63.51 56 TYR A O 14
ATOM 20411 N N . CYS A 1 57 ? 25.965 -7.519 20.400 1.00 3.22 57 CYS A N 14
ATOM 20412 C CA . CYS A 1 57 ? 25.257 -8.564 19.670 1.00 32.45 57 CYS A CA 14
ATOM 20413 C C . CYS A 1 57 ? 24.901 -9.726 20.593 1.00 44.11 57 CYS A C 14
ATOM 20414 O O . CYS A 1 57 ? 23.809 -10.287 20.510 1.00 14.14 57 CYS A O 14
ATOM 20422 N N . LYS A 1 58 ? 25.832 -10.084 21.471 1.00 45.52 58 LYS A N 14
ATOM 20423 C CA . LYS A 1 58 ? 25.619 -11.179 22.409 1.00 3.35 58 LYS A CA 14
ATOM 20424 C C . LYS A 1 58 ? 24.636 -10.774 23.503 1.00 31.31 58 LYS A C 14
ATOM 20425 O O . LYS A 1 58 ? 23.910 -11.611 24.041 1.00 64.22 58 LYS A O 14
ATOM 20444 N N . LYS A 1 59 ? 24.616 -9.486 23.827 1.00 14.22 59 LYS A N 14
ATOM 20445 C CA . LYS A 1 59 ? 23.719 -8.969 24.855 1.00 44.13 59 LYS A CA 14
ATOM 20446 C C . LYS A 1 59 ? 22.268 -9.022 24.388 1.00 62.30 59 LYS A C 14
ATOM 20447 O O . LYS A 1 59 ? 21.388 -9.471 25.121 1.00 12.04 59 LYS A O 14
ATOM 20466 N N . GLN A 1 60 ? 22.028 -8.563 23.164 1.00 33.30 60 GLN A N 14
ATOM 20467 C CA . GLN A 1 60 ? 20.683 -8.560 22.600 1.00 31.35 60 GLN A CA 14
ATOM 20468 C C . GLN A 1 60 ? 20.206 -9.982 22.322 1.00 10.02 60 GLN A C 14
ATOM 20469 O O . GLN A 1 60 ? 19.009 -10.230 22.182 1.00 1.32 60 GLN A O 14
ATOM 20483 N N . GLY A 1 61 ? 21.152 -10.913 22.243 1.00 74.40 61 GLY A N 14
ATOM 20484 C CA . GLY A 1 61 ? 20.808 -12.299 21.981 1.00 0.12 61 GLY A CA 14
ATOM 20485 C C . GLY A 1 61 ? 20.709 -12.602 20.499 1.00 3.42 61 GLY A C 14
ATOM 20486 O O . GLY A 1 61 ? 19.964 -13.492 20.089 1.00 30.03 61 GLY A O 14
ATOM 20490 N N . ILE A 1 62 ? 21.461 -11.859 19.694 1.00 41.21 62 ILE A N 14
ATOM 20491 C CA . ILE A 1 62 ? 21.454 -12.053 18.249 1.00 1.52 62 ILE A CA 14
ATOM 20492 C C . ILE A 1 62 ? 22.869 -12.014 17.683 1.00 43.35 62 ILE A C 14
ATOM 20493 O O . ILE A 1 62 ? 23.683 -11.178 18.075 1.00 43.23 62 ILE A O 14
ATOM 20509 N N . SER A 1 63 ? 23.155 -12.923 16.756 1.00 0.00 63 SER A N 14
ATOM 20510 C CA . SER A 1 63 ? 24.473 -12.994 16.136 1.00 72.41 63 SER A CA 14
ATOM 20511 C C . SER A 1 63 ? 24.826 -11.675 15.456 1.00 13.34 63 SER A C 14
ATOM 20512 O O . SER A 1 63 ? 23.995 -10.771 15.362 1.00 71.13 63 SER A O 14
ATOM 20520 N N . ARG A 1 64 ? 26.064 -11.572 14.985 1.00 50.20 64 ARG A N 14
ATOM 20521 C CA . ARG A 1 64 ? 26.528 -10.363 14.315 1.00 5.02 64 ARG A CA 14
ATOM 20522 C C . ARG A 1 64 ? 26.143 -10.377 12.839 1.00 63.32 64 ARG A C 14
ATOM 20523 O O . ARG A 1 64 ? 26.987 -10.182 11.965 1.00 22.23 64 ARG A O 14
ATOM 20544 N N . ASN A 1 65 ? 24.863 -10.610 12.569 1.00 71.32 65 ASN A N 14
ATOM 20545 C CA . ASN A 1 65 ? 24.366 -10.651 11.198 1.00 20.33 65 ASN A CA 14
ATOM 20546 C C . ASN A 1 65 ? 23.072 -9.854 11.065 1.00 60.12 65 ASN A C 14
ATOM 20547 O O . ASN A 1 65 ? 22.195 -10.203 10.275 1.00 53.00 65 ASN A O 14
ATOM 20558 N N . SER A 1 66 ? 22.961 -8.782 11.842 1.00 2.31 66 SER A N 14
ATOM 20559 C CA . SER A 1 66 ? 21.773 -7.936 11.813 1.00 24.24 66 SER A CA 14
ATOM 20560 C C . SER A 1 66 ? 22.101 -6.523 12.286 1.00 71.02 66 SER A C 14
ATOM 20561 O O . SER A 1 66 ? 21.243 -5.819 12.818 1.00 35.44 66 SER A O 14
ATOM 20569 N N . VAL A 1 67 ? 23.350 -6.114 12.087 1.00 51.23 67 VAL A N 14
ATOM 20570 C CA . VAL A 1 67 ? 23.793 -4.785 12.491 1.00 55.33 67 VAL A CA 14
ATOM 20571 C C . VAL A 1 67 ? 24.978 -4.322 11.652 1.00 41.44 67 VAL A C 14
ATOM 20572 O O . VAL A 1 67 ? 26.029 -4.963 11.636 1.00 52.10 67 VAL A O 14
ATOM 20585 N N . ARG A 1 68 ? 24.802 -3.203 10.955 1.00 22.42 68 ARG A N 14
ATOM 20586 C CA . ARG A 1 68 ? 25.858 -2.654 10.113 1.00 74.25 68 ARG A CA 14
ATOM 20587 C C . ARG A 1 68 ? 26.643 -1.579 10.857 1.00 4.20 68 ARG A C 14
ATOM 20588 O O . ARG A 1 68 ? 26.124 -0.499 11.139 1.00 12.14 68 ARG A O 14
ATOM 20609 N N . PHE A 1 69 ? 27.898 -1.882 11.173 1.00 42.14 69 PHE A N 14
ATOM 20610 C CA . PHE A 1 69 ? 28.756 -0.942 11.886 1.00 75.33 69 PHE A CA 14
ATOM 20611 C C . PHE A 1 69 ? 29.546 -0.078 10.908 1.00 5.01 69 PHE A C 14
ATOM 20612 O O . PHE A 1 69 ? 30.398 -0.576 10.170 1.00 51.40 69 PHE A O 14
ATOM 20629 N N . LEU A 1 70 ? 29.259 1.219 10.908 1.00 31.12 70 LEU A N 14
ATOM 20630 C CA . LEU A 1 70 ? 29.942 2.154 10.021 1.00 2.23 70 LEU A CA 14
ATOM 20631 C C . LEU A 1 70 ? 30.568 3.298 10.813 1.00 31.45 70 LEU A C 14
ATOM 20632 O O . LEU A 1 70 ? 29.929 3.884 11.687 1.00 13.21 70 LEU A O 14
ATOM 20648 N N . PHE A 1 71 ? 31.821 3.611 10.501 1.00 71.11 71 PHE A N 14
ATOM 20649 C CA . PHE A 1 71 ? 32.533 4.685 11.183 1.00 41.43 71 PHE A CA 14
ATOM 20650 C C . PHE A 1 71 ? 33.137 5.661 10.177 1.00 11.30 71 PHE A C 14
ATOM 20651 O O . PHE A 1 71 ? 33.618 5.259 9.117 1.00 12.34 71 PHE A O 14
ATOM 20668 N N . ASP A 1 72 ? 33.107 6.945 10.517 1.00 45.21 72 ASP A N 14
ATOM 20669 C CA . ASP A 1 72 ? 33.652 7.980 9.645 1.00 31.41 72 ASP A CA 14
ATOM 20670 C C . ASP A 1 72 ? 32.846 8.082 8.354 1.00 71.41 72 ASP A C 14
ATOM 20671 O O . ASP A 1 72 ? 33.282 8.702 7.385 1.00 11.54 72 ASP A O 14
ATOM 20680 N N . GLY A 1 73 ? 31.667 7.466 8.348 1.00 42.34 73 GLY A N 14
ATOM 20681 C CA . GLY A 1 73 ? 30.820 7.499 7.170 1.00 33.20 73 GLY A CA 14
ATOM 20682 C C . GLY A 1 73 ? 31.039 6.303 6.265 1.00 74.31 73 GLY A C 14
ATOM 20683 O O . GLY A 1 73 ? 30.336 6.131 5.268 1.00 42.51 73 GLY A O 14
ATOM 20687 N N . THR A 1 74 ? 32.017 5.472 6.611 1.00 63.03 74 THR A N 14
ATOM 20688 C CA . THR A 1 74 ? 32.329 4.287 5.821 1.00 40.50 74 THR A CA 14
ATOM 20689 C C . THR A 1 74 ? 32.019 3.012 6.597 1.00 43.33 74 THR A C 14
ATOM 20690 O O . THR A 1 74 ? 32.252 2.918 7.802 1.00 1.21 74 THR A O 14
ATOM 20701 N N . PRO A 1 75 ? 31.482 2.005 5.892 1.00 43.53 75 PRO A N 14
ATOM 20702 C CA . PRO A 1 75 ? 31.130 0.716 6.495 1.00 44.54 75 PRO A CA 14
ATOM 20703 C C . PRO A 1 75 ? 32.360 -0.091 6.896 1.00 2.31 75 PRO A C 14
ATOM 20704 O O . PRO A 1 75 ? 33.123 -0.543 6.042 1.00 4.30 75 PRO A O 14
ATOM 20715 N N . ILE A 1 76 ? 32.546 -0.268 8.200 1.00 72.32 76 ILE A N 14
ATOM 20716 C CA . ILE A 1 76 ? 33.682 -1.023 8.713 1.00 4.43 76 ILE A CA 14
ATOM 20717 C C . ILE A 1 76 ? 33.340 -1.700 10.036 1.00 61.43 76 ILE A C 14
ATOM 20718 O O . ILE A 1 76 ? 32.830 -1.063 10.958 1.00 63.53 76 ILE A O 14
ATOM 20734 N N . ASP A 1 77 ? 33.625 -2.995 10.122 1.00 45.12 77 ASP A N 14
ATOM 20735 C CA . ASP A 1 77 ? 33.351 -3.760 11.333 1.00 52.51 77 ASP A CA 14
ATOM 20736 C C . ASP A 1 77 ? 34.626 -4.399 11.873 1.00 62.24 77 ASP A C 14
ATOM 20737 O O . ASP A 1 77 ? 34.957 -5.533 11.527 1.00 50.21 77 ASP A O 14
ATOM 20746 N N . GLU A 1 78 ? 35.338 -3.664 12.721 1.00 40.41 78 GLU A N 14
ATOM 20747 C CA . GLU A 1 78 ? 36.578 -4.159 13.306 1.00 21.43 78 GLU A CA 14
ATOM 20748 C C . GLU A 1 78 ? 37.192 -3.121 14.241 1.00 41.35 78 GLU A C 14
ATOM 20749 O O . GLU A 1 78 ? 36.748 -1.973 14.291 1.00 74.32 78 GLU A O 14
ATOM 20761 N N . THR A 1 79 ? 38.217 -3.531 14.981 1.00 63.53 79 THR A N 14
ATOM 20762 C CA . THR A 1 79 ? 38.892 -2.639 15.915 1.00 52.14 79 THR A CA 14
ATOM 20763 C C . THR A 1 79 ? 40.322 -2.355 15.469 1.00 72.51 79 THR A C 14
ATOM 20764 O O . THR A 1 79 ? 41.142 -1.871 16.249 1.00 51.53 79 THR A O 14
ATOM 20775 N N . LYS A 1 80 ? 40.615 -2.660 14.209 1.00 23.23 80 LYS A N 14
ATOM 20776 C CA . LYS A 1 80 ? 41.946 -2.437 13.658 1.00 44.42 80 LYS A CA 14
ATOM 20777 C C . LYS A 1 80 ? 41.904 -1.404 12.536 1.00 1.32 80 LYS A C 14
ATOM 20778 O O . LYS A 1 80 ? 42.720 -0.482 12.495 1.00 21.10 80 LYS A O 14
ATOM 20797 N N . THR A 1 81 ? 40.947 -1.562 11.627 1.00 33.15 81 THR A N 14
ATOM 20798 C CA . THR A 1 81 ? 40.798 -0.643 10.506 1.00 72.51 81 THR A CA 14
ATOM 20799 C C . THR A 1 81 ? 40.516 0.774 10.990 1.00 15.10 81 THR A C 14
ATOM 20800 O O . THR A 1 81 ? 41.270 1.709 10.723 1.00 45.24 81 THR A O 14
ATOM 20811 N N . PRO A 1 82 ? 39.403 0.940 11.721 1.00 50.24 82 PRO A N 14
ATOM 20812 C CA . PRO A 1 82 ? 38.996 2.242 12.259 1.00 63.33 82 PRO A CA 14
ATOM 20813 C C . PRO A 1 82 ? 39.918 2.721 13.375 1.00 42.45 82 PRO A C 14
ATOM 20814 O O . PRO A 1 82 ? 39.953 3.909 13.695 1.00 62.11 82 PRO A O 14
ATOM 20825 N N . GLU A 1 83 ? 40.663 1.790 13.962 1.00 42.21 83 GLU A N 14
ATOM 20826 C CA . GLU A 1 83 ? 41.585 2.120 15.042 1.00 22.25 83 GLU A CA 14
ATOM 20827 C C . GLU A 1 83 ? 42.823 2.832 14.504 1.00 73.24 83 GLU A C 14
ATOM 20828 O O . GLU A 1 83 ? 43.188 3.907 14.978 1.00 22.43 83 GLU A O 14
ATOM 20840 N N . GLU A 1 84 ? 43.463 2.223 13.510 1.00 54.41 84 GLU A N 14
ATOM 20841 C CA . GLU A 1 84 ? 44.660 2.799 12.908 1.00 73.53 84 GLU A CA 14
ATOM 20842 C C . GLU A 1 84 ? 44.298 3.938 11.959 1.00 11.15 84 GLU A C 14
ATOM 20843 O O . GLU A 1 84 ? 45.113 4.822 11.694 1.00 42.35 84 GLU A O 14
ATOM 20855 N N . LEU A 1 85 ? 43.071 3.910 11.452 1.00 15.40 85 LEU A N 14
ATOM 20856 C CA . LEU A 1 85 ? 42.599 4.940 10.533 1.00 43.34 85 LEU A CA 14
ATOM 20857 C C . LEU A 1 85 ? 42.130 6.176 11.293 1.00 12.14 85 LEU A C 14
ATOM 20858 O O . LEU A 1 85 ? 42.280 7.302 10.821 1.00 15.35 85 LEU A O 14
ATOM 20874 N N . GLY A 1 86 ? 41.563 5.957 12.476 1.00 74.11 86 GLY A N 14
ATOM 20875 C CA . GLY A 1 86 ? 41.082 7.062 13.284 1.00 10.23 86 GLY A CA 14
ATOM 20876 C C . GLY A 1 86 ? 42.174 7.672 14.140 1.00 1.51 86 GLY A C 14
ATOM 20877 O O . GLY A 1 86 ? 42.364 8.888 14.142 1.00 54.40 86 GLY A O 14
ATOM 20881 N N . MET A 1 87 ? 42.893 6.827 14.871 1.00 64.34 87 MET A N 14
ATOM 20882 C CA . MET A 1 87 ? 43.972 7.291 15.735 1.00 22.22 87 MET A CA 14
ATOM 20883 C C . MET A 1 87 ? 43.439 8.225 16.817 1.00 74.32 87 MET A C 14
ATOM 20884 O O . MET A 1 87 ? 44.174 9.055 17.350 1.00 52.25 87 MET A O 14
ATOM 20898 N N . GLU A 1 88 ? 42.156 8.082 17.135 1.00 12.25 88 GLU A N 14
ATOM 20899 C CA . GLU A 1 88 ? 41.525 8.915 18.153 1.00 62.20 88 GLU A CA 14
ATOM 20900 C C . GLU A 1 88 ? 40.751 8.060 19.153 1.00 65.04 88 GLU A C 14
ATOM 20901 O O . GLU A 1 88 ? 40.475 6.887 18.900 1.00 40.34 88 GLU A O 14
ATOM 20913 N N . ASP A 1 89 ? 40.406 8.656 20.288 1.00 31.25 89 ASP A N 14
ATOM 20914 C CA . ASP A 1 89 ? 39.664 7.950 21.327 1.00 53.41 89 ASP A CA 14
ATOM 20915 C C . ASP A 1 89 ? 38.173 8.259 21.234 1.00 13.44 89 ASP A C 14
ATOM 20916 O O . ASP A 1 89 ? 37.406 7.947 22.146 1.00 43.31 89 ASP A O 14
ATOM 20925 N N . ASP A 1 90 ? 37.769 8.875 20.129 1.00 50.13 90 ASP A N 14
ATOM 20926 C CA . ASP A 1 90 ? 36.370 9.227 19.917 1.00 74.32 90 ASP A CA 14
ATOM 20927 C C . ASP A 1 90 ? 35.786 8.450 18.741 1.00 42.04 90 ASP A C 14
ATOM 20928 O O . ASP A 1 90 ? 35.052 9.003 17.922 1.00 52.12 90 ASP A O 14
ATOM 20937 N N . ASP A 1 91 ? 36.119 7.166 18.663 1.00 52.31 91 ASP A N 14
ATOM 20938 C CA . ASP A 1 91 ? 35.628 6.313 17.587 1.00 40.12 91 ASP A CA 14
ATOM 20939 C C . ASP A 1 91 ? 34.133 6.051 17.740 1.00 21.43 91 ASP A C 14
ATOM 20940 O O . ASP A 1 91 ? 33.687 5.515 18.755 1.00 1.32 91 ASP A O 14
ATOM 20949 N N . VAL A 1 92 ? 33.363 6.432 16.726 1.00 2.31 92 VAL A N 14
ATOM 20950 C CA . VAL A 1 92 ? 31.918 6.238 16.748 1.00 43.40 92 VAL A CA 14
ATOM 20951 C C . VAL A 1 92 ? 31.499 5.122 15.798 1.00 22.12 92 VAL A C 14
ATOM 20952 O O . VAL A 1 92 ? 32.212 4.803 14.846 1.00 1.12 92 VAL A O 14
ATOM 20965 N N . ILE A 1 93 ? 30.339 4.532 16.063 1.00 34.23 93 ILE A N 14
ATOM 20966 C CA . ILE A 1 93 ? 29.824 3.452 15.231 1.00 72.31 93 ILE A CA 14
ATOM 20967 C C . ILE A 1 93 ? 28.313 3.563 15.059 1.00 73.23 93 ILE A C 14
ATOM 20968 O O . ILE A 1 93 ? 27.552 3.340 16.001 1.00 42.40 93 ILE A O 14
ATOM 20984 N N . ASP A 1 94 ? 27.885 3.907 13.849 1.00 35.41 94 ASP A N 14
ATOM 20985 C CA . ASP A 1 94 ? 26.464 4.044 13.552 1.00 55.44 94 ASP A CA 14
ATOM 20986 C C . ASP A 1 94 ? 25.868 2.710 13.112 1.00 3.34 94 ASP A C 14
ATOM 20987 O O . ASP A 1 94 ? 26.008 2.307 11.958 1.00 14.21 94 ASP A O 14
ATOM 20996 N N . ALA A 1 95 ? 25.206 2.029 14.042 1.00 54.34 95 ALA A N 14
ATOM 20997 C CA . ALA A 1 95 ? 24.589 0.741 13.750 1.00 14.32 95 ALA A CA 14
ATOM 20998 C C . ALA A 1 95 ? 23.317 0.915 12.928 1.00 54.55 95 ALA A C 14
ATOM 20999 O O . ALA A 1 95 ? 22.285 1.343 13.445 1.00 22.02 95 ALA A O 14
ATOM 21006 N N . MET A 1 96 ? 23.398 0.582 11.644 1.00 55.35 96 MET A N 14
ATOM 21007 C CA . MET A 1 96 ? 22.252 0.702 10.750 1.00 75.14 96 MET A CA 14
ATOM 21008 C C . MET A 1 96 ? 21.596 -0.657 10.521 1.00 45.52 96 MET A C 14
ATOM 21009 O O . MET A 1 96 ? 22.253 -1.695 10.601 1.00 41.24 96 MET A O 14
ATOM 21023 N N . VAL A 1 97 ? 20.298 -0.642 10.236 1.00 21.12 97 VAL A N 14
ATOM 21024 C CA . VAL A 1 97 ? 19.555 -1.873 9.995 1.00 14.11 97 VAL A CA 14
ATOM 21025 C C . VAL A 1 97 ? 19.263 -2.057 8.510 1.00 42.10 97 VAL A C 14
ATOM 21026 O O . VAL A 1 97 ? 18.933 -1.101 7.810 1.00 55.23 97 VAL A O 14
ATOM 21039 N N . GLU A 1 98 ? 19.388 -3.293 8.037 1.00 50.13 98 GLU A N 14
ATOM 21040 C CA . GLU A 1 98 ? 19.138 -3.602 6.634 1.00 50.23 98 GLU A CA 14
ATOM 21041 C C . GLU A 1 98 ? 19.187 -5.108 6.391 1.00 41.51 98 GLU A C 14
ATOM 21042 O O . GLU A 1 98 ? 19.668 -5.563 5.354 1.00 63.30 98 GLU A O 14
ATOM 21054 N N . GLN A 1 99 ? 18.686 -5.873 7.355 1.00 24.12 99 GLN A N 14
ATOM 21055 C CA . GLN A 1 99 ? 18.674 -7.327 7.247 1.00 64.12 99 GLN A CA 14
ATOM 21056 C C . GLN A 1 99 ? 17.773 -7.945 8.310 1.00 14.24 99 GLN A C 14
ATOM 21057 O O . GLN A 1 99 ? 17.217 -7.241 9.155 1.00 44.12 99 GLN A O 14
ATOM 21071 N N . THR A 1 100 ? 17.630 -9.266 8.264 1.00 51.20 100 THR A N 14
ATOM 21072 C CA . THR A 1 100 ? 16.794 -9.978 9.222 1.00 24.41 100 THR A CA 14
ATOM 21073 C C . THR A 1 100 ? 17.523 -11.189 9.793 1.00 22.34 100 THR A C 14
ATOM 21074 O O . THR A 1 100 ? 18.497 -11.669 9.215 1.00 25.25 100 THR A O 14
ATOM 21085 N N . GLY A 1 101 ? 17.044 -11.680 10.933 1.00 51.15 101 GLY A N 14
ATOM 21086 C CA . GLY A 1 101 ? 17.662 -12.832 11.563 1.00 43.35 101 GLY A CA 14
ATOM 21087 C C . GLY A 1 101 ? 17.017 -13.183 12.889 1.00 64.14 101 GLY A C 14
ATOM 21088 O O . GLY A 1 101 ? 15.836 -13.522 12.942 1.00 61.22 101 GLY A O 14
ATOM 21092 N N . GLY A 1 102 ? 17.796 -13.104 13.963 1.00 3.54 102 GLY A N 14
ATOM 21093 C CA . GLY A 1 102 ? 17.277 -13.421 15.281 1.00 50.41 102 GLY A CA 14
ATOM 21094 C C . GLY A 1 102 ? 16.159 -12.488 15.703 1.00 3.15 102 GLY A C 14
ATOM 21095 O O . GLY A 1 102 ? 16.217 -11.285 15.451 1.00 42.44 102 GLY A O 14
ATOM 21099 N N . MET A 1 1 ? 23.004 1.218 -33.076 1.00 3.23 1 MET A N 15
ATOM 21100 C CA . MET A 1 1 ? 21.791 2.025 -33.008 1.00 44.24 1 MET A CA 15
ATOM 21101 C C . MET A 1 1 ? 21.229 2.044 -31.591 1.00 0.15 1 MET A C 15
ATOM 21102 O O . MET A 1 1 ? 20.025 1.885 -31.388 1.00 43.41 1 MET A O 15
ATOM 21116 N N . SER A 1 2 ? 22.108 2.239 -30.613 1.00 31.24 2 SER A N 15
ATOM 21117 C CA . SER A 1 2 ? 21.699 2.274 -29.213 1.00 41.33 2 SER A CA 15
ATOM 21118 C C . SER A 1 2 ? 22.826 2.804 -28.331 1.00 71.44 2 SER A C 15
ATOM 21119 O O . SER A 1 2 ? 23.996 2.492 -28.547 1.00 62.20 2 SER A O 15
ATOM 21127 N N . ASN A 1 3 ? 22.463 3.607 -27.337 1.00 33.02 3 ASN A N 15
ATOM 21128 C CA . ASN A 1 3 ? 23.442 4.181 -26.421 1.00 42.25 3 ASN A CA 15
ATOM 21129 C C . ASN A 1 3 ? 23.175 3.734 -24.988 1.00 34.24 3 ASN A C 15
ATOM 21130 O O . ASN A 1 3 ? 22.074 3.291 -24.660 1.00 5.41 3 ASN A O 15
ATOM 21141 N N . ASN A 1 4 ? 24.189 3.853 -24.137 1.00 40.12 4 ASN A N 15
ATOM 21142 C CA . ASN A 1 4 ? 24.064 3.461 -22.738 1.00 54.21 4 ASN A CA 15
ATOM 21143 C C . ASN A 1 4 ? 24.785 4.451 -21.829 1.00 4.20 4 ASN A C 15
ATOM 21144 O O . ASN A 1 4 ? 25.233 5.507 -22.275 1.00 21.13 4 ASN A O 15
ATOM 21155 N N . GLY A 1 5 ? 24.895 4.101 -20.551 1.00 1.52 5 GLY A N 15
ATOM 21156 C CA . GLY A 1 5 ? 25.564 4.969 -19.599 1.00 53.30 5 GLY A CA 15
ATOM 21157 C C . GLY A 1 5 ? 26.113 4.209 -18.408 1.00 13.42 5 GLY A C 15
ATOM 21158 O O . GLY A 1 5 ? 26.765 3.179 -18.567 1.00 62.32 5 GLY A O 15
ATOM 21162 N N . GLY A 1 6 ? 25.849 4.721 -17.209 1.00 22.41 6 GLY A N 15
ATOM 21163 C CA . GLY A 1 6 ? 26.330 4.071 -16.004 1.00 5.34 6 GLY A CA 15
ATOM 21164 C C . GLY A 1 6 ? 25.662 4.604 -14.752 1.00 31.23 6 GLY A C 15
ATOM 21165 O O . GLY A 1 6 ? 24.932 5.593 -14.804 1.00 32.22 6 GLY A O 15
ATOM 21169 N N . GLU A 1 7 ? 25.911 3.945 -13.624 1.00 13.40 7 GLU A N 15
ATOM 21170 C CA . GLU A 1 7 ? 25.325 4.358 -12.354 1.00 74.01 7 GLU A CA 15
ATOM 21171 C C . GLU A 1 7 ? 26.411 4.663 -11.327 1.00 1.00 7 GLU A C 15
ATOM 21172 O O . GLU A 1 7 ? 27.559 4.236 -11.454 1.00 73.44 7 GLU A O 15
ATOM 21184 N N . PRO A 1 8 ? 26.042 5.421 -10.284 1.00 24.04 8 PRO A N 15
ATOM 21185 C CA . PRO A 1 8 ? 26.970 5.801 -9.214 1.00 20.20 8 PRO A CA 15
ATOM 21186 C C . PRO A 1 8 ? 27.363 4.615 -8.339 1.00 51.13 8 PRO A C 15
ATOM 21187 O O . PRO A 1 8 ? 26.544 3.740 -8.059 1.00 71.01 8 PRO A O 15
ATOM 21198 N N . SER A 1 9 ? 28.621 4.593 -7.910 1.00 52.14 9 SER A N 15
ATOM 21199 C CA . SER A 1 9 ? 29.123 3.513 -7.070 1.00 20.42 9 SER A CA 15
ATOM 21200 C C . SER A 1 9 ? 30.569 3.772 -6.658 1.00 11.13 9 SER A C 15
ATOM 21201 O O . SER A 1 9 ? 31.412 2.878 -6.716 1.00 42.41 9 SER A O 15
ATOM 21209 N N . ASN A 1 10 ? 30.847 5.003 -6.241 1.00 12.12 10 ASN A N 15
ATOM 21210 C CA . ASN A 1 10 ? 32.191 5.382 -5.819 1.00 55.11 10 ASN A CA 15
ATOM 21211 C C . ASN A 1 10 ? 32.389 5.116 -4.330 1.00 72.50 10 ASN A C 15
ATOM 21212 O O . ASN A 1 10 ? 31.431 4.858 -3.602 1.00 52.53 10 ASN A O 15
ATOM 21223 N N . ASN A 1 11 ? 33.639 5.180 -3.884 1.00 63.53 11 ASN A N 15
ATOM 21224 C CA . ASN A 1 11 ? 33.964 4.945 -2.482 1.00 12.31 11 ASN A CA 15
ATOM 21225 C C . ASN A 1 11 ? 33.407 3.605 -2.011 1.00 40.03 11 ASN A C 15
ATOM 21226 O O . ASN A 1 11 ? 32.967 3.470 -0.870 1.00 71.14 11 ASN A O 15
ATOM 21237 N N . GLY A 1 12 ? 33.431 2.616 -2.899 1.00 75.34 12 GLY A N 15
ATOM 21238 C CA . GLY A 1 12 ? 32.926 1.299 -2.556 1.00 60.15 12 GLY A CA 15
ATOM 21239 C C . GLY A 1 12 ? 33.994 0.407 -1.955 1.00 43.23 12 GLY A C 15
ATOM 21240 O O . GLY A 1 12 ? 33.688 -0.543 -1.237 1.00 75.30 12 GLY A O 15
ATOM 21244 N N . GLY A 1 13 ? 35.254 0.713 -2.251 1.00 41.40 13 GLY A N 15
ATOM 21245 C CA . GLY A 1 13 ? 36.352 -0.078 -1.728 1.00 22.20 13 GLY A CA 15
ATOM 21246 C C . GLY A 1 13 ? 37.502 0.779 -1.236 1.00 34.33 13 GLY A C 15
ATOM 21247 O O . GLY A 1 13 ? 38.358 1.188 -2.019 1.00 13.53 13 GLY A O 15
ATOM 21251 N N . GLU A 1 14 ? 37.520 1.051 0.065 1.00 13.14 14 GLU A N 15
ATOM 21252 C CA . GLU A 1 14 ? 38.572 1.867 0.660 1.00 52.44 14 GLU A CA 15
ATOM 21253 C C . GLU A 1 14 ? 39.834 1.042 0.894 1.00 52.11 14 GLU A C 15
ATOM 21254 O O . GLU A 1 14 ? 39.885 -0.141 0.562 1.00 65.25 14 GLU A O 15
ATOM 21266 N N . GLY A 1 15 ? 40.851 1.677 1.469 1.00 40.04 15 GLY A N 15
ATOM 21267 C CA . GLY A 1 15 ? 42.099 0.987 1.737 1.00 4.51 15 GLY A CA 15
ATOM 21268 C C . GLY A 1 15 ? 42.330 0.761 3.218 1.00 12.01 15 GLY A C 15
ATOM 21269 O O . GLY A 1 15 ? 41.511 1.155 4.048 1.00 51.02 15 GLY A O 15
ATOM 21273 N N . ALA A 1 16 ? 43.447 0.123 3.551 1.00 60.32 16 ALA A N 15
ATOM 21274 C CA . ALA A 1 16 ? 43.783 -0.155 4.942 1.00 73.44 16 ALA A CA 15
ATOM 21275 C C . ALA A 1 16 ? 45.277 -0.414 5.105 1.00 53.52 16 ALA A C 15
ATOM 21276 O O . ALA A 1 16 ? 46.014 -0.484 4.122 1.00 1.22 16 ALA A O 15
ATOM 21283 N N . GLU A 1 17 ? 45.716 -0.553 6.352 1.00 71.13 17 GLU A N 15
ATOM 21284 C CA . GLU A 1 17 ? 47.123 -0.802 6.642 1.00 41.10 17 GLU A CA 15
ATOM 21285 C C . GLU A 1 17 ? 47.296 -1.375 8.046 1.00 41.33 17 GLU A C 15
ATOM 21286 O O . GLU A 1 17 ? 46.319 -1.682 8.728 1.00 41.45 17 GLU A O 15
ATOM 21298 N N . GLY A 1 18 ? 48.548 -1.516 8.471 1.00 60.42 18 GLY A N 15
ATOM 21299 C CA . GLY A 1 18 ? 48.827 -2.053 9.790 1.00 3.51 18 GLY A CA 15
ATOM 21300 C C . GLY A 1 18 ? 50.110 -2.860 9.828 1.00 13.23 18 GLY A C 15
ATOM 21301 O O . GLY A 1 18 ? 50.359 -3.686 8.950 1.00 22.20 18 GLY A O 15
ATOM 21305 N N . THR A 1 19 ? 50.928 -2.620 10.848 1.00 20.04 19 THR A N 15
ATOM 21306 C CA . THR A 1 19 ? 52.193 -3.329 10.996 1.00 10.43 19 THR A CA 15
ATOM 21307 C C . THR A 1 19 ? 52.404 -3.782 12.436 1.00 3.44 19 THR A C 15
ATOM 21308 O O . THR A 1 19 ? 53.501 -3.653 12.983 1.00 74.01 19 THR A O 15
ATOM 21319 N N . CYS A 1 20 ? 51.350 -4.312 13.045 1.00 31.24 20 CYS A N 15
ATOM 21320 C CA . CYS A 1 20 ? 51.420 -4.785 14.424 1.00 44.34 20 CYS A CA 15
ATOM 21321 C C . CYS A 1 20 ? 51.844 -3.660 15.363 1.00 73.01 20 CYS A C 15
ATOM 21322 O O . CYS A 1 20 ? 52.025 -2.518 14.940 1.00 63.11 20 CYS A O 15
ATOM 21330 N N . LYS A 1 21 ? 51.998 -3.990 16.641 1.00 71.03 21 LYS A N 15
ATOM 21331 C CA . LYS A 1 21 ? 52.399 -3.009 17.642 1.00 43.23 21 LYS A CA 15
ATOM 21332 C C . LYS A 1 21 ? 52.709 -3.686 18.973 1.00 2.52 21 LYS A C 15
ATOM 21333 O O . LYS A 1 21 ? 51.864 -4.379 19.538 1.00 23.11 21 LYS A O 15
ATOM 21352 N N . GLU A 1 22 ? 53.925 -3.478 19.469 1.00 41.43 22 GLU A N 15
ATOM 21353 C CA . GLU A 1 22 ? 54.345 -4.068 20.734 1.00 13.24 22 GLU A CA 15
ATOM 21354 C C . GLU A 1 22 ? 54.456 -3.002 21.821 1.00 23.31 22 GLU A C 15
ATOM 21355 O O . GLU A 1 22 ? 55.542 -2.739 22.336 1.00 2.23 22 GLU A O 15
ATOM 21367 N N . GLU A 1 23 ? 53.325 -2.393 22.163 1.00 22.41 23 GLU A N 15
ATOM 21368 C CA . GLU A 1 23 ? 53.296 -1.356 23.187 1.00 5.32 23 GLU A CA 15
ATOM 21369 C C . GLU A 1 23 ? 51.885 -1.174 23.738 1.00 21.13 23 GLU A C 15
ATOM 21370 O O . GLU A 1 23 ? 50.979 -1.947 23.425 1.00 20.33 23 GLU A O 15
ATOM 21382 N N . THR A 1 24 ? 51.705 -0.146 24.562 1.00 25.43 24 THR A N 15
ATOM 21383 C CA . THR A 1 24 ? 50.406 0.137 25.159 1.00 24.11 24 THR A CA 15
ATOM 21384 C C . THR A 1 24 ? 49.814 1.425 24.600 1.00 13.21 24 THR A C 15
ATOM 21385 O O . THR A 1 24 ? 50.540 2.301 24.131 1.00 54.03 24 THR A O 15
ATOM 21396 N N . ALA A 1 25 ? 48.490 1.535 24.654 1.00 23.42 25 ALA A N 15
ATOM 21397 C CA . ALA A 1 25 ? 47.800 2.718 24.156 1.00 65.24 25 ALA A CA 15
ATOM 21398 C C . ALA A 1 25 ? 46.336 2.720 24.581 1.00 21.21 25 ALA A C 15
ATOM 21399 O O . ALA A 1 25 ? 45.802 1.696 25.010 1.00 22.10 25 ALA A O 15
ATOM 21406 N N . LEU A 1 26 ? 45.692 3.875 24.461 1.00 54.12 26 LEU A N 15
ATOM 21407 C CA . LEU A 1 26 ? 44.288 4.010 24.834 1.00 52.52 26 LEU A CA 15
ATOM 21408 C C . LEU A 1 26 ? 43.476 4.609 23.690 1.00 75.53 26 LEU A C 15
ATOM 21409 O O . LEU A 1 26 ? 43.865 5.615 23.098 1.00 40.23 26 LEU A O 15
ATOM 21425 N N . VAL A 1 27 ? 42.343 3.983 23.385 1.00 70.05 27 VAL A N 15
ATOM 21426 C CA . VAL A 1 27 ? 41.473 4.455 22.314 1.00 45.04 27 VAL A CA 15
ATOM 21427 C C . VAL A 1 27 ? 40.011 4.437 22.745 1.00 43.13 27 VAL A C 15
ATOM 21428 O O . VAL A 1 27 ? 39.539 3.464 23.332 1.00 54.33 27 VAL A O 15
ATOM 21441 N N . ALA A 1 28 ? 39.300 5.520 22.449 1.00 74.22 28 ALA A N 15
ATOM 21442 C CA . ALA A 1 28 ? 37.890 5.628 22.803 1.00 31.34 28 ALA A CA 15
ATOM 21443 C C . ALA A 1 28 ? 36.999 5.142 21.665 1.00 13.51 28 ALA A C 15
ATOM 21444 O O . ALA A 1 28 ? 37.211 5.494 20.504 1.00 33.43 28 ALA A O 15
ATOM 21451 N N . VAL A 1 29 ? 36.001 4.333 22.005 1.00 71.52 29 VAL A N 15
ATOM 21452 C CA . VAL A 1 29 ? 35.077 3.799 21.011 1.00 40.21 29 VAL A CA 15
ATOM 21453 C C . VAL A 1 29 ? 33.635 4.160 21.351 1.00 4.02 29 VAL A C 15
ATOM 21454 O O . VAL A 1 29 ? 33.258 4.220 22.522 1.00 61.33 29 VAL A O 15
ATOM 21467 N N . LYS A 1 30 ? 32.832 4.400 20.320 1.00 23.23 30 LYS A N 15
ATOM 21468 C CA . LYS A 1 30 ? 31.430 4.753 20.508 1.00 3.40 30 LYS A CA 15
ATOM 21469 C C . LYS A 1 30 ? 30.549 4.046 19.484 1.00 51.24 30 LYS A C 15
ATOM 21470 O O . LYS A 1 30 ? 30.653 4.296 18.283 1.00 54.14 30 LYS A O 15
ATOM 21489 N N . VAL A 1 31 ? 29.680 3.163 19.966 1.00 43.00 31 VAL A N 15
ATOM 21490 C CA . VAL A 1 31 ? 28.779 2.422 19.092 1.00 32.43 31 VAL A CA 15
ATOM 21491 C C . VAL A 1 31 ? 27.384 3.036 19.093 1.00 14.13 31 VAL A C 15
ATOM 21492 O O . VAL A 1 31 ? 26.750 3.163 20.141 1.00 30.32 31 VAL A O 15
ATOM 21505 N N . VAL A 1 32 ? 26.910 3.416 17.911 1.00 15.51 32 VAL A N 15
ATOM 21506 C CA . VAL A 1 32 ? 25.588 4.017 17.775 1.00 72.33 32 VAL A CA 15
ATOM 21507 C C . VAL A 1 32 ? 24.616 3.058 17.095 1.00 45.20 32 VAL A C 15
ATOM 21508 O O . VAL A 1 32 ? 24.993 2.316 16.189 1.00 51.11 32 VAL A O 15
ATOM 21521 N N . ASN A 1 33 ? 23.364 3.080 17.539 1.00 10.11 33 ASN A N 15
ATOM 21522 C CA . ASN A 1 33 ? 22.337 2.212 16.973 1.00 2.45 33 ASN A CA 15
ATOM 21523 C C . ASN A 1 33 ? 21.189 3.034 16.395 1.00 31.24 33 ASN A C 15
ATOM 21524 O O . ASN A 1 33 ? 20.932 4.155 16.834 1.00 70.35 33 ASN A O 15
ATOM 21535 N N . ALA A 1 34 ? 20.501 2.467 15.409 1.00 2.32 34 ALA A N 15
ATOM 21536 C CA . ALA A 1 34 ? 19.379 3.145 14.773 1.00 52.41 34 ALA A CA 15
ATOM 21537 C C . ALA A 1 34 ? 18.262 3.416 15.775 1.00 54.53 34 ALA A C 15
ATOM 21538 O O . ALA A 1 34 ? 17.424 4.294 15.563 1.00 5.11 34 ALA A O 15
ATOM 21545 N N . ASP A 1 35 ? 18.254 2.658 16.865 1.00 22.40 35 ASP A N 15
ATOM 21546 C CA . ASP A 1 35 ? 17.239 2.816 17.900 1.00 5.33 35 ASP A CA 15
ATOM 21547 C C . ASP A 1 35 ? 17.553 4.016 18.789 1.00 22.43 35 ASP A C 15
ATOM 21548 O O . ASP A 1 35 ? 16.659 4.600 19.399 1.00 53.21 35 ASP A O 15
ATOM 21557 N N . GLY A 1 36 ? 18.831 4.376 18.859 1.00 41.31 36 GLY A N 15
ATOM 21558 C CA . GLY A 1 36 ? 19.240 5.503 19.677 1.00 44.12 36 GLY A CA 15
ATOM 21559 C C . GLY A 1 36 ? 20.275 5.120 20.716 1.00 64.22 36 GLY A C 15
ATOM 21560 O O . GLY A 1 36 ? 21.212 5.874 20.976 1.00 0.23 36 GLY A O 15
ATOM 21564 N N . ALA A 1 37 ? 20.106 3.944 21.312 1.00 14.32 37 ALA A N 15
ATOM 21565 C CA . ALA A 1 37 ? 21.033 3.462 22.328 1.00 12.34 37 ALA A CA 15
ATOM 21566 C C . ALA A 1 37 ? 22.474 3.535 21.835 1.00 30.23 37 ALA A C 15
ATOM 21567 O O . ALA A 1 37 ? 22.806 2.996 20.780 1.00 53.32 37 ALA A O 15
ATOM 21574 N N . GLU A 1 38 ? 23.325 4.205 22.606 1.00 64.41 38 GLU A N 15
ATOM 21575 C CA . GLU A 1 38 ? 24.731 4.348 22.245 1.00 51.10 38 GLU A CA 15
ATOM 21576 C C . GLU A 1 38 ? 25.634 3.986 23.420 1.00 1.14 38 GLU A C 15
ATOM 21577 O O . GLU A 1 38 ? 25.273 4.188 24.579 1.00 0.34 38 GLU A O 15
ATOM 21589 N N . MET A 1 39 ? 26.810 3.449 23.112 1.00 41.20 39 MET A N 15
ATOM 21590 C CA . MET A 1 39 ? 27.766 3.059 24.142 1.00 14.33 39 MET A CA 15
ATOM 21591 C C . MET A 1 39 ? 29.148 3.633 23.847 1.00 12.12 39 MET A C 15
ATOM 21592 O O . MET A 1 39 ? 29.823 3.203 22.912 1.00 73.42 39 MET A O 15
ATOM 21606 N N . PHE A 1 40 ? 29.563 4.607 24.650 1.00 1.12 40 PHE A N 15
ATOM 21607 C CA . PHE A 1 40 ? 30.865 5.241 24.474 1.00 74.42 40 PHE A CA 15
ATOM 21608 C C . PHE A 1 40 ? 31.732 5.056 25.715 1.00 23.33 40 PHE A C 15
ATOM 21609 O O . PHE A 1 40 ? 31.306 5.347 26.833 1.00 23.42 40 PHE A O 15
ATOM 21626 N N . PHE A 1 41 ? 32.952 4.569 25.510 1.00 12.13 41 PHE A N 15
ATOM 21627 C CA . PHE A 1 41 ? 33.880 4.343 26.612 1.00 11.22 41 PHE A CA 15
ATOM 21628 C C . PHE A 1 41 ? 35.318 4.278 26.107 1.00 3.30 41 PHE A C 15
ATOM 21629 O O . PHE A 1 41 ? 35.562 4.053 24.921 1.00 35.24 41 PHE A O 15
ATOM 21646 N N . ARG A 1 42 ? 36.268 4.478 27.015 1.00 13.33 42 ARG A N 15
ATOM 21647 C CA . ARG A 1 42 ? 37.682 4.445 26.663 1.00 72.55 42 ARG A CA 15
ATOM 21648 C C . ARG A 1 42 ? 38.306 3.105 27.044 1.00 55.21 42 ARG A C 15
ATOM 21649 O O . ARG A 1 42 ? 38.274 2.703 28.208 1.00 54.55 42 ARG A O 15
ATOM 21670 N N . ILE A 1 43 ? 38.871 2.419 26.056 1.00 1.35 43 ILE A N 15
ATOM 21671 C CA . ILE A 1 43 ? 39.502 1.126 26.289 1.00 42.10 43 ILE A CA 15
ATOM 21672 C C . ILE A 1 43 ? 40.774 0.978 25.460 1.00 34.12 43 ILE A C 15
ATOM 21673 O O . ILE A 1 43 ? 40.905 1.576 24.392 1.00 22.20 43 ILE A O 15
ATOM 21689 N N . LYS A 1 44 ? 41.708 0.175 25.959 1.00 51.34 44 LYS A N 15
ATOM 21690 C CA . LYS A 1 44 ? 42.969 -0.056 25.264 1.00 51.41 44 LYS A CA 15
ATOM 21691 C C . LYS A 1 44 ? 42.724 -0.508 23.828 1.00 61.00 44 LYS A C 15
ATOM 21692 O O . LYS A 1 44 ? 41.873 -1.359 23.572 1.00 74.20 44 LYS A O 15
ATOM 21711 N N . SER A 1 45 ? 43.477 0.066 22.895 1.00 61.10 45 SER A N 15
ATOM 21712 C CA . SER A 1 45 ? 43.340 -0.277 21.484 1.00 31.13 45 SER A CA 15
ATOM 21713 C C . SER A 1 45 ? 43.433 -1.786 21.281 1.00 72.34 45 SER A C 15
ATOM 21714 O O . SER A 1 45 ? 42.866 -2.332 20.333 1.00 4.24 45 SER A O 15
ATOM 21722 N N . ARG A 1 46 ? 44.151 -2.455 22.177 1.00 44.33 46 ARG A N 15
ATOM 21723 C CA . ARG A 1 46 ? 44.320 -3.901 22.096 1.00 44.43 46 ARG A CA 15
ATOM 21724 C C . ARG A 1 46 ? 42.972 -4.598 21.946 1.00 34.11 46 ARG A C 15
ATOM 21725 O O . ARG A 1 46 ? 42.796 -5.457 21.081 1.00 25.34 46 ARG A O 15
ATOM 21746 N N . THR A 1 47 ? 42.020 -4.223 22.795 1.00 33.12 47 THR A N 15
ATOM 21747 C CA . THR A 1 47 ? 40.688 -4.813 22.759 1.00 34.02 47 THR A CA 15
ATOM 21748 C C . THR A 1 47 ? 39.623 -3.791 23.140 1.00 50.40 47 THR A C 15
ATOM 21749 O O . THR A 1 47 ? 39.851 -2.930 23.989 1.00 44.40 47 THR A O 15
ATOM 21760 N N . ALA A 1 48 ? 38.459 -3.892 22.507 1.00 12.20 48 ALA A N 15
ATOM 21761 C CA . ALA A 1 48 ? 37.358 -2.977 22.782 1.00 33.10 48 ALA A CA 15
ATOM 21762 C C . ALA A 1 48 ? 36.087 -3.415 22.061 1.00 2.14 48 ALA A C 15
ATOM 21763 O O . ALA A 1 48 ? 35.020 -3.514 22.668 1.00 53.50 48 ALA A O 15
ATOM 21770 N N . LEU A 1 49 ? 36.208 -3.676 20.765 1.00 44.25 49 LEU A N 15
ATOM 21771 C CA . LEU A 1 49 ? 35.069 -4.103 19.960 1.00 14.13 49 LEU A CA 15
ATOM 21772 C C . LEU A 1 49 ? 34.565 -5.470 20.412 1.00 64.22 49 LEU A C 15
ATOM 21773 O O . LEU A 1 49 ? 33.377 -5.774 20.303 1.00 1.31 49 LEU A O 15
ATOM 21789 N N . LYS A 1 50 ? 35.477 -6.292 20.921 1.00 41.11 50 LYS A N 15
ATOM 21790 C CA . LYS A 1 50 ? 35.127 -7.626 21.393 1.00 73.20 50 LYS A CA 15
ATOM 21791 C C . LYS A 1 50 ? 34.166 -7.550 22.576 1.00 64.13 50 LYS A C 15
ATOM 21792 O O . LYS A 1 50 ? 33.106 -8.176 22.569 1.00 23.14 50 LYS A O 15
ATOM 21811 N N . LYS A 1 51 ? 34.544 -6.778 23.589 1.00 35.34 51 LYS A N 15
ATOM 21812 C CA . LYS A 1 51 ? 33.715 -6.617 24.778 1.00 22.45 51 LYS A CA 15
ATOM 21813 C C . LYS A 1 51 ? 32.486 -5.767 24.474 1.00 32.32 51 LYS A C 15
ATOM 21814 O O . LYS A 1 51 ? 31.441 -5.920 25.108 1.00 13.52 51 LYS A O 15
ATOM 21833 N N . LEU A 1 52 ? 32.617 -4.874 23.500 1.00 14.52 52 LEU A N 15
ATOM 21834 C CA . LEU A 1 52 ? 31.515 -4.000 23.111 1.00 42.15 52 LEU A CA 15
ATOM 21835 C C . LEU A 1 52 ? 30.372 -4.804 22.499 1.00 65.01 52 LEU A C 15
ATOM 21836 O O . LEU A 1 52 ? 29.225 -4.701 22.934 1.00 3.33 52 LEU A O 15
ATOM 21852 N N . ILE A 1 53 ? 30.694 -5.606 21.489 1.00 2.24 53 ILE A N 15
ATOM 21853 C CA . ILE A 1 53 ? 29.695 -6.430 20.821 1.00 41.03 53 ILE A CA 15
ATOM 21854 C C . ILE A 1 53 ? 29.253 -7.588 21.710 1.00 42.45 53 ILE A C 15
ATOM 21855 O O . ILE A 1 53 ? 28.106 -8.030 21.646 1.00 41.03 53 ILE A O 15
ATOM 21871 N N . ASP A 1 54 ? 30.170 -8.073 22.539 1.00 4.31 54 ASP A N 15
ATOM 21872 C CA . ASP A 1 54 ? 29.875 -9.177 23.444 1.00 20.41 54 ASP A CA 15
ATOM 21873 C C . ASP A 1 54 ? 28.959 -8.723 24.576 1.00 50.30 54 ASP A C 15
ATOM 21874 O O . ASP A 1 54 ? 28.032 -9.434 24.963 1.00 34.44 54 ASP A O 15
ATOM 21883 N N . THR A 1 55 ? 29.225 -7.532 25.104 1.00 25.13 55 THR A N 15
ATOM 21884 C CA . THR A 1 55 ? 28.427 -6.983 26.193 1.00 23.11 55 THR A CA 15
ATOM 21885 C C . THR A 1 55 ? 27.070 -6.503 25.692 1.00 41.11 55 THR A C 15
ATOM 21886 O O . THR A 1 55 ? 26.054 -6.668 26.367 1.00 20.34 55 THR A O 15
ATOM 21897 N N . TYR A 1 56 ? 27.060 -5.909 24.504 1.00 11.41 56 TYR A N 15
ATOM 21898 C CA . TYR A 1 56 ? 25.827 -5.403 23.913 1.00 13.31 56 TYR A CA 15
ATOM 21899 C C . TYR A 1 56 ? 24.905 -6.550 23.511 1.00 53.20 56 TYR A C 15
ATOM 21900 O O . TYR A 1 56 ? 23.699 -6.508 23.758 1.00 12.32 56 TYR A O 15
ATOM 21918 N N . CYS A 1 57 ? 25.481 -7.573 22.891 1.00 71.34 57 CYS A N 15
ATOM 21919 C CA . CYS A 1 57 ? 24.712 -8.733 22.453 1.00 23.32 57 CYS A CA 15
ATOM 21920 C C . CYS A 1 57 ? 24.226 -9.546 23.649 1.00 44.10 57 CYS A C 15
ATOM 21921 O O . CYS A 1 57 ? 23.065 -9.950 23.708 1.00 20.33 57 CYS A O 15
ATOM 21929 N N . LYS A 1 58 ? 25.123 -9.783 24.600 1.00 64.40 58 LYS A N 15
ATOM 21930 C CA . LYS A 1 58 ? 24.788 -10.548 25.795 1.00 31.31 58 LYS A CA 15
ATOM 21931 C C . LYS A 1 58 ? 23.744 -9.818 26.633 1.00 13.33 58 LYS A C 15
ATOM 21932 O O . LYS A 1 58 ? 22.809 -10.430 27.151 1.00 0.50 58 LYS A O 15
ATOM 21951 N N . LYS A 1 59 ? 23.908 -8.505 26.762 1.00 35.51 59 LYS A N 15
ATOM 21952 C CA . LYS A 1 59 ? 22.978 -7.690 27.535 1.00 60.12 59 LYS A CA 15
ATOM 21953 C C . LYS A 1 59 ? 21.598 -7.676 26.886 1.00 14.01 59 LYS A C 15
ATOM 21954 O O . LYS A 1 59 ? 20.584 -7.863 27.559 1.00 4.42 59 LYS A O 15
ATOM 21973 N N . GLN A 1 60 ? 21.567 -7.455 25.576 1.00 73.01 60 GLN A N 15
ATOM 21974 C CA . GLN A 1 60 ? 20.310 -7.418 24.837 1.00 10.24 60 GLN A CA 15
ATOM 21975 C C . GLN A 1 60 ? 19.603 -8.768 24.898 1.00 40.14 60 GLN A C 15
ATOM 21976 O O . GLN A 1 60 ? 18.400 -8.861 24.656 1.00 23.45 60 GLN A O 15
ATOM 21990 N N . GLY A 1 61 ? 20.359 -9.813 25.221 1.00 43.31 61 GLY A N 15
ATOM 21991 C CA . GLY A 1 61 ? 19.788 -11.144 25.306 1.00 12.14 61 GLY A CA 15
ATOM 21992 C C . GLY A 1 61 ? 19.714 -11.831 23.957 1.00 2.13 61 GLY A C 15
ATOM 21993 O O . GLY A 1 61 ? 18.841 -12.668 23.726 1.00 12.34 61 GLY A O 15
ATOM 21997 N N . ILE A 1 62 ? 20.632 -11.476 23.064 1.00 75.52 62 ILE A N 15
ATOM 21998 C CA . ILE A 1 62 ? 20.666 -12.065 21.731 1.00 50.34 62 ILE A CA 15
ATOM 21999 C C . ILE A 1 62 ? 22.101 -12.305 21.273 1.00 75.03 62 ILE A C 15
ATOM 22000 O O . ILE A 1 62 ? 22.973 -11.456 21.458 1.00 33.43 62 ILE A O 15
ATOM 22016 N N . SER A 1 63 ? 22.337 -13.467 20.672 1.00 43.33 63 SER A N 15
ATOM 22017 C CA . SER A 1 63 ? 23.667 -13.820 20.188 1.00 31.23 63 SER A CA 15
ATOM 22018 C C . SER A 1 63 ? 24.169 -12.792 19.179 1.00 3.15 63 SER A C 15
ATOM 22019 O O . SER A 1 63 ? 23.430 -11.899 18.766 1.00 14.34 63 SER A O 15
ATOM 22027 N N . ARG A 1 64 ? 25.432 -12.925 18.787 1.00 21.13 64 ARG A N 15
ATOM 22028 C CA . ARG A 1 64 ? 26.035 -12.008 17.828 1.00 1.30 64 ARG A CA 15
ATOM 22029 C C . ARG A 1 64 ? 25.744 -12.449 16.397 1.00 63.24 64 ARG A C 15
ATOM 22030 O O . ARG A 1 64 ? 26.654 -12.574 15.578 1.00 23.34 64 ARG A O 15
ATOM 22051 N N . ASN A 1 65 ? 24.470 -12.684 16.103 1.00 74.33 65 ASN A N 15
ATOM 22052 C CA . ASN A 1 65 ? 24.059 -13.113 14.771 1.00 71.13 65 ASN A CA 15
ATOM 22053 C C . ASN A 1 65 ? 22.891 -12.272 14.265 1.00 73.34 65 ASN A C 15
ATOM 22054 O O . ASN A 1 65 ? 22.099 -12.725 13.438 1.00 33.23 65 ASN A O 15
ATOM 22065 N N . SER A 1 66 ? 22.791 -11.045 14.766 1.00 33.41 66 SER A N 15
ATOM 22066 C CA . SER A 1 66 ? 21.718 -10.142 14.368 1.00 53.13 66 SER A CA 15
ATOM 22067 C C . SER A 1 66 ? 22.139 -8.686 14.546 1.00 61.42 66 SER A C 15
ATOM 22068 O O . SER A 1 66 ? 21.305 -7.810 14.776 1.00 63.33 66 SER A O 15
ATOM 22076 N N . VAL A 1 67 ? 23.440 -8.436 14.438 1.00 41.02 67 VAL A N 15
ATOM 22077 C CA . VAL A 1 67 ? 23.974 -7.087 14.585 1.00 31.35 67 VAL A CA 15
ATOM 22078 C C . VAL A 1 67 ? 25.269 -6.919 13.798 1.00 35.41 67 VAL A C 15
ATOM 22079 O O . VAL A 1 67 ? 26.261 -7.597 14.064 1.00 22.22 67 VAL A O 15
ATOM 22092 N N . ARG A 1 68 ? 25.251 -6.011 12.828 1.00 70.31 68 ARG A N 15
ATOM 22093 C CA . ARG A 1 68 ? 26.424 -5.754 12.001 1.00 73.44 68 ARG A CA 15
ATOM 22094 C C . ARG A 1 68 ? 27.215 -4.564 12.534 1.00 23.13 68 ARG A C 15
ATOM 22095 O O . ARG A 1 68 ? 26.708 -3.444 12.592 1.00 44.53 68 ARG A O 15
ATOM 22116 N N . PHE A 1 69 ? 28.461 -4.815 12.924 1.00 34.23 69 PHE A N 15
ATOM 22117 C CA . PHE A 1 69 ? 29.322 -3.765 13.455 1.00 40.02 69 PHE A CA 15
ATOM 22118 C C . PHE A 1 69 ? 30.288 -3.263 12.386 1.00 4.51 69 PHE A C 15
ATOM 22119 O O . PHE A 1 69 ? 31.264 -3.935 12.050 1.00 42.43 69 PHE A O 15
ATOM 22136 N N . LEU A 1 70 ? 30.010 -2.077 11.856 1.00 53.04 70 LEU A N 15
ATOM 22137 C CA . LEU A 1 70 ? 30.853 -1.483 10.824 1.00 21.01 70 LEU A CA 15
ATOM 22138 C C . LEU A 1 70 ? 31.509 -0.202 11.328 1.00 3.34 70 LEU A C 15
ATOM 22139 O O . LEU A 1 70 ? 31.013 0.439 12.255 1.00 51.41 70 LEU A O 15
ATOM 22155 N N . PHE A 1 71 ? 32.627 0.167 10.711 1.00 11.11 71 PHE A N 15
ATOM 22156 C CA . PHE A 1 71 ? 33.351 1.373 11.096 1.00 32.14 71 PHE A CA 15
ATOM 22157 C C . PHE A 1 71 ? 33.781 2.166 9.866 1.00 61.44 71 PHE A C 15
ATOM 22158 O O . PHE A 1 71 ? 34.695 1.765 9.144 1.00 33.11 71 PHE A O 15
ATOM 22175 N N . ASP A 1 72 ? 33.116 3.292 9.632 1.00 30.44 72 ASP A N 15
ATOM 22176 C CA . ASP A 1 72 ? 33.429 4.142 8.490 1.00 72.34 72 ASP A CA 15
ATOM 22177 C C . ASP A 1 72 ? 33.352 3.351 7.187 1.00 13.40 72 ASP A C 15
ATOM 22178 O O . ASP A 1 72 ? 34.149 3.561 6.274 1.00 23.40 72 ASP A O 15
ATOM 22187 N N . GLY A 1 73 ? 32.386 2.441 7.109 1.00 33.02 73 GLY A N 15
ATOM 22188 C CA . GLY A 1 73 ? 32.223 1.632 5.915 1.00 1.13 73 GLY A CA 15
ATOM 22189 C C . GLY A 1 73 ? 32.971 0.316 6.000 1.00 13.23 73 GLY A C 15
ATOM 22190 O O . GLY A 1 73 ? 33.078 -0.411 5.012 1.00 22.13 73 GLY A O 15
ATOM 22194 N N . THR A 1 74 ? 33.491 0.008 7.184 1.00 3.32 74 THR A N 15
ATOM 22195 C CA . THR A 1 74 ? 34.235 -1.227 7.394 1.00 23.21 74 THR A CA 15
ATOM 22196 C C . THR A 1 74 ? 33.448 -2.202 8.262 1.00 61.41 74 THR A C 15
ATOM 22197 O O . THR A 1 74 ? 33.631 -2.277 9.477 1.00 2.31 74 THR A O 15
ATOM 22208 N N . PRO A 1 75 ? 32.551 -2.970 7.626 1.00 55.10 75 PRO A N 15
ATOM 22209 C CA . PRO A 1 75 ? 31.718 -3.956 8.321 1.00 1.04 75 PRO A CA 15
ATOM 22210 C C . PRO A 1 75 ? 32.527 -5.147 8.823 1.00 62.10 75 PRO A C 15
ATOM 22211 O O . PRO A 1 75 ? 32.723 -6.125 8.100 1.00 11.23 75 PRO A O 15
ATOM 22222 N N . ILE A 1 76 ? 32.994 -5.059 10.064 1.00 45.23 76 ILE A N 15
ATOM 22223 C CA . ILE A 1 76 ? 33.781 -6.131 10.661 1.00 10.33 76 ILE A CA 15
ATOM 22224 C C . ILE A 1 76 ? 33.558 -6.202 12.168 1.00 11.31 76 ILE A C 15
ATOM 22225 O O . ILE A 1 76 ? 33.398 -5.177 12.831 1.00 1.13 76 ILE A O 15
ATOM 22241 N N . ASP A 1 77 ? 33.550 -7.418 12.703 1.00 42.23 77 ASP A N 15
ATOM 22242 C CA . ASP A 1 77 ? 33.350 -7.623 14.132 1.00 31.35 77 ASP A CA 15
ATOM 22243 C C . ASP A 1 77 ? 34.669 -7.952 14.824 1.00 3.33 77 ASP A C 15
ATOM 22244 O O . ASP A 1 77 ? 35.040 -9.118 14.952 1.00 42.03 77 ASP A O 15
ATOM 22253 N N . GLU A 1 78 ? 35.373 -6.915 15.268 1.00 2.10 78 GLU A N 15
ATOM 22254 C CA . GLU A 1 78 ? 36.652 -7.094 15.945 1.00 22.40 78 GLU A CA 15
ATOM 22255 C C . GLU A 1 78 ? 37.242 -5.749 16.359 1.00 62.23 78 GLU A C 15
ATOM 22256 O O . GLU A 1 78 ? 36.752 -4.693 15.958 1.00 11.12 78 GLU A O 15
ATOM 22268 N N . THR A 1 79 ? 38.299 -5.796 17.164 1.00 11.33 79 THR A N 15
ATOM 22269 C CA . THR A 1 79 ? 38.955 -4.582 17.634 1.00 25.54 79 THR A CA 15
ATOM 22270 C C . THR A 1 79 ? 40.230 -4.306 16.845 1.00 22.14 79 THR A C 15
ATOM 22271 O O . THR A 1 79 ? 40.518 -3.163 16.491 1.00 51.22 79 THR A O 15
ATOM 22282 N N . LYS A 1 80 ? 40.992 -5.360 16.572 1.00 34.23 80 LYS A N 15
ATOM 22283 C CA . LYS A 1 80 ? 42.236 -5.232 15.823 1.00 72.42 80 LYS A CA 15
ATOM 22284 C C . LYS A 1 80 ? 41.980 -4.639 14.441 1.00 21.11 80 LYS A C 15
ATOM 22285 O O . LYS A 1 80 ? 42.813 -3.909 13.903 1.00 2.22 80 LYS A O 15
ATOM 22304 N N . THR A 1 81 ? 40.822 -4.956 13.871 1.00 73.12 81 THR A N 15
ATOM 22305 C CA . THR A 1 81 ? 40.456 -4.454 12.552 1.00 23.32 81 THR A CA 15
ATOM 22306 C C . THR A 1 81 ? 40.351 -2.934 12.552 1.00 2.44 81 THR A C 15
ATOM 22307 O O . THR A 1 81 ? 41.085 -2.236 11.851 1.00 20.54 81 THR A O 15
ATOM 22318 N N . PRO A 1 82 ? 39.418 -2.404 13.357 1.00 31.23 82 PRO A N 15
ATOM 22319 C CA . PRO A 1 82 ? 39.196 -0.959 13.469 1.00 71.52 82 PRO A CA 15
ATOM 22320 C C . PRO A 1 82 ? 40.347 -0.249 14.173 1.00 13.11 82 PRO A C 15
ATOM 22321 O O . PRO A 1 82 ? 40.498 0.967 14.062 1.00 54.25 82 PRO A O 15
ATOM 22332 N N . GLU A 1 83 ? 41.155 -1.016 14.897 1.00 24.05 83 GLU A N 15
ATOM 22333 C CA . GLU A 1 83 ? 42.292 -0.458 15.620 1.00 44.21 83 GLU A CA 15
ATOM 22334 C C . GLU A 1 83 ? 43.435 -0.127 14.664 1.00 10.00 83 GLU A C 15
ATOM 22335 O O . GLU A 1 83 ? 43.958 0.987 14.669 1.00 65.41 83 GLU A O 15
ATOM 22347 N N . GLU A 1 84 ? 43.816 -1.103 13.846 1.00 20.21 84 GLU A N 15
ATOM 22348 C CA . GLU A 1 84 ? 44.897 -0.916 12.886 1.00 43.11 84 GLU A CA 15
ATOM 22349 C C . GLU A 1 84 ? 44.428 -0.089 11.692 1.00 0.35 84 GLU A C 15
ATOM 22350 O O . GLU A 1 84 ? 45.215 0.626 11.070 1.00 13.54 84 GLU A O 15
ATOM 22362 N N . LEU A 1 85 ? 43.141 -0.192 11.378 1.00 5.12 85 LEU A N 15
ATOM 22363 C CA . LEU A 1 85 ? 42.566 0.546 10.259 1.00 72.10 85 LEU A CA 15
ATOM 22364 C C . LEU A 1 85 ? 42.286 1.994 10.648 1.00 45.25 85 LEU A C 15
ATOM 22365 O O . LEU A 1 85 ? 42.411 2.903 9.827 1.00 33.34 85 LEU A O 15
ATOM 22381 N N . GLY A 1 86 ? 41.910 2.202 11.906 1.00 40.12 86 GLY A N 15
ATOM 22382 C CA . GLY A 1 86 ? 41.621 3.542 12.382 1.00 42.22 86 GLY A CA 15
ATOM 22383 C C . GLY A 1 86 ? 42.842 4.227 12.963 1.00 23.34 86 GLY A C 15
ATOM 22384 O O . GLY A 1 86 ? 43.224 5.310 12.522 1.00 60.14 86 GLY A O 15
ATOM 22388 N N . MET A 1 87 ? 43.456 3.594 13.958 1.00 15.14 87 MET A N 15
ATOM 22389 C CA . MET A 1 87 ? 44.640 4.150 14.602 1.00 65.14 87 MET A CA 15
ATOM 22390 C C . MET A 1 87 ? 44.314 5.469 15.296 1.00 63.54 87 MET A C 15
ATOM 22391 O O . MET A 1 87 ? 45.103 6.412 15.256 1.00 52.35 87 MET A O 15
ATOM 22405 N N . GLU A 1 88 ? 43.148 5.525 15.931 1.00 52.44 88 GLU A N 15
ATOM 22406 C CA . GLU A 1 88 ? 42.719 6.730 16.632 1.00 75.40 88 GLU A CA 15
ATOM 22407 C C . GLU A 1 88 ? 41.834 6.378 17.825 1.00 51.43 88 GLU A C 15
ATOM 22408 O O . GLU A 1 88 ? 41.291 5.276 17.905 1.00 13.52 88 GLU A O 15
ATOM 22420 N N . ASP A 1 89 ? 41.695 7.323 18.749 1.00 73.43 89 ASP A N 15
ATOM 22421 C CA . ASP A 1 89 ? 40.876 7.114 19.937 1.00 1.45 89 ASP A CA 15
ATOM 22422 C C . ASP A 1 89 ? 39.427 7.513 19.676 1.00 0.10 89 ASP A C 15
ATOM 22423 O O . ASP A 1 89 ? 38.635 7.660 20.607 1.00 24.55 89 ASP A O 15
ATOM 22432 N N . ASP A 1 90 ? 39.087 7.688 18.404 1.00 44.22 90 ASP A N 15
ATOM 22433 C CA . ASP A 1 90 ? 37.734 8.070 18.019 1.00 15.14 90 ASP A CA 15
ATOM 22434 C C . ASP A 1 90 ? 37.094 6.997 17.144 1.00 32.22 90 ASP A C 15
ATOM 22435 O O . ASP A 1 90 ? 36.440 7.303 16.147 1.00 13.33 90 ASP A O 15
ATOM 22444 N N . ASP A 1 91 ? 37.288 5.739 17.523 1.00 22.41 91 ASP A N 15
ATOM 22445 C CA . ASP A 1 91 ? 36.730 4.619 16.773 1.00 44.30 91 ASP A CA 15
ATOM 22446 C C . ASP A 1 91 ? 35.215 4.555 16.939 1.00 43.45 91 ASP A C 15
ATOM 22447 O O . ASP A 1 91 ? 34.707 4.417 18.051 1.00 1.03 91 ASP A O 15
ATOM 22456 N N . VAL A 1 92 ? 34.498 4.658 15.824 1.00 44.21 92 VAL A N 15
ATOM 22457 C CA . VAL A 1 92 ? 33.041 4.612 15.845 1.00 2.11 92 VAL A CA 15
ATOM 22458 C C . VAL A 1 92 ? 32.524 3.304 15.258 1.00 62.25 92 VAL A C 15
ATOM 22459 O O . VAL A 1 92 ? 33.153 2.716 14.377 1.00 53.23 92 VAL A O 15
ATOM 22472 N N . ILE A 1 93 ? 31.375 2.854 15.750 1.00 23.43 93 ILE A N 15
ATOM 22473 C CA . ILE A 1 93 ? 30.773 1.615 15.273 1.00 52.34 93 ILE A CA 15
ATOM 22474 C C . ILE A 1 93 ? 29.278 1.791 15.026 1.00 63.42 93 ILE A C 15
ATOM 22475 O O . ILE A 1 93 ? 28.497 1.940 15.965 1.00 32.33 93 ILE A O 15
ATOM 22491 N N . ASP A 1 94 ? 28.888 1.770 13.756 1.00 34.23 94 ASP A N 15
ATOM 22492 C CA . ASP A 1 94 ? 27.486 1.924 13.385 1.00 32.51 94 ASP A CA 15
ATOM 22493 C C . ASP A 1 94 ? 26.799 0.565 13.281 1.00 1.21 94 ASP A C 15
ATOM 22494 O O . ASP A 1 94 ? 27.011 -0.177 12.323 1.00 45.24 94 ASP A O 15
ATOM 22503 N N . ALA A 1 95 ? 25.976 0.246 14.275 1.00 41.34 95 ALA A N 15
ATOM 22504 C CA . ALA A 1 95 ? 25.258 -1.022 14.294 1.00 12.14 95 ALA A CA 15
ATOM 22505 C C . ALA A 1 95 ? 24.102 -1.013 13.300 1.00 34.41 95 ALA A C 15
ATOM 22506 O O . ALA A 1 95 ? 23.190 -0.193 13.401 1.00 43.52 95 ALA A O 15
ATOM 22513 N N . MET A 1 96 ? 24.146 -1.932 12.340 1.00 10.43 96 MET A N 15
ATOM 22514 C CA . MET A 1 96 ? 23.101 -2.029 11.328 1.00 71.31 96 MET A CA 15
ATOM 22515 C C . MET A 1 96 ? 22.389 -3.376 11.409 1.00 23.14 96 MET A C 15
ATOM 22516 O O . MET A 1 96 ? 22.960 -4.364 11.873 1.00 52.24 96 MET A O 15
ATOM 22530 N N . VAL A 1 97 ? 21.140 -3.409 10.957 1.00 51.34 97 VAL A N 15
ATOM 22531 C CA . VAL A 1 97 ? 20.351 -4.635 10.978 1.00 51.43 97 VAL A CA 15
ATOM 22532 C C . VAL A 1 97 ? 20.179 -5.202 9.573 1.00 3.11 97 VAL A C 15
ATOM 22533 O O . VAL A 1 97 ? 19.849 -4.476 8.636 1.00 4.43 97 VAL A O 15
ATOM 22546 N N . GLU A 1 98 ? 20.405 -6.505 9.435 1.00 2.33 98 GLU A N 15
ATOM 22547 C CA . GLU A 1 98 ? 20.276 -7.169 8.144 1.00 74.31 98 GLU A CA 15
ATOM 22548 C C . GLU A 1 98 ? 19.015 -8.029 8.098 1.00 4.33 98 GLU A C 15
ATOM 22549 O O . GLU A 1 98 ? 19.003 -9.156 8.591 1.00 64.30 98 GLU A O 15
ATOM 22561 N N . GLN A 1 99 ? 17.958 -7.486 7.504 1.00 75.31 99 GLN A N 15
ATOM 22562 C CA . GLN A 1 99 ? 16.692 -8.203 7.395 1.00 2.42 99 GLN A CA 15
ATOM 22563 C C . GLN A 1 99 ? 16.238 -8.716 8.758 1.00 44.13 99 GLN A C 15
ATOM 22564 O O . GLN A 1 99 ? 15.935 -9.899 8.919 1.00 52.45 99 GLN A O 15
ATOM 22578 N N . THR A 1 100 ? 16.195 -7.819 9.738 1.00 35.01 100 THR A N 15
ATOM 22579 C CA . THR A 1 100 ? 15.780 -8.181 11.087 1.00 35.24 100 THR A CA 15
ATOM 22580 C C . THR A 1 100 ? 15.088 -7.014 11.782 1.00 1.30 100 THR A C 15
ATOM 22581 O O . THR A 1 100 ? 15.542 -5.873 11.701 1.00 62.23 100 THR A O 15
ATOM 22592 N N . GLY A 1 101 ? 13.986 -7.306 12.466 1.00 23.45 101 GLY A N 15
ATOM 22593 C CA . GLY A 1 101 ? 13.250 -6.270 13.166 1.00 3.32 101 GLY A CA 15
ATOM 22594 C C . GLY A 1 101 ? 11.976 -5.877 12.446 1.00 34.01 101 GLY A C 15
ATOM 22595 O O . GLY A 1 101 ? 11.629 -6.461 11.420 1.00 0.40 101 GLY A O 15
ATOM 22599 N N . GLY A 1 102 ? 11.274 -4.885 12.986 1.00 0.11 102 GLY A N 15
ATOM 22600 C CA . GLY A 1 102 ? 10.037 -4.433 12.376 1.00 62.30 102 GLY A CA 15
ATOM 22601 C C . GLY A 1 102 ? 8.877 -5.368 12.656 1.00 64.41 102 GLY A C 15
ATOM 22602 O O . GLY A 1 102 ? 8.978 -6.257 13.502 1.00 42.12 102 GLY A O 15
ATOM 22606 N N . MET A 1 1 ? 6.294 2.111 -1.696 1.00 43.15 1 MET A N 16
ATOM 22607 C CA . MET A 1 1 ? 6.140 3.167 -2.690 1.00 11.41 1 MET A CA 16
ATOM 22608 C C . MET A 1 1 ? 7.448 3.927 -2.884 1.00 4.13 1 MET A C 16
ATOM 22609 O O . MET A 1 1 ? 7.485 5.154 -2.789 1.00 33.21 1 MET A O 16
ATOM 22623 N N . SER A 1 2 ? 8.521 3.190 -3.155 1.00 52.11 2 SER A N 16
ATOM 22624 C CA . SER A 1 2 ? 9.832 3.795 -3.358 1.00 22.51 2 SER A CA 16
ATOM 22625 C C . SER A 1 2 ? 10.853 2.746 -3.790 1.00 32.24 2 SER A C 16
ATOM 22626 O O . SER A 1 2 ? 10.799 1.596 -3.355 1.00 42.21 2 SER A O 16
ATOM 22634 N N . ASN A 1 3 ? 11.782 3.152 -4.648 1.00 43.13 3 ASN A N 16
ATOM 22635 C CA . ASN A 1 3 ? 12.816 2.248 -5.140 1.00 53.33 3 ASN A CA 16
ATOM 22636 C C . ASN A 1 3 ? 14.068 2.331 -4.273 1.00 63.31 3 ASN A C 16
ATOM 22637 O O . ASN A 1 3 ? 14.114 3.084 -3.302 1.00 4.02 3 ASN A O 16
ATOM 22648 N N . ASN A 1 4 ? 15.082 1.550 -4.632 1.00 45.34 4 ASN A N 16
ATOM 22649 C CA . ASN A 1 4 ? 16.336 1.535 -3.887 1.00 61.24 4 ASN A CA 16
ATOM 22650 C C . ASN A 1 4 ? 17.524 1.765 -4.817 1.00 0.34 4 ASN A C 16
ATOM 22651 O O . ASN A 1 4 ? 17.429 1.559 -6.026 1.00 11.43 4 ASN A O 16
ATOM 22662 N N . GLY A 1 5 ? 18.644 2.194 -4.242 1.00 31.23 5 GLY A N 16
ATOM 22663 C CA . GLY A 1 5 ? 19.835 2.445 -5.032 1.00 74.35 5 GLY A CA 16
ATOM 22664 C C . GLY A 1 5 ? 20.935 1.439 -4.758 1.00 42.14 5 GLY A C 16
ATOM 22665 O O . GLY A 1 5 ? 20.677 0.349 -4.251 1.00 30.33 5 GLY A O 16
ATOM 22669 N N . GLY A 1 6 ? 22.168 1.806 -5.097 1.00 33.40 6 GLY A N 16
ATOM 22670 C CA . GLY A 1 6 ? 23.293 0.915 -4.879 1.00 13.45 6 GLY A CA 16
ATOM 22671 C C . GLY A 1 6 ? 24.245 1.433 -3.819 1.00 13.53 6 GLY A C 16
ATOM 22672 O O . GLY A 1 6 ? 23.849 2.202 -2.943 1.00 30.11 6 GLY A O 16
ATOM 22676 N N . GLU A 1 7 ? 25.502 1.010 -3.897 1.00 45.44 7 GLU A N 16
ATOM 22677 C CA . GLU A 1 7 ? 26.512 1.435 -2.935 1.00 2.40 7 GLU A CA 16
ATOM 22678 C C . GLU A 1 7 ? 27.683 2.116 -3.639 1.00 72.41 7 GLU A C 16
ATOM 22679 O O . GLU A 1 7 ? 27.895 1.955 -4.841 1.00 41.02 7 GLU A O 16
ATOM 22691 N N . PRO A 1 8 ? 28.461 2.895 -2.874 1.00 22.13 8 PRO A N 16
ATOM 22692 C CA . PRO A 1 8 ? 29.623 3.616 -3.402 1.00 23.51 8 PRO A CA 16
ATOM 22693 C C . PRO A 1 8 ? 30.765 2.677 -3.779 1.00 12.51 8 PRO A C 16
ATOM 22694 O O . PRO A 1 8 ? 31.331 2.780 -4.867 1.00 61.51 8 PRO A O 16
ATOM 22705 N N . SER A 1 9 ? 31.098 1.764 -2.873 1.00 34.32 9 SER A N 16
ATOM 22706 C CA . SER A 1 9 ? 32.174 0.809 -3.109 1.00 44.34 9 SER A CA 16
ATOM 22707 C C . SER A 1 9 ? 32.328 -0.140 -1.925 1.00 64.54 9 SER A C 16
ATOM 22708 O O . SER A 1 9 ? 32.388 0.290 -0.774 1.00 75.34 9 SER A O 16
ATOM 22716 N N . ASN A 1 10 ? 32.393 -1.435 -2.218 1.00 73.41 10 ASN A N 16
ATOM 22717 C CA . ASN A 1 10 ? 32.539 -2.448 -1.178 1.00 42.44 10 ASN A CA 16
ATOM 22718 C C . ASN A 1 10 ? 33.905 -3.123 -1.265 1.00 13.51 10 ASN A C 16
ATOM 22719 O O . ASN A 1 10 ? 34.747 -2.739 -2.075 1.00 25.20 10 ASN A O 16
ATOM 22730 N N . ASN A 1 11 ? 34.115 -4.130 -0.424 1.00 71.32 11 ASN A N 16
ATOM 22731 C CA . ASN A 1 11 ? 35.378 -4.859 -0.405 1.00 70.25 11 ASN A CA 16
ATOM 22732 C C . ASN A 1 11 ? 36.532 -3.938 -0.021 1.00 70.21 11 ASN A C 16
ATOM 22733 O O . ASN A 1 11 ? 36.326 -2.768 0.298 1.00 23.14 11 ASN A O 16
ATOM 22744 N N . GLY A 1 12 ? 37.748 -4.476 -0.055 1.00 53.31 12 GLY A N 16
ATOM 22745 C CA . GLY A 1 12 ? 38.917 -3.689 0.291 1.00 13.44 12 GLY A CA 16
ATOM 22746 C C . GLY A 1 12 ? 38.936 -3.293 1.755 1.00 65.05 12 GLY A C 16
ATOM 22747 O O . GLY A 1 12 ? 38.648 -2.148 2.099 1.00 1.21 12 GLY A O 16
ATOM 22751 N N . GLY A 1 13 ? 39.276 -4.244 2.619 1.00 65.51 13 GLY A N 16
ATOM 22752 C CA . GLY A 1 13 ? 39.324 -3.970 4.043 1.00 24.12 13 GLY A CA 16
ATOM 22753 C C . GLY A 1 13 ? 39.161 -5.223 4.881 1.00 41.13 13 GLY A C 16
ATOM 22754 O O . GLY A 1 13 ? 39.836 -5.390 5.896 1.00 71.10 13 GLY A O 16
ATOM 22758 N N . GLU A 1 14 ? 38.261 -6.104 4.455 1.00 24.34 14 GLU A N 16
ATOM 22759 C CA . GLU A 1 14 ? 38.010 -7.347 5.176 1.00 44.01 14 GLU A CA 16
ATOM 22760 C C . GLU A 1 14 ? 39.097 -8.377 4.879 1.00 13.12 14 GLU A C 16
ATOM 22761 O O . GLU A 1 14 ? 39.195 -8.888 3.765 1.00 73.24 14 GLU A O 16
ATOM 22773 N N . GLY A 1 15 ? 39.912 -8.676 5.886 1.00 12.34 15 GLY A N 16
ATOM 22774 C CA . GLY A 1 15 ? 40.981 -9.642 5.714 1.00 73.01 15 GLY A CA 16
ATOM 22775 C C . GLY A 1 15 ? 42.206 -9.305 6.540 1.00 0.20 15 GLY A C 16
ATOM 22776 O O . GLY A 1 15 ? 43.171 -8.739 6.028 1.00 4.31 15 GLY A O 16
ATOM 22780 N N . ALA A 1 16 ? 42.167 -9.652 7.822 1.00 0.43 16 ALA A N 16
ATOM 22781 C CA . ALA A 1 16 ? 43.283 -9.382 8.721 1.00 72.42 16 ALA A CA 16
ATOM 22782 C C . ALA A 1 16 ? 43.074 -10.057 10.072 1.00 3.25 16 ALA A C 16
ATOM 22783 O O . ALA A 1 16 ? 42.087 -10.761 10.279 1.00 74.04 16 ALA A O 16
ATOM 22790 N N . GLU A 1 17 ? 44.011 -9.837 10.989 1.00 3.45 17 GLU A N 16
ATOM 22791 C CA . GLU A 1 17 ? 43.929 -10.425 12.321 1.00 24.20 17 GLU A CA 16
ATOM 22792 C C . GLU A 1 17 ? 44.611 -9.532 13.354 1.00 62.24 17 GLU A C 16
ATOM 22793 O O . GLU A 1 17 ? 45.531 -8.782 13.031 1.00 64.23 17 GLU A O 16
ATOM 22805 N N . GLY A 1 18 ? 44.151 -9.619 14.598 1.00 5.23 18 GLY A N 16
ATOM 22806 C CA . GLY A 1 18 ? 44.727 -8.813 15.659 1.00 22.44 18 GLY A CA 16
ATOM 22807 C C . GLY A 1 18 ? 45.546 -9.637 16.633 1.00 24.21 18 GLY A C 16
ATOM 22808 O O . GLY A 1 18 ? 45.240 -10.803 16.884 1.00 74.21 18 GLY A O 16
ATOM 22812 N N . THR A 1 19 ? 46.594 -9.031 17.183 1.00 31.25 19 THR A N 16
ATOM 22813 C CA . THR A 1 19 ? 47.462 -9.717 18.133 1.00 53.33 19 THR A CA 16
ATOM 22814 C C . THR A 1 19 ? 48.321 -8.725 18.908 1.00 41.53 19 THR A C 16
ATOM 22815 O O . THR A 1 19 ? 48.231 -7.514 18.697 1.00 24.34 19 THR A O 16
ATOM 22826 N N . CYS A 1 20 ? 49.154 -9.244 19.803 1.00 14.43 20 CYS A N 16
ATOM 22827 C CA . CYS A 1 20 ? 50.030 -8.402 20.610 1.00 20.14 20 CYS A CA 16
ATOM 22828 C C . CYS A 1 20 ? 49.219 -7.426 21.456 1.00 12.11 20 CYS A C 16
ATOM 22829 O O . CYS A 1 20 ? 48.863 -6.339 21.000 1.00 4.11 20 CYS A O 16
ATOM 22837 N N . LYS A 1 21 ? 48.927 -7.821 22.691 1.00 63.54 21 LYS A N 16
ATOM 22838 C CA . LYS A 1 21 ? 48.157 -6.983 23.602 1.00 43.25 21 LYS A CA 16
ATOM 22839 C C . LYS A 1 21 ? 48.609 -7.189 25.044 1.00 73.11 21 LYS A C 16
ATOM 22840 O O . LYS A 1 21 ? 48.496 -8.287 25.587 1.00 32.24 21 LYS A O 16
ATOM 22859 N N . GLU A 1 22 ? 49.118 -6.126 25.658 1.00 44.23 22 GLU A N 16
ATOM 22860 C CA . GLU A 1 22 ? 49.586 -6.192 27.037 1.00 14.04 22 GLU A CA 16
ATOM 22861 C C . GLU A 1 22 ? 50.067 -4.825 27.515 1.00 65.12 22 GLU A C 16
ATOM 22862 O O . GLU A 1 22 ? 51.262 -4.616 27.725 1.00 14.22 22 GLU A O 16
ATOM 22874 N N . GLU A 1 23 ? 49.129 -3.899 27.683 1.00 51.33 23 GLU A N 16
ATOM 22875 C CA . GLU A 1 23 ? 49.458 -2.552 28.134 1.00 41.42 23 GLU A CA 16
ATOM 22876 C C . GLU A 1 23 ? 48.219 -1.839 28.669 1.00 24.21 23 GLU A C 16
ATOM 22877 O O . GLU A 1 23 ? 47.125 -2.404 28.692 1.00 0.41 23 GLU A O 16
ATOM 22889 N N . THR A 1 24 ? 48.400 -0.594 29.100 1.00 33.52 24 THR A N 16
ATOM 22890 C CA . THR A 1 24 ? 47.299 0.195 29.637 1.00 12.41 24 THR A CA 16
ATOM 22891 C C . THR A 1 24 ? 46.909 1.317 28.681 1.00 63.11 24 THR A C 16
ATOM 22892 O O . THR A 1 24 ? 47.721 2.186 28.365 1.00 63.22 24 THR A O 16
ATOM 22903 N N . ALA A 1 25 ? 45.662 1.292 28.224 1.00 75.10 25 ALA A N 16
ATOM 22904 C CA . ALA A 1 25 ? 45.164 2.309 27.306 1.00 72.32 25 ALA A CA 16
ATOM 22905 C C . ALA A 1 25 ? 43.648 2.445 27.407 1.00 64.14 25 ALA A C 16
ATOM 22906 O O . ALA A 1 25 ? 42.947 1.480 27.715 1.00 2.32 25 ALA A O 16
ATOM 22913 N N . LEU A 1 26 ? 43.149 3.648 27.145 1.00 34.44 26 LEU A N 16
ATOM 22914 C CA . LEU A 1 26 ? 41.715 3.910 27.207 1.00 11.44 26 LEU A CA 16
ATOM 22915 C C . LEU A 1 26 ? 41.258 4.723 26.001 1.00 53.55 26 LEU A C 16
ATOM 22916 O O . LEU A 1 26 ? 41.721 5.843 25.781 1.00 32.12 26 LEU A O 16
ATOM 22932 N N . VAL A 1 27 ? 40.344 4.154 25.221 1.00 30.42 27 VAL A N 16
ATOM 22933 C CA . VAL A 1 27 ? 39.821 4.827 24.038 1.00 20.52 27 VAL A CA 16
ATOM 22934 C C . VAL A 1 27 ? 38.300 4.742 23.986 1.00 53.44 27 VAL A C 16
ATOM 22935 O O . VAL A 1 27 ? 37.718 3.682 24.213 1.00 23.02 27 VAL A O 16
ATOM 22948 N N . ALA A 1 28 ? 37.661 5.868 23.683 1.00 35.34 28 ALA A N 16
ATOM 22949 C CA . ALA A 1 28 ? 36.206 5.921 23.598 1.00 24.11 28 ALA A CA 16
ATOM 22950 C C . ALA A 1 28 ? 35.730 5.668 22.172 1.00 45.24 28 ALA A C 16
ATOM 22951 O O . ALA A 1 28 ? 36.242 6.261 21.222 1.00 53.15 28 ALA A O 16
ATOM 22958 N N . VAL A 1 29 ? 34.749 4.783 22.028 1.00 11.31 29 VAL A N 16
ATOM 22959 C CA . VAL A 1 29 ? 34.204 4.452 20.717 1.00 14.20 29 VAL A CA 16
ATOM 22960 C C . VAL A 1 29 ? 32.700 4.697 20.669 1.00 13.44 29 VAL A C 16
ATOM 22961 O O . VAL A 1 29 ? 31.998 4.518 21.665 1.00 1.12 29 VAL A O 16
ATOM 22974 N N . LYS A 1 30 ? 32.209 5.108 19.505 1.00 44.31 30 LYS A N 16
ATOM 22975 C CA . LYS A 1 30 ? 30.788 5.377 19.325 1.00 53.03 30 LYS A CA 16
ATOM 22976 C C . LYS A 1 30 ? 30.282 4.778 18.016 1.00 3.01 30 LYS A C 16
ATOM 22977 O O . LYS A 1 30 ? 30.704 5.183 16.933 1.00 54.23 30 LYS A O 16
ATOM 22996 N N . VAL A 1 31 ? 29.376 3.812 18.124 1.00 73.21 31 VAL A N 16
ATOM 22997 C CA . VAL A 1 31 ? 28.811 3.159 16.949 1.00 72.00 31 VAL A CA 16
ATOM 22998 C C . VAL A 1 31 ? 27.469 3.776 16.569 1.00 23.43 31 VAL A C 16
ATOM 22999 O O . VAL A 1 31 ? 26.556 3.856 17.391 1.00 72.32 31 VAL A O 16
ATOM 23012 N N . VAL A 1 32 ? 27.357 4.210 15.318 1.00 12.42 32 VAL A N 16
ATOM 23013 C CA . VAL A 1 32 ? 26.126 4.819 14.828 1.00 31.10 32 VAL A CA 16
ATOM 23014 C C . VAL A 1 32 ? 25.545 4.023 13.664 1.00 1.44 32 VAL A C 16
ATOM 23015 O O . VAL A 1 32 ? 26.276 3.375 12.917 1.00 73.31 32 VAL A O 16
ATOM 23028 N N . ASN A 1 33 ? 24.225 4.079 13.517 1.00 24.11 33 ASN A N 16
ATOM 23029 C CA . ASN A 1 33 ? 23.545 3.363 12.444 1.00 44.14 33 ASN A CA 16
ATOM 23030 C C . ASN A 1 33 ? 22.676 4.311 11.623 1.00 0.11 33 ASN A C 16
ATOM 23031 O O . ASN A 1 33 ? 22.206 5.331 12.126 1.00 30.15 33 ASN A O 16
ATOM 23042 N N . ALA A 1 34 ? 22.466 3.966 10.357 1.00 44.32 34 ALA A N 16
ATOM 23043 C CA . ALA A 1 34 ? 21.652 4.785 9.467 1.00 33.52 34 ALA A CA 16
ATOM 23044 C C . ALA A 1 34 ? 20.232 4.931 10.003 1.00 13.53 34 ALA A C 16
ATOM 23045 O O . ALA A 1 34 ? 19.531 5.889 9.676 1.00 14.23 34 ALA A O 16
ATOM 23052 N N . ASP A 1 35 ? 19.814 3.977 10.827 1.00 33.11 35 ASP A N 16
ATOM 23053 C CA . ASP A 1 35 ? 18.477 4.000 11.409 1.00 53.40 35 ASP A CA 16
ATOM 23054 C C . ASP A 1 35 ? 18.411 4.976 12.580 1.00 52.01 35 ASP A C 16
ATOM 23055 O O . ASP A 1 35 ? 17.344 5.491 12.913 1.00 61.31 35 ASP A O 16
ATOM 23064 N N . GLY A 1 36 ? 19.559 5.225 13.202 1.00 63.11 36 GLY A N 16
ATOM 23065 C CA . GLY A 1 36 ? 19.610 6.137 14.330 1.00 73.14 36 GLY A CA 16
ATOM 23066 C C . GLY A 1 36 ? 20.210 5.497 15.566 1.00 11.50 36 GLY A C 16
ATOM 23067 O O . GLY A 1 36 ? 20.941 6.145 16.315 1.00 33.22 36 GLY A O 16
ATOM 23071 N N . ALA A 1 37 ? 19.900 4.223 15.781 1.00 14.22 37 ALA A N 16
ATOM 23072 C CA . ALA A 1 37 ? 20.414 3.496 16.935 1.00 13.21 37 ALA A CA 16
ATOM 23073 C C . ALA A 1 37 ? 21.929 3.630 17.038 1.00 63.25 37 ALA A C 16
ATOM 23074 O O . ALA A 1 37 ? 22.657 3.263 16.116 1.00 50.15 37 ALA A O 16
ATOM 23081 N N . GLU A 1 38 ? 22.398 4.158 18.164 1.00 35.32 38 GLU A N 16
ATOM 23082 C CA . GLU A 1 38 ? 23.827 4.341 18.385 1.00 62.42 38 GLU A CA 16
ATOM 23083 C C . GLU A 1 38 ? 24.162 4.270 19.872 1.00 13.11 38 GLU A C 16
ATOM 23084 O O . GLU A 1 38 ? 23.287 4.425 20.724 1.00 51.24 38 GLU A O 16
ATOM 23096 N N . MET A 1 39 ? 25.434 4.034 20.176 1.00 52.31 39 MET A N 16
ATOM 23097 C CA . MET A 1 39 ? 25.884 3.944 21.560 1.00 64.31 39 MET A CA 16
ATOM 23098 C C . MET A 1 39 ? 27.385 4.198 21.661 1.00 61.32 39 MET A C 16
ATOM 23099 O O . MET A 1 39 ? 28.149 3.825 20.770 1.00 21.13 39 MET A O 16
ATOM 23113 N N . PHE A 1 40 ? 27.801 4.835 22.751 1.00 71.44 40 PHE A N 16
ATOM 23114 C CA . PHE A 1 40 ? 29.210 5.140 22.967 1.00 64.42 40 PHE A CA 16
ATOM 23115 C C . PHE A 1 40 ? 29.667 4.658 24.341 1.00 74.32 40 PHE A C 16
ATOM 23116 O O . PHE A 1 40 ? 28.900 4.678 25.304 1.00 22.02 40 PHE A O 16
ATOM 23133 N N . PHE A 1 41 ? 30.920 4.224 24.423 1.00 70.10 41 PHE A N 16
ATOM 23134 C CA . PHE A 1 41 ? 31.479 3.735 25.678 1.00 61.01 41 PHE A CA 16
ATOM 23135 C C . PHE A 1 41 ? 33.004 3.780 25.648 1.00 60.30 41 PHE A C 16
ATOM 23136 O O . PHE A 1 41 ? 33.616 3.739 24.580 1.00 30.15 41 PHE A O 16
ATOM 23153 N N . ARG A 1 42 ? 33.611 3.864 26.827 1.00 12.53 42 ARG A N 16
ATOM 23154 C CA . ARG A 1 42 ? 35.064 3.917 26.937 1.00 34.21 42 ARG A CA 16
ATOM 23155 C C . ARG A 1 42 ? 35.639 2.529 27.205 1.00 51.03 42 ARG A C 16
ATOM 23156 O O . ARG A 1 42 ? 35.387 1.934 28.253 1.00 61.43 42 ARG A O 16
ATOM 23177 N N . ILE A 1 43 ? 36.411 2.020 26.251 1.00 43.44 43 ILE A N 16
ATOM 23178 C CA . ILE A 1 43 ? 37.022 0.704 26.384 1.00 62.21 43 ILE A CA 16
ATOM 23179 C C . ILE A 1 43 ? 38.478 0.725 25.930 1.00 31.41 43 ILE A C 16
ATOM 23180 O O . ILE A 1 43 ? 38.879 1.573 25.133 1.00 64.52 43 ILE A O 16
ATOM 23196 N N . LYS A 1 44 ? 39.265 -0.216 26.442 1.00 51.41 44 LYS A N 16
ATOM 23197 C CA . LYS A 1 44 ? 40.676 -0.309 26.088 1.00 43.22 44 LYS A CA 16
ATOM 23198 C C . LYS A 1 44 ? 40.856 -0.340 24.574 1.00 45.15 44 LYS A C 16
ATOM 23199 O O . LYS A 1 44 ? 40.122 -1.028 23.865 1.00 34.35 44 LYS A O 16
ATOM 23218 N N . SER A 1 45 ? 41.839 0.409 24.084 1.00 64.25 45 SER A N 16
ATOM 23219 C CA . SER A 1 45 ? 42.114 0.468 22.653 1.00 44.53 45 SER A CA 16
ATOM 23220 C C . SER A 1 45 ? 42.550 -0.896 22.126 1.00 53.41 45 SER A C 16
ATOM 23221 O O . SER A 1 45 ? 42.541 -1.139 20.919 1.00 5.50 45 SER A O 16
ATOM 23229 N N . ARG A 1 46 ? 42.930 -1.782 23.040 1.00 34.21 46 ARG A N 16
ATOM 23230 C CA . ARG A 1 46 ? 43.370 -3.122 22.669 1.00 53.41 46 ARG A CA 16
ATOM 23231 C C . ARG A 1 46 ? 42.185 -4.080 22.589 1.00 24.42 46 ARG A C 16
ATOM 23232 O O . ARG A 1 46 ? 42.361 -5.291 22.448 1.00 35.33 46 ARG A O 16
ATOM 23253 N N . THR A 1 47 ? 40.978 -3.531 22.681 1.00 42.23 47 THR A N 16
ATOM 23254 C CA . THR A 1 47 ? 39.765 -4.336 22.621 1.00 62.33 47 THR A CA 16
ATOM 23255 C C . THR A 1 47 ? 38.520 -3.466 22.749 1.00 3.11 47 THR A C 16
ATOM 23256 O O . THR A 1 47 ? 37.962 -3.322 23.836 1.00 14.00 47 THR A O 16
ATOM 23267 N N . ALA A 1 48 ? 38.090 -2.888 21.632 1.00 4.13 48 ALA A N 16
ATOM 23268 C CA . ALA A 1 48 ? 36.909 -2.034 21.620 1.00 3.30 48 ALA A CA 16
ATOM 23269 C C . ALA A 1 48 ? 35.977 -2.403 20.471 1.00 11.42 48 ALA A C 16
ATOM 23270 O O . ALA A 1 48 ? 34.807 -2.724 20.686 1.00 64.30 48 ALA A O 16
ATOM 23277 N N . LEU A 1 49 ? 36.501 -2.353 19.251 1.00 34.44 49 LEU A N 16
ATOM 23278 C CA . LEU A 1 49 ? 35.714 -2.682 18.067 1.00 4.03 49 LEU A CA 16
ATOM 23279 C C . LEU A 1 49 ? 35.330 -4.158 18.061 1.00 23.12 49 LEU A C 16
ATOM 23280 O O . LEU A 1 49 ? 34.265 -4.532 17.570 1.00 13.23 49 LEU A O 16
ATOM 23296 N N . LYS A 1 50 ? 36.204 -4.994 18.612 1.00 44.24 50 LYS A N 16
ATOM 23297 C CA . LYS A 1 50 ? 35.957 -6.429 18.674 1.00 73.45 50 LYS A CA 16
ATOM 23298 C C . LYS A 1 50 ? 34.782 -6.739 19.595 1.00 34.53 50 LYS A C 16
ATOM 23299 O O . LYS A 1 50 ? 33.879 -7.495 19.235 1.00 54.13 50 LYS A O 16
ATOM 23318 N N . LYS A 1 51 ? 34.798 -6.151 20.786 1.00 3.33 51 LYS A N 16
ATOM 23319 C CA . LYS A 1 51 ? 33.733 -6.361 21.759 1.00 22.35 51 LYS A CA 16
ATOM 23320 C C . LYS A 1 51 ? 32.455 -5.649 21.330 1.00 51.52 51 LYS A C 16
ATOM 23321 O O . LYS A 1 51 ? 31.350 -6.078 21.664 1.00 70.52 51 LYS A O 16
ATOM 23340 N N . LEU A 1 52 ? 32.612 -4.559 20.587 1.00 51.42 52 LEU A N 16
ATOM 23341 C CA . LEU A 1 52 ? 31.470 -3.787 20.110 1.00 53.24 52 LEU A CA 16
ATOM 23342 C C . LEU A 1 52 ? 30.694 -4.561 19.048 1.00 24.03 52 LEU A C 16
ATOM 23343 O O . LEU A 1 52 ? 29.482 -4.743 19.161 1.00 53.43 52 LEU A O 16
ATOM 23359 N N . ILE A 1 53 ? 31.403 -5.016 18.020 1.00 34.44 53 ILE A N 16
ATOM 23360 C CA . ILE A 1 53 ? 30.781 -5.774 16.941 1.00 22.02 53 ILE A CA 16
ATOM 23361 C C . ILE A 1 53 ? 30.337 -7.151 17.421 1.00 30.55 53 ILE A C 16
ATOM 23362 O O . ILE A 1 53 ? 29.337 -7.693 16.948 1.00 4.54 53 ILE A O 16
ATOM 23378 N N . ASP A 1 54 ? 31.085 -7.713 18.365 1.00 41.41 54 ASP A N 16
ATOM 23379 C CA . ASP A 1 54 ? 30.767 -9.026 18.912 1.00 22.33 54 ASP A CA 16
ATOM 23380 C C . ASP A 1 54 ? 29.514 -8.965 19.780 1.00 1.41 54 ASP A C 16
ATOM 23381 O O . ASP A 1 54 ? 28.670 -9.861 19.737 1.00 42.54 54 ASP A O 16
ATOM 23390 N N . THR A 1 55 ? 29.399 -7.901 20.570 1.00 71.22 55 THR A N 16
ATOM 23391 C CA . THR A 1 55 ? 28.251 -7.723 21.450 1.00 73.44 55 THR A CA 16
ATOM 23392 C C . THR A 1 55 ? 27.004 -7.345 20.658 1.00 45.15 55 THR A C 16
ATOM 23393 O O . THR A 1 55 ? 25.902 -7.803 20.960 1.00 42.33 55 THR A O 16
ATOM 23404 N N . TYR A 1 56 ? 27.186 -6.507 19.643 1.00 62.54 56 TYR A N 16
ATOM 23405 C CA . TYR A 1 56 ? 26.075 -6.066 18.808 1.00 63.14 56 TYR A CA 16
ATOM 23406 C C . TYR A 1 56 ? 25.525 -7.222 17.977 1.00 3.32 56 TYR A C 16
ATOM 23407 O O . TYR A 1 56 ? 24.311 -7.399 17.867 1.00 24.23 56 TYR A O 16
ATOM 23425 N N . CYS A 1 57 ? 26.427 -8.005 17.395 1.00 13.33 57 CYS A N 16
ATOM 23426 C CA . CYS A 1 57 ? 26.033 -9.144 16.574 1.00 24.20 57 CYS A CA 16
ATOM 23427 C C . CYS A 1 57 ? 25.432 -10.252 17.433 1.00 12.41 57 CYS A C 16
ATOM 23428 O O . CYS A 1 57 ? 24.440 -10.876 17.056 1.00 53.41 57 CYS A O 16
ATOM 23436 N N . LYS A 1 58 ? 26.040 -10.492 18.590 1.00 73.22 58 LYS A N 16
ATOM 23437 C CA . LYS A 1 58 ? 25.566 -11.525 19.504 1.00 55.33 58 LYS A CA 16
ATOM 23438 C C . LYS A 1 58 ? 24.226 -11.133 20.120 1.00 45.41 58 LYS A C 16
ATOM 23439 O O . LYS A 1 58 ? 23.330 -11.964 20.264 1.00 21.31 58 LYS A O 16
ATOM 23458 N N . LYS A 1 59 ? 24.096 -9.860 20.481 1.00 63.51 59 LYS A N 16
ATOM 23459 C CA . LYS A 1 59 ? 22.866 -9.356 21.079 1.00 32.41 59 LYS A CA 16
ATOM 23460 C C . LYS A 1 59 ? 21.717 -9.397 20.076 1.00 1.24 59 LYS A C 16
ATOM 23461 O O . LYS A 1 59 ? 20.619 -9.852 20.396 1.00 41.52 59 LYS A O 16
ATOM 23480 N N . GLN A 1 60 ? 21.979 -8.920 18.864 1.00 40.13 60 GLN A N 16
ATOM 23481 C CA . GLN A 1 60 ? 20.966 -8.903 17.815 1.00 42.11 60 GLN A CA 16
ATOM 23482 C C . GLN A 1 60 ? 20.540 -10.320 17.447 1.00 72.20 60 GLN A C 16
ATOM 23483 O O . GLN A 1 60 ? 19.478 -10.527 16.860 1.00 24.45 60 GLN A O 16
ATOM 23497 N N . GLY A 1 61 ? 21.376 -11.294 17.796 1.00 55.04 61 GLY A N 16
ATOM 23498 C CA . GLY A 1 61 ? 21.068 -12.680 17.493 1.00 14.52 61 GLY A CA 16
ATOM 23499 C C . GLY A 1 61 ? 21.467 -13.068 16.083 1.00 13.14 61 GLY A C 16
ATOM 23500 O O . GLY A 1 61 ? 20.840 -13.932 15.470 1.00 62.41 61 GLY A O 16
ATOM 23504 N N . ILE A 1 62 ? 22.510 -12.427 15.568 1.00 24.20 62 ILE A N 16
ATOM 23505 C CA . ILE A 1 62 ? 22.991 -12.710 14.221 1.00 22.45 62 ILE A CA 16
ATOM 23506 C C . ILE A 1 62 ? 24.515 -12.755 14.180 1.00 71.41 62 ILE A C 16
ATOM 23507 O O . ILE A 1 62 ? 25.188 -11.935 14.805 1.00 74.35 62 ILE A O 16
ATOM 23523 N N . SER A 1 63 ? 25.053 -13.718 13.438 1.00 21.22 63 SER A N 16
ATOM 23524 C CA . SER A 1 63 ? 26.498 -13.872 13.316 1.00 0.21 63 SER A CA 16
ATOM 23525 C C . SER A 1 63 ? 27.135 -12.598 12.768 1.00 23.35 63 SER A C 16
ATOM 23526 O O . SER A 1 63 ? 26.439 -11.665 12.368 1.00 30.24 63 SER A O 16
ATOM 23534 N N . ARG A 1 64 ? 28.464 -12.568 12.754 1.00 11.03 64 ARG A N 16
ATOM 23535 C CA . ARG A 1 64 ? 29.196 -11.409 12.257 1.00 23.54 64 ARG A CA 16
ATOM 23536 C C . ARG A 1 64 ? 29.330 -11.461 10.738 1.00 21.43 64 ARG A C 16
ATOM 23537 O O . ARG A 1 64 ? 30.429 -11.344 10.198 1.00 51.02 64 ARG A O 16
ATOM 23558 N N . ASN A 1 65 ? 28.203 -11.639 10.056 1.00 44.41 65 ASN A N 16
ATOM 23559 C CA . ASN A 1 65 ? 28.195 -11.707 8.599 1.00 31.31 65 ASN A CA 16
ATOM 23560 C C . ASN A 1 65 ? 26.994 -10.961 8.026 1.00 11.14 65 ASN A C 16
ATOM 23561 O O . ASN A 1 65 ? 26.291 -11.471 7.154 1.00 65.03 65 ASN A O 16
ATOM 23572 N N . SER A 1 66 ? 26.765 -9.750 8.523 1.00 12.45 66 SER A N 16
ATOM 23573 C CA . SER A 1 66 ? 25.647 -8.934 8.064 1.00 41.51 66 SER A CA 16
ATOM 23574 C C . SER A 1 66 ? 25.748 -7.515 8.615 1.00 13.43 66 SER A C 16
ATOM 23575 O O . SER A 1 66 ? 24.736 -6.852 8.845 1.00 53.05 66 SER A O 16
ATOM 23583 N N . VAL A 1 67 ? 26.977 -7.054 8.826 1.00 33.12 67 VAL A N 16
ATOM 23584 C CA . VAL A 1 67 ? 27.212 -5.714 9.350 1.00 55.33 67 VAL A CA 16
ATOM 23585 C C . VAL A 1 67 ? 28.568 -5.180 8.904 1.00 41.50 67 VAL A C 16
ATOM 23586 O O . VAL A 1 67 ? 29.609 -5.748 9.234 1.00 42.05 67 VAL A O 16
ATOM 23599 N N . ARG A 1 68 ? 28.548 -4.083 8.153 1.00 25.21 68 ARG A N 16
ATOM 23600 C CA . ARG A 1 68 ? 29.777 -3.472 7.661 1.00 3.02 68 ARG A CA 16
ATOM 23601 C C . ARG A 1 68 ? 30.122 -2.221 8.464 1.00 34.03 68 ARG A C 16
ATOM 23602 O O . ARG A 1 68 ? 29.452 -1.194 8.351 1.00 43.13 68 ARG A O 16
ATOM 23623 N N . PHE A 1 69 ? 31.169 -2.315 9.276 1.00 23.23 69 PHE A N 16
ATOM 23624 C CA . PHE A 1 69 ? 31.602 -1.192 10.100 1.00 72.03 69 PHE A CA 16
ATOM 23625 C C . PHE A 1 69 ? 32.707 -0.402 9.405 1.00 52.13 69 PHE A C 16
ATOM 23626 O O . PHE A 1 69 ? 33.811 -0.907 9.198 1.00 41.01 69 PHE A O 16
ATOM 23643 N N . LEU A 1 70 ? 32.401 0.840 9.046 1.00 45.12 70 LEU A N 16
ATOM 23644 C CA . LEU A 1 70 ? 33.368 1.702 8.373 1.00 33.42 70 LEU A CA 16
ATOM 23645 C C . LEU A 1 70 ? 33.577 2.997 9.152 1.00 61.45 70 LEU A C 16
ATOM 23646 O O . LEU A 1 70 ? 32.676 3.470 9.844 1.00 74.22 70 LEU A O 16
ATOM 23662 N N . PHE A 1 71 ? 34.772 3.566 9.032 1.00 54.34 71 PHE A N 16
ATOM 23663 C CA . PHE A 1 71 ? 35.099 4.808 9.723 1.00 64.21 71 PHE A CA 16
ATOM 23664 C C . PHE A 1 71 ? 35.478 5.901 8.728 1.00 74.02 71 PHE A C 16
ATOM 23665 O O . PHE A 1 71 ? 36.560 5.875 8.143 1.00 65.14 71 PHE A O 16
ATOM 23682 N N . ASP A 1 72 ? 34.577 6.860 8.541 1.00 24.22 72 ASP A N 16
ATOM 23683 C CA . ASP A 1 72 ? 34.815 7.963 7.618 1.00 65.15 72 ASP A CA 16
ATOM 23684 C C . ASP A 1 72 ? 35.076 7.444 6.207 1.00 74.02 72 ASP A C 16
ATOM 23685 O O . ASP A 1 72 ? 35.678 8.131 5.383 1.00 21.10 72 ASP A O 16
ATOM 23694 N N . GLY A 1 73 ? 34.618 6.225 5.936 1.00 54.41 73 GLY A N 16
ATOM 23695 C CA . GLY A 1 73 ? 34.812 5.635 4.625 1.00 74.53 73 GLY A CA 16
ATOM 23696 C C . GLY A 1 73 ? 35.810 4.494 4.645 1.00 50.13 73 GLY A C 16
ATOM 23697 O O . GLY A 1 73 ? 36.193 3.975 3.596 1.00 71.24 73 GLY A O 16
ATOM 23701 N N . THR A 1 74 ? 36.235 4.103 5.842 1.00 64.31 74 THR A N 16
ATOM 23702 C CA . THR A 1 74 ? 37.198 3.019 5.994 1.00 34.24 74 THR A CA 16
ATOM 23703 C C . THR A 1 74 ? 36.535 1.773 6.571 1.00 61.44 74 THR A C 16
ATOM 23704 O O . THR A 1 74 ? 36.517 1.554 7.782 1.00 31.31 74 THR A O 16
ATOM 23715 N N . PRO A 1 75 ? 35.978 0.934 5.684 1.00 14.33 75 PRO A N 16
ATOM 23716 C CA . PRO A 1 75 ? 35.305 -0.306 6.082 1.00 14.44 75 PRO A CA 16
ATOM 23717 C C . PRO A 1 75 ? 36.281 -1.353 6.606 1.00 3.14 75 PRO A C 16
ATOM 23718 O O . PRO A 1 75 ? 36.967 -2.019 5.830 1.00 32.01 75 PRO A O 16
ATOM 23729 N N . ILE A 1 76 ? 36.339 -1.493 7.926 1.00 22.24 76 ILE A N 16
ATOM 23730 C CA . ILE A 1 76 ? 37.231 -2.461 8.553 1.00 61.02 76 ILE A CA 16
ATOM 23731 C C . ILE A 1 76 ? 36.604 -3.053 9.810 1.00 31.23 76 ILE A C 16
ATOM 23732 O O . ILE A 1 76 ? 35.817 -2.396 10.492 1.00 22.24 76 ILE A O 16
ATOM 23748 N N . ASP A 1 77 ? 36.959 -4.297 10.112 1.00 74.30 77 ASP A N 16
ATOM 23749 C CA . ASP A 1 77 ? 36.433 -4.978 11.290 1.00 51.03 77 ASP A CA 16
ATOM 23750 C C . ASP A 1 77 ? 37.564 -5.404 12.221 1.00 75.21 77 ASP A C 16
ATOM 23751 O O . ASP A 1 77 ? 38.103 -6.503 12.095 1.00 75.11 77 ASP A O 16
ATOM 23760 N N . GLU A 1 78 ? 37.918 -4.526 13.154 1.00 35.12 78 GLU A N 16
ATOM 23761 C CA . GLU A 1 78 ? 38.986 -4.812 14.105 1.00 54.21 78 GLU A CA 16
ATOM 23762 C C . GLU A 1 78 ? 39.161 -3.659 15.089 1.00 15.03 78 GLU A C 16
ATOM 23763 O O . GLU A 1 78 ? 38.616 -2.572 14.894 1.00 12.21 78 GLU A O 16
ATOM 23775 N N . THR A 1 79 ? 39.925 -3.904 16.149 1.00 35.34 79 THR A N 16
ATOM 23776 C CA . THR A 1 79 ? 40.171 -2.889 17.166 1.00 74.04 79 THR A CA 16
ATOM 23777 C C . THR A 1 79 ? 41.664 -2.637 17.341 1.00 32.30 79 THR A C 16
ATOM 23778 O O . THR A 1 79 ? 42.101 -2.126 18.372 1.00 10.11 79 THR A O 16
ATOM 23789 N N . LYS A 1 80 ? 42.443 -2.999 16.327 1.00 1.14 80 LYS A N 16
ATOM 23790 C CA . LYS A 1 80 ? 43.888 -2.811 16.368 1.00 44.41 80 LYS A CA 16
ATOM 23791 C C . LYS A 1 80 ? 44.392 -2.187 15.070 1.00 3.23 80 LYS A C 16
ATOM 23792 O O . LYS A 1 80 ? 44.984 -1.107 15.077 1.00 42.21 80 LYS A O 16
ATOM 23811 N N . THR A 1 81 ? 44.153 -2.873 13.957 1.00 52.21 81 THR A N 16
ATOM 23812 C CA . THR A 1 81 ? 44.582 -2.386 12.652 1.00 11.10 81 THR A CA 16
ATOM 23813 C C . THR A 1 81 ? 43.896 -1.070 12.303 1.00 34.21 81 THR A C 16
ATOM 23814 O O . THR A 1 81 ? 44.538 -0.034 12.129 1.00 32.31 81 THR A O 16
ATOM 23825 N N . PRO A 1 82 ? 42.559 -1.109 12.199 1.00 50.35 82 PRO A N 16
ATOM 23826 C CA . PRO A 1 82 ? 41.756 0.073 11.871 1.00 43.33 82 PRO A CA 16
ATOM 23827 C C . PRO A 1 82 ? 41.736 1.093 13.004 1.00 21.03 82 PRO A C 16
ATOM 23828 O O . PRO A 1 82 ? 41.433 2.266 12.790 1.00 42.11 82 PRO A O 16
ATOM 23839 N N . GLU A 1 83 ? 42.061 0.637 14.210 1.00 2.21 83 GLU A N 16
ATOM 23840 C CA . GLU A 1 83 ? 42.080 1.511 15.377 1.00 55.40 83 GLU A CA 16
ATOM 23841 C C . GLU A 1 83 ? 43.302 2.424 15.354 1.00 41.43 83 GLU A C 16
ATOM 23842 O O . GLU A 1 83 ? 43.184 3.640 15.499 1.00 14.42 83 GLU A O 16
ATOM 23854 N N . GLU A 1 84 ? 44.476 1.827 15.170 1.00 13.51 84 GLU A N 16
ATOM 23855 C CA . GLU A 1 84 ? 45.720 2.587 15.129 1.00 30.33 84 GLU A CA 16
ATOM 23856 C C . GLU A 1 84 ? 45.872 3.310 13.794 1.00 4.03 84 GLU A C 16
ATOM 23857 O O . GLU A 1 84 ? 46.451 4.395 13.726 1.00 43.14 84 GLU A O 16
ATOM 23869 N N . LEU A 1 85 ? 45.350 2.701 12.735 1.00 11.35 85 LEU A N 16
ATOM 23870 C CA . LEU A 1 85 ? 45.428 3.286 11.401 1.00 35.21 85 LEU A CA 16
ATOM 23871 C C . LEU A 1 85 ? 44.427 4.427 11.248 1.00 43.14 85 LEU A C 16
ATOM 23872 O O . LEU A 1 85 ? 44.690 5.407 10.551 1.00 73.41 85 LEU A O 16
ATOM 23888 N N . GLY A 1 86 ? 43.279 4.294 11.905 1.00 5.14 86 GLY A N 16
ATOM 23889 C CA . GLY A 1 86 ? 42.258 5.322 11.831 1.00 41.24 86 GLY A CA 16
ATOM 23890 C C . GLY A 1 86 ? 42.470 6.425 12.849 1.00 50.14 86 GLY A C 16
ATOM 23891 O O . GLY A 1 86 ? 42.924 7.516 12.506 1.00 44.22 86 GLY A O 16
ATOM 23895 N N . MET A 1 87 ? 42.138 6.141 14.104 1.00 45.31 87 MET A N 16
ATOM 23896 C CA . MET A 1 87 ? 42.295 7.119 15.175 1.00 71.41 87 MET A CA 16
ATOM 23897 C C . MET A 1 87 ? 41.889 6.522 16.519 1.00 50.11 87 MET A C 16
ATOM 23898 O O . MET A 1 87 ? 41.585 5.333 16.613 1.00 5.45 87 MET A O 16
ATOM 23912 N N . GLU A 1 88 ? 41.886 7.355 17.555 1.00 45.32 88 GLU A N 16
ATOM 23913 C CA . GLU A 1 88 ? 41.519 6.908 18.893 1.00 12.00 88 GLU A CA 16
ATOM 23914 C C . GLU A 1 88 ? 40.768 8.003 19.645 1.00 35.23 88 GLU A C 16
ATOM 23915 O O . GLU A 1 88 ? 40.404 9.029 19.070 1.00 22.20 88 GLU A O 16
ATOM 23927 N N . ASP A 1 89 ? 40.538 7.776 20.934 1.00 40.01 89 ASP A N 16
ATOM 23928 C CA . ASP A 1 89 ? 39.831 8.742 21.766 1.00 13.32 89 ASP A CA 16
ATOM 23929 C C . ASP A 1 89 ? 38.347 8.782 21.412 1.00 24.40 89 ASP A C 16
ATOM 23930 O O . ASP A 1 89 ? 37.502 8.336 22.188 1.00 13.31 89 ASP A O 16
ATOM 23939 N N . ASP A 1 90 ? 38.039 9.318 20.236 1.00 22.05 90 ASP A N 16
ATOM 23940 C CA . ASP A 1 90 ? 36.658 9.416 19.779 1.00 31.32 90 ASP A CA 16
ATOM 23941 C C . ASP A 1 90 ? 36.437 8.566 18.532 1.00 60.23 90 ASP A C 16
ATOM 23942 O O . ASP A 1 90 ? 35.801 9.006 17.573 1.00 24.44 90 ASP A O 16
ATOM 23951 N N . ASP A 1 91 ? 36.967 7.348 18.551 1.00 73.33 91 ASP A N 16
ATOM 23952 C CA . ASP A 1 91 ? 36.828 6.436 17.421 1.00 34.23 91 ASP A CA 16
ATOM 23953 C C . ASP A 1 91 ? 35.357 6.175 17.111 1.00 11.03 91 ASP A C 16
ATOM 23954 O O . ASP A 1 91 ? 34.600 5.725 17.972 1.00 5.00 91 ASP A O 16
ATOM 23963 N N . VAL A 1 92 ? 34.958 6.462 15.876 1.00 33.22 92 VAL A N 16
ATOM 23964 C CA . VAL A 1 92 ? 33.578 6.258 15.452 1.00 13.52 92 VAL A CA 16
ATOM 23965 C C . VAL A 1 92 ? 33.463 5.068 14.507 1.00 31.43 92 VAL A C 16
ATOM 23966 O O . VAL A 1 92 ? 34.412 4.730 13.799 1.00 3.53 92 VAL A O 16
ATOM 23979 N N . ILE A 1 93 ? 32.295 4.435 14.501 1.00 34.33 93 ILE A N 16
ATOM 23980 C CA . ILE A 1 93 ? 32.055 3.282 13.642 1.00 62.01 93 ILE A CA 16
ATOM 23981 C C . ILE A 1 93 ? 30.623 3.275 13.118 1.00 43.14 93 ILE A C 16
ATOM 23982 O O . ILE A 1 93 ? 29.676 3.051 13.872 1.00 43.42 93 ILE A O 16
ATOM 23998 N N . ASP A 1 94 ? 30.473 3.520 11.821 1.00 60.44 94 ASP A N 16
ATOM 23999 C CA . ASP A 1 94 ? 29.156 3.539 11.194 1.00 65.24 94 ASP A CA 16
ATOM 24000 C C . ASP A 1 94 ? 28.809 2.170 10.617 1.00 21.22 94 ASP A C 16
ATOM 24001 O O . ASP A 1 94 ? 29.415 1.723 9.644 1.00 41.54 94 ASP A O 16
ATOM 24010 N N . ALA A 1 95 ? 27.830 1.508 11.226 1.00 44.10 95 ALA A N 16
ATOM 24011 C CA . ALA A 1 95 ? 27.402 0.191 10.773 1.00 70.32 95 ALA A CA 16
ATOM 24012 C C . ALA A 1 95 ? 26.342 0.303 9.683 1.00 55.13 95 ALA A C 16
ATOM 24013 O O . ALA A 1 95 ? 25.282 0.892 9.894 1.00 75.45 95 ALA A O 16
ATOM 24020 N N . MET A 1 96 ? 26.635 -0.264 8.517 1.00 21.23 96 MET A N 16
ATOM 24021 C CA . MET A 1 96 ? 25.706 -0.227 7.394 1.00 35.53 96 MET A CA 16
ATOM 24022 C C . MET A 1 96 ? 25.442 -1.632 6.860 1.00 2.13 96 MET A C 16
ATOM 24023 O O . MET A 1 96 ? 26.274 -2.528 7.005 1.00 50.21 96 MET A O 16
ATOM 24037 N N . VAL A 1 97 ? 24.280 -1.817 6.243 1.00 74.21 97 VAL A N 16
ATOM 24038 C CA . VAL A 1 97 ? 23.907 -3.113 5.687 1.00 43.53 97 VAL A CA 16
ATOM 24039 C C . VAL A 1 97 ? 24.028 -3.113 4.167 1.00 22.30 97 VAL A C 16
ATOM 24040 O O . VAL A 1 97 ? 23.586 -2.179 3.499 1.00 2.04 97 VAL A O 16
ATOM 24053 N N . GLU A 1 98 ? 24.630 -4.169 3.627 1.00 13.22 98 GLU A N 16
ATOM 24054 C CA . GLU A 1 98 ? 24.809 -4.290 2.185 1.00 33.51 98 GLU A CA 16
ATOM 24055 C C . GLU A 1 98 ? 23.956 -5.425 1.625 1.00 60.22 98 GLU A C 16
ATOM 24056 O O . GLU A 1 98 ? 24.283 -6.008 0.592 1.00 60.24 98 GLU A O 16
ATOM 24068 N N . GLN A 1 99 ? 22.863 -5.732 2.315 1.00 35.21 99 GLN A N 16
ATOM 24069 C CA . GLN A 1 99 ? 21.964 -6.798 1.887 1.00 13.33 99 GLN A CA 16
ATOM 24070 C C . GLN A 1 99 ? 20.655 -6.753 2.670 1.00 64.22 99 GLN A C 16
ATOM 24071 O O . GLN A 1 99 ? 20.497 -5.951 3.590 1.00 14.25 99 GLN A O 16
ATOM 24085 N N . THR A 1 100 ? 19.719 -7.620 2.298 1.00 70.45 100 THR A N 16
ATOM 24086 C CA . THR A 1 100 ? 18.424 -7.679 2.963 1.00 33.20 100 THR A CA 16
ATOM 24087 C C . THR A 1 100 ? 18.483 -8.563 4.204 1.00 52.50 100 THR A C 16
ATOM 24088 O O . THR A 1 100 ? 18.337 -9.781 4.118 1.00 15.01 100 THR A O 16
ATOM 24099 N N . GLY A 1 101 ? 18.698 -7.939 5.359 1.00 74.41 101 GLY A N 16
ATOM 24100 C CA . GLY A 1 101 ? 18.771 -8.685 6.602 1.00 65.24 101 GLY A CA 16
ATOM 24101 C C . GLY A 1 101 ? 19.327 -7.857 7.743 1.00 51.51 101 GLY A C 16
ATOM 24102 O O . GLY A 1 101 ? 19.169 -6.637 7.768 1.00 14.21 101 GLY A O 16
ATOM 24106 N N . GLY A 1 102 ? 19.979 -8.521 8.692 1.00 22.01 102 GLY A N 16
ATOM 24107 C CA . GLY A 1 102 ? 20.548 -7.822 9.829 1.00 23.05 102 GLY A CA 16
ATOM 24108 C C . GLY A 1 102 ? 19.511 -7.490 10.884 1.00 43.31 102 GLY A C 16
ATOM 24109 O O . GLY A 1 102 ? 18.497 -8.176 11.004 1.00 54.11 102 GLY A O 16
ATOM 24113 N N . MET A 1 1 ? 4.551 0.830 1.973 1.00 51.31 1 MET A N 17
ATOM 24114 C CA . MET A 1 1 ? 4.287 0.504 0.576 1.00 4.31 1 MET A CA 17
ATOM 24115 C C . MET A 1 1 ? 5.370 1.081 -0.330 1.00 42.03 1 MET A C 17
ATOM 24116 O O . MET A 1 1 ? 5.803 0.435 -1.284 1.00 62.14 1 MET A O 17
ATOM 24130 N N . SER A 1 2 ? 5.803 2.300 -0.026 1.00 1.30 2 SER A N 17
ATOM 24131 C CA . SER A 1 2 ? 6.833 2.965 -0.816 1.00 54.41 2 SER A CA 17
ATOM 24132 C C . SER A 1 2 ? 8.086 2.101 -0.914 1.00 74.50 2 SER A C 17
ATOM 24133 O O . SER A 1 2 ? 8.378 1.530 -1.964 1.00 25.23 2 SER A O 17
ATOM 24141 N N . ASN A 1 3 ? 8.822 2.009 0.189 1.00 54.21 3 ASN A N 17
ATOM 24142 C CA . ASN A 1 3 ? 10.044 1.215 0.229 1.00 60.25 3 ASN A CA 17
ATOM 24143 C C . ASN A 1 3 ? 11.086 1.772 -0.737 1.00 22.34 3 ASN A C 17
ATOM 24144 O O . ASN A 1 3 ? 10.977 1.600 -1.950 1.00 5.01 3 ASN A O 17
ATOM 24155 N N . ASN A 1 4 ? 12.096 2.439 -0.188 1.00 21.01 4 ASN A N 17
ATOM 24156 C CA . ASN A 1 4 ? 13.158 3.021 -1.000 1.00 4.31 4 ASN A CA 17
ATOM 24157 C C . ASN A 1 4 ? 14.508 2.899 -0.299 1.00 41.00 4 ASN A C 17
ATOM 24158 O O . ASN A 1 4 ? 14.611 2.305 0.773 1.00 20.51 4 ASN A O 17
ATOM 24169 N N . GLY A 1 5 ? 15.542 3.467 -0.913 1.00 55.22 5 GLY A N 17
ATOM 24170 C CA . GLY A 1 5 ? 16.871 3.411 -0.334 1.00 11.31 5 GLY A CA 17
ATOM 24171 C C . GLY A 1 5 ? 17.821 2.554 -1.145 1.00 64.55 5 GLY A C 17
ATOM 24172 O O . GLY A 1 5 ? 17.397 1.811 -2.030 1.00 22.33 5 GLY A O 17
ATOM 24176 N N . GLY A 1 6 ? 19.113 2.657 -0.846 1.00 13.15 6 GLY A N 17
ATOM 24177 C CA . GLY A 1 6 ? 20.106 1.880 -1.564 1.00 53.42 6 GLY A CA 17
ATOM 24178 C C . GLY A 1 6 ? 21.339 2.692 -1.907 1.00 25.40 6 GLY A C 17
ATOM 24179 O O . GLY A 1 6 ? 21.261 3.667 -2.653 1.00 74.34 6 GLY A O 17
ATOM 24183 N N . GLU A 1 7 ? 22.482 2.289 -1.359 1.00 12.01 7 GLU A N 17
ATOM 24184 C CA . GLU A 1 7 ? 23.737 2.988 -1.610 1.00 14.14 7 GLU A CA 17
ATOM 24185 C C . GLU A 1 7 ? 24.811 2.020 -2.096 1.00 61.12 7 GLU A C 17
ATOM 24186 O O . GLU A 1 7 ? 24.719 0.806 -1.911 1.00 11.34 7 GLU A O 17
ATOM 24198 N N . PRO A 1 8 ? 25.855 2.568 -2.735 1.00 64.01 8 PRO A N 17
ATOM 24199 C CA . PRO A 1 8 ? 26.968 1.772 -3.262 1.00 33.32 8 PRO A CA 17
ATOM 24200 C C . PRO A 1 8 ? 27.831 1.178 -2.154 1.00 45.31 8 PRO A C 17
ATOM 24201 O O . PRO A 1 8 ? 27.675 1.519 -0.982 1.00 0.52 8 PRO A O 17
ATOM 24212 N N . SER A 1 9 ? 28.743 0.289 -2.533 1.00 64.34 9 SER A N 17
ATOM 24213 C CA . SER A 1 9 ? 29.630 -0.355 -1.571 1.00 41.21 9 SER A CA 17
ATOM 24214 C C . SER A 1 9 ? 30.816 -1.006 -2.276 1.00 43.41 9 SER A C 17
ATOM 24215 O O . SER A 1 9 ? 30.648 -1.733 -3.254 1.00 22.02 9 SER A O 17
ATOM 24223 N N . ASN A 1 10 ? 32.016 -0.738 -1.771 1.00 43.44 10 ASN A N 17
ATOM 24224 C CA . ASN A 1 10 ? 33.232 -1.296 -2.352 1.00 71.13 10 ASN A CA 17
ATOM 24225 C C . ASN A 1 10 ? 33.657 -2.561 -1.612 1.00 42.42 10 ASN A C 17
ATOM 24226 O O . ASN A 1 10 ? 33.653 -3.654 -2.177 1.00 14.51 10 ASN A O 17
ATOM 24237 N N . ASN A 1 11 ? 34.024 -2.403 -0.344 1.00 52.35 11 ASN A N 17
ATOM 24238 C CA . ASN A 1 11 ? 34.452 -3.532 0.474 1.00 40.44 11 ASN A CA 17
ATOM 24239 C C . ASN A 1 11 ? 35.706 -4.179 -0.106 1.00 3.40 11 ASN A C 17
ATOM 24240 O O . ASN A 1 11 ? 35.627 -5.017 -1.002 1.00 62.45 11 ASN A O 17
ATOM 24251 N N . GLY A 1 12 ? 36.864 -3.782 0.414 1.00 63.52 12 GLY A N 17
ATOM 24252 C CA . GLY A 1 12 ? 38.119 -4.334 -0.063 1.00 50.15 12 GLY A CA 17
ATOM 24253 C C . GLY A 1 12 ? 38.404 -5.708 0.510 1.00 1.43 12 GLY A C 17
ATOM 24254 O O . GLY A 1 12 ? 38.956 -6.570 -0.171 1.00 70.42 12 GLY A O 17
ATOM 24258 N N . GLY A 1 13 ? 38.028 -5.911 1.769 1.00 23.25 13 GLY A N 17
ATOM 24259 C CA . GLY A 1 13 ? 38.257 -7.191 2.414 1.00 31.11 13 GLY A CA 17
ATOM 24260 C C . GLY A 1 13 ? 39.480 -7.179 3.309 1.00 22.11 13 GLY A C 17
ATOM 24261 O O . GLY A 1 13 ? 40.303 -8.092 3.257 1.00 24.23 13 GLY A O 17
ATOM 24265 N N . GLU A 1 14 ? 39.600 -6.141 4.131 1.00 63.11 14 GLU A N 17
ATOM 24266 C CA . GLU A 1 14 ? 40.734 -6.014 5.039 1.00 41.30 14 GLU A CA 17
ATOM 24267 C C . GLU A 1 14 ? 40.380 -6.536 6.428 1.00 14.55 14 GLU A C 17
ATOM 24268 O O . GLU A 1 14 ? 39.209 -6.745 6.745 1.00 43.11 14 GLU A O 17
ATOM 24280 N N . GLY A 1 15 ? 41.401 -6.744 7.254 1.00 14.04 15 GLY A N 17
ATOM 24281 C CA . GLY A 1 15 ? 41.177 -7.240 8.600 1.00 61.13 15 GLY A CA 17
ATOM 24282 C C . GLY A 1 15 ? 42.164 -8.322 8.990 1.00 23.11 15 GLY A C 17
ATOM 24283 O O . GLY A 1 15 ? 42.054 -9.463 8.543 1.00 73.22 15 GLY A O 17
ATOM 24287 N N . ALA A 1 16 ? 43.133 -7.963 9.826 1.00 65.24 16 ALA A N 17
ATOM 24288 C CA . ALA A 1 16 ? 44.144 -8.912 10.276 1.00 20.21 16 ALA A CA 17
ATOM 24289 C C . ALA A 1 16 ? 45.108 -8.261 11.262 1.00 41.22 16 ALA A C 17
ATOM 24290 O O . ALA A 1 16 ? 45.618 -7.169 11.015 1.00 44.15 16 ALA A O 17
ATOM 24297 N N . GLU A 1 17 ? 45.352 -8.938 12.379 1.00 31.25 17 GLU A N 17
ATOM 24298 C CA . GLU A 1 17 ? 46.254 -8.423 13.403 1.00 40.03 17 GLU A CA 17
ATOM 24299 C C . GLU A 1 17 ? 46.472 -9.455 14.505 1.00 22.13 17 GLU A C 17
ATOM 24300 O O . GLU A 1 17 ? 45.667 -10.367 14.685 1.00 72.52 17 GLU A O 17
ATOM 24312 N N . GLY A 1 18 ? 47.569 -9.303 15.242 1.00 61.35 18 GLY A N 17
ATOM 24313 C CA . GLY A 1 18 ? 47.875 -10.229 16.317 1.00 52.23 18 GLY A CA 17
ATOM 24314 C C . GLY A 1 18 ? 48.365 -9.524 17.566 1.00 31.52 18 GLY A C 17
ATOM 24315 O O . GLY A 1 18 ? 48.039 -8.360 17.801 1.00 60.22 18 GLY A O 17
ATOM 24319 N N . THR A 1 19 ? 49.150 -10.232 18.373 1.00 12.33 19 THR A N 17
ATOM 24320 C CA . THR A 1 19 ? 49.683 -9.669 19.607 1.00 3.40 19 THR A CA 17
ATOM 24321 C C . THR A 1 19 ? 48.566 -9.344 20.592 1.00 53.25 19 THR A C 17
ATOM 24322 O O . THR A 1 19 ? 47.804 -8.397 20.390 1.00 74.51 19 THR A O 17
ATOM 24333 N N . CYS A 1 20 ? 48.474 -10.133 21.656 1.00 12.32 20 CYS A N 17
ATOM 24334 C CA . CYS A 1 20 ? 47.448 -9.929 22.673 1.00 41.41 20 CYS A CA 17
ATOM 24335 C C . CYS A 1 20 ? 48.066 -9.881 24.067 1.00 72.54 20 CYS A C 17
ATOM 24336 O O . CYS A 1 20 ? 47.778 -10.726 24.914 1.00 33.55 20 CYS A O 17
ATOM 24344 N N . LYS A 1 21 ? 48.918 -8.889 24.297 1.00 45.21 21 LYS A N 17
ATOM 24345 C CA . LYS A 1 21 ? 49.579 -8.730 25.587 1.00 34.33 21 LYS A CA 17
ATOM 24346 C C . LYS A 1 21 ? 50.439 -7.471 25.607 1.00 14.34 21 LYS A C 17
ATOM 24347 O O . LYS A 1 21 ? 51.445 -7.385 24.905 1.00 41.12 21 LYS A O 17
ATOM 24366 N N . GLU A 1 22 ? 50.036 -6.497 26.418 1.00 74.11 22 GLU A N 17
ATOM 24367 C CA . GLU A 1 22 ? 50.771 -5.243 26.529 1.00 41.11 22 GLU A CA 17
ATOM 24368 C C . GLU A 1 22 ? 50.182 -4.362 27.627 1.00 54.25 22 GLU A C 17
ATOM 24369 O O . GLU A 1 22 ? 49.339 -4.805 28.406 1.00 10.11 22 GLU A O 17
ATOM 24381 N N . GLU A 1 23 ? 50.632 -3.112 27.680 1.00 22.21 23 GLU A N 17
ATOM 24382 C CA . GLU A 1 23 ? 50.150 -2.170 28.683 1.00 44.52 23 GLU A CA 17
ATOM 24383 C C . GLU A 1 23 ? 48.648 -1.944 28.540 1.00 32.34 23 GLU A C 17
ATOM 24384 O O . GLU A 1 23 ? 47.969 -2.655 27.798 1.00 11.22 23 GLU A O 17
ATOM 24396 N N . THR A 1 24 ? 48.134 -0.950 29.258 1.00 73.12 24 THR A N 17
ATOM 24397 C CA . THR A 1 24 ? 46.712 -0.631 29.214 1.00 63.33 24 THR A CA 17
ATOM 24398 C C . THR A 1 24 ? 46.466 0.681 28.479 1.00 53.31 24 THR A C 17
ATOM 24399 O O . THR A 1 24 ? 47.090 1.698 28.779 1.00 12.43 24 THR A O 17
ATOM 24410 N N . ALA A 1 25 ? 45.551 0.652 27.515 1.00 63.31 25 ALA A N 17
ATOM 24411 C CA . ALA A 1 25 ? 45.220 1.840 26.739 1.00 5.50 25 ALA A CA 17
ATOM 24412 C C . ALA A 1 25 ? 43.805 2.318 27.043 1.00 14.24 25 ALA A C 17
ATOM 24413 O O . ALA A 1 25 ? 43.005 1.589 27.631 1.00 20.51 25 ALA A O 17
ATOM 24420 N N . LEU A 1 26 ? 43.501 3.547 26.641 1.00 53.12 26 LEU A N 17
ATOM 24421 C CA . LEU A 1 26 ? 42.180 4.123 26.871 1.00 3.02 26 LEU A CA 17
ATOM 24422 C C . LEU A 1 26 ? 41.708 4.907 25.651 1.00 10.42 26 LEU A C 17
ATOM 24423 O O . LEU A 1 26 ? 42.283 5.939 25.302 1.00 32.34 26 LEU A O 17
ATOM 24439 N N . VAL A 1 27 ? 40.656 4.413 25.007 1.00 33.21 27 VAL A N 17
ATOM 24440 C CA . VAL A 1 27 ? 40.103 5.069 23.828 1.00 64.21 27 VAL A CA 17
ATOM 24441 C C . VAL A 1 27 ? 38.592 4.886 23.755 1.00 74.23 27 VAL A C 17
ATOM 24442 O O . VAL A 1 27 ? 38.069 3.820 24.078 1.00 32.20 27 VAL A O 17
ATOM 24455 N N . ALA A 1 28 ? 37.894 5.933 23.327 1.00 44.21 28 ALA A N 17
ATOM 24456 C CA . ALA A 1 28 ? 36.442 5.888 23.208 1.00 23.55 28 ALA A CA 17
ATOM 24457 C C . ALA A 1 28 ? 36.018 5.591 21.774 1.00 35.13 28 ALA A C 17
ATOM 24458 O O . ALA A 1 28 ? 36.579 6.137 20.824 1.00 21.43 28 ALA A O 17
ATOM 24465 N N . VAL A 1 29 ? 35.023 4.722 21.624 1.00 13.22 29 VAL A N 17
ATOM 24466 C CA . VAL A 1 29 ? 34.522 4.353 20.305 1.00 3.24 29 VAL A CA 17
ATOM 24467 C C . VAL A 1 29 ? 33.025 4.618 20.192 1.00 62.31 29 VAL A C 17
ATOM 24468 O O . VAL A 1 29 ? 32.273 4.410 21.144 1.00 75.12 29 VAL A O 17
ATOM 24481 N N . LYS A 1 30 ? 32.598 5.077 19.020 1.00 4.25 30 LYS A N 17
ATOM 24482 C CA . LYS A 1 30 ? 31.190 5.369 18.780 1.00 43.13 30 LYS A CA 17
ATOM 24483 C C . LYS A 1 30 ? 30.698 4.671 17.516 1.00 44.34 30 LYS A C 17
ATOM 24484 O O . LYS A 1 30 ? 31.177 4.948 16.416 1.00 72.04 30 LYS A O 17
ATOM 24503 N N . VAL A 1 31 ? 29.739 3.766 17.680 1.00 51.10 31 VAL A N 17
ATOM 24504 C CA . VAL A 1 31 ? 29.180 3.031 16.552 1.00 63.33 31 VAL A CA 17
ATOM 24505 C C . VAL A 1 31 ? 27.844 3.623 16.117 1.00 64.10 31 VAL A C 17
ATOM 24506 O O . VAL A 1 31 ? 26.897 3.688 16.901 1.00 62.44 31 VAL A O 17
ATOM 24519 N N . VAL A 1 32 ? 27.775 4.054 14.862 1.00 41.35 32 VAL A N 17
ATOM 24520 C CA . VAL A 1 32 ? 26.554 4.640 14.321 1.00 44.22 32 VAL A CA 17
ATOM 24521 C C . VAL A 1 32 ? 25.960 3.760 13.227 1.00 43.33 32 VAL A C 17
ATOM 24522 O O . VAL A 1 32 ? 26.681 3.049 12.528 1.00 4.41 32 VAL A O 17
ATOM 24535 N N . ASN A 1 33 ? 24.640 3.814 13.083 1.00 21.04 33 ASN A N 17
ATOM 24536 C CA . ASN A 1 33 ? 23.948 3.021 12.074 1.00 50.34 33 ASN A CA 17
ATOM 24537 C C . ASN A 1 33 ? 23.255 3.922 11.056 1.00 51.21 33 ASN A C 17
ATOM 24538 O O . ASN A 1 33 ? 22.888 5.056 11.364 1.00 71.34 33 ASN A O 17
ATOM 24549 N N . ALA A 1 34 ? 23.079 3.409 9.843 1.00 71.03 34 ALA A N 17
ATOM 24550 C CA . ALA A 1 34 ? 22.428 4.165 8.780 1.00 13.44 34 ALA A CA 17
ATOM 24551 C C . ALA A 1 34 ? 21.040 4.629 9.208 1.00 15.34 34 ALA A C 17
ATOM 24552 O O . ALA A 1 34 ? 20.516 5.615 8.689 1.00 44.24 34 ALA A O 17
ATOM 24559 N N . ASP A 1 35 ? 20.448 3.913 10.158 1.00 60.44 35 ASP A N 17
ATOM 24560 C CA . ASP A 1 35 ? 19.120 4.251 10.656 1.00 51.32 35 ASP A CA 17
ATOM 24561 C C . ASP A 1 35 ? 19.184 5.442 11.607 1.00 12.11 35 ASP A C 17
ATOM 24562 O O . ASP A 1 35 ? 18.204 6.166 11.778 1.00 42.42 35 ASP A O 17
ATOM 24571 N N . GLY A 1 36 ? 20.345 5.638 12.226 1.00 75.34 36 GLY A N 17
ATOM 24572 C CA . GLY A 1 36 ? 20.514 6.741 13.153 1.00 22.11 36 GLY A CA 17
ATOM 24573 C C . GLY A 1 36 ? 20.975 6.282 14.522 1.00 35.43 36 GLY A C 17
ATOM 24574 O O . GLY A 1 36 ? 21.806 6.932 15.155 1.00 33.24 36 GLY A O 17
ATOM 24578 N N . ALA A 1 37 ? 20.432 5.159 14.981 1.00 31.34 37 ALA A N 17
ATOM 24579 C CA . ALA A 1 37 ? 20.792 4.613 16.284 1.00 2.12 37 ALA A CA 17
ATOM 24580 C C . ALA A 1 37 ? 22.305 4.487 16.427 1.00 61.40 37 ALA A C 17
ATOM 24581 O O . ALA A 1 37 ? 22.957 3.805 15.637 1.00 71.13 37 ALA A O 17
ATOM 24588 N N . GLU A 1 38 ? 22.857 5.148 17.439 1.00 12.43 38 GLU A N 17
ATOM 24589 C CA . GLU A 1 38 ? 24.294 5.110 17.683 1.00 11.24 38 GLU A CA 17
ATOM 24590 C C . GLU A 1 38 ? 24.590 5.050 19.179 1.00 4.31 38 GLU A C 17
ATOM 24591 O O . GLU A 1 38 ? 23.779 5.475 20.001 1.00 52.22 38 GLU A O 17
ATOM 24603 N N . MET A 1 39 ? 25.759 4.519 19.524 1.00 52.11 39 MET A N 17
ATOM 24604 C CA . MET A 1 39 ? 26.163 4.404 20.920 1.00 21.13 39 MET A CA 17
ATOM 24605 C C . MET A 1 39 ? 27.679 4.503 21.057 1.00 0.34 39 MET A C 17
ATOM 24606 O O . MET A 1 39 ? 28.422 3.837 20.337 1.00 24.51 39 MET A O 17
ATOM 24620 N N . PHE A 1 40 ? 28.131 5.340 21.986 1.00 62.23 40 PHE A N 17
ATOM 24621 C CA . PHE A 1 40 ? 29.559 5.527 22.216 1.00 50.12 40 PHE A CA 17
ATOM 24622 C C . PHE A 1 40 ? 29.918 5.235 23.670 1.00 43.51 40 PHE A C 17
ATOM 24623 O O . PHE A 1 40 ? 29.127 5.487 24.579 1.00 22.21 40 PHE A O 17
ATOM 24640 N N . PHE A 1 41 ? 31.117 4.703 23.881 1.00 23.13 41 PHE A N 17
ATOM 24641 C CA . PHE A 1 41 ? 31.582 4.375 25.224 1.00 22.10 41 PHE A CA 17
ATOM 24642 C C . PHE A 1 41 ? 33.104 4.270 25.262 1.00 30.32 41 PHE A C 17
ATOM 24643 O O . PHE A 1 41 ? 33.750 4.088 24.230 1.00 23.22 41 PHE A O 17
ATOM 24660 N N . ARG A 1 42 ? 33.669 4.386 26.459 1.00 23.13 42 ARG A N 17
ATOM 24661 C CA . ARG A 1 42 ? 35.115 4.306 26.633 1.00 73.14 42 ARG A CA 17
ATOM 24662 C C . ARG A 1 42 ? 35.548 2.873 26.930 1.00 40.30 42 ARG A C 17
ATOM 24663 O O . ARG A 1 42 ? 34.911 2.173 27.717 1.00 23.33 42 ARG A O 17
ATOM 24684 N N . ILE A 1 43 ? 36.634 2.445 26.295 1.00 52.32 43 ILE A N 17
ATOM 24685 C CA . ILE A 1 43 ? 37.152 1.097 26.492 1.00 52.21 43 ILE A CA 17
ATOM 24686 C C . ILE A 1 43 ? 38.612 1.001 26.062 1.00 74.14 43 ILE A C 17
ATOM 24687 O O . ILE A 1 43 ? 39.100 1.830 25.294 1.00 63.03 43 ILE A O 17
ATOM 24703 N N . LYS A 1 44 ? 39.304 -0.018 26.560 1.00 14.01 44 LYS A N 17
ATOM 24704 C CA . LYS A 1 44 ? 40.707 -0.227 26.226 1.00 44.52 44 LYS A CA 17
ATOM 24705 C C . LYS A 1 44 ? 40.884 -0.435 24.725 1.00 21.21 44 LYS A C 17
ATOM 24706 O O . LYS A 1 44 ? 40.116 -1.162 24.095 1.00 22.43 44 LYS A O 17
ATOM 24725 N N . SER A 1 45 ? 41.901 0.206 24.159 1.00 43.23 45 SER A N 17
ATOM 24726 C CA . SER A 1 45 ? 42.177 0.092 22.731 1.00 2.44 45 SER A CA 17
ATOM 24727 C C . SER A 1 45 ? 42.349 -1.368 22.326 1.00 34.40 45 SER A C 17
ATOM 24728 O O . SER A 1 45 ? 42.127 -1.734 21.171 1.00 4.43 45 SER A O 17
ATOM 24736 N N . ARG A 1 46 ? 42.744 -2.199 23.285 1.00 64.33 46 ARG A N 17
ATOM 24737 C CA . ARG A 1 46 ? 42.947 -3.620 23.029 1.00 62.24 46 ARG A CA 17
ATOM 24738 C C . ARG A 1 46 ? 41.623 -4.311 22.717 1.00 13.11 46 ARG A C 17
ATOM 24739 O O . ARG A 1 46 ? 41.597 -5.393 22.129 1.00 53.51 46 ARG A O 17
ATOM 24760 N N . THR A 1 47 ? 40.523 -3.679 23.116 1.00 2.12 47 THR A N 17
ATOM 24761 C CA . THR A 1 47 ? 39.196 -4.233 22.882 1.00 54.53 47 THR A CA 17
ATOM 24762 C C . THR A 1 47 ? 38.155 -3.127 22.746 1.00 40.14 47 THR A C 17
ATOM 24763 O O . THR A 1 47 ? 37.887 -2.393 23.697 1.00 60.44 47 THR A O 17
ATOM 24774 N N . ALA A 1 48 ? 37.571 -3.013 21.557 1.00 30.52 48 ALA A N 17
ATOM 24775 C CA . ALA A 1 48 ? 36.557 -1.999 21.298 1.00 3.30 48 ALA A CA 17
ATOM 24776 C C . ALA A 1 48 ? 35.619 -2.433 20.177 1.00 64.31 48 ALA A C 17
ATOM 24777 O O . ALA A 1 48 ? 34.466 -2.789 20.422 1.00 72.24 48 ALA A O 17
ATOM 24784 N N . LEU A 1 49 ? 36.121 -2.402 18.947 1.00 14.31 49 LEU A N 17
ATOM 24785 C CA . LEU A 1 49 ? 35.327 -2.792 17.787 1.00 32.11 49 LEU A CA 17
ATOM 24786 C C . LEU A 1 49 ? 34.962 -4.272 17.850 1.00 45.03 49 LEU A C 17
ATOM 24787 O O . LEU A 1 49 ? 33.967 -4.703 17.268 1.00 54.32 49 LEU A O 17
ATOM 24803 N N . LYS A 1 50 ? 35.775 -5.046 18.561 1.00 34.33 50 LYS A N 17
ATOM 24804 C CA . LYS A 1 50 ? 35.537 -6.478 18.704 1.00 1.21 50 LYS A CA 17
ATOM 24805 C C . LYS A 1 50 ? 34.291 -6.742 19.543 1.00 54.42 50 LYS A C 17
ATOM 24806 O O . LYS A 1 50 ? 33.390 -7.469 19.124 1.00 61.23 50 LYS A O 17
ATOM 24825 N N . LYS A 1 51 ? 34.244 -6.145 20.729 1.00 51.31 51 LYS A N 17
ATOM 24826 C CA . LYS A 1 51 ? 33.107 -6.312 21.626 1.00 32.21 51 LYS A CA 17
ATOM 24827 C C . LYS A 1 51 ? 31.884 -5.567 21.100 1.00 62.10 51 LYS A C 17
ATOM 24828 O O . LYS A 1 51 ? 30.746 -5.960 21.360 1.00 51.25 51 LYS A O 17
ATOM 24847 N N . LEU A 1 52 ? 32.126 -4.492 20.359 1.00 44.42 52 LEU A N 17
ATOM 24848 C CA . LEU A 1 52 ? 31.045 -3.692 19.794 1.00 34.04 52 LEU A CA 17
ATOM 24849 C C . LEU A 1 52 ? 30.305 -4.466 18.708 1.00 44.15 52 LEU A C 17
ATOM 24850 O O . LEU A 1 52 ? 29.082 -4.600 18.750 1.00 0.23 52 LEU A O 17
ATOM 24866 N N . ILE A 1 53 ? 31.056 -4.975 17.736 1.00 11.33 53 ILE A N 17
ATOM 24867 C CA . ILE A 1 53 ? 30.472 -5.738 16.641 1.00 71.15 53 ILE A CA 17
ATOM 24868 C C . ILE A 1 53 ? 29.959 -7.090 17.125 1.00 62.25 53 ILE A C 17
ATOM 24869 O O . ILE A 1 53 ? 28.979 -7.619 16.598 1.00 5.35 53 ILE A O 17
ATOM 24885 N N . ASP A 1 54 ? 30.627 -7.644 18.131 1.00 74.03 54 ASP A N 17
ATOM 24886 C CA . ASP A 1 54 ? 30.237 -8.934 18.689 1.00 40.23 54 ASP A CA 17
ATOM 24887 C C . ASP A 1 54 ? 28.945 -8.811 19.491 1.00 62.13 54 ASP A C 17
ATOM 24888 O O . ASP A 1 54 ? 28.085 -9.691 19.442 1.00 11.01 54 ASP A O 17
ATOM 24897 N N . THR A 1 55 ? 28.815 -7.714 20.230 1.00 5.21 55 THR A N 17
ATOM 24898 C CA . THR A 1 55 ? 27.630 -7.477 21.045 1.00 44.44 55 THR A CA 17
ATOM 24899 C C . THR A 1 55 ? 26.438 -7.085 20.179 1.00 31.43 55 THR A C 17
ATOM 24900 O O . THR A 1 55 ? 25.308 -7.502 20.437 1.00 64.31 55 THR A O 17
ATOM 24911 N N . TYR A 1 56 ? 26.696 -6.283 19.152 1.00 20.44 56 TYR A N 17
ATOM 24912 C CA . TYR A 1 56 ? 25.643 -5.835 18.250 1.00 53.44 56 TYR A CA 17
ATOM 24913 C C . TYR A 1 56 ? 25.126 -6.990 17.398 1.00 65.04 56 TYR A C 17
ATOM 24914 O O . TYR A 1 56 ? 23.920 -7.142 17.203 1.00 12.12 56 TYR A O 17
ATOM 24932 N N . CYS A 1 57 ? 26.049 -7.802 16.893 1.00 54.14 57 CYS A N 17
ATOM 24933 C CA . CYS A 1 57 ? 25.688 -8.945 16.061 1.00 44.32 57 CYS A CA 17
ATOM 24934 C C . CYS A 1 57 ? 25.007 -10.028 16.891 1.00 65.13 57 CYS A C 17
ATOM 24935 O O . CYS A 1 57 ? 24.024 -10.630 16.459 1.00 31.13 57 CYS A O 17
ATOM 24943 N N . LYS A 1 58 ? 25.538 -10.273 18.084 1.00 62.11 58 LYS A N 17
ATOM 24944 C CA . LYS A 1 58 ? 24.983 -11.284 18.976 1.00 61.33 58 LYS A CA 17
ATOM 24945 C C . LYS A 1 58 ? 23.621 -10.851 19.508 1.00 31.53 58 LYS A C 17
ATOM 24946 O O . LYS A 1 58 ? 22.699 -11.660 19.615 1.00 33.21 58 LYS A O 17
ATOM 24965 N N . LYS A 1 59 ? 23.500 -9.571 19.840 1.00 3.51 59 LYS A N 17
ATOM 24966 C CA . LYS A 1 59 ? 22.250 -9.029 20.359 1.00 41.51 59 LYS A CA 17
ATOM 24967 C C . LYS A 1 59 ? 21.161 -9.054 19.291 1.00 22.00 59 LYS A C 17
ATOM 24968 O O . LYS A 1 59 ? 20.038 -9.485 19.549 1.00 54.15 59 LYS A O 17
ATOM 24987 N N . GLN A 1 60 ? 21.503 -8.591 18.093 1.00 71.42 60 GLN A N 17
ATOM 24988 C CA . GLN A 1 60 ? 20.554 -8.563 16.986 1.00 14.54 60 GLN A CA 17
ATOM 24989 C C . GLN A 1 60 ? 20.131 -9.975 16.595 1.00 15.42 60 GLN A C 17
ATOM 24990 O O . GLN A 1 60 ? 19.100 -10.169 15.952 1.00 42.14 60 GLN A O 17
ATOM 25004 N N . GLY A 1 61 ? 20.934 -10.958 16.988 1.00 21.44 61 GLY A N 17
ATOM 25005 C CA . GLY A 1 61 ? 20.626 -12.340 16.669 1.00 21.11 61 GLY A CA 17
ATOM 25006 C C . GLY A 1 61 ? 21.103 -12.736 15.286 1.00 43.21 61 GLY A C 17
ATOM 25007 O O . GLY A 1 61 ? 20.485 -13.570 14.624 1.00 20.10 61 GLY A O 17
ATOM 25011 N N . ILE A 1 62 ? 22.204 -12.135 14.847 1.00 24.34 62 ILE A N 17
ATOM 25012 C CA . ILE A 1 62 ? 22.763 -12.430 13.534 1.00 51.34 62 ILE A CA 17
ATOM 25013 C C . ILE A 1 62 ? 24.286 -12.484 13.584 1.00 61.35 62 ILE A C 17
ATOM 25014 O O . ILE A 1 62 ? 24.928 -11.636 14.203 1.00 51.24 62 ILE A O 17
ATOM 25030 N N . SER A 1 63 ? 24.859 -13.487 12.926 1.00 73.42 63 SER A N 17
ATOM 25031 C CA . SER A 1 63 ? 26.307 -13.654 12.896 1.00 30.35 63 SER A CA 17
ATOM 25032 C C . SER A 1 63 ? 26.984 -12.420 12.308 1.00 22.23 63 SER A C 17
ATOM 25033 O O . SER A 1 63 ? 26.319 -11.513 11.808 1.00 3.10 63 SER A O 17
ATOM 25041 N N . ARG A 1 64 ? 28.311 -12.394 12.373 1.00 64.25 64 ARG A N 17
ATOM 25042 C CA . ARG A 1 64 ? 29.080 -11.272 11.848 1.00 51.20 64 ARG A CA 17
ATOM 25043 C C . ARG A 1 64 ? 29.350 -11.448 10.356 1.00 10.35 64 ARG A C 17
ATOM 25044 O O . ARG A 1 64 ? 30.491 -11.353 9.907 1.00 22.11 64 ARG A O 17
ATOM 25065 N N . ASN A 1 65 ? 28.291 -11.705 9.595 1.00 44.41 65 ASN A N 17
ATOM 25066 C CA . ASN A 1 65 ? 28.414 -11.895 8.154 1.00 5.12 65 ASN A CA 17
ATOM 25067 C C . ASN A 1 65 ? 27.318 -11.139 7.410 1.00 35.41 65 ASN A C 17
ATOM 25068 O O . ASN A 1 65 ? 26.722 -11.659 6.467 1.00 73.41 65 ASN A O 17
ATOM 25079 N N . SER A 1 66 ? 27.057 -9.909 7.841 1.00 31.30 66 SER A N 17
ATOM 25080 C CA . SER A 1 66 ? 26.030 -9.083 7.218 1.00 13.31 66 SER A CA 17
ATOM 25081 C C . SER A 1 66 ? 26.076 -7.658 7.761 1.00 43.43 66 SER A C 17
ATOM 25082 O O . SER A 1 66 ? 25.041 -7.016 7.943 1.00 24.34 66 SER A O 17
ATOM 25090 N N . VAL A 1 67 ? 27.285 -7.168 8.017 1.00 42.32 67 VAL A N 17
ATOM 25091 C CA . VAL A 1 67 ? 27.469 -5.818 8.537 1.00 32.35 67 VAL A CA 17
ATOM 25092 C C . VAL A 1 67 ? 28.848 -5.275 8.181 1.00 12.32 67 VAL A C 17
ATOM 25093 O O . VAL A 1 67 ? 29.869 -5.862 8.538 1.00 21.04 67 VAL A O 17
ATOM 25106 N N . ARG A 1 68 ? 28.870 -4.149 7.475 1.00 13.23 68 ARG A N 17
ATOM 25107 C CA . ARG A 1 68 ? 30.124 -3.526 7.070 1.00 53.43 68 ARG A CA 17
ATOM 25108 C C . ARG A 1 68 ? 30.531 -2.433 8.054 1.00 52.44 68 ARG A C 17
ATOM 25109 O O . ARG A 1 68 ? 29.876 -1.394 8.150 1.00 65.12 68 ARG A O 17
ATOM 25130 N N . PHE A 1 69 ? 31.615 -2.674 8.783 1.00 61.20 69 PHE A N 17
ATOM 25131 C CA . PHE A 1 69 ? 32.109 -1.712 9.761 1.00 52.42 69 PHE A CA 17
ATOM 25132 C C . PHE A 1 69 ? 33.272 -0.905 9.190 1.00 13.15 69 PHE A C 17
ATOM 25133 O O . PHE A 1 69 ? 34.391 -1.405 9.073 1.00 70.53 69 PHE A O 17
ATOM 25150 N N . LEU A 1 70 ? 32.999 0.346 8.837 1.00 13.34 70 LEU A N 17
ATOM 25151 C CA . LEU A 1 70 ? 34.021 1.224 8.278 1.00 22.05 70 LEU A CA 17
ATOM 25152 C C . LEU A 1 70 ? 34.247 2.437 9.175 1.00 54.41 70 LEU A C 17
ATOM 25153 O O . LEU A 1 70 ? 33.371 2.821 9.951 1.00 74.54 70 LEU A O 17
ATOM 25169 N N . PHE A 1 71 ? 35.426 3.039 9.061 1.00 12.44 71 PHE A N 17
ATOM 25170 C CA . PHE A 1 71 ? 35.766 4.211 9.861 1.00 62.33 71 PHE A CA 17
ATOM 25171 C C . PHE A 1 71 ? 36.246 5.355 8.972 1.00 32.32 71 PHE A C 17
ATOM 25172 O O . PHE A 1 71 ? 37.394 5.370 8.527 1.00 13.22 71 PHE A O 17
ATOM 25189 N N . ASP A 1 72 ? 35.359 6.310 8.718 1.00 14.10 72 ASP A N 17
ATOM 25190 C CA . ASP A 1 72 ? 35.690 7.459 7.883 1.00 1.02 72 ASP A CA 17
ATOM 25191 C C . ASP A 1 72 ? 36.226 7.009 6.528 1.00 43.22 72 ASP A C 17
ATOM 25192 O O . ASP A 1 72 ? 37.028 7.703 5.905 1.00 42.54 72 ASP A O 17
ATOM 25201 N N . GLY A 1 73 ? 35.778 5.841 6.078 1.00 41.15 73 GLY A N 17
ATOM 25202 C CA . GLY A 1 73 ? 36.225 5.318 4.800 1.00 75.04 73 GLY A CA 17
ATOM 25203 C C . GLY A 1 73 ? 37.165 4.139 4.952 1.00 31.13 73 GLY A C 17
ATOM 25204 O O . GLY A 1 73 ? 37.737 3.660 3.973 1.00 70.43 73 GLY A O 17
ATOM 25208 N N . THR A 1 74 ? 37.328 3.670 6.186 1.00 72.45 74 THR A N 17
ATOM 25209 C CA . THR A 1 74 ? 38.207 2.541 6.464 1.00 45.51 74 THR A CA 17
ATOM 25210 C C . THR A 1 74 ? 37.407 1.299 6.838 1.00 50.23 74 THR A C 17
ATOM 25211 O O . THR A 1 74 ? 37.192 1.000 8.012 1.00 14.25 74 THR A O 17
ATOM 25222 N N . PRO A 1 75 ? 36.955 0.556 5.817 1.00 41.14 75 PRO A N 17
ATOM 25223 C CA . PRO A 1 75 ? 36.172 -0.667 6.014 1.00 70.43 75 PRO A CA 17
ATOM 25224 C C . PRO A 1 75 ? 37.006 -1.802 6.598 1.00 4.13 75 PRO A C 17
ATOM 25225 O O . PRO A 1 75 ? 37.664 -2.542 5.866 1.00 3.21 75 PRO A O 17
ATOM 25236 N N . ILE A 1 76 ? 36.975 -1.933 7.920 1.00 34.31 76 ILE A N 17
ATOM 25237 C CA . ILE A 1 76 ? 37.727 -2.979 8.602 1.00 61.14 76 ILE A CA 17
ATOM 25238 C C . ILE A 1 76 ? 36.987 -3.470 9.841 1.00 73.30 76 ILE A C 17
ATOM 25239 O O . ILE A 1 76 ? 36.245 -2.718 10.473 1.00 42.53 76 ILE A O 17
ATOM 25255 N N . ASP A 1 77 ? 37.194 -4.737 10.184 1.00 4.31 77 ASP A N 17
ATOM 25256 C CA . ASP A 1 77 ? 36.549 -5.329 11.350 1.00 0.42 77 ASP A CA 17
ATOM 25257 C C . ASP A 1 77 ? 37.580 -5.701 12.411 1.00 11.13 77 ASP A C 17
ATOM 25258 O O . ASP A 1 77 ? 38.104 -6.814 12.417 1.00 73.31 77 ASP A O 17
ATOM 25267 N N . GLU A 1 78 ? 37.866 -4.761 13.307 1.00 42.24 78 GLU A N 17
ATOM 25268 C CA . GLU A 1 78 ? 38.836 -4.991 14.371 1.00 41.41 78 GLU A CA 17
ATOM 25269 C C . GLU A 1 78 ? 38.949 -3.768 15.278 1.00 73.43 78 GLU A C 17
ATOM 25270 O O . GLU A 1 78 ? 38.514 -2.673 14.920 1.00 34.04 78 GLU A O 17
ATOM 25282 N N . THR A 1 79 ? 39.535 -3.964 16.455 1.00 45.24 79 THR A N 17
ATOM 25283 C CA . THR A 1 79 ? 39.704 -2.880 17.414 1.00 42.31 79 THR A CA 17
ATOM 25284 C C . THR A 1 79 ? 41.142 -2.375 17.425 1.00 4.45 79 THR A C 17
ATOM 25285 O O . THR A 1 79 ? 41.490 -1.476 18.192 1.00 52.22 79 THR A O 17
ATOM 25296 N N . LYS A 1 80 ? 41.976 -2.957 16.571 1.00 61.45 80 LYS A N 17
ATOM 25297 C CA . LYS A 1 80 ? 43.378 -2.565 16.480 1.00 34.42 80 LYS A CA 17
ATOM 25298 C C . LYS A 1 80 ? 43.638 -1.767 15.207 1.00 42.01 80 LYS A C 17
ATOM 25299 O O . LYS A 1 80 ? 44.453 -0.844 15.196 1.00 43.21 80 LYS A O 17
ATOM 25318 N N . THR A 1 81 ? 42.940 -2.127 14.134 1.00 12.04 81 THR A N 17
ATOM 25319 C CA . THR A 1 81 ? 43.096 -1.444 12.856 1.00 35.14 81 THR A CA 17
ATOM 25320 C C . THR A 1 81 ? 42.755 0.037 12.979 1.00 23.31 81 THR A C 17
ATOM 25321 O O . THR A 1 81 ? 43.584 0.912 12.728 1.00 22.31 81 THR A O 17
ATOM 25332 N N . PRO A 1 82 ? 41.507 0.327 13.375 1.00 1.11 82 PRO A N 17
ATOM 25333 C CA . PRO A 1 82 ? 41.029 1.703 13.541 1.00 22.15 82 PRO A CA 17
ATOM 25334 C C . PRO A 1 82 ? 41.675 2.401 14.734 1.00 73.51 82 PRO A C 17
ATOM 25335 O O . PRO A 1 82 ? 41.768 3.627 14.770 1.00 23.13 82 PRO A O 17
ATOM 25346 N N . GLU A 1 83 ? 42.118 1.611 15.707 1.00 64.32 83 GLU A N 17
ATOM 25347 C CA . GLU A 1 83 ? 42.755 2.155 16.901 1.00 71.52 83 GLU A CA 17
ATOM 25348 C C . GLU A 1 83 ? 44.105 2.780 16.561 1.00 73.21 83 GLU A C 17
ATOM 25349 O O . GLU A 1 83 ? 44.375 3.927 16.915 1.00 61.11 83 GLU A O 17
ATOM 25361 N N . GLU A 1 84 ? 44.948 2.016 15.873 1.00 53.23 84 GLU A N 17
ATOM 25362 C CA . GLU A 1 84 ? 46.270 2.495 15.487 1.00 73.05 84 GLU A CA 17
ATOM 25363 C C . GLU A 1 84 ? 46.178 3.448 14.298 1.00 34.03 84 GLU A C 17
ATOM 25364 O O . GLU A 1 84 ? 47.051 4.293 14.096 1.00 15.35 84 GLU A O 17
ATOM 25376 N N . LEU A 1 85 ? 45.115 3.305 13.514 1.00 13.22 85 LEU A N 17
ATOM 25377 C CA . LEU A 1 85 ? 44.907 4.152 12.345 1.00 43.41 85 LEU A CA 17
ATOM 25378 C C . LEU A 1 85 ? 44.445 5.546 12.757 1.00 10.24 85 LEU A C 17
ATOM 25379 O O . LEU A 1 85 ? 44.780 6.539 12.112 1.00 23.25 85 LEU A O 17
ATOM 25395 N N . GLY A 1 86 ? 43.674 5.613 13.839 1.00 71.34 86 GLY A N 17
ATOM 25396 C CA . GLY A 1 86 ? 43.180 6.890 14.320 1.00 30.41 86 GLY A CA 17
ATOM 25397 C C . GLY A 1 86 ? 44.121 7.537 15.317 1.00 71.32 86 GLY A C 17
ATOM 25398 O O . GLY A 1 86 ? 44.368 8.741 15.256 1.00 71.33 86 GLY A O 17
ATOM 25402 N N . MET A 1 87 ? 44.646 6.736 16.238 1.00 1.04 87 MET A N 17
ATOM 25403 C CA . MET A 1 87 ? 45.565 7.239 17.253 1.00 30.11 87 MET A CA 17
ATOM 25404 C C . MET A 1 87 ? 44.873 8.253 18.158 1.00 1.14 87 MET A C 17
ATOM 25405 O O . MET A 1 87 ? 45.470 9.254 18.554 1.00 62.34 87 MET A O 17
ATOM 25419 N N . GLU A 1 88 ? 43.611 7.987 18.482 1.00 44.10 88 GLU A N 17
ATOM 25420 C CA . GLU A 1 88 ? 42.839 8.878 19.340 1.00 44.42 88 GLU A CA 17
ATOM 25421 C C . GLU A 1 88 ? 41.756 8.109 20.089 1.00 33.53 88 GLU A C 17
ATOM 25422 O O . GLU A 1 88 ? 41.585 6.905 19.892 1.00 3.24 88 GLU A O 17
ATOM 25434 N N . ASP A 1 89 ? 41.027 8.811 20.949 1.00 12.13 89 ASP A N 17
ATOM 25435 C CA . ASP A 1 89 ? 39.959 8.195 21.729 1.00 41.14 89 ASP A CA 17
ATOM 25436 C C . ASP A 1 89 ? 38.594 8.517 21.129 1.00 33.21 89 ASP A C 17
ATOM 25437 O O . ASP A 1 89 ? 37.567 8.394 21.797 1.00 11.12 89 ASP A O 17
ATOM 25446 N N . ASP A 1 90 ? 38.590 8.930 19.867 1.00 62.35 90 ASP A N 17
ATOM 25447 C CA . ASP A 1 90 ? 37.351 9.269 19.177 1.00 41.24 90 ASP A CA 17
ATOM 25448 C C . ASP A 1 90 ? 37.163 8.399 17.938 1.00 51.12 90 ASP A C 17
ATOM 25449 O O . ASP A 1 90 ? 36.777 8.889 16.876 1.00 62.40 90 ASP A O 17
ATOM 25458 N N . ASP A 1 91 ? 37.439 7.108 18.081 1.00 73.41 91 ASP A N 17
ATOM 25459 C CA . ASP A 1 91 ? 37.300 6.169 16.974 1.00 71.24 91 ASP A CA 17
ATOM 25460 C C . ASP A 1 91 ? 35.829 5.909 16.663 1.00 62.13 91 ASP A C 17
ATOM 25461 O O . ASP A 1 91 ? 35.087 5.398 17.502 1.00 42.03 91 ASP A O 17
ATOM 25470 N N . VAL A 1 92 ? 35.414 6.265 15.451 1.00 12.12 92 VAL A N 17
ATOM 25471 C CA . VAL A 1 92 ? 34.032 6.071 15.029 1.00 32.41 92 VAL A CA 17
ATOM 25472 C C . VAL A 1 92 ? 33.923 4.944 14.008 1.00 54.14 92 VAL A C 17
ATOM 25473 O O . VAL A 1 92 ? 34.875 4.656 13.282 1.00 21.14 92 VAL A O 17
ATOM 25486 N N . ILE A 1 93 ? 32.756 4.311 13.956 1.00 74.01 93 ILE A N 17
ATOM 25487 C CA . ILE A 1 93 ? 32.522 3.217 13.022 1.00 75.22 93 ILE A CA 17
ATOM 25488 C C . ILE A 1 93 ? 31.054 3.148 12.613 1.00 61.33 93 ILE A C 17
ATOM 25489 O O . ILE A 1 93 ? 30.164 3.092 13.462 1.00 63.43 93 ILE A O 17
ATOM 25505 N N . ASP A 1 94 ? 30.809 3.150 11.307 1.00 0.41 94 ASP A N 17
ATOM 25506 C CA . ASP A 1 94 ? 29.449 3.085 10.784 1.00 2.13 94 ASP A CA 17
ATOM 25507 C C . ASP A 1 94 ? 29.145 1.695 10.234 1.00 12.12 94 ASP A C 17
ATOM 25508 O O . ASP A 1 94 ? 29.851 1.195 9.360 1.00 61.44 94 ASP A O 17
ATOM 25517 N N . ALA A 1 95 ? 28.089 1.077 10.754 1.00 64.21 95 ALA A N 17
ATOM 25518 C CA . ALA A 1 95 ? 27.691 -0.255 10.314 1.00 0.43 95 ALA A CA 17
ATOM 25519 C C . ALA A 1 95 ? 26.633 -0.177 9.219 1.00 62.44 95 ALA A C 17
ATOM 25520 O O . ALA A 1 95 ? 25.483 0.177 9.477 1.00 45.20 95 ALA A O 17
ATOM 25527 N N . MET A 1 96 ? 27.030 -0.511 7.995 1.00 41.21 96 MET A N 17
ATOM 25528 C CA . MET A 1 96 ? 26.115 -0.479 6.860 1.00 72.40 96 MET A CA 17
ATOM 25529 C C . MET A 1 96 ? 25.583 -1.875 6.552 1.00 71.34 96 MET A C 17
ATOM 25530 O O . MET A 1 96 ? 26.248 -2.877 6.817 1.00 1.41 96 MET A O 17
ATOM 25544 N N . VAL A 1 97 ? 24.380 -1.935 5.990 1.00 55.30 97 VAL A N 17
ATOM 25545 C CA . VAL A 1 97 ? 23.759 -3.208 5.645 1.00 71.11 97 VAL A CA 17
ATOM 25546 C C . VAL A 1 97 ? 23.387 -3.255 4.167 1.00 34.43 97 VAL A C 17
ATOM 25547 O O . VAL A 1 97 ? 22.644 -2.406 3.677 1.00 15.23 97 VAL A O 17
ATOM 25560 N N . GLU A 1 98 ? 23.908 -4.255 3.463 1.00 41.01 98 GLU A N 17
ATOM 25561 C CA . GLU A 1 98 ? 23.630 -4.412 2.040 1.00 21.51 98 GLU A CA 17
ATOM 25562 C C . GLU A 1 98 ? 23.589 -5.888 1.654 1.00 62.22 98 GLU A C 17
ATOM 25563 O O . GLU A 1 98 ? 24.540 -6.415 1.077 1.00 70.20 98 GLU A O 17
ATOM 25575 N N . GLN A 1 99 ? 22.482 -6.548 1.977 1.00 14.11 99 GLN A N 17
ATOM 25576 C CA . GLN A 1 99 ? 22.317 -7.963 1.665 1.00 3.23 99 GLN A CA 17
ATOM 25577 C C . GLN A 1 99 ? 22.112 -8.170 0.168 1.00 21.03 99 GLN A C 17
ATOM 25578 O O . GLN A 1 99 ? 22.009 -7.209 -0.595 1.00 3.34 99 GLN A O 17
ATOM 25592 N N . THR A 1 100 ? 22.054 -9.432 -0.247 1.00 54.41 100 THR A N 17
ATOM 25593 C CA . THR A 1 100 ? 21.862 -9.765 -1.653 1.00 24.42 100 THR A CA 17
ATOM 25594 C C . THR A 1 100 ? 21.224 -11.141 -1.809 1.00 52.34 100 THR A C 17
ATOM 25595 O O . THR A 1 100 ? 21.245 -11.954 -0.887 1.00 31.31 100 THR A O 17
ATOM 25606 N N . GLY A 1 101 ? 20.656 -11.394 -2.985 1.00 23.41 101 GLY A N 17
ATOM 25607 C CA . GLY A 1 101 ? 20.020 -12.673 -3.241 1.00 30.33 101 GLY A CA 17
ATOM 25608 C C . GLY A 1 101 ? 18.510 -12.603 -3.127 1.00 1.23 101 GLY A C 17
ATOM 25609 O O . GLY A 1 101 ? 17.796 -12.820 -4.104 1.00 71.44 101 GLY A O 17
ATOM 25613 N N . GLY A 1 102 ? 18.022 -12.299 -1.928 1.00 21.03 102 GLY A N 17
ATOM 25614 C CA . GLY A 1 102 ? 16.590 -12.208 -1.711 1.00 40.20 102 GLY A CA 17
ATOM 25615 C C . GLY A 1 102 ? 16.214 -12.352 -0.250 1.00 24.34 102 GLY A C 17
ATOM 25616 O O . GLY A 1 102 ? 15.769 -11.394 0.381 1.00 3.43 102 GLY A O 17
ATOM 25620 N N . MET A 1 1 ? 13.332 -25.367 -27.977 1.00 11.03 1 MET A N 18
ATOM 25621 C CA . MET A 1 1 ? 12.657 -24.608 -26.930 1.00 23.32 1 MET A CA 18
ATOM 25622 C C . MET A 1 1 ? 13.278 -24.894 -25.566 1.00 10.31 1 MET A C 18
ATOM 25623 O O . MET A 1 1 ? 12.573 -25.196 -24.603 1.00 55.24 1 MET A O 18
ATOM 25637 N N . SER A 1 2 ? 14.601 -24.796 -25.491 1.00 24.13 2 SER A N 18
ATOM 25638 C CA . SER A 1 2 ? 15.317 -25.048 -24.245 1.00 40.04 2 SER A CA 18
ATOM 25639 C C . SER A 1 2 ? 15.146 -23.883 -23.275 1.00 74.02 2 SER A C 18
ATOM 25640 O O . SER A 1 2 ? 14.651 -22.820 -23.646 1.00 53.35 2 SER A O 18
ATOM 25648 N N . ASN A 1 3 ? 15.559 -24.093 -22.030 1.00 12.14 3 ASN A N 18
ATOM 25649 C CA . ASN A 1 3 ? 15.451 -23.061 -21.004 1.00 71.25 3 ASN A CA 18
ATOM 25650 C C . ASN A 1 3 ? 16.233 -23.452 -19.755 1.00 24.35 3 ASN A C 18
ATOM 25651 O O . ASN A 1 3 ? 15.918 -24.443 -19.097 1.00 71.13 3 ASN A O 18
ATOM 25662 N N . ASN A 1 4 ? 17.255 -22.666 -19.433 1.00 4.24 4 ASN A N 18
ATOM 25663 C CA . ASN A 1 4 ? 18.083 -22.930 -18.261 1.00 44.44 4 ASN A CA 18
ATOM 25664 C C . ASN A 1 4 ? 19.029 -21.763 -17.990 1.00 35.25 4 ASN A C 18
ATOM 25665 O O . ASN A 1 4 ? 19.396 -21.023 -18.901 1.00 12.33 4 ASN A O 18
ATOM 25676 N N . GLY A 1 5 ? 19.419 -21.607 -16.728 1.00 42.52 5 GLY A N 18
ATOM 25677 C CA . GLY A 1 5 ? 20.318 -20.529 -16.359 1.00 24.15 5 GLY A CA 18
ATOM 25678 C C . GLY A 1 5 ? 20.742 -20.600 -14.905 1.00 31.42 5 GLY A C 18
ATOM 25679 O O . GLY A 1 5 ? 20.220 -21.409 -14.138 1.00 3.31 5 GLY A O 18
ATOM 25683 N N . GLY A 1 6 ? 21.693 -19.752 -14.525 1.00 32.34 6 GLY A N 18
ATOM 25684 C CA . GLY A 1 6 ? 22.172 -19.740 -13.155 1.00 35.34 6 GLY A CA 18
ATOM 25685 C C . GLY A 1 6 ? 22.888 -18.452 -12.802 1.00 42.12 6 GLY A C 18
ATOM 25686 O O . GLY A 1 6 ? 23.599 -17.884 -13.630 1.00 44.02 6 GLY A O 18
ATOM 25690 N N . GLU A 1 7 ? 22.699 -17.989 -11.570 1.00 61.23 7 GLU A N 18
ATOM 25691 C CA . GLU A 1 7 ? 23.332 -16.758 -11.112 1.00 53.22 7 GLU A CA 18
ATOM 25692 C C . GLU A 1 7 ? 24.451 -17.058 -10.119 1.00 14.12 7 GLU A C 18
ATOM 25693 O O . GLU A 1 7 ? 24.513 -18.133 -9.522 1.00 64.02 7 GLU A O 18
ATOM 25705 N N . PRO A 1 8 ? 25.356 -16.085 -9.937 1.00 22.42 8 PRO A N 18
ATOM 25706 C CA . PRO A 1 8 ? 26.489 -16.221 -9.017 1.00 24.11 8 PRO A CA 18
ATOM 25707 C C . PRO A 1 8 ? 26.053 -16.223 -7.556 1.00 1.22 8 PRO A C 18
ATOM 25708 O O . PRO A 1 8 ? 25.116 -15.520 -7.177 1.00 44.40 8 PRO A O 18
ATOM 25719 N N . SER A 1 9 ? 26.738 -17.017 -6.739 1.00 42.13 9 SER A N 18
ATOM 25720 C CA . SER A 1 9 ? 26.419 -17.112 -5.320 1.00 33.33 9 SER A CA 18
ATOM 25721 C C . SER A 1 9 ? 27.676 -17.376 -4.496 1.00 51.25 9 SER A C 18
ATOM 25722 O O . SER A 1 9 ? 27.631 -18.064 -3.478 1.00 12.45 9 SER A O 18
ATOM 25730 N N . ASN A 1 10 ? 28.797 -16.823 -4.947 1.00 43.12 10 ASN A N 18
ATOM 25731 C CA . ASN A 1 10 ? 30.068 -16.998 -4.253 1.00 42.05 10 ASN A CA 18
ATOM 25732 C C . ASN A 1 10 ? 30.099 -16.186 -2.962 1.00 64.21 10 ASN A C 18
ATOM 25733 O O . ASN A 1 10 ? 29.223 -15.358 -2.716 1.00 62.52 10 ASN A O 18
ATOM 25744 N N . ASN A 1 11 ? 31.116 -16.430 -2.141 1.00 13.21 11 ASN A N 18
ATOM 25745 C CA . ASN A 1 11 ? 31.262 -15.722 -0.874 1.00 54.54 11 ASN A CA 18
ATOM 25746 C C . ASN A 1 11 ? 32.618 -16.015 -0.240 1.00 73.10 11 ASN A C 18
ATOM 25747 O O . ASN A 1 11 ? 33.456 -16.696 -0.829 1.00 70.10 11 ASN A O 18
ATOM 25758 N N . GLY A 1 12 ? 32.826 -15.496 0.966 1.00 34.14 12 GLY A N 18
ATOM 25759 C CA . GLY A 1 12 ? 34.081 -15.714 1.661 1.00 11.33 12 GLY A CA 18
ATOM 25760 C C . GLY A 1 12 ? 35.119 -14.661 1.326 1.00 22.41 12 GLY A C 18
ATOM 25761 O O . GLY A 1 12 ? 36.236 -14.987 0.927 1.00 45.30 12 GLY A O 18
ATOM 25765 N N . GLY A 1 13 ? 34.749 -13.394 1.487 1.00 61.40 13 GLY A N 18
ATOM 25766 C CA . GLY A 1 13 ? 35.668 -12.310 1.192 1.00 34.23 13 GLY A CA 18
ATOM 25767 C C . GLY A 1 13 ? 35.626 -11.214 2.238 1.00 35.25 13 GLY A C 18
ATOM 25768 O O . GLY A 1 13 ? 36.666 -10.719 2.669 1.00 24.35 13 GLY A O 18
ATOM 25772 N N . GLU A 1 14 ? 34.419 -10.833 2.646 1.00 31.34 14 GLU A N 18
ATOM 25773 C CA . GLU A 1 14 ? 34.247 -9.787 3.647 1.00 54.42 14 GLU A CA 18
ATOM 25774 C C . GLU A 1 14 ? 34.473 -10.335 5.053 1.00 74.33 14 GLU A C 18
ATOM 25775 O O . GLU A 1 14 ? 33.557 -10.868 5.678 1.00 75.14 14 GLU A O 18
ATOM 25787 N N . GLY A 1 15 ? 35.701 -10.201 5.544 1.00 51.10 15 GLY A N 18
ATOM 25788 C CA . GLY A 1 15 ? 36.026 -10.688 6.872 1.00 62.14 15 GLY A CA 18
ATOM 25789 C C . GLY A 1 15 ? 37.458 -10.385 7.266 1.00 62.03 15 GLY A C 18
ATOM 25790 O O . GLY A 1 15 ? 38.383 -10.597 6.482 1.00 72.22 15 GLY A O 18
ATOM 25794 N N . ALA A 1 16 ? 37.642 -9.886 8.484 1.00 42.25 16 ALA A N 18
ATOM 25795 C CA . ALA A 1 16 ? 38.972 -9.553 8.980 1.00 73.30 16 ALA A CA 18
ATOM 25796 C C . ALA A 1 16 ? 39.467 -10.604 9.968 1.00 3.42 16 ALA A C 18
ATOM 25797 O O . ALA A 1 16 ? 38.707 -11.088 10.805 1.00 33.52 16 ALA A O 18
ATOM 25804 N N . GLU A 1 17 ? 40.746 -10.951 9.864 1.00 4.52 17 GLU A N 18
ATOM 25805 C CA . GLU A 1 17 ? 41.342 -11.945 10.749 1.00 73.11 17 GLU A CA 18
ATOM 25806 C C . GLU A 1 17 ? 42.261 -11.283 11.771 1.00 65.21 17 GLU A C 18
ATOM 25807 O O . GLU A 1 17 ? 42.936 -10.300 11.470 1.00 41.53 17 GLU A O 18
ATOM 25819 N N . GLY A 1 18 ? 42.282 -11.831 12.982 1.00 10.14 18 GLY A N 18
ATOM 25820 C CA . GLY A 1 18 ? 43.121 -11.281 14.031 1.00 11.00 18 GLY A CA 18
ATOM 25821 C C . GLY A 1 18 ? 44.599 -11.462 13.746 1.00 13.10 18 GLY A C 18
ATOM 25822 O O . GLY A 1 18 ? 44.977 -12.016 12.713 1.00 31.13 18 GLY A O 18
ATOM 25826 N N . THR A 1 19 ? 45.439 -10.992 14.663 1.00 13.30 19 THR A N 18
ATOM 25827 C CA . THR A 1 19 ? 46.883 -11.102 14.504 1.00 2.42 19 THR A CA 18
ATOM 25828 C C . THR A 1 19 ? 47.551 -11.507 15.813 1.00 1.23 19 THR A C 18
ATOM 25829 O O . THR A 1 19 ? 48.578 -10.945 16.197 1.00 71.30 19 THR A O 18
ATOM 25840 N N . CYS A 1 20 ? 46.963 -12.484 16.494 1.00 20.11 20 CYS A N 18
ATOM 25841 C CA . CYS A 1 20 ? 47.502 -12.965 17.762 1.00 51.55 20 CYS A CA 18
ATOM 25842 C C . CYS A 1 20 ? 47.527 -11.848 18.800 1.00 52.20 20 CYS A C 18
ATOM 25843 O O . CYS A 1 20 ? 46.975 -10.769 18.581 1.00 3.02 20 CYS A O 18
ATOM 25851 N N . LYS A 1 21 ? 48.169 -12.114 19.932 1.00 21.13 21 LYS A N 18
ATOM 25852 C CA . LYS A 1 21 ? 48.266 -11.133 21.006 1.00 4.13 21 LYS A CA 18
ATOM 25853 C C . LYS A 1 21 ? 49.724 -10.862 21.366 1.00 71.51 21 LYS A C 18
ATOM 25854 O O . LYS A 1 21 ? 50.475 -11.784 21.684 1.00 53.10 21 LYS A O 18
ATOM 25873 N N . GLU A 1 22 ? 50.116 -9.593 21.314 1.00 31.21 22 GLU A N 18
ATOM 25874 C CA . GLU A 1 22 ? 51.484 -9.203 21.635 1.00 33.23 22 GLU A CA 18
ATOM 25875 C C . GLU A 1 22 ? 51.507 -7.887 22.407 1.00 22.24 22 GLU A C 18
ATOM 25876 O O . GLU A 1 22 ? 50.753 -6.964 22.102 1.00 4.22 22 GLU A O 18
ATOM 25888 N N . GLU A 1 23 ? 52.378 -7.811 23.409 1.00 10.20 23 GLU A N 18
ATOM 25889 C CA . GLU A 1 23 ? 52.498 -6.609 24.226 1.00 45.24 23 GLU A CA 18
ATOM 25890 C C . GLU A 1 23 ? 51.202 -6.333 24.983 1.00 65.05 23 GLU A C 18
ATOM 25891 O O . GLU A 1 23 ? 50.191 -7.003 24.771 1.00 22.42 23 GLU A O 18
ATOM 25903 N N . THR A 1 24 ? 51.240 -5.341 25.867 1.00 60.10 24 THR A N 18
ATOM 25904 C CA . THR A 1 24 ? 50.071 -4.977 26.657 1.00 12.11 24 THR A CA 18
ATOM 25905 C C . THR A 1 24 ? 49.814 -3.475 26.600 1.00 65.43 24 THR A C 18
ATOM 25906 O O . THR A 1 24 ? 50.750 -2.677 26.586 1.00 4.50 24 THR A O 18
ATOM 25917 N N . ALA A 1 25 ? 48.541 -3.098 26.567 1.00 34.11 25 ALA A N 18
ATOM 25918 C CA . ALA A 1 25 ? 48.162 -1.692 26.514 1.00 15.41 25 ALA A CA 18
ATOM 25919 C C . ALA A 1 25 ? 46.671 -1.514 26.785 1.00 5.03 25 ALA A C 18
ATOM 25920 O O . ALA A 1 25 ? 45.875 -2.425 26.556 1.00 62.33 25 ALA A O 18
ATOM 25927 N N . LEU A 1 26 ? 46.300 -0.336 27.275 1.00 25.44 26 LEU A N 18
ATOM 25928 C CA . LEU A 1 26 ? 44.905 -0.039 27.579 1.00 72.32 26 LEU A CA 18
ATOM 25929 C C . LEU A 1 26 ? 44.449 1.227 26.861 1.00 60.23 26 LEU A C 18
ATOM 25930 O O . LEU A 1 26 ? 45.077 2.279 26.977 1.00 13.52 26 LEU A O 18
ATOM 25946 N N . VAL A 1 27 ? 43.351 1.118 26.119 1.00 21.12 27 VAL A N 18
ATOM 25947 C CA . VAL A 1 27 ? 42.809 2.255 25.385 1.00 72.43 27 VAL A CA 18
ATOM 25948 C C . VAL A 1 27 ? 41.313 2.409 25.638 1.00 43.35 27 VAL A C 18
ATOM 25949 O O . VAL A 1 27 ? 40.560 1.438 25.582 1.00 63.51 27 VAL A O 18
ATOM 25962 N N . ALA A 1 28 ? 40.890 3.638 25.915 1.00 33.02 28 ALA A N 18
ATOM 25963 C CA . ALA A 1 28 ? 39.483 3.921 26.174 1.00 24.11 28 ALA A CA 18
ATOM 25964 C C . ALA A 1 28 ? 38.764 4.340 24.897 1.00 75.12 28 ALA A C 18
ATOM 25965 O O . ALA A 1 28 ? 39.295 5.110 24.097 1.00 52.31 28 ALA A O 18
ATOM 25972 N N . VAL A 1 29 ? 37.551 3.827 24.711 1.00 43.13 29 VAL A N 18
ATOM 25973 C CA . VAL A 1 29 ? 36.758 4.149 23.530 1.00 21.43 29 VAL A CA 18
ATOM 25974 C C . VAL A 1 29 ? 35.404 4.731 23.920 1.00 43.21 29 VAL A C 18
ATOM 25975 O O . VAL A 1 29 ? 34.788 4.301 24.895 1.00 74.33 29 VAL A O 18
ATOM 25988 N N . LYS A 1 30 ? 34.946 5.714 23.152 1.00 71.55 30 LYS A N 18
ATOM 25989 C CA . LYS A 1 30 ? 33.663 6.356 23.414 1.00 64.23 30 LYS A CA 18
ATOM 25990 C C . LYS A 1 30 ? 32.817 6.418 22.146 1.00 31.14 30 LYS A C 18
ATOM 25991 O O . LYS A 1 30 ? 33.174 7.094 21.182 1.00 63.25 30 LYS A O 18
ATOM 26010 N N . VAL A 1 31 ? 31.692 5.710 22.156 1.00 21.51 31 VAL A N 18
ATOM 26011 C CA . VAL A 1 31 ? 30.793 5.686 21.008 1.00 2.44 31 VAL A CA 18
ATOM 26012 C C . VAL A 1 31 ? 29.577 6.575 21.245 1.00 70.21 31 VAL A C 18
ATOM 26013 O O . VAL A 1 31 ? 28.813 6.362 22.187 1.00 41.23 31 VAL A O 18
ATOM 26026 N N . VAL A 1 32 ? 29.402 7.572 20.383 1.00 25.41 32 VAL A N 18
ATOM 26027 C CA . VAL A 1 32 ? 28.278 8.492 20.497 1.00 53.43 32 VAL A CA 18
ATOM 26028 C C . VAL A 1 32 ? 27.355 8.384 19.288 1.00 11.40 32 VAL A C 18
ATOM 26029 O O . VAL A 1 32 ? 27.765 7.934 18.219 1.00 23.14 32 VAL A O 18
ATOM 26042 N N . ASN A 1 33 ? 26.105 8.802 19.465 1.00 25.32 33 ASN A N 18
ATOM 26043 C CA . ASN A 1 33 ? 25.123 8.752 18.388 1.00 21.14 33 ASN A CA 18
ATOM 26044 C C . ASN A 1 33 ? 24.390 10.084 18.259 1.00 31.40 33 ASN A C 18
ATOM 26045 O O . ASN A 1 33 ? 24.260 10.829 19.229 1.00 4.34 33 ASN A O 18
ATOM 26056 N N . ALA A 1 34 ? 23.912 10.375 17.054 1.00 74.22 34 ALA A N 18
ATOM 26057 C CA . ALA A 1 34 ? 23.189 11.615 16.798 1.00 62.43 34 ALA A CA 18
ATOM 26058 C C . ALA A 1 34 ? 21.915 11.690 17.632 1.00 30.10 34 ALA A C 18
ATOM 26059 O O . ALA A 1 34 ? 21.413 12.777 17.920 1.00 64.23 34 ALA A O 18
ATOM 26066 N N . ASP A 1 35 ? 21.396 10.529 18.017 1.00 41.21 35 ASP A N 18
ATOM 26067 C CA . ASP A 1 35 ? 20.180 10.464 18.819 1.00 71.31 35 ASP A CA 18
ATOM 26068 C C . ASP A 1 35 ? 20.471 10.808 20.276 1.00 12.03 35 ASP A C 18
ATOM 26069 O O . ASP A 1 35 ? 19.588 11.253 21.008 1.00 55.22 35 ASP A O 18
ATOM 26078 N N . GLY A 1 36 ? 21.716 10.597 20.692 1.00 43.52 36 GLY A N 18
ATOM 26079 C CA . GLY A 1 36 ? 22.101 10.890 22.060 1.00 21.32 36 GLY A CA 18
ATOM 26080 C C . GLY A 1 36 ? 22.737 9.699 22.751 1.00 54.24 36 GLY A C 18
ATOM 26081 O O . GLY A 1 36 ? 23.680 9.853 23.526 1.00 51.44 36 GLY A O 18
ATOM 26085 N N . ALA A 1 37 ? 22.218 8.508 22.470 1.00 13.22 37 ALA A N 18
ATOM 26086 C CA . ALA A 1 37 ? 22.741 7.287 23.070 1.00 73.24 37 ALA A CA 18
ATOM 26087 C C . ALA A 1 37 ? 24.251 7.187 22.884 1.00 0.42 37 ALA A C 18
ATOM 26088 O O . ALA A 1 37 ? 24.748 7.190 21.759 1.00 43.33 37 ALA A O 18
ATOM 26095 N N . GLU A 1 38 ? 24.975 7.100 23.996 1.00 52.31 38 GLU A N 18
ATOM 26096 C CA . GLU A 1 38 ? 26.429 7.002 23.954 1.00 20.31 38 GLU A CA 18
ATOM 26097 C C . GLU A 1 38 ? 26.959 6.253 25.174 1.00 72.14 38 GLU A C 18
ATOM 26098 O O . GLU A 1 38 ? 26.303 6.196 26.213 1.00 32.22 38 GLU A O 18
ATOM 26110 N N . MET A 1 39 ? 28.150 5.680 25.037 1.00 21.32 39 MET A N 18
ATOM 26111 C CA . MET A 1 39 ? 28.769 4.935 26.128 1.00 73.34 39 MET A CA 18
ATOM 26112 C C . MET A 1 39 ? 30.270 4.785 25.901 1.00 53.01 39 MET A C 18
ATOM 26113 O O . MET A 1 39 ? 30.733 4.731 24.761 1.00 30.25 39 MET A O 18
ATOM 26127 N N . PHE A 1 40 ? 31.025 4.719 26.992 1.00 12.14 40 PHE A N 18
ATOM 26128 C CA . PHE A 1 40 ? 32.474 4.577 26.912 1.00 31.11 40 PHE A CA 18
ATOM 26129 C C . PHE A 1 40 ? 32.954 3.409 27.768 1.00 21.24 40 PHE A C 18
ATOM 26130 O O . PHE A 1 40 ? 32.307 3.034 28.747 1.00 40.34 40 PHE A O 18
ATOM 26147 N N . PHE A 1 41 ? 34.093 2.837 27.393 1.00 62.32 41 PHE A N 18
ATOM 26148 C CA . PHE A 1 41 ? 34.660 1.710 28.124 1.00 4.05 41 PHE A CA 18
ATOM 26149 C C . PHE A 1 41 ? 36.152 1.571 27.837 1.00 65.51 41 PHE A C 18
ATOM 26150 O O . PHE A 1 41 ? 36.611 1.850 26.729 1.00 12.51 41 PHE A O 18
ATOM 26167 N N . ARG A 1 42 ? 36.905 1.136 28.843 1.00 52.42 42 ARG A N 18
ATOM 26168 C CA . ARG A 1 42 ? 38.345 0.961 28.699 1.00 0.25 42 ARG A CA 18
ATOM 26169 C C . ARG A 1 42 ? 38.689 -0.496 28.405 1.00 52.12 42 ARG A C 18
ATOM 26170 O O . ARG A 1 42 ? 38.270 -1.401 29.127 1.00 55.11 42 ARG A O 18
ATOM 26191 N N . ILE A 1 43 ? 39.453 -0.714 27.340 1.00 23.42 43 ILE A N 18
ATOM 26192 C CA . ILE A 1 43 ? 39.853 -2.061 26.951 1.00 4.10 43 ILE A CA 18
ATOM 26193 C C . ILE A 1 43 ? 41.070 -2.029 26.033 1.00 42.14 43 ILE A C 18
ATOM 26194 O O . ILE A 1 43 ? 41.374 -1.004 25.421 1.00 22.33 43 ILE A O 18
ATOM 26210 N N . LYS A 1 44 ? 41.763 -3.159 25.938 1.00 2.34 44 LYS A N 18
ATOM 26211 C CA . LYS A 1 44 ? 42.946 -3.263 25.092 1.00 10.00 44 LYS A CA 18
ATOM 26212 C C . LYS A 1 44 ? 42.630 -2.842 23.661 1.00 55.05 44 LYS A C 18
ATOM 26213 O O . LYS A 1 44 ? 41.621 -3.257 23.090 1.00 12.00 44 LYS A O 18
ATOM 26232 N N . SER A 1 45 ? 43.498 -2.017 23.085 1.00 5.13 45 SER A N 18
ATOM 26233 C CA . SER A 1 45 ? 43.310 -1.538 21.721 1.00 70.22 45 SER A CA 18
ATOM 26234 C C . SER A 1 45 ? 43.097 -2.704 20.761 1.00 74.44 45 SER A C 18
ATOM 26235 O O . SER A 1 45 ? 42.426 -2.566 19.738 1.00 51.44 45 SER A O 18
ATOM 26243 N N . ARG A 1 46 ? 43.672 -3.854 21.098 1.00 3.43 46 ARG A N 18
ATOM 26244 C CA . ARG A 1 46 ? 43.547 -5.044 20.266 1.00 31.35 46 ARG A CA 18
ATOM 26245 C C . ARG A 1 46 ? 42.083 -5.331 19.944 1.00 2.04 46 ARG A C 18
ATOM 26246 O O . ARG A 1 46 ? 41.748 -5.730 18.829 1.00 73.13 46 ARG A O 18
ATOM 26267 N N . THR A 1 47 ? 41.214 -5.125 20.930 1.00 65.34 47 THR A N 18
ATOM 26268 C CA . THR A 1 47 ? 39.788 -5.363 20.752 1.00 15.14 47 THR A CA 18
ATOM 26269 C C . THR A 1 47 ? 38.960 -4.313 21.485 1.00 41.22 47 THR A C 18
ATOM 26270 O O . THR A 1 47 ? 39.060 -4.169 22.703 1.00 72.31 47 THR A O 18
ATOM 26281 N N . ALA A 1 48 ? 38.143 -3.581 20.735 1.00 72.25 48 ALA A N 18
ATOM 26282 C CA . ALA A 1 48 ? 37.296 -2.546 21.314 1.00 51.24 48 ALA A CA 18
ATOM 26283 C C . ALA A 1 48 ? 36.123 -2.219 20.395 1.00 1.34 48 ALA A C 18
ATOM 26284 O O . ALA A 1 48 ? 34.971 -2.517 20.713 1.00 51.22 48 ALA A O 18
ATOM 26291 N N . LEU A 1 49 ? 36.423 -1.604 19.257 1.00 41.22 49 LEU A N 18
ATOM 26292 C CA . LEU A 1 49 ? 35.393 -1.235 18.292 1.00 70.22 49 LEU A CA 18
ATOM 26293 C C . LEU A 1 49 ? 34.640 -2.468 17.802 1.00 51.23 49 LEU A C 18
ATOM 26294 O O . LEU A 1 49 ? 33.512 -2.368 17.318 1.00 62.33 49 LEU A O 18
ATOM 26310 N N . LYS A 1 50 ? 35.270 -3.630 17.932 1.00 31.43 50 LYS A N 18
ATOM 26311 C CA . LYS A 1 50 ? 34.659 -4.884 17.506 1.00 23.14 50 LYS A CA 18
ATOM 26312 C C . LYS A 1 50 ? 33.447 -5.220 18.370 1.00 42.34 50 LYS A C 18
ATOM 26313 O O . LYS A 1 50 ? 32.338 -5.388 17.862 1.00 21.23 50 LYS A O 18
ATOM 26332 N N . LYS A 1 51 ? 33.665 -5.314 19.677 1.00 64.12 51 LYS A N 18
ATOM 26333 C CA . LYS A 1 51 ? 32.591 -5.627 20.612 1.00 41.32 51 LYS A CA 18
ATOM 26334 C C . LYS A 1 51 ? 31.635 -4.447 20.756 1.00 73.24 51 LYS A C 18
ATOM 26335 O O . LYS A 1 51 ? 30.450 -4.626 21.043 1.00 24.51 51 LYS A O 18
ATOM 26354 N N . LEU A 1 52 ? 32.155 -3.242 20.553 1.00 53.33 52 LEU A N 18
ATOM 26355 C CA . LEU A 1 52 ? 31.346 -2.032 20.658 1.00 22.02 52 LEU A CA 18
ATOM 26356 C C . LEU A 1 52 ? 30.286 -1.988 19.562 1.00 30.44 52 LEU A C 18
ATOM 26357 O O . LEU A 1 52 ? 29.097 -1.833 19.842 1.00 52.43 52 LEU A O 18
ATOM 26373 N N . ILE A 1 53 ? 30.725 -2.129 18.316 1.00 14.01 53 ILE A N 18
ATOM 26374 C CA . ILE A 1 53 ? 29.813 -2.109 17.179 1.00 12.11 53 ILE A CA 18
ATOM 26375 C C . ILE A 1 53 ? 28.977 -3.383 17.122 1.00 14.24 53 ILE A C 18
ATOM 26376 O O . ILE A 1 53 ? 27.828 -3.365 16.679 1.00 1.53 53 ILE A O 18
ATOM 26392 N N . ASP A 1 54 ? 29.560 -4.487 17.576 1.00 74.14 54 ASP A N 18
ATOM 26393 C CA . ASP A 1 54 ? 28.867 -5.771 17.580 1.00 44.34 54 ASP A CA 18
ATOM 26394 C C . ASP A 1 54 ? 27.772 -5.794 18.641 1.00 52.11 54 ASP A C 18
ATOM 26395 O O . ASP A 1 54 ? 26.675 -6.302 18.406 1.00 52.00 54 ASP A O 18
ATOM 26404 N N . THR A 1 55 ? 28.076 -5.241 19.811 1.00 24.31 55 THR A N 18
ATOM 26405 C CA . THR A 1 55 ? 27.119 -5.200 20.909 1.00 22.43 55 THR A CA 18
ATOM 26406 C C . THR A 1 55 ? 26.017 -4.182 20.641 1.00 43.13 55 THR A C 18
ATOM 26407 O O . THR A 1 55 ? 24.849 -4.422 20.946 1.00 51.02 55 THR A O 18
ATOM 26418 N N . TYR A 1 56 ? 26.396 -3.045 20.068 1.00 41.03 56 TYR A N 18
ATOM 26419 C CA . TYR A 1 56 ? 25.439 -1.989 19.759 1.00 5.35 56 TYR A CA 18
ATOM 26420 C C . TYR A 1 56 ? 24.477 -2.429 18.661 1.00 41.14 56 TYR A C 18
ATOM 26421 O O . TYR A 1 56 ? 23.263 -2.264 18.781 1.00 55.22 56 TYR A O 18
ATOM 26439 N N . CYS A 1 57 ? 25.029 -2.990 17.591 1.00 74.35 57 CYS A N 18
ATOM 26440 C CA . CYS A 1 57 ? 24.220 -3.455 16.469 1.00 65.23 57 CYS A CA 18
ATOM 26441 C C . CYS A 1 57 ? 23.345 -4.634 16.881 1.00 14.31 57 CYS A C 18
ATOM 26442 O O . CYS A 1 57 ? 22.167 -4.700 16.529 1.00 52.54 57 CYS A O 18
ATOM 26450 N N . LYS A 1 58 ? 23.928 -5.564 17.629 1.00 72.41 58 LYS A N 18
ATOM 26451 C CA . LYS A 1 58 ? 23.202 -6.742 18.090 1.00 50.11 58 LYS A CA 18
ATOM 26452 C C . LYS A 1 58 ? 22.115 -6.355 19.087 1.00 11.05 58 LYS A C 18
ATOM 26453 O O . LYS A 1 58 ? 21.004 -6.884 19.047 1.00 12.21 58 LYS A O 18
ATOM 26472 N N . LYS A 1 59 ? 22.442 -5.428 19.982 1.00 73.13 59 LYS A N 18
ATOM 26473 C CA . LYS A 1 59 ? 21.493 -4.967 20.988 1.00 31.55 59 LYS A CA 18
ATOM 26474 C C . LYS A 1 59 ? 20.300 -4.276 20.336 1.00 31.30 59 LYS A C 18
ATOM 26475 O O . LYS A 1 59 ? 19.150 -4.548 20.680 1.00 21.12 59 LYS A O 18
ATOM 26494 N N . GLN A 1 60 ? 20.582 -3.384 19.393 1.00 42.43 60 GLN A N 18
ATOM 26495 C CA . GLN A 1 60 ? 19.531 -2.655 18.692 1.00 2.12 60 GLN A CA 18
ATOM 26496 C C . GLN A 1 60 ? 18.610 -3.613 17.945 1.00 34.21 60 GLN A C 18
ATOM 26497 O O . GLN A 1 60 ? 17.484 -3.261 17.594 1.00 21.25 60 GLN A O 18
ATOM 26511 N N . GLY A 1 61 ? 19.096 -4.827 17.704 1.00 34.20 61 GLY A N 18
ATOM 26512 C CA . GLY A 1 61 ? 18.303 -5.817 16.999 1.00 35.33 61 GLY A CA 18
ATOM 26513 C C . GLY A 1 61 ? 18.392 -5.667 15.494 1.00 64.44 61 GLY A C 18
ATOM 26514 O O . GLY A 1 61 ? 17.487 -6.078 14.767 1.00 20.43 61 GLY A O 18
ATOM 26518 N N . ILE A 1 62 ? 19.486 -5.076 15.024 1.00 74.12 62 ILE A N 18
ATOM 26519 C CA . ILE A 1 62 ? 19.689 -4.873 13.595 1.00 43.31 62 ILE A CA 18
ATOM 26520 C C . ILE A 1 62 ? 21.107 -5.253 13.182 1.00 22.11 62 ILE A C 18
ATOM 26521 O O . ILE A 1 62 ? 22.074 -4.921 13.867 1.00 4.21 62 ILE A O 18
ATOM 26537 N N . SER A 1 63 ? 21.223 -5.951 12.056 1.00 11.55 63 SER A N 18
ATOM 26538 C CA . SER A 1 63 ? 22.523 -6.378 11.552 1.00 33.25 63 SER A CA 18
ATOM 26539 C C . SER A 1 63 ? 23.435 -5.179 11.317 1.00 44.45 63 SER A C 18
ATOM 26540 O O . SER A 1 63 ? 23.007 -4.029 11.420 1.00 70.02 63 SER A O 18
ATOM 26548 N N . ARG A 1 64 ? 24.696 -5.455 10.999 1.00 31.41 64 ARG A N 18
ATOM 26549 C CA . ARG A 1 64 ? 25.670 -4.400 10.750 1.00 63.25 64 ARG A CA 18
ATOM 26550 C C . ARG A 1 64 ? 25.587 -3.913 9.306 1.00 74.21 64 ARG A C 18
ATOM 26551 O O . ARG A 1 64 ? 26.592 -3.858 8.600 1.00 64.02 64 ARG A O 18
ATOM 26572 N N . ASN A 1 65 ? 24.380 -3.562 8.874 1.00 14.45 65 ASN A N 18
ATOM 26573 C CA . ASN A 1 65 ? 24.164 -3.080 7.515 1.00 61.33 65 ASN A CA 18
ATOM 26574 C C . ASN A 1 65 ? 23.252 -1.857 7.509 1.00 61.33 65 ASN A C 18
ATOM 26575 O O . ASN A 1 65 ? 22.431 -1.687 6.607 1.00 3.33 65 ASN A O 18
ATOM 26586 N N . SER A 1 66 ? 23.403 -1.009 8.520 1.00 14.45 66 SER A N 18
ATOM 26587 C CA . SER A 1 66 ? 22.591 0.197 8.634 1.00 53.31 66 SER A CA 18
ATOM 26588 C C . SER A 1 66 ? 23.154 1.133 9.699 1.00 42.42 66 SER A C 18
ATOM 26589 O O . SER A 1 66 ? 22.407 1.810 10.405 1.00 10.51 66 SER A O 18
ATOM 26597 N N . VAL A 1 67 ? 24.479 1.166 9.808 1.00 14.02 67 VAL A N 18
ATOM 26598 C CA . VAL A 1 67 ? 25.144 2.019 10.786 1.00 42.15 67 VAL A CA 18
ATOM 26599 C C . VAL A 1 67 ? 26.546 2.397 10.321 1.00 51.35 67 VAL A C 18
ATOM 26600 O O . VAL A 1 67 ? 27.387 1.530 10.082 1.00 10.44 67 VAL A O 18
ATOM 26613 N N . ARG A 1 68 ? 26.791 3.697 10.194 1.00 54.52 68 ARG A N 18
ATOM 26614 C CA . ARG A 1 68 ? 28.091 4.191 9.756 1.00 12.15 68 ARG A CA 18
ATOM 26615 C C . ARG A 1 68 ? 28.964 4.558 10.953 1.00 33.41 68 ARG A C 18
ATOM 26616 O O . ARG A 1 68 ? 28.711 5.549 11.639 1.00 62.43 68 ARG A O 18
ATOM 26637 N N . PHE A 1 69 ? 29.991 3.751 11.199 1.00 42.35 69 PHE A N 18
ATOM 26638 C CA . PHE A 1 69 ? 30.901 3.990 12.313 1.00 32.41 69 PHE A CA 18
ATOM 26639 C C . PHE A 1 69 ? 32.178 4.674 11.836 1.00 43.12 69 PHE A C 18
ATOM 26640 O O . PHE A 1 69 ? 33.044 4.043 11.228 1.00 4.40 69 PHE A O 18
ATOM 26657 N N . LEU A 1 70 ? 32.288 5.968 12.115 1.00 44.25 70 LEU A N 18
ATOM 26658 C CA . LEU A 1 70 ? 33.460 6.740 11.714 1.00 55.32 70 LEU A CA 18
ATOM 26659 C C . LEU A 1 70 ? 34.196 7.285 12.933 1.00 22.34 70 LEU A C 18
ATOM 26660 O O . LEU A 1 70 ? 33.629 7.382 14.022 1.00 42.00 70 LEU A O 18
ATOM 26676 N N . PHE A 1 71 ? 35.462 7.640 12.743 1.00 4.54 71 PHE A N 18
ATOM 26677 C CA . PHE A 1 71 ? 36.277 8.177 13.828 1.00 72.24 71 PHE A CA 18
ATOM 26678 C C . PHE A 1 71 ? 36.960 9.474 13.404 1.00 23.32 71 PHE A C 18
ATOM 26679 O O . PHE A 1 71 ? 37.982 9.454 12.717 1.00 13.13 71 PHE A O 18
ATOM 26696 N N . ASP A 1 72 ? 36.389 10.599 13.819 1.00 53.04 72 ASP A N 18
ATOM 26697 C CA . ASP A 1 72 ? 36.942 11.906 13.484 1.00 51.05 72 ASP A CA 18
ATOM 26698 C C . ASP A 1 72 ? 37.121 12.050 11.975 1.00 32.04 72 ASP A C 18
ATOM 26699 O O . ASP A 1 72 ? 38.010 12.762 11.511 1.00 52.04 72 ASP A O 18
ATOM 26708 N N . GLY A 1 73 ? 36.269 11.367 11.216 1.00 45.34 73 GLY A N 18
ATOM 26709 C CA . GLY A 1 73 ? 36.351 11.432 9.768 1.00 22.41 73 GLY A CA 18
ATOM 26710 C C . GLY A 1 73 ? 36.873 10.145 9.159 1.00 2.41 73 GLY A C 18
ATOM 26711 O O . GLY A 1 73 ? 37.119 10.074 7.954 1.00 14.04 73 GLY A O 18
ATOM 26715 N N . THR A 1 74 ? 37.046 9.125 9.993 1.00 32.34 74 THR A N 18
ATOM 26716 C CA . THR A 1 74 ? 37.545 7.836 9.531 1.00 31.22 74 THR A CA 18
ATOM 26717 C C . THR A 1 74 ? 36.447 6.778 9.561 1.00 43.43 74 THR A C 18
ATOM 26718 O O . THR A 1 74 ? 36.314 6.014 10.516 1.00 21.24 74 THR A O 18
ATOM 26729 N N . PRO A 1 75 ? 35.641 6.731 8.490 1.00 41.13 75 PRO A N 18
ATOM 26730 C CA . PRO A 1 75 ? 34.541 5.770 8.369 1.00 60.12 75 PRO A CA 18
ATOM 26731 C C . PRO A 1 75 ? 35.038 4.341 8.180 1.00 21.30 75 PRO A C 18
ATOM 26732 O O . PRO A 1 75 ? 35.316 3.914 7.059 1.00 23.51 75 PRO A O 18
ATOM 26743 N N . ILE A 1 76 ? 35.147 3.607 9.282 1.00 30.32 76 ILE A N 18
ATOM 26744 C CA . ILE A 1 76 ? 35.609 2.225 9.237 1.00 41.04 76 ILE A CA 18
ATOM 26745 C C . ILE A 1 76 ? 35.004 1.405 10.371 1.00 11.32 76 ILE A C 18
ATOM 26746 O O . ILE A 1 76 ? 34.800 1.910 11.475 1.00 0.23 76 ILE A O 18
ATOM 26762 N N . ASP A 1 77 ? 34.720 0.138 10.092 1.00 65.12 77 ASP A N 18
ATOM 26763 C CA . ASP A 1 77 ? 34.141 -0.754 11.090 1.00 42.13 77 ASP A CA 18
ATOM 26764 C C . ASP A 1 77 ? 35.168 -1.776 11.566 1.00 21.43 77 ASP A C 18
ATOM 26765 O O . ASP A 1 77 ? 35.280 -2.865 11.004 1.00 31.34 77 ASP A O 18
ATOM 26774 N N . GLU A 1 78 ? 35.916 -1.417 12.605 1.00 40.32 78 GLU A N 18
ATOM 26775 C CA . GLU A 1 78 ? 36.935 -2.303 13.155 1.00 41.12 78 GLU A CA 18
ATOM 26776 C C . GLU A 1 78 ? 37.637 -1.653 14.344 1.00 34.32 78 GLU A C 18
ATOM 26777 O O . GLU A 1 78 ? 37.469 -0.461 14.604 1.00 30.20 78 GLU A O 18
ATOM 26789 N N . THR A 1 79 ? 38.423 -2.446 15.065 1.00 25.30 79 THR A N 18
ATOM 26790 C CA . THR A 1 79 ? 39.149 -1.951 16.228 1.00 43.44 79 THR A CA 18
ATOM 26791 C C . THR A 1 79 ? 40.654 -1.973 15.987 1.00 64.32 79 THR A C 18
ATOM 26792 O O . THR A 1 79 ? 41.445 -1.822 16.918 1.00 1.33 79 THR A O 18
ATOM 26803 N N . LYS A 1 80 ? 41.045 -2.163 14.731 1.00 2.02 80 LYS A N 18
ATOM 26804 C CA . LYS A 1 80 ? 42.456 -2.204 14.366 1.00 3.44 80 LYS A CA 18
ATOM 26805 C C . LYS A 1 80 ? 42.818 -1.032 13.460 1.00 52.45 80 LYS A C 18
ATOM 26806 O O . LYS A 1 80 ? 43.939 -0.523 13.501 1.00 73.21 80 LYS A O 18
ATOM 26825 N N . THR A 1 81 ? 41.861 -0.605 12.641 1.00 72.20 81 THR A N 18
ATOM 26826 C CA . THR A 1 81 ? 42.078 0.507 11.725 1.00 63.14 81 THR A CA 18
ATOM 26827 C C . THR A 1 81 ? 42.216 1.823 12.481 1.00 53.54 81 THR A C 18
ATOM 26828 O O . THR A 1 81 ? 43.218 2.530 12.369 1.00 70.33 81 THR A O 18
ATOM 26839 N N . PRO A 1 82 ? 41.186 2.164 13.270 1.00 22.53 82 PRO A N 18
ATOM 26840 C CA . PRO A 1 82 ? 41.169 3.397 14.062 1.00 44.33 82 PRO A CA 18
ATOM 26841 C C . PRO A 1 82 ? 42.168 3.361 15.214 1.00 60.25 82 PRO A C 18
ATOM 26842 O O . PRO A 1 82 ? 42.661 4.399 15.652 1.00 43.43 82 PRO A O 18
ATOM 26853 N N . GLU A 1 83 ? 42.461 2.158 15.699 1.00 43.33 83 GLU A N 18
ATOM 26854 C CA . GLU A 1 83 ? 43.401 1.988 16.800 1.00 4.33 83 GLU A CA 18
ATOM 26855 C C . GLU A 1 83 ? 44.840 2.150 16.318 1.00 60.33 83 GLU A C 18
ATOM 26856 O O . GLU A 1 83 ? 45.679 2.719 17.015 1.00 13.21 83 GLU A O 18
ATOM 26868 N N . GLU A 1 84 ? 45.117 1.643 15.120 1.00 14.40 84 GLU A N 18
ATOM 26869 C CA . GLU A 1 84 ? 46.454 1.730 14.545 1.00 12.20 84 GLU A CA 18
ATOM 26870 C C . GLU A 1 84 ? 46.699 3.111 13.944 1.00 2.44 84 GLU A C 18
ATOM 26871 O O . GLU A 1 84 ? 47.841 3.560 13.836 1.00 22.10 84 GLU A O 18
ATOM 26883 N N . LEU A 1 85 ? 45.620 3.781 13.555 1.00 72.42 85 LEU A N 18
ATOM 26884 C CA . LEU A 1 85 ? 45.716 5.111 12.964 1.00 3.12 85 LEU A CA 18
ATOM 26885 C C . LEU A 1 85 ? 45.762 6.185 14.046 1.00 5.13 85 LEU A C 18
ATOM 26886 O O . LEU A 1 85 ? 46.425 7.210 13.890 1.00 24.34 85 LEU A O 18
ATOM 26902 N N . GLY A 1 86 ? 45.055 5.942 15.145 1.00 35.13 86 GLY A N 18
ATOM 26903 C CA . GLY A 1 86 ? 45.030 6.896 16.238 1.00 0.32 86 GLY A CA 18
ATOM 26904 C C . GLY A 1 86 ? 46.120 6.637 17.259 1.00 20.31 86 GLY A C 18
ATOM 26905 O O . GLY A 1 86 ? 46.919 7.522 17.562 1.00 2.11 86 GLY A O 18
ATOM 26909 N N . MET A 1 87 ? 46.152 5.420 17.792 1.00 33.32 87 MET A N 18
ATOM 26910 C CA . MET A 1 87 ? 47.152 5.047 18.786 1.00 71.23 87 MET A CA 18
ATOM 26911 C C . MET A 1 87 ? 46.993 5.877 20.056 1.00 73.15 87 MET A C 18
ATOM 26912 O O . MET A 1 87 ? 47.931 6.541 20.495 1.00 52.25 87 MET A O 18
ATOM 26926 N N . GLU A 1 88 ? 45.799 5.834 20.640 1.00 63.22 88 GLU A N 18
ATOM 26927 C CA . GLU A 1 88 ? 45.519 6.584 21.859 1.00 73.45 88 GLU A CA 18
ATOM 26928 C C . GLU A 1 88 ? 44.365 5.952 22.632 1.00 10.23 88 GLU A C 18
ATOM 26929 O O . GLU A 1 88 ? 43.591 5.167 22.083 1.00 3.45 88 GLU A O 18
ATOM 26941 N N . ASP A 1 89 ? 44.257 6.300 23.910 1.00 51.02 89 ASP A N 18
ATOM 26942 C CA . ASP A 1 89 ? 43.198 5.768 24.760 1.00 0.51 89 ASP A CA 18
ATOM 26943 C C . ASP A 1 89 ? 41.945 6.634 24.673 1.00 1.42 89 ASP A C 18
ATOM 26944 O O . ASP A 1 89 ? 41.020 6.487 25.472 1.00 72.32 89 ASP A O 18
ATOM 26953 N N . ASP A 1 90 ? 41.923 7.538 23.700 1.00 42.12 90 ASP A N 18
ATOM 26954 C CA . ASP A 1 90 ? 40.784 8.428 23.508 1.00 1.34 90 ASP A CA 18
ATOM 26955 C C . ASP A 1 90 ? 40.142 8.204 22.143 1.00 63.52 90 ASP A C 18
ATOM 26956 O O . ASP A 1 90 ? 39.791 9.156 21.446 1.00 3.25 90 ASP A O 18
ATOM 26965 N N . ASP A 1 91 ? 39.993 6.938 21.766 1.00 1.41 91 ASP A N 18
ATOM 26966 C CA . ASP A 1 91 ? 39.394 6.588 20.484 1.00 55.13 91 ASP A CA 18
ATOM 26967 C C . ASP A 1 91 ? 37.884 6.804 20.513 1.00 53.55 91 ASP A C 18
ATOM 26968 O O . ASP A 1 91 ? 37.170 6.171 21.290 1.00 31.11 91 ASP A O 18
ATOM 26977 N N . VAL A 1 92 ? 37.404 7.704 19.660 1.00 14.52 92 VAL A N 18
ATOM 26978 C CA . VAL A 1 92 ? 35.979 8.005 19.588 1.00 73.23 92 VAL A CA 18
ATOM 26979 C C . VAL A 1 92 ? 35.365 7.450 18.307 1.00 35.15 92 VAL A C 18
ATOM 26980 O O . VAL A 1 92 ? 36.064 7.220 17.320 1.00 0.54 92 VAL A O 18
ATOM 26993 N N . ILE A 1 93 ? 34.053 7.237 18.331 1.00 62.11 93 ILE A N 18
ATOM 26994 C CA . ILE A 1 93 ? 33.344 6.710 17.171 1.00 5.42 93 ILE A CA 18
ATOM 26995 C C . ILE A 1 93 ? 31.904 7.210 17.133 1.00 3.15 93 ILE A C 18
ATOM 26996 O O . ILE A 1 93 ? 31.162 7.070 18.106 1.00 70.44 93 ILE A O 18
ATOM 27012 N N . ASP A 1 94 ? 31.515 7.792 16.005 1.00 44.35 94 ASP A N 18
ATOM 27013 C CA . ASP A 1 94 ? 30.163 8.311 15.838 1.00 35.32 94 ASP A CA 18
ATOM 27014 C C . ASP A 1 94 ? 29.345 7.410 14.917 1.00 1.50 94 ASP A C 18
ATOM 27015 O O . ASP A 1 94 ? 29.695 7.215 13.754 1.00 60.14 94 ASP A O 18
ATOM 27024 N N . ALA A 1 95 ? 28.255 6.864 15.446 1.00 2.34 95 ALA A N 18
ATOM 27025 C CA . ALA A 1 95 ? 27.388 5.986 14.672 1.00 72.33 95 ALA A CA 18
ATOM 27026 C C . ALA A 1 95 ? 26.242 6.766 14.036 1.00 1.24 95 ALA A C 18
ATOM 27027 O O . ALA A 1 95 ? 25.329 7.218 14.726 1.00 11.14 95 ALA A O 18
ATOM 27034 N N . MET A 1 96 ? 26.298 6.921 12.718 1.00 52.44 96 MET A N 18
ATOM 27035 C CA . MET A 1 96 ? 25.264 7.648 11.990 1.00 74.53 96 MET A CA 18
ATOM 27036 C C . MET A 1 96 ? 24.249 6.685 11.381 1.00 21.52 96 MET A C 18
ATOM 27037 O O . MET A 1 96 ? 24.618 5.658 10.810 1.00 13.10 96 MET A O 18
ATOM 27051 N N . VAL A 1 97 ? 22.970 7.022 11.508 1.00 74.04 97 VAL A N 18
ATOM 27052 C CA . VAL A 1 97 ? 21.902 6.187 10.969 1.00 1.54 97 VAL A CA 18
ATOM 27053 C C . VAL A 1 97 ? 21.249 6.844 9.759 1.00 54.14 97 VAL A C 18
ATOM 27054 O O . VAL A 1 97 ? 20.867 8.013 9.805 1.00 34.24 97 VAL A O 18
ATOM 27067 N N . GLU A 1 98 ? 21.123 6.084 8.675 1.00 23.45 98 GLU A N 18
ATOM 27068 C CA . GLU A 1 98 ? 20.516 6.593 7.452 1.00 72.24 98 GLU A CA 18
ATOM 27069 C C . GLU A 1 98 ? 19.376 5.688 6.992 1.00 21.35 98 GLU A C 18
ATOM 27070 O O . GLU A 1 98 ? 19.502 4.464 7.000 1.00 74.54 98 GLU A O 18
ATOM 27082 N N . GLN A 1 99 ? 18.266 6.300 6.595 1.00 54.12 99 GLN A N 18
ATOM 27083 C CA . GLN A 1 99 ? 17.103 5.550 6.134 1.00 63.21 99 GLN A CA 18
ATOM 27084 C C . GLN A 1 99 ? 16.654 4.541 7.186 1.00 1.30 99 GLN A C 18
ATOM 27085 O O . GLN A 1 99 ? 17.132 4.557 8.321 1.00 31.20 99 GLN A O 18
ATOM 27099 N N . THR A 1 100 ? 15.732 3.664 6.802 1.00 14.23 100 THR A N 18
ATOM 27100 C CA . THR A 1 100 ? 15.216 2.649 7.713 1.00 44.34 100 THR A CA 18
ATOM 27101 C C . THR A 1 100 ? 15.576 1.248 7.234 1.00 65.42 100 THR A C 18
ATOM 27102 O O . THR A 1 100 ? 16.141 1.076 6.154 1.00 31.33 100 THR A O 18
ATOM 27113 N N . GLY A 1 101 ? 15.245 0.247 8.044 1.00 24.14 101 GLY A N 18
ATOM 27114 C CA . GLY A 1 101 ? 15.542 -1.128 7.685 1.00 15.32 101 GLY A CA 18
ATOM 27115 C C . GLY A 1 101 ? 14.296 -1.914 7.327 1.00 64.33 101 GLY A C 18
ATOM 27116 O O . GLY A 1 101 ? 14.304 -2.706 6.385 1.00 35.11 101 GLY A O 18
ATOM 27120 N N . GLY A 1 102 ? 13.223 -1.697 8.081 1.00 22.32 102 GLY A N 18
ATOM 27121 C CA . GLY A 1 102 ? 11.981 -2.401 7.823 1.00 35.03 102 GLY A CA 18
ATOM 27122 C C . GLY A 1 102 ? 11.120 -2.532 9.064 1.00 23.54 102 GLY A C 18
ATOM 27123 O O . GLY A 1 102 ? 10.080 -1.884 9.178 1.00 3.13 102 GLY A O 18
ATOM 27127 N N . MET A 1 1 ? 1.799 7.406 -17.445 1.00 34.41 1 MET A N 19
ATOM 27128 C CA . MET A 1 1 ? 2.084 8.344 -16.365 1.00 62.45 1 MET A CA 19
ATOM 27129 C C . MET A 1 1 ? 2.619 7.613 -15.138 1.00 4.21 1 MET A C 19
ATOM 27130 O O . MET A 1 1 ? 1.873 6.933 -14.434 1.00 72.03 1 MET A O 19
ATOM 27144 N N . SER A 1 2 ? 3.917 7.759 -14.887 1.00 74.50 2 SER A N 19
ATOM 27145 C CA . SER A 1 2 ? 4.552 7.109 -13.747 1.00 21.04 2 SER A CA 19
ATOM 27146 C C . SER A 1 2 ? 6.004 7.555 -13.607 1.00 44.12 2 SER A C 19
ATOM 27147 O O . SER A 1 2 ? 6.644 7.939 -14.585 1.00 54.45 2 SER A O 19
ATOM 27155 N N . ASN A 1 3 ? 6.519 7.501 -12.383 1.00 34.32 3 ASN A N 19
ATOM 27156 C CA . ASN A 1 3 ? 7.895 7.899 -12.114 1.00 3.54 3 ASN A CA 19
ATOM 27157 C C . ASN A 1 3 ? 8.522 7.006 -11.048 1.00 21.42 3 ASN A C 19
ATOM 27158 O O . ASN A 1 3 ? 7.937 6.781 -9.989 1.00 41.12 3 ASN A O 19
ATOM 27169 N N . ASN A 1 4 ? 9.716 6.499 -11.336 1.00 65.31 4 ASN A N 19
ATOM 27170 C CA . ASN A 1 4 ? 10.423 5.629 -10.403 1.00 3.24 4 ASN A CA 19
ATOM 27171 C C . ASN A 1 4 ? 11.934 5.796 -10.541 1.00 15.01 4 ASN A C 19
ATOM 27172 O O . ASN A 1 4 ? 12.411 6.538 -11.399 1.00 32.34 4 ASN A O 19
ATOM 27183 N N . GLY A 1 5 ? 12.681 5.100 -9.690 1.00 31.43 5 GLY A N 19
ATOM 27184 C CA . GLY A 1 5 ? 14.129 5.184 -9.734 1.00 20.34 5 GLY A CA 19
ATOM 27185 C C . GLY A 1 5 ? 14.799 3.979 -9.103 1.00 2.21 5 GLY A C 19
ATOM 27186 O O . GLY A 1 5 ? 14.278 2.867 -9.165 1.00 34.34 5 GLY A O 19
ATOM 27190 N N . GLY A 1 6 ? 15.961 4.201 -8.495 1.00 71.31 6 GLY A N 19
ATOM 27191 C CA . GLY A 1 6 ? 16.685 3.115 -7.861 1.00 62.20 6 GLY A CA 19
ATOM 27192 C C . GLY A 1 6 ? 17.977 2.782 -8.580 1.00 44.02 6 GLY A C 19
ATOM 27193 O O . GLY A 1 6 ? 17.970 2.469 -9.770 1.00 55.52 6 GLY A O 19
ATOM 27197 N N . GLU A 1 7 ? 19.090 2.851 -7.856 1.00 65.14 7 GLU A N 19
ATOM 27198 C CA . GLU A 1 7 ? 20.396 2.557 -8.435 1.00 23.32 7 GLU A CA 19
ATOM 27199 C C . GLU A 1 7 ? 21.134 1.509 -7.607 1.00 24.33 7 GLU A C 19
ATOM 27200 O O . GLU A 1 7 ? 20.860 1.310 -6.423 1.00 3.40 7 GLU A O 19
ATOM 27212 N N . PRO A 1 8 ? 22.094 0.820 -8.243 1.00 54.43 8 PRO A N 19
ATOM 27213 C CA . PRO A 1 8 ? 22.891 -0.219 -7.586 1.00 2.13 8 PRO A CA 19
ATOM 27214 C C . PRO A 1 8 ? 23.853 0.356 -6.552 1.00 4.02 8 PRO A C 19
ATOM 27215 O O . PRO A 1 8 ? 23.792 1.541 -6.224 1.00 32.11 8 PRO A O 19
ATOM 27226 N N . SER A 1 9 ? 24.742 -0.491 -6.042 1.00 1.31 9 SER A N 19
ATOM 27227 C CA . SER A 1 9 ? 25.716 -0.067 -5.042 1.00 54.13 9 SER A CA 19
ATOM 27228 C C . SER A 1 9 ? 26.625 -1.225 -4.645 1.00 23.43 9 SER A C 19
ATOM 27229 O O . SER A 1 9 ? 26.246 -2.081 -3.846 1.00 1.52 9 SER A O 19
ATOM 27237 N N . ASN A 1 10 ? 27.828 -1.245 -5.209 1.00 64.30 10 ASN A N 19
ATOM 27238 C CA . ASN A 1 10 ? 28.793 -2.299 -4.915 1.00 4.53 10 ASN A CA 19
ATOM 27239 C C . ASN A 1 10 ? 30.100 -1.709 -4.391 1.00 54.25 10 ASN A C 19
ATOM 27240 O O . ASN A 1 10 ? 30.602 -0.719 -4.922 1.00 70.21 10 ASN A O 19
ATOM 27251 N N . ASN A 1 11 ? 30.644 -2.325 -3.347 1.00 42.23 11 ASN A N 19
ATOM 27252 C CA . ASN A 1 11 ? 31.892 -1.861 -2.752 1.00 23.21 11 ASN A CA 19
ATOM 27253 C C . ASN A 1 11 ? 32.318 -2.771 -1.604 1.00 22.12 11 ASN A C 19
ATOM 27254 O O . ASN A 1 11 ? 31.830 -2.642 -0.482 1.00 25.23 11 ASN A O 19
ATOM 27265 N N . GLY A 1 12 ? 33.233 -3.692 -1.893 1.00 51.24 12 GLY A N 19
ATOM 27266 C CA . GLY A 1 12 ? 33.710 -4.610 -0.875 1.00 52.44 12 GLY A CA 19
ATOM 27267 C C . GLY A 1 12 ? 34.290 -3.891 0.327 1.00 62.33 12 GLY A C 19
ATOM 27268 O O . GLY A 1 12 ? 34.186 -4.371 1.455 1.00 41.41 12 GLY A O 19
ATOM 27272 N N . GLY A 1 13 ? 34.906 -2.738 0.085 1.00 53.32 13 GLY A N 19
ATOM 27273 C CA . GLY A 1 13 ? 35.498 -1.972 1.166 1.00 14.21 13 GLY A CA 19
ATOM 27274 C C . GLY A 1 13 ? 36.966 -2.289 1.365 1.00 65.01 13 GLY A C 19
ATOM 27275 O O . GLY A 1 13 ? 37.527 -2.023 2.428 1.00 53.45 13 GLY A O 19
ATOM 27279 N N . GLU A 1 14 ? 37.591 -2.861 0.340 1.00 32.21 14 GLU A N 19
ATOM 27280 C CA . GLU A 1 14 ? 39.003 -3.217 0.409 1.00 22.23 14 GLU A CA 19
ATOM 27281 C C . GLU A 1 14 ? 39.292 -4.059 1.649 1.00 0.31 14 GLU A C 19
ATOM 27282 O O . GLU A 1 14 ? 38.375 -4.504 2.338 1.00 61.44 14 GLU A O 19
ATOM 27294 N N . GLY A 1 15 ? 40.575 -4.272 1.927 1.00 72.33 15 GLY A N 19
ATOM 27295 C CA . GLY A 1 15 ? 40.963 -5.060 3.082 1.00 35.02 15 GLY A CA 19
ATOM 27296 C C . GLY A 1 15 ? 42.414 -4.850 3.466 1.00 32.33 15 GLY A C 19
ATOM 27297 O O . GLY A 1 15 ? 43.203 -4.332 2.677 1.00 10.11 15 GLY A O 19
ATOM 27301 N N . ALA A 1 16 ? 42.766 -5.253 4.683 1.00 43.41 16 ALA A N 19
ATOM 27302 C CA . ALA A 1 16 ? 44.132 -5.106 5.170 1.00 63.20 16 ALA A CA 19
ATOM 27303 C C . ALA A 1 16 ? 44.280 -5.684 6.573 1.00 33.23 16 ALA A C 19
ATOM 27304 O O . ALA A 1 16 ? 43.350 -5.629 7.377 1.00 33.42 16 ALA A O 19
ATOM 27311 N N . GLU A 1 17 ? 45.454 -6.238 6.860 1.00 74.30 17 GLU A N 19
ATOM 27312 C CA . GLU A 1 17 ? 45.721 -6.828 8.167 1.00 54.13 17 GLU A CA 19
ATOM 27313 C C . GLU A 1 17 ? 47.178 -7.266 8.278 1.00 20.03 17 GLU A C 19
ATOM 27314 O O . GLU A 1 17 ? 47.813 -7.609 7.282 1.00 75.42 17 GLU A O 19
ATOM 27326 N N . GLY A 1 18 ? 47.703 -7.251 9.500 1.00 13.50 18 GLY A N 19
ATOM 27327 C CA . GLY A 1 18 ? 49.081 -7.647 9.720 1.00 22.34 18 GLY A CA 19
ATOM 27328 C C . GLY A 1 18 ? 49.805 -6.722 10.679 1.00 35.30 18 GLY A C 19
ATOM 27329 O O . GLY A 1 18 ? 50.791 -6.083 10.312 1.00 23.14 18 GLY A O 19
ATOM 27333 N N . THR A 1 19 ? 49.313 -6.648 11.912 1.00 72.00 19 THR A N 19
ATOM 27334 C CA . THR A 1 19 ? 49.917 -5.792 12.925 1.00 33.34 19 THR A CA 19
ATOM 27335 C C . THR A 1 19 ? 49.309 -6.054 14.299 1.00 43.21 19 THR A C 19
ATOM 27336 O O . THR A 1 19 ? 48.419 -6.892 14.445 1.00 62.41 19 THR A O 19
ATOM 27347 N N . CYS A 1 20 ? 49.795 -5.331 15.302 1.00 34.44 20 CYS A N 19
ATOM 27348 C CA . CYS A 1 20 ? 49.299 -5.486 16.665 1.00 12.24 20 CYS A CA 19
ATOM 27349 C C . CYS A 1 20 ? 49.788 -4.347 17.554 1.00 25.33 20 CYS A C 19
ATOM 27350 O O . CYS A 1 20 ? 50.442 -3.416 17.085 1.00 3.50 20 CYS A O 19
ATOM 27358 N N . LYS A 1 21 ? 49.467 -4.428 18.841 1.00 54.21 21 LYS A N 19
ATOM 27359 C CA . LYS A 1 21 ? 49.873 -3.405 19.797 1.00 14.32 21 LYS A CA 19
ATOM 27360 C C . LYS A 1 21 ? 49.445 -3.782 21.212 1.00 53.21 21 LYS A C 19
ATOM 27361 O O . LYS A 1 21 ? 48.603 -4.659 21.402 1.00 52.12 21 LYS A O 19
ATOM 27380 N N . GLU A 1 22 ? 50.029 -3.112 22.201 1.00 62.25 22 GLU A N 19
ATOM 27381 C CA . GLU A 1 22 ? 49.707 -3.378 23.598 1.00 53.05 22 GLU A CA 19
ATOM 27382 C C . GLU A 1 22 ? 50.366 -2.350 24.513 1.00 34.31 22 GLU A C 19
ATOM 27383 O O . GLU A 1 22 ? 51.569 -2.107 24.425 1.00 54.03 22 GLU A O 19
ATOM 27395 N N . GLU A 1 23 ? 49.568 -1.751 25.391 1.00 14.40 23 GLU A N 19
ATOM 27396 C CA . GLU A 1 23 ? 50.073 -0.748 26.322 1.00 62.34 23 GLU A CA 19
ATOM 27397 C C . GLU A 1 23 ? 48.962 -0.252 27.243 1.00 45.44 23 GLU A C 19
ATOM 27398 O O . GLU A 1 23 ? 47.868 -0.815 27.275 1.00 30.33 23 GLU A O 19
ATOM 27410 N N . THR A 1 24 ? 49.252 0.808 27.991 1.00 1.24 24 THR A N 19
ATOM 27411 C CA . THR A 1 24 ? 48.280 1.380 28.914 1.00 2.53 24 THR A CA 19
ATOM 27412 C C . THR A 1 24 ? 47.773 2.728 28.413 1.00 73.42 24 THR A C 19
ATOM 27413 O O . THR A 1 24 ? 48.526 3.698 28.343 1.00 12.32 24 THR A O 19
ATOM 27424 N N . ALA A 1 25 ? 46.491 2.780 28.065 1.00 61.40 25 ALA A N 19
ATOM 27425 C CA . ALA A 1 25 ? 45.883 4.009 27.572 1.00 14.14 25 ALA A CA 19
ATOM 27426 C C . ALA A 1 25 ? 44.362 3.898 27.550 1.00 12.31 25 ALA A C 19
ATOM 27427 O O . ALA A 1 25 ? 43.807 2.803 27.652 1.00 43.21 25 ALA A O 19
ATOM 27434 N N . LEU A 1 26 ? 43.692 5.038 27.417 1.00 23.01 26 LEU A N 19
ATOM 27435 C CA . LEU A 1 26 ? 42.234 5.069 27.382 1.00 2.11 26 LEU A CA 19
ATOM 27436 C C . LEU A 1 26 ? 41.733 5.648 26.063 1.00 45.41 26 LEU A C 19
ATOM 27437 O O . LEU A 1 26 ? 42.188 6.705 25.625 1.00 54.43 26 LEU A O 19
ATOM 27453 N N . VAL A 1 27 ? 40.793 4.950 25.435 1.00 72.12 27 VAL A N 19
ATOM 27454 C CA . VAL A 1 27 ? 40.227 5.396 24.167 1.00 4.33 27 VAL A CA 19
ATOM 27455 C C . VAL A 1 27 ? 38.717 5.195 24.138 1.00 35.42 27 VAL A C 19
ATOM 27456 O O . VAL A 1 27 ? 38.215 4.132 24.503 1.00 71.45 27 VAL A O 19
ATOM 27469 N N . ALA A 1 28 ? 37.996 6.223 23.702 1.00 61.44 28 ALA A N 19
ATOM 27470 C CA . ALA A 1 28 ? 36.542 6.158 23.622 1.00 21.52 28 ALA A CA 19
ATOM 27471 C C . ALA A 1 28 ? 36.089 5.657 22.255 1.00 52.11 28 ALA A C 19
ATOM 27472 O O . ALA A 1 28 ? 36.589 6.103 21.222 1.00 23.12 28 ALA A O 19
ATOM 27479 N N . VAL A 1 29 ? 35.139 4.727 22.255 1.00 13.52 29 VAL A N 19
ATOM 27480 C CA . VAL A 1 29 ? 34.618 4.167 21.014 1.00 35.55 29 VAL A CA 19
ATOM 27481 C C . VAL A 1 29 ? 33.113 4.387 20.901 1.00 43.12 29 VAL A C 19
ATOM 27482 O O . VAL A 1 29 ? 32.372 4.195 21.865 1.00 54.05 29 VAL A O 19
ATOM 27495 N N . LYS A 1 30 ? 32.668 4.791 19.716 1.00 41.40 30 LYS A N 19
ATOM 27496 C CA . LYS A 1 30 ? 31.251 5.037 19.473 1.00 25.05 30 LYS A CA 19
ATOM 27497 C C . LYS A 1 30 ? 30.755 4.225 18.281 1.00 12.43 30 LYS A C 19
ATOM 27498 O O . LYS A 1 30 ? 31.227 4.401 17.158 1.00 22.31 30 LYS A O 19
ATOM 27517 N N . VAL A 1 31 ? 29.798 3.337 18.533 1.00 41.41 31 VAL A N 19
ATOM 27518 C CA . VAL A 1 31 ? 29.235 2.501 17.480 1.00 65.33 31 VAL A CA 19
ATOM 27519 C C . VAL A 1 31 ? 27.866 3.010 17.046 1.00 51.54 31 VAL A C 19
ATOM 27520 O O . VAL A 1 31 ? 26.957 3.153 17.863 1.00 12.44 31 VAL A O 19
ATOM 27533 N N . VAL A 1 32 ? 27.725 3.283 15.752 1.00 14.23 32 VAL A N 19
ATOM 27534 C CA . VAL A 1 32 ? 26.465 3.776 15.208 1.00 71.20 32 VAL A CA 19
ATOM 27535 C C . VAL A 1 32 ? 25.853 2.769 14.240 1.00 4.10 32 VAL A C 19
ATOM 27536 O O . VAL A 1 32 ? 26.567 2.077 13.516 1.00 62.32 32 VAL A O 19
ATOM 27549 N N . ASN A 1 33 ? 24.526 2.694 14.233 1.00 25.00 33 ASN A N 19
ATOM 27550 C CA . ASN A 1 33 ? 23.818 1.771 13.354 1.00 52.45 33 ASN A CA 19
ATOM 27551 C C . ASN A 1 33 ? 23.008 2.531 12.307 1.00 62.00 33 ASN A C 19
ATOM 27552 O O . ASN A 1 33 ? 22.586 3.664 12.536 1.00 20.13 33 ASN A O 19
ATOM 27563 N N . ALA A 1 34 ? 22.795 1.898 11.158 1.00 43.32 34 ALA A N 19
ATOM 27564 C CA . ALA A 1 34 ? 22.034 2.513 10.077 1.00 24.21 34 ALA A CA 19
ATOM 27565 C C . ALA A 1 34 ? 20.598 2.791 10.506 1.00 12.14 34 ALA A C 19
ATOM 27566 O O . ALA A 1 34 ? 19.939 3.678 9.964 1.00 54.11 34 ALA A O 19
ATOM 27573 N N . ASP A 1 35 ? 20.119 2.028 11.482 1.00 33.32 35 ASP A N 19
ATOM 27574 C CA . ASP A 1 35 ? 18.760 2.193 11.985 1.00 74.44 35 ASP A CA 19
ATOM 27575 C C . ASP A 1 35 ? 18.666 3.400 12.912 1.00 53.43 35 ASP A C 19
ATOM 27576 O O . ASP A 1 35 ? 17.597 3.987 13.077 1.00 42.41 35 ASP A O 19
ATOM 27585 N N . GLY A 1 36 ? 19.793 3.766 13.516 1.00 75.51 36 GLY A N 19
ATOM 27586 C CA . GLY A 1 36 ? 19.815 4.901 14.420 1.00 64.51 36 GLY A CA 19
ATOM 27587 C C . GLY A 1 36 ? 20.457 4.568 15.752 1.00 22.22 36 GLY A C 19
ATOM 27588 O O . GLY A 1 36 ? 21.123 5.409 16.355 1.00 31.13 36 GLY A O 19
ATOM 27592 N N . ALA A 1 37 ? 20.256 3.338 16.213 1.00 31.35 37 ALA A N 19
ATOM 27593 C CA . ALA A 1 37 ? 20.820 2.896 17.483 1.00 64.14 37 ALA A CA 19
ATOM 27594 C C . ALA A 1 37 ? 22.321 3.161 17.538 1.00 0.10 37 ALA A C 19
ATOM 27595 O O . ALA A 1 37 ? 23.079 2.665 16.705 1.00 32.33 37 ALA A O 19
ATOM 27602 N N . GLU A 1 38 ? 22.743 3.947 18.524 1.00 75.01 38 GLU A N 19
ATOM 27603 C CA . GLU A 1 38 ? 24.153 4.279 18.685 1.00 23.45 38 GLU A CA 19
ATOM 27604 C C . GLU A 1 38 ? 24.521 4.386 20.163 1.00 63.35 38 GLU A C 19
ATOM 27605 O O . GLU A 1 38 ? 23.731 4.862 20.977 1.00 71.22 38 GLU A O 19
ATOM 27617 N N . MET A 1 39 ? 25.727 3.939 20.500 1.00 75.31 39 MET A N 19
ATOM 27618 C CA . MET A 1 39 ? 26.200 3.985 21.878 1.00 31.35 39 MET A CA 19
ATOM 27619 C C . MET A 1 39 ? 27.722 4.073 21.928 1.00 51.41 39 MET A C 19
ATOM 27620 O O . MET A 1 39 ? 28.418 3.411 21.158 1.00 54.02 39 MET A O 19
ATOM 27634 N N . PHE A 1 40 ? 28.233 4.896 22.838 1.00 30.10 40 PHE A N 19
ATOM 27635 C CA . PHE A 1 40 ? 29.673 5.072 22.987 1.00 71.04 40 PHE A CA 19
ATOM 27636 C C . PHE A 1 40 ? 30.098 4.873 24.438 1.00 22.44 40 PHE A C 19
ATOM 27637 O O . PHE A 1 40 ? 29.304 5.059 25.361 1.00 63.21 40 PHE A O 19
ATOM 27654 N N . PHE A 1 41 ? 31.357 4.492 24.633 1.00 15.11 41 PHE A N 19
ATOM 27655 C CA . PHE A 1 41 ? 31.888 4.265 25.972 1.00 43.51 41 PHE A CA 19
ATOM 27656 C C . PHE A 1 41 ? 33.412 4.341 25.972 1.00 43.41 41 PHE A C 19
ATOM 27657 O O . PHE A 1 41 ? 34.057 4.083 24.956 1.00 42.25 41 PHE A O 19
ATOM 27674 N N . ARG A 1 42 ? 33.981 4.698 27.119 1.00 50.11 42 ARG A N 19
ATOM 27675 C CA . ARG A 1 42 ? 35.429 4.810 27.252 1.00 55.25 42 ARG A CA 19
ATOM 27676 C C . ARG A 1 42 ? 36.033 3.498 27.742 1.00 72.53 42 ARG A C 19
ATOM 27677 O O . ARG A 1 42 ? 35.662 2.990 28.801 1.00 65.35 42 ARG A O 19
ATOM 27698 N N . ILE A 1 43 ? 36.963 2.954 26.964 1.00 23.04 43 ILE A N 19
ATOM 27699 C CA . ILE A 1 43 ? 37.619 1.701 27.320 1.00 54.51 43 ILE A CA 19
ATOM 27700 C C . ILE A 1 43 ? 39.068 1.685 26.846 1.00 51.42 43 ILE A C 19
ATOM 27701 O O . ILE A 1 43 ? 39.423 2.353 25.874 1.00 75.22 43 ILE A O 19
ATOM 27717 N N . LYS A 1 44 ? 39.902 0.917 27.538 1.00 44.14 44 LYS A N 19
ATOM 27718 C CA . LYS A 1 44 ? 41.314 0.810 27.187 1.00 54.01 44 LYS A CA 19
ATOM 27719 C C . LYS A 1 44 ? 41.483 0.475 25.708 1.00 11.43 44 LYS A C 19
ATOM 27720 O O . LYS A 1 44 ? 40.806 -0.407 25.181 1.00 63.15 44 LYS A O 19
ATOM 27739 N N . SER A 1 45 ? 42.391 1.185 25.046 1.00 72.02 45 SER A N 19
ATOM 27740 C CA . SER A 1 45 ? 42.647 0.964 23.627 1.00 2.44 45 SER A CA 19
ATOM 27741 C C . SER A 1 45 ? 42.939 -0.507 23.350 1.00 23.25 45 SER A C 19
ATOM 27742 O O . SER A 1 45 ? 42.606 -1.028 22.286 1.00 50.11 45 SER A O 19
ATOM 27750 N N . ARG A 1 46 ? 43.564 -1.172 24.317 1.00 45.22 46 ARG A N 19
ATOM 27751 C CA . ARG A 1 46 ? 43.903 -2.583 24.178 1.00 43.12 46 ARG A CA 19
ATOM 27752 C C . ARG A 1 46 ? 42.682 -3.397 23.761 1.00 13.11 46 ARG A C 19
ATOM 27753 O O . ARG A 1 46 ? 42.754 -4.225 22.853 1.00 73.24 46 ARG A O 19
ATOM 27774 N N . THR A 1 47 ? 41.559 -3.156 24.432 1.00 44.00 47 THR A N 19
ATOM 27775 C CA . THR A 1 47 ? 40.323 -3.867 24.133 1.00 12.02 47 THR A CA 19
ATOM 27776 C C . THR A 1 47 ? 39.116 -2.942 24.246 1.00 61.41 47 THR A C 19
ATOM 27777 O O . THR A 1 47 ? 38.962 -2.226 25.234 1.00 14.32 47 THR A O 19
ATOM 27788 N N . ALA A 1 48 ? 38.263 -2.964 23.227 1.00 34.34 48 ALA A N 19
ATOM 27789 C CA . ALA A 1 48 ? 37.068 -2.130 23.214 1.00 53.41 48 ALA A CA 19
ATOM 27790 C C . ALA A 1 48 ? 36.048 -2.647 22.205 1.00 32.24 48 ALA A C 19
ATOM 27791 O O . ALA A 1 48 ? 34.920 -2.986 22.566 1.00 72.22 48 ALA A O 19
ATOM 27798 N N . LEU A 1 49 ? 36.450 -2.705 20.941 1.00 63.12 49 LEU A N 19
ATOM 27799 C CA . LEU A 1 49 ? 35.571 -3.181 19.879 1.00 74.22 49 LEU A CA 19
ATOM 27800 C C . LEU A 1 49 ? 35.211 -4.649 20.087 1.00 53.22 49 LEU A C 19
ATOM 27801 O O . LEU A 1 49 ? 34.169 -5.115 19.625 1.00 20.54 49 LEU A O 19
ATOM 27817 N N . LYS A 1 50 ? 36.078 -5.372 20.786 1.00 5.15 50 LYS A N 19
ATOM 27818 C CA . LYS A 1 50 ? 35.852 -6.786 21.060 1.00 72.12 50 LYS A CA 19
ATOM 27819 C C . LYS A 1 50 ? 34.704 -6.972 22.047 1.00 23.32 50 LYS A C 19
ATOM 27820 O O . LYS A 1 50 ? 33.763 -7.722 21.787 1.00 31.11 50 LYS A O 19
ATOM 27839 N N . LYS A 1 51 ? 34.788 -6.284 23.181 1.00 72.41 51 LYS A N 19
ATOM 27840 C CA . LYS A 1 51 ? 33.755 -6.371 24.207 1.00 64.11 51 LYS A CA 19
ATOM 27841 C C . LYS A 1 51 ? 32.474 -5.682 23.749 1.00 1.52 51 LYS A C 19
ATOM 27842 O O . LYS A 1 51 ? 31.376 -6.048 24.169 1.00 74.44 51 LYS A O 19
ATOM 27861 N N . LEU A 1 52 ? 32.621 -4.682 22.886 1.00 24.42 52 LEU A N 19
ATOM 27862 C CA . LEU A 1 52 ? 31.475 -3.942 22.370 1.00 62.21 52 LEU A CA 19
ATOM 27863 C C . LEU A 1 52 ? 30.665 -4.799 21.402 1.00 11.33 52 LEU A C 19
ATOM 27864 O O . LEU A 1 52 ? 29.458 -4.973 21.574 1.00 70.13 52 LEU A O 19
ATOM 27880 N N . ILE A 1 53 ? 31.337 -5.332 20.388 1.00 75.24 53 ILE A N 19
ATOM 27881 C CA . ILE A 1 53 ? 30.679 -6.173 19.395 1.00 22.31 53 ILE A CA 19
ATOM 27882 C C . ILE A 1 53 ? 30.209 -7.486 20.012 1.00 75.10 53 ILE A C 19
ATOM 27883 O O . ILE A 1 53 ? 29.203 -8.057 19.590 1.00 52.13 53 ILE A O 19
ATOM 27899 N N . ASP A 1 54 ? 30.941 -7.959 21.014 1.00 3.52 54 ASP A N 19
ATOM 27900 C CA . ASP A 1 54 ? 30.598 -9.203 21.692 1.00 13.03 54 ASP A CA 19
ATOM 27901 C C . ASP A 1 54 ? 29.365 -9.020 22.572 1.00 1.13 54 ASP A C 19
ATOM 27902 O O . ASP A 1 54 ? 28.534 -9.921 22.691 1.00 14.51 54 ASP A O 19
ATOM 27911 N N . THR A 1 55 ? 29.254 -7.848 23.189 1.00 15.54 55 THR A N 19
ATOM 27912 C CA . THR A 1 55 ? 28.124 -7.547 24.060 1.00 5.34 55 THR A CA 19
ATOM 27913 C C . THR A 1 55 ? 26.865 -7.263 23.250 1.00 41.12 55 THR A C 19
ATOM 27914 O O . THR A 1 55 ? 25.769 -7.682 23.621 1.00 35.21 55 THR A O 19
ATOM 27925 N N . TYR A 1 56 ? 27.029 -6.549 22.141 1.00 30.55 56 TYR A N 19
ATOM 27926 C CA . TYR A 1 56 ? 25.904 -6.208 21.279 1.00 61.22 56 TYR A CA 19
ATOM 27927 C C . TYR A 1 56 ? 25.398 -7.438 20.531 1.00 65.02 56 TYR A C 19
ATOM 27928 O O . TYR A 1 56 ? 24.192 -7.629 20.372 1.00 22.41 56 TYR A O 19
ATOM 27946 N N . CYS A 1 57 ? 26.329 -8.268 20.074 1.00 22.42 57 CYS A N 19
ATOM 27947 C CA . CYS A 1 57 ? 25.980 -9.481 19.342 1.00 14.23 57 CYS A CA 19
ATOM 27948 C C . CYS A 1 57 ? 25.345 -10.512 20.270 1.00 42.00 57 CYS A C 19
ATOM 27949 O O . CYS A 1 57 ? 24.283 -11.060 19.973 1.00 24.25 57 CYS A O 19
ATOM 27957 N N . LYS A 1 58 ? 26.004 -10.773 21.394 1.00 33.21 58 LYS A N 19
ATOM 27958 C CA . LYS A 1 58 ? 25.506 -11.739 22.366 1.00 13.13 58 LYS A CA 19
ATOM 27959 C C . LYS A 1 58 ? 24.147 -11.311 22.911 1.00 32.12 58 LYS A C 19
ATOM 27960 O O . LYS A 1 58 ? 23.243 -12.132 23.070 1.00 24.44 58 LYS A O 19
ATOM 27979 N N . LYS A 1 59 ? 24.008 -10.020 23.194 1.00 33.44 59 LYS A N 19
ATOM 27980 C CA . LYS A 1 59 ? 22.758 -9.482 23.719 1.00 43.13 59 LYS A CA 19
ATOM 27981 C C . LYS A 1 59 ? 21.643 -9.587 22.683 1.00 23.52 59 LYS A C 19
ATOM 27982 O O . LYS A 1 59 ? 20.537 -10.028 22.993 1.00 14.32 59 LYS A O 19
ATOM 28001 N N . GLN A 1 60 ? 21.944 -9.182 21.454 1.00 75.35 60 GLN A N 19
ATOM 28002 C CA . GLN A 1 60 ? 20.966 -9.233 20.373 1.00 13.41 60 GLN A CA 19
ATOM 28003 C C . GLN A 1 60 ? 20.567 -10.672 20.067 1.00 74.42 60 GLN A C 19
ATOM 28004 O O . GLN A 1 60 ? 19.528 -10.923 19.458 1.00 54.15 60 GLN A O 19
ATOM 28018 N N . GLY A 1 61 ? 21.400 -11.616 20.494 1.00 63.24 61 GLY A N 19
ATOM 28019 C CA . GLY A 1 61 ? 21.117 -13.019 20.255 1.00 30.41 61 GLY A CA 19
ATOM 28020 C C . GLY A 1 61 ? 21.548 -13.471 18.874 1.00 60.21 61 GLY A C 19
ATOM 28021 O O . GLY A 1 61 ? 20.943 -14.372 18.291 1.00 1.24 61 GLY A O 19
ATOM 28025 N N . ILE A 1 62 ? 22.595 -12.844 18.348 1.00 73.21 62 ILE A N 19
ATOM 28026 C CA . ILE A 1 62 ? 23.105 -13.187 17.026 1.00 20.03 62 ILE A CA 19
ATOM 28027 C C . ILE A 1 62 ? 24.625 -13.074 16.978 1.00 70.24 62 ILE A C 19
ATOM 28028 O O . ILE A 1 62 ? 25.202 -12.108 17.476 1.00 23.23 62 ILE A O 19
ATOM 28044 N N . SER A 1 63 ? 25.268 -14.068 16.372 1.00 54.53 63 SER A N 19
ATOM 28045 C CA . SER A 1 63 ? 26.721 -14.081 16.259 1.00 63.20 63 SER A CA 19
ATOM 28046 C C . SER A 1 63 ? 27.220 -12.844 15.518 1.00 25.33 63 SER A C 19
ATOM 28047 O O . SER A 1 63 ? 26.430 -12.067 14.983 1.00 61.02 63 SER A O 19
ATOM 28055 N N . ARG A 1 64 ? 28.538 -12.669 15.493 1.00 74.13 64 ARG A N 19
ATOM 28056 C CA . ARG A 1 64 ? 29.143 -11.527 14.819 1.00 5.34 64 ARG A CA 19
ATOM 28057 C C . ARG A 1 64 ? 29.380 -11.829 13.342 1.00 13.34 64 ARG A C 19
ATOM 28058 O O . ARG A 1 64 ? 30.483 -11.644 12.830 1.00 55.23 64 ARG A O 19
ATOM 28079 N N . ASN A 1 65 ? 28.336 -12.295 12.665 1.00 53.23 65 ASN A N 19
ATOM 28080 C CA . ASN A 1 65 ? 28.430 -12.624 11.247 1.00 52.41 65 ASN A CA 19
ATOM 28081 C C . ASN A 1 65 ? 27.275 -12.003 10.467 1.00 41.33 65 ASN A C 19
ATOM 28082 O O . ASN A 1 65 ? 26.808 -12.565 9.476 1.00 23.12 65 ASN A O 19
ATOM 28093 N N . SER A 1 66 ? 26.820 -10.839 10.920 1.00 33.22 66 SER A N 19
ATOM 28094 C CA . SER A 1 66 ? 25.718 -10.143 10.267 1.00 54.21 66 SER A CA 19
ATOM 28095 C C . SER A 1 66 ? 25.816 -8.637 10.494 1.00 72.24 66 SER A C 19
ATOM 28096 O O . SER A 1 66 ? 24.816 -7.921 10.429 1.00 63.42 66 SER A O 19
ATOM 28104 N N . VAL A 1 67 ? 27.029 -8.163 10.760 1.00 32.21 67 VAL A N 19
ATOM 28105 C CA . VAL A 1 67 ? 27.260 -6.743 10.996 1.00 52.03 67 VAL A CA 19
ATOM 28106 C C . VAL A 1 67 ? 28.694 -6.355 10.654 1.00 21.41 67 VAL A C 19
ATOM 28107 O O . VAL A 1 67 ? 29.644 -6.868 11.246 1.00 1.44 67 VAL A O 19
ATOM 28120 N N . ARG A 1 68 ? 28.843 -5.447 9.695 1.00 25.33 68 ARG A N 19
ATOM 28121 C CA . ARG A 1 68 ? 30.162 -4.991 9.274 1.00 65.11 68 ARG A CA 19
ATOM 28122 C C . ARG A 1 68 ? 30.493 -3.637 9.894 1.00 51.51 68 ARG A C 19
ATOM 28123 O O . ARG A 1 68 ? 29.906 -2.617 9.532 1.00 40.51 68 ARG A O 19
ATOM 28144 N N . PHE A 1 69 ? 31.436 -3.634 10.830 1.00 31.43 69 PHE A N 19
ATOM 28145 C CA . PHE A 1 69 ? 31.844 -2.406 11.502 1.00 54.11 69 PHE A CA 19
ATOM 28146 C C . PHE A 1 69 ? 33.003 -1.742 10.765 1.00 61.21 69 PHE A C 19
ATOM 28147 O O . PHE A 1 69 ? 34.123 -2.256 10.755 1.00 53.33 69 PHE A O 19
ATOM 28164 N N . LEU A 1 70 ? 32.727 -0.598 10.149 1.00 60.23 70 LEU A N 19
ATOM 28165 C CA . LEU A 1 70 ? 33.746 0.137 9.408 1.00 42.21 70 LEU A CA 19
ATOM 28166 C C . LEU A 1 70 ? 34.060 1.467 10.087 1.00 72.43 70 LEU A C 19
ATOM 28167 O O . LEU A 1 70 ? 33.190 2.081 10.704 1.00 35.11 70 LEU A O 19
ATOM 28183 N N . PHE A 1 71 ? 35.308 1.907 9.966 1.00 31.44 71 PHE A N 19
ATOM 28184 C CA . PHE A 1 71 ? 35.736 3.164 10.567 1.00 5.33 71 PHE A CA 19
ATOM 28185 C C . PHE A 1 71 ? 36.387 4.071 9.526 1.00 33.32 71 PHE A C 19
ATOM 28186 O O . PHE A 1 71 ? 37.505 3.817 9.079 1.00 44.42 71 PHE A O 19
ATOM 28203 N N . ASP A 1 72 ? 35.677 5.127 9.145 1.00 44.21 72 ASP A N 19
ATOM 28204 C CA . ASP A 1 72 ? 36.184 6.072 8.157 1.00 43.41 72 ASP A CA 19
ATOM 28205 C C . ASP A 1 72 ? 36.571 5.355 6.867 1.00 2.32 72 ASP A C 19
ATOM 28206 O O . ASP A 1 72 ? 37.549 5.716 6.213 1.00 12.35 72 ASP A O 19
ATOM 28215 N N . GLY A 1 73 ? 35.797 4.336 6.508 1.00 60.24 73 GLY A N 19
ATOM 28216 C CA . GLY A 1 73 ? 36.076 3.583 5.298 1.00 13.24 73 GLY A CA 19
ATOM 28217 C C . GLY A 1 73 ? 36.938 2.364 5.560 1.00 52.20 73 GLY A C 19
ATOM 28218 O O . GLY A 1 73 ? 37.422 1.724 4.626 1.00 44.31 73 GLY A O 19
ATOM 28222 N N . THR A 1 74 ? 37.132 2.041 6.835 1.00 43.21 74 THR A N 19
ATOM 28223 C CA . THR A 1 74 ? 37.944 0.893 7.217 1.00 23.10 74 THR A CA 19
ATOM 28224 C C . THR A 1 74 ? 37.081 -0.224 7.793 1.00 51.14 74 THR A C 19
ATOM 28225 O O . THR A 1 74 ? 36.937 -0.367 9.007 1.00 51.21 74 THR A O 19
ATOM 28236 N N . PRO A 1 75 ? 36.492 -1.036 6.902 1.00 22.34 75 PRO A N 19
ATOM 28237 C CA . PRO A 1 75 ? 35.634 -2.156 7.300 1.00 75.15 75 PRO A CA 19
ATOM 28238 C C . PRO A 1 75 ? 36.420 -3.285 7.957 1.00 61.03 75 PRO A C 19
ATOM 28239 O O . PRO A 1 75 ? 37.023 -4.114 7.274 1.00 53.44 75 PRO A O 19
ATOM 28250 N N . ILE A 1 76 ? 36.410 -3.312 9.285 1.00 13.21 76 ILE A N 19
ATOM 28251 C CA . ILE A 1 76 ? 37.121 -4.341 10.034 1.00 41.45 76 ILE A CA 19
ATOM 28252 C C . ILE A 1 76 ? 36.429 -4.632 11.361 1.00 65.11 76 ILE A C 19
ATOM 28253 O O . ILE A 1 76 ? 35.866 -3.736 11.989 1.00 54.22 76 ILE A O 19
ATOM 28269 N N . ASP A 1 77 ? 36.478 -5.891 11.783 1.00 4.32 77 ASP A N 19
ATOM 28270 C CA . ASP A 1 77 ? 35.859 -6.301 13.038 1.00 1.32 77 ASP A CA 19
ATOM 28271 C C . ASP A 1 77 ? 36.919 -6.665 14.074 1.00 54.44 77 ASP A C 19
ATOM 28272 O O . ASP A 1 77 ? 37.340 -7.817 14.165 1.00 45.15 77 ASP A O 19
ATOM 28281 N N . GLU A 1 78 ? 37.344 -5.674 14.851 1.00 43.42 78 GLU A N 19
ATOM 28282 C CA . GLU A 1 78 ? 38.356 -5.890 15.878 1.00 22.21 78 GLU A CA 19
ATOM 28283 C C . GLU A 1 78 ? 38.606 -4.612 16.674 1.00 34.31 78 GLU A C 19
ATOM 28284 O O . GLU A 1 78 ? 38.077 -3.549 16.347 1.00 72.43 78 GLU A O 19
ATOM 28296 N N . THR A 1 79 ? 39.415 -4.724 17.723 1.00 42.32 79 THR A N 19
ATOM 28297 C CA . THR A 1 79 ? 39.734 -3.579 18.567 1.00 21.41 79 THR A CA 19
ATOM 28298 C C . THR A 1 79 ? 41.216 -3.233 18.486 1.00 3.52 79 THR A C 19
ATOM 28299 O O . THR A 1 79 ? 41.718 -2.419 19.263 1.00 73.32 79 THR A O 19
ATOM 28310 N N . LYS A 1 80 ? 41.914 -3.854 17.541 1.00 53.50 80 LYS A N 19
ATOM 28311 C CA . LYS A 1 80 ? 43.339 -3.609 17.356 1.00 23.53 80 LYS A CA 19
ATOM 28312 C C . LYS A 1 80 ? 43.606 -2.932 16.016 1.00 1.31 80 LYS A C 19
ATOM 28313 O O . LYS A 1 80 ? 44.550 -2.153 15.879 1.00 64.00 80 LYS A O 19
ATOM 28332 N N . THR A 1 81 ? 42.767 -3.231 15.029 1.00 24.30 81 THR A N 19
ATOM 28333 C CA . THR A 1 81 ? 42.913 -2.651 13.700 1.00 14.11 81 THR A CA 19
ATOM 28334 C C . THR A 1 81 ? 42.586 -1.162 13.712 1.00 43.22 81 THR A C 19
ATOM 28335 O O . THR A 1 81 ? 43.402 -0.320 13.336 1.00 43.01 81 THR A O 19
ATOM 28346 N N . PRO A 1 82 ? 41.365 -0.826 14.154 1.00 23.30 82 PRO A N 19
ATOM 28347 C CA . PRO A 1 82 ? 40.904 0.563 14.227 1.00 51.35 82 PRO A CA 19
ATOM 28348 C C . PRO A 1 82 ? 41.622 1.357 15.312 1.00 25.24 82 PRO A C 19
ATOM 28349 O O . PRO A 1 82 ? 41.770 2.574 15.209 1.00 52.02 82 PRO A O 19
ATOM 28360 N N . GLU A 1 83 ? 42.068 0.659 16.352 1.00 32.15 83 GLU A N 19
ATOM 28361 C CA . GLU A 1 83 ? 42.771 1.300 17.457 1.00 12.23 83 GLU A CA 19
ATOM 28362 C C . GLU A 1 83 ? 44.204 1.645 17.063 1.00 40.50 83 GLU A C 19
ATOM 28363 O O . GLU A 1 83 ? 44.728 2.692 17.444 1.00 71.32 83 GLU A O 19
ATOM 28375 N N . GLU A 1 84 ? 44.831 0.757 16.298 1.00 5.42 84 GLU A N 19
ATOM 28376 C CA . GLU A 1 84 ? 46.204 0.968 15.854 1.00 62.43 84 GLU A CA 19
ATOM 28377 C C . GLU A 1 84 ? 46.250 1.919 14.661 1.00 24.33 84 GLU A C 19
ATOM 28378 O O . GLU A 1 84 ? 47.260 2.583 14.421 1.00 35.01 84 GLU A O 19
ATOM 28390 N N . LEU A 1 85 ? 45.152 1.979 13.917 1.00 33.51 85 LEU A N 19
ATOM 28391 C CA . LEU A 1 85 ? 45.065 2.848 12.749 1.00 64.44 85 LEU A CA 19
ATOM 28392 C C . LEU A 1 85 ? 44.650 4.260 13.150 1.00 63.44 85 LEU A C 19
ATOM 28393 O O . LEU A 1 85 ? 45.081 5.240 12.544 1.00 71.23 85 LEU A O 19
ATOM 28409 N N . GLY A 1 86 ? 43.812 4.355 14.177 1.00 12.22 86 GLY A N 19
ATOM 28410 C CA . GLY A 1 86 ? 43.354 5.651 14.643 1.00 3.31 86 GLY A CA 19
ATOM 28411 C C . GLY A 1 86 ? 44.252 6.231 15.718 1.00 61.00 86 GLY A C 19
ATOM 28412 O O . GLY A 1 86 ? 44.639 7.397 15.650 1.00 0.22 86 GLY A O 19
ATOM 28416 N N . MET A 1 87 ? 44.583 5.415 16.714 1.00 50.43 87 MET A N 19
ATOM 28417 C CA . MET A 1 87 ? 45.441 5.855 17.808 1.00 33.12 87 MET A CA 19
ATOM 28418 C C . MET A 1 87 ? 44.835 7.057 18.525 1.00 54.43 87 MET A C 19
ATOM 28419 O O . MET A 1 87 ? 45.555 7.931 19.007 1.00 33.32 87 MET A O 19
ATOM 28433 N N . GLU A 1 88 ? 43.507 7.095 18.589 1.00 3.23 88 GLU A N 19
ATOM 28434 C CA . GLU A 1 88 ? 42.806 8.192 19.246 1.00 20.01 88 GLU A CA 19
ATOM 28435 C C . GLU A 1 88 ? 41.664 7.667 20.112 1.00 62.13 88 GLU A C 19
ATOM 28436 O O . GLU A 1 88 ? 41.252 6.514 19.982 1.00 50.23 88 GLU A O 19
ATOM 28448 N N . ASP A 1 89 ? 41.159 8.521 20.995 1.00 73.40 89 ASP A N 19
ATOM 28449 C CA . ASP A 1 89 ? 40.064 8.144 21.882 1.00 3.23 89 ASP A CA 19
ATOM 28450 C C . ASP A 1 89 ? 38.714 8.444 21.238 1.00 45.02 89 ASP A C 19
ATOM 28451 O O . ASP A 1 89 ? 37.693 8.521 21.921 1.00 51.05 89 ASP A O 19
ATOM 28460 N N . ASP A 1 90 ? 38.718 8.613 19.920 1.00 5.22 90 ASP A N 19
ATOM 28461 C CA . ASP A 1 90 ? 37.494 8.905 19.183 1.00 24.31 90 ASP A CA 19
ATOM 28462 C C . ASP A 1 90 ? 37.274 7.885 18.070 1.00 24.11 90 ASP A C 19
ATOM 28463 O O . ASP A 1 90 ? 36.914 8.243 16.949 1.00 51.23 90 ASP A O 19
ATOM 28472 N N . ASP A 1 91 ? 37.495 6.614 18.387 1.00 33.14 91 ASP A N 19
ATOM 28473 C CA . ASP A 1 91 ? 37.321 5.542 17.414 1.00 34.33 91 ASP A CA 19
ATOM 28474 C C . ASP A 1 91 ? 35.841 5.261 17.174 1.00 34.23 91 ASP A C 19
ATOM 28475 O O . ASP A 1 91 ? 35.129 4.815 18.074 1.00 15.24 91 ASP A O 19
ATOM 28484 N N . VAL A 1 92 ? 35.383 5.525 15.954 1.00 4.35 92 VAL A N 19
ATOM 28485 C CA . VAL A 1 92 ? 33.988 5.301 15.596 1.00 41.13 92 VAL A CA 19
ATOM 28486 C C . VAL A 1 92 ? 33.847 4.108 14.658 1.00 72.52 92 VAL A C 19
ATOM 28487 O O . VAL A 1 92 ? 34.758 3.797 13.890 1.00 4.23 92 VAL A O 19
ATOM 28500 N N . ILE A 1 93 ? 32.699 3.442 14.725 1.00 53.11 93 ILE A N 19
ATOM 28501 C CA . ILE A 1 93 ? 32.438 2.283 13.880 1.00 15.23 93 ILE A CA 19
ATOM 28502 C C . ILE A 1 93 ? 30.959 2.188 13.520 1.00 70.14 93 ILE A C 19
ATOM 28503 O O . ILE A 1 93 ? 30.100 2.094 14.397 1.00 63.02 93 ILE A O 19
ATOM 28519 N N . ASP A 1 94 ? 30.669 2.211 12.223 1.00 23.14 94 ASP A N 19
ATOM 28520 C CA . ASP A 1 94 ? 29.294 2.124 11.745 1.00 3.15 94 ASP A CA 19
ATOM 28521 C C . ASP A 1 94 ? 28.980 0.717 11.247 1.00 21.11 94 ASP A C 19
ATOM 28522 O O . ASP A 1 94 ? 29.590 0.235 10.293 1.00 54.33 94 ASP A O 19
ATOM 28531 N N . ALA A 1 95 ? 28.026 0.063 11.901 1.00 74.43 95 ALA A N 19
ATOM 28532 C CA . ALA A 1 95 ? 27.630 -1.289 11.523 1.00 0.45 95 ALA A CA 19
ATOM 28533 C C . ALA A 1 95 ? 26.649 -1.268 10.356 1.00 11.33 95 ALA A C 19
ATOM 28534 O O . ALA A 1 95 ? 25.556 -0.711 10.462 1.00 64.23 95 ALA A O 19
ATOM 28541 N N . MET A 1 96 ? 27.047 -1.877 9.244 1.00 15.11 96 MET A N 19
ATOM 28542 C CA . MET A 1 96 ? 26.201 -1.928 8.057 1.00 31.11 96 MET A CA 19
ATOM 28543 C C . MET A 1 96 ? 25.956 -3.371 7.626 1.00 13.40 96 MET A C 19
ATOM 28544 O O . MET A 1 96 ? 26.762 -4.258 7.906 1.00 34.20 96 MET A O 19
ATOM 28558 N N . VAL A 1 97 ? 24.838 -3.598 6.944 1.00 52.24 97 VAL A N 19
ATOM 28559 C CA . VAL A 1 97 ? 24.487 -4.933 6.473 1.00 2.43 97 VAL A CA 19
ATOM 28560 C C . VAL A 1 97 ? 25.148 -5.234 5.133 1.00 24.42 97 VAL A C 19
ATOM 28561 O O . VAL A 1 97 ? 25.094 -4.425 4.208 1.00 63.54 97 VAL A O 19
ATOM 28574 N N . GLU A 1 98 ? 25.772 -6.405 5.037 1.00 12.32 98 GLU A N 19
ATOM 28575 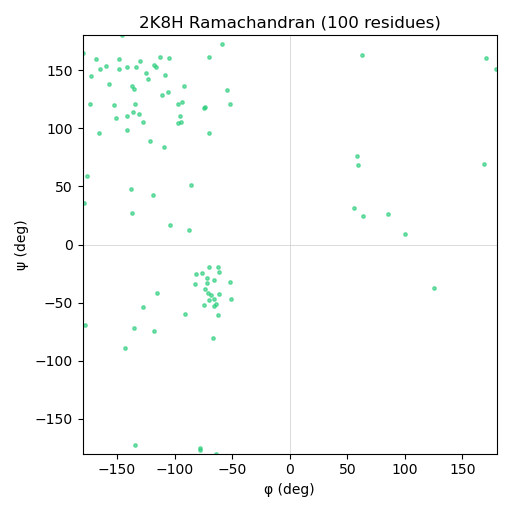C CA . GLU A 1 98 ? 26.444 -6.813 3.809 1.00 0.13 98 GLU A CA 19
ATOM 28576 C C . GLU A 1 98 ? 25.766 -8.036 3.198 1.00 15.43 98 GLU A C 19
ATOM 28577 O O . GLU A 1 98 ? 26.360 -9.110 3.113 1.00 2.34 98 GLU A O 19
ATOM 28589 N N . GLN A 1 99 ? 24.517 -7.863 2.775 1.00 5.22 99 GLN A N 19
ATOM 28590 C CA . GLN A 1 99 ? 23.758 -8.952 2.173 1.00 33.14 99 GLN A CA 19
ATOM 28591 C C . GLN A 1 99 ? 23.679 -10.147 3.117 1.00 31.44 99 GLN A C 19
ATOM 28592 O O . GLN A 1 99 ? 23.580 -11.294 2.679 1.00 54.23 99 GLN A O 19
ATOM 28606 N N . THR A 1 100 ? 23.724 -9.873 4.417 1.00 1.45 100 THR A N 19
ATOM 28607 C CA . THR A 1 1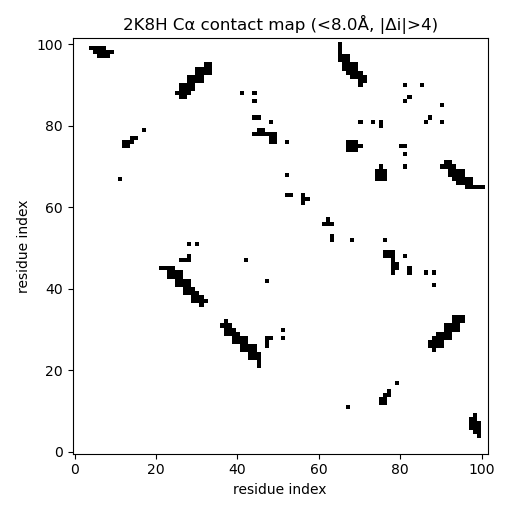00 ? 23.660 -10.925 5.424 1.00 55.22 100 THR A CA 19
ATOM 28608 C C . THR A 1 100 ? 24.752 -11.965 5.202 1.00 34.05 100 THR A C 19
ATOM 28609 O O . THR A 1 100 ? 24.565 -12.926 4.458 1.00 60.41 100 THR A O 19
ATOM 28620 N N . GLY A 1 101 ? 25.893 -11.766 5.855 1.00 30.42 101 GLY A N 19
ATOM 28621 C CA . GLY A 1 101 ? 26.998 -12.696 5.716 1.00 23.44 101 GLY A CA 19
ATOM 28622 C C . GLY A 1 101 ? 26.676 -14.067 6.277 1.00 25.43 101 GLY A C 19
ATOM 28623 O O . GLY A 1 101 ? 26.097 -14.184 7.356 1.00 22.03 101 GLY A O 19
ATOM 28627 N N . GLY A 1 102 ? 27.052 -15.109 5.541 1.00 32.45 102 GLY A N 19
ATOM 28628 C CA . GLY A 1 102 ? 26.789 -16.465 5.987 1.00 24.33 102 GLY A CA 19
ATOM 28629 C C . GLY A 1 102 ? 27.830 -16.964 6.970 1.00 31.12 102 GLY A C 19
ATOM 28630 O O . GLY A 1 102 ? 27.673 -18.032 7.562 1.00 61.25 102 GLY A O 19
ATOM 28634 N N . MET A 1 1 ? 8.043 7.840 -2.305 1.00 32.24 1 MET A N 20
ATOM 28635 C CA . MET A 1 1 ? 8.938 8.707 -3.061 1.00 64.03 1 MET A CA 20
ATOM 28636 C C . MET A 1 1 ? 10.114 9.158 -2.201 1.00 22.15 1 MET A C 20
ATOM 28637 O O . MET A 1 1 ? 10.182 10.313 -1.781 1.00 54.45 1 MET A O 20
ATOM 28651 N N . SER A 1 2 ? 11.038 8.239 -1.940 1.00 64.34 2 SER A N 20
ATOM 28652 C CA . SER A 1 2 ? 12.209 8.541 -1.126 1.00 5.30 2 SER A CA 20
ATOM 28653 C C . SER A 1 2 ? 13.319 7.522 -1.370 1.00 14.34 2 SER A C 20
ATOM 28654 O O . SER A 1 2 ? 13.468 6.560 -0.618 1.00 60.10 2 SER A O 20
ATOM 28662 N N . ASN A 1 3 ? 14.094 7.742 -2.426 1.00 51.34 3 ASN A N 20
ATOM 28663 C CA . ASN A 1 3 ? 15.190 6.844 -2.771 1.00 34.42 3 ASN A CA 20
ATOM 28664 C C . ASN A 1 3 ? 16.328 7.606 -3.442 1.00 60.00 3 ASN A C 20
ATOM 28665 O O . ASN A 1 3 ? 16.148 8.732 -3.902 1.00 55.51 3 ASN A O 20
ATOM 28676 N N . ASN A 1 4 ? 17.501 6.982 -3.494 1.00 54.43 4 ASN A N 20
ATOM 28677 C CA . ASN A 1 4 ? 18.669 7.602 -4.109 1.00 71.23 4 ASN A 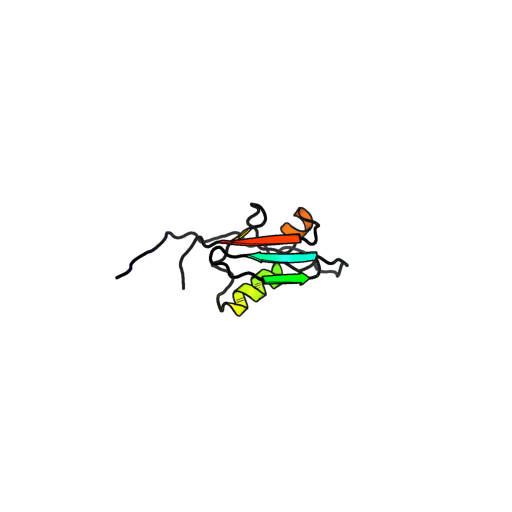CA 20
ATOM 28678 C C . ASN A 1 4 ? 19.357 6.634 -5.068 1.00 14.15 4 ASN A C 20
ATOM 28679 O O . ASN A 1 4 ? 19.253 6.772 -6.286 1.00 25.23 4 ASN A O 20
ATOM 28690 N N . GLY A 1 5 ? 20.059 5.653 -4.507 1.00 54.54 5 GLY A N 20
ATOM 28691 C CA . GLY A 1 5 ? 20.753 4.677 -5.326 1.00 74.31 5 GLY A CA 20
ATOM 28692 C C . GLY A 1 5 ? 21.984 4.117 -4.642 1.00 42.12 5 GLY A C 20
ATOM 28693 O O . GLY A 1 5 ? 22.530 4.734 -3.728 1.00 53.23 5 GLY A O 20
ATOM 28697 N N . GLY A 1 6 ? 22.423 2.943 -5.085 1.00 20.42 6 GLY A N 20
ATOM 28698 C CA . GLY A 1 6 ? 23.594 2.319 -4.497 1.00 32.44 6 GLY A CA 20
ATOM 28699 C C . GLY A 1 6 ? 24.794 2.349 -5.422 1.00 51.32 6 GLY A C 20
ATOM 28700 O O . GLY A 1 6 ? 24.678 2.733 -6.585 1.00 41.25 6 GLY A O 20
ATOM 28704 N N . GLU A 1 7 ? 25.950 1.945 -4.904 1.00 15.40 7 GLU A N 20
ATOM 28705 C CA . GLU A 1 7 ? 27.176 1.931 -5.692 1.00 41.25 7 GLU A CA 20
ATOM 28706 C C . GLU A 1 7 ? 27.748 0.519 -5.783 1.00 42.43 7 GLU A C 20
ATOM 28707 O O . GLU A 1 7 ? 27.470 -0.345 -4.952 1.00 5.25 7 GLU A O 20
ATOM 28719 N N . PRO A 1 8 ? 28.566 0.279 -6.818 1.00 65.54 8 PRO A N 20
ATOM 28720 C CA . PRO A 1 8 ? 29.195 -1.027 -7.044 1.00 1.55 8 PRO A CA 20
ATOM 28721 C C . PRO A 1 8 ? 30.261 -1.344 -6.000 1.00 60.24 8 PRO A C 20
ATOM 28722 O O . PRO A 1 8 ? 30.315 -2.455 -5.472 1.00 52.24 8 PRO A O 20
ATOM 28733 N N . SER A 1 9 ? 31.107 -0.362 -5.708 1.00 4.03 9 SER A N 20
ATOM 28734 C CA . SER A 1 9 ? 32.174 -0.538 -4.730 1.00 24.54 9 SER A CA 20
ATOM 28735 C C . SER A 1 9 ? 32.847 0.794 -4.413 1.00 34.04 9 SER A C 20
ATOM 28736 O O . SER A 1 9 ? 33.111 1.596 -5.307 1.00 12.42 9 SER A O 20
ATOM 28744 N N . ASN A 1 10 ? 33.120 1.022 -3.132 1.00 61.40 10 ASN A N 20
ATOM 28745 C CA . ASN A 1 10 ? 33.761 2.257 -2.695 1.00 70.32 10 ASN A CA 20
ATOM 28746 C C . ASN A 1 10 ? 35.259 2.050 -2.490 1.00 75.52 10 ASN A C 20
ATOM 28747 O O . ASN A 1 10 ? 36.059 2.952 -2.731 1.00 11.21 10 ASN A O 20
ATOM 28758 N N . ASN A 1 11 ? 35.629 0.854 -2.044 1.00 63.43 11 ASN A N 20
ATOM 28759 C CA . ASN A 1 11 ? 37.031 0.527 -1.807 1.00 13.23 11 ASN A CA 20
ATOM 28760 C C . ASN A 1 11 ? 37.687 1.569 -0.905 1.00 75.31 11 ASN A C 20
ATOM 28761 O O . ASN A 1 11 ? 38.255 2.550 -1.383 1.00 74.53 11 ASN A O 20
ATOM 28772 N N . GLY A 1 12 ? 37.604 1.347 0.403 1.00 12.34 12 GLY A N 20
ATOM 28773 C CA . GLY A 1 12 ? 38.194 2.274 1.351 1.00 14.33 12 GLY A CA 20
ATOM 28774 C C . GLY A 1 12 ? 39.667 2.006 1.585 1.00 61.14 12 GLY A C 20
ATOM 28775 O O . GLY A 1 12 ? 40.417 2.906 1.960 1.00 65.34 12 GLY A O 20
ATOM 28779 N N . GLY A 1 13 ? 40.083 0.762 1.364 1.00 50.44 13 GLY A N 20
ATOM 28780 C CA . GLY A 1 13 ? 41.474 0.400 1.559 1.00 25.31 13 GLY A CA 20
ATOM 28781 C C . GLY A 1 13 ? 41.686 -0.439 2.804 1.00 74.54 13 GLY A C 20
ATOM 28782 O O . GLY A 1 13 ? 41.986 0.090 3.873 1.00 54.21 13 GLY A O 20
ATOM 28786 N N . GLU A 1 14 ? 41.527 -1.752 2.664 1.00 31.04 14 GLU A N 20
ATOM 28787 C CA . GLU A 1 14 ? 41.700 -2.665 3.788 1.00 31.12 14 GLU A CA 20
ATOM 28788 C C . GLU A 1 14 ? 43.160 -3.087 3.926 1.00 32.24 14 GLU A C 20
ATOM 28789 O O . GLU A 1 14 ? 43.971 -2.857 3.031 1.00 63.53 14 GLU A O 20
ATOM 28801 N N . GLY A 1 15 ? 43.486 -3.706 5.057 1.00 24.10 15 GLY A N 20
ATOM 28802 C CA . GLY A 1 15 ? 44.848 -4.150 5.293 1.00 33.12 15 GLY A CA 20
ATOM 28803 C C . GLY A 1 15 ? 45.339 -3.800 6.684 1.00 73.01 15 GLY A C 20
ATOM 28804 O O . GLY A 1 15 ? 44.557 -3.386 7.540 1.00 71.54 15 GLY A O 20
ATOM 28808 N N . ALA A 1 16 ? 46.637 -3.968 6.911 1.00 44.41 16 ALA A N 20
ATOM 28809 C CA . ALA A 1 16 ? 47.231 -3.666 8.207 1.00 24.13 16 ALA A CA 20
ATOM 28810 C C . ALA A 1 16 ? 46.668 -4.576 9.294 1.00 3.41 16 ALA A C 20
ATOM 28811 O O . ALA A 1 16 ? 45.664 -5.256 9.087 1.00 22.02 16 ALA A O 20
ATOM 28818 N N . GLU A 1 17 ? 47.322 -4.582 10.452 1.00 63.15 17 GLU A N 20
ATOM 28819 C CA . GLU A 1 17 ? 46.886 -5.410 11.570 1.00 62.12 17 GLU A CA 20
ATOM 28820 C C . GLU A 1 17 ? 47.047 -4.667 12.893 1.00 41.54 17 GLU A C 20
ATOM 28821 O O . GLU A 1 17 ? 46.064 -4.299 13.534 1.00 31.34 17 GLU A O 20
ATOM 28833 N N . GLY A 1 18 ? 48.296 -4.449 13.294 1.00 12.53 18 GLY A N 20
ATOM 28834 C CA . GLY A 1 18 ? 48.564 -3.751 14.538 1.00 12.13 18 GLY A CA 20
ATOM 28835 C C . GLY A 1 18 ? 49.074 -4.677 15.624 1.00 31.23 18 GLY A C 20
ATOM 28836 O O . GLY A 1 18 ? 48.550 -5.776 15.811 1.00 63.22 18 GLY A O 20
ATOM 28840 N N . THR A 1 19 ? 50.101 -4.235 16.343 1.00 11.33 19 THR A N 20
ATOM 28841 C CA . THR A 1 19 ? 50.684 -5.033 17.414 1.00 1.44 19 THR A CA 20
ATOM 28842 C C . THR A 1 19 ? 51.684 -4.217 18.226 1.00 12.30 19 THR A C 20
ATOM 28843 O O . THR A 1 19 ? 52.216 -3.215 17.747 1.00 44.05 19 THR A O 20
ATOM 28854 N N . CYS A 1 20 ? 51.935 -4.651 19.456 1.00 74.11 20 CYS A N 20
ATOM 28855 C CA . CYS A 1 20 ? 52.871 -3.960 20.335 1.00 44.03 20 CYS A CA 20
ATOM 28856 C C . CYS A 1 20 ? 53.062 -4.728 21.639 1.00 74.14 20 CYS A C 20
ATOM 28857 O O . CYS A 1 20 ? 54.110 -5.330 21.870 1.00 23.31 20 CYS A O 20
ATOM 28865 N N . LYS A 1 21 ? 52.041 -4.702 22.489 1.00 50.21 21 LYS A N 20
ATOM 28866 C CA . LYS A 1 21 ? 52.094 -5.395 23.771 1.00 42.14 21 LYS A CA 20
ATOM 28867 C C . LYS A 1 21 ? 53.209 -4.833 24.647 1.00 64.31 21 LYS A C 20
ATOM 28868 O O . LYS A 1 21 ? 54.357 -5.269 24.561 1.00 72.10 21 LYS A O 20
ATOM 28887 N N . GLU A 1 22 ? 52.863 -3.865 25.490 1.00 61.33 22 GLU A N 20
ATOM 28888 C CA . GLU A 1 22 ? 53.836 -3.246 26.382 1.00 41.23 22 GLU A CA 20
ATOM 28889 C C . GLU A 1 22 ? 53.175 -2.183 27.254 1.00 12.22 22 GLU A C 20
ATOM 28890 O O . GLU A 1 22 ? 53.535 -2.009 28.418 1.00 41.32 22 GLU A O 20
ATOM 28902 N N . GLU A 1 23 ? 52.206 -1.475 26.682 1.00 12.21 23 GLU A N 20
ATOM 28903 C CA . GLU A 1 23 ? 51.495 -0.428 27.407 1.00 24.02 23 GLU A CA 20
ATOM 28904 C C . GLU A 1 23 ? 49.986 -0.583 27.246 1.00 51.34 23 GLU A C 20
ATOM 28905 O O . GLU A 1 23 ? 49.511 -1.524 26.609 1.00 54.31 23 GLU A O 20
ATOM 28917 N N . THR A 1 24 ? 49.236 0.348 27.828 1.00 52.04 24 THR A N 20
ATOM 28918 C CA . THR A 1 24 ? 47.781 0.315 27.751 1.00 52.45 24 THR A CA 20
ATOM 28919 C C . THR A 1 24 ? 47.226 1.646 27.256 1.00 44.33 24 THR A C 20
ATOM 28920 O O . THR A 1 24 ? 47.927 2.658 27.249 1.00 25.35 24 THR A O 20
ATOM 28931 N N . ALA A 1 25 ? 45.963 1.639 26.842 1.00 65.11 25 ALA A N 20
ATOM 28932 C CA . ALA A 1 25 ? 45.314 2.847 26.348 1.00 63.22 25 ALA A CA 20
ATOM 28933 C C . ALA A 1 25 ? 43.796 2.704 26.374 1.00 43.12 25 ALA A C 20
ATOM 28934 O O . ALA A 1 25 ? 43.268 1.598 26.495 1.00 64.25 25 ALA A O 20
ATOM 28941 N N . LEU A 1 26 ? 43.099 3.829 26.261 1.00 41.24 26 LEU A N 20
ATOM 28942 C CA . LEU A 1 26 ? 41.640 3.830 26.272 1.00 63.32 26 LEU A CA 20
ATOM 28943 C C . LEU A 1 26 ? 41.087 4.552 25.048 1.00 73.03 26 LEU A C 20
ATOM 28944 O O . LEU A 1 26 ? 41.532 5.648 24.707 1.00 75.05 26 LEU A O 20
ATOM 28960 N N . VAL A 1 27 ? 40.112 3.931 24.391 1.00 14.13 27 VAL A N 20
ATOM 28961 C CA . VAL A 1 27 ? 39.494 4.516 23.207 1.00 43.00 27 VAL A CA 20
ATOM 28962 C C . VAL A 1 27 ? 37.978 4.363 23.245 1.00 31.51 27 VAL A C 20
ATOM 28963 O O . VAL A 1 27 ? 37.460 3.294 23.568 1.00 10.02 27 VAL A O 20
ATOM 28976 N N . ALA A 1 28 ? 37.271 5.438 22.912 1.00 23.23 28 ALA A N 20
ATOM 28977 C CA . ALA A 1 28 ? 35.814 5.422 22.906 1.00 52.12 28 ALA A CA 20
ATOM 28978 C C . ALA A 1 28 ? 35.275 5.013 21.539 1.00 23.21 28 ALA A C 20
ATOM 28979 O O . ALA A 1 28 ? 35.724 5.514 20.508 1.00 10.22 28 ALA A O 20
ATOM 28986 N N . VAL A 1 29 ? 34.311 4.098 21.538 1.00 71.10 29 VAL A N 20
ATOM 28987 C CA . VAL A 1 29 ? 33.711 3.621 20.298 1.00 52.24 29 VAL A CA 20
ATOM 28988 C C . VAL A 1 29 ? 32.229 3.975 20.232 1.00 4.43 29 VAL A C 20
ATOM 28989 O O . VAL A 1 29 ? 31.514 3.887 21.230 1.00 12.52 29 VAL A O 20
ATOM 29002 N N . LYS A 1 30 ? 31.774 4.376 19.050 1.00 2.10 30 LYS A N 20
ATOM 29003 C CA . LYS A 1 30 ? 30.377 4.743 18.852 1.00 70.42 30 LYS A CA 20
ATOM 29004 C C . LYS A 1 30 ? 29.768 3.959 17.693 1.00 20.25 30 LYS A C 20
ATOM 29005 O O . LYS A 1 30 ? 30.103 4.189 16.531 1.00 33.23 30 LYS A O 20
ATOM 29024 N N . VAL A 1 31 ? 28.871 3.033 18.018 1.00 0.00 31 VAL A N 20
ATOM 29025 C CA . VAL A 1 31 ? 28.213 2.217 17.004 1.00 3.23 31 VAL A CA 20
ATOM 29026 C C . VAL A 1 31 ? 26.885 2.833 16.580 1.00 33.03 31 VAL A C 20
ATOM 29027 O O . VAL A 1 31 ? 26.002 3.061 17.407 1.00 35.42 31 VAL A O 20
ATOM 29040 N N . VAL A 1 32 ? 26.749 3.100 15.285 1.00 1.53 32 VAL A N 20
ATOM 29041 C CA . VAL A 1 32 ? 25.527 3.689 14.750 1.00 21.30 32 VAL A CA 20
ATOM 29042 C C . VAL A 1 32 ? 24.841 2.738 13.775 1.00 10.42 32 VAL A C 20
ATOM 29043 O O . VAL A 1 32 ? 25.485 1.885 13.167 1.00 4.11 32 VAL A O 20
ATOM 29056 N N . ASN A 1 33 ? 23.529 2.893 13.631 1.00 12.03 33 ASN A N 20
ATOM 29057 C CA . ASN A 1 33 ? 22.754 2.048 12.730 1.00 50.23 33 ASN A CA 20
ATOM 29058 C C . ASN A 1 33 ? 21.956 2.894 11.743 1.00 52.54 33 ASN A C 20
ATOM 29059 O O . ASN A 1 33 ? 21.603 4.037 12.033 1.00 42.34 33 ASN A O 20
ATOM 29070 N N . ALA A 1 34 ? 21.674 2.324 10.576 1.00 51.54 34 ALA A N 20
ATOM 29071 C CA . ALA A 1 34 ? 20.915 3.025 9.547 1.00 63.12 34 ALA A CA 20
ATOM 29072 C C . ALA A 1 34 ? 19.521 3.391 10.046 1.00 65.43 34 ALA A C 20
ATOM 29073 O O . ALA A 1 34 ? 18.893 4.319 9.536 1.00 23.24 34 ALA A O 20
ATOM 29080 N N . ASP A 1 35 ? 19.044 2.655 11.043 1.00 14.14 35 ASP A N 20
ATOM 29081 C CA . ASP A 1 35 ? 17.724 2.903 11.612 1.00 75.55 35 ASP A CA 20
ATOM 29082 C C . ASP A 1 35 ? 17.775 4.035 12.632 1.00 54.52 35 ASP A C 20
ATOM 29083 O O . ASP A 1 35 ? 16.773 4.703 12.884 1.00 15.01 35 ASP A O 20
ATOM 29092 N N . GLY A 1 36 ? 18.950 4.246 13.217 1.00 60.11 36 GLY A N 20
ATOM 29093 C CA . GLY A 1 36 ? 19.110 5.298 14.204 1.00 74.21 36 GLY A CA 20
ATOM 29094 C C . GLY A 1 36 ? 19.702 4.789 15.503 1.00 61.31 36 GLY A C 20
ATOM 29095 O O . GLY A 1 36 ? 20.488 5.482 16.148 1.00 62.20 36 GLY A O 20
ATOM 29099 N N . ALA A 1 37 ? 19.323 3.575 15.889 1.00 61.23 37 ALA A N 20
ATOM 29100 C CA . ALA A 1 37 ? 19.823 2.974 17.119 1.00 34.41 37 ALA A CA 20
ATOM 29101 C C . ALA A 1 37 ? 21.346 3.023 17.175 1.00 14.15 37 ALA A C 20
ATOM 29102 O O . ALA A 1 37 ? 22.025 2.482 16.304 1.00 24.55 37 ALA A O 20
ATOM 29109 N N . GLU A 1 38 ? 21.874 3.677 18.205 1.00 23.34 38 GLU A N 20
ATOM 29110 C CA . GLU A 1 38 ? 23.318 3.797 18.373 1.00 53.41 38 GLU A CA 20
ATOM 29111 C C . GLU A 1 38 ? 23.691 3.851 19.852 1.00 42.34 38 GLU A C 20
ATOM 29112 O O . GLU A 1 38 ? 22.840 4.085 20.709 1.00 3.42 38 GLU A O 20
ATOM 29124 N N . MET A 1 39 ? 24.970 3.632 20.141 1.00 14.22 39 MET A N 20
ATOM 29125 C CA . MET A 1 39 ? 25.456 3.656 21.516 1.00 43.33 39 MET A CA 20
ATOM 29126 C C . MET A 1 39 ? 26.971 3.828 21.553 1.00 45.40 39 MET A C 20
ATOM 29127 O O . MET A 1 39 ? 27.688 3.297 20.704 1.00 34.33 39 MET A O 20
ATOM 29141 N N . PHE A 1 40 ? 27.454 4.575 22.541 1.00 33.32 40 PHE A N 20
ATOM 29142 C CA . PHE A 1 40 ? 28.884 4.818 22.688 1.00 60.31 40 PHE A CA 20
ATOM 29143 C C . PHE A 1 40 ? 29.379 4.346 24.052 1.00 72.10 40 PHE A C 20
ATOM 29144 O O . PHE A 1 40 ? 28.642 4.378 25.038 1.00 54.15 40 PHE A O 20
ATOM 29161 N N . PHE A 1 41 ? 30.632 3.907 24.101 1.00 43.13 41 PHE A N 20
ATOM 29162 C CA . PHE A 1 41 ? 31.226 3.427 25.343 1.00 64.33 41 PHE A CA 20
ATOM 29163 C C . PHE A 1 41 ? 32.750 3.472 25.270 1.00 71.30 41 PHE A C 20
ATOM 29164 O O . PHE A 1 41 ? 33.338 3.257 24.210 1.00 30.50 41 PHE A O 20
ATOM 29181 N N . ARG A 1 42 ? 33.382 3.754 26.404 1.00 24.43 42 ARG A N 20
ATOM 29182 C CA . ARG A 1 42 ? 34.837 3.829 26.470 1.00 51.13 42 ARG A CA 20
ATOM 29183 C C . ARG A 1 42 ? 35.435 2.477 26.848 1.00 11.20 42 ARG A C 20
ATOM 29184 O O . ARG A 1 42 ? 35.165 1.948 27.927 1.00 74.15 42 ARG A O 20
ATOM 29205 N N . ILE A 1 43 ? 36.247 1.924 25.954 1.00 45.52 43 ILE A N 20
ATOM 29206 C CA . ILE A 1 43 ? 36.884 0.635 26.194 1.00 14.33 43 ILE A CA 20
ATOM 29207 C C . ILE A 1 43 ? 38.310 0.617 25.656 1.00 3.32 43 ILE A C 20
ATOM 29208 O O . ILE A 1 43 ? 38.641 1.342 24.717 1.00 31.40 43 ILE A O 20
ATOM 29224 N N . LYS A 1 44 ? 39.153 -0.217 26.256 1.00 14.24 44 LYS A N 20
ATOM 29225 C CA . LYS A 1 44 ? 40.544 -0.333 25.837 1.00 61.13 44 LYS A CA 20
ATOM 29226 C C . LYS A 1 44 ? 40.638 -0.692 24.357 1.00 50.50 44 LYS A C 20
ATOM 29227 O O . LYS A 1 44 ? 39.953 -1.598 23.883 1.00 14.25 44 LYS A O 20
ATOM 29246 N N . SER A 1 45 ? 41.492 0.024 23.632 1.00 13.42 45 SER A N 20
ATOM 29247 C CA . SER A 1 45 ? 41.673 -0.217 22.206 1.00 63.03 45 SER A CA 20
ATOM 29248 C C . SER A 1 45 ? 42.040 -1.675 21.944 1.00 42.42 45 SER A C 20
ATOM 29249 O O . SER A 1 45 ? 41.675 -2.243 20.915 1.00 52.24 45 SER A O 20
ATOM 29257 N N . ARG A 1 46 ? 42.765 -2.274 22.883 1.00 42.51 46 ARG A N 20
ATOM 29258 C CA . ARG A 1 46 ? 43.183 -3.664 22.754 1.00 24.33 46 ARG A CA 20
ATOM 29259 C C . ARG A 1 46 ? 41.975 -4.584 22.607 1.00 53.15 46 ARG A C 20
ATOM 29260 O O . ARG A 1 46 ? 42.083 -5.691 22.077 1.00 3.50 46 ARG A O 20
ATOM 29281 N N . THR A 1 47 ? 40.822 -4.119 23.079 1.00 43.12 47 THR A N 20
ATOM 29282 C CA . THR A 1 47 ? 39.594 -4.899 23.001 1.00 32.22 47 THR A CA 20
ATOM 29283 C C . THR A 1 47 ? 38.366 -4.008 23.149 1.00 40.15 47 THR A C 20
ATOM 29284 O O . THR A 1 47 ? 37.786 -3.908 24.229 1.00 32.32 47 THR A O 20
ATOM 29295 N N . ALA A 1 48 ? 37.975 -3.362 22.055 1.00 52.10 48 ALA A N 20
ATOM 29296 C CA . ALA A 1 48 ? 36.814 -2.481 22.062 1.00 13.24 48 ALA A CA 20
ATOM 29297 C C . ALA A 1 48 ? 35.785 -2.919 21.025 1.00 23.03 48 ALA A C 20
ATOM 29298 O O . ALA A 1 48 ? 34.709 -3.409 21.371 1.00 2.52 48 ALA A O 20
ATOM 29305 N N . LEU A 1 49 ? 36.122 -2.740 19.753 1.00 41.12 49 LEU A N 20
ATOM 29306 C CA . LEU A 1 49 ? 35.227 -3.116 18.664 1.00 21.51 49 LEU A CA 20
ATOM 29307 C C . LEU A 1 49 ? 34.744 -4.554 18.829 1.00 13.31 49 LEU A C 20
ATOM 29308 O O . LEU A 1 49 ? 33.631 -4.896 18.427 1.00 24.43 49 LEU A O 20
ATOM 29324 N N . LYS A 1 50 ? 35.586 -5.391 19.425 1.00 70.02 50 LYS A N 20
ATOM 29325 C CA . LYS A 1 50 ? 35.245 -6.791 19.647 1.00 33.11 50 LYS A CA 20
ATOM 29326 C C . LYS A 1 50 ? 34.050 -6.917 20.586 1.00 35.24 50 LYS A C 20
ATOM 29327 O O . LYS A 1 50 ? 33.100 -7.648 20.305 1.00 73.31 50 LYS A O 20
ATOM 29346 N N . LYS A 1 51 ? 34.102 -6.199 21.703 1.00 21.11 51 LYS A N 20
ATOM 29347 C CA . LYS A 1 51 ? 33.023 -6.228 22.683 1.00 1.13 51 LYS A CA 20
ATOM 29348 C C . LYS A 1 51 ? 31.797 -5.483 22.165 1.00 1.10 51 LYS A C 20
ATOM 29349 O O . LYS A 1 51 ? 30.665 -5.797 22.535 1.00 51.22 51 LYS A O 20
ATOM 29368 N N . LEU A 1 52 ? 32.029 -4.496 21.306 1.00 25.33 52 LEU A N 20
ATOM 29369 C CA . LEU A 1 52 ? 30.943 -3.707 20.735 1.00 23.25 52 LEU A CA 20
ATOM 29370 C C . LEU A 1 52 ? 30.080 -4.558 19.809 1.00 24.23 52 LEU A C 20
ATOM 29371 O O . LEU A 1 52 ? 28.859 -4.609 19.956 1.00 51.11 52 LEU A O 20
ATOM 29387 N N . ILE A 1 53 ? 30.724 -5.226 18.858 1.00 72.31 53 ILE A N 20
ATOM 29388 C CA . ILE A 1 53 ? 30.015 -6.078 17.911 1.00 42.35 53 ILE A CA 20
ATOM 29389 C C . ILE A 1 53 ? 29.515 -7.351 18.584 1.00 70.45 53 ILE A C 20
ATOM 29390 O O . ILE A 1 53 ? 28.473 -7.893 18.214 1.00 12.31 53 ILE A O 20
ATOM 29406 N N . ASP A 1 54 ? 30.264 -7.824 19.574 1.00 53.30 54 ASP A N 20
ATOM 29407 C CA . ASP A 1 54 ? 29.895 -9.033 20.302 1.00 41.54 54 ASP A CA 20
ATOM 29408 C C . ASP A 1 54 ? 28.701 -8.774 21.215 1.00 71.21 54 ASP A C 20
ATOM 29409 O O . ASP A 1 54 ? 27.786 -9.594 21.307 1.00 44.10 54 ASP A O 20
ATOM 29418 N N . THR A 1 55 ? 28.716 -7.629 21.890 1.00 35.24 55 THR A N 20
ATOM 29419 C CA . THR A 1 55 ? 27.636 -7.264 22.798 1.00 13.53 55 THR A CA 20
ATOM 29420 C C . THR A 1 55 ? 26.381 -6.866 22.029 1.00 62.32 55 THR A C 20
ATOM 29421 O O . THR A 1 55 ? 25.264 -7.185 22.436 1.00 20.44 55 THR A O 20
ATOM 29432 N N . TYR A 1 56 ? 26.572 -6.169 20.914 1.00 24.33 56 TYR A N 20
ATOM 29433 C CA . TYR A 1 56 ? 25.455 -5.727 20.088 1.00 23.03 56 TYR A CA 20
ATOM 29434 C C . TYR A 1 56 ? 24.779 -6.912 19.406 1.00 23.41 56 TYR A C 20
ATOM 29435 O O . TYR A 1 56 ? 23.555 -7.043 19.433 1.00 31.01 56 TYR A O 20
ATOM 29453 N N . CYS A 1 57 ? 25.586 -7.774 18.796 1.00 53.31 57 CYS A N 20
ATOM 29454 C CA . CYS A 1 57 ? 25.067 -8.949 18.106 1.00 60.53 57 CYS A CA 20
ATOM 29455 C C . CYS A 1 57 ? 24.424 -9.919 19.092 1.00 70.22 57 CYS A C 20
ATOM 29456 O O . CYS A 1 57 ? 23.335 -10.440 18.847 1.00 3.44 57 CYS A O 20
ATOM 29464 N N . LYS A 1 58 ? 25.105 -10.159 20.207 1.00 63.30 58 LYS A N 20
ATOM 29465 C CA . LYS A 1 58 ? 24.602 -11.067 21.231 1.00 0.12 58 LYS A CA 20
ATOM 29466 C C . LYS A 1 58 ? 23.320 -10.525 21.856 1.00 62.21 58 LYS A C 20
ATOM 29467 O O . LYS A 1 58 ? 22.369 -11.271 22.093 1.00 44.31 58 LYS A O 20
ATOM 29486 N N . LYS A 1 59 ? 23.300 -9.223 22.119 1.00 22.13 59 LYS A N 20
ATOM 29487 C CA . LYS A 1 59 ? 22.134 -8.580 22.714 1.00 64.12 59 LYS A CA 20
ATOM 29488 C C . LYS A 1 59 ? 20.926 -8.682 21.788 1.00 0.54 59 LYS A C 20
ATOM 29489 O O . LYS A 1 59 ? 19.829 -9.030 22.223 1.00 55.41 59 LYS A O 20
ATOM 29508 N N . GLN A 1 60 ? 21.137 -8.377 20.512 1.00 54.30 60 GLN A N 20
ATOM 29509 C CA . GLN A 1 60 ? 20.064 -8.435 19.526 1.00 12.12 60 GLN A CA 20
ATOM 29510 C C . GLN A 1 60 ? 19.552 -9.862 19.362 1.00 32.14 60 GLN A C 20
ATOM 29511 O O . GLN A 1 60 ? 18.449 -10.083 18.863 1.00 23.34 60 GLN A O 20
ATOM 29525 N N . GLY A 1 61 ? 20.361 -10.828 19.786 1.00 20.41 61 GLY A N 20
ATOM 29526 C CA . GLY A 1 61 ? 19.972 -12.222 19.677 1.00 24.40 61 GLY A CA 20
ATOM 29527 C C . GLY A 1 61 ? 20.295 -12.809 18.317 1.00 34.42 61 GLY A C 20
ATOM 29528 O O . GLY A 1 61 ? 19.668 -13.778 17.888 1.00 72.51 61 GLY A O 20
ATOM 29532 N N . ILE A 1 62 ? 21.273 -12.221 17.637 1.00 32.02 62 ILE A N 20
ATOM 29533 C CA . ILE A 1 62 ? 21.676 -12.692 16.318 1.00 51.20 62 ILE A CA 20
ATOM 29534 C C . ILE A 1 62 ? 23.186 -12.892 16.243 1.00 12.13 62 ILE A C 20
ATOM 29535 O O . ILE A 1 62 ? 23.953 -12.139 16.844 1.00 35.43 62 ILE A O 20
ATOM 29551 N N . SER A 1 63 ? 23.606 -13.911 15.500 1.00 2.51 63 SER A N 20
ATOM 29552 C CA . SER A 1 63 ? 25.025 -14.211 15.348 1.00 71.32 63 SER A CA 20
ATOM 29553 C C . SER A 1 63 ? 25.776 -13.013 14.775 1.00 11.03 63 SER A C 20
ATOM 29554 O O . SER A 1 63 ? 25.169 -12.020 14.374 1.00 12.13 63 SER A O 20
ATOM 29562 N N . ARG A 1 64 ? 27.101 -13.114 14.741 1.00 74.31 64 ARG A N 20
ATOM 29563 C CA . ARG A 1 64 ? 27.936 -12.039 14.219 1.00 33.22 64 ARG A CA 20
ATOM 29564 C C . ARG A 1 64 ? 28.108 -12.169 12.709 1.00 53.35 64 ARG A C 20
ATOM 29565 O O . ARG A 1 64 ? 29.226 -12.147 12.197 1.00 24.22 64 ARG A O 20
ATOM 29586 N N . ASN A 1 65 ? 26.991 -12.304 12.000 1.00 0.45 65 ASN A N 20
ATOM 29587 C CA . ASN A 1 65 ? 27.018 -12.438 10.548 1.00 2.25 65 ASN A CA 20
ATOM 29588 C C . ASN A 1 65 ? 25.781 -11.803 9.920 1.00 4.33 65 ASN A C 20
ATOM 29589 O O . ASN A 1 65 ? 25.161 -12.379 9.027 1.00 42.25 65 ASN A O 20
ATOM 29600 N N . SER A 1 66 ? 25.429 -10.612 10.394 1.00 50.21 66 SER A N 20
ATOM 29601 C CA . SER A 1 66 ? 24.265 -9.899 9.881 1.00 34.32 66 SER A CA 20
ATOM 29602 C C . SER A 1 66 ? 24.411 -8.396 10.093 1.00 2.50 66 SER A C 20
ATOM 29603 O O . SER A 1 66 ? 23.424 -7.660 10.107 1.00 3.34 66 SER A O 20
ATOM 29611 N N . VAL A 1 67 ? 25.651 -7.946 10.257 1.00 2.44 67 VAL A N 20
ATOM 29612 C CA . VAL A 1 67 ? 25.929 -6.530 10.467 1.00 1.25 67 VAL A CA 20
ATOM 29613 C C . VAL A 1 67 ? 27.349 -6.179 10.036 1.00 13.44 67 VAL A C 20
ATOM 29614 O O . VAL A 1 67 ? 28.321 -6.703 10.580 1.00 50.11 67 VAL A O 20
ATOM 29627 N N . ARG A 1 68 ? 27.460 -5.288 9.057 1.00 43.43 68 ARG A N 20
ATOM 29628 C CA . ARG A 1 68 ? 28.761 -4.866 8.552 1.00 65.33 68 ARG A CA 20
ATOM 29629 C C . ARG A 1 68 ? 29.177 -3.532 9.165 1.00 74.11 68 ARG A C 20
ATOM 29630 O O . ARG A 1 68 ? 28.613 -2.486 8.842 1.00 35.43 68 ARG A O 20
ATOM 29651 N N . PHE A 1 69 ? 30.166 -3.576 10.051 1.00 31.40 69 PHE A N 20
ATOM 29652 C CA . PHE A 1 69 ? 30.656 -2.372 10.711 1.00 52.22 69 PHE A CA 20
ATOM 29653 C C . PHE A 1 69 ? 31.766 -1.717 9.893 1.00 34.14 69 PHE A C 20
ATOM 29654 O O . PHE A 1 69 ? 32.856 -2.272 9.748 1.00 33.13 69 PHE A O 20
ATOM 29671 N N . LEU A 1 70 ? 31.480 -0.534 9.361 1.00 64.02 70 LEU A N 20
ATOM 29672 C CA . LEU A 1 70 ? 32.453 0.198 8.557 1.00 62.31 70 LEU A CA 20
ATOM 29673 C C . LEU A 1 70 ? 32.754 1.560 9.173 1.00 52.41 70 LEU A C 20
ATOM 29674 O O . LEU A 1 70 ? 31.903 2.155 9.836 1.00 44.15 70 LEU A O 20
ATOM 29690 N N . PHE A 1 71 ? 33.968 2.051 8.948 1.00 23.31 71 PHE A N 20
ATOM 29691 C CA . PHE A 1 71 ? 34.381 3.344 9.480 1.00 41.32 71 PHE A CA 20
ATOM 29692 C C . PHE A 1 71 ? 34.789 4.290 8.354 1.00 13.10 71 PHE A C 20
ATOM 29693 O O . PHE A 1 71 ? 35.874 4.166 7.787 1.00 62.44 71 PHE A O 20
ATOM 29710 N N . ASP A 1 72 ? 33.910 5.235 8.036 1.00 25.22 72 ASP A N 20
ATOM 29711 C CA . ASP A 1 72 ? 34.178 6.203 6.979 1.00 72.23 72 ASP A CA 20
ATOM 29712 C C . ASP A 1 72 ? 34.524 5.497 5.671 1.00 5.43 72 ASP A C 20
ATOM 29713 O O . ASP A 1 72 ? 35.288 6.016 4.858 1.00 23.20 72 ASP A O 20
ATOM 29722 N N . GLY A 1 73 ? 33.958 4.310 5.477 1.00 53.44 73 GLY A N 20
ATOM 29723 C CA . GLY A 1 73 ? 34.220 3.553 4.267 1.00 70.40 73 GLY A CA 20
ATOM 29724 C C . GLY A 1 73 ? 35.174 2.398 4.502 1.00 75.15 73 GLY A C 20
ATOM 29725 O O . GLY A 1 73 ? 35.625 1.753 3.555 1.00 44.04 73 GLY A O 20
ATOM 29729 N N . THR A 1 74 ? 35.483 2.136 5.768 1.00 71.54 74 THR A N 20
ATOM 29730 C CA . THR A 1 74 ? 36.391 1.053 6.124 1.00 62.11 74 THR A CA 20
ATOM 29731 C C . THR A 1 74 ? 35.644 -0.092 6.797 1.00 30.45 74 THR A C 20
ATOM 29732 O O . THR A 1 74 ? 35.593 -0.196 8.023 1.00 31.42 74 THR A O 20
ATOM 29743 N N . PRO A 1 75 ? 35.050 -0.974 5.980 1.00 60.41 75 PRO A N 20
ATOM 29744 C CA . PRO A 1 75 ? 34.296 -2.129 6.475 1.00 35.44 75 PRO A CA 20
ATOM 29745 C C . PRO A 1 75 ? 35.197 -3.180 7.114 1.00 22.22 75 PRO A C 20
ATOM 29746 O O . PRO A 1 75 ? 35.800 -3.999 6.420 1.00 42.04 75 PRO A O 20
ATOM 29757 N N . ILE A 1 76 ? 35.284 -3.152 8.440 1.00 43.43 76 ILE A N 20
ATOM 29758 C CA . ILE A 1 76 ? 36.111 -4.103 9.171 1.00 25.21 76 ILE A CA 20
ATOM 29759 C C . ILE A 1 76 ? 35.491 -4.447 10.521 1.00 70.11 76 ILE A C 20
ATOM 29760 O O . ILE A 1 76 ? 34.906 -3.590 11.183 1.00 1.23 76 ILE A O 20
ATOM 29776 N N . ASP A 1 77 ? 35.624 -5.706 10.923 1.00 21.04 77 ASP A N 20
ATOM 29777 C CA . ASP A 1 77 ? 35.079 -6.164 12.196 1.00 2.53 77 ASP A CA 20
ATOM 29778 C C . ASP A 1 77 ? 36.189 -6.670 13.112 1.00 61.31 77 ASP A C 20
ATOM 29779 O O . ASP A 1 77 ? 36.529 -7.853 13.095 1.00 54.13 77 ASP A O 20
ATOM 29788 N N . GLU A 1 78 ? 36.751 -5.767 13.909 1.00 13.21 78 GLU A N 20
ATOM 29789 C CA . GLU A 1 78 ? 37.824 -6.123 14.830 1.00 73.11 78 GLU A CA 20
ATOM 29790 C C . GLU A 1 78 ? 38.271 -4.910 15.640 1.00 41.43 78 GLU A C 20
ATOM 29791 O O . GLU A 1 78 ? 37.884 -3.777 15.349 1.00 22.11 78 GLU A O 20
ATOM 29803 N N . THR A 1 79 ? 39.089 -5.154 16.659 1.00 61.41 79 THR A N 20
ATOM 29804 C CA . THR A 1 79 ? 39.588 -4.084 17.512 1.00 3.24 79 THR A CA 20
ATOM 29805 C C . THR A 1 79 ? 41.089 -3.890 17.330 1.00 42.41 79 THR A C 20
ATOM 29806 O O . THR A 1 79 ? 41.792 -3.491 18.259 1.00 52.32 79 THR A O 20
ATOM 29817 N N . LYS A 1 80 ? 41.576 -4.173 16.126 1.00 33.44 80 LYS A N 20
ATOM 29818 C CA . LYS A 1 80 ? 42.994 -4.028 15.820 1.00 32.32 80 LYS A CA 20
ATOM 29819 C C . LYS A 1 80 ? 43.192 -3.328 14.480 1.00 61.45 80 LYS A C 20
ATOM 29820 O O . LYS A 1 80 ? 44.090 -2.500 14.326 1.00 4.02 80 LYS A O 20
ATOM 29839 N N . THR A 1 81 ? 42.347 -3.665 13.510 1.00 32.33 81 THR A N 20
ATOM 29840 C CA . THR A 1 81 ? 42.429 -3.069 12.183 1.00 60.11 81 THR A CA 20
ATOM 29841 C C . THR A 1 81 ? 42.030 -1.598 12.215 1.00 23.22 81 THR A C 20
ATOM 29842 O O . THR A 1 81 ? 42.799 -0.713 11.838 1.00 31.42 81 THR A O 20
ATOM 29853 N N . PRO A 1 82 ? 40.800 -1.328 12.677 1.00 42.34 82 PRO A N 20
ATOM 29854 C CA . PRO A 1 82 ? 40.272 0.037 12.770 1.00 21.42 82 PRO A CA 20
ATOM 29855 C C . PRO A 1 82 ? 40.965 0.853 13.856 1.00 42.25 82 PRO A C 20
ATOM 29856 O O . PRO A 1 82 ? 41.050 2.077 13.764 1.00 4.30 82 PRO A O 20
ATOM 29867 N N . GLU A 1 83 ? 41.459 0.167 14.882 1.00 40.24 83 GLU A N 20
ATOM 29868 C CA . GLU A 1 83 ? 42.144 0.831 15.984 1.00 25.13 83 GLU A CA 20
ATOM 29869 C C . GLU A 1 83 ? 43.551 1.257 15.573 1.00 21.52 83 GLU A C 20
ATOM 29870 O O . GLU A 1 83 ? 44.023 2.326 15.956 1.00 0.42 83 GLU A O 20
ATOM 29882 N N . GLU A 1 84 ? 44.215 0.410 14.792 1.00 55.23 84 GLU A N 20
ATOM 29883 C CA . GLU A 1 84 ? 45.567 0.698 14.330 1.00 4.21 84 GLU A CA 20
ATOM 29884 C C . GLU A 1 84 ? 45.545 1.657 13.143 1.00 33.02 84 GLU A C 20
ATOM 29885 O O . GLU A 1 84 ? 46.524 2.354 12.874 1.00 23.34 84 GLU A O 20
ATOM 29897 N N . LEU A 1 85 ? 44.421 1.687 12.436 1.00 73.31 85 LEU A N 20
ATOM 29898 C CA . LEU A 1 85 ? 44.269 2.559 11.277 1.00 50.34 85 LEU A CA 20
ATOM 29899 C C . LEU A 1 85 ? 43.800 3.948 11.698 1.00 11.11 85 LEU A C 20
ATOM 29900 O O . LEU A 1 85 ? 44.176 4.952 11.094 1.00 62.50 85 LEU A O 20
ATOM 29916 N N . GLY A 1 86 ? 42.977 3.998 12.741 1.00 14.11 86 GLY A N 20
ATOM 29917 C CA . GLY A 1 86 ? 42.471 5.269 13.227 1.00 24.32 86 GLY A CA 20
ATOM 29918 C C . GLY A 1 86 ? 43.359 5.875 14.296 1.00 32.22 86 GLY A C 20
ATOM 29919 O O . GLY A 1 86 ? 43.812 7.012 14.165 1.00 35.42 86 GLY A O 20
ATOM 29923 N N . MET A 1 87 ? 43.607 5.115 15.358 1.00 33.00 87 MET A N 20
ATOM 29924 C CA . MET A 1 87 ? 44.446 5.585 16.454 1.00 34.14 87 MET A CA 20
ATOM 29925 C C . MET A 1 87 ? 43.815 6.791 17.143 1.00 41.20 87 MET A C 20
ATOM 29926 O O . MET A 1 87 ? 44.385 7.882 17.147 1.00 32.24 87 MET A O 20
ATOM 29940 N N . GLU A 1 88 ? 42.636 6.587 17.723 1.00 25.00 88 GLU A N 20
ATOM 29941 C CA . GLU A 1 88 ? 41.929 7.659 18.413 1.00 4.41 88 GLU A CA 20
ATOM 29942 C C . GLU A 1 88 ? 40.797 7.101 19.270 1.00 2.05 88 GLU A C 20
ATOM 29943 O O . GLU A 1 88 ? 40.336 5.980 19.055 1.00 55.43 88 GLU A O 20
ATOM 29955 N N . ASP A 1 89 ? 40.356 7.890 20.244 1.00 54.25 89 ASP A N 20
ATOM 29956 C CA . ASP A 1 89 ? 39.277 7.476 21.134 1.00 44.21 89 ASP A CA 20
ATOM 29957 C C . ASP A 1 89 ? 37.916 7.810 20.531 1.00 5.10 89 ASP A C 20
ATOM 29958 O O . ASP A 1 89 ? 36.890 7.724 21.205 1.00 11.43 89 ASP A O 20
ATOM 29967 N N . ASP A 1 90 ? 37.916 8.192 19.259 1.00 64.34 90 ASP A N 20
ATOM 29968 C CA . ASP A 1 90 ? 36.682 8.539 18.565 1.00 73.25 90 ASP A CA 20
ATOM 29969 C C . ASP A 1 90 ? 36.413 7.571 17.416 1.00 4.11 90 ASP A C 20
ATOM 29970 O O . ASP A 1 90 ? 36.038 7.984 16.319 1.00 74.43 90 ASP A O 20
ATOM 29979 N N . ASP A 1 91 ? 36.610 6.283 17.676 1.00 0.43 91 ASP A N 20
ATOM 29980 C CA . ASP A 1 91 ? 36.389 5.257 16.665 1.00 64.54 91 ASP A CA 20
ATOM 29981 C C . ASP A 1 91 ? 34.899 4.985 16.482 1.00 25.20 91 ASP A C 20
ATOM 29982 O O . ASP A 1 91 ? 34.220 4.542 17.408 1.00 24.24 91 ASP A O 20
ATOM 29991 N N . VAL A 1 92 ? 34.397 5.254 15.281 1.00 14.34 92 VAL A N 20
ATOM 29992 C CA . VAL A 1 92 ? 32.987 5.039 14.977 1.00 61.11 92 VAL A CA 20
ATOM 29993 C C . VAL A 1 92 ? 32.802 3.848 14.043 1.00 3.21 92 VAL A C 20
ATOM 29994 O O . VAL A 1 92 ? 33.650 3.577 13.192 1.00 73.12 92 VAL A O 20
ATOM 30007 N N . ILE A 1 93 ? 31.689 3.141 14.208 1.00 44.20 93 ILE A N 20
ATOM 30008 C CA . ILE A 1 93 ? 31.393 1.980 13.378 1.00 13.13 93 ILE A CA 20
ATOM 30009 C C . ILE A 1 93 ? 29.912 1.925 13.019 1.00 52.42 93 ILE A C 20
ATOM 30010 O O . ILE A 1 93 ? 29.054 1.805 13.894 1.00 41.41 93 ILE A O 20
ATOM 30026 N N . ASP A 1 94 ? 29.619 2.012 11.726 1.00 10.30 94 ASP A N 20
ATOM 30027 C CA . ASP A 1 94 ? 28.241 1.970 11.249 1.00 24.35 94 ASP A CA 20
ATOM 30028 C C . ASP A 1 94 ? 27.881 0.573 10.754 1.00 73.30 94 ASP A C 20
ATOM 30029 O O . ASP A 1 94 ? 28.479 0.066 9.805 1.00 54.50 94 ASP A O 20
ATOM 30038 N N . ALA A 1 95 ? 26.900 -0.045 11.404 1.00 71.21 95 ALA A N 20
ATOM 30039 C CA . ALA A 1 95 ? 26.459 -1.383 11.029 1.00 61.01 95 ALA A CA 20
ATOM 30040 C C . ALA A 1 95 ? 25.383 -1.324 9.951 1.00 75.14 95 ALA A C 20
ATOM 30041 O O . ALA A 1 95 ? 24.263 -0.879 10.202 1.00 42.53 95 ALA A O 20
ATOM 30048 N N . MET A 1 96 ? 25.729 -1.776 8.750 1.00 40.13 96 MET A N 20
ATOM 30049 C CA . MET A 1 96 ? 24.791 -1.775 7.633 1.00 11.42 96 MET A CA 20
ATOM 30050 C C . MET A 1 96 ? 24.482 -3.198 7.181 1.00 32.31 96 MET A C 20
ATOM 30051 O O . MET A 1 96 ? 25.288 -4.109 7.370 1.00 21.24 96 MET A O 20
ATOM 30065 N N . VAL A 1 97 ? 23.309 -3.383 6.583 1.00 22.20 97 VAL A N 20
ATOM 30066 C CA . VAL A 1 97 ? 22.894 -4.696 6.103 1.00 22.04 97 VAL A CA 20
ATOM 30067 C C . VAL A 1 97 ? 23.383 -4.941 4.680 1.00 1.13 97 VAL A C 20
ATOM 30068 O O . VAL A 1 97 ? 23.288 -4.064 3.822 1.00 63.40 97 VAL A O 20
ATOM 30081 N N . GLU A 1 98 ? 23.906 -6.139 4.438 1.00 52.02 98 GLU A N 20
ATOM 30082 C CA . GLU A 1 98 ? 24.410 -6.499 3.118 1.00 40.33 98 GLU A CA 20
ATOM 30083 C C . GLU A 1 98 ? 24.158 -7.975 2.823 1.00 52.54 98 GLU A C 20
ATOM 30084 O O . GLU A 1 98 ? 25.093 -8.738 2.581 1.00 54.53 98 GLU A O 20
ATOM 30096 N N . GLN A 1 99 ? 22.889 -8.368 2.845 1.00 15.04 99 GLN A N 20
ATOM 30097 C CA . GLN A 1 99 ? 22.513 -9.752 2.582 1.00 65.13 99 GLN A CA 20
ATOM 30098 C C . GLN A 1 99 ? 21.971 -9.909 1.165 1.00 42.31 99 GLN A C 20
ATOM 30099 O O . GLN A 1 99 ? 21.683 -8.923 0.486 1.00 53.51 99 GLN A O 20
ATOM 30113 N N . THR A 1 100 ? 21.835 -11.155 0.723 1.00 73.21 100 THR A N 20
ATOM 30114 C CA . THR A 1 100 ? 21.329 -11.441 -0.614 1.00 34.25 100 THR A CA 20
ATOM 30115 C C . THR A 1 100 ? 19.936 -12.059 -0.554 1.00 2.43 100 THR A C 20
ATOM 30116 O O . THR A 1 100 ? 19.531 -12.788 -1.457 1.00 73.32 100 THR A O 20
ATOM 30127 N N . GLY A 1 101 ? 19.207 -11.760 0.517 1.00 32.24 101 GLY A N 20
ATOM 30128 C CA . GLY A 1 101 ? 17.867 -12.294 0.674 1.00 34.15 101 GLY A CA 20
ATOM 30129 C C . GLY A 1 101 ? 17.072 -11.562 1.738 1.00 71.33 101 GLY A C 20
ATOM 30130 O O . GLY A 1 101 ? 15.907 -11.226 1.530 1.00 12.04 101 GLY A O 20
ATOM 30134 N N . GLY A 1 102 ? 17.703 -11.316 2.882 1.00 61.21 102 GLY A N 20
ATOM 30135 C CA . GLY A 1 102 ? 17.031 -10.623 3.965 1.00 3.15 102 GLY A CA 20
ATOM 30136 C C . GLY A 1 102 ? 17.387 -9.151 4.021 1.00 42.54 102 GLY A C 20
ATOM 30137 O O . GLY A 1 102 ? 17.824 -8.573 3.025 1.00 31.11 102 GLY A O 20
#

GO terms:
  GO:0031981 nuclear lumen (C, HTP)
  GO:0005737 cytoplasm (C, HTP)
  GO:0005634 nucleus (C, IDA)
  GO:0005730 nucleolus (C, IDA)

Foldseek 3Di:
DDDDDDDPADPPDFDDFADDPDDWDKAKEKEAEPVGDIDIDIDTLQPDLPCVLVVVCVVVVHDSPFWFWAFVRRGDRGSGRQCVVPVHNYHYTYTDGDDPPD

B-factor: mean 37.17, std 23.26, range [0.05, 75.52]

Sequence (102 aa):
MSNNGGEPSNNGGEGAEGTCKEETALVAVKVVNADGAEMFFRIKSRTALKKLIDTYCKKQGISRNSVRFLFDGTPIDETKTPEELGMEDDDVIDAMVEQTGGMSNNGGEPSNNGGEGAEGTCKEETALVAVKVVNADGAEMFFRIKSRTALKKLIDTYCKKQGISRNSVRFLFDGTPIDETKTPEELGMEDDDVIDAMVEQTGGMSNNGGEPSNNGGEGAEGTCKEETALVAVKVVNADGAEMFFRIKSRTALKKLIDTYCKKQGISRNSVRFLFDGTPIDETKTPEELGMEDDDVIDAMVEQTGGMSNNGGEPSNNGGEGAEGTCKEETALVAVKVVNADGAEMFFRIKSRTALKKLIDTYCKKQGISRNSVRFLFDGTPIDETKTPEELGMEDDDVIDAMVEQTGGMSNNGGEPSNNGGEGAEGTCKEETALVAVKVVNADGAEMFFRIKSRTALKKLIDTYCKKQGISRNSVRFLFDGTPIDETKTPEELGMEDDDVIDAMVEQTGGMSNNGGEPSNNGGEGAEGTCKEETALVAVKVVNADGAEMFFRIKSRTALKKLIDTYCKKQGISRNSVRFLFDGTPIDETKTPEELGMEDDDVIDAMVEQTGGMSNNGGEPSNNGGEGAEGTCKEETALVAVKVVNADGAEMFFRIKSRTALKKLIDTYCKKQGISRNSVRFLFDGTPIDETKTPEELGMEDDDVIDAMVEQTGGMSNNGGEPSNNGGEGAEGTCKEETALVAVKVVNADGAEMFFRIKSRTALKKLIDTYCKKQGISRNSVRFLFDGTPIDETKTPEELGMEDDDVIDAMVEQTGGMSNNGGEPSNNGGEGAEGTCKEETALVAVKVVNADGAEMFFRIKSRTALKKLIDTYCKKQGISRNSVRFLFDGTPIDETKTPEELGMEDDDVIDAMVEQTGGMSNNGGEPSNNGGEGAEGTCKEETALVAVKVVNADGAEMFFRIKSRTALKKLIDTYCKKQGISRNSVRFLFDGTPIDETKTPEELGMEDDDVIDAMVEQTGGMSNNGGEPSNNGGEGAEGTCKEETALVAVKVVNADGAEMFFRIKSRTALKKLIDTYCKKQGISRNSVRFLFDGTPIDETKTPEELGMEDDDVIDAMVEQTGGMSNNGGEPSNNGGEGAEGTCKEETALVAVKVVNADGAEMFFRIKSRTALKKLIDTYCKKQGISRNSVRFLFDGTPIDETKTPEELGMEDDDVIDAMVEQTGGMSNNGGEPSNNGGEGAEGTCKEETALVAVKVVNADGAEMFFRIKSRTALKKLIDTYCKKQGISRNSVRFLFDGTPIDETKTPEELGMEDDDVIDAMVEQTGGMSNNGGEPSNNGGEGAEGTCKEETALVAVKVVNADGAEMFFRIKSRTALKKLIDTYCKKQGISRNSVRFLFDGTPIDETKTPEELGMEDDDVIDAMVEQTGGMSNNGGEPSNNGGEGAEGTCKEETALVAVKVVNADGAEMFFRIKSRTALKKLIDTYCKKQGISRNSVRFLFDGTPIDETKTPEELGMEDDDVIDAMVEQTGGMSNNGGEPSNNGGEGAEGTCKEETALVAVKVVNADGAEMFFRIKSRTALKKLIDTYCKKQGISRNSVRFLFDGTPIDETKTPEELGMEDDDVIDAMVEQTGGMSNNGGEPSNNGGEGAEGTCKEETALVAVKVVNADGAEMFFRIKSRTALKKLIDTYCKKQGISRNSVRFLFDGTPIDETKTPEELGMEDDDVIDAMVEQTGGMSNNGGEPSNNGGEGAEGTCKEETALVAVKVVNADGAEMFFRIKSRTALKKLIDTYCKKQGISRNSVRFLFDGTPIDETKTPEELGMEDDDVIDAMVEQTGGMSNNGGEPSNNGGEGAEGTCKEETALVAVKVVNADGAEMFFRIKSRTALKKLIDTYCKKQGISRNSVRFLFDGTPIDETKTPEELGMEDDDVIDAMVEQTGGMSNNGGEPSNNGGEGAEGTCKEETALVAVKVVNADGAEMFFRIKSRTALKKLIDTYCKKQGISRNSVRFLFDGTPIDETKTPEELGMEDDDVIDAMVEQTGG

InterPro domains:
  IPR000626 Ubiquitin-like domain [PS50053] (31-108)
  IPR000626 Ubiquitin-like domain [SM00213] (33-104)
  IPR022617 Rad60/SUMO-like domain [PF11976] (35-103)
  IPR029071 Ubiquitin-like domain superfamily [SSF54236] (20-108)

Secondary structure (DSSP, 8-state):
--------------------------EEEEEEETTS--EEEEE-TTSSHHHHHHHHHHHHT--SSS-EEESSS-B--SSSHHHHHH-SSEEEEEEE------

Radius of gyration: 14.49 Å; Cα contacts (8 Å, |Δi|>4): 167; chains: 1; bounding box: 48×21×35 Å